Protein AF-0000000084587010 (afdb_homodimer)

Foldseek 3Di:
DDDDDDDDCPDDDDCPPDPPDPPPPVDDDDPPPPPPFQFPLNVLVPDPFQVLVNLLCVLLVCVVVSRPQFAKEFAGETPQQLVVQCVVPVPALSVCSVVVDPDSNNVRSLLLRQQRMFSHADPFPDLPPDPDDWDKDKGFTQHQFADPPPPPDDPPPPDDPPDVNGRFQDHQFLRGGFMKIWTDDPSWIFIRAFQVRHDGWTFDDGWDDGSRYIYTYTHHRRDAFAFQLVCLCPPPFNPVVNLLCDPVNSCCRRPHGLKEFAAAGPQQCVVDDPLRVLVSNLVPLNVVSVVLRQLGMFQQFAQVVVPDDDGRRGFPAPVPQDQWDWTQTSVSDIWIWGADPVGWIAIPVRQWTWDGGFPTHSRGTYTYINHGPDDDPPCSPADWQLSVCSVQQLSVLSVLCVLLVNNLVTVVVDDPWFKEFEGEHPVAVVVVCVPPPVVVCPPPSVVSNQQRQQRMATFDDDQFNDDAQDWGFTRRQDVLQVRGGAIKTKHFADPDDDDDPVCNRGGHQLDQRMAIQNWTFHDRWDDRDRYIYTYTNHRHDDFAAPLVLLVVDPQQVVVSVLCVVLVDDQSHAFKEFEGEGPVQLLLQWLLSLLLVDPDPLSSVQSVLLRQLRIFHGAAADPSQEDDPPPPPPPDPDDPPPPADWDWTATSSGDIKTWGDDPPWIWIAAQFPQTDTWTWDDGFRAHPRHGYIYTHHRRHHLVRWFFQVSSLVSLQQPVLVVLCVLLPNCCLGVVVHDDQDDWPFPDQFPAPDDPVPDPDDPDPDPPPPPDPPDFDKHKAFEGEHPVQCVPPDVVVLSVDSVQSNLLRQLGIFIDTQAFPPDPPRSHSCVCCPPVNVVVVVPPPDQVQVVCCCVDPVVPPDLDDDSPPPPPPDPDPQFSPQPRQALDSRRDQKGKTATSNVVVDVQSIKMWHQPPSNGIWMATRPDRDIWGWDIWRATTNPDPPRQRPPPDDRRNNYTYTYTNHRYRDDDDDPCVVCVVVVVVVVVVVVVVVVVVVVVVVVVVVVVVPVPPDDDDDDVVD/DDDDDDDDDDDDDDDPPDPPDPDDDDDDDDPPPPPPFQFPLNVLVVDPFQPLVNLLCVLLVCVVVSRPQFAKEFAGETPQQLVVQCVVPVPAPSVCSVVVDPDSCNVRSLLLRQQRMASHADPFQDLPPDPDDWDKDKGFTQHQFADDPPPPDPPPPPDDPPDPNGRFQDHQFLRGGFMKIWTDDPSWIFIRAFLVRHDGWTFDDGWDDGSRYIYTYTHHRRDAFAFQLVCLCPPPFNPVVNLLCDPVNSCCRRPHGLKEFAAAGPQQCVVDDPLRVLVSVLVPLNVLSVVLRQLGMFQQFAQVVVPDDDGRRGFPAPVPQDQWDWTQTSVRDIWIWGADPVGWIAIPVRQWTWDGGFPTHSRGTYTYINHRPDDDPPCSPADWQLSVCSVQQLSVLSVLCVLLVNNCVTVVVDDLWFKEFETEHPVAVVVVCVPPPVVVCPPPSVVSNQQRQQRMATFDDDQFNDDAQDWGFTRRQDVLQVRGGAIKTKHFADPDDDDDPVCNRGGHQLDQRIAIQNWTFHDRWDDRNRYIYTYTNHRHDAFAAPLVLLVVDPQQVVVSVLCVVLVDDQSHAFKEFEGEGNVQLLLQWLLSLLLVDPDPLSSVQSVLLRQLRIFHGAAADPSQEDDPPPPPPPPPDDPPPPADWDWTATRSGDIKTWGDDPPWIWIAAQFPQTDTWTWDDGFRAHPRHGYIYTHHRRHHLVRWDFQVSSLVSLQQPVLVVLCVLLPNCCLGVVVHDDFDDWDFQDPDPDPDDDPPDPDDPPPPPPPPPDPPDFDKHKAFEGEHPVQCVVPDVVVLSVDSVQSNLLRQLGIFIDTQAFPPDPPPPPNVVCCPPVNVVVVVVPPDQVQVVCCCVDPVVPPDQDDDSPPPPPPDPPPQFPPQPRQALDSRRDQKGKTATSNVVVDVQSIKMWHQPPSNGIWMATRPDRDIWGFDIWRAITNPDPPRQRPPVDDRRNNYTYTYTNHRYRDDDDDPCVVCVVVVVVVVVVVVVVVVVVVVVVVVVVVVVPPPPDDDDDDDDDD

Structure (mmCIF, N/CA/C/O backbone):
data_AF-0000000084587010-model_v1
#
loop_
_entity.id
_entity.type
_entity.pdbx_description
1 polymer 'Putative carnitine/acyl carnitine carrier protein'
#
loop_
_atom_site.group_PDB
_atom_site.id
_atom_site.type_symbol
_atom_site.label_atom_id
_atom_site.label_alt_id
_atom_site.label_comp_id
_atom_site.label_asym_id
_atom_site.label_entity_id
_atom_site.label_seq_id
_atom_site.pdbx_PDB_ins_code
_atom_site.Cartn_x
_atom_site.Cartn_y
_atom_site.Cartn_z
_atom_site.occupancy
_atom_site.B_iso_or_equiv
_atom_site.auth_seq_id
_atom_site.auth_comp_id
_atom_site.auth_asym_id
_atom_site.auth_atom_id
_atom_site.pdbx_PDB_model_num
ATOM 1 N N . MET A 1 1 ? 37.844 89 -23.688 1 16.59 1 MET A N 1
ATOM 2 C CA . MET A 1 1 ? 38.719 90.125 -23.875 1 16.59 1 MET A CA 1
ATOM 3 C C . MET A 1 1 ? 38.688 91.062 -22.656 1 16.59 1 MET A C 1
ATOM 5 O O . MET A 1 1 ? 39.719 91.438 -22.141 1 16.59 1 MET A O 1
ATOM 9 N N . ARG A 1 2 ? 37.688 91.938 -22.641 1 15.52 2 ARG A N 1
ATOM 10 C CA . ARG A 1 2 ? 37.969 93.375 -22.703 1 15.52 2 ARG A CA 1
ATOM 11 C C . ARG A 1 2 ? 38.469 93.875 -21.359 1 15.52 2 ARG A C 1
ATOM 13 O O . ARG A 1 2 ? 38.25 93.25 -20.328 1 15.52 2 ARG A O 1
ATOM 20 N N . TRP A 1 3 ? 38.719 95.188 -21.328 1 16.2 3 TRP A N 1
ATOM 21 C CA . TRP A 1 3 ? 39.469 96.375 -20.953 1 16.2 3 TRP A CA 1
ATOM 22 C C . TRP A 1 3 ? 39.062 96.875 -19.578 1 16.2 3 TRP A C 1
ATOM 24 O O . TRP A 1 3 ? 39.688 97.812 -19.031 1 16.2 3 TRP A O 1
ATOM 34 N N . ARG A 1 4 ? 37.844 96.688 -19.203 1 17.59 4 ARG A N 1
ATOM 35 C CA . ARG A 1 4 ? 37.281 97.938 -18.688 1 17.59 4 ARG A CA 1
ATOM 36 C C . ARG A 1 4 ? 38.125 98.5 -17.516 1 17.59 4 ARG A C 1
ATOM 38 O O . ARG A 1 4 ? 38.562 97.688 -16.656 1 17.59 4 ARG A O 1
ATOM 45 N N . THR A 1 5 ? 38.531 99.688 -17.359 1 16.12 5 THR A N 1
ATOM 46 C CA . THR A 1 5 ? 39.469 100.812 -17.156 1 16.12 5 THR A CA 1
ATOM 47 C C . THR A 1 5 ? 39.75 101 -15.664 1 16.12 5 THR A C 1
ATOM 49 O O . THR A 1 5 ? 40.906 101 -15.242 1 16.12 5 THR A O 1
ATOM 52 N N . LEU A 1 6 ? 39.375 102.188 -14.977 1 16.53 6 LEU A N 1
ATOM 53 C CA . LEU A 1 6 ? 40.156 103.375 -14.578 1 16.53 6 LEU A CA 1
ATOM 54 C C . LEU A 1 6 ? 40.5 103.312 -13.094 1 16.53 6 LEU A C 1
ATOM 56 O O . LEU A 1 6 ? 39.938 102.5 -12.352 1 16.53 6 LEU A O 1
ATOM 60 N N . ALA A 1 7 ? 40.75 104.562 -12.297 1 15.64 7 ALA A N 1
ATOM 61 C CA . ALA A 1 7 ? 41.719 105.5 -11.656 1 15.64 7 ALA A CA 1
ATOM 62 C C . ALA A 1 7 ? 41.562 105.438 -10.141 1 15.64 7 ALA A C 1
ATOM 64 O O . ALA A 1 7 ? 42.469 105.875 -9.414 1 15.64 7 ALA A O 1
ATOM 65 N N . ASN A 1 8 ? 40.438 105.188 -9.555 1 15.95 8 ASN A N 1
ATOM 66 C CA . ASN A 1 8 ? 40.188 106.125 -8.469 1 15.95 8 ASN A CA 1
ATOM 67 C C . ASN A 1 8 ? 41.25 106 -7.371 1 15.95 8 ASN A C 1
ATOM 69 O O . ASN A 1 8 ? 41.594 104.875 -6.961 1 15.95 8 ASN A O 1
ATOM 73 N N . VAL A 1 9 ? 42.094 107.062 -6.945 1 16.36 9 VAL A N 1
ATOM 74 C CA . VAL A 1 9 ? 43.25 107.688 -6.32 1 16.36 9 VAL A CA 1
ATOM 75 C C . VAL A 1 9 ? 43.188 107.5 -4.805 1 16.36 9 VAL A C 1
ATOM 77 O O . VAL A 1 9 ? 44.125 107.812 -4.09 1 16.36 9 VAL A O 1
ATOM 80 N N . LEU A 1 10 ? 42.219 106.875 -4.164 1 15.8 10 LEU A N 1
ATOM 81 C CA . LEU A 1 10 ? 42.031 107.5 -2.848 1 15.8 10 LEU A CA 1
ATOM 82 C C . LEU A 1 10 ? 43.281 107.312 -1.981 1 15.8 10 LEU A C 1
ATOM 84 O O . LEU A 1 10 ? 43.719 106.188 -1.798 1 15.8 10 LEU A O 1
ATOM 88 N N . LEU A 1 11 ? 44.156 108.312 -1.588 1 16.02 11 LEU A N 1
ATOM 89 C CA . LEU A 1 11 ? 45.406 108.875 -1.077 1 16.02 11 LEU A CA 1
ATOM 90 C C . LEU A 1 11 ? 45.625 108.438 0.374 1 16.02 11 LEU A C 1
ATOM 92 O O . LEU A 1 11 ? 46.75 108.312 0.821 1 16.02 11 LEU A O 1
ATOM 96 N N . ALA A 1 12 ? 44.625 108.312 1.252 1 17.12 12 ALA A N 1
ATOM 97 C CA . ALA A 1 12 ? 44.875 109.125 2.443 1 17.12 12 ALA A CA 1
ATOM 98 C C . ALA A 1 12 ? 46.062 108.625 3.229 1 17.12 12 ALA A C 1
ATOM 100 O O . ALA A 1 12 ? 46.5 107.5 3.033 1 17.12 12 ALA A O 1
ATOM 101 N N . GLY A 1 13 ? 46.344 109.125 4.574 1 17.53 13 GLY A N 1
ATOM 102 C CA . GLY A 1 13 ? 47.25 109.812 5.453 1 17.53 13 GLY A CA 1
ATOM 103 C C . GLY A 1 13 ? 48 108.875 6.402 1 17.53 13 GLY A C 1
ATOM 104 O O . GLY A 1 13 ? 47.375 108.312 7.293 1 17.53 13 GLY A O 1
ATOM 105 N N . SER A 1 14 ? 48.688 108 5.957 1 16.58 14 SER A N 1
ATOM 106 C CA . SER A 1 14 ? 49.375 107 6.816 1 16.58 14 SER A CA 1
ATOM 107 C C . SER A 1 14 ? 50.312 107.75 7.809 1 16.58 14 SER A C 1
ATOM 109 O O . SER A 1 14 ? 51.125 108.562 7.418 1 16.58 14 SER A O 1
ATOM 111 N N . VAL A 1 15 ? 49.844 107.812 9.078 1 18.08 15 VAL A N 1
ATOM 112 C CA . VAL A 1 15 ? 50.281 108.5 10.297 1 18.08 15 VAL A CA 1
ATOM 113 C C . VAL A 1 15 ? 51.688 108 10.664 1 18.08 15 VAL A C 1
ATOM 115 O O . VAL A 1 15 ? 51.875 106.75 10.836 1 18.08 15 VAL A O 1
ATOM 118 N N . LEU A 1 16 ? 52.688 108.688 10.242 1 17.11 16 LEU A N 1
ATOM 119 C CA . LEU A 1 16 ? 54.125 108.438 10.414 1 17.11 16 LEU A CA 1
ATOM 120 C C . LEU A 1 16 ? 54.5 108.562 11.883 1 17.11 16 LEU A C 1
ATOM 122 O O . LEU A 1 16 ? 54.531 109.688 12.438 1 17.11 16 LEU A O 1
ATOM 126 N N . ALA A 1 17 ? 53.844 107.875 12.781 1 18.14 17 ALA A N 1
ATOM 127 C CA . ALA A 1 17 ? 54.188 108.125 14.172 1 18.14 17 ALA A CA 1
ATOM 128 C C . ALA A 1 17 ? 55.688 107.938 14.383 1 18.14 17 ALA A C 1
ATOM 130 O O . ALA A 1 17 ? 56.312 107.062 13.828 1 18.14 17 ALA A O 1
ATOM 131 N N . GLU A 1 18 ? 56.281 109.062 14.711 1 17.73 18 GLU A N 1
ATOM 132 C CA . GLU A 1 18 ? 57.688 109.438 14.961 1 17.73 18 GLU A CA 1
ATOM 133 C C . GLU A 1 18 ? 58.312 108.562 16.016 1 17.73 18 GLU A C 1
ATOM 135 O O . GLU A 1 18 ? 57.688 108.25 17.016 1 17.73 18 GLU A O 1
ATOM 140 N N . GLN A 1 19 ? 59.375 107.875 15.633 1 18.05 19 GLN A N 1
ATOM 141 C CA . GLN A 1 19 ? 60.344 107 16.234 1 18.05 19 GLN A CA 1
ATOM 142 C C . GLN A 1 19 ? 61.094 107.688 17.375 1 18.05 19 GLN A C 1
ATOM 144 O O . GLN A 1 19 ? 61.938 108.562 17.141 1 18.05 19 GLN A O 1
ATOM 149 N N . LYS A 1 20 ? 60.375 108.125 18.406 1 20.05 20 LYS A N 1
ATOM 150 C CA . LYS A 1 20 ? 61.156 108.875 19.375 1 20.05 20 LYS A CA 1
ATOM 151 C C . LYS A 1 20 ? 62.344 108.062 19.891 1 20.05 20 LYS A C 1
ATOM 153 O O . LYS A 1 20 ? 62.219 106.875 20.188 1 20.05 20 LYS A O 1
ATOM 158 N N . PRO A 1 21 ? 63.5 108.5 19.625 1 19 21 PRO A N 1
ATOM 159 C CA . PRO A 1 21 ? 64.812 107.875 19.906 1 19 21 PRO A CA 1
ATOM 160 C C . PRO A 1 21 ? 65 107.625 21.391 1 19 21 PRO A C 1
ATOM 162 O O . PRO A 1 21 ? 64.375 108.25 22.25 1 19 21 PRO A O 1
ATOM 165 N N . LEU A 1 22 ? 65.5 106.5 21.672 1 19.14 22 LEU A N 1
ATOM 166 C CA . LEU A 1 22 ? 65.875 105.688 22.859 1 19.14 22 LEU A CA 1
ATOM 167 C C . LEU A 1 22 ? 66.938 106.5 23.656 1 19.14 22 LEU A C 1
ATOM 169 O O . LEU A 1 22 ? 68.062 106.562 23.25 1 19.14 22 LEU A O 1
ATOM 173 N N . GLU A 1 23 ? 66.688 107.688 24.031 1 20.34 23 GLU A N 1
ATOM 174 C CA . GLU A 1 23 ? 67.75 108.438 24.703 1 20.34 23 GLU A CA 1
ATOM 175 C C . GLU A 1 23 ? 68.25 107.625 25.906 1 20.34 23 GLU A C 1
ATOM 177 O O . GLU A 1 23 ? 67.5 106.938 26.609 1 20.34 23 GLU A O 1
ATOM 182 N N . SER A 1 24 ? 69.625 107.375 25.938 1 20.41 24 SER A N 1
ATOM 183 C CA . SER A 1 24 ? 70.562 106.625 26.719 1 20.41 24 SER A CA 1
ATOM 184 C C . SER A 1 24 ? 70.625 107.125 28.156 1 20.41 24 SER A C 1
ATOM 186 O O . SER A 1 24 ? 71.125 108.188 28.438 1 20.41 24 SER A O 1
ATOM 188 N N . ALA A 1 25 ? 69.5 107.188 28.812 1 20.58 25 ALA A N 1
ATOM 189 C CA . ALA A 1 25 ? 69.688 107.688 30.172 1 20.58 25 ALA A CA 1
ATOM 190 C C . ALA A 1 25 ? 70.688 106.875 30.953 1 20.58 25 ALA A C 1
ATOM 192 O O . ALA A 1 25 ? 70.625 105.625 30.984 1 20.58 25 ALA A O 1
ATOM 193 N N . HIS A 1 26 ? 71.875 107.25 31.172 1 23.05 26 HIS A N 1
ATOM 194 C CA . HIS A 1 26 ? 73.062 106.75 31.859 1 23.05 26 HIS A CA 1
ATOM 195 C C . HIS A 1 26 ? 72.812 106.438 33.312 1 23.05 26 HIS A C 1
ATOM 197 O O . HIS A 1 26 ? 73.688 106.125 34.062 1 23.05 26 HIS A O 1
ATOM 203 N N . GLY A 1 27 ? 71.562 106.75 33.812 1 21.31 27 GLY A N 1
ATOM 204 C CA . GLY A 1 27 ? 71.562 106.875 35.281 1 21.31 27 GLY A CA 1
ATOM 205 C C . GLY A 1 27 ? 72 105.625 36 1 21.31 27 GLY A C 1
ATOM 206 O O . GLY A 1 27 ? 72.125 104.562 35.375 1 21.31 27 GLY A O 1
ATOM 207 N N . ASP A 1 28 ? 72.062 105.75 37.406 1 25.56 28 ASP A N 1
ATOM 208 C CA . ASP A 1 28 ? 72.75 105.125 38.531 1 25.56 28 ASP A CA 1
ATOM 209 C C . ASP A 1 28 ? 72.25 103.688 38.75 1 25.56 28 ASP A C 1
ATOM 211 O O . ASP A 1 28 ? 71.062 103.375 38.562 1 25.56 28 ASP A O 1
ATOM 215 N N . ASP A 1 29 ? 73.125 102.625 38.781 1 24.02 29 ASP A N 1
ATOM 216 C CA . ASP A 1 29 ? 73.25 101.188 38.656 1 24.02 29 ASP A CA 1
ATOM 217 C C . ASP A 1 29 ? 72.625 100.438 39.875 1 24.02 29 ASP A C 1
ATOM 219 O O . ASP A 1 29 ? 73.375 99.875 40.688 1 24.02 29 ASP A O 1
ATOM 223 N N . SER A 1 30 ? 71.688 101.062 40.719 1 26.66 30 SER A N 1
ATOM 224 C CA . SER A 1 30 ? 71.438 100.188 41.844 1 26.66 30 SER A CA 1
ATOM 225 C C . SER A 1 30 ? 70.812 98.812 41.406 1 26.66 30 SER A C 1
ATOM 227 O O . SER A 1 30 ? 70.062 98.812 40.438 1 26.66 30 SER A O 1
ATOM 229 N N . VAL A 1 31 ? 71.438 97.688 41.688 1 26.09 31 VAL A N 1
ATOM 230 C CA . VAL A 1 31 ? 71.188 96.25 41.438 1 26.09 31 VAL A CA 1
ATOM 231 C C . VAL A 1 31 ? 69.812 95.875 41.906 1 26.09 31 VAL A C 1
ATOM 233 O O . VAL A 1 31 ? 69.5 96 43.094 1 26.09 31 VAL A O 1
ATOM 236 N N . GLU A 1 32 ? 68.75 96.25 41.25 1 26.64 32 GLU A N 1
ATOM 237 C CA . GLU A 1 32 ? 67.438 95.75 41.531 1 26.64 32 GLU A CA 1
ATOM 238 C C . GLU A 1 32 ? 67.438 94.25 41.656 1 26.64 32 GLU A C 1
ATOM 240 O O . GLU A 1 32 ? 67.938 93.562 40.781 1 26.64 32 GLU A O 1
ATOM 245 N N . GLU A 1 33 ? 67.375 93.688 42.875 1 30.77 33 GLU A N 1
ATOM 246 C CA . GLU A 1 33 ? 67.125 92.312 43.188 1 30.77 33 GLU A CA 1
ATOM 247 C C . GLU A 1 33 ? 66.062 91.688 42.312 1 30.77 33 GLU A C 1
ATOM 249 O O . GLU A 1 33 ? 65 92.188 42.219 1 30.77 33 GLU A O 1
ATOM 254 N N . HIS A 1 34 ? 66.438 91.062 41.219 1 31.98 34 HIS A N 1
ATOM 255 C CA . HIS A 1 34 ? 65.625 90.312 40.312 1 31.98 34 HIS A CA 1
ATOM 256 C C . HIS A 1 34 ? 64.688 89.375 41.094 1 31.98 34 HIS A C 1
ATOM 258 O O . HIS A 1 34 ? 65.188 88.5 41.812 1 31.98 34 HIS A O 1
ATOM 264 N N . VAL A 1 35 ? 63.719 89.812 41.719 1 37.66 35 VAL A N 1
ATOM 265 C CA . VAL A 1 35 ? 62.625 89 42.281 1 37.66 35 VAL A CA 1
ATOM 266 C C . VAL A 1 35 ? 62.281 87.875 41.281 1 37.66 35 VAL A C 1
ATOM 268 O O . VAL A 1 35 ? 61.938 88.188 40.125 1 37.66 35 VAL A O 1
ATOM 271 N N . PHE A 1 36 ? 62.781 86.75 41.344 1 43.16 36 PHE A N 1
ATOM 272 C CA . PHE A 1 36 ? 62.531 85.5 40.625 1 43.16 36 PHE A CA 1
ATOM 273 C C . PHE A 1 36 ? 61.031 85.312 40.406 1 43.16 36 PHE A C 1
ATOM 275 O O . PHE A 1 36 ? 60.25 85.312 41.344 1 43.16 36 PHE A O 1
ATOM 282 N N . ARG A 1 37 ? 60.438 85.562 39.344 1 57.5 37 ARG A N 1
ATOM 283 C CA . ARG A 1 37 ? 59.094 85.375 38.844 1 57.5 37 ARG A CA 1
ATOM 284 C C . ARG A 1 37 ? 58.656 83.938 39.031 1 57.5 37 ARG A C 1
ATOM 286 O O . ARG A 1 37 ? 59.312 83 38.562 1 57.5 37 ARG A O 1
ATOM 293 N N . LYS A 1 38 ? 57.844 83.375 39.969 1 77.12 38 LYS A N 1
ATOM 294 C CA . LYS A 1 38 ? 57.344 82.062 40.312 1 77.12 38 LYS A CA 1
ATOM 295 C C . LYS A 1 38 ? 56.281 81.562 39.312 1 77.12 38 LYS A C 1
ATOM 297 O O . LYS A 1 38 ? 55.219 82.188 39.219 1 77.12 38 LYS A O 1
ATOM 302 N N . THR A 1 39 ? 56.625 80.688 38.375 1 83.94 39 THR A N 1
ATOM 303 C CA . THR A 1 39 ? 55.719 80.125 37.375 1 83.94 39 THR A CA 1
ATOM 304 C C . THR A 1 39 ? 54.781 79.062 38 1 83.94 39 THR A C 1
ATOM 306 O O . THR A 1 39 ? 54.938 78.75 39.188 1 83.94 39 THR A O 1
ATOM 309 N N . ILE A 1 40 ? 53.719 78.625 37.281 1 88.75 40 ILE A N 1
ATOM 310 C CA . ILE A 1 40 ? 52.781 77.625 37.75 1 88.75 40 ILE A CA 1
ATOM 311 C C . ILE A 1 40 ? 53.531 76.375 38.188 1 88.75 40 ILE A C 1
ATOM 313 O O . ILE A 1 40 ? 53.219 75.75 39.188 1 88.75 40 ILE A O 1
ATOM 317 N N . ILE A 1 41 ? 54.594 76 37.5 1 89.19 41 ILE A N 1
ATOM 318 C CA . ILE A 1 41 ? 55.406 74.812 37.812 1 89.19 41 ILE A CA 1
ATOM 319 C C . ILE A 1 41 ? 56.125 75 39.156 1 89.19 41 ILE A C 1
ATOM 321 O O . ILE A 1 41 ? 56.219 74.062 39.969 1 89.19 41 ILE A O 1
ATOM 325 N N . ASP A 1 42 ? 56.469 76.25 39.406 1 86.12 42 ASP A N 1
ATOM 326 C CA . ASP A 1 42 ? 57.156 76.562 40.656 1 86.12 42 ASP A CA 1
ATOM 327 C C . ASP A 1 42 ? 56.188 76.438 41.844 1 86.12 42 ASP A C 1
ATOM 329 O O . ASP A 1 42 ? 56.562 76 42.906 1 86.12 42 ASP A O 1
ATOM 333 N N . VAL A 1 43 ? 55.094 76.938 41.562 1 89.38 43 VAL A N 1
ATOM 334 C CA . VAL A 1 43 ? 54.094 76.875 42.594 1 89.38 43 VAL A CA 1
ATOM 335 C C . VAL A 1 43 ? 53.75 75.438 42.906 1 89.38 43 VAL A C 1
ATOM 337 O O . VAL A 1 43 ? 53.625 75 44.062 1 89.38 43 VAL A O 1
ATOM 340 N N . LEU A 1 44 ? 53.594 74.625 41.906 1 91.31 44 LEU A N 1
ATOM 341 C CA . LEU A 1 44 ? 53.281 73.188 42.094 1 91.31 44 LEU A CA 1
ATOM 342 C C . LEU A 1 44 ? 54.438 72.438 42.781 1 91.31 44 LEU A C 1
ATOM 344 O O . LEU A 1 44 ? 54.219 71.625 43.625 1 91.31 44 LEU A O 1
ATOM 348 N N . SER A 1 45 ? 55.656 72.812 42.469 1 88.56 45 SER A N 1
ATOM 349 C CA . SER A 1 45 ? 56.844 72.188 43.031 1 88.56 45 SER A CA 1
ATOM 350 C C . SER A 1 45 ? 57.031 72.562 44.5 1 88.56 45 SER A C 1
ATOM 352 O O . SER A 1 45 ? 57.594 71.812 45.281 1 88.56 45 SER A O 1
ATOM 354 N N . ALA A 1 46 ? 56.562 73.75 44.875 1 88 46 ALA A N 1
ATOM 355 C CA . ALA A 1 46 ? 56.75 74.25 46.219 1 88 46 ALA A CA 1
ATOM 356 C C . ALA A 1 46 ? 55.719 73.688 47.188 1 88 46 ALA A C 1
ATOM 358 O O . ALA A 1 46 ? 55.906 73.688 48.406 1 88 46 ALA A O 1
ATOM 359 N N . ASP A 1 47 ? 54.719 73.125 46.688 1 89.38 47 ASP A N 1
ATOM 360 C CA . ASP A 1 47 ? 53.656 72.625 47.531 1 89.38 47 ASP A CA 1
ATOM 361 C C . ASP A 1 47 ? 53.656 71.062 47.469 1 89.38 47 ASP A C 1
ATOM 363 O O . ASP A 1 47 ? 53.438 70.5 46.406 1 89.38 47 ASP A O 1
ATOM 367 N N . LYS A 1 48 ? 53.844 70.438 48.594 1 89.38 48 LYS A N 1
ATOM 368 C CA . LYS A 1 48 ? 53.969 69 48.688 1 89.38 48 LYS A CA 1
ATOM 369 C C . LYS A 1 48 ? 52.625 68.312 48.344 1 89.38 48 LYS A C 1
ATOM 371 O O . LYS A 1 48 ? 52.594 67.062 48.094 1 89.38 48 LYS A O 1
ATOM 376 N N . ASP A 1 49 ? 51.625 69 48.281 1 91.38 49 ASP A N 1
ATOM 377 C CA . ASP A 1 49 ? 50.312 68.438 48 1 91.38 49 ASP A CA 1
ATOM 378 C C . ASP A 1 49 ? 50.125 68.188 46.5 1 91.38 49 ASP A C 1
ATOM 380 O O . ASP A 1 49 ? 49.125 67.562 46.094 1 91.38 49 ASP A O 1
ATOM 384 N N . TYR A 1 50 ? 51.062 68.625 45.594 1 93.38 50 TYR A N 1
ATOM 385 C CA . TYR A 1 50 ? 50.875 68.562 44.156 1 93.38 50 TYR A CA 1
ATOM 386 C C . TYR A 1 50 ? 51.969 67.688 43.5 1 93.38 50 TYR A C 1
ATOM 388 O O . TYR A 1 50 ? 52.25 67.875 42.312 1 93.38 50 TYR A O 1
ATOM 396 N N . THR A 1 51 ? 52.531 66.812 44.25 1 91.31 51 THR A N 1
ATOM 397 C CA . THR A 1 51 ? 53.625 66 43.719 1 91.31 51 THR A CA 1
ATOM 398 C C . THR A 1 51 ? 53.156 65.062 42.625 1 91.31 51 THR A C 1
ATOM 400 O O . THR A 1 51 ? 53.812 64.938 41.594 1 91.31 51 THR A O 1
ATOM 403 N N . LEU A 1 52 ? 52.031 64.5 42.812 1 90.31 52 LEU A N 1
ATOM 404 C CA . LEU A 1 52 ? 51.5 63.594 41.781 1 90.31 52 LEU A CA 1
ATOM 405 C C . LEU A 1 52 ? 51.094 64.375 40.531 1 90.31 52 LEU A C 1
ATOM 407 O O . LEU A 1 52 ? 51.25 63.875 39.438 1 90.31 52 LEU A O 1
ATOM 411 N N . LEU A 1 53 ? 50.469 65.5 40.688 1 92.81 53 LEU A N 1
ATOM 412 C CA . LEU A 1 53 ? 50.125 66.312 39.531 1 92.81 53 LEU A CA 1
ATOM 413 C C . LEU A 1 53 ? 51.344 66.75 38.75 1 92.81 53 LEU A C 1
ATOM 415 O O . LEU A 1 53 ? 51.344 66.75 37.531 1 92.81 53 LEU A O 1
ATOM 419 N N . LEU A 1 54 ? 52.406 67.125 39.5 1 90.31 54 LEU A N 1
ATOM 420 C CA . LEU A 1 54 ? 53.656 67.5 38.844 1 90.31 54 LEU A CA 1
ATOM 421 C C . LEU A 1 54 ? 54.219 66.312 38.062 1 90.31 54 LEU A C 1
ATOM 423 O O . LEU A 1 54 ? 54.719 66.5 36.938 1 90.31 54 LEU A O 1
ATOM 427 N N . GLN A 1 55 ? 54.062 65.125 38.562 1 88 55 GLN A N 1
ATOM 428 C CA . GLN A 1 55 ? 54.5 63.938 37.844 1 88 55 GLN A CA 1
ATOM 429 C C . GLN A 1 55 ? 53.656 63.719 36.594 1 88 55 GLN A C 1
ATOM 431 O O . GLN A 1 55 ? 54.188 63.344 35.562 1 88 55 GLN A O 1
ATOM 436 N N . ALA A 1 56 ? 52.406 63.969 36.75 1 87.81 56 ALA A N 1
ATOM 437 C CA . ALA A 1 56 ? 51.5 63.812 35.594 1 87.81 56 ALA A CA 1
ATOM 438 C C . ALA A 1 56 ? 51.844 64.812 34.5 1 87.81 56 ALA A C 1
ATOM 440 O O . ALA A 1 56 ? 51.875 64.438 33.312 1 87.81 56 ALA A O 1
ATOM 441 N N . VAL A 1 57 ? 52.125 66 34.844 1 88.69 57 VAL A N 1
ATOM 442 C CA . VAL A 1 57 ? 52.469 67.062 33.906 1 88.69 57 VAL A CA 1
ATOM 443 C C . VAL A 1 57 ? 53.781 66.75 33.219 1 88.69 57 VAL A C 1
ATOM 445 O O . VAL A 1 57 ? 53.938 66.938 32 1 88.69 57 VAL A O 1
ATOM 448 N N . GLN A 1 58 ? 54.656 66.188 33.969 1 85.56 58 GLN A N 1
ATOM 449 C CA . GLN A 1 58 ? 55.938 65.75 33.375 1 85.56 58 GLN A CA 1
ATOM 450 C C . GLN A 1 58 ? 55.781 64.625 32.438 1 85.56 58 GLN A C 1
ATOM 452 O O . GLN A 1 58 ? 56.344 64.625 31.328 1 85.56 58 GLN A O 1
ATOM 457 N N . ARG A 1 59 ? 55 63.75 32.875 1 85.19 59 ARG A N 1
ATOM 458 C CA . ARG A 1 59 ? 54.75 62.594 32.031 1 85.19 59 ARG A CA 1
ATOM 459 C C . ARG A 1 59 ? 54 62.969 30.75 1 85.19 59 ARG A C 1
ATOM 461 O O . ARG A 1 59 ? 54.219 62.375 29.688 1 85.19 59 ARG A O 1
ATOM 468 N N . ALA A 1 60 ? 53.156 63.875 30.828 1 82.94 60 ALA A N 1
ATOM 469 C CA . ALA A 1 60 ? 52.406 64.375 29.672 1 82.94 60 ALA A CA 1
ATOM 470 C C . ALA A 1 60 ? 53.25 65.312 28.844 1 82.94 60 ALA A C 1
ATOM 472 O O . ALA A 1 60 ? 52.812 65.812 27.781 1 82.94 60 ALA A O 1
ATOM 473 N N . ARG A 1 61 ? 54.469 65.688 29.328 1 81.25 61 ARG A N 1
ATOM 474 C CA . ARG A 1 61 ? 55.375 66.562 28.656 1 81.25 61 ARG A CA 1
ATOM 475 C C . ARG A 1 61 ? 54.781 67.938 28.5 1 81.25 61 ARG A C 1
ATOM 477 O O . ARG A 1 61 ? 54.875 68.562 27.438 1 81.25 61 ARG A O 1
ATOM 484 N N . LEU A 1 62 ? 54.125 68.438 29.516 1 86.69 62 LEU A N 1
ATOM 485 C CA . LEU A 1 62 ? 53.406 69.688 29.438 1 86.69 62 LEU A CA 1
ATOM 486 C C . LEU A 1 62 ? 54.188 70.75 30.188 1 86.69 62 LEU A C 1
ATOM 488 O O . LEU A 1 62 ? 53.719 71.938 30.297 1 86.69 62 LEU A O 1
ATOM 492 N N . VAL A 1 63 ? 55.344 70.5 30.656 1 85.94 63 VAL A N 1
ATOM 493 C CA . VAL A 1 63 ? 56.094 71.5 31.422 1 85.94 63 VAL A CA 1
ATOM 494 C C . VAL A 1 63 ? 56.406 72.75 30.531 1 85.94 63 VAL A C 1
ATOM 496 O O . VAL A 1 63 ? 56.156 73.875 30.922 1 85.94 63 VAL A O 1
ATOM 499 N N . PRO A 1 64 ? 56.906 72.438 29.344 1 81 64 PRO A N 1
ATOM 500 C CA . PRO A 1 64 ? 57.156 73.562 28.5 1 81 64 PRO A CA 1
ATOM 501 C C . PRO A 1 64 ? 55.875 74.375 28.172 1 81 64 PRO A C 1
ATOM 503 O O . PRO A 1 64 ? 55.906 75.562 28.078 1 81 64 PRO A O 1
ATOM 506 N N . THR A 1 65 ? 54.812 73.625 28.031 1 83.44 65 THR A N 1
ATOM 507 C CA . THR A 1 65 ? 53.531 74.312 27.719 1 83.44 65 THR A CA 1
ATOM 508 C C . THR A 1 65 ? 53.062 75.188 28.875 1 83.44 65 THR A C 1
ATOM 510 O O . THR A 1 65 ? 52.688 76.312 28.672 1 83.44 65 THR A O 1
ATOM 513 N N . LEU A 1 66 ? 53.094 74.688 30.031 1 85.62 66 LEU A N 1
ATOM 514 C CA . LEU A 1 66 ? 52.656 75.438 31.203 1 85.62 66 LEU A CA 1
ATOM 515 C C . LEU A 1 66 ? 53.531 76.688 31.453 1 85.62 66 LEU A C 1
ATOM 517 O O . LEU A 1 66 ? 53.062 77.688 31.953 1 85.62 66 LEU A O 1
ATOM 521 N N . ASN A 1 67 ? 54.781 76.562 31.062 1 80 67 ASN A N 1
ATOM 522 C CA . ASN A 1 67 ? 55.688 77.688 31.25 1 80 67 ASN A CA 1
ATOM 523 C C . ASN A 1 67 ? 55.438 78.812 30.219 1 80 67 ASN A C 1
ATOM 525 O O . ASN A 1 67 ? 55.75 79.938 30.453 1 80 67 ASN A O 1
ATOM 529 N N . ARG A 1 68 ? 54.938 78.375 29.156 1 77.12 68 ARG A N 1
ATOM 530 C CA . ARG A 1 68 ? 54.719 79.312 28.062 1 77.12 68 ARG A CA 1
ATOM 531 C C . ARG A 1 68 ? 53.344 79.938 28.156 1 77.12 68 ARG A C 1
ATOM 533 O O . ARG A 1 68 ? 53.094 81 27.594 1 77.12 68 ARG A O 1
ATOM 540 N N . LEU A 1 69 ? 52.438 79.312 28.844 1 77.94 69 LEU A N 1
ATOM 541 C CA . LEU A 1 69 ? 51.094 79.812 28.953 1 77.94 69 LEU A CA 1
ATOM 542 C C . LEU A 1 69 ? 51.094 81.125 29.75 1 77.94 69 LEU A C 1
ATOM 544 O O . LEU A 1 69 ? 51.844 81.312 30.703 1 77.94 69 LEU A O 1
ATOM 548 N N . ASN A 1 70 ? 50.5 82.25 29.141 1 74.75 70 ASN A N 1
ATOM 549 C CA . ASN A 1 70 ? 50.375 83.562 29.812 1 74.75 70 ASN A CA 1
ATOM 550 C C . ASN A 1 70 ? 48.938 83.812 30.281 1 74.75 70 ASN A C 1
ATOM 552 O O . ASN A 1 70 ? 48.031 83.938 29.469 1 74.75 70 ASN A O 1
ATOM 556 N N . GLY A 1 71 ? 48.781 83.75 31.656 1 77.81 71 GLY A N 1
ATOM 557 C CA . GLY A 1 71 ? 47.5 84.125 32.25 1 77.81 71 GLY A CA 1
ATOM 558 C C . GLY A 1 71 ? 46.531 82.938 32.312 1 77.81 71 GLY A C 1
ATOM 559 O O . GLY A 1 71 ? 45.344 83.125 32.094 1 77.81 71 GLY A O 1
ATOM 560 N N . SER A 1 72 ? 47 81.75 32.719 1 84.19 72 SER A N 1
ATOM 561 C CA . SER A 1 72 ? 46.125 80.562 32.75 1 84.19 72 SER A CA 1
ATOM 562 C C . SER A 1 72 ? 45.75 80.25 34.188 1 84.19 72 SER A C 1
ATOM 564 O O . SER A 1 72 ? 46.438 80.625 35.125 1 84.19 72 SER A O 1
ATOM 566 N N . THR A 1 73 ? 44.625 79.625 34.375 1 88.38 73 THR A N 1
ATOM 567 C CA . THR A 1 73 ? 44.188 79.125 35.656 1 88.38 73 THR A CA 1
ATOM 568 C C . THR A 1 73 ? 44.219 77.562 35.625 1 88.38 73 THR A C 1
ATOM 570 O O . THR A 1 73 ? 43.625 76.938 34.75 1 88.38 73 THR A O 1
ATOM 573 N N . LEU A 1 74 ? 45 77 36.5 1 91.06 74 LEU A N 1
ATOM 574 C CA . LEU A 1 74 ? 45.094 75.562 36.625 1 91.06 74 LEU A CA 1
ATOM 575 C C . LEU A 1 74 ? 44.281 75.062 37.812 1 91.06 74 LEU A C 1
ATOM 577 O O . LEU A 1 74 ? 44.562 75.438 38.969 1 91.06 74 LEU A O 1
ATOM 581 N N . PHE A 1 75 ? 43.281 74.312 37.594 1 92.19 75 PHE A N 1
ATOM 582 C CA . PHE A 1 75 ? 42.625 73.562 38.688 1 92.19 75 PHE A CA 1
ATOM 583 C C . PHE A 1 75 ? 43.469 72.312 39.031 1 92.19 75 PHE A C 1
ATOM 585 O O . PHE A 1 75 ? 43.438 71.312 38.344 1 92.19 75 PHE A O 1
ATOM 592 N N . ALA A 1 76 ? 44.156 72.438 40.156 1 92.5 76 ALA A N 1
ATOM 593 C CA . ALA A 1 76 ? 45.125 71.438 40.5 1 92.5 76 ALA A CA 1
ATOM 594 C C . ALA A 1 76 ? 44.562 70.375 41.5 1 92.5 76 ALA A C 1
ATOM 596 O O . ALA A 1 76 ? 44.281 70.75 42.656 1 92.5 76 ALA A O 1
ATOM 597 N N . PRO A 1 77 ? 44.375 69.25 40.969 1 93.75 77 PRO A N 1
ATOM 598 C CA . PRO A 1 77 ? 43.969 68.25 41.938 1 93.75 77 PRO A CA 1
ATOM 599 C C . PRO A 1 77 ? 45.062 67.875 42.938 1 93.75 77 PRO A C 1
ATOM 601 O O . PRO A 1 77 ? 46.219 67.812 42.562 1 93.75 77 PRO A O 1
ATOM 604 N N . THR A 1 78 ? 44.688 67.688 44.125 1 93.12 78 THR A N 1
ATOM 605 C CA . THR A 1 78 ? 45.625 67.312 45.188 1 93.12 78 THR A CA 1
ATOM 606 C C . THR A 1 78 ? 46.031 65.875 45.062 1 93.12 78 THR A C 1
ATOM 608 O O . THR A 1 78 ? 45.438 65.062 44.281 1 93.12 78 THR A O 1
ATOM 611 N N . ASN A 1 79 ? 47.062 65.438 45.812 1 91.88 79 ASN A N 1
ATOM 612 C CA . ASN A 1 79 ? 47.5 64.062 45.812 1 91.88 79 ASN A CA 1
ATOM 613 C C . ASN A 1 79 ? 46.375 63.125 46.25 1 91.88 79 ASN A C 1
ATOM 615 O O . ASN A 1 79 ? 46.156 62.062 45.625 1 91.88 79 ASN A O 1
ATOM 619 N N . ALA A 1 80 ? 45.656 63.562 47.219 1 91.75 80 ALA A N 1
ATOM 620 C CA . ALA A 1 80 ? 44.531 62.75 47.688 1 91.75 80 ALA A CA 1
ATOM 621 C C . ALA A 1 80 ? 43.469 62.625 46.625 1 91.75 80 ALA A C 1
ATOM 623 O O . ALA A 1 80 ? 42.844 61.562 46.469 1 91.75 80 ALA A O 1
ATOM 624 N N . ALA A 1 81 ? 43.25 63.688 45.938 1 93.12 81 ALA A N 1
ATOM 625 C CA . ALA A 1 81 ? 42.281 63.719 44.875 1 93.12 81 ALA A CA 1
ATOM 626 C C . ALA A 1 81 ? 42.656 62.75 43.75 1 93.12 81 ALA A C 1
ATOM 628 O O . ALA A 1 81 ? 41.812 61.969 43.25 1 93.12 81 ALA A O 1
ATOM 629 N N . ILE A 1 82 ? 43.875 62.656 43.281 1 92.5 82 ILE A N 1
ATOM 630 C CA . ILE A 1 82 ? 44.375 61.812 42.219 1 92.5 82 ILE A CA 1
ATOM 631 C C . ILE A 1 82 ? 44.312 60.344 42.625 1 92.5 82 ILE A C 1
ATOM 633 O O . ILE A 1 82 ? 43.938 59.469 41.844 1 92.5 82 ILE A O 1
ATOM 637 N N . GLU A 1 83 ? 44.594 60.062 43.875 1 90.88 83 GLU A N 1
ATOM 638 C CA . GLU A 1 83 ? 44.531 58.688 44.406 1 90.88 83 GLU A CA 1
ATOM 639 C C . GLU A 1 83 ? 43.062 58.188 44.438 1 90.88 83 GLU A C 1
ATOM 641 O O . GLU A 1 83 ? 42.812 57.062 44.031 1 90.88 83 GLU A O 1
ATOM 646 N N . ARG A 1 84 ? 42.25 59 44.812 1 91.25 84 ARG A N 1
ATOM 647 C CA . ARG A 1 84 ? 40.844 58.625 44.844 1 91.25 84 ARG A CA 1
ATOM 648 C C . ARG A 1 84 ? 40.312 58.375 43.438 1 91.25 84 ARG A C 1
ATOM 650 O O . ARG A 1 84 ? 39.562 57.406 43.219 1 91.25 84 ARG A O 1
ATOM 657 N N . TYR A 1 85 ? 40.656 59.25 42.531 1 91.25 85 TYR A N 1
ATOM 658 C CA . TYR A 1 85 ? 40.219 59.094 41.156 1 91.25 85 TYR A CA 1
ATOM 659 C C . TYR A 1 85 ? 40.781 57.812 40.531 1 91.25 85 TYR A C 1
ATOM 661 O O . TYR A 1 85 ? 40.094 57.125 39.812 1 91.25 85 TYR A O 1
ATOM 669 N N . ALA A 1 86 ? 41.969 57.531 40.812 1 88.44 86 ALA A N 1
ATOM 670 C CA . ALA A 1 86 ? 42.625 56.344 40.281 1 88.44 86 ALA A CA 1
ATOM 671 C C . ALA A 1 86 ? 42 55.094 40.844 1 88.44 86 ALA A C 1
ATOM 673 O O . ALA A 1 86 ? 41.906 54.062 40.156 1 88.44 86 ALA A O 1
ATOM 674 N N . GLU A 1 87 ? 41.5 55.156 41.969 1 87.81 87 GLU A N 1
ATOM 675 C CA . GLU A 1 87 ? 40.844 54.031 42.594 1 87.81 87 GLU A CA 1
ATOM 676 C C . GLU A 1 87 ? 39.469 53.781 41.938 1 87.81 87 GLU A C 1
ATOM 678 O O . GLU A 1 87 ? 39.094 52.625 41.688 1 87.81 87 GLU A O 1
ATOM 683 N N . SER A 1 88 ? 38.875 54.844 41.656 1 88.31 88 SER A N 1
ATOM 684 C CA . SER A 1 88 ? 37.531 54.719 41.094 1 88.31 88 SER A CA 1
ATOM 685 C C . SER A 1 88 ? 37.594 54.438 39.594 1 88.31 88 SER A C 1
ATOM 687 O O . SER A 1 88 ? 36.625 53.875 39.031 1 88.31 88 SER A O 1
ATOM 689 N N . HIS A 1 89 ? 38.719 54.844 38.969 1 88.5 89 HIS A N 1
ATOM 690 C CA . HIS A 1 89 ? 38.906 54.625 37.531 1 88.5 89 HIS A CA 1
ATOM 691 C C . HIS A 1 89 ? 40.219 53.906 37.25 1 88.5 89 HIS A C 1
ATOM 693 O O . HIS A 1 89 ? 41.156 54.5 36.75 1 88.5 89 HIS A O 1
ATOM 699 N N . PRO A 1 90 ? 40.156 52.625 37.406 1 82.12 90 PRO A N 1
ATOM 700 C CA . PRO A 1 90 ? 41.406 51.875 37.312 1 82.12 90 PRO A CA 1
ATOM 701 C C . PRO A 1 90 ? 41.969 51.875 35.875 1 82.12 90 PRO A C 1
ATOM 703 O O . PRO A 1 90 ? 43.188 51.688 35.688 1 82.12 90 PRO A O 1
ATOM 706 N N . ASP A 1 91 ? 41.156 52.094 34.969 1 78.38 91 ASP A N 1
ATOM 707 C CA . ASP A 1 91 ? 41.625 52.031 33.594 1 78.38 91 ASP A CA 1
ATOM 708 C C . ASP A 1 91 ? 42.031 53.438 33.094 1 78.38 91 ASP A C 1
ATOM 710 O O . ASP A 1 91 ? 42.375 53.594 31.906 1 78.38 91 ASP A O 1
ATOM 714 N N . SER A 1 92 ? 42.156 54.344 33.938 1 82.25 92 SER A N 1
ATOM 715 C CA . SER A 1 92 ? 42.438 55.719 33.5 1 82.25 92 SER A CA 1
ATOM 716 C C . SER A 1 92 ? 43.938 55.969 33.438 1 82.25 92 SER A C 1
ATOM 718 O O . SER A 1 92 ? 44.719 55.219 34.031 1 82.25 92 SER A O 1
ATOM 720 N N . ALA A 1 93 ? 44.312 57 32.688 1 81.5 93 ALA A N 1
ATOM 721 C CA . ALA A 1 93 ? 45.719 57.375 32.594 1 81.5 93 ALA A CA 1
ATOM 722 C C . ALA A 1 93 ? 46.25 57.844 33.938 1 81.5 93 ALA A C 1
ATOM 724 O O . ALA A 1 93 ? 47.469 57.719 34.219 1 81.5 93 ALA A O 1
ATOM 725 N N . TRP A 1 94 ? 45.406 58.219 34.875 1 85.69 94 TRP A N 1
ATOM 726 C CA . TRP A 1 94 ? 45.812 58.688 36.188 1 85.69 94 TRP A CA 1
ATOM 727 C C . TRP A 1 94 ? 46.219 57.5 37.062 1 85.69 94 TRP A C 1
ATOM 729 O O . TRP A 1 94 ? 47.125 57.594 37.875 1 85.69 94 TRP A O 1
ATOM 739 N N . ALA A 1 95 ? 45.5 56.375 36.812 1 83.31 95 ALA A N 1
ATOM 740 C CA . ALA A 1 95 ? 45.844 55.156 37.531 1 83.31 95 ALA A CA 1
ATOM 741 C C . ALA A 1 95 ? 47.188 54.625 37.094 1 83.31 95 ALA A C 1
ATOM 743 O O . ALA A 1 95 ? 47.969 54.125 37.906 1 83.31 95 ALA A O 1
ATOM 744 N N . SER A 1 96 ? 47.438 54.781 35.781 1 79.75 96 SER A N 1
ATOM 745 C CA . SER A 1 96 ? 48.719 54.344 35.25 1 79.75 96 SER A CA 1
ATOM 746 C C . SER A 1 96 ? 49.875 55.156 35.812 1 79.75 96 SER A C 1
ATOM 748 O O . SER A 1 96 ? 51 54.656 35.906 1 79.75 96 SER A O 1
ATOM 750 N N . LEU A 1 97 ? 49.656 56.406 36.125 1 76.88 97 LEU A N 1
ATOM 751 C CA . LEU A 1 97 ? 50.656 57.281 36.719 1 76.88 97 LEU A CA 1
ATOM 752 C C . LEU A 1 97 ? 51.094 56.719 38.062 1 76.88 97 LEU A C 1
ATOM 754 O O . LEU A 1 97 ? 52.281 56.781 38.406 1 76.88 97 LEU A O 1
ATOM 758 N N . LEU A 1 98 ? 50.125 56.094 38.719 1 74.88 98 LEU A N 1
ATOM 759 C CA . LEU A 1 98 ? 50.438 55.562 40.062 1 74.88 98 LEU A CA 1
ATOM 760 C C . LEU A 1 98 ? 51.094 54.188 39.969 1 74.88 98 LEU A C 1
ATOM 762 O O . LEU A 1 98 ? 51.938 53.844 40.812 1 74.88 98 LEU A O 1
ATOM 766 N N . GLU A 1 99 ? 50.625 53.312 39 1 69.75 99 GLU A N 1
ATOM 767 C CA . GLU A 1 99 ? 51.156 51.938 38.906 1 69.75 99 GLU A CA 1
ATOM 768 C C . GLU A 1 99 ? 52.438 51.906 38.062 1 69.75 99 GLU A C 1
ATOM 770 O O . GLU A 1 99 ? 53.125 50.875 38 1 69.75 99 GLU A O 1
ATOM 775 N N . SER A 1 100 ? 53.156 52.938 37.688 1 59.25 100 SER A N 1
ATOM 776 C CA . SER A 1 100 ? 54.375 53 36.906 1 59.25 100 SER A CA 1
ATOM 777 C C . SER A 1 100 ? 54.281 52.062 35.688 1 59.25 100 SER A C 1
ATOM 779 O O . SER A 1 100 ? 55.25 51.375 35.375 1 59.25 100 SER A O 1
ATOM 781 N N . THR A 1 101 ? 53.062 51.719 35.125 1 56.78 101 THR A N 1
ATOM 782 C CA . THR A 1 101 ? 53.031 50.844 33.969 1 56.78 101 THR A CA 1
ATOM 783 C C . THR A 1 101 ? 53.375 51.625 32.688 1 56.78 101 THR A C 1
ATOM 785 O O . THR A 1 101 ? 52.969 52.781 32.531 1 56.78 101 THR A O 1
ATOM 788 N N . PRO A 1 102 ? 54.344 51.156 31.797 1 51.25 102 PRO A N 1
ATOM 789 C CA . PRO A 1 102 ? 54.875 51.781 30.609 1 51.25 102 PRO A CA 1
ATOM 790 C C . PRO A 1 102 ? 53.812 52.062 29.547 1 51.25 102 PRO A C 1
ATOM 792 O O . PRO A 1 102 ? 54.125 52.188 28.359 1 51.25 102 PRO A O 1
ATOM 795 N N . THR A 1 103 ? 52.594 51.938 29.75 1 51.78 103 THR A N 1
ATOM 796 C CA . THR A 1 103 ? 51.719 52.188 28.594 1 51.78 103 THR A CA 1
ATOM 797 C C . THR A 1 103 ? 51.781 53.656 28.188 1 51.78 103 THR A C 1
ATOM 799 O O . THR A 1 103 ? 52.094 54.531 29.016 1 51.78 103 THR A O 1
ATOM 802 N N . ASN A 1 104 ? 51.906 54 26.875 1 51.06 104 ASN A N 1
ATOM 803 C CA . ASN A 1 104 ? 52 55.312 26.266 1 51.06 104 ASN A CA 1
ATOM 804 C C . ASN A 1 104 ? 50.812 56.219 26.625 1 51.06 104 ASN A C 1
ATOM 806 O O . ASN A 1 104 ? 49.906 56.375 25.797 1 51.06 104 ASN A O 1
ATOM 810 N N . PRO A 1 105 ? 50.469 56.406 27.891 1 62.03 105 PRO A N 1
ATOM 811 C CA . PRO A 1 105 ? 49.312 57.188 28.328 1 62.03 105 PRO A CA 1
ATOM 812 C C . PRO A 1 105 ? 49.469 58.656 28.047 1 62.03 105 PRO A C 1
ATOM 814 O O . PRO A 1 105 ? 48.656 59.469 28.547 1 62.03 105 PRO A O 1
ATOM 817 N N . HIS A 1 106 ? 50.312 59.062 27.125 1 71.25 106 HIS A N 1
ATOM 818 C CA . HIS A 1 106 ? 50.719 60.469 27.109 1 71.25 106 HIS A CA 1
ATOM 819 C C . HIS A 1 106 ? 49.625 61.375 26.547 1 71.25 106 HIS A C 1
ATOM 821 O O . HIS A 1 106 ? 49.312 62.406 27.094 1 71.25 106 HIS A O 1
ATOM 827 N N . ASN A 1 107 ? 49.031 60.75 25.609 1 75.94 107 ASN A N 1
ATOM 828 C CA . ASN A 1 107 ? 48.062 61.625 24.969 1 75.94 107 ASN A CA 1
ATOM 829 C C . ASN A 1 107 ? 46.781 61.781 25.812 1 75.94 107 ASN A C 1
ATOM 831 O O . ASN A 1 107 ? 46.25 62.875 25.922 1 75.94 107 ASN A O 1
ATOM 835 N N . GLU A 1 108 ? 46.375 60.688 26.453 1 79.94 108 GLU A N 1
ATOM 836 C CA . GLU A 1 108 ? 45.156 60.75 27.281 1 79.94 108 GLU A CA 1
ATOM 837 C C . GLU A 1 108 ? 45.344 61.656 28.484 1 79.94 108 GLU A C 1
ATOM 839 O O . GLU A 1 108 ? 44.469 62.406 28.844 1 79.94 108 GLU A O 1
ATOM 844 N N . LEU A 1 109 ? 46.469 61.531 29.031 1 84.38 109 LEU A N 1
ATOM 845 C CA . LEU A 1 109 ? 46.781 62.344 30.188 1 84.38 109 LEU A CA 1
ATOM 846 C C . LEU A 1 109 ? 46.875 63.812 29.797 1 84.38 109 LEU A C 1
ATOM 848 O O . LEU A 1 109 ? 46.438 64.688 30.531 1 84.38 109 LEU A O 1
ATOM 852 N N . ARG A 1 110 ? 47.5 64.062 28.719 1 84.5 110 ARG A N 1
ATOM 853 C CA . ARG A 1 110 ? 47.594 65.438 28.219 1 84.5 110 ARG A CA 1
ATOM 854 C C . ARG A 1 110 ? 46.219 66.062 28.031 1 84.5 110 ARG A C 1
ATOM 856 O O . ARG A 1 110 ? 45.969 67.188 28.484 1 84.5 110 ARG A O 1
ATOM 863 N N . GLN A 1 111 ? 45.344 65.312 27.438 1 84.38 111 GLN A N 1
ATOM 864 C CA . GLN A 1 111 ? 44 65.812 27.203 1 84.38 111 GLN A CA 1
ATOM 865 C C . GLN A 1 111 ? 43.281 66.062 28.516 1 84.38 111 GLN A C 1
ATOM 867 O O . GLN A 1 111 ? 42.562 67.062 28.656 1 84.38 111 GLN A O 1
ATOM 872 N N . HIS A 1 112 ? 43.5 65.25 29.391 1 89.06 112 HIS A N 1
ATOM 873 C CA . HIS A 1 112 ? 42.844 65.438 30.688 1 89.06 112 HIS A CA 1
ATOM 874 C C . HIS A 1 112 ? 43.375 66.688 31.422 1 89.06 112 HIS A C 1
ATOM 876 O O . HIS A 1 112 ? 42.594 67.438 32.031 1 89.06 112 HIS A O 1
ATOM 882 N N . VAL A 1 113 ? 44.656 66.938 31.359 1 89.12 113 VAL A N 1
ATOM 883 C CA . VAL A 1 113 ? 45.25 68.062 32.031 1 89.12 113 VAL A CA 1
ATOM 884 C C . VAL A 1 113 ? 44.812 69.375 31.328 1 89.12 113 VAL A C 1
ATOM 886 O O . VAL A 1 113 ? 44.562 70.375 32 1 89.12 113 VAL A O 1
ATOM 889 N N . PHE A 1 114 ? 44.688 69.25 30.078 1 89.25 114 PHE A N 1
ATOM 890 C CA . PHE A 1 114 ? 44.188 70.438 29.359 1 89.25 114 PHE A CA 1
ATOM 891 C C . PHE A 1 114 ? 42.781 70.812 29.812 1 89.25 114 PHE A C 1
ATOM 893 O O . PHE A 1 114 ? 42.438 72 29.812 1 89.25 114 PHE A O 1
ATOM 900 N N . TYR A 1 115 ? 42 69.812 30.203 1 91.88 115 TYR A N 1
ATOM 901 C CA . TYR A 1 115 ? 40.656 70.125 30.672 1 91.88 115 TYR A CA 1
ATOM 902 C C . TYR A 1 115 ? 40.688 70.75 32.062 1 91.88 115 TYR A C 1
ATOM 904 O O . TYR A 1 115 ? 39.688 71.375 32.469 1 91.88 115 TYR A O 1
ATOM 912 N N . HIS A 1 116 ? 41.844 70.75 32.75 1 92.38 116 HIS A N 1
ATOM 913 C CA . HIS A 1 116 ? 42 71.375 34.031 1 92.38 116 HIS A CA 1
ATOM 914 C C . HIS A 1 116 ? 42.562 72.812 33.875 1 92.38 116 HIS A C 1
ATOM 916 O O . HIS A 1 116 ? 42.75 73.5 34.875 1 92.38 116 HIS A O 1
ATOM 922 N N . LEU A 1 117 ? 42.75 73.188 32.656 1 89.81 117 LEU A N 1
ATOM 923 C CA . LEU A 1 117 ? 43.406 74.5 32.406 1 89.81 117 LEU A CA 1
ATOM 924 C C . LEU A 1 117 ? 42.438 75.438 31.703 1 89.81 117 LEU A C 1
ATOM 926 O O . LEU A 1 117 ? 41.812 75.062 30.719 1 89.81 117 LEU A O 1
ATOM 930 N N . LEU A 1 118 ? 42.312 76.562 32.25 1 86.44 118 LEU A N 1
ATOM 931 C CA . LEU A 1 118 ? 41.594 77.625 31.578 1 86.44 118 LEU A CA 1
ATOM 932 C C . LEU A 1 118 ? 42.531 78.5 30.766 1 86.44 118 LEU A C 1
ATOM 934 O O . LEU A 1 118 ? 43.719 78.625 31.094 1 86.44 118 LEU A O 1
ATOM 938 N N . ASN A 1 119 ? 42 79.125 29.672 1 74.38 119 ASN A N 1
ATOM 939 C CA . ASN A 1 119 ? 42.875 79.938 28.828 1 74.38 119 ASN A CA 1
ATOM 940 C C . ASN A 1 119 ? 42.969 81.375 29.359 1 74.38 119 ASN A C 1
ATOM 942 O O . ASN A 1 119 ? 43.5 82.25 28.672 1 74.38 119 ASN A O 1
ATOM 946 N N . TYR A 1 120 ? 42.438 81.625 30.438 1 76.56 120 TYR A N 1
ATOM 947 C CA . TYR A 1 120 ? 42.531 82.938 31.047 1 76.56 120 TYR A CA 1
ATOM 948 C C . TYR A 1 120 ? 42.625 82.875 32.562 1 76.56 120 TYR A C 1
ATOM 950 O O . TYR A 1 120 ? 42.344 81.812 33.125 1 76.56 120 TYR A O 1
ATOM 958 N N . THR A 1 121 ? 43.156 83.938 33.094 1 70.81 121 THR A N 1
ATOM 959 C CA . THR A 1 121 ? 43.25 84 34.562 1 70.81 121 THR A CA 1
ATOM 960 C C . THR A 1 121 ? 41.906 84.312 35.188 1 70.81 121 THR A C 1
ATOM 962 O O . THR A 1 121 ? 41.344 85.375 34.938 1 70.81 121 THR A O 1
ATOM 965 N N . ALA A 1 122 ? 41.25 83.312 35.719 1 68.25 122 ALA A N 1
ATOM 966 C CA . ALA A 1 122 ? 39.938 83.5 36.312 1 68.25 122 ALA A CA 1
ATOM 967 C C . ALA A 1 122 ? 40.031 84.375 37.562 1 68.25 122 ALA A C 1
ATOM 969 O O . ALA A 1 122 ? 41.062 84.375 38.25 1 68.25 122 ALA A O 1
ATOM 970 N N . THR A 1 123 ? 39.156 85.375 37.75 1 59.5 123 THR A N 1
ATOM 971 C CA . THR A 1 123 ? 39.125 86.25 38.938 1 59.5 123 THR A CA 1
ATOM 972 C C . THR A 1 123 ? 39.125 85.375 40.188 1 59.5 123 THR A C 1
ATOM 974 O O . THR A 1 123 ? 38.562 84.25 40.219 1 59.5 123 THR A O 1
ATOM 977 N N . PRO A 1 124 ? 39.906 85.75 41.188 1 52.69 124 PRO A N 1
ATOM 978 C CA . PRO A 1 124 ? 40.156 85 42.438 1 52.69 124 PRO A CA 1
ATOM 979 C C . PRO A 1 124 ? 38.875 84.438 43.062 1 52.69 124 PRO A C 1
ATOM 981 O O . PRO A 1 124 ? 37.812 85.125 42.969 1 52.69 124 PRO A O 1
ATOM 984 N N . THR A 1 125 ? 38.719 83.25 43.094 1 49.25 125 THR A N 1
ATOM 985 C CA . THR A 1 125 ? 37.625 82.562 43.75 1 49.25 125 THR A CA 1
ATOM 986 C C . THR A 1 125 ? 37.594 82.875 45.25 1 49.25 125 THR A C 1
ATOM 988 O O . THR A 1 125 ? 37.125 82.125 46.062 1 49.25 125 THR A O 1
ATOM 991 N N . THR A 1 126 ? 38.25 83.812 45.75 1 43.12 126 THR A N 1
ATOM 992 C CA . THR A 1 126 ? 38.062 84 47.219 1 43.12 126 THR A CA 1
ATOM 993 C C . THR A 1 126 ? 36.625 84.375 47.531 1 43.12 126 THR A C 1
ATOM 995 O O . THR A 1 126 ? 35.906 84.938 46.688 1 43.12 126 THR A O 1
ATOM 998 N N . SER A 1 127 ? 36.125 84.188 48.812 1 43.16 127 SER A N 1
ATOM 999 C CA . SER A 1 127 ? 34.781 84.438 49.344 1 43.16 127 SER A CA 1
ATOM 1000 C C . SER A 1 127 ? 34.281 85.812 49 1 43.16 127 SER A C 1
ATOM 1002 O O . SER A 1 127 ? 33.094 86.062 48.844 1 43.16 127 SER A O 1
ATOM 1004 N N . LYS A 1 128 ? 35.125 86.75 49.156 1 42.72 128 LYS A N 1
ATOM 1005 C CA . LYS A 1 128 ? 34.594 88.125 49.156 1 42.72 128 LYS A CA 1
ATOM 1006 C C . LYS A 1 128 ? 34.25 88.562 47.719 1 42.72 128 LYS A C 1
ATOM 1008 O O . LYS A 1 128 ? 33.406 89.438 47.531 1 42.72 128 LYS A O 1
ATOM 1013 N N . ASP A 1 129 ? 35 88.25 46.812 1 41.66 129 ASP A N 1
ATOM 1014 C CA . ASP A 1 129 ? 34.781 88.875 45.5 1 41.66 129 ASP A CA 1
ATOM 1015 C C . ASP A 1 129 ? 33.875 88 44.625 1 41.66 129 ASP A C 1
ATOM 1017 O O . ASP A 1 129 ? 33.781 88.188 43.406 1 41.66 129 ASP A O 1
ATOM 1021 N N . LEU A 1 130 ? 33.562 86.875 45.094 1 43.34 130 LEU A N 1
ATOM 1022 C CA . LEU A 1 130 ? 32.688 86.062 44.219 1 43.34 130 LEU A CA 1
ATOM 1023 C C . LEU A 1 130 ? 31.328 86.75 44.094 1 43.34 130 LEU A C 1
ATOM 1025 O O . LEU A 1 130 ? 30.781 87.25 45.094 1 43.34 130 LEU A O 1
ATOM 1029 N N . PRO A 1 131 ? 30.984 87.25 43 1 42.91 131 PRO A N 1
ATOM 1030 C CA . PRO A 1 131 ? 29.641 87.812 42.906 1 42.91 131 PRO A CA 1
ATOM 1031 C C . PRO A 1 131 ? 28.594 87.062 43.719 1 42.91 131 PRO A C 1
ATOM 1033 O O . PRO A 1 131 ? 28.812 85.938 44.062 1 42.91 131 PRO A O 1
ATOM 1036 N N . ALA A 1 132 ? 27.562 87.812 44.25 1 42.75 132 ALA A N 1
ATOM 1037 C CA . ALA A 1 132 ? 26.375 87.312 44.969 1 42.75 132 ALA A CA 1
ATOM 1038 C C . ALA A 1 132 ? 25.953 85.938 44.406 1 42.75 132 ALA A C 1
ATOM 1040 O O . ALA A 1 132 ? 26.234 85.625 43.25 1 42.75 132 ALA A O 1
ATOM 1041 N N . ALA A 1 133 ? 25.312 85.125 45.25 1 45.91 133 ALA A N 1
ATOM 1042 C CA . ALA A 1 133 ? 24.812 83.75 45.156 1 45.91 133 ALA A CA 1
ATOM 1043 C C . ALA A 1 133 ? 24.219 83.438 43.75 1 45.91 133 ALA A C 1
ATOM 1045 O O . ALA A 1 133 ? 23.844 84.438 43.062 1 45.91 133 ALA A O 1
ATOM 1046 N N . PRO A 1 134 ? 23.516 82.375 43.375 1 51.78 134 PRO A N 1
ATOM 1047 C CA . PRO A 1 134 ? 23.812 81.062 42.688 1 51.78 134 PRO A CA 1
ATOM 1048 C C . PRO A 1 134 ? 24.312 81.312 41.281 1 51.78 134 PRO A C 1
ATOM 1050 O O . PRO A 1 134 ? 23.891 80.562 40.375 1 51.78 134 PRO A O 1
ATOM 1053 N N . ALA A 1 135 ? 25.078 82.062 40.844 1 63.09 135 ALA A N 1
ATOM 1054 C CA . ALA A 1 135 ? 25.359 82.312 39.438 1 63.09 135 ALA A CA 1
ATOM 1055 C C . ALA A 1 135 ? 26.375 81.312 38.875 1 63.09 135 ALA A C 1
ATOM 1057 O O . ALA A 1 135 ? 27.422 81.125 39.5 1 63.09 135 ALA A O 1
ATOM 1058 N N . THR A 1 136 ? 25.984 80.188 38.094 1 78.12 136 THR A N 1
ATOM 1059 C CA . THR A 1 136 ? 26.859 79.25 37.375 1 78.12 136 THR A CA 1
ATOM 1060 C C . THR A 1 136 ? 27.516 79.938 36.188 1 78.12 136 THR A C 1
ATOM 1062 O O . THR A 1 136 ? 26.844 80.562 35.344 1 78.12 136 THR A O 1
ATOM 1065 N N . TYR A 1 137 ? 28.812 80 36.25 1 81.38 137 TYR A N 1
ATOM 1066 C CA . TYR A 1 137 ? 29.562 80.625 35.125 1 81.38 137 TYR A CA 1
ATOM 1067 C C . TYR A 1 137 ? 30.188 79.5 34.281 1 81.38 137 TYR A C 1
ATOM 1069 O O . TYR A 1 137 ? 30.688 78.5 34.781 1 81.38 137 TYR A O 1
ATOM 1077 N N . THR A 1 138 ? 30.125 79.75 33 1 87.25 138 THR A N 1
ATOM 1078 C CA . THR A 1 138 ? 30.734 78.812 32.031 1 87.25 138 THR A CA 1
ATOM 1079 C C . THR A 1 138 ? 32.094 79.312 31.562 1 87.25 138 THR A C 1
ATOM 1081 O O . THR A 1 138 ? 32.219 80.5 31.219 1 87.25 138 THR A O 1
ATOM 1084 N N . HIS A 1 139 ? 33.125 78.5 31.656 1 87.94 139 HIS A N 1
ATOM 1085 C CA . HIS A 1 139 ? 34.469 78.875 31.234 1 87.94 139 HIS A CA 1
ATOM 1086 C C . HIS A 1 139 ? 34.938 77.938 30.094 1 87.94 139 HIS A C 1
ATOM 1088 O O . HIS A 1 139 ? 34.531 76.812 30.016 1 87.94 139 HIS A O 1
ATOM 1094 N N . LYS A 1 140 ? 35.75 78.438 29.219 1 88.94 140 LYS A N 1
ATOM 1095 C CA . LYS A 1 140 ? 36.375 77.625 28.141 1 88.94 140 LYS A CA 1
ATOM 1096 C C . LYS A 1 140 ? 37.719 77.125 28.578 1 88.94 140 LYS A C 1
ATOM 1098 O O . LYS A 1 140 ? 38.531 77.812 29.188 1 88.94 140 LYS A O 1
ATOM 1103 N N . THR A 1 141 ? 37.906 75.875 28.344 1 90.44 141 THR A N 1
ATOM 1104 C CA . THR A 1 141 ? 39.156 75.25 28.734 1 90.44 141 THR A CA 1
ATOM 1105 C C . THR A 1 141 ? 40.125 75.188 27.562 1 90.44 141 THR A C 1
ATOM 1107 O O . THR A 1 141 ? 39.844 75.75 26.5 1 90.44 141 THR A O 1
ATOM 1110 N N . LEU A 1 142 ? 41.25 74.562 27.766 1 88.81 142 LEU A N 1
ATOM 1111 C CA . LEU A 1 142 ? 42.25 74.438 26.703 1 88.81 142 LEU A CA 1
ATOM 1112 C C . LEU A 1 142 ? 42.125 73.062 26.062 1 88.81 142 LEU A C 1
ATOM 1114 O O . LEU A 1 142 ? 42.938 72.688 25.219 1 88.81 142 LEU A O 1
ATOM 1118 N N . HIS A 1 143 ? 41.125 72.375 26.5 1 89.81 143 HIS A N 1
ATOM 1119 C CA . HIS A 1 143 ? 40.906 71.062 25.969 1 89.81 143 HIS A CA 1
ATOM 1120 C C . HIS A 1 143 ? 40.094 71.062 24.688 1 89.81 143 HIS A C 1
ATOM 1122 O O . HIS A 1 143 ? 38.938 71.5 24.703 1 89.81 143 HIS A O 1
ATOM 1128 N N . PHE A 1 144 ? 40.656 70.625 23.578 1 87.56 144 PHE A N 1
ATOM 1129 C CA . PHE A 1 144 ? 40 70.438 22.297 1 87.56 144 PHE A CA 1
ATOM 1130 C C . PHE A 1 144 ? 39.875 68.938 22 1 87.56 144 PHE A C 1
ATOM 1132 O O . PHE A 1 144 ? 40.812 68.312 21.547 1 87.56 144 PHE A O 1
ATOM 1139 N N . PRO A 1 145 ? 38.688 68.438 22.281 1 88 145 PRO A N 1
ATOM 1140 C CA . PRO A 1 145 ? 38.531 67 22.125 1 88 145 PRO A CA 1
ATOM 1141 C C . PRO A 1 145 ? 38.875 66.5 20.719 1 88 145 PRO A C 1
ATOM 1143 O O . PRO A 1 145 ? 38.5 67.125 19.734 1 88 145 PRO A O 1
ATOM 1146 N N . GLN A 1 146 ? 39.625 65.375 20.656 1 79 146 GLN A N 1
ATOM 1147 C CA . GLN A 1 146 ? 40.031 64.812 19.375 1 79 146 GLN A CA 1
ATOM 1148 C C . GLN A 1 146 ? 39.438 63.438 19.203 1 79 146 GLN A C 1
ATOM 1150 O O . GLN A 1 146 ? 39.125 62.75 20.172 1 79 146 GLN A O 1
ATOM 1155 N N . ALA A 1 147 ? 39.031 63.094 17.953 1 71.56 147 ALA A N 1
ATOM 1156 C CA . ALA A 1 147 ? 38.531 61.75 17.625 1 71.56 147 ALA A CA 1
ATOM 1157 C C . ALA A 1 147 ? 39.562 60.688 17.969 1 71.56 147 ALA A C 1
ATOM 1159 O O . ALA A 1 147 ? 40.781 60.906 17.828 1 71.56 147 ALA A O 1
ATOM 1160 N N . PRO A 1 148 ? 39.125 59.656 18.734 1 57.03 148 PRO A N 1
ATOM 1161 C CA . PRO A 1 148 ? 40.125 58.594 18.969 1 57.03 148 PRO A CA 1
ATOM 1162 C C . PRO A 1 148 ? 40.844 58.188 17.688 1 57.03 148 PRO A C 1
ATOM 1164 O O . PRO A 1 148 ? 40.219 58.188 16.609 1 57.03 148 PRO A O 1
ATOM 1167 N N . GLU A 1 149 ? 42.125 58.469 17.562 1 47 149 GLU A N 1
ATOM 1168 C CA . GLU A 1 149 ? 42.906 58.031 16.422 1 47 149 GLU A CA 1
ATOM 1169 C C . GLU A 1 149 ? 42.5 56.625 15.969 1 47 149 GLU A C 1
ATOM 1171 O O . GLU A 1 149 ? 42.469 55.688 16.766 1 47 149 GLU A O 1
ATOM 1176 N N . ASP A 1 150 ? 41.531 56.531 15.203 1 43.06 150 ASP A N 1
ATOM 1177 C CA . ASP A 1 150 ? 41.469 55.219 14.609 1 43.06 150 ASP A CA 1
ATOM 1178 C C . ASP A 1 150 ? 42.844 54.75 14.133 1 43.06 150 ASP A C 1
ATOM 1180 O O . ASP A 1 150 ? 43.531 55.5 13.469 1 43.06 150 ASP A O 1
ATOM 1184 N N . GLY A 1 151 ? 43.656 54.031 14.859 1 38.5 151 GLY A N 1
ATOM 1185 C CA . GLY A 1 151 ? 44.938 53.406 14.586 1 38.5 151 GLY A CA 1
ATOM 1186 C C . GLY A 1 151 ? 45.406 53.594 13.156 1 38.5 151 GLY A C 1
ATOM 1187 O O . GLY A 1 151 ? 46.438 53.062 12.766 1 38.5 151 GLY A O 1
ATOM 1188 N N . SER A 1 152 ? 44.562 53.781 12.234 1 39.09 152 SER A N 1
ATOM 1189 C CA . SER A 1 152 ? 45.031 53.5 10.883 1 39.09 152 SER A CA 1
ATOM 1190 C C . SER A 1 152 ? 46.031 54.531 10.391 1 39.09 152 SER A C 1
ATOM 1192 O O . SER A 1 152 ? 46.656 54.344 9.352 1 39.09 152 SER A O 1
ATOM 1194 N N . GLY A 1 153 ? 45.812 55.875 10.508 1 36.5 153 GLY A N 1
ATOM 1195 C CA . GLY A 1 153 ? 46.688 56.625 9.609 1 36.5 153 GLY A CA 1
ATOM 1196 C C . GLY A 1 153 ? 48.094 56.812 10.141 1 36.5 153 GLY A C 1
ATOM 1197 O O . GLY A 1 153 ? 48.312 56.75 11.359 1 36.5 153 GLY A O 1
ATOM 1198 N N . PRO A 1 154 ? 49.125 56.406 9.359 1 36.78 154 PRO A N 1
ATOM 1199 C CA . PRO A 1 154 ? 50.531 56.531 9.742 1 36.78 154 PRO A CA 1
ATOM 1200 C C . PRO A 1 154 ? 50.875 57.906 10.328 1 36.78 154 PRO A C 1
ATOM 1202 O O . PRO A 1 154 ? 50.188 58.906 9.984 1 36.78 154 PRO A O 1
ATOM 1205 N N . PRO A 1 155 ? 51.438 58 11.461 1 37.38 155 PRO A N 1
ATOM 1206 C CA . PRO A 1 155 ? 51.875 59.281 11.984 1 37.38 155 PRO A CA 1
ATOM 1207 C C . PRO A 1 155 ? 52.531 60.156 10.906 1 37.38 155 PRO A C 1
ATOM 1209 O O . PRO A 1 155 ? 53.312 59.688 10.109 1 37.38 155 PRO A O 1
ATOM 1212 N N . SER A 1 156 ? 51.812 61.062 10.297 1 38.47 156 SER A N 1
ATOM 1213 C CA . SER A 1 156 ? 52.469 61.938 9.344 1 38.47 156 SER A CA 1
ATOM 1214 C C . SER A 1 156 ? 53.812 62.406 9.883 1 38.47 156 SER A C 1
ATOM 1216 O O . SER A 1 156 ? 53.938 62.688 11.078 1 38.47 156 SER A O 1
ATOM 1218 N N . HIS A 1 157 ? 54.938 62.062 9.312 1 37.72 157 HIS A N 1
ATOM 1219 C CA . HIS A 1 157 ? 56.312 62.469 9.633 1 37.72 157 HIS A CA 1
ATOM 1220 C C . HIS A 1 157 ? 56.406 64 9.719 1 37.72 157 HIS A C 1
ATOM 1222 O O . HIS A 1 157 ? 57.5 64.562 9.922 1 37.72 157 HIS A O 1
ATOM 1228 N N . GLU A 1 158 ? 55.469 64.812 9.125 1 39.19 158 GLU A N 1
ATOM 1229 C CA . GLU A 1 158 ? 55.781 66.25 9.078 1 39.19 158 GLU A CA 1
ATOM 1230 C C . GLU A 1 158 ? 55.625 66.875 10.461 1 39.19 158 GLU A C 1
ATOM 1232 O O . GLU A 1 158 ? 54.688 66.562 11.195 1 39.19 158 GLU A O 1
ATOM 1237 N N . PRO A 1 159 ? 56.781 67.438 10.953 1 39.34 159 PRO A N 1
ATOM 1238 C CA . PRO A 1 159 ? 56.719 68.062 12.273 1 39.34 159 PRO A CA 1
ATOM 1239 C C . PRO A 1 159 ? 55.5 69 12.445 1 39.34 159 PRO A C 1
ATOM 1241 O O . PRO A 1 159 ? 55.125 69.688 11.508 1 39.34 159 PRO A O 1
ATOM 1244 N N . PRO A 1 160 ? 54.594 68.625 13.258 1 44.25 160 PRO A N 1
ATOM 1245 C CA . PRO A 1 160 ? 53.438 69.5 13.383 1 44.25 160 PRO A CA 1
ATOM 1246 C C . PRO A 1 160 ? 53.812 70.938 13.523 1 44.25 160 PRO A C 1
ATOM 1248 O O . PRO A 1 160 ? 54.906 71.25 14.031 1 44.25 160 PRO A O 1
ATOM 1251 N N . ASN A 1 161 ? 53.5 71.875 12.578 1 44.09 161 ASN A N 1
ATOM 1252 C CA . ASN A 1 161 ? 53.844 73.25 12.562 1 44.09 161 ASN A CA 1
ATOM 1253 C C . ASN A 1 161 ? 53.75 73.875 13.953 1 44.09 161 ASN A C 1
ATOM 1255 O O . ASN A 1 161 ? 54.062 75.062 14.141 1 44.09 161 ASN A O 1
ATOM 1259 N N . LEU A 1 162 ? 52.781 73.562 14.742 1 48.03 162 LEU A N 1
ATOM 1260 C CA . LEU A 1 162 ? 52.656 74.188 16.078 1 48.03 162 LEU A CA 1
ATOM 1261 C C . LEU A 1 162 ? 53.438 73.375 17.094 1 48.03 162 LEU A C 1
ATOM 1263 O O . LEU A 1 162 ? 53.625 72.125 16.938 1 48.03 162 LEU A O 1
ATOM 1267 N N . PRO A 1 163 ? 54.188 74.062 17.938 1 50.06 163 PRO A N 1
ATOM 1268 C CA . PRO A 1 163 ? 54.906 73.312 18.938 1 50.06 163 PRO A CA 1
ATOM 1269 C C . PRO A 1 163 ? 54.094 72.125 19.516 1 50.06 163 PRO A C 1
ATOM 1271 O O . PRO A 1 163 ? 52.875 72.25 19.75 1 50.06 163 PRO A O 1
ATOM 1274 N N . PRO A 1 164 ? 54.406 71 19.328 1 52.34 164 PRO A N 1
ATOM 1275 C CA . PRO A 1 164 ? 53.719 69.688 19.562 1 52.34 164 PRO A CA 1
ATOM 1276 C C . PRO A 1 164 ? 52.906 69.688 20.859 1 52.34 164 PRO A C 1
ATOM 1278 O O . PRO A 1 164 ? 51.969 68.938 20.984 1 52.34 164 PRO A O 1
ATOM 1281 N N . TRP A 1 165 ? 53.156 70.688 21.734 1 61.59 165 TRP A N 1
ATOM 1282 C CA . TRP A 1 165 ? 52.531 70.5 23.062 1 61.59 165 TRP A CA 1
ATOM 1283 C C . TRP A 1 165 ? 51.438 71.5 23.297 1 61.59 165 TRP A C 1
ATOM 1285 O O . TRP A 1 165 ? 50.906 71.625 24.406 1 61.59 165 TRP A O 1
ATOM 1295 N N . MET A 1 166 ? 51.188 72.25 22.25 1 64 166 MET A N 1
ATOM 1296 C CA . MET A 1 166 ? 50.125 73.25 22.484 1 64 166 MET A CA 1
ATOM 1297 C C . MET A 1 166 ? 48.781 72.75 21.984 1 64 166 MET A C 1
ATOM 1299 O O . MET A 1 166 ? 48.719 72 21.016 1 64 166 MET A O 1
ATOM 1303 N N . PRO A 1 167 ? 47.719 73 22.688 1 70.94 167 PRO A N 1
ATOM 1304 C CA . PRO A 1 167 ? 46.406 72.562 22.266 1 70.94 167 PRO A CA 1
ATOM 1305 C C . PRO A 1 167 ? 46.031 73.062 20.859 1 70.94 167 PRO A C 1
ATOM 1307 O O . PRO A 1 167 ? 46.281 74.188 20.516 1 70.94 167 PRO A O 1
ATOM 1310 N N . LEU A 1 168 ? 45.812 72.312 19.875 1 65.69 168 LEU A N 1
ATOM 1311 C CA . LEU A 1 168 ? 45.469 72.625 18.5 1 65.69 168 LEU A CA 1
ATOM 1312 C C . LEU A 1 168 ? 43.969 72.875 18.375 1 65.69 168 LEU A C 1
ATOM 1314 O O . LEU A 1 168 ? 43.156 72.062 18.781 1 65.69 168 LEU A O 1
ATOM 1318 N N . PRO A 1 169 ? 43.688 74.25 17.969 1 72.06 169 PRO A N 1
ATOM 1319 C CA . PRO A 1 169 ? 42.281 74.5 17.672 1 72.06 169 PRO A CA 1
ATOM 1320 C C . PRO A 1 169 ? 41.75 73.625 16.547 1 72.06 169 PRO A C 1
ATOM 1322 O O . PRO A 1 169 ? 42.469 73.375 15.57 1 72.06 169 PRO A O 1
ATOM 1325 N N . GLY A 1 170 ? 40.75 72.688 16.844 1 75.75 170 GLY A N 1
ATOM 1326 C CA . GLY A 1 170 ? 40.094 71.688 16.031 1 75.75 170 GLY A CA 1
ATOM 1327 C C . GLY A 1 170 ? 39.5 70.562 16.828 1 75.75 170 GLY A C 1
ATOM 1328 O O . GLY A 1 170 ? 39.25 70.688 18.031 1 75.75 170 GLY A O 1
ATOM 1329 N N . GLY A 1 171 ? 38.969 69.625 16.141 1 78.88 171 GLY A N 1
ATOM 1330 C CA . GLY A 1 171 ? 38.469 68.438 16.844 1 78.88 171 GLY A CA 1
ATOM 1331 C C . GLY A 1 171 ? 37 68.188 16.672 1 78.88 171 GLY A C 1
ATOM 1332 O O . GLY A 1 171 ? 36.438 68.562 15.633 1 78.88 171 GLY A O 1
ATOM 1333 N N . LEU A 1 172 ? 36.5 67.688 17.797 1 88.19 172 LEU A N 1
ATOM 1334 C CA . LEU A 1 172 ? 35.156 67.188 17.703 1 88.19 172 LEU A CA 1
ATOM 1335 C C . LEU A 1 172 ? 34.125 68.25 18.094 1 88.19 172 LEU A C 1
ATOM 1337 O O . LEU A 1 172 ? 32.938 68 18.094 1 88.19 172 LEU A O 1
ATOM 1341 N N . LEU A 1 173 ? 34.562 69.5 18.391 1 90.5 173 LEU A N 1
ATOM 1342 C CA . LEU A 1 173 ? 33.656 70.562 18.781 1 90.5 173 LEU A CA 1
ATOM 1343 C C . LEU A 1 173 ? 33.812 71.75 17.859 1 90.5 173 LEU A C 1
ATOM 1345 O O . LEU A 1 173 ? 33.844 72.938 18.312 1 90.5 173 LEU A O 1
ATOM 1349 N N . ALA A 1 174 ? 33.969 71.5 16.625 1 86.75 174 ALA A N 1
ATOM 1350 C CA . ALA A 1 174 ? 34 72.562 15.57 1 86.75 174 ALA A CA 1
ATOM 1351 C C . ALA A 1 174 ? 35.094 73.562 15.859 1 86.75 174 ALA A C 1
ATOM 1353 O O . ALA A 1 174 ? 34.844 74.75 15.695 1 86.75 174 ALA A O 1
ATOM 1354 N N . GLY A 1 175 ? 36.156 73.188 16.438 1 82.5 175 GLY A N 1
ATOM 1355 C CA . GLY A 1 175 ? 37.281 74.062 16.672 1 82.5 175 GLY A CA 1
ATOM 1356 C C . GLY A 1 175 ? 37.219 74.812 17.984 1 82.5 175 GLY A C 1
ATOM 1357 O O . GLY A 1 175 ? 38.062 75.625 18.281 1 82.5 175 GLY A O 1
ATOM 1358 N N . GLU A 1 176 ? 36.25 74.625 18.719 1 86 176 GLU A N 1
ATOM 1359 C CA . GLU A 1 176 ? 36.125 75.25 20.031 1 86 176 GLU A CA 1
ATOM 1360 C C . GLU A 1 176 ? 36.562 74.312 21.156 1 86 176 GLU A C 1
ATOM 1362 O O . GLU A 1 176 ? 36.469 73.125 21.016 1 86 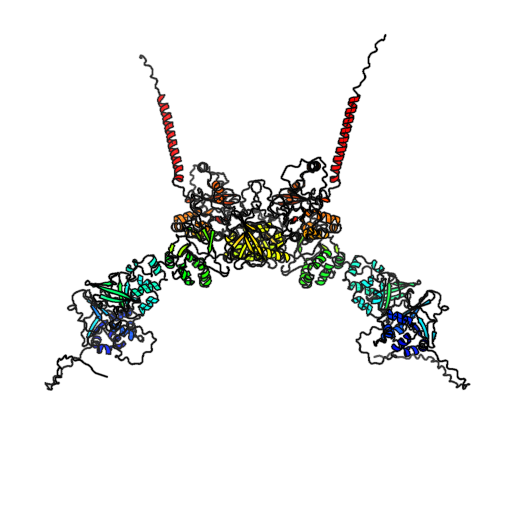176 GLU A O 1
ATOM 1367 N N . PRO A 1 177 ? 37.062 74.938 22.188 1 88.31 177 PRO A N 1
ATOM 1368 C CA . PRO A 1 177 ? 37.438 74.062 23.328 1 88.31 177 PRO A CA 1
ATOM 1369 C C . PRO A 1 177 ? 36.25 73.625 24.156 1 88.31 177 PRO A C 1
ATOM 1371 O O . PRO A 1 177 ? 35.156 74.25 24.062 1 88.31 177 PRO A O 1
ATOM 1374 N N . GLN A 1 178 ? 36.469 72.688 24.953 1 91.25 178 GLN A N 1
ATOM 1375 C CA . GLN A 1 178 ? 35.438 72.188 25.844 1 91.25 178 GLN A CA 1
ATOM 1376 C C . GLN A 1 178 ? 35.156 73.188 26.969 1 91.25 178 GLN A C 1
ATOM 1378 O O . GLN A 1 178 ? 36.031 73.938 27.344 1 91.25 178 GLN A O 1
ATOM 1383 N N . ARG A 1 179 ? 33.969 73.125 27.484 1 90.62 179 ARG A N 1
ATOM 1384 C CA . ARG A 1 179 ? 33.5 74.062 28.516 1 90.62 179 ARG A CA 1
ATOM 1385 C C . ARG A 1 179 ? 33.469 73.375 29.875 1 90.62 179 ARG A C 1
ATOM 1387 O O . ARG A 1 179 ? 33.344 72.125 29.969 1 90.62 179 ARG A O 1
ATOM 1394 N N . VAL A 1 180 ? 33.719 74.125 30.922 1 90.69 180 VAL A N 1
ATOM 1395 C CA . VAL A 1 180 ? 33.594 73.688 32.312 1 90.69 180 VAL A CA 1
ATOM 1396 C C . VAL A 1 180 ? 32.812 74.75 33.094 1 90.69 180 VAL A C 1
ATOM 1398 O O . VAL A 1 180 ? 32.969 75.938 32.906 1 90.69 180 VAL A O 1
ATOM 1401 N N . ARG A 1 181 ? 31.969 74.25 34 1 89.12 181 ARG A N 1
ATOM 1402 C CA . ARG A 1 181 ? 31.125 75.125 34.781 1 89.12 181 ARG A CA 1
ATOM 1403 C C . ARG A 1 181 ? 31.641 75.25 36.219 1 89.12 181 ARG A C 1
ATOM 1405 O O . ARG A 1 181 ? 32.094 74.25 36.812 1 89.12 181 ARG A O 1
ATOM 1412 N N . VAL A 1 182 ? 31.516 76.5 36.719 1 86.44 182 VAL A N 1
ATOM 1413 C CA . VAL A 1 182 ? 31.906 76.75 38.125 1 86.44 182 VAL A CA 1
ATOM 1414 C C . VAL A 1 182 ? 30.766 77.438 38.844 1 86.44 182 VAL A C 1
ATOM 1416 O O . VAL A 1 182 ? 30.125 78.375 38.312 1 86.44 182 VAL A O 1
ATOM 1419 N N . THR A 1 183 ? 30.438 76.875 39.938 1 85.19 183 THR A N 1
ATOM 1420 C CA . THR A 1 183 ? 29.359 77.5 40.719 1 85.19 183 THR A CA 1
ATOM 1421 C C . THR A 1 183 ? 29.781 77.688 42.156 1 85.19 183 THR A C 1
ATOM 1423 O O . THR A 1 183 ? 30.797 77.125 42.594 1 85.19 183 THR A O 1
ATOM 1426 N N . TRP A 1 184 ? 29.062 78.625 42.781 1 82.06 184 TRP A N 1
ATOM 1427 C CA . TRP A 1 184 ? 29.234 78.812 44.219 1 82.06 184 TRP A CA 1
ATOM 1428 C C . TRP A 1 184 ? 28.047 78.25 45 1 82.06 184 TRP A C 1
ATOM 1430 O O . TRP A 1 184 ? 26.906 78.625 44.781 1 82.06 184 TRP A O 1
ATOM 1440 N N . ARG A 1 185 ? 28.375 77.25 45.656 1 79.44 185 ARG A N 1
ATOM 1441 C CA . ARG A 1 185 ? 27.344 76.562 46.438 1 79.44 185 ARG A CA 1
ATOM 1442 C C . ARG A 1 185 ? 27.891 76.125 47.781 1 79.44 185 ARG A C 1
ATOM 1444 O O . ARG A 1 185 ? 29.031 75.688 47.906 1 79.44 185 ARG A O 1
ATOM 1451 N N . ASP A 1 186 ? 27.062 76.188 48.812 1 78.88 186 ASP A N 1
ATOM 1452 C CA . ASP A 1 186 ? 27.391 75.688 50.156 1 78.88 186 ASP A CA 1
ATOM 1453 C C . ASP A 1 186 ? 28.672 76.375 50.656 1 78.88 186 ASP A C 1
ATOM 1455 O O . ASP A 1 186 ? 29.578 75.688 51.188 1 78.88 186 ASP A O 1
ATOM 1459 N N . ASP A 1 187 ? 28.859 77.562 50.312 1 74.88 187 ASP A N 1
ATOM 1460 C CA . ASP A 1 187 ? 29.953 78.438 50.812 1 74.88 187 ASP A CA 1
ATOM 1461 C C . ASP A 1 187 ? 31.297 77.938 50.25 1 74.88 187 ASP A C 1
ATOM 1463 O O . ASP A 1 187 ? 32.312 78.062 50.906 1 74.88 187 ASP A O 1
ATOM 1467 N N . ALA A 1 188 ? 31.25 77.312 49.219 1 80.38 188 ALA A N 1
ATOM 1468 C CA . ALA A 1 188 ? 32.469 76.875 48.531 1 80.38 188 ALA A CA 1
ATOM 1469 C C . ALA A 1 188 ? 32.281 76.938 47 1 80.38 188 ALA A C 1
ATOM 1471 O O . ALA A 1 188 ? 31.156 76.938 46.531 1 80.38 188 ALA A O 1
ATOM 1472 N N . ALA A 1 189 ? 33.438 77.062 46.375 1 84.31 189 ALA A N 1
ATOM 1473 C CA . ALA A 1 189 ? 33.406 77 44.906 1 84.31 189 ALA A CA 1
ATOM 1474 C C . ALA A 1 189 ? 33.469 75.562 44.406 1 84.31 189 ALA A C 1
ATOM 1476 O O . ALA A 1 189 ? 34.219 74.75 44.938 1 84.31 189 ALA A O 1
ATOM 1477 N N . TRP A 1 190 ? 32.594 75.25 43.562 1 88.56 190 TRP A N 1
ATOM 1478 C CA . TRP A 1 190 ? 32.562 73.938 42.938 1 88.56 190 TRP A CA 1
ATOM 1479 C C . TRP A 1 190 ? 32.844 74.062 41.438 1 88.56 190 TRP A C 1
ATOM 1481 O O . TRP A 1 190 ? 32.312 74.875 40.75 1 88.56 190 TRP A O 1
ATOM 1491 N N . VAL A 1 191 ? 33.781 73.188 41 1 89 191 VAL A N 1
ATOM 1492 C CA . VAL A 1 191 ? 34.156 73.188 39.594 1 89 191 VAL A CA 1
ATOM 1493 C C . VAL A 1 191 ? 33.562 72 38.875 1 89 191 VAL A C 1
ATOM 1495 O O . VAL A 1 191 ? 33.438 70.938 39.469 1 89 191 VAL A O 1
ATOM 1498 N N . ALA A 1 192 ? 33.25 72.188 37.531 1 90.62 192 ALA A N 1
ATOM 1499 C CA . ALA A 1 192 ? 32.719 71.125 36.688 1 90.62 192 ALA A CA 1
ATOM 1500 C C . ALA A 1 192 ? 31.359 70.625 37.156 1 90.62 192 ALA A C 1
ATOM 1502 O O . ALA A 1 192 ? 31.125 69.438 37.25 1 90.62 192 ALA A O 1
ATOM 1503 N N . VAL A 1 193 ? 30.562 71.5 37.5 1 86.94 193 VAL A N 1
ATOM 1504 C CA . VAL A 1 193 ? 29.219 71.188 37.969 1 86.94 193 VAL A CA 1
ATOM 1505 C C . VAL A 1 193 ? 28.281 71 36.781 1 86.94 193 VAL A C 1
ATOM 1507 O O . VAL A 1 193 ? 28.609 71.375 35.656 1 86.94 193 VAL A O 1
ATOM 1510 N N . SER A 1 194 ? 27.219 70.375 37.062 1 85.25 194 SER A N 1
ATOM 1511 C CA . SER A 1 194 ? 26.188 70.188 36.031 1 85.25 194 SER A CA 1
ATOM 1512 C C . SER A 1 194 ? 25.516 71.5 35.719 1 85.25 194 SER A C 1
ATOM 1514 O O . SER A 1 194 ? 25.844 72.562 36.281 1 85.25 194 SER A O 1
ATOM 1516 N N . GLU A 1 195 ? 24.578 71.438 34.75 1 78.75 195 GLU A N 1
ATOM 1517 C CA . GLU A 1 195 ? 23.859 72.625 34.312 1 78.75 195 GLU A CA 1
ATOM 1518 C C . GLU A 1 195 ? 23.047 73.25 35.438 1 78.75 195 GLU A C 1
ATOM 1520 O O . GLU A 1 195 ? 22.828 74.438 35.469 1 78.75 195 GLU A O 1
ATOM 1525 N N . GLN A 1 196 ? 22.656 72.375 36.375 1 78.06 196 GLN A N 1
ATOM 1526 C CA . GLN A 1 196 ? 21.859 72.875 37.5 1 78.06 196 GLN A CA 1
ATOM 1527 C C . GLN A 1 196 ? 22.734 73.188 38.688 1 78.06 196 GLN A C 1
ATOM 1529 O O . GLN A 1 196 ? 22.234 73.5 39.781 1 78.06 196 GLN A O 1
ATOM 1534 N N . GLY A 1 197 ? 23.969 73.125 38.438 1 79.19 197 GLY A N 1
ATOM 1535 C CA . GLY A 1 197 ? 24.906 73.438 39.5 1 79.19 197 GLY A CA 1
ATOM 1536 C C . GLY A 1 197 ? 25.094 72.312 40.5 1 79.19 197 GLY A C 1
ATOM 1537 O O . GLY A 1 197 ? 25.562 72.5 41.594 1 79.19 197 GLY A O 1
ATOM 1538 N N . LYS A 1 198 ? 24.656 71.188 40 1 83 198 LYS A N 1
ATOM 1539 C CA . LYS A 1 198 ? 24.766 70.062 40.906 1 83 198 LYS A CA 1
ATOM 1540 C C . LYS A 1 198 ? 26.047 69.25 40.625 1 83 198 LYS A C 1
ATOM 1542 O O . LYS A 1 198 ? 26.672 69.438 39.562 1 83 198 LYS A O 1
ATOM 1547 N N . ASN A 1 199 ? 26.453 68.5 41.562 1 83 199 ASN A N 1
ATOM 1548 C CA . ASN A 1 199 ? 27.672 67.688 41.469 1 83 199 ASN A CA 1
ATOM 1549 C C . ASN A 1 199 ? 28.906 68.562 41.312 1 83 199 ASN A C 1
ATOM 1551 O O . ASN A 1 199 ? 28.875 69.812 41.594 1 83 199 ASN A O 1
ATOM 1555 N N . GLY A 1 200 ? 30.047 68 41 1 86.81 200 GLY A N 1
ATOM 1556 C CA . GLY A 1 200 ? 31.266 68.75 40.781 1 86.81 200 GLY A CA 1
ATOM 1557 C C . GLY A 1 200 ? 32.344 68.438 41.812 1 86.81 200 GLY A C 1
ATOM 1558 O O . GLY A 1 200 ? 32.156 67.562 42.656 1 86.81 200 GLY A O 1
ATOM 1559 N N . VAL A 1 201 ? 33.406 69.25 41.562 1 91.38 201 VAL A N 1
ATOM 1560 C CA . VAL A 1 201 ? 34.594 69.062 42.406 1 91.38 201 VAL A CA 1
ATOM 1561 C C . VAL A 1 201 ? 34.781 70.312 43.281 1 91.38 201 VAL A C 1
ATOM 1563 O O . VAL A 1 201 ? 34.781 71.438 42.781 1 91.38 201 VAL A O 1
ATOM 1566 N N . LYS A 1 202 ? 34.969 70.125 44.531 1 89.62 202 LYS A N 1
ATOM 1567 C CA . LYS A 1 202 ? 35.094 71.25 45.5 1 89.62 202 LYS A CA 1
ATOM 1568 C C . LYS A 1 202 ? 36.5 71.812 45.469 1 89.62 202 LYS A C 1
ATOM 1570 O O . LYS A 1 202 ? 37.469 71.125 45.375 1 89.62 202 LYS A O 1
ATOM 1575 N N . VAL A 1 203 ? 36.5 73.125 45.562 1 88.56 203 VAL A N 1
ATOM 1576 C CA . VAL A 1 203 ? 37.781 73.812 45.719 1 88.56 203 VAL A CA 1
ATOM 1577 C C . VAL A 1 203 ? 38.188 73.75 47.188 1 88.56 203 VAL A C 1
ATOM 1579 O O . VAL A 1 203 ? 37.438 74.188 48.062 1 88.56 203 VAL A O 1
ATOM 1582 N N . VAL A 1 204 ? 39.312 73.25 47.562 1 87.88 204 VAL A N 1
ATOM 1583 C CA . VAL A 1 204 ? 39.719 73 48.938 1 87.88 204 VAL A CA 1
ATOM 1584 C C . VAL A 1 204 ? 40.875 73.938 49.312 1 87.88 204 VAL A C 1
ATOM 1586 O O . VAL A 1 204 ? 41.125 74.125 50.5 1 87.88 204 VAL A O 1
ATOM 1589 N N . LYS A 1 205 ? 41.719 74.312 48.406 1 84.94 205 LYS A N 1
ATOM 1590 C CA . LYS A 1 205 ? 42.844 75.125 48.75 1 84.94 205 LYS A CA 1
ATOM 1591 C C . LYS A 1 205 ? 42.688 76.562 48.188 1 84.94 205 LYS A C 1
ATOM 1593 O O . LYS A 1 205 ? 42 76.75 47.188 1 84.94 205 LYS A O 1
ATOM 1598 N N . ASN A 1 206 ? 43.312 77.5 48.969 1 75.81 206 ASN A N 1
ATOM 1599 C CA . ASN A 1 206 ? 43.281 78.875 48.5 1 75.81 206 ASN A CA 1
ATOM 1600 C C . ASN A 1 206 ? 44.094 79.062 47.219 1 75.81 206 ASN A C 1
ATOM 1602 O O . ASN A 1 206 ? 45.031 78.312 46.969 1 75.81 206 ASN A O 1
ATOM 1606 N N . ASP A 1 207 ? 43.688 80 46.375 1 79.81 207 ASP A N 1
ATOM 1607 C CA . ASP A 1 207 ? 44.344 80.25 45.094 1 79.81 207 ASP A CA 1
ATOM 1608 C C . ASP A 1 207 ? 45.75 80.875 45.312 1 79.81 207 ASP A C 1
ATOM 1610 O O . ASP A 1 207 ? 45.938 81.625 46.219 1 79.81 207 ASP A O 1
ATOM 1614 N N . VAL A 1 208 ? 46.625 80.312 44.625 1 85.25 208 VAL A N 1
ATOM 1615 C CA . VAL A 1 208 ? 48 80.812 44.656 1 85.25 208 VAL A CA 1
ATOM 1616 C C . VAL A 1 208 ? 48.344 81.5 43.312 1 85.25 208 VAL A C 1
ATOM 1618 O O . VAL A 1 208 ? 48.125 80.875 42.25 1 85.25 208 VAL A O 1
ATOM 1621 N N . GLU A 1 209 ? 48.719 82.688 43.406 1 83.12 209 GLU A N 1
ATOM 1622 C CA . GLU A 1 209 ? 49.031 83.438 42.188 1 83.12 209 GLU A CA 1
ATOM 1623 C C . GLU A 1 209 ? 50.438 83.188 41.719 1 83.12 209 GLU A C 1
ATOM 1625 O O . GLU A 1 209 ? 51.375 83.125 42.5 1 83.12 209 GLU A O 1
ATOM 1630 N N . ALA A 1 210 ? 50.531 82.75 40.531 1 84.62 210 ALA A N 1
ATOM 1631 C CA . ALA A 1 210 ? 51.844 82.625 39.844 1 84.62 210 ALA A CA 1
ATOM 1632 C C . ALA A 1 210 ? 52.062 83.75 38.844 1 84.62 210 ALA A C 1
ATOM 1634 O O . ALA A 1 210 ? 51.156 84.5 38.531 1 84.62 210 ALA A O 1
ATOM 1635 N N . SER A 1 211 ? 53.281 83.938 38.344 1 82.12 211 SER A N 1
ATOM 1636 C CA . SER A 1 211 ? 53.594 85 37.375 1 82.12 211 SER A CA 1
ATOM 1637 C C . SER A 1 211 ? 52.844 84.812 36.062 1 82.12 211 SER A C 1
ATOM 1639 O O . SER A 1 211 ? 52.531 85.75 35.375 1 82.12 211 SER A O 1
ATOM 1641 N N . ASN A 1 212 ? 52.594 83.625 35.75 1 81.56 212 ASN A N 1
ATOM 1642 C CA . ASN A 1 212 ? 51.938 83.312 34.469 1 81.56 212 ASN A CA 1
ATOM 1643 C C . ASN A 1 212 ? 50.562 82.75 34.688 1 81.56 212 ASN A C 1
ATOM 1645 O O . ASN A 1 212 ? 50 82.125 33.781 1 81.56 212 ASN A O 1
ATOM 1649 N N . GLY A 1 213 ? 50.062 82.812 35.844 1 84.56 213 GLY A N 1
ATOM 1650 C CA . GLY A 1 213 ? 48.719 82.25 36.031 1 84.56 213 GLY A CA 1
ATOM 1651 C C . GLY A 1 213 ? 48.344 82.125 37.5 1 84.56 213 GLY A C 1
ATOM 1652 O O . GLY A 1 213 ? 48.906 82.75 38.375 1 84.56 213 GLY A O 1
ATOM 1653 N N . ARG A 1 214 ? 47.281 81.312 37.688 1 88.06 214 ARG A N 1
ATOM 1654 C CA . ARG A 1 214 ? 46.75 81 39.031 1 88.06 214 ARG A CA 1
ATOM 1655 C C . ARG A 1 214 ? 46.562 79.5 39.219 1 88.06 214 ARG A C 1
ATOM 1657 O O . ARG A 1 214 ? 46.125 78.812 38.281 1 88.06 214 ARG A O 1
ATOM 1664 N N . VAL A 1 215 ? 46.875 79 40.406 1 89.56 215 VAL A N 1
ATOM 1665 C CA . VAL A 1 215 ? 46.688 77.562 40.75 1 89.56 215 VAL A CA 1
ATOM 1666 C C . VAL A 1 215 ? 45.594 77.5 41.812 1 89.56 215 VAL A C 1
ATOM 1668 O O . VAL A 1 215 ? 45.688 78.125 42.875 1 89.56 215 VAL A O 1
ATOM 1671 N N . VAL A 1 216 ? 44.531 76.75 41.5 1 89.75 216 VAL A N 1
ATOM 1672 C CA . VAL A 1 216 ? 43.406 76.5 42.406 1 89.75 216 VAL A CA 1
ATOM 1673 C C . VAL A 1 216 ? 43.375 75 42.781 1 89.75 216 VAL A C 1
ATOM 1675 O O . VAL A 1 216 ? 43.219 74.125 41.906 1 89.75 216 VAL A O 1
ATOM 1678 N N . GLY A 1 217 ? 43.531 74.688 44.062 1 89.69 217 GLY A N 1
ATOM 1679 C CA . GLY A 1 217 ? 43.531 73.312 44.531 1 89.69 217 GLY A CA 1
ATOM 1680 C C . GLY A 1 217 ? 42.125 72.75 44.594 1 89.69 217 GLY A C 1
ATOM 1681 O O . GLY A 1 217 ? 41.219 73.312 45.219 1 89.69 217 GLY A O 1
ATOM 1682 N N . ILE A 1 218 ? 41.875 71.562 43.969 1 91.88 218 ILE A N 1
ATOM 1683 C CA . ILE A 1 218 ? 40.562 70.938 43.969 1 91.88 218 ILE A CA 1
ATOM 1684 C C . ILE A 1 218 ? 40.656 69.562 44.594 1 91.88 218 ILE A C 1
ATOM 1686 O O . ILE A 1 218 ? 41.719 68.938 44.656 1 91.88 218 ILE A O 1
ATOM 1690 N N . ASP A 1 219 ? 39.594 69.062 45.031 1 91.56 219 ASP A N 1
ATOM 1691 C CA . ASP A 1 219 ? 39.531 67.812 45.844 1 91.56 219 ASP A CA 1
ATOM 1692 C C . ASP A 1 219 ? 39.312 66.562 45 1 91.56 219 ASP A C 1
ATOM 1694 O O . ASP A 1 219 ? 39.125 65.5 45.562 1 91.56 219 ASP A O 1
ATOM 1698 N N . ASP A 1 220 ? 39.219 66.688 43.75 1 91.12 220 ASP A N 1
ATOM 1699 C CA . ASP A 1 220 ? 39.062 65.562 42.844 1 91.12 220 ASP A CA 1
ATOM 1700 C C . ASP A 1 220 ? 39.531 65.938 41.438 1 91.12 220 ASP A C 1
ATOM 1702 O O . ASP A 1 220 ? 39.656 67.125 41.125 1 91.12 220 ASP A O 1
ATOM 1706 N N . VAL A 1 221 ? 39.781 64.875 40.656 1 92.25 221 VAL A N 1
ATOM 1707 C CA . VAL A 1 221 ? 40.125 65.062 39.25 1 92.25 221 VAL A CA 1
ATOM 1708 C C . VAL A 1 221 ? 38.844 65.375 38.438 1 92.25 221 VAL A C 1
ATOM 1710 O O . VAL A 1 221 ? 37.844 64.688 38.625 1 92.25 221 VAL A O 1
ATOM 1713 N N . ILE A 1 222 ? 38.844 66.375 37.656 1 91.44 222 ILE A N 1
ATOM 1714 C CA . ILE A 1 222 ? 37.688 66.688 36.781 1 91.44 222 ILE A CA 1
ATOM 1715 C C . ILE A 1 222 ? 37.594 65.625 35.688 1 91.44 222 ILE A C 1
ATOM 1717 O O . ILE A 1 222 ? 38.531 65.5 34.906 1 91.44 222 ILE A O 1
ATOM 1721 N N . SER A 1 223 ? 36.562 64.938 35.625 1 89.81 223 SER A N 1
ATOM 1722 C CA . SER A 1 223 ? 36.375 63.875 34.625 1 89.81 223 SER A CA 1
ATOM 1723 C C . SER A 1 223 ? 36.094 64.5 33.25 1 89.81 223 SER A C 1
ATOM 1725 O O . SER A 1 223 ? 35.406 65.5 33.125 1 89.81 223 SER A O 1
ATOM 1727 N N . LEU A 1 224 ? 36.625 63.812 32.219 1 89 224 LEU A N 1
ATOM 1728 C CA . LEU A 1 224 ? 36.375 64.25 30.844 1 89 224 LEU A CA 1
ATOM 1729 C C . LEU A 1 224 ? 34.938 63.906 30.438 1 89 224 LEU A C 1
ATOM 1731 O O . LEU A 1 224 ? 34.406 62.875 30.812 1 89 224 LEU A O 1
ATOM 1735 N N . PRO A 1 225 ? 34.25 64.812 29.734 1 90.38 225 PRO A N 1
ATOM 1736 C CA . PRO A 1 225 ? 32.938 64.5 29.219 1 90.38 225 PRO A CA 1
ATOM 1737 C C . PRO A 1 225 ? 32.938 63.281 28.266 1 90.38 225 PRO A C 1
ATOM 1739 O O . PRO A 1 225 ? 33.875 63.125 27.484 1 90.38 225 PRO A O 1
ATOM 1742 N N . LYS A 1 226 ? 31.984 62.438 28.406 1 90.12 226 LYS A N 1
ATOM 1743 C CA . LYS A 1 226 ? 31.859 61.25 27.547 1 90.12 226 LYS A CA 1
ATOM 1744 C C . LYS A 1 226 ? 31.234 61.625 26.203 1 90.12 226 LYS A C 1
ATOM 1746 O O . LYS A 1 226 ? 30.812 62.75 26 1 90.12 226 LYS A O 1
ATOM 1751 N N . ASN A 1 227 ? 31.281 60.625 25.234 1 91 227 ASN A N 1
ATOM 1752 C CA . ASN A 1 227 ? 30.625 60.875 23.953 1 91 227 ASN A CA 1
ATOM 1753 C C . ASN A 1 227 ? 29.109 60.938 24.094 1 91 227 ASN A C 1
ATOM 1755 O O . ASN A 1 227 ? 28.562 60.562 25.141 1 91 227 ASN A O 1
ATOM 1759 N N . LEU A 1 228 ? 28.453 61.375 23.141 1 93.75 228 LEU A N 1
ATOM 1760 C CA . LEU A 1 228 ? 27.031 61.625 23.188 1 93.75 228 LEU A CA 1
ATOM 1761 C C . LEU A 1 228 ? 26.266 60.312 23.422 1 93.75 228 LEU A C 1
ATOM 1763 O O . LEU A 1 228 ? 25.25 60.312 24.125 1 93.75 228 LEU A O 1
ATOM 1767 N N . ALA A 1 229 ? 26.688 59.188 22.828 1 93.38 229 ALA A N 1
ATOM 1768 C CA . ALA A 1 229 ? 26.031 57.906 23.031 1 93.38 229 ALA A CA 1
ATOM 1769 C C . ALA A 1 229 ? 26.031 57.5 24.5 1 93.38 229 ALA A C 1
ATOM 1771 O O . ALA A 1 229 ? 25.016 57.094 25.047 1 93.38 229 ALA A O 1
ATOM 1772 N N . ASP A 1 230 ? 27.141 57.688 25.141 1 92.38 230 ASP A N 1
ATOM 1773 C CA . ASP A 1 230 ? 27.281 57.312 26.562 1 92.38 230 ASP A CA 1
ATOM 1774 C C . ASP A 1 230 ? 26.5 58.281 27.453 1 92.38 230 ASP A C 1
ATOM 1776 O O . ASP A 1 230 ? 25.953 57.875 28.469 1 92.38 230 ASP A O 1
ATOM 1780 N N . VAL A 1 231 ? 26.547 59.531 27.031 1 92.75 231 VAL A N 1
ATOM 1781 C CA . VAL A 1 231 ? 25.812 60.531 27.797 1 92.75 231 VAL A CA 1
ATOM 1782 C C . VAL A 1 231 ? 24.312 60.188 27.812 1 92.75 231 VAL A C 1
ATOM 1784 O O . VAL A 1 231 ? 23.672 60.25 28.859 1 92.75 231 VAL A O 1
ATOM 1787 N N . ILE A 1 232 ? 23.812 59.75 26.734 1 94.12 232 ILE A N 1
ATOM 1788 C CA . ILE A 1 232 ? 22.406 59.375 26.625 1 94.12 232 ILE A CA 1
ATOM 1789 C C . ILE A 1 232 ? 22.125 58.125 27.453 1 94.12 232 ILE A C 1
ATOM 1791 O O . ILE A 1 232 ? 21.125 58.062 28.172 1 94.12 232 ILE A O 1
ATOM 1795 N N . ARG A 1 233 ? 22.938 57.156 27.438 1 91.69 233 ARG A N 1
ATOM 1796 C CA . ARG A 1 233 ? 22.75 55.875 28.109 1 91.69 233 ARG A CA 1
ATOM 1797 C C . ARG A 1 233 ? 22.719 56.062 29.625 1 91.69 233 ARG A C 1
ATOM 1799 O O . ARG A 1 233 ? 22.031 55.344 30.344 1 91.69 233 ARG A O 1
ATOM 1806 N N . HIS A 1 234 ? 23.438 57.125 30.094 1 88.56 234 HIS A N 1
ATOM 1807 C CA . HIS A 1 234 ? 23.562 57.25 31.531 1 88.56 234 HIS A CA 1
ATOM 1808 C C . HIS A 1 234 ? 22.719 58.438 32.031 1 88.56 234 HIS A C 1
ATOM 1810 O O . HIS A 1 234 ? 22.703 58.719 33.25 1 88.56 234 HIS A O 1
ATOM 1816 N N . HIS A 1 235 ? 22.016 59.031 31.188 1 89.62 235 HIS A N 1
ATOM 1817 C CA . HIS A 1 235 ? 21.172 60.156 31.609 1 89.62 235 HIS A CA 1
ATOM 1818 C C . HIS A 1 235 ? 19.891 59.656 32.25 1 89.62 235 HIS A C 1
ATOM 1820 O O . HIS A 1 235 ? 19.188 58.812 31.703 1 89.62 235 HIS A O 1
ATOM 1826 N N . PRO A 1 236 ? 19.547 60 33.344 1 88.12 236 PRO A N 1
ATOM 1827 C CA . PRO A 1 236 ? 18.391 59.5 34.094 1 88.12 236 PRO A CA 1
ATOM 1828 C C . PRO A 1 236 ? 17.062 59.781 33.438 1 88.12 236 PRO A C 1
ATOM 1830 O O . PRO A 1 236 ? 16.078 59.062 33.594 1 88.12 236 PRO A O 1
ATOM 1833 N N . SER A 1 237 ? 16.969 60.875 32.656 1 91.31 237 SER A N 1
ATOM 1834 C CA . SER A 1 237 ? 15.688 61.25 32.062 1 91.31 237 SER A CA 1
ATOM 1835 C C . SER A 1 237 ? 15.57 60.781 30.625 1 91.31 237 SER A C 1
ATOM 1837 O O . SER A 1 237 ? 14.648 61.188 29.906 1 91.31 237 SER A O 1
ATOM 1839 N N . LEU A 1 238 ? 16.531 60.031 30.188 1 93.94 238 LEU A N 1
ATOM 1840 C CA . LEU A 1 238 ? 16.531 59.625 28.781 1 93.94 238 LEU A CA 1
ATOM 1841 C C . LEU A 1 238 ? 16.547 58.094 28.672 1 93.94 238 LEU A C 1
ATOM 1843 O O . LEU A 1 238 ? 17.25 57.531 27.844 1 93.94 238 LEU A O 1
ATOM 1847 N N . LYS A 1 239 ? 15.781 57.5 29.453 1 92.31 239 LYS A N 1
ATOM 1848 C CA . LYS A 1 239 ? 15.727 56.031 29.453 1 92.31 239 LYS A CA 1
ATOM 1849 C C . LYS A 1 239 ? 15.055 55.531 28.188 1 92.31 239 LYS A C 1
ATOM 1851 O O . LYS A 1 239 ? 15.516 54.562 27.594 1 92.31 239 LYS A O 1
ATOM 1856 N N . THR A 1 240 ? 13.938 56.094 27.812 1 90.94 240 THR A N 1
ATOM 1857 C CA . THR A 1 240 ? 13.203 55.656 26.641 1 90.94 240 THR A CA 1
ATOM 1858 C C . THR A 1 240 ? 14.055 55.812 25.375 1 90.94 240 THR A C 1
ATOM 1860 O O . THR A 1 240 ? 14.094 54.906 24.547 1 90.94 240 THR A O 1
ATOM 1863 N N . LEU A 1 241 ? 14.68 56.969 25.297 1 91.25 241 LEU A N 1
ATOM 1864 C CA . LEU A 1 241 ? 15.547 57.156 24.156 1 91.25 241 LEU A CA 1
ATOM 1865 C C . LEU A 1 241 ? 16.688 56.156 24.141 1 91.25 241 LEU A C 1
ATOM 1867 O O . LEU A 1 241 ? 17.062 55.656 23.078 1 91.25 241 LEU A O 1
ATOM 1871 N N . SER A 1 242 ? 17.281 55.844 25.266 1 92.31 242 SER A N 1
ATOM 1872 C CA . SER A 1 242 ? 18.359 54.844 25.359 1 92.31 242 SER A CA 1
ATOM 1873 C C . SER A 1 242 ? 17.906 53.5 24.844 1 92.31 242 SER A C 1
ATOM 1875 O O . SER A 1 242 ? 18.688 52.75 24.234 1 92.31 242 SER A O 1
ATOM 1877 N N . GLN A 1 243 ? 16.656 53.188 25 1 89.62 243 GLN A N 1
ATOM 1878 C CA . GLN A 1 243 ? 16.109 51.906 24.531 1 89.62 243 GLN A CA 1
ATOM 1879 C C . GLN A 1 243 ? 15.914 51.938 23.016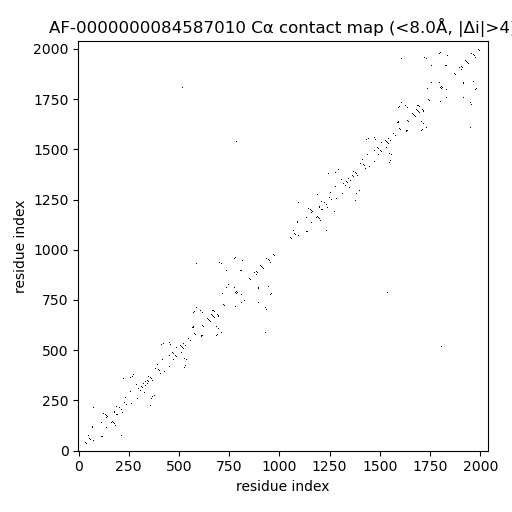 1 89.62 243 GLN A C 1
ATOM 1881 O O . GLN A 1 243 ? 15.977 50.875 22.375 1 89.62 243 GLN A O 1
ATOM 1886 N N . TYR A 1 244 ? 15.688 53.031 22.453 1 90 244 TYR A N 1
ATOM 1887 C CA . TYR A 1 244 ? 15.391 53.125 21.031 1 90 244 TYR A CA 1
ATOM 1888 C C . TYR A 1 244 ? 16.656 53.375 20.219 1 90 244 TYR A C 1
ATOM 1890 O O . TYR A 1 244 ? 16.609 53.531 19 1 90 244 TYR A O 1
ATOM 1898 N N . ILE A 1 245 ? 17.859 53.375 20.875 1 90.31 245 ILE A N 1
ATOM 1899 C CA . ILE A 1 245 ? 19.125 53.562 20.156 1 90.31 245 ILE A CA 1
ATOM 1900 C C . ILE A 1 245 ? 19.484 52.312 19.391 1 90.31 245 ILE A C 1
ATOM 1902 O O . ILE A 1 245 ? 19.75 51.25 20 1 90.31 245 ILE A O 1
ATOM 1906 N N . THR A 1 246 ? 19.359 52.312 18.078 1 88.25 246 THR A N 1
ATOM 1907 C CA . THR A 1 246 ? 19.75 51.25 17.188 1 88.25 246 THR A CA 1
ATOM 1908 C C . THR A 1 246 ? 21.25 51.281 16.922 1 88.25 246 THR A C 1
ATOM 1910 O O . THR A 1 246 ? 21.922 52.281 17.219 1 88.25 246 THR A O 1
ATOM 1913 N N . PRO A 1 247 ? 21.812 50.25 16.391 1 87.5 247 PRO A N 1
ATOM 1914 C CA . PRO A 1 247 ? 23.25 50.25 16.078 1 87.5 247 PRO A CA 1
ATOM 1915 C C . PRO A 1 247 ? 23.641 51.375 15.133 1 87.5 247 PRO A C 1
ATOM 1917 O O . PRO A 1 247 ? 24.719 51.969 15.273 1 87.5 247 PRO A O 1
ATOM 1920 N N . THR A 1 248 ? 22.75 51.719 14.266 1 88.06 248 THR A N 1
ATOM 1921 C CA . THR A 1 248 ? 23.047 52.812 13.344 1 88.06 248 THR A CA 1
ATOM 1922 C C . THR A 1 248 ? 23.031 54.156 14.07 1 88.06 248 THR A C 1
ATOM 1924 O O . THR A 1 248 ? 23.906 55 13.836 1 88.06 248 THR A O 1
ATOM 1927 N N . ILE A 1 249 ? 22.094 54.344 14.93 1 91.06 249 ILE A N 1
ATOM 1928 C CA . ILE A 1 249 ? 22.016 55.562 15.695 1 91.06 249 ILE A CA 1
ATOM 1929 C C . ILE A 1 249 ? 23.203 55.688 16.641 1 91.06 249 ILE A C 1
ATOM 1931 O O . ILE A 1 249 ? 23.797 56.75 16.797 1 91.06 249 ILE A O 1
ATOM 1935 N N . GLU A 1 250 ? 23.594 54.594 17.203 1 91.19 250 GLU A N 1
ATOM 1936 C CA . GLU A 1 250 ? 24.734 54.594 18.109 1 91.19 250 GLU A CA 1
ATOM 1937 C C . GLU A 1 250 ? 26.016 55 17.391 1 91.19 250 GLU A C 1
ATOM 1939 O O . GLU A 1 250 ? 26.828 55.75 17.922 1 91.19 250 GLU A O 1
ATOM 1944 N N . ARG A 1 251 ? 26.156 54.469 16.172 1 89.69 251 ARG A N 1
ATOM 1945 C CA . ARG A 1 251 ? 27.344 54.812 15.398 1 89.69 251 ARG A CA 1
ATOM 1946 C C . ARG A 1 251 ? 27.359 56.312 15.078 1 89.69 251 ARG A C 1
ATOM 1948 O O . ARG A 1 251 ? 28.406 56.969 15.125 1 89.69 251 ARG A O 1
ATOM 1955 N N . THR A 1 252 ? 26.219 56.875 14.828 1 89.25 252 THR A N 1
ATOM 1956 C CA . THR A 1 252 ? 26.125 58.281 14.539 1 89.25 252 THR A CA 1
ATOM 1957 C C . THR A 1 252 ? 26.422 59.125 15.789 1 89.25 252 THR A C 1
ATOM 1959 O O . THR A 1 252 ? 27.141 60.125 15.719 1 89.25 252 THR A O 1
ATOM 1962 N N . LEU A 1 253 ? 25.953 58.719 16.859 1 91.56 253 LEU A N 1
ATOM 1963 C CA . LEU A 1 253 ? 26.109 59.438 18.125 1 91.56 253 LEU A CA 1
ATOM 1964 C C . LEU A 1 253 ? 27.562 59.406 18.594 1 91.56 253 LEU A C 1
ATOM 1966 O O . LEU A 1 253 ? 28.031 60.312 19.25 1 91.56 253 LEU A O 1
ATOM 1970 N N . THR A 1 254 ? 28.219 58.375 18.25 1 87.88 254 THR A N 1
ATOM 1971 C CA . THR A 1 254 ? 29.578 58.188 18.734 1 87.88 254 THR A CA 1
ATOM 1972 C C . THR A 1 254 ? 30.578 58.875 17.812 1 87.88 254 THR A C 1
ATOM 1974 O O . THR A 1 254 ? 31.562 59.438 18.281 1 87.88 254 THR A O 1
ATOM 1977 N N . ASN A 1 255 ? 30.266 58.844 16.531 1 83.19 255 ASN A N 1
ATOM 1978 C CA . ASN A 1 255 ? 31.328 59.188 15.586 1 83.19 255 ASN A CA 1
ATOM 1979 C C . ASN A 1 255 ? 31.078 60.531 14.93 1 83.19 255 ASN A C 1
ATOM 1981 O O . ASN A 1 255 ? 31.984 61.094 14.305 1 83.19 255 ASN A O 1
ATOM 1985 N N . THR A 1 256 ? 29.984 61.062 15.039 1 87.25 256 THR A N 1
ATOM 1986 C CA . THR A 1 256 ? 29.703 62.312 14.352 1 87.25 256 THR A CA 1
ATOM 1987 C C . THR A 1 256 ? 30.234 63.5 15.156 1 87.25 256 THR A C 1
ATOM 1989 O O . THR A 1 256 ? 29.906 63.625 16.344 1 87.25 256 THR A O 1
ATOM 1992 N N . PRO A 1 257 ? 31.062 64.375 14.508 1 88.44 257 PRO A N 1
ATOM 1993 C CA . PRO A 1 257 ? 31.609 65.5 15.219 1 88.44 257 PRO A CA 1
ATOM 1994 C C . PRO A 1 257 ? 30.625 66.688 15.281 1 88.44 257 PRO A C 1
ATOM 1996 O O . PRO A 1 257 ? 29.75 66.812 14.414 1 88.44 257 PRO A O 1
ATOM 1999 N N . HIS A 1 258 ? 30.766 67.562 16.312 1 89.94 258 HIS A N 1
ATOM 2000 C CA . HIS A 1 258 ? 30.062 68.812 16.547 1 89.94 258 HIS A CA 1
ATOM 2001 C C . HIS A 1 258 ? 28.547 68.625 16.469 1 89.94 258 HIS A C 1
ATOM 2003 O O . HIS A 1 258 ? 27.844 69.438 15.844 1 89.94 258 HIS A O 1
ATOM 2009 N N . LEU A 1 259 ? 28.094 67.5 17 1 92.19 259 LEU A N 1
ATOM 2010 C CA . LEU A 1 259 ? 26.672 67.188 16.984 1 92.19 259 LEU A CA 1
ATOM 2011 C C . LEU A 1 259 ? 25.938 67.875 18.109 1 92.19 259 LEU A C 1
ATOM 2013 O O . LEU A 1 259 ? 26.438 67.938 19.234 1 92.19 259 LEU A O 1
ATOM 2017 N N . THR A 1 260 ? 24.844 68.5 17.797 1 93.69 260 THR A N 1
ATOM 2018 C CA . THR A 1 260 ? 23.938 69.062 18.781 1 93.69 260 THR A CA 1
ATOM 2019 C C . THR A 1 260 ? 22.625 68.312 18.828 1 93.69 260 THR A C 1
ATOM 2021 O O . THR A 1 260 ? 21.969 68.125 17.797 1 93.69 260 THR A O 1
ATOM 2024 N N . LEU A 1 261 ? 22.312 67.875 19.953 1 94.5 261 LEU A N 1
ATOM 2025 C CA . LEU A 1 261 ? 21.125 67.062 20.094 1 94.5 261 LEU A CA 1
ATOM 2026 C C . LEU A 1 261 ? 20.047 67.75 20.891 1 94.5 261 LEU A C 1
ATOM 2028 O O . LEU A 1 261 ? 20.344 68.375 21.906 1 94.5 261 LEU A O 1
ATOM 2032 N N . PHE A 1 262 ? 18.828 67.75 20.375 1 93.5 262 PHE A N 1
ATOM 2033 C CA . PHE A 1 262 ? 17.625 68.188 21.078 1 93.5 262 PHE A CA 1
ATOM 2034 C C . PHE A 1 262 ? 16.719 67 21.359 1 93.5 262 PHE A C 1
ATOM 2036 O O . PHE A 1 262 ? 15.75 66.812 20.625 1 93.5 262 PHE A O 1
ATOM 2043 N N . VAL A 1 263 ? 17 66.312 22.375 1 93.88 263 VAL A N 1
ATOM 2044 C CA . VAL A 1 263 ? 16.375 65 22.562 1 93.88 263 VAL A CA 1
ATOM 2045 C C . VAL A 1 263 ? 15.219 65.125 23.547 1 93.88 263 VAL A C 1
ATOM 2047 O O . VAL A 1 263 ? 15.297 65.875 24.516 1 93.88 263 VAL A O 1
ATOM 2050 N N . PRO A 1 264 ? 14.227 64.375 23.328 1 92.44 264 PRO A N 1
ATOM 2051 C CA . PRO A 1 264 ? 13.062 64.375 24.219 1 92.44 264 PRO A CA 1
ATOM 2052 C C . PRO A 1 264 ? 13.305 63.625 25.516 1 92.44 264 PRO A C 1
ATOM 2054 O O . PRO A 1 264 ? 13.984 62.594 25.516 1 92.44 264 PRO A O 1
ATOM 2057 N N . ASP A 1 265 ? 12.758 64.188 26.609 1 92.62 265 ASP A N 1
ATOM 2058 C CA . ASP A 1 265 ? 12.812 63.438 27.891 1 92.62 265 ASP A CA 1
ATOM 2059 C C . ASP A 1 265 ? 11.828 62.281 27.922 1 92.62 265 ASP A C 1
ATOM 2061 O O . ASP A 1 265 ? 11.055 62.094 26.969 1 92.62 265 ASP A O 1
ATOM 2065 N N . ASP A 1 266 ? 11.859 61.469 28.906 1 92.94 266 ASP A N 1
ATOM 2066 C CA . ASP A 1 266 ? 11.07 60.25 29 1 92.94 266 ASP A CA 1
ATOM 2067 C C . ASP A 1 266 ? 9.578 60.562 28.891 1 92.94 266 ASP A C 1
ATOM 2069 O O . ASP A 1 266 ? 8.82 59.812 28.266 1 92.94 266 ASP A O 1
ATOM 2073 N N . LYS A 1 267 ? 9.086 61.625 29.406 1 89.81 267 LYS A N 1
ATOM 2074 C CA . LYS A 1 267 ? 7.672 61.969 29.422 1 89.81 267 LYS A CA 1
ATOM 2075 C C . LYS A 1 267 ? 7.195 62.406 28.047 1 89.81 267 LYS A C 1
ATOM 2077 O O . LYS A 1 267 ? 6.012 62.281 27.719 1 89.81 267 LYS A O 1
ATOM 2082 N N . ALA A 1 268 ? 8.125 62.938 27.297 1 89 268 ALA A N 1
ATOM 2083 C CA . ALA A 1 268 ? 7.785 63.406 25.953 1 89 268 ALA A CA 1
ATOM 2084 C C . ALA A 1 268 ? 7.305 62.281 25.062 1 89 268 ALA A C 1
ATOM 2086 O O . ALA A 1 268 ? 6.531 62.5 24.125 1 89 268 ALA A O 1
ATOM 2087 N N . TRP A 1 269 ? 7.652 61.094 25.375 1 88.19 269 TRP A N 1
ATOM 2088 C CA . TRP A 1 269 ? 7.312 59.938 24.547 1 88.19 269 TRP A CA 1
ATOM 2089 C C . TRP A 1 269 ? 5.891 59.469 24.844 1 88.19 269 TRP A C 1
ATOM 2091 O O . TRP A 1 269 ? 5.328 58.656 24.078 1 88.19 269 TRP A O 1
ATOM 2101 N N . ASP A 1 270 ? 5.305 59.875 25.859 1 82.25 270 ASP A N 1
ATOM 2102 C CA . ASP A 1 270 ? 3.971 59.438 26.266 1 82.25 270 ASP A CA 1
ATOM 2103 C C . ASP A 1 270 ? 2.898 60 25.328 1 82.25 270 ASP A C 1
ATOM 2105 O O . ASP A 1 270 ? 1.756 59.531 25.344 1 82.25 270 ASP A O 1
ATOM 2109 N N . VAL A 1 271 ? 3.346 60.938 24.5 1 77 271 VAL A N 1
ATOM 2110 C CA . VAL A 1 271 ? 2.396 61.531 23.562 1 77 271 VAL A CA 1
ATOM 2111 C C . VAL A 1 271 ? 2.082 60.531 22.453 1 77 271 VAL A C 1
ATOM 2113 O O . VAL A 1 271 ? 1.032 60.625 21.812 1 77 271 VAL A O 1
ATOM 2116 N N . LEU A 1 272 ? 2.887 59.562 22.312 1 79 272 LEU A N 1
ATOM 2117 C CA . LEU A 1 272 ? 2.691 58.562 21.25 1 79 272 LEU A CA 1
ATOM 2118 C C . LEU A 1 272 ? 1.508 57.656 21.578 1 79 272 LEU A C 1
ATOM 2120 O O . LEU A 1 272 ? 1.295 57.312 22.734 1 79 272 LEU A O 1
ATOM 2124 N N . LYS A 1 273 ? 0.808 57.344 20.547 1 75.69 273 LYS A N 1
ATOM 2125 C CA . LYS A 1 273 ? -0.284 56.406 20.672 1 75.69 273 LYS A CA 1
ATOM 2126 C C . LYS A 1 273 ? 0.247 55 20.984 1 75.69 273 LYS A C 1
ATOM 2128 O O . LYS A 1 273 ? 1.391 54.688 20.656 1 75.69 273 LYS A O 1
ATOM 2133 N N . PRO A 1 274 ? -0.609 54.312 21.688 1 73.5 274 PRO A N 1
ATOM 2134 C CA . PRO A 1 274 ? -0.162 52.969 22.062 1 73.5 274 PRO A CA 1
ATOM 2135 C C . PRO A 1 274 ? 0.327 52.156 20.875 1 73.5 274 PRO A C 1
ATOM 2137 O O . PRO A 1 274 ? 1.33 51.438 20.969 1 73.5 274 PRO A O 1
ATOM 2140 N N . MET A 1 275 ? -0.289 52.312 19.766 1 71.94 275 MET A N 1
ATOM 2141 C CA . MET A 1 275 ? 0.112 51.562 18.578 1 71.94 275 MET A CA 1
ATOM 2142 C C . MET A 1 275 ? 1.469 52.031 18.062 1 71.94 275 MET A C 1
ATOM 2144 O O . MET A 1 275 ? 2.271 51.219 17.594 1 71.94 275 MET A O 1
ATOM 2148 N N . GLU A 1 276 ? 1.619 53.25 18.188 1 74.19 276 GLU A N 1
ATOM 2149 C CA . GLU A 1 276 ? 2.889 53.844 17.75 1 74.19 276 GLU A CA 1
ATOM 2150 C C . GLU A 1 276 ? 4.039 53.375 18.641 1 74.19 276 GLU A C 1
ATOM 2152 O O . GLU A 1 276 ? 5.133 53.094 18.156 1 74.19 276 GLU A O 1
ATOM 2157 N N . LYS A 1 277 ? 3.717 53.281 19.891 1 76.62 277 LYS A N 1
ATOM 2158 C CA . LYS A 1 277 ? 4.734 52.812 20.828 1 76.62 277 LYS A CA 1
ATOM 2159 C C . LYS A 1 277 ? 5.086 51.344 20.562 1 76.62 277 LYS A C 1
ATOM 2161 O O . LYS A 1 277 ? 6.258 50.969 20.609 1 76.62 277 LYS A O 1
ATOM 2166 N N . LEU A 1 278 ? 4.062 50.656 20.266 1 76 278 LEU A N 1
ATOM 2167 C CA . LEU A 1 278 ? 4.285 49.25 19.984 1 76 278 LEU A CA 1
ATOM 2168 C C . LEU A 1 278 ? 5.141 49.062 18.734 1 76 278 LEU A C 1
ATOM 2170 O O . LEU A 1 278 ? 5.984 48.156 18.672 1 76 278 LEU A O 1
ATOM 2174 N N . TRP A 1 279 ? 4.902 49.906 17.75 1 76.94 279 TRP A N 1
ATOM 2175 C CA . TRP A 1 279 ? 5.691 49.844 16.531 1 76.94 279 TRP A CA 1
ATOM 2176 C C . TRP A 1 279 ? 7.16 50.156 16.812 1 76.94 279 TRP A C 1
ATOM 2178 O O . TRP A 1 279 ? 8.047 49.438 16.359 1 76.94 279 TRP A O 1
ATOM 2188 N N . LEU A 1 280 ? 7.312 51.156 17.625 1 80.81 280 LEU A N 1
ATOM 2189 C CA . LEU A 1 280 ? 8.688 51.562 17.938 1 80.81 280 LEU A CA 1
ATOM 2190 C C . LEU A 1 280 ? 9.383 50.5 18.781 1 80.81 280 LEU A C 1
ATOM 2192 O O . LEU A 1 280 ? 10.594 50.281 18.641 1 80.81 280 LEU A O 1
ATOM 2196 N N . ASP A 1 281 ? 8.609 49.75 19.562 1 79.25 281 ASP A N 1
ATOM 2197 C CA . ASP A 1 281 ? 9.156 48.719 20.438 1 79.25 281 ASP A CA 1
ATOM 2198 C C . ASP A 1 281 ? 9.352 47.406 19.688 1 79.25 281 ASP A C 1
ATOM 2200 O O . ASP A 1 281 ? 9.922 46.438 20.234 1 79.25 281 ASP A O 1
ATOM 2204 N N . SER A 1 282 ? 8.844 47.281 18.531 1 74.81 282 SER A N 1
ATOM 2205 C CA . SER A 1 282 ? 8.805 46 17.797 1 74.81 282 SER A CA 1
ATOM 2206 C C . SER A 1 282 ? 10.203 45.594 17.359 1 74.81 282 SER A C 1
ATOM 2208 O O . SER A 1 282 ? 10.453 44.406 17.125 1 74.81 282 SER A O 1
ATOM 2210 N N . GLY A 1 283 ? 11.203 46.469 17.234 1 73.88 283 GLY A N 1
ATOM 2211 C CA . GLY A 1 283 ? 12.523 46.156 16.703 1 73.88 283 GLY A CA 1
ATOM 2212 C C . GLY A 1 283 ? 12.609 46.312 15.195 1 73.88 283 GLY A C 1
ATOM 2213 O O . GLY A 1 283 ? 13.703 46.25 14.617 1 73.88 283 GLY A O 1
ATOM 2214 N N . TYR A 1 284 ? 11.453 46.562 14.539 1 74.88 284 TYR A N 1
ATOM 2215 C CA . TYR A 1 284 ? 11.453 46.656 13.086 1 74.88 284 TYR A CA 1
ATOM 2216 C C . TYR A 1 284 ? 11.328 48.125 12.633 1 74.88 284 TYR A C 1
ATOM 2218 O O . TYR A 1 284 ? 11.234 48.406 11.43 1 74.88 284 TYR A O 1
ATOM 2226 N N . ALA A 1 285 ? 11.367 49 13.539 1 78.69 285 ALA A N 1
ATOM 2227 C CA . ALA A 1 285 ? 11.156 50.406 13.219 1 78.69 285 ALA A CA 1
ATOM 2228 C C . ALA A 1 285 ? 12.484 51.156 13.062 1 78.69 285 ALA A C 1
ATOM 2230 O O . ALA A 1 285 ? 12.594 52.312 13.398 1 78.69 285 ALA A O 1
ATOM 2231 N N . GLU A 1 286 ? 13.531 50.5 12.648 1 79 286 GLU A N 1
ATOM 2232 C CA . GLU A 1 286 ? 14.852 51.125 12.562 1 79 286 GLU A CA 1
ATOM 2233 C C . GLU A 1 286 ? 14.805 52.406 11.727 1 79 286 GLU A C 1
ATOM 2235 O O . GLU A 1 286 ? 15.375 53.406 12.109 1 79 286 GLU A O 1
ATOM 2240 N N . GLN A 1 287 ? 14.102 52.344 10.578 1 76.62 287 GLN A N 1
ATOM 2241 C CA . GLN A 1 287 ? 14.062 53.5 9.688 1 76.62 287 GLN A CA 1
ATOM 2242 C C . GLN A 1 287 ? 13.281 54.656 10.312 1 76.62 287 GLN A C 1
ATOM 2244 O O . GLN A 1 287 ? 13.68 55.812 10.203 1 76.62 287 GLN A O 1
ATOM 2249 N N . ASP A 1 288 ? 12.203 54.312 10.914 1 80.12 288 ASP A N 1
ATOM 2250 C CA . ASP A 1 288 ? 11.398 55.344 11.555 1 80.12 288 ASP A CA 1
ATOM 2251 C C . ASP A 1 288 ? 12.141 55.938 12.75 1 80.12 288 ASP A C 1
ATOM 2253 O O . ASP A 1 288 ? 12.078 57.156 12.984 1 80.12 288 ASP A O 1
ATOM 2257 N N . LEU A 1 289 ? 12.781 55.094 13.453 1 86.44 289 LEU A N 1
ATOM 2258 C CA . LEU A 1 289 ? 13.562 55.562 14.586 1 86.44 289 LEU A CA 1
ATOM 2259 C C . LEU A 1 289 ? 14.688 56.5 14.117 1 86.44 289 LEU A C 1
ATOM 2261 O O . LEU A 1 289 ? 14.953 57.531 14.742 1 86.44 289 LEU A O 1
ATOM 2265 N N . MET A 1 290 ? 15.344 56.125 13.047 1 85.69 290 MET A N 1
ATOM 2266 C CA . MET A 1 290 ? 16.391 56.969 12.5 1 85.69 290 MET A CA 1
ATOM 2267 C C . MET A 1 290 ? 15.828 58.312 12.055 1 85.69 290 MET A C 1
ATOM 2269 O O . MET A 1 290 ? 16.469 59.344 12.234 1 85.69 290 MET A O 1
ATOM 2273 N N . ASP A 1 291 ? 14.648 58.25 11.508 1 84.25 291 ASP A N 1
ATOM 2274 C CA . ASP A 1 291 ? 14.016 59.5 11.07 1 84.25 291 ASP A CA 1
ATOM 2275 C C . ASP A 1 291 ? 13.688 60.406 12.266 1 84.25 291 ASP A C 1
ATOM 2277 O O . ASP A 1 291 ? 13.891 61.625 12.219 1 84.25 291 ASP A O 1
ATOM 2281 N N . ILE A 1 292 ? 13.148 59.812 13.258 1 85.06 292 ILE A N 1
ATOM 2282 C CA . ILE A 1 292 ? 12.852 60.562 14.469 1 85.06 292 ILE A CA 1
ATOM 2283 C C . ILE A 1 292 ? 14.133 61.156 15.039 1 85.06 292 ILE A C 1
ATOM 2285 O O . ILE A 1 292 ? 14.188 62.344 15.367 1 85.06 292 ILE A O 1
ATOM 2289 N N . PHE A 1 293 ? 15.195 60.312 15.117 1 90.12 293 PHE A N 1
ATOM 2290 C CA . PHE A 1 293 ? 16.484 60.75 15.641 1 90.12 293 PHE A CA 1
ATOM 2291 C C . PHE A 1 293 ? 17.047 61.906 14.82 1 90.12 293 PHE A C 1
ATOM 2293 O O . PHE A 1 293 ? 17.531 62.906 15.375 1 90.12 293 PHE A O 1
ATOM 2300 N N . ALA A 1 294 ? 16.922 61.844 13.547 1 88.19 294 ALA A N 1
ATOM 2301 C CA . ALA A 1 294 ? 17.516 62.812 12.641 1 88.19 294 ALA A CA 1
ATOM 2302 C C . ALA A 1 294 ? 16.797 64.188 12.773 1 88.19 294 ALA A C 1
ATOM 2304 O O . ALA A 1 294 ? 17.406 65.188 12.547 1 88.19 294 ALA A O 1
ATOM 2305 N N . ARG A 1 295 ? 15.609 64.188 13.164 1 87.75 295 ARG A N 1
ATOM 2306 C CA . ARG A 1 295 ? 14.867 65.375 13.359 1 87.75 295 ARG A CA 1
ATOM 2307 C C . ARG A 1 295 ? 15.289 66.125 14.648 1 87.75 295 ARG A C 1
ATOM 2309 O O . ARG A 1 295 ? 15.078 67.312 14.812 1 87.75 295 ARG A O 1
ATOM 2316 N N . HIS A 1 296 ? 15.875 65.312 15.5 1 92.12 296 HIS A N 1
ATOM 2317 C CA . HIS A 1 296 ? 16.266 65.875 16.797 1 92.12 296 HIS A CA 1
ATOM 2318 C C . HIS A 1 296 ? 17.75 66.188 16.844 1 92.12 296 HIS A C 1
ATOM 2320 O O . HIS A 1 296 ? 18.281 66.625 17.875 1 92.12 296 HIS A O 1
ATOM 2326 N N . ALA A 1 297 ? 18.453 66 15.734 1 91.12 297 ALA A N 1
ATOM 2327 C CA . ALA A 1 297 ? 19.906 66.188 15.695 1 91.12 297 ALA A CA 1
ATOM 2328 C C . ALA A 1 297 ? 20.297 67.188 14.617 1 91.12 297 ALA A C 1
ATOM 2330 O O . ALA A 1 297 ? 19.656 67.25 13.562 1 91.12 297 ALA A O 1
ATOM 2331 N N . THR A 1 298 ? 21.344 68 14.945 1 90.12 298 THR A N 1
ATOM 2332 C CA . THR A 1 298 ? 21.875 69 13.969 1 90.12 298 THR A CA 1
ATOM 2333 C C . THR A 1 298 ? 23.391 69.062 14.094 1 90.12 298 THR A C 1
ATOM 2335 O O . THR A 1 298 ? 23.953 68.875 15.172 1 90.12 298 THR A O 1
ATOM 2338 N N . THR A 1 299 ? 24.062 69.312 13 1 85.06 299 THR A N 1
ATOM 2339 C CA . THR A 1 299 ? 25.5 69.562 13.023 1 85.06 299 THR A CA 1
ATOM 2340 C C . THR A 1 299 ? 25.797 71.062 13.078 1 85.06 299 THR A C 1
ATOM 2342 O O . THR A 1 299 ? 26.938 71.5 12.883 1 85.06 299 THR A O 1
ATOM 2345 N N . GLY A 1 300 ? 24.797 71.875 13.508 1 77.56 300 GLY A N 1
ATOM 2346 C CA . GLY A 1 300 ? 25 73.25 13.711 1 77.56 300 GLY A CA 1
ATOM 2347 C C . GLY A 1 300 ? 24.938 74.062 12.43 1 77.56 300 GLY A C 1
ATOM 2348 O O . GLY A 1 300 ? 25.172 75.312 12.43 1 77.56 300 GLY A O 1
ATOM 2349 N N . GLU A 1 301 ? 24.609 73.438 11.398 1 70.94 301 GLU A N 1
ATOM 2350 C CA . GLU A 1 301 ? 24.516 74.125 10.125 1 70.94 301 GLU A CA 1
ATOM 2351 C C . GLU A 1 301 ? 23.266 75 10.078 1 70.94 301 GLU A C 1
ATOM 2353 O O . GLU A 1 301 ? 22.234 74.688 10.664 1 70.94 301 GLU A O 1
ATOM 2358 N N . LYS A 1 302 ? 23.469 76.25 9.609 1 70.38 302 LYS A N 1
ATOM 2359 C CA . LYS A 1 302 ? 22.328 77.125 9.422 1 70.38 302 LYS A CA 1
ATOM 2360 C C . LYS A 1 302 ? 21.391 76.625 8.336 1 70.38 302 LYS A C 1
ATOM 2362 O O . LYS A 1 302 ? 21.844 75.938 7.414 1 70.38 302 LYS A O 1
ATOM 2367 N N . PRO A 1 303 ? 20.078 76.875 8.445 1 67 303 PRO A N 1
ATOM 2368 C CA . PRO A 1 303 ? 19.141 76.375 7.422 1 67 303 PRO A CA 1
ATOM 2369 C C . PRO A 1 303 ? 19.453 76.938 6.031 1 67 303 PRO A C 1
ATOM 2371 O O . PRO A 1 303 ? 19.938 78.062 5.906 1 67 303 PRO A O 1
ATOM 2374 N N . HIS A 1 304 ? 19.547 76.062 4.93 1 57.47 304 HIS A N 1
ATOM 2375 C CA . HIS A 1 304 ? 19.875 76.375 3.553 1 57.47 304 HIS A CA 1
ATOM 2376 C C . HIS A 1 304 ? 19.156 77.625 3.109 1 57.47 304 HIS A C 1
ATOM 2378 O O . HIS A 1 304 ? 19.656 78.438 2.273 1 57.47 304 HIS A O 1
ATOM 2384 N N . GLU A 1 305 ? 17.938 77.875 3.416 1 55.84 305 GLU A N 1
ATOM 2385 C CA . GLU A 1 305 ? 17.203 79 2.926 1 55.84 305 GLU A CA 1
ATOM 2386 C C . GLU A 1 305 ? 17.875 80.312 3.357 1 55.84 305 GLU A C 1
ATOM 2388 O O . GLU A 1 305 ? 17.641 81.375 2.758 1 55.84 305 GLU A O 1
ATOM 2393 N N . GLU A 1 306 ? 18.594 80.438 4.379 1 54.47 306 GLU A N 1
ATOM 2394 C CA . GLU A 1 306 ? 19.234 81.688 4.812 1 54.47 306 GLU A CA 1
ATOM 2395 C C . GLU A 1 306 ? 20.672 81.75 4.273 1 54.47 306 GLU A C 1
ATOM 2397 O O . GLU A 1 306 ? 21.547 81 4.703 1 54.47 306 GLU A O 1
ATOM 2402 N N . SER A 1 307 ? 20.953 81.938 2.834 1 44.97 307 SER A N 1
ATOM 2403 C CA . SER A 1 307 ? 22.016 81.75 1.85 1 44.97 307 SER A CA 1
ATOM 2404 C C . SER A 1 307 ? 23.297 82.438 2.309 1 44.97 307 SER A C 1
ATOM 2406 O O . SER A 1 307 ? 24.359 82.25 1.702 1 44.97 307 SER A O 1
ATOM 2408 N N . GLY A 1 308 ? 23.312 83.875 2.533 1 39.66 308 GLY A N 1
ATOM 2409 C CA . GLY A 1 308 ? 24.531 84.625 2.26 1 39.66 308 GLY A CA 1
ATOM 2410 C C . GLY A 1 308 ? 25.75 84.062 2.996 1 39.66 308 GLY A C 1
ATOM 2411 O O . GLY A 1 308 ? 26.875 84.5 2.734 1 39.66 308 GLY A O 1
ATOM 2412 N N . PHE A 1 309 ? 25.828 84.125 4.328 1 38.78 309 PHE A N 1
ATOM 2413 C CA . PHE A 1 309 ? 27.047 84.125 5.113 1 38.78 309 PHE A CA 1
ATOM 2414 C C . PHE A 1 309 ? 27.688 82.75 5.176 1 38.78 309 PHE A C 1
ATOM 2416 O O . PHE A 1 309 ? 27.016 81.75 5.055 1 38.78 309 PHE A O 1
ATOM 2423 N N . ALA A 1 310 ? 29.062 82.688 4.883 1 43.28 310 ALA A N 1
ATOM 2424 C CA . ALA A 1 310 ? 30.031 81.625 5.023 1 43.28 310 ALA A CA 1
ATOM 2425 C C . ALA A 1 310 ? 29.641 80.688 6.145 1 43.28 310 ALA A C 1
ATOM 2427 O O . ALA A 1 310 ? 29.234 81.125 7.227 1 43.28 310 ALA A O 1
ATOM 2428 N N . ASP A 1 311 ? 29.109 79.438 6.02 1 50.47 311 ASP A N 1
ATOM 2429 C CA . ASP A 1 311 ? 28.609 78.25 6.688 1 50.47 311 ASP A CA 1
ATOM 2430 C C . ASP A 1 311 ? 29.453 77.875 7.906 1 50.47 311 ASP A C 1
ATOM 2432 O O . ASP A 1 311 ? 30.422 77.125 7.797 1 50.47 311 ASP A O 1
ATOM 2436 N N . ASP A 1 312 ? 29.812 78.625 8.758 1 56.66 312 ASP A N 1
ATOM 2437 C CA . ASP A 1 312 ? 30.656 78.188 9.883 1 56.66 312 ASP A CA 1
ATOM 2438 C C . ASP A 1 312 ? 29.906 77.188 10.781 1 56.66 312 ASP A C 1
ATOM 2440 O O . ASP A 1 312 ? 28.828 77.5 11.305 1 56.66 312 ASP A O 1
ATOM 2444 N N . VAL A 1 313 ? 30.094 75.875 10.742 1 67.25 313 VAL A N 1
ATOM 2445 C CA . VAL A 1 313 ? 29.672 74.75 11.594 1 67.25 313 VAL A CA 1
ATOM 2446 C C . VAL A 1 313 ? 30.016 75.062 13.055 1 67.25 313 VAL A C 1
ATOM 2448 O O . VAL A 1 313 ? 31.156 75.375 13.367 1 67.25 313 VAL A O 1
ATOM 2451 N N . ARG A 1 314 ? 28.906 75.25 13.812 1 78.69 314 ARG A N 1
ATOM 2452 C CA . ARG A 1 314 ? 29.141 75.438 15.234 1 78.69 314 ARG A CA 1
ATOM 2453 C C . ARG A 1 314 ? 28.281 74.5 16.078 1 78.69 314 ARG A C 1
ATOM 2455 O O . ARG A 1 314 ? 27.203 74.125 15.656 1 78.69 314 ARG A O 1
ATOM 2462 N N . VAL A 1 315 ? 28.844 74.062 17.156 1 89.25 315 VAL A N 1
ATOM 2463 C CA . VAL A 1 315 ? 28.062 73.312 18.156 1 89.25 315 VAL A CA 1
ATOM 2464 C C . VAL A 1 315 ? 26.984 74.25 18.75 1 89.25 315 VAL A C 1
ATOM 2466 O O . VAL A 1 315 ? 27.234 75.438 18.938 1 89.25 315 VAL A O 1
ATOM 2469 N N . GLY A 1 316 ? 25.766 73.812 18.891 1 87.06 316 GLY A N 1
ATOM 2470 C CA . GLY A 1 316 ? 24.625 74.562 19.359 1 87.06 316 GLY A CA 1
ATOM 2471 C C . GLY A 1 316 ? 24.656 74.812 20.859 1 87.06 316 GLY A C 1
ATOM 2472 O O . GLY A 1 316 ? 23.719 74.438 21.562 1 87.06 316 GLY A O 1
ATOM 2473 N N . TRP A 1 317 ? 25.719 75.562 21.344 1 88.81 317 TRP A N 1
ATOM 2474 C CA . TRP A 1 317 ? 25.781 76 22.75 1 88.81 317 TRP A CA 1
ATOM 2475 C C . TRP A 1 317 ? 24.703 77 23.078 1 88.81 317 TRP A C 1
ATOM 2477 O O . TRP A 1 317 ? 24.438 77.938 22.266 1 88.81 317 TRP A O 1
ATOM 2487 N N . SER A 1 318 ? 24.094 76.938 24.219 1 87.88 318 SER A N 1
ATOM 2488 C CA . SER A 1 318 ? 23.016 77.812 24.578 1 87.88 318 SER A CA 1
ATOM 2489 C C . SER A 1 318 ? 23.531 79.25 24.625 1 87.88 318 SER A C 1
ATOM 2491 O O . SER A 1 318 ? 22.766 80.25 24.422 1 87.88 318 SER A O 1
ATOM 2493 N N . GLU A 1 319 ? 24.828 79.562 24.875 1 81.75 319 GLU A N 1
ATOM 2494 C CA . GLU A 1 319 ? 25.422 80.875 24.969 1 81.75 319 GLU A CA 1
ATOM 2495 C C . GLU A 1 319 ? 25.375 81.562 23.625 1 81.75 319 GLU A C 1
ATOM 2497 O O . GLU A 1 319 ? 25.406 82.812 23.578 1 81.75 319 GLU A O 1
ATOM 2502 N N . TYR A 1 320 ? 25.344 80.812 22.641 1 82 320 TYR A N 1
ATOM 2503 C CA . TYR A 1 320 ? 25.359 81.375 21.312 1 82 320 TYR A CA 1
ATOM 2504 C C . TYR A 1 320 ? 23.938 81.625 20.797 1 82 320 TYR A C 1
ATOM 2506 O O . TYR A 1 320 ? 23.75 82.188 19.703 1 82 320 TYR A O 1
ATOM 2514 N N . TRP A 1 321 ? 22.984 81.25 21.75 1 84.81 321 TRP A N 1
ATOM 2515 C CA . TRP A 1 321 ? 21.609 81.438 21.297 1 84.81 321 TRP A CA 1
ATOM 2516 C C . TRP A 1 321 ? 21.141 82.875 21.438 1 84.81 321 TRP A C 1
ATOM 2518 O O . TRP A 1 321 ? 21.312 83.438 22.5 1 84.81 321 TRP A O 1
ATOM 2528 N N . GLY A 1 322 ? 20.828 83.625 20.422 1 79.06 322 GLY A N 1
ATOM 2529 C CA . GLY A 1 322 ? 20.188 84.938 20.531 1 79.06 322 GLY A CA 1
ATOM 2530 C C . GLY A 1 322 ? 18.703 84.812 20.766 1 79.06 322 GLY A C 1
ATOM 2531 O O . GLY A 1 322 ? 18.203 83.812 21.281 1 79.06 322 GLY A O 1
ATOM 2532 N N . SER A 1 323 ? 18.062 85.875 20.531 1 81.62 323 SER A N 1
ATOM 2533 C CA . SER A 1 323 ? 16.609 85.875 20.641 1 81.62 323 SER A CA 1
ATOM 2534 C C . SER A 1 323 ? 15.984 84.875 19.656 1 81.62 323 SER A C 1
ATOM 2536 O O . SER A 1 323 ? 15 84.188 19.984 1 81.62 323 SER A O 1
ATOM 2538 N N . GLU A 1 324 ? 16.625 84.75 18.484 1 84.38 324 GLU A N 1
ATOM 2539 C CA . GLU A 1 324 ? 16.188 83.812 17.5 1 84.38 324 GLU A CA 1
ATOM 2540 C C . GLU A 1 324 ? 17.375 83.125 16.828 1 84.38 324 GLU A C 1
ATOM 2542 O O . GLU A 1 324 ? 18.328 83.75 16.422 1 84.38 324 GLU A O 1
ATOM 2547 N N . SER A 1 325 ? 17.438 81.812 17.016 1 84.75 325 SER A N 1
ATOM 2548 C CA . SER A 1 325 ? 18.453 81 16.359 1 84.75 325 SER A CA 1
ATOM 2549 C C . SER A 1 325 ? 17.828 79.875 15.578 1 84.75 325 SER A C 1
ATOM 2551 O O . SER A 1 325 ? 16.781 79.312 15.961 1 84.75 325 SER A O 1
ATOM 2553 N N . SER A 1 326 ? 18.297 79.562 14.375 1 86.12 326 SER A N 1
ATOM 2554 C CA . SER A 1 326 ? 17.781 78.5 13.562 1 86.12 326 SER A CA 1
ATOM 2555 C C . SER A 1 326 ? 18.891 77.562 13.141 1 86.12 326 SER A C 1
ATOM 2557 O O . SER A 1 326 ? 20 77.938 12.852 1 86.12 326 SER A O 1
ATOM 2559 N N . PHE A 1 327 ? 18.609 76.25 13.289 1 86.75 327 PHE A N 1
ATOM 2560 C CA . PHE A 1 327 ? 19.516 75.188 12.859 1 86.75 327 PHE A CA 1
ATOM 2561 C C . PHE A 1 327 ? 18.844 74.25 11.836 1 86.75 327 PHE A C 1
ATOM 2563 O O . PHE A 1 327 ? 17.625 74.188 11.781 1 86.75 327 PHE A O 1
ATOM 2570 N N . GLN A 1 328 ? 19.641 73.625 10.984 1 87.06 328 GLN A N 1
ATOM 2571 C CA . GLN A 1 328 ? 19.156 72.562 10.078 1 87.06 328 GLN A CA 1
ATOM 2572 C C . GLN A 1 328 ? 19.344 71.188 10.695 1 87.06 328 GLN A C 1
ATOM 2574 O O . GLN A 1 328 ? 20.438 70.875 11.133 1 87.06 328 GLN A O 1
ATOM 2579 N N . SER A 1 329 ? 18.281 70.5 10.789 1 87.06 329 SER A N 1
ATOM 2580 C CA . SER A 1 329 ? 18.391 69.125 11.32 1 87.06 329 SER A CA 1
ATOM 2581 C C . SER A 1 329 ? 19.078 68.188 10.32 1 87.06 329 SER A C 1
ATOM 2583 O O . SER A 1 329 ? 19.328 68.625 9.18 1 87.06 329 SER A O 1
ATOM 2585 N N . LEU A 1 330 ? 19.328 66.938 10.773 1 85.44 330 LEU A N 1
ATOM 2586 C CA . LEU A 1 330 ? 19.969 65.938 9.891 1 85.44 330 LEU A CA 1
ATOM 2587 C C . LEU A 1 330 ? 19.031 65.562 8.75 1 85.44 330 LEU A C 1
ATOM 2589 O O . LEU A 1 330 ? 19.484 65.062 7.723 1 85.44 330 LEU A O 1
ATOM 2593 N N . THR A 1 331 ? 17.625 65.625 8.953 1 78.88 331 THR A N 1
ATOM 2594 C CA . THR A 1 331 ? 16.656 65.375 7.895 1 78.88 331 THR A CA 1
ATOM 2595 C C . THR A 1 331 ? 16.375 66.625 7.082 1 78.88 331 THR A C 1
ATOM 2597 O O . THR A 1 331 ? 15.43 66.688 6.289 1 78.88 331 THR A O 1
ATOM 2600 N N . ASP A 1 332 ? 17.031 67.688 7.285 1 75.75 332 ASP A N 1
ATOM 2601 C CA . ASP A 1 332 ? 16.922 68.938 6.57 1 75.75 332 ASP A CA 1
ATOM 2602 C C . ASP A 1 332 ? 15.672 69.75 7.004 1 75.75 332 ASP A C 1
ATOM 2604 O O . ASP A 1 332 ? 15.109 70.5 6.227 1 75.75 332 ASP A O 1
ATOM 2608 N N . SER A 1 333 ? 15.25 69.312 8.133 1 79.06 333 SER A N 1
ATOM 2609 C CA . SER A 1 333 ? 14.18 70.125 8.711 1 79.06 333 SER A CA 1
ATOM 2610 C C . SER A 1 333 ? 14.734 71.312 9.523 1 79.06 333 SER A C 1
ATOM 2612 O O . SER A 1 333 ? 15.867 71.25 10.016 1 79.06 333 SER A O 1
ATOM 2614 N N . LYS A 1 334 ? 13.938 72.312 9.625 1 82.19 334 LYS A N 1
ATOM 2615 C CA . LYS A 1 334 ? 14.359 73.562 10.328 1 82.19 334 LYS A CA 1
ATOM 2616 C C . LYS A 1 334 ? 14.047 73.438 11.812 1 82.19 334 LYS A C 1
ATOM 2618 O O . LYS A 1 334 ? 12.93 73.125 12.203 1 82.19 334 LYS A O 1
ATOM 2623 N N . LEU A 1 335 ? 15.055 73.625 12.586 1 87 335 LEU A N 1
ATOM 2624 C CA . LEU A 1 335 ? 14.93 73.75 14.039 1 87 335 LEU A CA 1
ATOM 2625 C C . LEU A 1 335 ? 15.039 75.25 14.469 1 87 335 LEU A C 1
ATOM 2627 O O . LEU A 1 335 ? 16.125 75.812 14.438 1 87 335 LEU A O 1
ATOM 2631 N N . GLN A 1 336 ? 13.898 75.75 14.852 1 88.19 336 GLN A N 1
ATOM 2632 C CA . GLN A 1 336 ? 13.875 77.188 15.258 1 88.19 336 GLN A CA 1
ATOM 2633 C C . GLN A 1 336 ? 13.82 77.312 16.781 1 88.19 336 GLN A C 1
ATOM 2635 O O . GLN A 1 336 ? 12.93 76.75 17.422 1 88.19 336 GLN A O 1
ATOM 2640 N N . LEU A 1 337 ? 14.82 78.062 17.281 1 89.31 337 LEU A N 1
ATOM 2641 C CA . LEU A 1 337 ? 14.891 78.312 18.719 1 89.31 337 LEU A CA 1
ATOM 2642 C C . LEU A 1 337 ? 14.523 79.75 19.047 1 89.31 337 LEU A C 1
ATOM 2644 O O . LEU A 1 337 ? 14.984 80.625 18.391 1 89.31 337 LEU A O 1
ATOM 2648 N N . THR A 1 338 ? 13.586 79.875 19.859 1 90.12 338 THR A N 1
ATOM 2649 C CA . THR A 1 338 ? 13.219 81.188 20.359 1 90.12 338 THR A CA 1
ATOM 2650 C C . THR A 1 338 ? 13.422 81.25 21.875 1 90.12 338 THR A C 1
ATOM 2652 O O . THR A 1 338 ? 12.828 80.5 22.625 1 90.12 338 THR A O 1
ATOM 2655 N N . THR A 1 339 ? 14.383 82.125 22.219 1 88 339 THR A N 1
ATOM 2656 C CA . THR A 1 339 ? 14.656 82.312 23.641 1 88 339 THR A CA 1
ATOM 2657 C C . THR A 1 339 ? 13.938 83.562 24.172 1 88 339 THR A C 1
ATOM 2659 O O . THR A 1 339 ? 14.117 84.688 23.656 1 88 339 THR A O 1
ATOM 2662 N N . HIS A 1 340 ? 13.172 83.375 25.094 1 83.44 340 HIS A N 1
ATOM 2663 C CA . HIS A 1 340 ? 12.422 84.438 25.703 1 83.44 340 HIS A CA 1
ATOM 2664 C C . HIS A 1 340 ? 13.234 85.125 26.797 1 83.44 340 HIS A C 1
ATOM 2666 O O . HIS A 1 340 ? 14.273 84.625 27.219 1 83.44 340 HIS A O 1
ATOM 2672 N N . SER A 1 341 ? 12.719 86.312 27.156 1 79.19 341 SER A N 1
ATOM 2673 C CA . SER A 1 341 ? 13.406 87.188 28.125 1 79.19 341 SER A CA 1
ATOM 2674 C C . SER A 1 341 ? 13.477 86.5 29.484 1 79.19 341 SER A C 1
ATOM 2676 O O . SER A 1 341 ? 14.383 86.75 30.281 1 79.19 341 SER A O 1
ATOM 2678 N N . ASN A 1 342 ? 12.539 85.625 29.734 1 75.62 342 ASN A N 1
ATOM 2679 C CA . ASN A 1 342 ? 12.547 84.938 31.016 1 75.62 342 ASN A CA 1
ATOM 2680 C C . ASN A 1 342 ? 13.555 83.75 31.031 1 75.62 342 ASN A C 1
ATOM 2682 O O . ASN A 1 342 ? 13.727 83.125 32.062 1 75.62 342 ASN A O 1
ATOM 2686 N N . GLY A 1 343 ? 14.234 83.562 29.969 1 77.88 343 GLY A N 1
ATOM 2687 C CA . GLY A 1 343 ? 15.258 82.5 29.938 1 77.88 343 GLY A CA 1
ATOM 2688 C C . GLY A 1 343 ? 14.766 81.188 29.328 1 77.88 343 GLY A C 1
ATOM 2689 O O . GLY A 1 343 ? 15.547 80.25 29.125 1 77.88 343 GLY A O 1
ATOM 2690 N N . THR A 1 344 ? 13.477 81.125 29.078 1 85.62 344 THR A N 1
ATOM 2691 C CA . THR A 1 344 ? 12.922 79.938 28.5 1 85.62 344 THR A CA 1
ATOM 2692 C C . THR A 1 344 ? 13.125 79.875 26.984 1 85.62 344 THR A C 1
ATOM 2694 O O . THR A 1 344 ? 12.914 80.938 26.312 1 85.62 344 THR A O 1
ATOM 2697 N N . THR A 1 345 ? 13.688 78.812 26.531 1 89.62 345 THR A N 1
ATOM 2698 C CA . THR A 1 345 ? 13.914 78.625 25.094 1 89.62 345 THR A CA 1
ATOM 2699 C C . THR A 1 345 ? 12.914 77.625 24.516 1 89.62 345 THR A C 1
ATOM 2701 O O . THR A 1 345 ? 12.703 76.562 25.062 1 89.62 345 THR A O 1
ATOM 2704 N N . MET A 1 346 ? 12.234 78 23.516 1 90.75 346 MET A N 1
ATOM 2705 C CA . MET A 1 346 ? 11.266 77.188 22.812 1 90.75 346 MET A CA 1
ATOM 2706 C C . MET A 1 346 ? 11.781 76.75 21.438 1 90.75 346 MET A C 1
ATOM 2708 O O . MET A 1 346 ? 12.539 77.5 20.812 1 90.75 346 MET A O 1
ATOM 2712 N N . VAL A 1 347 ? 11.438 75.5 21.172 1 89.31 347 VAL A N 1
ATOM 2713 C CA . VAL A 1 347 ? 11.836 75 19.875 1 89.31 347 VAL A CA 1
ATOM 2714 C C . VAL A 1 347 ? 10.625 74.938 18.938 1 89.31 347 VAL A C 1
ATOM 2716 O O . VAL A 1 347 ? 9.539 74.5 19.328 1 89.31 347 VAL A O 1
ATOM 2719 N N . ASN A 1 348 ? 10.797 75.312 17.594 1 84.75 348 ASN A N 1
ATOM 2720 C CA . ASN A 1 348 ? 9.82 75.312 16.5 1 84.75 348 ASN A CA 1
ATOM 2721 C C . ASN A 1 348 ? 8.5 75.938 16.922 1 84.75 348 ASN A C 1
ATOM 2723 O O . ASN A 1 348 ? 7.445 75.312 16.812 1 84.75 348 ASN A O 1
ATOM 2727 N N . ASP A 1 349 ? 8.5 77.188 17.297 1 79.31 349 ASP A N 1
ATOM 2728 C CA . ASP A 1 349 ? 7.359 78.062 17.578 1 79.31 349 ASP A CA 1
ATOM 2729 C C . ASP A 1 349 ? 6.488 77.438 18.688 1 79.31 349 ASP A C 1
ATOM 2731 O O . ASP A 1 349 ? 5.262 77.375 18.562 1 79.31 349 ASP A O 1
ATOM 2735 N N . GLY A 1 350 ? 7.195 76.875 19.719 1 76.69 350 GLY A N 1
ATOM 2736 C CA . GLY A 1 350 ? 6.457 76.438 20.891 1 76.69 350 GLY A CA 1
ATOM 2737 C C . GLY A 1 350 ? 6.102 75 20.906 1 76.69 350 GLY A C 1
ATOM 2738 O O . GLY A 1 350 ? 5.387 74.5 21.797 1 76.69 350 GLY A O 1
ATOM 2739 N N . ILE A 1 351 ? 6.516 74.188 19.969 1 80.81 351 ILE A N 1
ATOM 2740 C CA . ILE A 1 351 ? 6.223 72.75 19.953 1 80.81 351 ILE A CA 1
ATOM 2741 C C . ILE A 1 351 ? 6.91 72.062 21.125 1 80.81 351 ILE A C 1
ATOM 2743 O O . ILE A 1 351 ? 6.34 71.188 21.75 1 80.81 351 ILE A O 1
ATOM 2747 N N . ALA A 1 352 ? 8.062 72.562 21.406 1 89.06 352 ALA A N 1
ATOM 2748 C CA . ALA A 1 352 ? 8.812 71.938 22.516 1 89.06 352 ALA A CA 1
ATOM 2749 C C . ALA A 1 352 ? 9.539 73 23.312 1 89.06 352 ALA A C 1
ATOM 2751 O O . ALA A 1 352 ? 9.805 74.125 22.797 1 89.06 352 ALA A O 1
ATOM 2752 N N . THR A 1 353 ? 9.734 72.75 24.547 1 91.38 353 THR A N 1
ATOM 2753 C CA . THR A 1 353 ? 10.5 73.625 25.438 1 91.38 353 THR A CA 1
ATOM 2754 C C . THR A 1 353 ? 11.781 72.938 25.891 1 91.38 353 THR A C 1
ATOM 2756 O O . THR A 1 353 ? 11.773 71.75 26.188 1 91.38 353 THR A O 1
ATOM 2759 N N . VAL A 1 354 ? 12.797 73.75 25.891 1 92.06 354 VAL A N 1
ATOM 2760 C CA . VAL A 1 354 ? 14.07 73.188 26.344 1 92.06 354 VAL A CA 1
ATOM 2761 C C . VAL A 1 354 ? 14.086 73.062 27.859 1 92.06 354 VAL A C 1
ATOM 2763 O O . VAL A 1 354 ? 13.867 74.062 28.547 1 92.06 354 VAL A O 1
ATOM 2766 N N . LEU A 1 355 ? 14.227 71.875 28.375 1 90.12 355 LEU A N 1
ATOM 2767 C CA . LEU A 1 355 ? 14.219 71.625 29.812 1 90.12 355 LEU A CA 1
ATOM 2768 C C . LEU A 1 355 ? 15.625 71.75 30.391 1 90.12 355 LEU A C 1
ATOM 2770 O O . LEU A 1 355 ? 15.82 72.375 31.406 1 90.12 355 LEU A O 1
ATOM 2774 N N . GLN A 1 356 ? 16.484 71 29.812 1 89.06 356 GLN A N 1
ATOM 2775 C CA . GLN A 1 356 ? 17.875 71.062 30.219 1 89.06 356 GLN A CA 1
ATOM 2776 C C . GLN A 1 356 ? 18.766 71.5 29.078 1 89.06 356 GLN A C 1
ATOM 2778 O O . GLN A 1 356 ? 18.641 71.062 27.938 1 89.06 356 GLN A O 1
ATOM 2783 N N . LYS A 1 357 ? 19.578 72.5 29.469 1 89.12 357 LYS A N 1
ATOM 2784 C CA . LYS A 1 357 ? 20.469 73.062 28.453 1 89.12 357 LYS A CA 1
ATOM 2785 C C . LYS A 1 357 ? 21.906 72.625 28.688 1 89.12 357 LYS A C 1
ATOM 2787 O O . LYS A 1 357 ? 22.344 72.5 29.844 1 89.12 357 LYS A O 1
ATOM 2792 N N . ASP A 1 358 ? 22.578 72.375 27.609 1 90.88 358 ASP A N 1
ATOM 2793 C CA . ASP A 1 358 ? 24.031 72.25 27.547 1 90.88 358 ASP A CA 1
ATOM 2794 C C . ASP A 1 358 ? 24.547 71.125 28.406 1 90.88 358 ASP A C 1
ATOM 2796 O O . ASP A 1 358 ? 25.297 71.312 29.359 1 90.88 358 ASP A O 1
ATOM 2800 N N . VAL A 1 359 ? 24.141 69.938 28.156 1 92.75 359 VAL A N 1
ATOM 2801 C CA . VAL A 1 359 ? 24.844 68.812 28.688 1 92.75 359 VAL A CA 1
ATOM 2802 C C . VAL A 1 359 ? 26.078 68.5 27.828 1 92.75 359 VAL A C 1
ATOM 2804 O O . VAL A 1 359 ? 25.938 68.125 26.656 1 92.75 359 VAL A O 1
ATOM 2807 N N . TYR A 1 360 ? 27.266 68.75 28.391 1 93.12 360 TYR A N 1
ATOM 2808 C CA . TYR A 1 360 ? 28.5 68.75 27.625 1 93.12 360 TYR A CA 1
ATOM 2809 C C . TYR A 1 360 ? 28.922 67.312 27.297 1 93.12 360 TYR A C 1
ATOM 2811 O O . TYR A 1 360 ? 28.812 66.375 28.141 1 93.12 360 TYR A O 1
ATOM 2819 N N . ALA A 1 361 ? 29.234 67.062 26.047 1 93.12 361 ALA A N 1
ATOM 2820 C CA . ALA A 1 361 ? 29.797 65.812 25.547 1 93.12 361 ALA A CA 1
ATOM 2821 C C . ALA A 1 361 ? 31.094 66.062 24.781 1 93.12 361 ALA A C 1
ATOM 2823 O O . ALA A 1 361 ? 31.422 67.188 24.469 1 93.12 361 ALA A O 1
ATOM 2824 N N . SER A 1 362 ? 31.812 64.938 24.562 1 91 362 SER A N 1
ATOM 2825 C CA . SER A 1 362 ? 33.094 65.125 23.875 1 91 362 SER A CA 1
ATOM 2826 C C . SER A 1 362 ? 32.906 65.5 22.406 1 91 362 SER A C 1
ATOM 2828 O O . SER A 1 362 ? 33.75 66.188 21.828 1 91 362 SER A O 1
ATOM 2830 N N . ASN A 1 363 ? 31.844 65.062 21.844 1 91.88 363 ASN A N 1
ATOM 2831 C CA . ASN A 1 363 ? 31.688 65.312 20.422 1 91.88 363 ASN A CA 1
ATOM 2832 C C . ASN A 1 363 ? 30.469 66.188 20.156 1 91.88 363 ASN A C 1
ATOM 2834 O O . ASN A 1 363 ? 29.953 66.25 19.047 1 91.88 363 ASN A O 1
ATOM 2838 N N . GLY A 1 364 ? 30.031 66.875 21.156 1 92.62 364 GLY A N 1
ATOM 2839 C CA . GLY A 1 364 ? 28.906 67.812 20.953 1 92.62 364 GLY A CA 1
ATOM 2840 C C . GLY A 1 364 ? 28.219 68.188 22.25 1 92.62 364 GLY A C 1
ATOM 2841 O O . GLY A 1 364 ? 28.859 68.25 23.312 1 92.62 364 GLY A O 1
ATOM 2842 N N . VAL A 1 365 ? 26.906 68.625 22.078 1 94.12 365 VAL A N 1
ATOM 2843 C CA . VAL A 1 365 ? 26.141 69.062 23.234 1 94.12 365 VAL A CA 1
ATOM 2844 C C . VAL A 1 365 ? 24.719 68.562 23.156 1 94.12 365 VAL A C 1
ATOM 2846 O O . VAL A 1 365 ? 24.203 68.312 22.062 1 94.12 365 VAL A O 1
ATOM 2849 N N . LEU A 1 366 ? 24.188 68.25 24.297 1 95 366 LEU A N 1
ATOM 2850 C CA . LEU A 1 366 ? 22.859 67.625 24.391 1 95 366 LEU A CA 1
ATOM 2851 C C . LEU A 1 366 ? 21.906 68.562 25.141 1 95 366 LEU A C 1
ATOM 2853 O O . LEU A 1 366 ? 22.281 69.125 26.188 1 95 366 LEU A O 1
ATOM 2857 N N . HIS A 1 367 ? 20.797 68.875 24.547 1 94.19 367 HIS A N 1
ATOM 2858 C CA . HIS A 1 367 ? 19.688 69.562 25.172 1 94.19 367 HIS A CA 1
ATOM 2859 C C . HIS A 1 367 ? 18.453 68.688 25.281 1 94.19 367 HIS A C 1
ATOM 2861 O O . HIS A 1 367 ? 18.172 67.938 24.359 1 94.19 367 HIS A O 1
ATOM 2867 N N . THR A 1 368 ? 17.75 68.688 26.344 1 94.31 368 THR A N 1
ATOM 2868 C CA . THR A 1 368 ? 16.547 67.875 26.469 1 94.31 368 THR A CA 1
ATOM 2869 C C . THR A 1 368 ? 15.297 68.688 26.203 1 94.31 368 THR A C 1
ATOM 2871 O O . THR A 1 368 ? 15.273 69.938 26.484 1 94.31 368 THR A O 1
ATOM 2874 N N . LEU A 1 369 ? 14.32 68.062 25.625 1 93.12 369 LEU A N 1
ATOM 2875 C CA . LEU A 1 369 ? 13.047 68.688 25.266 1 93.12 369 LEU A CA 1
ATOM 2876 C C . LEU A 1 369 ? 11.898 68 26.031 1 93.12 369 LEU A C 1
ATOM 2878 O O . LEU A 1 369 ? 12.008 66.875 26.469 1 93.12 369 LEU A O 1
ATOM 2882 N N . ASP A 1 370 ? 10.828 68.75 26.156 1 91.25 370 ASP A N 1
ATOM 2883 C CA . ASP A 1 370 ? 9.656 68.25 26.844 1 91.25 370 ASP A CA 1
ATOM 2884 C C . ASP A 1 370 ? 8.695 67.562 25.859 1 91.25 370 ASP A C 1
ATOM 2886 O O . ASP A 1 370 ? 7.684 67 26.25 1 91.25 370 ASP A O 1
ATOM 2890 N N . SER A 1 371 ? 8.984 67.688 24.562 1 88.38 371 SER A N 1
ATOM 2891 C CA . SER A 1 371 ? 8.094 67.125 23.547 1 88.38 371 SER A CA 1
ATOM 2892 C C . SER A 1 371 ? 8.891 66.562 22.391 1 88.38 371 SER A C 1
ATOM 2894 O O . SER A 1 371 ? 10.062 66.875 22.203 1 88.38 371 SER A O 1
ATOM 2896 N N . LEU A 1 372 ? 8.188 65.688 21.625 1 86.06 372 LEU A N 1
ATOM 2897 C CA . LEU A 1 372 ? 8.789 65.062 20.438 1 86.06 372 LEU A CA 1
ATOM 2898 C C . LEU A 1 372 ? 8.648 65.938 19.234 1 86.06 372 LEU A C 1
ATOM 2900 O O . LEU A 1 372 ? 7.59 66.562 19.016 1 86.06 372 LEU A O 1
ATOM 2904 N N . LEU A 1 373 ? 9.766 66.125 18.438 1 84.12 373 LEU A N 1
ATOM 2905 C CA . LEU A 1 373 ? 9.766 66.938 17.266 1 84.12 373 LEU A CA 1
ATOM 2906 C C . LEU A 1 373 ? 9.258 66.188 16.047 1 84.12 373 LEU A C 1
ATOM 2908 O O . LEU A 1 373 ? 9.969 66.125 15.047 1 84.12 373 LEU A O 1
ATOM 2912 N N . VAL A 1 374 ? 8.258 65.375 16.109 1 75.69 374 VAL A N 1
ATOM 2913 C CA . VAL A 1 374 ? 7.652 64.688 14.977 1 75.69 374 VAL A CA 1
ATOM 2914 C C . VAL A 1 374 ? 6.348 65.375 14.594 1 75.69 374 VAL A C 1
ATOM 2916 O O . VAL A 1 374 ? 5.496 65.625 15.445 1 75.69 374 VAL A O 1
ATOM 2919 N N . PRO A 1 375 ? 6.363 65.938 13.312 1 58.09 375 PRO A N 1
ATOM 2920 C CA . PRO A 1 375 ? 5.137 66.688 12.914 1 58.09 375 PRO A CA 1
ATOM 2921 C C . PRO A 1 375 ? 3.898 65.75 13.008 1 58.09 375 PRO A C 1
ATOM 2923 O O . PRO A 1 375 ? 3.994 64.562 12.844 1 58.09 375 PRO A O 1
ATOM 2926 N N . SER A 1 376 ? 2.848 66.375 13.484 1 53.72 376 SER A N 1
ATOM 2927 C CA . SER A 1 376 ? 1.55 65.75 13.508 1 53.72 376 SER A CA 1
ATOM 2928 C C . SER A 1 376 ? 1.158 65.25 12.117 1 53.72 376 SER A C 1
ATOM 2930 O O . SER A 1 376 ? 1.324 65.938 11.133 1 53.72 376 SER A O 1
ATOM 2932 N N . GLY A 1 377 ? 0.915 63.875 11.867 1 54.06 377 GLY A N 1
ATOM 2933 C CA . GLY A 1 377 ? 0.495 63.312 10.594 1 54.06 377 GLY A CA 1
ATOM 2934 C C . GLY A 1 377 ? 1.625 62.656 9.836 1 54.06 377 GLY A C 1
ATOM 2935 O O . GLY A 1 377 ? 1.498 62.375 8.641 1 54.06 377 GLY A O 1
ATOM 2936 N N . SER A 1 378 ? 2.736 62.75 10.328 1 56.97 378 SER A N 1
ATOM 2937 C CA . SER A 1 378 ? 3.873 62.125 9.641 1 56.97 378 SER A CA 1
ATOM 2938 C C . SER A 1 378 ? 3.559 60.688 9.211 1 56.97 378 SER A C 1
ATOM 2940 O O . SER A 1 378 ? 2.854 59.969 9.922 1 56.97 378 SER A O 1
ATOM 2942 N N . PRO A 1 379 ? 3.701 60.5 7.863 1 59.22 379 PRO A N 1
ATOM 2943 C CA . PRO A 1 379 ? 3.514 59.156 7.309 1 59.22 379 PRO A CA 1
ATOM 2944 C C . PRO A 1 379 ? 4.164 58.062 8.156 1 59.22 379 PRO A C 1
ATOM 2946 O O . PRO A 1 379 ? 3.871 56.875 7.98 1 59.22 379 PRO A O 1
ATOM 2949 N N . LEU A 1 380 ? 5.07 58.531 8.984 1 59.06 380 LEU A N 1
ATOM 2950 C CA . LEU A 1 380 ? 5.793 57.594 9.828 1 59.06 380 LEU A CA 1
ATOM 2951 C C . LEU A 1 380 ? 4.824 56.781 10.688 1 59.06 380 LEU A C 1
ATOM 2953 O O . LEU A 1 380 ? 5.078 55.625 10.977 1 59.06 380 LEU A O 1
ATOM 2957 N N . PHE A 1 381 ? 3.715 57.5 10.93 1 62.66 381 PHE A N 1
ATOM 2958 C CA . PHE A 1 381 ? 2.818 56.812 11.836 1 62.66 381 PHE A CA 1
ATOM 2959 C C . PHE A 1 381 ? 1.54 56.375 11.117 1 62.66 381 PHE A C 1
ATOM 2961 O O . PHE A 1 381 ? 0.503 56.188 11.75 1 62.66 381 PHE A O 1
ATOM 2968 N N . GLN A 1 382 ? 1.774 56.312 9.789 1 67.81 382 GLN A N 1
ATOM 2969 C CA . GLN A 1 382 ? 0.601 55.844 9.078 1 67.81 382 GLN A CA 1
ATOM 2970 C C . GLN A 1 382 ? 0.317 54.375 9.422 1 67.81 382 GLN A C 1
ATOM 2972 O O . GLN A 1 382 ? 1.245 53.594 9.617 1 67.81 382 GLN A O 1
ATOM 2977 N N . ALA A 1 383 ? -0.926 54.125 9.641 1 69.19 383 ALA A N 1
ATOM 2978 C CA . ALA A 1 383 ? -1.371 52.781 10.008 1 69.19 383 ALA A CA 1
ATOM 2979 C C . ALA A 1 383 ? -1.186 51.781 8.852 1 69.19 383 ALA A C 1
ATOM 2981 O O . ALA A 1 383 ? -1.685 52.031 7.746 1 69.19 383 ALA A O 1
ATOM 2982 N N . THR A 1 384 ? -0.138 50.938 8.859 1 78.69 384 THR A N 1
ATOM 2983 C CA . THR A 1 384 ? 0.056 49.875 7.891 1 78.69 384 THR A CA 1
ATOM 2984 C C . THR A 1 384 ? -0.37 48.531 8.484 1 78.69 384 THR A C 1
ATOM 2986 O O . THR A 1 384 ? -0.568 48.406 9.695 1 78.69 384 THR A O 1
ATOM 2989 N N . ALA A 1 385 ? -0.612 47.625 7.543 1 86.06 385 ALA A N 1
ATOM 2990 C CA . ALA A 1 385 ? -0.98 46.281 8 1 86.06 385 ALA A CA 1
ATOM 2991 C C . ALA A 1 385 ? 0.092 45.719 8.922 1 86.06 385 ALA A C 1
ATOM 2993 O O . ALA A 1 385 ? -0.222 45.031 9.898 1 86.06 385 ALA A O 1
ATOM 2994 N N . GLU A 1 386 ? 1.294 46 8.688 1 83.88 386 GLU A N 1
ATOM 2995 C CA . GLU A 1 386 ? 2.4 45.5 9.5 1 83.88 386 GLU A CA 1
ATOM 2996 C C . GLU A 1 386 ? 2.311 46.031 10.93 1 83.88 386 GLU A C 1
ATOM 2998 O O . GLU A 1 386 ? 2.488 45.281 11.891 1 83.88 386 GLU A O 1
ATOM 3003 N N . LYS A 1 387 ? 2.025 47.281 11.039 1 78.38 387 LYS A N 1
ATOM 3004 C CA . LYS A 1 387 ? 1.935 47.906 12.359 1 78.38 387 LYS A CA 1
ATOM 3005 C C . LYS A 1 387 ? 0.752 47.375 13.148 1 78.38 387 LYS A C 1
ATOM 3007 O O . LYS A 1 387 ? 0.851 47.156 14.359 1 78.38 387 LYS A O 1
ATOM 3012 N N . TRP A 1 388 ? -0.242 47.156 12.43 1 81.5 388 TRP A N 1
ATOM 3013 C CA . TRP A 1 388 ? -1.421 46.625 13.094 1 81.5 388 TRP A CA 1
ATOM 3014 C C . TRP A 1 388 ? -1.183 45.188 13.539 1 81.5 388 TRP A C 1
ATOM 3016 O O . TRP A 1 388 ? -1.681 44.75 14.586 1 81.5 388 TRP A O 1
ATOM 3026 N N . LEU A 1 389 ? -0.522 44.469 12.727 1 88.25 389 LEU A N 1
ATOM 3027 C CA . LEU A 1 389 ? -0.203 43.094 13.102 1 88.25 389 LEU A CA 1
ATOM 3028 C C . LEU A 1 389 ? 0.621 43.062 14.383 1 88.25 389 LEU A C 1
ATOM 3030 O O . LEU A 1 389 ? 0.432 42.188 15.227 1 88.25 389 LEU A O 1
ATOM 3034 N N . LEU A 1 390 ? 1.493 43.938 14.539 1 78.88 390 LEU A N 1
ATOM 3035 C CA . LEU A 1 390 ? 2.281 44.031 15.758 1 78.88 390 LEU A CA 1
ATOM 3036 C C . LEU A 1 390 ? 1.394 44.375 16.953 1 78.88 390 LEU A C 1
ATOM 3038 O O . LEU A 1 390 ? 1.58 43.844 18.047 1 78.88 390 LEU A O 1
ATOM 3042 N N . ALA A 1 391 ? 0.427 45.281 16.688 1 72.69 391 ALA A N 1
ATOM 3043 C CA . ALA A 1 391 ? -0.503 45.688 17.734 1 72.69 391 ALA A CA 1
ATOM 3044 C C . ALA A 1 391 ? -1.395 44.531 18.156 1 72.69 391 ALA A C 1
ATOM 3046 O O . ALA A 1 391 ? -1.822 44.438 19.312 1 72.69 391 ALA A O 1
ATOM 3047 N N . LEU A 1 392 ? -1.637 43.688 17.234 1 76.5 392 LEU A N 1
ATOM 3048 C CA . LEU A 1 392 ? -2.508 42.531 17.484 1 76.5 392 LEU A CA 1
ATOM 3049 C C . LEU A 1 392 ? -1.711 41.375 18.031 1 76.5 392 LEU A C 1
ATOM 3051 O O . LEU A 1 392 ? -2.197 40.219 18.047 1 76.5 392 LEU A O 1
ATOM 3055 N N . ASN A 1 393 ? -0.502 41.594 18.453 1 76.75 393 ASN A N 1
ATOM 3056 C CA . ASN A 1 393 ? 0.36 40.562 19.016 1 76.75 393 ASN A CA 1
ATOM 3057 C C . ASN A 1 393 ? 0.68 39.5 18 1 76.75 393 ASN A C 1
ATOM 3059 O O . ASN A 1 393 ? 0.567 38.281 18.297 1 76.75 393 ASN A O 1
ATOM 3063 N N . ALA A 1 394 ? 0.803 39.844 16.812 1 86.12 394 ALA A N 1
ATOM 3064 C CA . ALA A 1 394 ? 1.265 38.938 15.75 1 86.12 394 ALA A CA 1
ATOM 3065 C C . ALA A 1 394 ? 2.668 39.312 15.281 1 86.12 394 ALA A C 1
ATOM 3067 O O . ALA A 1 394 ? 2.926 39.406 14.078 1 86.12 394 ALA A O 1
ATOM 3068 N N . SER A 1 395 ? 3.514 39.531 16.234 1 80 395 SER A N 1
ATOM 3069 C CA . SER A 1 395 ? 4.871 39.969 15.93 1 80 395 SER A CA 1
ATOM 3070 C C . SER A 1 395 ? 5.691 38.844 15.289 1 80 395 SER A C 1
ATOM 3072 O O . SER A 1 395 ? 6.512 39.094 14.406 1 80 395 SER A O 1
ATOM 3074 N N . VAL A 1 396 ? 5.516 37.656 15.812 1 82.94 396 VAL A N 1
ATOM 3075 C CA . VAL A 1 396 ? 6.258 36.5 15.266 1 82.94 396 VAL A CA 1
ATOM 3076 C C . VAL A 1 396 ? 5.875 36.312 13.797 1 82.94 396 VAL A C 1
ATOM 3078 O O . VAL A 1 396 ? 6.73 36 12.969 1 82.94 396 VAL A O 1
ATOM 3081 N N . PHE A 1 397 ? 4.625 36.438 13.516 1 89.81 397 PHE A N 1
ATOM 3082 C CA . PHE A 1 397 ? 4.148 36.312 12.148 1 89.81 397 PHE A CA 1
ATOM 3083 C C . PHE A 1 397 ? 4.809 37.344 11.242 1 89.81 397 PHE A C 1
ATOM 3085 O O . PHE A 1 397 ? 5.211 37.031 10.125 1 89.81 397 PHE A O 1
ATOM 3092 N N . VAL A 1 398 ? 4.863 38.562 11.719 1 87.19 398 VAL A N 1
ATOM 3093 C CA . VAL A 1 398 ? 5.516 39.625 10.961 1 87.19 398 VAL A CA 1
ATOM 3094 C C . VAL A 1 398 ? 6.988 39.281 10.75 1 87.19 398 VAL A C 1
ATOM 3096 O O . VAL A 1 398 ? 7.527 39.5 9.656 1 87.19 398 VAL A O 1
ATOM 3099 N N . GLY A 1 399 ? 7.648 38.844 11.758 1 83.06 399 GLY A N 1
ATOM 3100 C CA . GLY A 1 399 ? 9.023 38.406 11.617 1 83.06 399 GLY A CA 1
ATOM 3101 C C . GLY A 1 399 ? 9.195 37.312 10.57 1 83.06 399 GLY A C 1
ATOM 3102 O O . GLY A 1 399 ? 10.164 37.312 9.805 1 83.06 399 GLY A O 1
ATOM 3103 N N . MET A 1 400 ? 8.258 36.438 10.523 1 86.19 400 MET A N 1
ATOM 3104 C CA . MET A 1 400 ? 8.289 35.344 9.539 1 86.19 400 MET A CA 1
ATOM 3105 C C . MET A 1 400 ? 8.125 35.906 8.125 1 86.19 400 MET A C 1
ATOM 3107 O O . MET A 1 400 ? 8.781 35.438 7.195 1 86.19 400 MET A O 1
ATOM 3111 N N . LEU A 1 401 ? 7.27 36.844 7.941 1 89.94 401 LEU A N 1
ATOM 3112 C CA . LEU A 1 401 ? 7.059 37.438 6.633 1 89.94 401 LEU A CA 1
ATOM 3113 C C . LEU A 1 401 ? 8.328 38.094 6.133 1 89.94 401 LEU A C 1
ATOM 3115 O O . LEU A 1 401 ? 8.695 37.969 4.961 1 89.94 401 LEU A O 1
ATOM 3119 N N . ARG A 1 402 ? 8.969 38.75 7.008 1 82.69 402 ARG A N 1
ATOM 3120 C CA . ARG A 1 402 ? 10.203 39.438 6.641 1 82.69 402 ARG A CA 1
ATOM 3121 C C . ARG A 1 402 ? 11.305 38.438 6.301 1 82.69 402 ARG A C 1
ATOM 3123 O O . ARG A 1 402 ? 12.047 38.625 5.332 1 82.69 402 ARG A O 1
ATOM 3130 N N . GLU A 1 403 ? 11.414 37.469 7.121 1 82.69 403 GLU A N 1
ATOM 3131 C CA . GLU A 1 403 ? 12.422 36.438 6.879 1 82.69 403 GLU A CA 1
ATOM 3132 C C . GLU A 1 403 ? 12.188 35.75 5.539 1 82.69 403 GLU A C 1
ATOM 3134 O O . GLU A 1 403 ? 13.141 35.375 4.855 1 82.69 403 GLU A O 1
ATOM 3139 N N . ALA A 1 404 ? 10.945 35.594 5.16 1 88.62 404 ALA A N 1
ATOM 3140 C CA . ALA A 1 404 ? 10.602 34.938 3.914 1 88.62 404 ALA A CA 1
ATOM 3141 C C . ALA A 1 404 ? 10.648 35.906 2.734 1 88.62 404 ALA A C 1
ATOM 3143 O O . ALA A 1 404 ? 10.5 35.469 1.58 1 88.62 404 ALA A O 1
ATOM 3144 N N . GLY A 1 405 ? 10.852 37.125 2.879 1 85.62 405 GLY A N 1
ATOM 3145 C CA . GLY A 1 405 ? 10.891 38.125 1.824 1 85.62 405 GLY A CA 1
ATOM 3146 C C . GLY A 1 405 ? 9.516 38.5 1.311 1 85.62 405 GLY A C 1
ATOM 3147 O O . GLY A 1 405 ? 9.352 38.812 0.129 1 85.62 405 GLY A O 1
ATOM 3148 N N . LEU A 1 406 ? 8.477 38.375 2.146 1 90.56 406 LEU A N 1
ATOM 3149 C CA . LEU A 1 406 ? 7.102 38.656 1.742 1 90.56 406 LEU A CA 1
ATOM 3150 C C . LEU A 1 406 ? 6.586 39.906 2.43 1 90.56 406 LEU A C 1
ATOM 3152 O O . LEU A 1 406 ? 5.379 40.062 2.625 1 90.56 406 LEU A O 1
ATOM 3156 N N . ASP A 1 407 ? 7.367 40.781 2.791 1 86.12 407 ASP A N 1
ATOM 3157 C CA . ASP A 1 407 ? 7 42 3.529 1 86.12 407 ASP A CA 1
ATOM 3158 C C . ASP A 1 407 ? 6.176 42.938 2.66 1 86.12 407 ASP A C 1
ATOM 3160 O O . ASP A 1 407 ? 5.48 43.812 3.176 1 86.12 407 ASP A O 1
ATOM 3164 N N . SER A 1 408 ? 6.215 42.781 1.38 1 85.56 408 SER A N 1
ATOM 3165 C CA . SER A 1 408 ? 5.484 43.656 0.472 1 85.56 408 SER A CA 1
ATOM 3166 C C . SER A 1 408 ? 3.977 43.531 0.672 1 85.56 408 SER A C 1
ATOM 3168 O O . SER A 1 408 ? 3.219 44.438 0.336 1 85.56 408 SER A O 1
ATOM 3170 N N . TYR A 1 409 ? 3.527 42.406 1.244 1 89 409 TYR A N 1
ATOM 3171 C CA . TYR A 1 409 ? 2.102 42.219 1.459 1 89 409 TYR A CA 1
ATOM 3172 C C . TYR A 1 409 ? 1.586 43.062 2.607 1 89 409 TYR A C 1
ATOM 3174 O O . TYR A 1 409 ? 0.386 43.344 2.697 1 89 409 TYR A O 1
ATOM 3182 N N . VAL A 1 410 ? 2.521 43.5 3.502 1 86.25 410 VAL A N 1
ATOM 3183 C CA . VAL A 1 410 ? 2.027 44.125 4.719 1 86.25 410 VAL A CA 1
ATOM 3184 C C . VAL A 1 410 ? 2.619 45.531 4.855 1 86.25 410 VAL A C 1
ATOM 3186 O O . VAL A 1 410 ? 2.113 46.344 5.621 1 86.25 410 VAL A O 1
ATOM 3189 N N . ASN A 1 411 ? 3.721 45.812 4.184 1 75.88 411 ASN A N 1
ATOM 3190 C CA . ASN A 1 411 ? 4.41 47.094 4.391 1 75.88 411 ASN A CA 1
ATOM 3191 C C . ASN A 1 411 ? 3.807 48.188 3.537 1 75.88 411 ASN A C 1
ATOM 3193 O O . ASN A 1 411 ? 4.285 49.344 3.562 1 75.88 411 ASN A O 1
ATOM 3197 N N . GLY A 1 412 ? 2.672 47.969 2.885 1 68 412 GLY A N 1
ATOM 3198 C CA . GLY A 1 412 ? 1.984 49 2.141 1 68 412 GLY A CA 1
ATOM 3199 C C . GLY A 1 412 ? 2.641 49.312 0.811 1 68 412 GLY A C 1
ATOM 3200 O O . GLY A 1 412 ? 2.156 50.156 0.059 1 68 412 GLY A O 1
ATOM 3201 N N . THR A 1 413 ? 3.871 48.812 0.694 1 62.25 413 THR A N 1
ATOM 3202 C CA . THR A 1 413 ? 4.598 49.125 -0.527 1 62.25 413 THR A CA 1
ATOM 3203 C C . THR A 1 413 ? 3.947 48.469 -1.738 1 62.25 413 THR A C 1
ATOM 3205 O O . THR A 1 413 ? 4.266 48.812 -2.881 1 62.25 413 THR A O 1
ATOM 3208 N N . GLY A 1 414 ? 3.215 47.5 -1.478 1 58.38 414 GLY A N 1
ATOM 3209 C CA . GLY A 1 414 ? 2.654 46.812 -2.631 1 58.38 414 GLY A CA 1
ATOM 3210 C C . GLY A 1 414 ? 1.627 47.625 -3.379 1 58.38 414 GLY A C 1
ATOM 3211 O O . GLY A 1 414 ? 1.055 48.562 -2.822 1 58.38 414 GLY A O 1
ATOM 3212 N N . LYS A 1 415 ? 1.693 47.531 -4.781 1 60.31 415 LYS A N 1
ATOM 3213 C CA . LYS A 1 415 ? 0.808 48.125 -5.77 1 60.31 415 LYS A CA 1
ATOM 3214 C C . LYS A 1 415 ? -0.657 47.938 -5.387 1 60.31 415 LYS A C 1
ATOM 3216 O O . LYS A 1 415 ? -1.045 46.875 -4.898 1 60.31 415 LYS A O 1
ATOM 3221 N N . ASN A 1 416 ? -1.472 49.031 -5.055 1 65.81 416 ASN A N 1
ATOM 3222 C CA . ASN A 1 416 ? -2.906 49.188 -4.859 1 65.81 416 ASN A CA 1
ATOM 3223 C C . ASN A 1 416 ? -3.643 47.875 -4.879 1 65.81 416 ASN A C 1
ATOM 3225 O O . ASN A 1 416 ? -4.766 47.781 -5.383 1 65.81 416 ASN A O 1
ATOM 3229 N N . LYS A 1 417 ? -2.934 46.781 -4.375 1 84.5 417 LYS A N 1
ATOM 3230 C CA . LYS A 1 417 ? -3.635 45.5 -4.328 1 84.5 417 LYS A CA 1
ATOM 3231 C C . LYS A 1 417 ? -4.262 45.25 -2.955 1 84.5 417 LYS A C 1
ATOM 3233 O O . LYS A 1 417 ? -3.744 45.719 -1.941 1 84.5 417 LYS A O 1
ATOM 3238 N N . GLU A 1 418 ? -5.387 44.688 -2.979 1 90.69 418 GLU A N 1
ATOM 3239 C CA . GLU A 1 418 ? -6.141 44.375 -1.771 1 90.69 418 GLU A CA 1
ATOM 3240 C C . GLU A 1 418 ? -5.82 42.969 -1.271 1 90.69 418 GLU A C 1
ATOM 3242 O O . GLU A 1 418 ? -5.641 42.062 -2.068 1 90.69 418 GLU A O 1
ATOM 3247 N N . TRP A 1 419 ? -5.633 42.938 0.1 1 92.81 419 TRP A N 1
ATOM 3248 C CA . TRP A 1 419 ? -5.258 41.656 0.666 1 92.81 419 TRP A CA 1
ATOM 3249 C C . TRP A 1 419 ? -6.105 41.344 1.891 1 92.81 419 TRP A C 1
ATOM 3251 O O . TRP A 1 419 ? -6.617 42.25 2.557 1 92.81 419 TRP A O 1
ATOM 3261 N N . THR A 1 420 ? -6.316 40.094 2.145 1 95.31 420 THR A N 1
ATOM 3262 C CA . THR A 1 420 ? -6.781 39.531 3.414 1 95.31 420 THR A CA 1
ATOM 3263 C C . THR A 1 420 ? -5.695 38.688 4.07 1 95.31 420 THR A C 1
ATOM 3265 O O . THR A 1 420 ? -5.215 37.719 3.48 1 95.31 420 THR A O 1
ATOM 3268 N N . ILE A 1 421 ? -5.301 39.094 5.23 1 95.31 421 ILE A N 1
ATOM 3269 C CA . ILE A 1 421 ? -4.203 38.406 5.91 1 95.31 421 ILE A CA 1
ATOM 3270 C C . ILE A 1 421 ? -4.742 37.594 7.09 1 95.31 421 ILE A C 1
ATOM 3272 O O . ILE A 1 421 ? -5.484 38.125 7.926 1 95.31 421 ILE A O 1
ATOM 3276 N N . LEU A 1 422 ? -4.402 36.375 7.094 1 94.81 422 LEU A N 1
ATOM 3277 C CA . LEU A 1 422 ? -4.742 35.469 8.188 1 94.81 422 LEU A CA 1
ATOM 3278 C C . LEU A 1 422 ? -3.535 35.25 9.086 1 94.81 422 LEU A C 1
ATOM 3280 O O . LEU A 1 422 ? -2.689 34.375 8.789 1 94.81 422 LEU A O 1
ATOM 3284 N N . ALA A 1 423 ? -3.512 35.875 10.219 1 92.44 423 ALA A N 1
ATOM 3285 C CA . ALA A 1 423 ? -2.318 35.844 11.062 1 92.44 423 ALA A CA 1
ATOM 3286 C C . ALA A 1 423 ? -2.58 35.094 12.359 1 92.44 423 ALA A C 1
ATOM 3288 O O . ALA A 1 423 ? -3.529 35.406 13.086 1 92.44 423 ALA A O 1
ATOM 3289 N N . PRO A 1 424 ? -1.732 34.094 12.602 1 89.12 424 PRO A N 1
ATOM 3290 C CA . PRO A 1 424 ? -1.833 33.438 13.914 1 89.12 424 PRO A CA 1
ATOM 3291 C C . PRO A 1 424 ? -1.303 34.312 15.047 1 89.12 424 PRO A C 1
ATOM 3293 O O . PRO A 1 424 ? -0.347 35.062 14.859 1 89.12 424 PRO A O 1
ATOM 3296 N N . ALA A 1 425 ? -1.858 34.156 16.172 1 77.81 425 ALA A N 1
ATOM 3297 C CA . ALA A 1 425 ? -1.422 34.906 17.344 1 77.81 425 ALA A CA 1
ATOM 3298 C C . ALA A 1 425 ? -0.07 34.406 17.844 1 77.81 425 ALA A C 1
ATOM 3300 O O . ALA A 1 425 ? 0.31 33.25 17.594 1 77.81 425 ALA A O 1
ATOM 3301 N N . ASP A 1 426 ? 0.749 35.25 18.484 1 77.75 426 ASP A N 1
ATOM 3302 C CA . ASP A 1 426 ? 2.094 34.938 18.969 1 77.75 426 ASP A CA 1
ATOM 3303 C C . ASP A 1 426 ? 2.08 33.781 19.953 1 77.75 426 ASP A C 1
ATOM 3305 O O . ASP A 1 426 ? 3.002 32.969 19.969 1 77.75 426 ASP A O 1
ATOM 3309 N N . ASP A 1 427 ? 1.127 33.719 20.797 1 68 427 ASP A N 1
ATOM 3310 C CA . ASP A 1 427 ? 1.082 32.656 21.812 1 68 427 ASP A CA 1
ATOM 3311 C C . ASP A 1 427 ? 1.068 31.281 21.172 1 68 427 ASP A C 1
ATOM 3313 O O . ASP A 1 427 ? 1.706 30.359 21.688 1 68 427 ASP A O 1
ATOM 3317 N N . VAL A 1 428 ? 0.446 31.219 20.094 1 69.81 428 VAL A N 1
ATOM 3318 C CA . VAL A 1 428 ? 0.317 29.922 19.438 1 69.81 428 VAL A CA 1
ATOM 3319 C C . VAL A 1 428 ? 1.596 29.594 18.672 1 69.81 428 VAL A C 1
ATOM 3321 O O . VAL A 1 428 ? 2.072 28.453 18.688 1 69.81 428 VAL A O 1
ATOM 3324 N N . LEU A 1 429 ? 2.08 30.547 17.969 1 73.75 429 LEU A N 1
ATOM 3325 C CA . LEU A 1 429 ? 3.262 30.344 17.141 1 73.75 429 LEU A CA 1
ATOM 3326 C C . LEU A 1 429 ? 4.492 30.078 18 1 73.75 429 LEU A C 1
ATOM 3328 O O . LEU A 1 429 ? 5.363 29.281 17.625 1 73.75 429 LEU A O 1
ATOM 3332 N N . SER A 1 430 ? 4.473 30.688 19.141 1 64.25 430 SER A N 1
ATOM 3333 C CA . SER A 1 430 ? 5.605 30.469 20.031 1 64.25 430 SER A CA 1
ATOM 3334 C C . SER A 1 430 ? 5.637 29.047 20.562 1 64.25 430 SER A C 1
ATOM 3336 O O . SER A 1 430 ? 6.707 28.438 20.688 1 64.25 430 SER A O 1
ATOM 3338 N N . ASP A 1 431 ? 4.547 28.547 20.812 1 59.44 431 ASP A N 1
ATOM 3339 C CA . ASP A 1 431 ? 4.445 27.172 21.297 1 59.44 431 ASP A CA 1
ATOM 3340 C C . ASP A 1 431 ? 4.93 26.188 20.234 1 59.44 431 ASP A C 1
ATOM 3342 O O . ASP A 1 431 ? 5.637 25.219 20.547 1 59.44 431 ASP A O 1
ATOM 3346 N N . ILE A 1 432 ? 4.539 26.438 19.016 1 61.59 432 ILE A N 1
ATOM 3347 C CA . ILE A 1 432 ? 4.918 25.547 17.906 1 61.59 432 ILE A CA 1
ATOM 3348 C C . ILE A 1 432 ? 6.426 25.641 17.672 1 61.59 432 ILE A C 1
ATOM 3350 O O . ILE A 1 432 ? 7.082 24.625 17.422 1 61.59 432 ILE A O 1
ATOM 3354 N N . LEU A 1 433 ? 6.887 26.891 17.781 1 60.72 433 LEU A N 1
ATOM 3355 C CA . LEU A 1 433 ? 8.312 27.109 17.531 1 60.72 433 LEU A CA 1
ATOM 3356 C C . LEU A 1 433 ? 9.156 26.5 18.656 1 60.72 433 LEU A C 1
ATOM 3358 O O . LEU A 1 433 ? 10.273 26.047 18.406 1 60.72 433 LEU A O 1
ATOM 3362 N N . GLN A 1 434 ? 8.594 26.547 19.781 1 53.47 434 GLN A N 1
ATOM 3363 C CA . GLN A 1 434 ? 9.312 25.922 20.875 1 53.47 434 GLN A CA 1
ATOM 3364 C C . GLN A 1 434 ? 9.359 24.406 20.719 1 53.47 434 GLN A C 1
ATOM 3366 O O . GLN A 1 434 ? 10.359 23.766 21.047 1 53.47 434 GLN A O 1
ATOM 3371 N N . ARG A 1 435 ? 8.281 23.781 20.375 1 50.94 435 ARG A N 1
ATOM 3372 C CA . ARG A 1 435 ? 8.211 22.328 20.234 1 50.94 435 ARG A CA 1
ATOM 3373 C C . ARG A 1 435 ? 8.984 21.859 19.016 1 50.94 435 ARG A C 1
ATOM 3375 O O . ARG A 1 435 ? 9.602 20.781 19.031 1 50.94 435 ARG A O 1
ATOM 3382 N N . ARG A 1 436 ? 8.562 22.484 17.891 1 48.81 436 ARG A N 1
ATOM 3383 C CA . ARG A 1 436 ? 9.25 22.078 16.672 1 48.81 436 ARG A CA 1
ATOM 3384 C C . ARG A 1 436 ? 10.625 22.734 16.594 1 48.81 436 ARG A C 1
ATOM 3386 O O . ARG A 1 436 ? 10.789 23.906 16.953 1 48.81 436 ARG A O 1
ATOM 3393 N N . ASP A 1 437 ? 11.633 22.172 17.078 1 38.78 437 ASP A N 1
ATOM 3394 C CA . ASP A 1 437 ? 12.938 22.75 16.797 1 38.78 437 ASP A CA 1
ATOM 3395 C C . ASP A 1 437 ? 12.859 23.781 15.656 1 38.78 437 ASP A C 1
ATOM 3397 O O . ASP A 1 437 ? 12.195 23.531 14.648 1 38.78 437 ASP A O 1
ATOM 3401 N N . LEU A 1 438 ? 13.039 25.125 15.891 1 38.75 438 LEU A N 1
ATOM 3402 C CA . LEU A 1 438 ? 13.227 26.266 15.008 1 38.75 438 LEU A CA 1
ATOM 3403 C C . LEU A 1 438 ? 13.773 25.828 13.656 1 38.75 438 LEU A C 1
ATOM 3405 O O . LEU A 1 438 ? 13.836 26.625 12.711 1 38.75 438 LEU A O 1
ATOM 3409 N N . GLY A 1 439 ? 14.547 24.859 13.703 1 37.56 439 GLY A N 1
ATOM 3410 C CA . GLY A 1 439 ? 15.312 24.484 12.523 1 37.56 439 GLY A CA 1
ATOM 3411 C C . GLY A 1 439 ? 14.445 24.203 11.312 1 37.56 439 GLY A C 1
ATOM 3412 O O . GLY A 1 439 ? 14.953 23.859 10.242 1 37.56 439 GLY A O 1
ATOM 3413 N N . LEU A 1 440 ? 13.258 23.828 11.578 1 40.22 440 LEU A N 1
ATOM 3414 C CA . LEU A 1 440 ? 12.508 23.422 10.398 1 40.22 440 LEU A CA 1
ATOM 3415 C C . LEU A 1 440 ? 12.25 24.609 9.477 1 40.22 440 LEU A C 1
ATOM 3417 O O . LEU A 1 440 ? 12.062 24.438 8.273 1 40.22 440 LEU A O 1
ATOM 3421 N N . PHE A 1 441 ? 11.953 25.781 10.141 1 44.03 441 PHE A N 1
ATOM 3422 C CA . PHE A 1 441 ? 11.734 26.844 9.18 1 44.03 441 PHE A CA 1
ATOM 3423 C C . PHE A 1 441 ? 13.055 27.391 8.656 1 44.03 441 PHE A C 1
ATOM 3425 O O . PHE A 1 441 ? 13.078 28.156 7.688 1 44.03 441 PHE A O 1
ATOM 3432 N N . GLY A 1 442 ? 14.016 27.391 9.586 1 43.28 442 GLY A N 1
ATOM 3433 C CA . GLY A 1 442 ? 15.273 28.016 9.195 1 43.28 442 GLY A CA 1
ATOM 3434 C C . GLY A 1 442 ? 15.766 27.547 7.832 1 43.28 442 GLY A C 1
ATOM 3435 O O . GLY A 1 442 ? 16.25 28.359 7.043 1 43.28 442 GLY A O 1
ATOM 3436 N N . GLY A 1 443 ? 16.031 26.25 7.832 1 46.5 443 GLY A N 1
ATOM 3437 C CA . GLY A 1 443 ? 16.781 25.828 6.656 1 46.5 443 GLY A CA 1
ATOM 3438 C C . GLY A 1 443 ? 15.984 25.969 5.371 1 46.5 443 GLY A C 1
ATOM 3439 O O . GLY A 1 443 ? 16.562 25.984 4.277 1 46.5 443 GLY A O 1
ATOM 3440 N N . ILE A 1 444 ? 14.562 25.906 5.336 1 60.16 444 ILE A N 1
ATOM 3441 C CA . ILE A 1 444 ? 14.18 25.922 3.932 1 60.16 444 ILE A CA 1
ATOM 3442 C C . ILE A 1 444 ? 13.273 27.125 3.662 1 60.16 444 ILE A C 1
ATOM 3444 O O . ILE A 1 444 ? 12.094 27.109 4.008 1 60.16 444 ILE A O 1
ATOM 3448 N N . LYS A 1 445 ? 13.758 28.375 3.525 1 72.94 445 LYS A N 1
ATOM 3449 C CA . LYS A 1 445 ? 13.148 29.609 3.064 1 72.94 445 LYS A CA 1
ATOM 3450 C C . LYS A 1 445 ? 11.984 29.328 2.111 1 72.94 445 LYS A C 1
ATOM 3452 O O . LYS A 1 445 ? 10.938 29.969 2.201 1 72.94 445 LYS A O 1
ATOM 3457 N N . GLU A 1 446 ? 12.172 28.344 1.46 1 83.19 446 GLU A N 1
ATOM 3458 C CA . GLU A 1 446 ? 11.148 28.062 0.459 1 83.19 446 GLU A CA 1
ATOM 3459 C C . GLU A 1 446 ? 9.891 27.484 1.104 1 83.19 446 GLU A C 1
ATOM 3461 O O . GLU A 1 446 ? 8.773 27.797 0.703 1 83.19 446 GLU A O 1
ATOM 3466 N N . GLU A 1 447 ? 10.031 26.688 2.141 1 83.12 447 GLU A N 1
ATOM 3467 C CA . GLU A 1 447 ? 8.883 26.094 2.824 1 83.12 447 GLU A CA 1
ATOM 3468 C C . GLU A 1 447 ? 8.109 27.156 3.615 1 83.12 447 GLU A C 1
ATOM 3470 O O . GLU A 1 447 ? 6.883 27.109 3.688 1 83.12 447 GLU A O 1
ATOM 3475 N N . LEU A 1 448 ? 8.852 28.031 4.148 1 86.56 448 LEU A N 1
ATOM 3476 C CA . LEU A 1 448 ? 8.219 29.125 4.883 1 86.56 448 LEU A CA 1
ATOM 3477 C C . LEU A 1 448 ? 7.441 30.031 3.939 1 86.56 448 LEU A C 1
ATOM 3479 O O . LEU A 1 448 ? 6.348 30.5 4.277 1 86.56 448 LEU A O 1
ATOM 3483 N N . ARG A 1 449 ? 8.008 30.281 2.822 1 90.25 449 ARG A N 1
ATOM 3484 C CA . ARG A 1 449 ? 7.332 31.094 1.817 1 90.25 449 ARG A CA 1
ATOM 3485 C C . ARG A 1 449 ? 6.004 30.469 1.407 1 90.25 449 ARG A C 1
ATOM 3487 O O . ARG A 1 449 ? 4.996 31.156 1.277 1 90.25 449 ARG A O 1
ATOM 3494 N N . LYS A 1 450 ? 6.016 29.172 1.2 1 89.88 450 LYS A N 1
ATOM 3495 C CA . LYS A 1 450 ? 4.801 28.469 0.813 1 89.88 450 LYS A CA 1
ATOM 3496 C C . LYS A 1 450 ? 3.734 28.562 1.9 1 89.88 450 LYS A C 1
ATOM 3498 O O . LYS A 1 450 ? 2.572 28.859 1.612 1 89.88 450 LYS A O 1
ATOM 3503 N N . LEU A 1 451 ? 4.145 28.344 3.115 1 90 451 LEU A N 1
ATOM 3504 C CA . LEU A 1 451 ? 3.211 28.375 4.234 1 90 451 LEU A CA 1
ATOM 3505 C C . LEU A 1 451 ? 2.605 29.766 4.398 1 90 451 LEU A C 1
ATOM 3507 O O . LEU A 1 451 ? 1.394 29.906 4.582 1 90 451 LEU A O 1
ATOM 3511 N N . LEU A 1 452 ? 3.426 30.812 4.305 1 93 452 LEU A N 1
ATOM 3512 C CA . LEU A 1 452 ? 2.965 32.188 4.551 1 93 452 LEU A CA 1
ATOM 3513 C C . LEU A 1 452 ? 2.082 32.656 3.406 1 93 452 LEU A C 1
ATOM 3515 O O . LEU A 1 452 ? 1.143 33.438 3.627 1 93 452 LEU A O 1
ATOM 3519 N N . ARG A 1 453 ? 2.377 32.281 2.219 1 94.81 453 ARG A N 1
ATOM 3520 C CA . ARG A 1 453 ? 1.52 32.625 1.093 1 94.81 453 ARG A CA 1
ATOM 3521 C C . ARG A 1 453 ? 0.142 31.984 1.23 1 94.81 453 ARG A C 1
ATOM 3523 O O . ARG A 1 453 ? -0.832 32.469 0.645 1 94.81 453 ARG A O 1
ATOM 3530 N N . TYR A 1 454 ? 0.108 30.844 1.933 1 95.81 454 TYR A N 1
ATOM 3531 C CA . TYR A 1 454 ? -1.161 30.188 2.211 1 95.81 454 TYR A CA 1
ATOM 3532 C C . TYR A 1 454 ? -1.974 30.969 3.232 1 95.81 454 TYR A C 1
ATOM 3534 O O . TYR A 1 454 ? -3.182 30.766 3.365 1 95.81 454 TYR A O 1
ATOM 3542 N N . HIS A 1 455 ? -1.382 31.984 3.893 1 96.19 455 HIS A N 1
ATOM 3543 C CA . HIS A 1 455 ? -2.043 32.812 4.891 1 96.19 455 HIS A CA 1
ATOM 3544 C C . HIS A 1 455 ? -2.492 34.125 4.289 1 96.19 455 HIS A C 1
ATOM 3546 O O . HIS A 1 455 ? -2.996 35 5 1 96.19 455 HIS A O 1
ATOM 3552 N N . ILE A 1 456 ? -2.287 34.312 3.01 1 95.94 456 ILE A N 1
ATOM 3553 C CA . ILE A 1 456 ? -2.631 35.562 2.34 1 95.94 456 ILE A CA 1
ATOM 3554 C C . ILE A 1 456 ? -3.639 35.312 1.227 1 95.94 456 ILE A C 1
ATOM 3556 O O . ILE A 1 456 ? -3.414 34.438 0.373 1 95.94 456 ILE A O 1
ATOM 3560 N N . ILE A 1 457 ? -4.711 36 1.272 1 96.31 457 ILE A N 1
ATOM 3561 C CA . ILE A 1 457 ? -5.762 35.875 0.27 1 96.31 457 ILE A CA 1
ATOM 3562 C C . ILE A 1 457 ? -5.91 37.188 -0.494 1 96.31 457 ILE A C 1
ATOM 3564 O O . ILE A 1 457 ? -5.977 38.25 0.11 1 96.31 457 ILE A O 1
ATOM 3568 N N . PRO A 1 458 ? -5.988 37.094 -1.822 1 94.38 458 PRO A N 1
ATOM 3569 C CA . PRO A 1 458 ? -6.191 38.312 -2.588 1 94.38 458 PRO A CA 1
ATOM 3570 C C . PRO A 1 458 ? -7.59 38.906 -2.41 1 94.38 458 PRO A C 1
ATOM 3572 O O . PRO A 1 458 ? -8.57 38.156 -2.377 1 94.38 458 PRO A O 1
ATOM 3575 N N . GLY A 1 459 ? -7.668 40.156 -2.215 1 92 459 GLY A N 1
ATOM 3576 C CA . GLY A 1 459 ? -8.93 40.875 -2.059 1 92 459 GLY A CA 1
ATOM 3577 C C . GLY A 1 459 ? -9.328 41.062 -0.609 1 92 459 GLY A C 1
ATOM 3578 O O . GLY A 1 459 ? -8.727 40.5 0.292 1 92 459 GLY A O 1
ATOM 3579 N N . ILE A 1 460 ? -10.203 41.938 -0.411 1 92.69 460 ILE A N 1
ATOM 3580 C CA . ILE A 1 460 ? -10.758 42.188 0.915 1 92.69 460 ILE A CA 1
ATOM 3581 C C . ILE A 1 460 ? -12.016 41.312 1.105 1 92.69 460 ILE A C 1
ATOM 3583 O O . ILE A 1 460 ? -13.016 41.531 0.417 1 92.69 460 ILE A O 1
ATOM 3587 N N . ILE A 1 461 ? -11.906 40.406 1.97 1 93.25 461 ILE A N 1
ATOM 3588 C CA . ILE A 1 461 ? -13.039 39.531 2.234 1 93.25 461 ILE A CA 1
ATOM 3589 C C . ILE A 1 461 ? -13.617 39.844 3.611 1 93.25 461 ILE A C 1
ATOM 3591 O O . ILE A 1 461 ? -13.023 39.5 4.637 1 93.25 461 ILE A O 1
ATOM 3595 N N . LYS A 1 462 ? -14.773 40.344 3.6 1 89.12 462 LYS A N 1
ATOM 3596 C CA . LYS A 1 462 ? -15.453 40.656 4.848 1 89.12 462 LYS A CA 1
ATOM 3597 C C . LYS A 1 462 ? -16.188 39.438 5.41 1 89.12 462 LYS A C 1
ATOM 3599 O O . LYS A 1 462 ? -16.531 38.531 4.668 1 89.12 462 LYS A O 1
ATOM 3604 N N . PRO A 1 463 ? -16.344 39.375 6.715 1 85.56 463 PRO A N 1
ATOM 3605 C CA . PRO A 1 463 ? -17.031 38.25 7.336 1 85.56 463 PRO A CA 1
ATOM 3606 C C . PRO A 1 463 ? -18.422 38.031 6.77 1 85.56 463 PRO A C 1
ATOM 3608 O O . PRO A 1 463 ? -18.891 36.875 6.668 1 85.56 463 PRO A O 1
ATOM 3611 N N . GLU A 1 464 ? -19.109 39.062 6.332 1 81.12 464 GLU A N 1
ATOM 3612 C CA . GLU A 1 464 ? -20.469 38.969 5.84 1 81.12 464 GLU A CA 1
ATOM 3613 C C . GLU A 1 464 ? -20.516 38.312 4.473 1 81.12 464 GLU A C 1
ATOM 3615 O O . GLU A 1 464 ? -21.547 37.75 4.09 1 81.12 464 GLU A O 1
ATOM 3620 N N . ASP A 1 465 ? -19.422 38.406 3.822 1 85.62 465 ASP A N 1
ATOM 3621 C CA . ASP A 1 465 ? -19.359 37.844 2.473 1 85.62 465 ASP A CA 1
ATOM 3622 C C . ASP A 1 465 ? -18.984 36.375 2.502 1 85.62 465 ASP A C 1
ATOM 3624 O O . ASP A 1 465 ? -19 35.688 1.467 1 85.62 465 ASP A O 1
ATOM 3628 N N . LEU A 1 466 ? -18.672 35.875 3.607 1 86.44 466 LEU A N 1
ATOM 3629 C CA . LEU A 1 466 ? -18.188 34.5 3.701 1 86.44 466 LEU A CA 1
ATOM 3630 C C . LEU A 1 466 ? -19.359 33.531 3.867 1 86.44 466 LEU A C 1
ATOM 3632 O O . LEU A 1 466 ? -20.312 33.812 4.582 1 86.44 466 LEU A O 1
ATOM 3636 N N . LEU A 1 467 ? -19.344 32.5 3.066 1 82.44 467 LEU A N 1
ATOM 3637 C CA . LEU A 1 467 ? -20.328 31.438 3.143 1 82.44 467 LEU A CA 1
ATOM 3638 C C . LEU A 1 467 ? -19.703 30.156 3.701 1 82.44 467 LEU A C 1
ATOM 3640 O O . LEU A 1 467 ? -18.5 29.922 3.531 1 82.44 467 LEU A O 1
ATOM 3644 N N . ASP A 1 468 ? -20.562 29.391 4.379 1 79.75 468 ASP A N 1
ATOM 3645 C CA . ASP A 1 468 ? -20.078 28.141 4.938 1 79.75 468 ASP A CA 1
ATOM 3646 C C . ASP A 1 468 ? -19.625 27.188 3.83 1 79.75 468 ASP A C 1
ATOM 3648 O O . ASP A 1 468 ? -20.359 26.953 2.863 1 79.75 468 ASP A O 1
ATOM 3652 N N . GLY A 1 469 ? -18.484 26.656 3.99 1 80.88 469 GLY A N 1
ATOM 3653 C CA . GLY A 1 469 ? -17.969 25.688 3.041 1 80.88 469 GLY A CA 1
ATOM 3654 C C . GLY A 1 469 ? -17.344 26.328 1.819 1 80.88 469 GLY A C 1
ATOM 3655 O O . GLY A 1 469 ? -16.891 25.625 0.909 1 80.88 469 GLY A O 1
ATOM 3656 N N . GLN A 1 470 ? -17.281 27.594 1.813 1 86.94 470 GLN A N 1
ATOM 3657 C CA . GLN A 1 470 ? -16.688 28.312 0.691 1 86.94 470 GLN A CA 1
ATOM 3658 C C . GLN A 1 470 ? -15.203 28.016 0.576 1 86.94 470 GLN A C 1
ATOM 3660 O O . GLN A 1 470 ? -14.516 27.844 1.587 1 86.94 470 GLN A O 1
ATOM 3665 N N . LEU A 1 471 ? -14.766 27.891 -0.688 1 91.19 471 LEU A N 1
ATOM 3666 C CA . LEU A 1 471 ? -13.352 27.672 -0.957 1 91.19 471 LEU A CA 1
ATOM 3667 C C . LEU A 1 471 ? -12.711 28.938 -1.525 1 91.19 471 LEU A C 1
ATOM 3669 O O . LEU A 1 471 ? -13.094 29.406 -2.604 1 91.19 471 LEU A O 1
ATOM 3673 N N . LEU A 1 472 ? -11.758 29.453 -0.789 1 93.38 472 LEU A N 1
ATOM 3674 C CA . LEU A 1 472 ? -11.094 30.688 -1.195 1 93.38 472 LEU A CA 1
ATOM 3675 C C . LEU A 1 472 ? -9.719 30.391 -1.787 1 93.38 472 LEU A C 1
ATOM 3677 O O . LEU A 1 472 ? -9.008 29.5 -1.306 1 93.38 472 LEU A O 1
ATOM 3681 N N . GLY A 1 473 ? -9.367 31.094 -2.85 1 94 473 GLY A N 1
ATOM 3682 C CA . GLY A 1 473 ? -8.031 30.984 -3.408 1 94 473 GLY A CA 1
ATOM 3683 C C . GLY A 1 473 ? -7 31.812 -2.666 1 94 473 GLY A C 1
ATOM 3684 O O . GLY A 1 473 ? -7.223 33 -2.393 1 94 473 GLY A O 1
ATOM 3685 N N . THR A 1 474 ? -5.914 31.219 -2.293 1 96.44 474 THR A N 1
ATOM 3686 C CA . THR A 1 474 ? -4.844 31.922 -1.602 1 96.44 474 THR A CA 1
ATOM 3687 C C . THR A 1 474 ? -3.75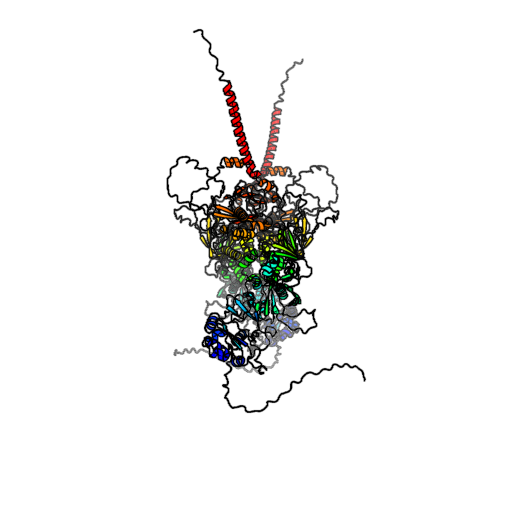4 32.344 -2.584 1 96.44 474 THR A C 1
ATOM 3689 O O . THR A 1 474 ? -3.867 32.094 -3.787 1 96.44 474 THR A O 1
ATOM 3692 N N . GLU A 1 475 ? -2.76 32.938 -2.072 1 95.06 475 GLU A N 1
ATOM 3693 C CA . GLU A 1 475 ? -1.663 33.406 -2.914 1 95.06 475 GLU A CA 1
ATOM 3694 C C . GLU A 1 475 ? -0.667 32.281 -3.195 1 95.06 475 GLU A C 1
ATOM 3696 O O . GLU A 1 475 ? 0.241 32.438 -4.016 1 95.06 475 GLU A O 1
ATOM 3701 N N . LEU A 1 476 ? -0.838 31.219 -2.545 1 95.25 476 LEU A N 1
ATOM 3702 C CA . LEU A 1 476 ? 0.033 30.078 -2.818 1 95.25 476 LEU A CA 1
ATOM 3703 C C . LEU A 1 476 ? -0.334 29.422 -4.145 1 95.25 476 LEU A C 1
ATOM 3705 O O . LEU A 1 476 ? -1.431 28.875 -4.289 1 95.25 476 LEU A O 1
ATOM 3709 N N . ARG A 1 477 ? 0.579 29.422 -5.164 1 93.75 477 ARG A N 1
ATOM 3710 C CA . ARG A 1 477 ? 0.439 28.797 -6.48 1 93.75 477 ARG A CA 1
ATOM 3711 C C . ARG A 1 477 ? 1.546 27.781 -6.727 1 93.75 477 ARG A C 1
ATOM 3713 O O . ARG A 1 477 ? 2.438 28 -7.547 1 93.75 477 ARG A O 1
ATOM 3720 N N . PRO A 1 478 ? 1.413 26.656 -6.137 1 91.12 478 PRO A N 1
ATOM 3721 C CA . PRO A 1 478 ? 2.477 25.656 -6.273 1 91.12 478 PRO A CA 1
ATOM 3722 C C . PRO A 1 478 ? 2.457 24.953 -7.633 1 91.12 478 PRO A C 1
ATOM 3724 O O . PRO A 1 478 ? 1.439 24.984 -8.328 1 91.12 478 PRO A O 1
ATOM 3727 N N . ASP A 1 479 ? 3.555 24.328 -8.047 1 89.44 479 ASP A N 1
ATOM 3728 C CA . ASP A 1 479 ? 3.67 23.562 -9.281 1 89.44 479 ASP A CA 1
ATOM 3729 C C . ASP A 1 479 ? 2.76 22.328 -9.258 1 89.44 479 ASP A C 1
ATOM 3731 O O . ASP A 1 479 ? 2.318 21.859 -10.305 1 89.44 479 ASP A O 1
ATOM 3735 N N . SER A 1 480 ? 2.455 21.938 -8.039 1 90.31 480 SER A N 1
ATOM 3736 C CA . SER A 1 480 ? 1.604 20.766 -7.883 1 90.31 480 SER A CA 1
ATOM 3737 C C . SER A 1 480 ? 0.187 21.031 -8.375 1 90.31 480 SER A C 1
ATOM 3739 O O . SER A 1 480 ? -0.573 20.109 -8.648 1 90.31 480 SER A O 1
ATOM 3741 N N . LEU A 1 481 ? -0.179 22.297 -8.5 1 93.12 481 LEU A N 1
ATOM 3742 C CA . LEU A 1 481 ? -1.499 22.688 -8.992 1 93.12 481 LEU A CA 1
ATOM 3743 C C . LEU A 1 481 ? -1.398 23.359 -10.359 1 93.12 481 LEU A C 1
ATOM 3745 O O . LEU A 1 481 ? -2.336 24.031 -10.797 1 93.12 481 LEU A O 1
ATOM 3749 N N . LYS A 1 482 ? -0.253 23.25 -11.062 1 91.19 482 LYS A N 1
ATOM 3750 C CA . LYS A 1 482 ? -0.006 23.812 -12.383 1 91.19 482 LYS A CA 1
ATOM 3751 C C . LYS A 1 482 ? -0.336 25.312 -12.406 1 91.19 482 LYS A C 1
ATOM 3753 O O . LYS A 1 482 ? -0.988 25.797 -13.336 1 91.19 482 LYS A O 1
ATOM 3758 N N . GLY A 1 483 ? -0.118 26 -11.25 1 88.56 483 GLY A N 1
ATOM 3759 C CA . GLY A 1 483 ? -0.258 27.453 -11.195 1 88.56 483 GLY A CA 1
ATOM 3760 C C . GLY A 1 483 ? -1.586 27.906 -10.617 1 88.56 483 GLY A C 1
ATOM 3761 O O . GLY A 1 483 ? -1.802 29.094 -10.406 1 88.56 483 GLY A O 1
ATOM 3762 N N . ASN A 1 484 ? -2.449 27 -10.406 1 90.62 484 ASN A N 1
ATOM 3763 C CA . ASN A 1 484 ? -3.703 27.375 -9.758 1 90.62 484 ASN A CA 1
ATOM 3764 C C . ASN A 1 484 ? -3.498 27.703 -8.289 1 90.62 484 ASN A C 1
ATOM 3766 O O . ASN A 1 484 ? -2.549 27.219 -7.664 1 90.62 484 ASN A O 1
ATOM 3770 N N . ARG A 1 485 ? -4.355 28.547 -7.781 1 94.38 485 ARG A N 1
ATOM 3771 C CA . ARG A 1 485 ? -4.258 28.938 -6.379 1 94.38 485 ARG A CA 1
ATOM 3772 C C . ARG A 1 485 ? -4.703 27.812 -5.453 1 94.38 485 ARG A C 1
ATOM 3774 O O . ARG A 1 485 ? -5.68 27.109 -5.742 1 94.38 485 ARG A O 1
ATOM 3781 N N . MET A 1 486 ? -3.92 27.656 -4.438 1 94.56 486 MET A N 1
ATOM 3782 C CA . MET A 1 486 ? -4.344 26.703 -3.418 1 94.56 486 MET A CA 1
ATOM 3783 C C . MET A 1 486 ? -5.582 27.203 -2.684 1 94.56 486 MET A C 1
ATOM 3785 O O . MET A 1 486 ? -5.652 28.375 -2.301 1 94.56 486 MET A O 1
ATOM 3789 N N . ARG A 1 487 ? -6.492 26.312 -2.543 1 93.69 487 ARG A N 1
ATOM 3790 C CA . ARG A 1 487 ? -7.773 26.703 -1.966 1 93.69 487 ARG A CA 1
ATOM 3791 C C . ARG A 1 487 ? -7.773 26.516 -0.453 1 93.69 487 ARG A C 1
ATOM 3793 O O . ARG A 1 487 ? -7.023 25.688 0.074 1 93.69 487 ARG A O 1
ATOM 3800 N N . LEU A 1 488 ? -8.578 27.297 0.231 1 93.69 488 LEU A N 1
ATOM 3801 C CA . LEU A 1 488 ? -8.773 27.281 1.677 1 93.69 488 LEU A CA 1
ATOM 3802 C C . LEU A 1 488 ? -10.25 27.219 2.029 1 93.69 488 LEU A C 1
ATOM 3804 O O . LEU A 1 488 ? -11.047 28.031 1.53 1 93.69 488 LEU A O 1
ATOM 3808 N N . LYS A 1 489 ? -10.57 26.297 2.891 1 89.56 489 LYS A N 1
ATOM 3809 C CA . LYS A 1 489 ? -11.977 26.109 3.258 1 89.56 489 LYS A CA 1
ATOM 3810 C C . LYS A 1 489 ? -12.375 27.031 4.402 1 89.56 489 LYS A C 1
ATOM 3812 O O . LYS A 1 489 ? -11.602 27.234 5.344 1 89.56 489 LYS A O 1
ATOM 3817 N N . VAL A 1 490 ? -13.609 27.578 4.27 1 88.38 490 VAL A N 1
ATOM 3818 C CA . VAL A 1 490 ? -14.148 28.469 5.305 1 88.38 490 VAL A CA 1
ATOM 3819 C C . VAL A 1 490 ? -15.336 27.781 5.988 1 88.38 490 VAL A C 1
ATOM 3821 O O . VAL A 1 490 ? -16.156 27.141 5.332 1 88.38 490 VAL A O 1
ATOM 3824 N N . ASP A 1 491 ? -15.305 27.844 7.266 1 80.44 491 ASP A N 1
ATOM 3825 C CA . ASP A 1 491 ? -16.438 27.344 8.055 1 80.44 491 ASP A CA 1
ATOM 3826 C C . ASP A 1 491 ? -17.141 28.484 8.781 1 80.44 491 ASP A C 1
ATOM 3828 O O . ASP A 1 491 ? -16.5 29.297 9.445 1 80.44 491 ASP A O 1
ATOM 3832 N N . VAL A 1 492 ? -18.422 28.609 8.5 1 76.38 492 VAL A N 1
ATOM 3833 C CA . VAL A 1 492 ? -19.219 29.656 9.141 1 76.38 492 VAL A CA 1
ATOM 3834 C C . VAL A 1 492 ? -20.281 29.031 10.023 1 76.38 492 VAL A C 1
ATOM 3836 O O . VAL A 1 492 ? -21 28.125 9.586 1 76.38 492 VAL A O 1
ATOM 3839 N N . VAL A 1 493 ? -20.266 29.219 11.359 1 61.62 493 VAL A N 1
ATOM 3840 C CA . VAL A 1 493 ? -21.297 28.719 12.258 1 61.62 493 VAL A CA 1
ATOM 3841 C C . VAL A 1 493 ? -22.391 29.766 12.422 1 61.62 493 VAL A C 1
ATOM 3843 O O . VAL A 1 493 ? -22.109 30.922 12.766 1 61.62 493 VAL A O 1
ATOM 3846 N N . SER A 1 494 ? -23.516 29.766 11.82 1 52.66 494 SER A N 1
ATOM 3847 C CA . SER A 1 494 ? -24.625 30.703 11.922 1 52.66 494 SER A CA 1
ATOM 3848 C C . SER A 1 494 ? -25.266 30.656 13.305 1 52.66 494 SER A C 1
ATOM 3850 O O . SER A 1 494 ? -25.609 29.578 13.797 1 52.66 494 SER A O 1
ATOM 3852 N N . GLY A 1 495 ? -24.891 31.344 14.398 1 44.66 495 GLY A N 1
ATOM 3853 C CA . GLY A 1 495 ? -25.422 31.469 15.75 1 44.66 495 GLY A CA 1
ATOM 3854 C C . GLY A 1 495 ? -26.938 31.469 15.805 1 44.66 495 GLY A C 1
ATOM 3855 O O . GLY A 1 495 ? -27.516 31.297 16.875 1 44.66 495 GLY A O 1
ATOM 3856 N N . LYS A 1 496 ? -27.766 32.625 15.539 1 39.31 496 LYS A N 1
ATOM 3857 C CA . LYS A 1 496 ? -29.047 32.938 16.156 1 39.31 496 LYS A CA 1
ATOM 3858 C C . LYS A 1 496 ? -30.062 31.828 15.914 1 39.31 496 LYS A C 1
ATOM 3860 O O . LYS A 1 496 ? -30.281 31.422 14.766 1 39.31 496 LYS A O 1
ATOM 3865 N N . LYS A 1 497 ? -30.516 31.312 17.078 1 38.44 497 LYS A N 1
ATOM 3866 C CA . LYS A 1 497 ? -31.703 30.469 17.188 1 38.44 497 LYS A CA 1
ATOM 3867 C C . LYS A 1 497 ? -32.719 30.812 16.109 1 38.44 497 LYS A C 1
ATOM 3869 O O . LYS A 1 497 ? -33.281 29.906 15.461 1 38.44 497 LYS A O 1
ATOM 3874 N N . GLY A 1 498 ? -33.75 31.766 16.422 1 33.19 498 GLY A N 1
ATOM 3875 C CA . GLY A 1 498 ? -35.062 32.219 15.984 1 33.19 498 GLY A CA 1
ATOM 3876 C C . GLY A 1 498 ? -35.031 32.906 14.641 1 33.19 498 GLY A C 1
ATOM 3877 O O . GLY A 1 498 ? -35.938 33.688 14.305 1 33.19 498 GLY A O 1
ATOM 3878 N N . GLY A 1 499 ? -33.938 33.438 14.164 1 31.16 499 GLY A N 1
ATOM 3879 C CA . GLY A 1 499 ? -34.25 34.25 13 1 31.16 499 GLY A CA 1
ATOM 3880 C C . GLY A 1 499 ? -34.875 33.438 11.875 1 31.16 499 GLY A C 1
ATOM 3881 O O . GLY A 1 499 ? -34.781 32.219 11.852 1 31.16 499 GLY A O 1
ATOM 3882 N N . ASP A 1 500 ? -35.906 34.125 11.227 1 29.92 500 ASP A N 1
ATOM 3883 C CA . ASP A 1 500 ? -36.625 33.812 10.008 1 29.92 500 ASP A CA 1
ATOM 3884 C C . ASP A 1 500 ? -35.719 33.062 9.008 1 29.92 500 ASP A C 1
ATOM 3886 O O . ASP A 1 500 ? -34.531 33.375 8.906 1 29.92 500 ASP A O 1
ATOM 3890 N N . PRO A 1 501 ? -36.094 31.906 8.555 1 35.5 501 PRO A N 1
ATOM 3891 C CA . PRO A 1 501 ? -35.438 31.234 7.418 1 35.5 501 PRO A CA 1
ATOM 3892 C C . PRO A 1 501 ? -34.719 32.188 6.496 1 35.5 501 PRO A C 1
ATOM 3894 O O . PRO A 1 501 ? -34.062 31.766 5.543 1 35.5 501 PRO A O 1
ATOM 3897 N N . LYS A 1 502 ? -35.25 33.406 6.453 1 36 502 LYS A N 1
ATOM 3898 C CA . LYS A 1 502 ? -34.812 34.406 5.465 1 36 502 LYS A CA 1
ATOM 3899 C C . LYS A 1 502 ? -33.406 34.906 5.77 1 36 502 LYS A C 1
ATOM 3901 O O . LYS A 1 502 ? -32.844 35.688 5 1 36 502 LYS A O 1
ATOM 3906 N N . THR A 1 503 ? -32.938 34.938 7 1 35.69 503 THR A N 1
ATOM 3907 C CA . THR A 1 503 ? -31.609 35.5 7.25 1 35.69 503 THR A CA 1
ATOM 3908 C C . THR A 1 503 ? -30.531 34.406 7.176 1 35.69 503 THR A C 1
ATOM 3910 O O . THR A 1 503 ? -29.453 34.562 7.734 1 35.69 503 THR A O 1
ATOM 3913 N N . ARG A 1 504 ? -30.719 33.25 6.867 1 40.41 504 ARG A N 1
ATOM 3914 C CA . ARG A 1 504 ? -29.828 32.156 6.547 1 40.41 504 ARG A CA 1
ATOM 3915 C C . ARG A 1 504 ? -28.531 32.656 5.914 1 40.41 504 ARG A C 1
ATOM 3917 O O . ARG A 1 504 ? -27.531 31.938 5.871 1 40.41 504 ARG A O 1
ATOM 3924 N N . GLY A 1 505 ? -28.5 33.719 5.152 1 35.91 505 GLY A N 1
ATOM 3925 C CA . GLY A 1 505 ? -27.422 34.25 4.34 1 35.91 505 GLY A CA 1
ATOM 3926 C C . GLY A 1 505 ? -26.484 35.156 5.117 1 35.91 505 GLY A C 1
ATOM 3927 O O . GLY A 1 505 ? -25.641 35.844 4.531 1 35.91 505 GLY A O 1
ATOM 3928 N N . GLN A 1 506 ? -26.812 35.625 6.293 1 36.97 506 GLN A N 1
ATOM 3929 C CA . GLN A 1 506 ? -26 36.75 6.73 1 36.97 506 GLN A CA 1
ATOM 3930 C C . GLN A 1 506 ? -24.656 36.281 7.27 1 36.97 506 GLN A C 1
ATOM 3932 O O . GLN A 1 506 ? -24.578 35.219 7.918 1 36.97 506 GLN A O 1
ATOM 3937 N N . GLY A 1 507 ? -23.453 36.781 6.758 1 45.22 507 GLY A N 1
ATOM 3938 C CA . GLY A 1 507 ? -22.031 36.656 7.051 1 45.22 507 GLY A CA 1
ATOM 3939 C C . GLY A 1 507 ? -21.734 36.625 8.531 1 45.22 507 GLY A C 1
ATOM 3940 O O . GLY A 1 507 ? -22.594 36.969 9.352 1 45.22 507 GLY A O 1
ATOM 3941 N N . GLY A 1 508 ? -20.938 35.75 9.047 1 49.09 508 GLY A N 1
ATOM 3942 C CA . GLY A 1 508 ? -20.438 35.656 10.406 1 49.09 508 GLY A CA 1
ATOM 3943 C C . GLY A 1 508 ? -20 37 10.977 1 49.09 508 GLY A C 1
ATOM 3944 O O . GLY A 1 508 ? -19.781 37.938 10.227 1 49.09 508 GLY A O 1
ATOM 3945 N N . ALA A 1 509 ? -20.391 37.438 12.18 1 50.22 509 ALA A N 1
ATOM 3946 C CA . ALA A 1 509 ? -19.953 38.625 12.883 1 50.22 509 ALA A CA 1
ATOM 3947 C C . ALA A 1 509 ? -18.422 38.688 12.969 1 50.22 509 ALA A C 1
ATOM 3949 O O . ALA A 1 509 ? -17.844 39.75 13.172 1 50.22 509 ALA A O 1
ATOM 3950 N N . GLY A 1 510 ? -17.688 37.75 12.359 1 52.25 510 GLY A N 1
ATOM 3951 C CA . GLY A 1 510 ? -16.234 37.75 12.273 1 52.25 510 GLY A CA 1
ATOM 3952 C C . GLY A 1 510 ? -15.555 37.438 13.594 1 52.25 510 GLY A C 1
ATOM 3953 O O . GLY A 1 510 ? -14.344 37.625 13.742 1 52.25 510 GLY A O 1
ATOM 3954 N N . ASN A 1 511 ? -16.375 37.312 14.805 1 54.19 511 ASN A N 1
ATOM 3955 C CA . ASN A 1 511 ? -15.742 36.969 16.078 1 54.19 511 ASN A CA 1
ATOM 3956 C C . ASN A 1 511 ? -16.234 35.625 16.609 1 54.19 511 ASN A C 1
ATOM 3958 O O . ASN A 1 511 ? -17.344 35.531 17.125 1 54.19 511 ASN A O 1
ATOM 3962 N N . GLY A 1 512 ? -15.414 34.594 16.469 1 60.09 512 GLY A N 1
ATOM 3963 C CA . GLY A 1 512 ? -15.664 33.25 17.016 1 60.09 512 GLY A CA 1
ATOM 3964 C C . GLY A 1 512 ? -16.578 32.406 16.125 1 60.09 512 GLY A C 1
ATOM 3965 O O . GLY A 1 512 ? -16.844 31.25 16.438 1 60.09 512 GLY A O 1
ATOM 3966 N N . ASP A 1 513 ? -17.141 32.906 15.047 1 69.75 513 ASP A N 1
ATOM 3967 C CA . ASP A 1 513 ? -18.094 32.156 14.242 1 69.75 513 ASP A CA 1
ATOM 3968 C C . ASP A 1 513 ? -17.484 31.781 12.891 1 69.75 513 ASP A C 1
ATOM 3970 O O . ASP A 1 513 ? -18.188 31.297 12 1 69.75 513 ASP A O 1
ATOM 3974 N N . LEU A 1 514 ? -16.25 32.156 12.812 1 79.38 514 LEU A N 1
ATOM 3975 C CA . LEU A 1 514 ? -15.594 31.875 11.539 1 79.38 514 LEU A CA 1
ATOM 3976 C C . LEU A 1 514 ? -14.328 31.062 11.75 1 79.38 514 LEU A C 1
ATOM 3978 O O . LEU A 1 514 ? -13.609 31.25 12.734 1 79.38 514 LEU A O 1
ATOM 3982 N N . ALA A 1 515 ? -14.07 30.172 10.906 1 83.25 515 ALA A N 1
ATOM 3983 C CA . ALA A 1 515 ? -12.82 29.422 10.883 1 83.25 515 ALA A CA 1
ATOM 3984 C C . ALA A 1 515 ? -12.281 29.297 9.453 1 83.25 515 ALA A C 1
ATOM 3986 O O . ALA A 1 515 ? -13.055 29.141 8.508 1 83.25 515 ALA A O 1
ATOM 3987 N N . PHE A 1 516 ? -11.016 29.469 9.344 1 89.19 516 PHE A N 1
ATOM 3988 C CA . PHE A 1 516 ? -10.32 29.266 8.078 1 89.19 516 PHE A CA 1
ATOM 3989 C C . PHE A 1 516 ? -9.445 28.016 8.148 1 89.19 516 PHE A C 1
ATOM 3991 O O . PHE A 1 516 ? -8.523 27.953 8.961 1 89.19 516 PHE A O 1
ATOM 3998 N N . GLY A 1 517 ? -9.633 27.094 7.281 1 85.56 517 GLY A N 1
ATOM 3999 C CA . GLY A 1 517 ? -8.836 25.875 7.289 1 85.56 517 GLY A CA 1
ATOM 4000 C C . GLY A 1 517 ? -8.828 25.188 8.641 1 85.56 517 GLY A C 1
ATOM 4001 O O . GLY A 1 517 ? -7.789 24.703 9.094 1 85.56 517 GLY A O 1
ATOM 4002 N N . GLY A 1 518 ? -9.812 25.359 9.312 1 77.56 518 GLY A N 1
ATOM 4003 C CA . GLY A 1 518 ? -9.906 24.734 10.625 1 77.56 518 GLY A CA 1
ATOM 4004 C C . GLY A 1 518 ? -9.414 25.625 11.75 1 77.56 518 GLY A C 1
ATOM 4005 O O . GLY A 1 518 ? -9.578 25.297 12.922 1 77.56 518 GLY A O 1
ATOM 4006 N N . ALA A 1 519 ? -8.773 26.656 11.422 1 81.88 519 ALA A N 1
ATOM 4007 C CA . ALA A 1 519 ? -8.289 27.609 12.43 1 81.88 519 ALA A CA 1
ATOM 4008 C C . ALA A 1 519 ? -9.352 28.656 12.75 1 81.88 519 ALA A C 1
ATOM 4010 O O . ALA A 1 519 ? -9.789 29.391 11.867 1 81.88 519 ALA A O 1
ATOM 4011 N N . ASN A 1 520 ? -9.648 28.797 13.93 1 79.56 520 ASN A N 1
ATOM 4012 C CA . ASN A 1 520 ? -10.719 29.703 14.336 1 79.56 520 ASN A CA 1
ATOM 4013 C C . ASN A 1 520 ? -10.234 31.156 14.406 1 79.56 520 ASN A C 1
ATOM 4015 O O . ASN A 1 520 ? -9.086 31.406 14.758 1 79.56 520 ASN A O 1
ATOM 4019 N N . VAL A 1 521 ? -11.172 32.031 14.078 1 82.31 521 VAL A N 1
ATOM 4020 C CA . VAL A 1 521 ? -10.906 33.469 14.25 1 82.31 521 VAL A CA 1
ATOM 4021 C C . VAL A 1 521 ? -11.125 33.875 15.703 1 82.31 521 VAL A C 1
ATOM 4023 O O . VAL A 1 521 ? -12.188 33.594 16.281 1 82.31 521 VAL A O 1
ATOM 4026 N N . ILE A 1 522 ? -10.18 34.469 16.312 1 73.56 522 ILE A N 1
ATOM 4027 C CA . ILE A 1 522 ? -10.227 34.656 17.75 1 73.56 522 ILE A CA 1
ATOM 4028 C C . ILE A 1 522 ? -10.539 36.094 18.078 1 73.56 522 ILE A C 1
ATOM 4030 O O . ILE A 1 522 ? -10.734 36.469 19.25 1 73.56 522 ILE A O 1
ATOM 4034 N N . ALA A 1 523 ? -10.484 37.031 17.109 1 71 523 ALA A N 1
ATOM 4035 C CA . ALA A 1 523 ? -10.773 38.438 17.328 1 71 523 ALA A CA 1
ATOM 4036 C C . ALA A 1 523 ? -11.5 39.062 16.125 1 71 523 ALA A C 1
ATOM 4038 O O . ALA A 1 523 ? -11.5 38.5 15.039 1 71 523 ALA A O 1
ATOM 4039 N N . GLU A 1 524 ? -12.133 40.156 16.438 1 75.19 524 GLU A N 1
ATOM 4040 C CA . GLU A 1 524 ? -12.789 40.844 15.336 1 75.19 524 GLU A CA 1
ATOM 4041 C C . GLU A 1 524 ? -11.781 41.312 14.281 1 75.19 524 GLU A C 1
ATOM 4043 O O . GLU A 1 524 ? -10.695 41.781 14.625 1 75.19 524 GLU A O 1
ATOM 4048 N N . PRO A 1 525 ? -12.141 41.062 13.086 1 86.56 525 PRO A N 1
ATOM 4049 C CA . PRO A 1 525 ? -11.227 41.469 12.016 1 86.56 525 PRO A CA 1
ATOM 4050 C C . PRO A 1 525 ? -11 42.969 11.969 1 86.56 525 PRO A C 1
ATOM 4052 O O . PRO A 1 525 ? -11.93 43.75 12.234 1 86.56 525 PRO A O 1
ATOM 4055 N N . VAL A 1 526 ? -9.781 43.375 11.609 1 83.25 526 VAL A N 1
ATOM 4056 C CA . VAL A 1 526 ? -9.414 44.781 11.555 1 83.25 526 VAL A CA 1
ATOM 4057 C C . VAL A 1 526 ? -9.102 45.156 10.109 1 83.25 526 VAL A C 1
ATOM 4059 O O . VAL A 1 526 ? -8.289 44.531 9.445 1 83.25 526 VAL A O 1
ATOM 4062 N N . ARG A 1 527 ? -9.844 46.125 9.641 1 86.25 527 ARG A N 1
ATOM 4063 C CA . ARG A 1 527 ? -9.57 46.625 8.305 1 86.25 527 ARG A CA 1
ATOM 4064 C C . ARG A 1 527 ? -8.602 47.812 8.352 1 86.25 527 ARG A C 1
ATOM 4066 O O . ARG A 1 527 ? -8.82 48.781 9.102 1 86.25 527 ARG A O 1
ATOM 4073 N N . VAL A 1 528 ? -7.504 47.688 7.715 1 82.38 528 VAL A N 1
ATOM 4074 C CA . VAL A 1 528 ? -6.5 48.75 7.594 1 82.38 528 VAL A CA 1
ATOM 4075 C C . VAL A 1 528 ? -6.273 49.062 6.117 1 82.38 528 VAL A C 1
ATOM 4077 O O . VAL A 1 528 ? -5.617 48.312 5.402 1 82.38 528 VAL A O 1
ATOM 4080 N N . ASP A 1 529 ? -6.68 50.188 5.699 1 79.81 529 ASP A N 1
ATOM 4081 C CA . ASP A 1 529 ? -6.539 50.625 4.312 1 79.81 529 ASP A CA 1
ATOM 4082 C C . ASP A 1 529 ? -7.031 49.562 3.348 1 79.81 529 ASP A C 1
ATOM 4084 O O . ASP A 1 529 ? -8.219 49.25 3.32 1 79.81 529 ASP A O 1
ATOM 4088 N N . ASN A 1 530 ? -6.039 48.875 2.586 1 85.81 530 ASN A N 1
ATOM 4089 C CA . ASN A 1 530 ? -6.395 47.875 1.572 1 85.81 530 ASN A CA 1
ATOM 4090 C C . ASN A 1 530 ? -6.18 46.469 2.076 1 85.81 530 ASN A C 1
ATOM 4092 O O . ASN A 1 530 ? -5.984 45.531 1.282 1 85.81 530 ASN A O 1
ATOM 4096 N N . THR A 1 531 ? -6.199 46.344 3.359 1 90.88 531 THR A N 1
ATOM 4097 C CA . THR A 1 531 ? -5.953 45 3.926 1 90.88 531 THR A CA 1
ATOM 4098 C C . THR A 1 531 ? -6.898 44.75 5.09 1 90.88 531 THR A C 1
ATOM 4100 O O . THR A 1 531 ? -7.223 45.656 5.863 1 90.88 531 THR A O 1
ATOM 4103 N N . ILE A 1 532 ? -7.461 43.594 5.137 1 92.25 532 ILE A N 1
ATOM 4104 C CA . ILE A 1 532 ? -8.211 43.125 6.305 1 92.25 532 ILE A CA 1
ATOM 4105 C C . ILE A 1 532 ? -7.453 42 7 1 92.25 532 ILE A C 1
ATOM 4107 O O . ILE A 1 532 ? -6.871 41.156 6.344 1 92.25 532 ILE A O 1
ATOM 4111 N N . ILE A 1 533 ? -7.367 42.094 8.328 1 91.5 533 ILE A N 1
ATOM 4112 C CA . ILE A 1 533 ? -6.566 41.125 9.086 1 91.5 533 ILE A CA 1
ATOM 4113 C C . ILE A 1 533 ? -7.473 40.281 9.977 1 91.5 533 ILE A C 1
ATOM 4115 O O . ILE A 1 533 ? -8.305 40.844 10.711 1 91.5 533 ILE A O 1
ATOM 4119 N N . TYR A 1 534 ? -7.371 39 9.812 1 90.25 534 TYR A N 1
ATOM 4120 C CA . TYR A 1 534 ? -8.016 38.062 10.703 1 90.25 534 TYR A CA 1
ATOM 4121 C C . TYR A 1 534 ? -6.988 37.406 11.625 1 90.25 534 TYR A C 1
ATOM 4123 O O . TYR A 1 534 ? -5.961 36.906 11.164 1 90.25 534 TYR A O 1
ATOM 4131 N N . LEU A 1 535 ? -7.242 37.469 12.93 1 84.44 535 LEU A N 1
ATOM 4132 C CA . LEU A 1 535 ? -6.383 36.75 13.875 1 84.44 535 LEU A CA 1
ATOM 4133 C C . LEU A 1 535 ? -6.875 35.312 14.102 1 84.44 535 LEU A C 1
ATOM 4135 O O . LEU A 1 535 ? -8.047 35.125 14.406 1 84.44 535 LEU A O 1
ATOM 4139 N N . LEU A 1 536 ? -5.934 34.375 13.945 1 84.56 536 LEU A N 1
ATOM 4140 C CA . LEU A 1 536 ? -6.309 32.969 14.016 1 84.56 536 LEU A CA 1
ATOM 4141 C C . LEU A 1 536 ? -5.805 32.344 15.312 1 84.56 536 LEU A C 1
ATOM 4143 O O . LEU A 1 536 ? -4.828 32.812 15.891 1 84.56 536 LEU A O 1
ATOM 4147 N N . SER A 1 537 ? -6.453 31.25 15.672 1 74.75 537 SER A N 1
ATOM 4148 C CA . SER A 1 537 ? -6.109 30.5 16.875 1 74.75 537 SER A CA 1
ATOM 4149 C C . SER A 1 537 ? -4.875 29.625 16.656 1 74.75 537 SER A C 1
ATOM 4151 O O . SER A 1 537 ? -4.203 29.25 17.609 1 74.75 537 SER A O 1
ATOM 4153 N N . ARG A 1 538 ? -4.582 29.234 15.469 1 77.94 538 ARG A N 1
ATOM 4154 C CA . ARG A 1 538 ? -3.422 28.438 15.094 1 77.94 538 ARG A CA 1
ATOM 4155 C C . ARG A 1 538 ? -2.998 28.734 13.656 1 77.94 538 ARG A C 1
ATOM 4157 O O . ARG A 1 538 ? -3.787 29.25 12.867 1 77.94 538 ARG A O 1
ATOM 4164 N N . PRO A 1 539 ? -1.76 28.391 13.438 1 84.62 539 PRO A N 1
ATOM 4165 C CA . PRO A 1 539 ? -1.34 28.578 12.047 1 84.62 539 PRO A CA 1
ATOM 4166 C C . PRO A 1 539 ? -2.02 27.594 11.086 1 84.62 539 PRO A C 1
ATOM 4168 O O . PRO A 1 539 ? -2.369 26.484 11.477 1 84.62 539 PRO A O 1
ATOM 4171 N N . LEU A 1 540 ? -2.223 28.094 9.906 1 89.62 540 LEU A N 1
ATOM 4172 C CA . LEU A 1 540 ? -2.797 27.234 8.875 1 89.62 540 LEU A CA 1
ATOM 4173 C C . LEU A 1 540 ? -1.808 26.141 8.469 1 89.62 540 LEU A C 1
ATOM 4175 O O . LEU A 1 540 ? -0.599 26.391 8.422 1 89.62 540 LEU A O 1
ATOM 4179 N N . SER A 1 541 ? -2.322 25 8.289 1 84.5 541 SER A N 1
ATOM 4180 C CA . SER A 1 541 ? -1.52 23.891 7.781 1 84.5 541 SER A CA 1
ATOM 4181 C C . SER A 1 541 ? -1.82 23.625 6.309 1 84.5 541 SER A C 1
ATOM 4183 O O . SER A 1 541 ? -2.971 23.719 5.879 1 84.5 541 SER A O 1
ATOM 4185 N N . LEU A 1 542 ? -0.779 23.359 5.574 1 89.75 542 LEU A N 1
ATOM 4186 C CA . LEU A 1 542 ? -0.973 23.016 4.172 1 89.75 542 LEU A CA 1
ATOM 4187 C C . LEU A 1 542 ? -1.748 21.703 4.039 1 89.75 542 LEU A C 1
ATOM 4189 O O . LEU A 1 542 ? -1.646 20.828 4.902 1 89.75 542 LEU A O 1
ATOM 4193 N N . PRO A 1 543 ? -2.547 21.609 2.973 1 90.75 543 PRO A N 1
ATOM 4194 C CA . PRO A 1 543 ? -3.23 20.328 2.744 1 90.75 543 PRO A CA 1
ATOM 4195 C C . PRO A 1 543 ? -2.26 19.172 2.508 1 90.75 543 PRO A C 1
ATOM 4197 O O . PRO A 1 543 ? -1.155 19.391 1.998 1 90.75 543 PRO A O 1
ATOM 4200 N N . PRO A 1 544 ? -2.672 18.031 2.9 1 88.94 544 PRO A N 1
ATOM 4201 C CA . PRO A 1 544 ? -1.807 16.859 2.715 1 88.94 544 PRO A CA 1
ATOM 4202 C C . PRO A 1 544 ? -1.756 16.391 1.263 1 88.94 544 PRO A C 1
ATOM 4204 O O . PRO A 1 544 ? -2.543 16.844 0.432 1 88.94 544 PRO A O 1
ATOM 4207 N N . ASP A 1 545 ? -0.75 15.516 0.972 1 89.5 545 ASP A N 1
ATOM 4208 C CA . ASP A 1 545 ? -0.692 14.867 -0.333 1 89.5 545 ASP A CA 1
ATOM 4209 C C . ASP A 1 545 ? -1.93 14.008 -0.572 1 89.5 545 ASP A C 1
ATOM 4211 O O . ASP A 1 545 ? -2.604 13.602 0.377 1 89.5 545 ASP A O 1
ATOM 4215 N N . ALA A 1 546 ? -2.219 13.789 -1.84 1 91.06 546 ALA A N 1
ATOM 4216 C CA . ALA A 1 546 ? -3.428 13.055 -2.207 1 91.06 546 ALA A CA 1
ATOM 4217 C C . ALA A 1 546 ? -3.449 11.672 -1.557 1 91.06 546 ALA A C 1
ATOM 4219 O O . ALA A 1 546 ? -4.477 11.242 -1.024 1 91.06 546 ALA A O 1
ATOM 4220 N N . MET A 1 547 ? -2.352 10.969 -1.593 1 89.44 547 MET A N 1
ATOM 4221 C CA . MET A 1 547 ? -2.279 9.633 -1.008 1 89.44 547 MET A CA 1
ATOM 4222 C C . MET A 1 547 ? -2.477 9.688 0.503 1 89.44 547 MET A C 1
ATOM 4224 O O . MET A 1 547 ? -3.188 8.852 1.071 1 89.44 547 MET A O 1
ATOM 4228 N N . LYS A 1 548 ? -1.903 10.617 1.128 1 87.56 548 LYS A N 1
ATOM 4229 C CA . LYS A 1 548 ? -2.043 10.773 2.572 1 87.56 548 LYS A CA 1
ATOM 4230 C C . LYS A 1 548 ? -3.475 11.141 2.951 1 87.56 548 LYS A C 1
ATOM 4232 O O . LYS A 1 548 ? -3.992 10.68 3.969 1 87.56 548 LYS A O 1
ATOM 4237 N N . ALA A 1 549 ? -4.027 11.984 2.141 1 90.81 549 ALA A N 1
ATOM 4238 C CA . ALA A 1 549 ? -5.418 12.359 2.383 1 90.81 549 ALA A CA 1
ATOM 4239 C C . ALA A 1 549 ? -6.332 11.133 2.318 1 90.81 549 ALA A C 1
ATOM 4241 O O . ALA A 1 549 ? -7.246 10.992 3.131 1 90.81 549 ALA A O 1
ATOM 4242 N N . ALA A 1 550 ? -6.082 10.297 1.392 1 91.69 550 ALA A N 1
ATOM 4243 C CA . ALA A 1 550 ? -6.883 9.086 1.249 1 91.69 550 ALA A CA 1
ATOM 4244 C C . ALA A 1 550 ? -6.664 8.141 2.426 1 91.69 550 ALA A C 1
ATOM 4246 O O . ALA A 1 550 ? -7.59 7.449 2.854 1 91.69 550 ALA A O 1
ATOM 4247 N N . LEU A 1 551 ? -5.457 8.125 2.932 1 88.12 551 LEU A N 1
ATOM 4248 C CA . LEU A 1 551 ? -5.082 7.234 4.023 1 88.12 551 LEU A CA 1
ATOM 4249 C C . LEU A 1 551 ? -5.637 7.734 5.352 1 88.12 551 LEU A C 1
ATOM 4251 O O . LEU A 1 551 ? -5.66 6.992 6.336 1 88.12 551 LEU A O 1
ATOM 4255 N N . ASP A 1 552 ? -6.129 8.914 5.367 1 86.31 552 ASP A N 1
ATOM 4256 C CA . ASP A 1 552 ? -6.566 9.531 6.613 1 86.31 552 ASP A CA 1
ATOM 4257 C C . ASP A 1 552 ? -7.914 8.969 7.059 1 86.31 552 ASP A C 1
ATOM 4259 O O . ASP A 1 552 ? -8.297 9.109 8.227 1 86.31 552 ASP A O 1
ATOM 4263 N N . SER A 1 553 ? -8.523 8.297 6.164 1 86.94 553 SER A N 1
ATOM 4264 C CA . SER A 1 553 ? -9.812 7.703 6.5 1 86.94 553 SER A CA 1
ATOM 4265 C C . SER A 1 553 ? -9.75 6.18 6.441 1 86.94 553 SER A C 1
ATOM 4267 O O . SER A 1 553 ? -9.211 5.613 5.488 1 86.94 553 SER A O 1
ATOM 4269 N N . LEU A 1 554 ? -10.344 5.555 7.484 1 86.75 554 LEU A N 1
ATOM 4270 C CA . LEU A 1 554 ? -10.383 4.098 7.531 1 86.75 554 LEU A CA 1
ATOM 4271 C C . LEU A 1 554 ? -11.344 3.547 6.48 1 86.75 554 LEU A C 1
ATOM 4273 O O . LEU A 1 554 ? -11.32 2.35 6.18 1 86.75 554 LEU A O 1
ATOM 4277 N N . GLU A 1 555 ? -12.094 4.449 5.883 1 88.94 555 GLU A N 1
ATOM 4278 C CA . GLU A 1 555 ? -13.07 4.012 4.887 1 88.94 555 GLU A CA 1
ATOM 4279 C C . GLU A 1 555 ? -12.438 3.91 3.502 1 88.94 555 GLU A C 1
ATOM 4281 O O . GLU A 1 555 ? -13.039 3.375 2.572 1 88.94 555 GLU A O 1
ATOM 4286 N N . HIS A 1 556 ? -11.258 4.387 3.346 1 94.56 556 HIS A N 1
ATOM 4287 C CA . HIS A 1 556 ? -10.609 4.434 2.037 1 94.56 556 HIS A CA 1
ATOM 4288 C C . HIS A 1 556 ? -9.484 3.414 1.942 1 94.56 556 HIS A C 1
ATOM 4290 O O . HIS A 1 556 ? -8.695 3.443 0.997 1 94.56 556 HIS A O 1
ATOM 4296 N N . THR A 1 557 ? -9.453 2.482 2.834 1 92.62 557 THR A N 1
ATOM 4297 C CA . THR A 1 557 ? -8.258 1.661 2.951 1 92.62 557 THR A CA 1
ATOM 4298 C C . THR A 1 557 ? -8.211 0.607 1.849 1 92.62 557 THR A C 1
ATOM 4300 O O . THR A 1 557 ? -7.133 0.197 1.42 1 92.62 557 THR A O 1
ATOM 4303 N N . THR A 1 558 ? -9.344 0.081 1.361 1 94.19 558 THR A N 1
ATOM 4304 C CA . THR A 1 558 ? -9.328 -0.848 0.237 1 94.19 558 THR A CA 1
ATOM 4305 C C . THR A 1 558 ? -8.781 -0.171 -1.016 1 94.19 558 THR A C 1
ATOM 4307 O O . THR A 1 558 ? -7.949 -0.742 -1.723 1 94.19 558 THR A O 1
ATOM 4310 N N . PHE A 1 559 ? -9.227 1.013 -1.266 1 96.44 559 PHE A N 1
ATOM 4311 C CA . PHE A 1 559 ? -8.742 1.772 -2.414 1 96.44 559 PHE A CA 1
ATOM 4312 C C . PHE A 1 559 ? -7.238 1.982 -2.334 1 96.44 559 PHE A C 1
ATOM 4314 O O . PHE A 1 559 ? -6.523 1.778 -3.318 1 96.44 559 PHE A O 1
ATOM 4321 N N . THR A 1 560 ? -6.758 2.404 -1.149 1 94.5 560 THR A N 1
ATOM 4322 C CA . THR A 1 560 ? -5.332 2.684 -1.011 1 94.5 560 THR A CA 1
ATOM 4323 C C . THR A 1 560 ? -4.516 1.399 -1.128 1 94.5 560 THR A C 1
ATOM 4325 O O . THR A 1 560 ? -3.42 1.405 -1.688 1 94.5 560 THR A O 1
ATOM 4328 N N . SER A 1 561 ? -5.051 0.337 -0.575 1 93.88 561 SER A N 1
ATOM 4329 C CA . SER A 1 561 ? -4.367 -0.945 -0.715 1 93.88 561 SER A CA 1
ATOM 4330 C C . SER A 1 561 ? -4.234 -1.342 -2.182 1 93.88 561 SER A C 1
ATOM 4332 O O . SER A 1 561 ? -3.168 -1.789 -2.613 1 93.88 561 SER A O 1
ATOM 4334 N N . LEU A 1 562 ? -5.312 -1.206 -2.939 1 94.56 562 LEU A N 1
ATOM 4335 C CA . LEU A 1 562 ? -5.297 -1.558 -4.355 1 94.56 562 LEU A CA 1
ATOM 4336 C C . LEU A 1 562 ? -4.387 -0.615 -5.137 1 94.56 562 LEU A C 1
ATOM 4338 O O . LEU A 1 562 ? -3.74 -1.029 -6.102 1 94.56 562 LEU A O 1
ATOM 4342 N N . LEU A 1 563 ? -4.34 0.636 -4.742 1 94 563 LEU A N 1
ATOM 4343 C CA . LEU A 1 563 ? -3.449 1.592 -5.387 1 94 563 LEU A CA 1
ATOM 4344 C C . LEU A 1 563 ? -1.99 1.187 -5.199 1 94 563 LEU A C 1
ATOM 4346 O O . LEU A 1 563 ? -1.213 1.19 -6.16 1 94 563 LEU A O 1
ATOM 4350 N N . PHE A 1 564 ? -1.648 0.824 -3.961 1 90.5 564 PHE A N 1
ATOM 4351 C CA . PHE A 1 564 ? -0.281 0.406 -3.676 1 90.5 564 PHE A CA 1
ATOM 4352 C C . PHE A 1 564 ? 0.066 -0.867 -4.438 1 90.5 564 PHE A C 1
ATOM 4354 O O . PHE A 1 564 ? 1.16 -0.986 -4.992 1 90.5 564 PHE A O 1
ATOM 4361 N N . SER A 1 565 ? -0.892 -1.8 -4.508 1 89.19 565 SER A N 1
ATOM 4362 C CA . SER A 1 565 ? -0.654 -3.074 -5.18 1 89.19 565 SER A CA 1
ATOM 4363 C C . SER A 1 565 ? -0.455 -2.881 -6.68 1 89.19 565 SER A C 1
ATOM 4365 O O . SER A 1 565 ? 0.3 -3.623 -7.309 1 89.19 565 SER A O 1
ATOM 4367 N N . SER A 1 566 ? -1.155 -1.932 -7.254 1 91.19 566 SER A N 1
ATOM 4368 C CA . SER A 1 566 ? -1.066 -1.678 -8.688 1 91.19 566 SER A CA 1
ATOM 4369 C C . SER A 1 566 ? 0.221 -0.94 -9.039 1 91.19 566 SER A C 1
ATOM 4371 O O . SER A 1 566 ? 0.646 -0.941 -10.195 1 91.19 566 SER A O 1
ATOM 4373 N N . GLY A 1 567 ? 0.834 -0.202 -8.109 1 87.25 567 GLY A N 1
ATOM 4374 C CA . GLY A 1 567 ? 2.027 0.589 -8.367 1 87.25 567 GLY A CA 1
ATOM 4375 C C . GLY A 1 567 ? 1.729 1.92 -9.031 1 87.25 567 GLY A C 1
ATOM 4376 O O . GLY A 1 567 ? 2.639 2.588 -9.523 1 87.25 567 GLY A O 1
ATOM 4377 N N . LEU A 1 568 ? 0.487 2.309 -8.992 1 89 568 LEU A N 1
ATOM 4378 C CA . LEU A 1 568 ? 0.08 3.559 -9.625 1 89 568 LEU A CA 1
ATOM 4379 C C . LEU A 1 568 ? 0.36 4.746 -8.711 1 89 568 LEU A C 1
ATOM 4381 O O . LEU A 1 568 ? 0.134 4.672 -7.5 1 89 568 LEU A O 1
ATOM 4385 N N . ASN A 1 569 ? 0.878 5.82 -9.273 1 83.56 569 ASN A N 1
ATOM 4386 C CA . ASN A 1 569 ? 1.088 7.07 -8.555 1 83.56 569 ASN A CA 1
ATOM 4387 C C . ASN A 1 569 ? -0.083 8.031 -8.742 1 83.56 569 ASN A C 1
ATOM 4389 O O . ASN A 1 569 ? -0.445 8.359 -9.875 1 83.56 569 ASN A O 1
ATOM 4393 N N . VAL A 1 570 ? -0.677 8.469 -7.656 1 79.69 570 VAL A N 1
ATOM 4394 C CA . VAL A 1 570 ? -1.857 9.32 -7.742 1 79.69 570 VAL A CA 1
ATOM 4395 C C . VAL A 1 570 ? -1.464 10.773 -7.492 1 79.69 570 VAL A C 1
ATOM 4397 O O . VAL A 1 570 ? -2.301 11.68 -7.582 1 79.69 570 VAL A O 1
ATOM 4400 N N . SER A 1 571 ? -0.247 11.039 -7.191 1 78.88 571 SER A N 1
ATOM 4401 C CA . SER A 1 571 ? 0.181 12.406 -6.902 1 78.88 571 SER A CA 1
ATOM 4402 C C . SER A 1 571 ? 0.586 13.141 -8.172 1 78.88 571 SER A C 1
ATOM 4404 O O . SER A 1 571 ? 1.647 13.766 -8.227 1 78.88 571 SER A O 1
ATOM 4406 N N . HIS A 1 572 ? -0.352 13.102 -9.117 1 84.25 572 HIS A N 1
ATOM 4407 C CA . HIS A 1 572 ? -0.165 13.883 -10.336 1 84.25 572 HIS A CA 1
ATOM 4408 C C . HIS A 1 572 ? -0.603 15.328 -10.141 1 84.25 572 HIS A C 1
ATOM 4410 O O . HIS A 1 572 ? -1.555 15.602 -9.398 1 84.25 572 HIS A O 1
ATOM 4416 N N . PRO A 1 573 ? 0.096 16.188 -10.828 1 90.44 573 PRO A N 1
ATOM 4417 C CA . PRO A 1 573 ? -0.267 17.594 -10.648 1 90.44 573 PRO A CA 1
ATOM 4418 C C . PRO A 1 573 ? -1.663 17.922 -11.18 1 90.44 573 PRO A C 1
ATOM 4420 O O . PRO A 1 573 ? -2.078 17.375 -12.203 1 90.44 573 PRO A O 1
ATOM 4423 N N . ALA A 1 574 ? -2.365 18.688 -10.469 1 92.44 574 ALA A N 1
ATOM 4424 C CA . ALA A 1 574 ? -3.676 19.219 -10.836 1 92.44 574 ALA A CA 1
ATOM 4425 C C . ALA A 1 574 ? -4.652 18.094 -11.156 1 92.44 574 ALA A C 1
ATOM 4427 O O . ALA A 1 574 ? -5.188 18.016 -12.266 1 92.44 574 ALA A O 1
ATOM 4428 N N . THR A 1 575 ? -4.832 17.234 -10.273 1 93.19 575 THR A N 1
ATOM 4429 C CA . THR A 1 575 ? -5.766 16.125 -10.422 1 93.19 575 THR A CA 1
ATOM 4430 C C . THR A 1 575 ? -6.738 16.078 -9.242 1 93.19 575 THR A C 1
ATOM 4432 O O . THR A 1 575 ? -6.473 16.656 -8.188 1 93.19 575 THR A O 1
ATOM 4435 N N . THR A 1 576 ? -7.879 15.531 -9.492 1 94.94 576 THR A N 1
ATOM 4436 C CA . THR A 1 576 ? -8.906 15.32 -8.477 1 94.94 576 THR A CA 1
ATOM 4437 C C . THR A 1 576 ? -9.164 13.828 -8.281 1 94.94 576 THR A C 1
ATOM 4439 O O . THR A 1 576 ? -9.438 13.109 -9.25 1 94.94 576 THR A O 1
ATOM 4442 N N . LEU A 1 577 ? -9.039 13.398 -7.086 1 95.75 577 LEU A N 1
ATOM 4443 C CA . LEU A 1 577 ? -9.164 11.984 -6.77 1 95.75 577 LEU A CA 1
ATOM 4444 C C . LEU A 1 577 ? -10.578 11.656 -6.312 1 95.75 577 LEU A C 1
ATOM 4446 O O . LEU A 1 577 ? -11.148 12.359 -5.48 1 95.75 577 LEU A O 1
ATOM 4450 N N . LEU A 1 578 ? -11.211 10.703 -6.918 1 96.19 578 LEU A N 1
ATOM 4451 C CA . LEU A 1 578 ? -12.484 10.133 -6.492 1 96.19 578 LEU A CA 1
ATOM 4452 C C . LEU A 1 578 ? -12.266 8.82 -5.75 1 96.19 578 LEU A C 1
ATOM 4454 O O . LEU A 1 578 ? -11.984 7.789 -6.371 1 96.19 578 LEU A O 1
ATOM 4458 N N . VAL A 1 579 ? -12.438 8.789 -4.438 1 96.69 579 VAL A N 1
ATOM 4459 C CA . VAL A 1 579 ? -12.062 7.625 -3.645 1 96.69 579 VAL A CA 1
ATOM 4460 C C . VAL A 1 579 ? -13.32 6.887 -3.188 1 96.69 579 VAL A C 1
ATOM 4462 O O . VAL A 1 579 ? -14.133 7.434 -2.436 1 96.69 579 VAL A O 1
ATOM 4465 N N . PRO A 1 580 ? -13.469 5.648 -3.646 1 95.69 580 PRO A N 1
ATOM 4466 C CA . PRO A 1 580 ? -14.609 4.859 -3.166 1 95.69 580 PRO A CA 1
ATOM 4467 C C . PRO A 1 580 ? -14.43 4.383 -1.725 1 95.69 580 PRO A C 1
ATOM 4469 O O . PRO A 1 580 ? -13.297 4.164 -1.278 1 95.69 580 PRO A O 1
ATOM 4472 N N . VAL A 1 581 ? -15.523 4.227 -1.072 1 92.56 581 VAL A N 1
ATOM 4473 C CA . VAL A 1 581 ? -15.492 3.68 0.28 1 92.56 581 VAL A CA 1
ATOM 4474 C C . VAL A 1 581 ? -15.227 2.178 0.224 1 92.56 581 VAL A C 1
ATOM 4476 O O . VAL A 1 581 ? -15.398 1.55 -0.824 1 92.56 581 VAL A O 1
ATOM 4479 N N . ASN A 1 582 ? -14.75 1.563 1.294 1 91.5 582 ASN A N 1
ATOM 4480 C CA . ASN A 1 582 ? -14.438 0.14 1.358 1 91.5 582 ASN A CA 1
ATOM 4481 C C . ASN A 1 582 ? -15.641 -0.716 0.977 1 91.5 582 ASN A C 1
ATOM 4483 O O . ASN A 1 582 ? -15.5 -1.729 0.291 1 91.5 582 ASN A O 1
ATOM 4487 N N . GLU A 1 583 ? -16.766 -0.33 1.336 1 86.38 583 GLU A N 1
ATOM 4488 C CA . GLU A 1 583 ? -17.984 -1.096 1.087 1 86.38 583 GLU A CA 1
ATOM 4489 C C . GLU A 1 583 ? -18.297 -1.163 -0.405 1 86.38 583 GLU A C 1
ATOM 4491 O O . GLU A 1 583 ? -18.969 -2.092 -0.862 1 86.38 583 GLU A O 1
ATOM 4496 N N . ALA A 1 584 ? -17.891 -0.151 -1.087 1 90.25 584 ALA A N 1
ATOM 4497 C CA . ALA A 1 584 ? -18.109 -0.131 -2.529 1 90.25 584 ALA A CA 1
ATOM 4498 C C . ALA A 1 584 ? -17.422 -1.305 -3.211 1 90.25 584 ALA A C 1
ATOM 4500 O O . ALA A 1 584 ? -17.984 -1.943 -4.098 1 90.25 584 ALA A O 1
ATOM 4501 N N . PHE A 1 585 ? -16.25 -1.601 -2.781 1 91.88 585 PHE A N 1
ATOM 4502 C CA . PHE A 1 585 ? -15.492 -2.719 -3.342 1 91.88 585 PHE A CA 1
ATOM 4503 C C . PHE A 1 585 ? -16.094 -4.047 -2.896 1 91.88 585 PHE A C 1
ATOM 4505 O O . PHE A 1 585 ? -16.141 -5.004 -3.672 1 91.88 585 PHE A O 1
ATOM 4512 N N . ALA A 1 586 ? -16.469 -4.137 -1.672 1 86.69 586 ALA A N 1
ATOM 4513 C CA . ALA A 1 586 ? -17.094 -5.348 -1.152 1 86.69 586 ALA A CA 1
ATOM 4514 C C . ALA A 1 586 ? -18.391 -5.652 -1.884 1 86.69 586 ALA A C 1
ATOM 4516 O O . ALA A 1 586 ? -18.719 -6.816 -2.129 1 86.69 586 ALA A O 1
ATOM 4517 N N . ALA A 1 587 ? -19.094 -4.609 -2.254 1 84.81 587 ALA A N 1
ATOM 4518 C CA . ALA A 1 587 ? -20.391 -4.77 -2.936 1 84.81 587 ALA A CA 1
ATOM 4519 C C . ALA A 1 587 ? -20.188 -5.367 -4.328 1 84.81 587 ALA A C 1
ATOM 4521 O O . ALA A 1 587 ? -21.062 -6.105 -4.812 1 84.81 587 ALA A O 1
ATOM 4522 N N . ARG A 1 588 ? -19.109 -5.113 -4.941 1 89.81 588 ARG A N 1
ATOM 4523 C CA . ARG A 1 588 ? -18.828 -5.656 -6.27 1 89.81 588 ARG A CA 1
ATOM 4524 C C . ARG A 1 588 ? -18.359 -7.105 -6.188 1 89.81 588 ARG A C 1
ATOM 4526 O O . ARG A 1 588 ? -18.266 -7.793 -7.207 1 89.81 588 ARG A O 1
ATOM 4533 N N . GLY A 1 589 ? -18.078 -7.617 -5.078 1 88.5 589 GLY A N 1
ATOM 4534 C CA . GLY A 1 589 ? -17.828 -9.008 -4.758 1 88.5 589 GLY A CA 1
ATOM 4535 C C . GLY A 1 589 ? -16.734 -9.633 -5.598 1 88.5 589 GLY A C 1
ATOM 4536 O O . GLY A 1 589 ? -15.594 -9.156 -5.59 1 88.5 589 GLY A O 1
ATOM 4537 N N . LEU A 1 590 ? -17.172 -10.609 -6.512 1 92.56 590 LEU A N 1
ATOM 4538 C CA . LEU A 1 590 ? -16.219 -11.406 -7.289 1 92.56 590 LEU A CA 1
ATOM 4539 C C . LEU A 1 590 ? -15.539 -10.547 -8.352 1 92.56 590 LEU A C 1
ATOM 4541 O O . LEU A 1 590 ? -14.438 -10.867 -8.797 1 92.56 590 LEU A O 1
ATOM 4545 N N . ALA A 1 591 ? -16.156 -9.477 -8.758 1 92.44 591 ALA A N 1
ATOM 4546 C CA . ALA A 1 591 ? -15.523 -8.594 -9.727 1 92.44 591 ALA A CA 1
ATOM 4547 C C . ALA A 1 591 ? -14.289 -7.926 -9.133 1 92.44 591 ALA A C 1
ATOM 4549 O O . ALA A 1 591 ? -13.258 -7.809 -9.797 1 92.44 591 ALA A O 1
ATOM 4550 N N . THR A 1 592 ? -14.469 -7.465 -7.895 1 93.31 592 THR A N 1
ATOM 4551 C CA . THR A 1 592 ? -13.32 -6.883 -7.211 1 93.31 592 THR A CA 1
ATOM 4552 C C . THR A 1 592 ? -12.242 -7.934 -6.969 1 93.31 592 THR A C 1
ATOM 4554 O O . THR A 1 592 ? -11.047 -7.652 -7.102 1 93.31 592 THR A O 1
ATOM 4557 N N . LYS A 1 593 ? -12.719 -9.086 -6.555 1 91.69 593 LYS A N 1
ATOM 4558 C CA . LYS A 1 593 ? -11.758 -10.164 -6.34 1 91.69 593 LYS A CA 1
ATOM 4559 C C . LYS A 1 593 ? -10.977 -10.469 -7.613 1 91.69 593 LYS A C 1
ATOM 4561 O O . LYS A 1 593 ? -9.789 -10.781 -7.559 1 91.69 593 LYS A O 1
ATOM 4566 N N . TRP A 1 594 ? -11.648 -10.422 -8.75 1 93.62 594 TRP A N 1
ATOM 4567 C CA . TRP A 1 594 ? -10.961 -10.633 -10.023 1 93.62 594 TRP A CA 1
ATOM 4568 C C . TRP A 1 594 ? -9.875 -9.578 -10.234 1 93.62 594 TRP A C 1
ATOM 4570 O O . TRP A 1 594 ? -8.766 -9.906 -10.664 1 93.62 594 TRP A O 1
ATOM 4580 N N . LEU A 1 595 ? -10.164 -8.328 -9.906 1 93.25 595 LEU A N 1
ATOM 4581 C CA . LEU A 1 595 ? -9.203 -7.242 -10.086 1 93.25 595 LEU A CA 1
ATOM 4582 C C . LEU A 1 595 ? -7.953 -7.473 -9.242 1 93.25 595 LEU A C 1
ATOM 4584 O O . LEU A 1 595 ? -6.887 -6.941 -9.555 1 93.25 595 LEU A O 1
ATOM 4588 N N . MET A 1 596 ? -8.117 -8.242 -8.211 1 90.94 596 MET A N 1
ATOM 4589 C CA . MET A 1 596 ? -7.027 -8.43 -7.262 1 90.94 596 MET A CA 1
ATOM 4590 C C . MET A 1 596 ? -6.184 -9.648 -7.633 1 90.94 596 MET A C 1
ATOM 4592 O O . MET A 1 596 ? -5.16 -9.914 -7.004 1 90.94 596 MET A O 1
ATOM 4596 N N . MET A 1 597 ? -6.578 -10.352 -8.648 1 88.38 597 MET A N 1
ATOM 4597 C CA . MET A 1 597 ? -5.871 -11.57 -9.031 1 88.38 597 MET A CA 1
ATOM 4598 C C . MET A 1 597 ? -4.539 -11.242 -9.695 1 88.38 597 MET A C 1
ATOM 4600 O O . MET A 1 597 ? -4.363 -10.141 -10.227 1 88.38 597 MET A O 1
ATOM 4604 N N . ASP A 1 598 ? -3.607 -12.234 -9.602 1 80.5 598 ASP A N 1
ATOM 4605 C CA . ASP A 1 598 ? -2.287 -12.062 -10.195 1 80.5 598 ASP A CA 1
ATOM 4606 C C . ASP A 1 598 ? -2.283 -12.516 -11.656 1 80.5 598 ASP A C 1
ATOM 4608 O O . ASP A 1 598 ? -1.573 -13.453 -12.023 1 80.5 598 ASP A O 1
ATOM 4612 N N . ASP A 1 599 ? -3.197 -12.023 -12.398 1 81.62 599 ASP A N 1
ATOM 4613 C CA . ASP A 1 599 ? -3.295 -12.227 -13.836 1 81.62 599 ASP A CA 1
ATOM 4614 C C . ASP A 1 599 ? -3.09 -10.922 -14.602 1 81.62 599 ASP A C 1
ATOM 4616 O O . ASP A 1 599 ? -3.418 -9.844 -14.094 1 81.62 599 ASP A O 1
ATOM 4620 N N . ILE A 1 600 ? -2.486 -11.008 -15.734 1 84.56 600 ILE A N 1
ATOM 4621 C CA . ILE A 1 600 ? -2.131 -9.812 -16.5 1 84.56 600 ILE A CA 1
ATOM 4622 C C . ILE A 1 600 ? -3.395 -9.039 -16.859 1 84.56 600 ILE A C 1
ATOM 4624 O O . ILE A 1 600 ? -3.426 -7.809 -16.781 1 84.56 600 ILE A O 1
ATOM 4628 N N . GLU A 1 601 ? -4.379 -9.82 -17.297 1 88.5 601 GLU A N 1
ATOM 4629 C CA . GLU A 1 601 ? -5.621 -9.148 -17.672 1 88.5 601 GLU A CA 1
ATOM 4630 C C . GLU A 1 601 ? -6.273 -8.484 -16.453 1 88.5 601 GLU A C 1
ATOM 4632 O O . GLU A 1 601 ? -6.828 -7.391 -16.562 1 88.5 601 GLU A O 1
ATOM 4637 N N . ALA A 1 602 ? -6.258 -9.133 -15.359 1 91.88 602 ALA A N 1
ATOM 4638 C CA . ALA A 1 602 ? -6.836 -8.602 -14.133 1 91.88 602 ALA A CA 1
ATOM 4639 C C . ALA A 1 602 ? -6.062 -7.371 -13.648 1 91.88 602 ALA A C 1
ATOM 4641 O O . ALA A 1 602 ? -6.664 -6.375 -13.242 1 91.88 602 ALA A O 1
ATOM 4642 N N . GLN A 1 603 ? -4.734 -7.34 -13.812 1 92.25 603 GLN A N 1
ATOM 4643 C CA . GLN A 1 603 ? -3.906 -6.219 -13.375 1 92.25 603 GLN A CA 1
ATOM 4644 C C . GLN A 1 603 ? -4.113 -5 -14.273 1 92.25 603 GLN A C 1
ATOM 4646 O O . GLN A 1 603 ? -4.137 -3.865 -13.797 1 92.25 603 GLN A O 1
ATOM 4651 N N . THR A 1 604 ? -4.219 -5.293 -15.5 1 94.06 604 THR A N 1
ATOM 4652 C CA . THR A 1 604 ? -4.504 -4.199 -16.422 1 94.06 604 THR A CA 1
ATOM 4653 C C . THR A 1 604 ? -5.879 -3.602 -16.141 1 94.06 604 THR A C 1
ATOM 4655 O O . THR A 1 604 ? -6.055 -2.383 -16.203 1 94.06 604 THR A O 1
ATOM 4658 N N . GLY A 1 605 ? -6.801 -4.477 -15.867 1 94.88 605 GLY A N 1
ATOM 4659 C CA . GLY A 1 605 ? -8.125 -3.994 -15.5 1 94.88 605 GLY A CA 1
ATOM 4660 C C . GLY A 1 605 ? -8.125 -3.156 -14.234 1 94.88 605 GLY A C 1
ATOM 4661 O O . GLY A 1 605 ? -8.797 -2.127 -14.172 1 94.88 605 GLY A O 1
ATOM 4662 N N . LEU A 1 606 ? -7.379 -3.59 -13.266 1 95.75 606 LEU A N 1
ATOM 4663 C CA . LEU A 1 606 ? -7.281 -2.854 -12.008 1 95.75 606 LEU A CA 1
ATOM 4664 C C . LEU A 1 606 ? -6.715 -1.456 -12.242 1 95.75 606 LEU A C 1
ATOM 4666 O O . LEU A 1 606 ? -7.25 -0.471 -11.727 1 95.75 606 LEU A O 1
ATOM 4670 N N . LYS A 1 607 ? -5.645 -1.342 -13 1 95.81 607 LYS A N 1
ATOM 4671 C CA . LYS A 1 607 ? -5.031 -0.049 -13.297 1 95.81 607 LYS A CA 1
ATOM 4672 C C . LYS A 1 607 ? -6.012 0.875 -14.008 1 95.81 607 LYS A C 1
ATOM 4674 O O . LYS A 1 607 ? -6.113 2.059 -13.68 1 95.81 607 LYS A O 1
ATOM 4679 N N . ARG A 1 608 ? -6.754 0.336 -14.891 1 95.88 608 ARG A N 1
ATOM 4680 C CA . ARG A 1 608 ? -7.707 1.144 -15.648 1 95.88 608 ARG A CA 1
ATOM 4681 C C . ARG A 1 608 ? -8.844 1.628 -14.75 1 95.88 608 ARG A C 1
ATOM 4683 O O . ARG A 1 608 ? -9.281 2.773 -14.867 1 95.88 608 ARG A O 1
ATOM 4690 N N . VAL A 1 609 ? -9.312 0.764 -13.938 1 96.5 609 VAL A N 1
ATOM 4691 C CA . VAL A 1 609 ? -10.383 1.148 -13.023 1 96.5 609 VAL A CA 1
ATOM 4692 C C . VAL A 1 609 ? -9.891 2.254 -12.094 1 96.5 609 VAL A C 1
ATOM 4694 O O . VAL A 1 609 ? -10.586 3.244 -11.867 1 96.5 609 VAL A O 1
ATOM 4697 N N . LEU A 1 610 ? -8.703 2.131 -11.539 1 96.5 610 LEU A N 1
ATOM 4698 C CA . LEU A 1 610 ? -8.141 3.121 -10.633 1 96.5 610 LEU A CA 1
ATOM 4699 C C . LEU A 1 610 ? -7.887 4.441 -11.352 1 96.5 610 LEU A C 1
ATOM 4701 O O . LEU A 1 610 ? -8.148 5.516 -10.805 1 96.5 610 LEU A O 1
ATOM 4705 N N . MET A 1 611 ? -7.43 4.379 -12.586 1 96.19 611 MET A N 1
ATOM 4706 C CA . MET A 1 611 ? -7.172 5.586 -13.367 1 96.19 611 MET A CA 1
ATOM 4707 C C . MET A 1 611 ? -8.477 6.305 -13.703 1 96.19 611 MET A C 1
ATOM 4709 O O . MET A 1 611 ? -8.484 7.523 -13.883 1 96.19 611 MET A O 1
ATOM 4713 N N . HIS A 1 612 ? -9.562 5.555 -13.75 1 96.69 612 HIS A N 1
ATOM 4714 C CA . HIS A 1 612 ? -10.875 6.145 -14.008 1 96.69 612 HIS A CA 1
ATOM 4715 C C . HIS A 1 612 ? -11.398 6.887 -12.781 1 96.69 612 HIS A C 1
ATOM 4717 O O . HIS A 1 612 ? -12.391 7.602 -12.859 1 96.69 612 HIS A O 1
ATOM 4723 N N . HIS A 1 613 ? -10.688 6.754 -11.664 1 97.06 613 HIS A N 1
ATOM 4724 C CA . HIS A 1 613 ? -11.039 7.449 -10.43 1 97.06 613 HIS A CA 1
ATOM 4725 C C . HIS A 1 613 ? -10.18 8.695 -10.234 1 97.06 613 HIS A C 1
ATOM 4727 O O . HIS A 1 613 ? -10.172 9.289 -9.156 1 97.06 613 HIS A O 1
ATOM 4733 N N . ILE A 1 614 ? -9.445 9.102 -11.227 1 95.94 614 ILE A N 1
ATOM 4734 C CA . ILE A 1 614 ? -8.617 10.305 -11.203 1 95.94 614 ILE A CA 1
ATOM 4735 C C . ILE A 1 614 ? -9.055 11.25 -12.328 1 95.94 614 ILE A C 1
ATOM 4737 O O . ILE A 1 614 ? -8.852 10.953 -13.508 1 95.94 614 ILE A O 1
ATOM 4741 N N . ILE A 1 615 ? -9.648 12.32 -11.922 1 95.31 615 ILE A N 1
ATOM 4742 C CA . ILE A 1 615 ? -10.078 13.328 -12.891 1 95.31 615 ILE A CA 1
ATOM 4743 C C . ILE A 1 615 ? -8.898 14.219 -13.266 1 95.31 615 ILE A C 1
ATOM 4745 O O . ILE A 1 615 ? -8.109 14.617 -12.398 1 95.31 615 ILE A O 1
ATOM 4749 N N . GLU A 1 616 ? -8.867 14.57 -14.531 1 92.5 616 GLU A N 1
ATOM 4750 C CA . GLU A 1 616 ? -7.863 15.531 -14.977 1 92.5 616 GLU A CA 1
ATOM 4751 C C . GLU A 1 616 ? -8.305 16.969 -14.672 1 92.5 616 GLU A C 1
ATOM 4753 O O . GLU A 1 616 ? -9.352 17.406 -15.141 1 92.5 616 GLU A O 1
ATOM 4758 N N . GLY A 1 617 ? -7.473 17.609 -13.766 1 91 617 GLY A N 1
ATOM 4759 C CA . GLY A 1 617 ? -7.789 18.969 -13.375 1 91 617 GLY A CA 1
ATOM 4760 C C . GLY A 1 617 ? -8.242 19.078 -11.93 1 91 617 GLY A C 1
ATOM 4761 O O . GLY A 1 617 ? -8.516 18.078 -11.281 1 91 617 GLY A O 1
ATOM 4762 N N . VAL A 1 618 ? -8.219 20.297 -11.484 1 91.75 618 VAL A N 1
ATOM 4763 C CA . VAL A 1 618 ? -8.68 20.578 -10.133 1 91.75 618 VAL A CA 1
ATOM 4764 C C . VAL A 1 618 ? -10.164 20.938 -10.156 1 91.75 618 VAL A C 1
ATOM 4766 O O . VAL A 1 618 ? -10.547 22 -10.633 1 91.75 618 VAL A O 1
ATOM 4769 N N . VAL A 1 619 ? -10.938 19.984 -9.688 1 91.19 619 VAL A N 1
ATOM 4770 C CA . VAL A 1 619 ? -12.383 20.188 -9.703 1 91.19 619 VAL A CA 1
ATOM 4771 C C . VAL A 1 619 ? -12.914 20.219 -8.273 1 91.19 619 VAL A C 1
ATOM 4773 O O . VAL A 1 619 ? -12.914 19.188 -7.582 1 91.19 619 VAL A O 1
ATOM 4776 N N . VAL A 1 620 ? -13.328 21.391 -7.832 1 88.5 620 VAL A N 1
ATOM 4777 C CA . VAL A 1 620 ? -13.781 21.531 -6.453 1 88.5 620 VAL A CA 1
ATOM 4778 C C . VAL A 1 620 ? -15.125 22.25 -6.426 1 88.5 620 VAL A C 1
ATOM 4780 O O . VAL A 1 620 ? -15.461 23 -7.355 1 88.5 620 VAL A O 1
ATOM 4783 N N . GLY A 1 621 ? -15.883 21.953 -5.367 1 76.06 621 GLY A N 1
ATOM 4784 C CA . GLY A 1 621 ? -17.078 22.703 -5.039 1 76.06 621 GLY A CA 1
ATOM 4785 C C . GLY A 1 621 ? -18.109 22.703 -6.152 1 76.06 621 GLY A C 1
ATOM 4786 O O . GLY A 1 621 ? -18.469 21.656 -6.668 1 76.06 621 GLY A O 1
ATOM 4787 N N . LYS A 1 622 ? -18.469 23.953 -6.559 1 75.62 622 LYS A N 1
ATOM 4788 C CA . LYS A 1 622 ? -19.531 24.188 -7.527 1 75.62 622 LYS A CA 1
ATOM 4789 C C . LYS A 1 622 ? -19.062 23.875 -8.945 1 75.62 622 LYS A C 1
ATOM 4791 O O . LYS A 1 622 ? -19.875 23.766 -9.867 1 75.62 622 LYS A O 1
ATOM 4796 N N . ASP A 1 623 ? -17.812 23.656 -9.109 1 82.19 623 ASP A N 1
ATOM 4797 C CA . ASP A 1 623 ? -17.281 23.344 -10.43 1 82.19 623 ASP A CA 1
ATOM 4798 C C . ASP A 1 623 ? -17.641 21.922 -10.859 1 82.19 623 ASP A C 1
ATOM 4800 O O . ASP A 1 623 ? -17.547 21.594 -12.039 1 82.19 623 ASP A O 1
ATOM 4804 N N . LEU A 1 624 ? -18.062 21.078 -9.906 1 86.81 624 LEU A N 1
ATOM 4805 C CA . LEU A 1 624 ? -18.328 19.672 -10.188 1 86.81 624 LEU A CA 1
ATOM 4806 C C . LEU A 1 624 ? -19.578 19.516 -11.047 1 86.81 624 LEU A C 1
ATOM 4808 O O . LEU A 1 624 ? -19.703 18.547 -11.805 1 86.81 624 LEU A O 1
ATOM 4812 N N . TRP A 1 625 ? -20.5 20.469 -10.875 1 80.88 625 TRP A N 1
ATOM 4813 C CA . TRP A 1 625 ? -21.781 20.344 -11.578 1 80.88 625 TRP A CA 1
ATOM 4814 C C . TRP A 1 625 ? -22.172 21.672 -12.219 1 80.88 625 TRP A C 1
ATOM 4816 O O . TRP A 1 625 ? -21.469 22.672 -12.07 1 80.88 625 TRP A O 1
ATOM 4826 N N . PHE A 1 626 ? -23.156 21.547 -13.141 1 70.75 626 PHE A N 1
ATOM 4827 C CA . PHE A 1 626 ? -23.672 22.766 -13.758 1 70.75 626 PHE A CA 1
ATOM 4828 C C . PHE A 1 626 ? -24.656 23.469 -12.82 1 70.75 626 PHE A C 1
ATOM 4830 O O . PHE A 1 626 ? -25.5 22.812 -12.203 1 70.75 626 PHE A O 1
ATOM 4837 N N . GLU A 1 627 ? -24.25 24.703 -12.328 1 63.06 627 GLU A N 1
ATOM 4838 C CA . GLU A 1 627 ? -25.203 25.484 -11.547 1 63.06 627 GLU A CA 1
ATOM 4839 C C . GLU A 1 627 ? -26.453 25.812 -12.375 1 63.06 627 GLU A C 1
ATOM 4841 O O . GLU A 1 627 ? -26.359 26.047 -13.578 1 63.06 627 GLU A O 1
ATOM 4846 N N . ALA A 1 628 ? -27.594 25.281 -11.992 1 49.28 628 ALA A N 1
ATOM 4847 C CA . ALA A 1 628 ? -28.844 25.688 -12.641 1 49.28 628 ALA A CA 1
ATOM 4848 C C . ALA A 1 628 ? -28.875 27.203 -12.867 1 49.28 628 ALA A C 1
ATOM 4850 O O . ALA A 1 628 ? -28.672 27.984 -11.93 1 49.28 628 ALA A O 1
ATOM 4851 N N . ASP A 1 629 ? -28.391 27.812 -13.844 1 40.06 629 ASP A N 1
ATOM 4852 C CA . ASP A 1 629 ? -28.906 29.156 -14.102 1 40.06 629 ASP A CA 1
ATOM 4853 C C . ASP A 1 629 ? -30.391 29.25 -13.773 1 40.06 629 ASP A C 1
ATOM 4855 O O . ASP A 1 629 ? -31.188 28.391 -14.172 1 40.06 629 ASP A O 1
ATOM 4859 N N . ALA A 1 630 ? -30.828 30.016 -12.727 1 34.81 630 ALA A N 1
ATOM 4860 C CA . ALA A 1 630 ? -32.219 30.359 -12.5 1 34.81 630 ALA A CA 1
ATOM 4861 C C . ALA A 1 630 ? -32.969 30.547 -13.82 1 34.81 630 ALA A C 1
ATOM 4863 O O . ALA A 1 630 ? -34.125 30.172 -13.945 1 34.81 630 ALA A O 1
ATOM 4864 N N . ASN A 1 631 ? -32.562 31.531 -14.781 1 32.38 631 ASN A N 1
ATOM 4865 C CA . ASN A 1 631 ? -33.406 31.906 -15.914 1 32.38 631 ASN A CA 1
ATOM 4866 C C . ASN A 1 631 ? -33.406 30.812 -16.984 1 32.38 631 ASN A C 1
ATOM 4868 O O . ASN A 1 631 ? -34.125 30.938 -17.984 1 32.38 631 ASN A O 1
ATOM 4872 N N . MET A 1 632 ? -32.438 30.328 -17.359 1 28.83 632 MET A N 1
ATOM 4873 C CA . MET A 1 632 ? -32.688 29.5 -18.531 1 28.83 632 MET A CA 1
ATOM 4874 C C . MET A 1 632 ? -33.406 28.203 -18.156 1 28.83 632 MET A C 1
ATOM 4876 O O . MET A 1 632 ? -32.781 27.25 -17.688 1 28.83 632 MET A O 1
ATOM 4880 N N . ALA A 1 633 ? -34.719 28.359 -17.766 1 30.23 633 ALA A N 1
ATOM 4881 C CA . ALA A 1 633 ? -35.812 27.391 -17.969 1 30.23 633 ALA A CA 1
ATOM 4882 C C . ALA A 1 633 ? -35.75 26.766 -19.359 1 30.23 633 ALA A C 1
ATOM 4884 O O . ALA A 1 633 ? -36.5 27.156 -20.25 1 30.23 633 ALA A O 1
ATOM 4885 N N . THR A 1 634 ? -34.844 26.891 -20.25 1 28.69 634 THR A N 1
ATOM 4886 C CA . THR A 1 634 ? -35.219 26.297 -21.531 1 28.69 634 THR A CA 1
ATOM 4887 C C . THR A 1 634 ? -35.875 24.938 -21.312 1 28.69 634 THR A C 1
ATOM 4889 O O . THR A 1 634 ? -35.469 24.172 -20.438 1 28.69 634 THR A O 1
ATOM 4892 N N . LEU A 1 635 ? -37.188 24.922 -21.891 1 26.98 635 LEU A N 1
ATOM 4893 C CA . LEU A 1 635 ? -38.312 24.125 -22.359 1 26.98 635 LEU A CA 1
ATOM 4894 C C . LEU A 1 635 ? -37.812 22.859 -23.062 1 26.98 635 LEU A C 1
ATOM 4896 O O . LEU A 1 635 ? -38.594 22.188 -23.719 1 26.98 635 LEU A O 1
ATOM 4900 N N . ASP A 1 636 ? -36.688 22.406 -23.375 1 28.64 636 ASP A N 1
ATOM 4901 C CA . ASP A 1 636 ? -37 21.391 -24.375 1 28.64 636 ASP A CA 1
ATOM 4902 C C . ASP A 1 636 ? -38.125 20.469 -23.875 1 28.64 636 ASP A C 1
ATOM 4904 O O . ASP A 1 636 ? -38.188 20.188 -22.672 1 28.64 636 ASP A O 1
ATOM 4908 N N . GLU A 1 637 ? -39.312 20.297 -24.516 1 28.8 637 GLU A N 1
ATOM 4909 C CA . GLU A 1 637 ? -40.5 19.469 -24.578 1 28.8 637 GLU A CA 1
ATOM 4910 C C . GLU A 1 637 ? -40.219 18.047 -24.062 1 28.8 637 GLU A C 1
ATOM 4912 O O . GLU A 1 637 ? -41.062 17.438 -23.406 1 28.8 637 GLU A O 1
ATOM 4917 N N . GLY A 1 638 ? -39.5 17.25 -24.875 1 31.72 638 GLY A N 1
ATOM 4918 C CA . GLY A 1 638 ? -39.688 15.828 -24.578 1 31.72 638 GLY A CA 1
ATOM 4919 C C . GLY A 1 638 ? -39.281 15.461 -23.156 1 31.72 638 GLY A C 1
ATOM 4920 O O . GLY A 1 638 ? -38.375 16.062 -22.578 1 31.72 638 GLY A O 1
ATOM 4921 N N . GLY A 1 639 ? -40.156 15.062 -22.156 1 31.81 639 GLY A N 1
ATOM 4922 C CA . GLY A 1 639 ? -40.438 14.82 -20.75 1 31.81 639 GLY A CA 1
ATOM 4923 C C . GLY A 1 639 ? -39.281 14.203 -20 1 31.81 639 GLY A C 1
ATOM 4924 O O . GLY A 1 639 ? -39.406 13.789 -18.844 1 31.81 639 GLY A O 1
ATOM 4925 N N . ASN A 1 640 ? -38.438 13.414 -20.609 1 33.09 640 ASN A N 1
ATOM 4926 C CA . ASN A 1 640 ? -37.625 12.547 -19.75 1 33.09 640 ASN A CA 1
ATOM 4927 C C . ASN A 1 640 ? -36.656 13.359 -18.875 1 33.09 640 ASN A C 1
ATOM 4929 O O . ASN A 1 640 ? -35.906 14.195 -19.391 1 33.09 640 ASN A O 1
ATOM 4933 N N . GLY A 1 641 ? -36.875 13.922 -17.688 1 38.28 641 GLY A N 1
ATOM 4934 C CA . GLY A 1 641 ? -36.281 14.586 -16.531 1 38.28 641 GLY A CA 1
ATOM 4935 C C . GLY A 1 641 ? -34.75 14.445 -16.469 1 38.28 641 GLY A C 1
ATOM 4936 O O . GLY A 1 641 ? -34.188 14.453 -15.391 1 38.28 641 GLY A O 1
ATOM 4937 N N . ASN A 1 642 ? -34.031 14.023 -17.422 1 43.78 642 ASN A N 1
ATOM 4938 C CA . ASN A 1 642 ? -32.594 13.742 -17.312 1 43.78 642 ASN A CA 1
ATOM 4939 C C . ASN A 1 642 ? -31.797 15.016 -17.062 1 43.78 642 ASN A C 1
ATOM 4941 O O . ASN A 1 642 ? -31.734 15.898 -17.922 1 43.78 642 ASN A O 1
ATOM 4945 N N . GLY A 1 643 ? -31.656 15.672 -15.898 1 54.09 643 GLY A N 1
ATOM 4946 C CA . GLY A 1 643 ? -30.797 16.781 -15.508 1 54.09 643 GLY A CA 1
ATOM 4947 C C . GLY A 1 643 ? -29.469 16.781 -16.234 1 54.09 643 GLY A C 1
ATOM 4948 O O . GLY A 1 643 ? -29.062 15.773 -16.812 1 54.09 643 GLY A O 1
ATOM 4949 N N . LYS A 1 644 ? -28.922 18.031 -16.656 1 68.5 644 LYS A N 1
ATOM 4950 C CA . LYS A 1 644 ? -27.672 18.219 -17.391 1 68.5 644 LYS A CA 1
ATOM 4951 C C . LYS A 1 644 ? -26.484 17.625 -16.641 1 68.5 644 LYS A C 1
ATOM 4953 O O . LYS A 1 644 ? -26.312 17.891 -15.445 1 68.5 644 LYS A O 1
ATOM 4958 N N . LYS A 1 645 ? -25.875 16.688 -17.25 1 81.88 645 LYS A N 1
ATOM 4959 C CA . LYS A 1 645 ? -24.688 16.016 -16.734 1 81.88 645 LYS A CA 1
ATOM 4960 C C . LYS A 1 645 ? -23.422 16.703 -17.234 1 81.88 645 LYS A C 1
ATOM 4962 O O . LYS A 1 645 ? -23.297 17 -18.438 1 81.88 645 LYS A O 1
ATOM 4967 N N . LYS A 1 646 ? -22.609 17.188 -16.344 1 88.56 646 LYS A N 1
ATOM 4968 C CA . LYS A 1 646 ? -21.297 17.734 -16.688 1 88.56 646 LYS A CA 1
ATOM 4969 C C . LYS A 1 646 ? -20.25 16.625 -16.781 1 88.56 646 LYS A C 1
ATOM 4971 O O . LYS A 1 646 ? -20.156 15.781 -15.883 1 88.56 646 LYS A O 1
ATOM 4976 N N . SER A 1 647 ? -19.516 16.625 -17.891 1 91.62 647 SER A N 1
ATOM 4977 C CA . SER A 1 647 ? -18.531 15.562 -18.125 1 91.62 647 SER A CA 1
ATOM 4978 C C . SER A 1 647 ? -17.125 16.016 -17.766 1 91.62 647 SER A C 1
ATOM 4980 O O . SER A 1 647 ? -16.75 17.172 -18.031 1 91.62 647 SER A O 1
ATOM 4982 N N . TRP A 1 648 ? -16.359 15.156 -17.156 1 93.88 648 TRP A N 1
ATOM 4983 C CA . TRP A 1 648 ? -14.953 15.383 -16.828 1 93.88 648 TRP A CA 1
ATOM 4984 C C . TRP A 1 648 ? -14.078 14.242 -17.328 1 93.88 648 TRP A C 1
ATOM 4986 O O . TRP A 1 648 ? -14.422 13.07 -17.141 1 93.88 648 TRP A O 1
ATOM 4996 N N . GLY A 1 649 ? -12.938 14.594 -17.906 1 94.06 649 GLY A N 1
ATOM 4997 C CA . GLY A 1 649 ? -11.992 13.586 -18.375 1 94.06 649 GLY A CA 1
ATOM 4998 C C . GLY A 1 649 ? -11.164 12.992 -17.25 1 94.06 649 GLY A C 1
ATOM 4999 O O . GLY A 1 649 ? -10.773 13.695 -16.312 1 94.06 649 GLY A O 1
ATOM 5000 N N . THR A 1 650 ? -10.945 11.68 -17.328 1 94.88 650 THR A N 1
ATOM 5001 C CA . THR A 1 650 ? -10.102 11 -16.344 1 94.88 650 THR A CA 1
ATOM 5002 C C . THR A 1 650 ? -8.75 10.641 -16.953 1 94.88 650 THR A C 1
ATOM 5004 O O . THR A 1 650 ? -8.547 10.781 -18.156 1 94.88 650 THR A O 1
ATOM 5007 N N . VAL A 1 651 ? -7.828 10.234 -16.156 1 93.62 651 VAL A N 1
ATOM 5008 C CA . VAL A 1 651 ? -6.488 9.852 -16.594 1 93.62 651 VAL A CA 1
ATOM 5009 C C . VAL A 1 651 ? -6.562 8.562 -17.422 1 93.62 651 VAL A C 1
ATOM 5011 O O . VAL A 1 651 ? -5.676 8.289 -18.234 1 93.62 651 VAL A O 1
ATOM 5014 N N . GLU A 1 652 ? -7.605 7.711 -17.172 1 93.38 652 GLU A N 1
ATOM 5015 C CA . GLU A 1 652 ? -7.809 6.492 -17.938 1 93.38 652 GLU A CA 1
ATOM 5016 C C . GLU A 1 652 ? -8.133 6.809 -19.406 1 93.38 652 GLU A C 1
ATOM 5018 O O . GLU A 1 652 ? -7.789 6.039 -20.297 1 93.38 652 GLU A O 1
ATOM 5023 N N . GLY A 1 653 ? -8.719 7.891 -19.719 1 91 653 GLY A N 1
ATOM 5024 C CA . GLY A 1 653 ? -9.07 8.266 -21.078 1 91 653 GLY A CA 1
ATOM 5025 C C . GLY A 1 653 ? -10.562 8.445 -21.281 1 91 653 GLY A C 1
ATOM 5026 O O . GLY A 1 653 ? -10.992 9.117 -22.219 1 91 653 GLY A O 1
ATOM 5027 N N . SER A 1 654 ? -11.359 7.785 -20.422 1 92.62 654 SER A N 1
ATOM 5028 C CA . SER A 1 654 ? -12.805 7.941 -20.516 1 92.62 654 SER A CA 1
ATOM 5029 C C . SER A 1 654 ? -13.312 9.008 -19.547 1 92.62 654 SER A C 1
ATOM 5031 O O . SER A 1 654 ? -12.57 9.461 -18.672 1 92.62 654 SER A O 1
ATOM 5033 N N . ASP A 1 655 ? -14.602 9.383 -19.703 1 93.56 655 ASP A N 1
ATOM 5034 C CA . ASP A 1 655 ? -15.117 10.492 -18.906 1 93.56 655 ASP A CA 1
ATOM 5035 C C . ASP A 1 655 ? -16.078 10 -17.828 1 93.56 655 ASP A C 1
ATOM 5037 O O . ASP A 1 655 ? -16.656 8.914 -17.953 1 93.56 655 ASP A O 1
ATOM 5041 N N . VAL A 1 656 ? -16.156 10.758 -16.828 1 94.25 656 VAL A N 1
ATOM 5042 C CA . VAL A 1 656 ? -17.203 10.609 -15.812 1 94.25 656 VAL A CA 1
ATOM 5043 C C . VAL A 1 656 ? -18.188 11.766 -15.906 1 94.25 656 VAL A C 1
ATOM 5045 O O . VAL A 1 656 ? -17.828 12.875 -16.281 1 94.25 656 VAL A O 1
ATOM 5048 N N . ARG A 1 657 ? -19.422 11.5 -15.586 1 92.5 657 ARG A N 1
ATOM 5049 C CA . ARG A 1 657 ? -20.484 12.516 -15.664 1 92.5 657 ARG A CA 1
ATOM 5050 C C . ARG A 1 657 ? -21.062 12.805 -14.289 1 92.5 657 ARG A C 1
ATOM 5052 O O . ARG A 1 657 ? -21.312 11.883 -13.508 1 92.5 657 ARG A O 1
ATOM 5059 N N . VAL A 1 658 ? -21.188 14.055 -13.977 1 91.56 658 VAL A N 1
ATOM 5060 C CA . VAL A 1 658 ? -21.703 14.477 -12.672 1 91.56 658 VAL A CA 1
ATOM 5061 C C . VAL A 1 658 ? -23.031 15.203 -12.852 1 91.56 658 VAL A C 1
ATOM 5063 O O . VAL A 1 658 ? -23.188 16 -13.781 1 91.56 658 VAL A O 1
ATOM 5066 N N . LEU A 1 659 ? -23.984 14.836 -12.023 1 87.5 659 LEU A N 1
ATOM 5067 C CA . LEU A 1 659 ? -25.281 15.484 -12.031 1 87.5 659 LEU A CA 1
ATOM 5068 C C . LEU A 1 659 ? -25.734 15.828 -10.617 1 87.5 659 LEU A C 1
ATOM 5070 O O . LEU A 1 659 ? -25.375 15.125 -9.664 1 87.5 659 LEU A O 1
ATOM 5074 N N . LYS A 1 660 ? -26.297 16.938 -10.453 1 85.06 660 LYS A N 1
ATOM 5075 C CA . LYS A 1 660 ? -26.844 17.344 -9.156 1 85.06 660 LYS A CA 1
ATOM 5076 C C . LYS A 1 660 ? -28.359 17.125 -9.102 1 85.06 660 LYS A C 1
ATOM 5078 O O . LYS A 1 660 ? -29.078 17.594 -9.984 1 85.06 660 LYS A O 1
ATOM 5083 N N . GLU A 1 661 ? -28.719 16.266 -8.258 1 78.12 661 GLU A N 1
ATOM 5084 C CA . GLU A 1 661 ? -30.141 16.031 -7.996 1 78.12 661 GLU A CA 1
ATOM 5085 C C . GLU A 1 661 ? -30.531 16.516 -6.602 1 78.12 661 GLU A C 1
ATOM 5087 O O . GLU A 1 661 ? -30.266 15.836 -5.605 1 78.12 661 GLU A O 1
ATOM 5092 N N . GLY A 1 662 ? -31.203 17.594 -6.547 1 72.44 662 GLY A N 1
ATOM 5093 C CA . GLY A 1 662 ? -31.5 18.156 -5.242 1 72.44 662 GLY A CA 1
ATOM 5094 C C . GLY A 1 662 ? -30.25 18.609 -4.492 1 72.44 662 GLY A C 1
ATOM 5095 O O . GLY A 1 662 ? -29.469 19.406 -4.996 1 72.44 662 GLY A O 1
ATOM 5096 N N . ASP A 1 663 ? -30.078 18 -3.393 1 75.69 663 ASP A N 1
ATOM 5097 C CA . ASP A 1 663 ? -28.938 18.344 -2.57 1 75.69 663 ASP A CA 1
ATOM 5098 C C . ASP A 1 663 ? -27.812 17.312 -2.709 1 75.69 663 ASP A C 1
ATOM 5100 O O . ASP A 1 663 ? -26.719 17.516 -2.197 1 75.69 663 ASP A O 1
ATOM 5104 N N . SER A 1 664 ? -28.125 16.312 -3.535 1 81.12 664 SER A N 1
ATOM 5105 C CA . SER A 1 664 ? -27.125 15.258 -3.689 1 81.12 664 SER A CA 1
ATOM 5106 C C . SER A 1 664 ? -26.406 15.375 -5.023 1 81.12 664 SER A C 1
ATOM 5108 O O . SER A 1 664 ? -27 15.773 -6.027 1 81.12 664 SER A O 1
ATOM 5110 N N . VAL A 1 665 ? -25.172 15.188 -4.941 1 88.25 665 VAL A N 1
ATOM 5111 C CA . VAL A 1 665 ? -24.344 15.172 -6.141 1 88.25 665 VAL A CA 1
ATOM 5112 C C . VAL A 1 665 ? -24.062 13.734 -6.559 1 88.25 665 VAL A C 1
ATOM 5114 O O . VAL A 1 665 ? -23.547 12.945 -5.766 1 88.25 665 VAL A O 1
ATOM 5117 N N . LEU A 1 666 ? -24.484 13.398 -7.777 1 89.56 666 LEU A N 1
ATOM 5118 C CA . LEU A 1 666 ? -24.312 12.039 -8.289 1 89.56 666 LEU A CA 1
ATOM 5119 C C . LEU A 1 666 ? -23.25 12.008 -9.391 1 89.56 666 LEU A C 1
ATOM 5121 O O . LEU A 1 666 ? -23.078 12.984 -10.117 1 89.56 666 LEU A O 1
ATOM 5125 N N . ILE A 1 667 ? -22.547 10.93 -9.445 1 92.56 667 ILE A N 1
ATOM 5126 C CA . ILE A 1 667 ? -21.531 10.734 -10.469 1 92.56 667 ILE A CA 1
ATOM 5127 C C . ILE A 1 667 ? -21.766 9.414 -11.195 1 92.56 667 ILE A C 1
ATOM 5129 O O . ILE A 1 667 ? -22.172 8.422 -10.578 1 92.56 667 ILE A O 1
ATOM 5133 N N . GLU A 1 668 ? -21.578 9.453 -12.477 1 90.38 668 GLU A N 1
ATOM 5134 C CA . GLU A 1 668 ? -21.75 8.273 -13.32 1 90.38 668 GLU A CA 1
ATOM 5135 C C . GLU A 1 668 ? -20.469 7.898 -14.039 1 90.38 668 GLU A C 1
ATOM 5137 O O . GLU A 1 668 ? -19.812 8.758 -14.648 1 90.38 668 GLU A O 1
ATOM 5142 N N . ALA A 1 669 ? -20.141 6.586 -13.859 1 92.19 669 ALA A N 1
ATOM 5143 C CA . ALA A 1 669 ? -18.953 6.09 -14.57 1 92.19 669 ALA A CA 1
ATOM 5144 C C . ALA A 1 669 ? -19.25 5.926 -16.062 1 92.19 669 ALA A C 1
ATOM 5146 O O . ALA A 1 669 ? -20.391 6.027 -16.5 1 92.19 669 ALA A O 1
ATOM 5147 N N . SER A 1 670 ? -18.188 5.719 -16.859 1 88.56 670 SER A N 1
ATOM 5148 C CA . SER A 1 670 ? -18.328 5.613 -18.312 1 88.56 670 SER A CA 1
ATOM 5149 C C . SER A 1 670 ? -18.875 4.246 -18.719 1 88.56 670 SER A C 1
ATOM 5151 O O . SER A 1 670 ? -19.328 4.07 -19.844 1 88.56 670 SER A O 1
ATOM 5153 N N . GLY A 1 671 ? -18.859 3.359 -17.766 1 80.81 671 GLY A N 1
ATOM 5154 C CA . GLY A 1 671 ? -19.344 2.023 -18.094 1 80.81 671 GLY A CA 1
ATOM 5155 C C . GLY A 1 671 ? -20.812 1.979 -18.422 1 80.81 671 GLY A C 1
ATOM 5156 O O . GLY A 1 671 ? -21.609 2.742 -17.859 1 80.81 671 GLY A O 1
ATOM 5157 N N . PRO A 1 672 ? -21.203 1.174 -19.391 1 69.62 672 PRO A N 1
ATOM 5158 C CA . PRO A 1 672 ? -22.578 1.161 -19.875 1 69.62 672 PRO A CA 1
ATOM 5159 C C . PRO A 1 672 ? -23.578 0.71 -18.812 1 69.62 672 PRO A C 1
ATOM 5161 O O . PRO A 1 672 ? -24.734 1.138 -18.844 1 69.62 672 PRO A O 1
ATOM 5164 N N . ASP A 1 673 ? -23.188 -0.148 -17.922 1 66.94 673 ASP A N 1
ATOM 5165 C CA . ASP A 1 673 ? -24.125 -0.731 -16.984 1 66.94 673 ASP A CA 1
ATOM 5166 C C . ASP A 1 673 ? -24.016 -0.062 -15.609 1 66.94 673 ASP A C 1
ATOM 5168 O O . ASP A 1 673 ? -24.484 -0.604 -14.609 1 66.94 673 ASP A O 1
ATOM 5172 N N . GLU A 1 674 ? -23.547 1.207 -15.648 1 75.69 674 GLU A N 1
ATOM 5173 C CA . GLU A 1 674 ? -23.297 1.807 -14.344 1 75.69 674 GLU A CA 1
ATOM 5174 C C . GLU A 1 674 ? -24.359 2.857 -14.008 1 75.69 674 GLU A C 1
ATOM 5176 O O . GLU A 1 674 ? -24.766 3.635 -14.867 1 75.69 674 GLU A O 1
ATOM 5181 N N . SER A 1 675 ? -24.922 2.77 -12.859 1 75.25 675 SER A N 1
ATOM 5182 C CA . SER A 1 675 ? -25.875 3.75 -12.344 1 75.25 675 SER A CA 1
ATOM 5183 C C . SER A 1 675 ? -25.172 4.883 -11.617 1 75.25 675 SER A C 1
ATOM 5185 O O . SER A 1 675 ? -24.031 4.719 -11.156 1 75.25 675 SER A O 1
ATOM 5187 N N . PRO A 1 676 ? -25.844 5.992 -11.625 1 85.19 676 PRO A N 1
ATOM 5188 C CA . PRO A 1 676 ? -25.25 7.102 -10.883 1 85.19 676 PRO A CA 1
ATOM 5189 C C . PRO A 1 676 ? -25.094 6.793 -9.391 1 85.19 676 PRO A C 1
ATOM 5191 O O . PRO A 1 676 ? -25.969 6.156 -8.797 1 85.19 676 PRO A O 1
ATOM 5194 N N . ILE A 1 677 ? -24.016 7.188 -8.922 1 87.5 677 ILE A N 1
ATOM 5195 C CA . ILE A 1 677 ? -23.703 6.949 -7.52 1 87.5 677 ILE A CA 1
ATOM 5196 C C . ILE A 1 677 ? -23.453 8.281 -6.809 1 87.5 677 ILE A C 1
ATOM 5198 O O . ILE A 1 677 ? -22.891 9.211 -7.391 1 87.5 677 ILE A O 1
ATOM 5202 N N . PRO A 1 678 ? -23.812 8.391 -5.609 1 88.69 678 PRO A N 1
ATOM 5203 C CA . PRO A 1 678 ? -23.672 9.664 -4.895 1 88.69 678 PRO A CA 1
ATOM 5204 C C . PRO A 1 678 ? -22.25 9.914 -4.402 1 88.69 678 PRO A C 1
ATOM 5206 O O . PRO A 1 678 ? -21.531 8.969 -4.062 1 88.69 678 PRO A O 1
ATOM 5209 N N . LEU A 1 679 ? -21.891 11.148 -4.363 1 90.94 679 LEU A N 1
ATOM 5210 C CA . LEU A 1 679 ? -20.672 11.609 -3.678 1 90.94 679 LEU A CA 1
ATOM 5211 C C . LEU A 1 679 ? -20.969 11.906 -2.211 1 90.94 679 LEU A C 1
ATOM 5213 O O . LEU A 1 679 ? -21.891 12.656 -1.897 1 90.94 679 LEU A O 1
ATOM 5217 N N . THR A 1 680 ? -20.25 11.328 -1.315 1 86.75 680 THR A N 1
ATOM 5218 C CA . THR A 1 680 ? -20.594 11.391 0.104 1 86.75 680 THR A CA 1
ATOM 5219 C C . THR A 1 680 ? -19.812 12.516 0.788 1 86.75 680 THR A C 1
ATOM 5221 O O . THR A 1 680 ? -20.375 13.242 1.616 1 86.75 680 THR A O 1
ATOM 5224 N N . VAL A 1 681 ? -18.562 12.625 0.662 1 86.94 681 VAL A N 1
ATOM 5225 C CA . VAL A 1 681 ? -17.734 13.703 1.208 1 86.94 681 VAL A CA 1
ATOM 5226 C C . VAL A 1 681 ? -17.109 14.5 0.069 1 86.94 681 VAL A C 1
ATOM 5228 O O . VAL A 1 681 ? -16.469 13.93 -0.816 1 86.94 681 VAL A O 1
ATOM 5231 N N . LEU A 1 682 ? -17.359 15.805 0.171 1 89.25 682 LEU A N 1
ATOM 5232 C CA . LEU A 1 682 ? -16.875 16.656 -0.916 1 89.25 682 LEU A CA 1
ATOM 5233 C C . LEU A 1 682 ? -15.758 17.562 -0.439 1 89.25 682 LEU A C 1
ATOM 5235 O O . LEU A 1 682 ? -15.719 17.938 0.734 1 89.25 682 LEU A O 1
ATOM 5239 N N . ASN A 1 683 ? -14.836 17.797 -1.312 1 90.12 683 ASN A N 1
ATOM 5240 C CA . ASN A 1 683 ? -13.891 18.922 -1.234 1 90.12 683 ASN A CA 1
ATOM 5241 C C . ASN A 1 683 ? -12.867 18.703 -0.128 1 90.12 683 ASN A C 1
ATOM 5243 O O . ASN A 1 683 ? -12.617 19.609 0.674 1 90.12 683 ASN A O 1
ATOM 5247 N N . THR A 1 684 ? -12.391 17.594 0.019 1 90.81 684 THR A N 1
ATOM 5248 C CA . THR A 1 684 ? -11.172 17.422 0.804 1 90.81 684 THR A CA 1
ATOM 5249 C C . THR A 1 684 ? -9.953 17.922 0.023 1 90.81 684 THR A C 1
ATOM 5251 O O . THR A 1 684 ? -9.633 17.375 -1.035 1 90.81 684 THR A O 1
ATOM 5254 N N . LEU A 1 685 ? -9.375 18.922 0.486 1 92.94 685 LEU A N 1
ATOM 5255 C CA . LEU A 1 685 ? -8.297 19.562 -0.264 1 92.94 685 LEU A CA 1
ATOM 5256 C C . LEU A 1 685 ? -7 18.766 -0.119 1 92.94 685 LEU A C 1
ATOM 5258 O O . LEU A 1 685 ? -6.703 18.25 0.96 1 92.94 685 LEU A O 1
ATOM 5262 N N . THR A 1 686 ? -6.293 18.656 -1.201 1 92.81 686 THR A N 1
ATOM 5263 C CA . THR A 1 686 ? -4.98 18.016 -1.244 1 92.81 686 THR A CA 1
ATOM 5264 C C . THR A 1 686 ? -3.951 18.938 -1.892 1 92.81 686 THR A C 1
ATOM 5266 O O . THR A 1 686 ? -4.305 19.969 -2.445 1 92.81 686 THR A O 1
ATOM 5269 N N . LEU A 1 687 ? -2.705 18.578 -1.826 1 91.69 687 LEU A N 1
ATOM 5270 C CA . LEU A 1 687 ? -1.624 19.359 -2.408 1 91.69 687 LEU A CA 1
ATOM 5271 C C . LEU A 1 687 ? -1.742 19.406 -3.928 1 91.69 687 LEU A C 1
ATOM 5273 O O . LEU A 1 687 ? -1.312 20.375 -4.559 1 91.69 687 LEU A O 1
ATOM 5277 N N . THR A 1 688 ? -2.295 18.391 -4.512 1 91.69 688 THR A N 1
ATOM 5278 C CA . THR A 1 688 ? -2.359 18.297 -5.969 1 91.69 688 THR A CA 1
ATOM 5279 C C . THR A 1 688 ? -3.758 18.641 -6.469 1 91.69 688 THR A C 1
ATOM 5281 O O . THR A 1 688 ? -3.992 18.703 -7.68 1 91.69 688 THR A O 1
ATOM 5284 N N . GLY A 1 689 ? -4.676 18.844 -5.566 1 92.38 689 GLY A N 1
ATOM 5285 C CA . GLY A 1 689 ? -6.023 19.203 -5.977 1 92.38 689 GLY A CA 1
ATOM 5286 C C . GLY A 1 689 ? -7.062 18.938 -4.898 1 92.38 689 GLY A C 1
ATOM 5287 O O . GLY A 1 689 ? -7.016 19.547 -3.826 1 92.38 689 GLY A O 1
ATOM 5288 N N . ALA A 1 690 ? -7.957 17.984 -5.285 1 93.56 690 ALA A N 1
ATOM 5289 C CA . ALA A 1 690 ? -9.031 17.688 -4.34 1 93.56 690 ALA A CA 1
ATOM 5290 C C . ALA A 1 690 ? -9.352 16.203 -4.32 1 93.56 690 ALA A C 1
ATOM 5292 O O . ALA A 1 690 ? -8.945 15.461 -5.219 1 93.56 690 ALA A O 1
ATOM 5293 N N . LEU A 1 691 ? -9.93 15.789 -3.223 1 95.12 691 LEU A N 1
ATOM 5294 C CA . LEU A 1 691 ? -10.391 14.422 -3.035 1 95.12 691 LEU A CA 1
ATOM 5295 C C . LEU A 1 691 ? -11.875 14.391 -2.691 1 95.12 691 LEU A C 1
ATOM 5297 O O . LEU A 1 691 ? -12.336 15.125 -1.813 1 95.12 691 LEU A O 1
ATOM 5301 N N . HIS A 1 692 ? -12.656 13.695 -3.498 1 95.25 692 HIS A N 1
ATOM 5302 C CA . HIS A 1 692 ? -14.07 13.453 -3.227 1 95.25 692 HIS A CA 1
ATOM 5303 C C . HIS A 1 692 ? -14.32 11.977 -2.924 1 95.25 692 HIS A C 1
ATOM 5305 O O . HIS A 1 692 ? -13.719 11.102 -3.545 1 95.25 692 HIS A O 1
ATOM 5311 N N . GLU A 1 693 ? -15.133 11.742 -1.941 1 94.75 693 GLU A N 1
ATOM 5312 C CA . GLU A 1 693 ? -15.508 10.375 -1.598 1 94.75 693 GLU A CA 1
ATOM 5313 C C . GLU A 1 693 ? -16.734 9.93 -2.391 1 94.75 693 GLU A C 1
ATOM 5315 O O . GLU A 1 693 ? -17.703 10.68 -2.529 1 94.75 693 GLU A O 1
ATOM 5320 N N . VAL A 1 694 ? -16.609 8.742 -3.004 1 94.25 694 VAL A N 1
ATOM 5321 C CA . VAL A 1 694 ? -17.703 8.188 -3.779 1 94.25 694 VAL A CA 1
ATOM 5322 C C . VAL A 1 694 ? -18.234 6.918 -3.107 1 94.25 694 VAL A C 1
ATOM 5324 O O . VAL A 1 694 ? -17.453 6.152 -2.531 1 94.25 694 VAL A O 1
ATOM 5327 N N . SER A 1 695 ? -19.484 6.609 -3.217 1 90.38 695 SER A N 1
ATOM 5328 C CA . SER A 1 695 ? -20.125 5.484 -2.535 1 90.38 695 SER A CA 1
ATOM 5329 C C . SER A 1 695 ? -19.969 4.195 -3.338 1 90.38 695 SER A C 1
ATOM 5331 O O . SER A 1 695 ? -20.25 3.107 -2.834 1 90.38 695 SER A O 1
ATOM 5333 N N . GLY A 1 696 ? -19.5 4.234 -4.531 1 90.44 696 GLY A N 1
ATOM 5334 C CA . GLY A 1 696 ? -19.344 3.072 -5.387 1 90.44 696 GLY A CA 1
ATOM 5335 C C . GLY A 1 696 ? -18.062 3.113 -6.207 1 90.44 696 GLY A C 1
ATOM 5336 O O . GLY A 1 696 ? -17.375 4.141 -6.25 1 90.44 696 GLY A O 1
ATOM 5337 N N . VAL A 1 697 ? -17.781 1.931 -6.793 1 93.81 697 VAL A N 1
ATOM 5338 C CA . VAL A 1 697 ? -16.609 1.864 -7.668 1 93.81 697 VAL A CA 1
ATOM 5339 C C . VAL A 1 697 ? -16.984 2.33 -9.07 1 93.81 697 VAL A C 1
ATOM 5341 O O . VAL A 1 697 ? -18.016 1.916 -9.617 1 93.81 697 VAL A O 1
ATOM 5344 N N . LEU A 1 698 ? -16.203 3.215 -9.641 1 95 698 LEU A N 1
ATOM 5345 C CA . LEU A 1 698 ? -16.438 3.713 -10.992 1 95 698 LEU A CA 1
ATOM 5346 C C . LEU A 1 698 ? -15.773 2.807 -12.023 1 95 698 LEU A C 1
ATOM 5348 O O . LEU A 1 698 ? -14.555 2.836 -12.195 1 95 698 LEU A O 1
ATOM 5352 N N . TRP A 1 699 ? -16.641 2.088 -12.742 1 92.75 699 TRP A N 1
ATOM 5353 C CA . TRP A 1 699 ? -16.156 1.132 -13.734 1 92.75 699 TRP A CA 1
ATOM 5354 C C . TRP A 1 699 ? -16.094 1.771 -15.117 1 92.75 699 TRP A C 1
ATOM 5356 O O . TRP A 1 699 ? -17.094 2.262 -15.633 1 92.75 699 TRP A O 1
ATOM 5366 N N . PRO A 1 700 ? -14.906 1.782 -15.75 1 94 700 PRO A N 1
ATOM 5367 C CA . PRO A 1 700 ? -14.797 2.357 -17.094 1 94 700 PRO A CA 1
ATOM 5368 C C . PRO A 1 700 ? -15.32 1.422 -18.172 1 94 700 PRO A C 1
ATOM 5370 O O . PRO A 1 700 ? -15.453 0.217 -17.953 1 94 700 PRO A O 1
ATOM 5373 N N . ARG A 1 701 ? -15.562 1.892 -19.328 1 90.19 701 ARG A N 1
ATOM 5374 C CA . ARG A 1 701 ? -16.062 1.11 -20.453 1 90.19 701 ARG A CA 1
ATOM 5375 C C . ARG A 1 701 ? -14.969 0.213 -21.016 1 90.19 701 ARG A C 1
ATOM 5377 O O . ARG A 1 701 ? -15.258 -0.783 -21.688 1 90.19 701 ARG A O 1
ATOM 5384 N N . SER A 1 702 ? -13.688 0.516 -20.719 1 90.19 702 SER A N 1
ATOM 5385 C CA . SER A 1 702 ? -12.555 -0.22 -21.266 1 90.19 702 SER A CA 1
ATOM 5386 C C . SER A 1 702 ? -12.344 -1.544 -20.547 1 90.19 702 SER A C 1
ATOM 5388 O O . SER A 1 702 ? -11.625 -2.418 -21.031 1 90.19 702 SER A O 1
ATOM 5390 N N . VAL A 1 703 ? -12.953 -1.736 -19.375 1 92.44 703 VAL A N 1
ATOM 5391 C CA . VAL A 1 703 ? -12.758 -2.957 -18.594 1 92.44 703 VAL A CA 1
ATOM 5392 C C . VAL A 1 703 ? -14.039 -3.793 -18.609 1 92.44 703 VAL A C 1
ATOM 5394 O O . VAL A 1 703 ? -15.109 -3.309 -18.234 1 92.44 703 VAL A O 1
ATOM 5397 N N . ARG A 1 704 ? -13.891 -5.043 -19.078 1 89.5 704 ARG A N 1
ATOM 5398 C CA . ARG A 1 704 ? -15.016 -5.969 -19.125 1 89.5 704 ARG A CA 1
ATOM 5399 C C . ARG A 1 704 ? -14.742 -7.195 -18.25 1 89.5 704 ARG A C 1
ATOM 5401 O O . ARG A 1 704 ? -13.648 -7.75 -18.281 1 89.5 704 ARG A O 1
ATOM 5408 N N . VAL A 1 705 ? -15.719 -7.527 -17.406 1 91.38 705 VAL A N 1
ATOM 5409 C CA . VAL A 1 705 ? -15.664 -8.719 -16.578 1 91.38 705 VAL A CA 1
ATOM 5410 C C . VAL A 1 705 ? -16.844 -9.641 -16.891 1 91.38 705 VAL A C 1
ATOM 5412 O O . VAL A 1 705 ? -17.984 -9.312 -16.578 1 91.38 705 VAL A O 1
ATOM 5415 N N . GLY A 1 706 ? -16.547 -10.734 -17.469 1 90.56 706 GLY A N 1
ATOM 5416 C CA . GLY A 1 706 ? -17.578 -11.688 -17.844 1 90.56 706 GLY A CA 1
ATOM 5417 C C . GLY A 1 706 ? -17.703 -12.852 -16.875 1 90.56 706 GLY A C 1
ATOM 5418 O O . GLY A 1 706 ? -17.156 -12.805 -15.773 1 90.56 706 GLY A O 1
ATOM 5419 N N . ILE A 1 707 ? -18.469 -13.852 -17.297 1 92.5 707 ILE A N 1
ATOM 5420 C CA . ILE A 1 707 ? -18.734 -15.016 -16.469 1 92.5 707 ILE A CA 1
ATOM 5421 C C . ILE A 1 707 ? -17.438 -15.812 -16.266 1 92.5 707 ILE A C 1
ATOM 5423 O O . ILE A 1 707 ? -17.203 -16.344 -15.18 1 92.5 707 ILE A O 1
ATOM 5427 N N . ARG A 1 708 ? -16.672 -15.891 -17.219 1 90.69 708 ARG A N 1
ATOM 5428 C CA . ARG A 1 708 ? -15.422 -16.641 -17.125 1 90.69 708 ARG A CA 1
ATOM 5429 C C . ARG A 1 708 ? -14.492 -16 -16.094 1 90.69 708 ARG A C 1
ATOM 5431 O O . ARG A 1 708 ? -13.914 -16.703 -15.25 1 90.69 708 ARG A O 1
ATOM 5438 N N . GLU A 1 709 ? -14.328 -14.672 -16.203 1 91.38 709 GLU A N 1
ATOM 5439 C CA . GLU A 1 709 ? -13.477 -13.953 -15.266 1 91.38 709 GLU A CA 1
ATOM 5440 C C . GLU A 1 709 ? -14 -14.086 -13.836 1 91.38 709 GLU A C 1
ATOM 5442 O O . GLU A 1 709 ? -13.227 -14.281 -12.898 1 91.38 709 GLU A O 1
ATOM 5447 N N . LEU A 1 710 ? -15.281 -13.977 -13.703 1 93.88 710 LEU A N 1
ATOM 5448 C CA . LEU A 1 710 ? -15.891 -14.125 -12.391 1 93.88 710 LEU A CA 1
ATOM 5449 C C . LEU A 1 710 ? -15.719 -15.547 -11.859 1 93.88 710 LEU A C 1
ATOM 5451 O O . LEU A 1 710 ? -15.516 -15.742 -10.664 1 93.88 710 LEU A O 1
ATOM 5455 N N . GLY A 1 711 ? -15.828 -16.516 -12.742 1 93 711 GLY A N 1
ATOM 5456 C CA . GLY A 1 711 ? -15.617 -17.891 -12.344 1 93 711 GLY A CA 1
ATOM 5457 C C . GLY A 1 711 ? -14.211 -18.172 -11.859 1 93 711 GLY A C 1
ATOM 5458 O O . GLY A 1 711 ? -14.016 -18.922 -10.898 1 93 711 GLY A O 1
ATOM 5459 N N . LEU A 1 712 ? -13.289 -17.562 -12.508 1 88.06 712 LEU A N 1
ATOM 5460 C CA . LEU A 1 712 ? -11.906 -17.703 -12.078 1 88.06 712 LEU A CA 1
ATOM 5461 C C . LEU A 1 712 ? -11.703 -17.094 -10.688 1 88.06 712 LEU A C 1
ATOM 5463 O O . LEU A 1 712 ? -11 -17.672 -9.852 1 88.06 712 LEU A O 1
ATOM 5467 N N . ALA A 1 713 ? -12.328 -16 -10.516 1 90.31 713 ALA A N 1
ATOM 5468 C CA . ALA A 1 713 ? -12.227 -15.336 -9.219 1 90.31 713 ALA A CA 1
ATOM 5469 C C . ALA A 1 713 ? -12.906 -16.156 -8.125 1 90.31 713 ALA A C 1
ATOM 5471 O O . ALA A 1 713 ? -12.547 -16.047 -6.949 1 90.31 713 ALA A O 1
ATOM 5472 N N . ALA A 1 714 ? -13.859 -16.938 -8.492 1 91.94 714 ALA A N 1
ATOM 5473 C CA . ALA A 1 714 ? -14.594 -17.781 -7.555 1 91.94 714 ALA A CA 1
ATOM 5474 C C . ALA A 1 714 ? -13.852 -19.078 -7.289 1 91.94 714 ALA A C 1
ATOM 5476 O O . ALA A 1 714 ? -14.398 -20 -6.68 1 91.94 714 ALA A O 1
ATOM 5477 N N . ASP A 1 715 ? -12.625 -19.281 -7.781 1 83.31 715 ASP A N 1
ATOM 5478 C CA . ASP A 1 715 ? -11.852 -20.5 -7.637 1 83.31 715 ASP A CA 1
ATOM 5479 C C . ASP A 1 715 ? -12.594 -21.703 -8.219 1 83.31 715 ASP A C 1
ATOM 5481 O O . ASP A 1 715 ? -12.688 -22.75 -7.578 1 83.31 715 ASP A O 1
ATOM 5485 N N . ALA A 1 716 ? -13.227 -21.469 -9.352 1 88.19 716 ALA A N 1
ATOM 5486 C CA . ALA A 1 716 ? -14.047 -22.5 -9.977 1 88.19 716 ALA A CA 1
ATOM 5487 C C . ALA A 1 716 ? -13.453 -22.938 -11.312 1 88.19 716 ALA A C 1
ATOM 5489 O O . ALA A 1 716 ? -14.164 -23.016 -12.32 1 88.19 716 ALA A O 1
ATOM 5490 N N . SER A 1 717 ? -12.234 -23.234 -11.297 1 80.12 717 SER A N 1
ATOM 5491 C CA . SER A 1 717 ? -11.57 -23.656 -12.531 1 80.12 717 SER A CA 1
ATOM 5492 C C . SER A 1 717 ? -12.133 -24.969 -13.047 1 80.12 717 SER A C 1
ATOM 5494 O O . SER A 1 717 ? -12.273 -25.172 -14.25 1 80.12 717 SER A O 1
ATOM 5496 N N . THR A 1 718 ? -12.469 -25.844 -12.133 1 80.5 718 THR A N 1
ATOM 5497 C CA . THR A 1 718 ? -13.016 -27.141 -12.523 1 80.5 718 THR A CA 1
ATOM 5498 C C . THR A 1 718 ? -14.383 -26.969 -13.188 1 80.5 718 THR A C 1
ATOM 5500 O O . THR A 1 718 ? -14.648 -27.562 -14.227 1 80.5 718 THR A O 1
ATOM 5503 N N . MET A 1 719 ? -15.18 -26.172 -12.57 1 89.94 719 MET A N 1
ATOM 5504 C CA . MET A 1 719 ? -16.5 -25.953 -13.156 1 89.94 719 MET A CA 1
ATOM 5505 C C . MET A 1 719 ? -16.391 -25.328 -14.539 1 89.94 719 MET A C 1
ATOM 5507 O O . MET A 1 719 ? -17.141 -25.672 -15.453 1 89.94 719 MET A O 1
ATOM 5511 N N . LEU A 1 720 ? -15.531 -24.406 -14.719 1 88.31 720 LEU A N 1
ATOM 5512 C CA . LEU A 1 720 ? -15.352 -23.75 -16.016 1 88.31 720 LEU A CA 1
ATOM 5513 C C . LEU A 1 720 ? -14.898 -24.75 -17.062 1 88.31 720 LEU A C 1
ATOM 5515 O O . LEU A 1 720 ? -15.336 -24.688 -18.219 1 88.31 720 LEU A O 1
ATOM 5519 N N . ARG A 1 721 ? -14.109 -25.641 -16.656 1 81.44 721 ARG A N 1
ATOM 5520 C CA . ARG A 1 721 ? -13.672 -26.672 -17.594 1 81.44 721 ARG A CA 1
ATOM 5521 C C . ARG A 1 721 ? -14.828 -27.594 -17.953 1 81.44 721 ARG A C 1
ATOM 5523 O O . ARG A 1 721 ? -14.93 -28.031 -19.109 1 81.44 721 ARG A O 1
ATOM 5530 N N . LEU A 1 722 ? -15.57 -27.938 -16.984 1 86.38 722 LEU A N 1
ATOM 5531 C CA . LEU A 1 722 ? -16.719 -28.797 -17.25 1 86.38 722 LEU A CA 1
ATOM 5532 C C . LEU A 1 722 ? -17.703 -28.125 -18.188 1 86.38 722 LEU A C 1
ATOM 5534 O O . LEU A 1 722 ? -18.281 -28.766 -19.062 1 86.38 722 LEU A O 1
ATOM 5538 N N . VAL A 1 723 ? -17.906 -26.844 -18.016 1 91.06 723 VAL A N 1
ATOM 5539 C CA . VAL A 1 723 ? -18.797 -26.094 -18.875 1 91.06 723 VAL A CA 1
ATOM 5540 C C . VAL A 1 723 ? -18.266 -26.109 -20.312 1 91.06 723 VAL A C 1
ATOM 5542 O O . VAL A 1 723 ? -19.031 -26.266 -21.266 1 91.06 723 VAL A O 1
ATOM 5545 N N . GLN A 1 724 ? -17.016 -26.016 -20.469 1 83.75 724 GLN A N 1
ATOM 5546 C CA . GLN A 1 724 ? -16.406 -26.047 -21.781 1 83.75 724 GLN A CA 1
ATOM 5547 C C . GLN A 1 724 ? -16.531 -27.438 -22.422 1 83.75 724 GLN A C 1
ATOM 5549 O O . GLN A 1 724 ? -16.875 -27.562 -23.594 1 83.75 724 GLN A O 1
ATOM 5554 N N . ARG A 1 725 ? -16.281 -28.438 -21.641 1 82 725 ARG A N 1
ATOM 5555 C CA . ARG A 1 725 ? -16.344 -29.812 -22.141 1 82 725 ARG A CA 1
ATOM 5556 C C . ARG A 1 725 ? -17.781 -30.188 -22.516 1 82 725 ARG A C 1
ATOM 5558 O O . ARG A 1 725 ? -18 -30.969 -23.438 1 82 725 ARG A O 1
ATOM 5565 N N . ALA A 1 726 ? -18.719 -29.594 -21.766 1 88 726 ALA A N 1
ATOM 5566 C CA . ALA A 1 726 ? -20.125 -29.875 -22.047 1 88 726 ALA A CA 1
ATOM 5567 C C . ALA A 1 726 ? -20.609 -29.078 -23.25 1 88 726 ALA A C 1
ATOM 5569 O O . ALA A 1 726 ? -21.719 -29.312 -23.75 1 88 726 ALA A O 1
ATOM 5570 N N . GLY A 1 727 ? -19.875 -28.047 -23.734 1 83.81 727 GLY A N 1
ATOM 5571 C CA . GLY A 1 727 ? -20.219 -27.281 -24.922 1 83.81 727 GLY A CA 1
ATOM 5572 C C . GLY A 1 727 ? -21.078 -26.078 -24.609 1 83.81 727 GLY A C 1
ATOM 5573 O O . GLY A 1 727 ? -21.875 -25.641 -25.438 1 83.81 727 GLY A O 1
ATOM 5574 N N . PHE A 1 728 ? -21.062 -25.609 -23.438 1 90.12 728 PHE A N 1
ATOM 5575 C CA . PHE A 1 728 ? -21.891 -24.453 -23.062 1 90.12 728 PHE A CA 1
ATOM 5576 C C . PHE A 1 728 ? -21.062 -23.188 -22.984 1 90.12 728 PHE A C 1
ATOM 5578 O O . PHE A 1 728 ? -21.344 -22.297 -22.172 1 90.12 728 PHE A O 1
ATOM 5585 N N . GLU A 1 729 ? -20.031 -23.031 -23.75 1 85.81 729 GLU A N 1
ATOM 5586 C CA . GLU A 1 729 ? -19.156 -21.859 -23.734 1 85.81 729 GLU A CA 1
ATOM 5587 C C . GLU A 1 729 ? -19.875 -20.625 -24.266 1 85.81 729 GLU A C 1
ATOM 5589 O O . GLU A 1 729 ? -19.422 -19.484 -24.062 1 85.81 729 GLU A O 1
ATOM 5594 N N . GLY A 1 730 ? -20.938 -20.812 -24.75 1 80.5 730 GLY A N 1
ATOM 5595 C CA . GLY A 1 730 ? -21.734 -19.703 -25.266 1 80.5 730 GLY A CA 1
ATOM 5596 C C . GLY A 1 730 ? -22.219 -18.75 -24.188 1 80.5 730 GLY A C 1
ATOM 5597 O O . GLY A 1 730 ? -22.594 -17.609 -24.484 1 80.5 730 GLY A O 1
ATOM 5598 N N . ILE A 1 731 ? -22.188 -19.188 -23 1 84.62 731 ILE A N 1
ATOM 5599 C CA . ILE A 1 731 ? -22.672 -18.344 -21.906 1 84.62 731 ILE A CA 1
ATOM 5600 C C . ILE A 1 731 ? -21.688 -17.203 -21.656 1 84.62 731 ILE A C 1
ATOM 5602 O O . ILE A 1 731 ? -22.047 -16.188 -21.047 1 84.62 731 ILE A O 1
ATOM 5606 N N . TRP A 1 732 ? -20.406 -17.391 -22.078 1 80.75 732 TRP A N 1
ATOM 5607 C CA . TRP A 1 732 ? -19.484 -16.297 -21.812 1 80.75 732 TRP A CA 1
ATOM 5608 C C . TRP A 1 732 ? -18.844 -15.805 -23.109 1 80.75 732 TRP A C 1
ATOM 5610 O O . TRP A 1 732 ? -18.219 -14.742 -23.141 1 80.75 732 TRP A O 1
ATOM 5620 N N . ASN A 1 733 ? -19.016 -16.531 -24.219 1 75.5 733 ASN A N 1
ATOM 5621 C CA . ASN A 1 733 ? -18.438 -16.094 -25.484 1 75.5 733 ASN A CA 1
ATOM 5622 C C . ASN A 1 733 ? -19.422 -15.227 -26.281 1 75.5 733 ASN A C 1
ATOM 5624 O O . ASN A 1 733 ? -19.094 -14.781 -27.375 1 75.5 733 ASN A O 1
ATOM 5628 N N . GLY A 1 734 ? -20.484 -14.914 -25.766 1 69.56 734 GLY A N 1
ATOM 5629 C CA . GLY A 1 734 ? -21.406 -14.016 -26.438 1 69.56 734 GLY A CA 1
ATOM 5630 C C . GLY A 1 734 ? -22.359 -14.734 -27.375 1 69.56 734 GLY A C 1
ATOM 5631 O O . GLY A 1 734 ? -23.344 -14.156 -27.828 1 69.56 734 GLY A O 1
ATOM 5632 N N . THR A 1 735 ? -22.125 -15.992 -27.766 1 69.38 735 THR A N 1
ATOM 5633 C CA . THR A 1 735 ? -22.953 -16.703 -28.734 1 69.38 735 THR A CA 1
ATOM 5634 C C . THR A 1 735 ? -24.266 -17.156 -28.109 1 69.38 735 THR A C 1
ATOM 5636 O O . THR A 1 735 ? -25.25 -17.391 -28.797 1 69.38 735 THR A O 1
ATOM 5639 N N . GLY A 1 736 ? -24.344 -17.062 -26.938 1 72.69 736 GLY A N 1
ATOM 5640 C CA . GLY A 1 736 ? -25.547 -17.469 -26.234 1 72.69 736 GLY A CA 1
ATOM 5641 C C . GLY A 1 736 ? -25.844 -18.953 -26.375 1 72.69 736 GLY A C 1
ATOM 5642 O O . GLY A 1 736 ? -25.172 -19.656 -27.125 1 72.69 736 GLY A O 1
ATOM 5643 N N . ILE A 1 737 ? -26.703 -19.531 -25.531 1 74.94 737 ILE A N 1
ATOM 5644 C CA . ILE A 1 737 ? -27.172 -20.906 -25.578 1 74.94 737 ILE A CA 1
ATOM 5645 C C . ILE A 1 737 ? -28.672 -20.938 -25.828 1 74.94 737 ILE A C 1
ATOM 5647 O O . ILE A 1 737 ? -29.422 -20.109 -25.281 1 74.94 737 ILE A O 1
ATOM 5651 N N . PRO A 1 738 ? -29.078 -21.656 -26.844 1 62.56 738 PRO A N 1
ATOM 5652 C CA . PRO A 1 738 ? -30.516 -21.734 -27.062 1 62.56 738 PRO A CA 1
ATOM 5653 C C . PRO A 1 738 ? -31.281 -22.203 -25.828 1 62.56 738 PRO A C 1
ATOM 5655 O O . PRO A 1 738 ? -30.875 -23.141 -25.156 1 62.56 738 PRO A O 1
ATOM 5658 N N . VAL A 1 739 ? -32.125 -21.281 -25.234 1 62.22 739 VAL A N 1
ATOM 5659 C CA . VAL A 1 739 ? -32.938 -21.609 -24.062 1 62.22 739 VAL A CA 1
ATOM 5660 C C . VAL A 1 739 ? -34.344 -22.016 -24.516 1 62.22 739 VAL A C 1
ATOM 5662 O O . VAL A 1 739 ? -35 -21.266 -25.219 1 62.22 739 VAL A O 1
ATOM 5665 N N . GLU A 1 740 ? -34.75 -23.188 -24.469 1 55.62 740 GLU A N 1
ATOM 5666 C CA . GLU A 1 740 ? -36.125 -23.516 -24.812 1 55.62 740 GLU A CA 1
ATOM 5667 C C . GLU A 1 740 ? -37.125 -22.859 -23.844 1 55.62 740 GLU A C 1
ATOM 5669 O O . GLU A 1 740 ? -37.594 -21.75 -24.094 1 55.62 740 GLU A O 1
ATOM 5674 N N . SER A 1 741 ? -37.875 -23.516 -22.734 1 43.34 741 SER A N 1
ATOM 5675 C CA . SER A 1 741 ? -38.938 -23.031 -21.844 1 43.34 741 SER A CA 1
ATOM 5676 C C . SER A 1 741 ? -38.375 -22.75 -20.453 1 43.34 741 SER A C 1
ATOM 5678 O O . SER A 1 741 ? -37.656 -23.578 -19.891 1 43.34 741 SER A O 1
ATOM 5680 N N . VAL A 1 742 ? -37.938 -21.625 -20.219 1 44.28 742 VAL A N 1
ATOM 5681 C CA . VAL A 1 742 ? -37.531 -21.422 -18.828 1 44.28 742 VAL A CA 1
ATOM 5682 C C . VAL A 1 742 ? -38.688 -20.859 -18.031 1 44.28 742 VAL A C 1
ATOM 5684 O O . VAL A 1 742 ? -39.344 -19.891 -18.453 1 44.28 742 VAL A O 1
ATOM 5687 N N . VAL A 1 743 ? -39.438 -21.516 -17.141 1 33.97 743 VAL A N 1
ATOM 5688 C CA . VAL A 1 743 ? -40.469 -21.016 -16.234 1 33.97 743 VAL A CA 1
ATOM 5689 C C . VAL A 1 743 ? -39.844 -20.062 -15.227 1 33.97 743 VAL A C 1
ATOM 5691 O O . VAL A 1 743 ? -39 -20.453 -14.438 1 33.97 743 VAL A O 1
ATOM 5694 N N . ASN A 1 744 ? -39.531 -18.953 -15.492 1 37.47 744 ASN A N 1
ATOM 5695 C CA . ASN A 1 744 ? -39.125 -18.047 -14.422 1 37.47 744 ASN A CA 1
ATOM 5696 C C . ASN A 1 744 ? -40.312 -17.656 -13.539 1 37.47 744 ASN A C 1
ATOM 5698 O O . ASN A 1 744 ? -41.344 -17.188 -14.031 1 37.47 744 ASN A O 1
ATOM 5702 N N . VAL A 1 745 ? -40.625 -18.328 -12.492 1 30.53 745 VAL A N 1
ATOM 5703 C CA . VAL A 1 745 ? -41.688 -17.938 -11.586 1 30.53 745 VAL A CA 1
ATOM 5704 C C . VAL A 1 745 ? -41.406 -16.547 -11.008 1 30.53 745 VAL A C 1
ATOM 5706 O O . VAL A 1 745 ? -40.594 -16.406 -10.125 1 30.53 745 VAL A O 1
ATOM 5709 N N . TYR A 1 746 ? -41.25 -15.578 -11.742 1 30.22 746 TYR A N 1
ATOM 5710 C CA . TYR A 1 746 ? -41.312 -14.273 -11.086 1 30.22 746 TYR A CA 1
ATOM 5711 C C . TYR A 1 746 ? -42.719 -13.992 -10.586 1 30.22 746 TYR A C 1
ATOM 5713 O O . TYR A 1 746 ? -43.719 -14.414 -11.203 1 30.22 746 TYR A O 1
ATOM 5721 N N . PRO A 1 747 ? -42.938 -13.797 -9.227 1 27.55 747 PRO A N 1
ATOM 5722 C CA . PRO A 1 747 ? -44.312 -13.398 -8.867 1 27.55 747 PRO A CA 1
ATOM 5723 C C . PRO A 1 747 ? -44.875 -12.328 -9.797 1 27.55 747 PRO A C 1
ATOM 5725 O O . PRO A 1 747 ? -44.25 -11.281 -9.992 1 27.55 747 PRO A O 1
ATOM 5728 N N . SER A 1 748 ? -45.469 -12.75 -10.93 1 26.8 748 SER A N 1
ATOM 5729 C CA . SER A 1 748 ? -46.156 -11.828 -11.82 1 26.8 748 SER A CA 1
ATOM 5730 C C . SER A 1 748 ? -47.25 -11.039 -11.078 1 26.8 748 SER A C 1
ATOM 5732 O O . SER A 1 748 ? -48.094 -11.625 -10.398 1 26.8 748 SER A O 1
ATOM 5734 N N . LEU A 1 749 ? -47.031 -9.758 -10.75 1 24.44 749 LEU A N 1
ATOM 5735 C CA . LEU A 1 749 ? -48.062 -8.867 -10.227 1 24.44 749 LEU A CA 1
ATOM 5736 C C . LEU A 1 749 ? -49.312 -8.898 -11.109 1 24.44 749 LEU A C 1
ATOM 5738 O O . LEU A 1 749 ? -50.406 -8.469 -10.688 1 24.44 749 LEU A O 1
ATOM 5742 N N . THR A 1 750 ? -49.25 -8.75 -12.562 1 23.25 750 THR A N 1
ATOM 5743 C CA . THR A 1 750 ? -50.5 -8.297 -13.188 1 23.25 750 THR A CA 1
ATOM 5744 C C . THR A 1 750 ? -51.469 -9.453 -13.359 1 23.25 750 THR A C 1
ATOM 5746 O O . THR A 1 750 ? -51.094 -10.516 -13.859 1 23.25 750 THR A O 1
ATOM 5749 N N . PRO A 1 751 ? -52.75 -9.445 -12.711 1 24.08 751 PRO A N 1
ATOM 5750 C CA . PRO A 1 751 ? -53.906 -10.328 -12.82 1 24.08 751 PRO A CA 1
ATOM 5751 C C . PRO A 1 751 ? -54.438 -10.453 -14.258 1 24.08 751 PRO A C 1
ATOM 5753 O O . PRO A 1 751 ? -55.312 -11.25 -14.531 1 24.08 751 PRO A O 1
ATOM 5756 N N . SER A 1 752 ? -54.094 -9.555 -15.305 1 22.38 752 SER A N 1
ATOM 5757 C CA . SER A 1 752 ? -55.25 -9.336 -16.156 1 22.38 752 SER A CA 1
ATOM 5758 C C . SER A 1 752 ? -55.719 -10.641 -16.797 1 22.38 752 SER A C 1
ATOM 5760 O O . SER A 1 752 ? -56.875 -11.039 -16.625 1 22.38 752 SER A O 1
ATOM 5762 N N . ALA A 1 753 ? -55.938 -10.539 -18.203 1 22.58 753 ALA A N 1
ATOM 5763 C CA . ALA A 1 753 ? -57.062 -10.602 -19.094 1 22.58 753 ALA A CA 1
ATOM 5764 C C . ALA A 1 753 ? -57.219 -12 -19.703 1 22.58 753 ALA A C 1
ATOM 5766 O O . ALA A 1 753 ? -58.219 -12.289 -20.359 1 22.58 753 ALA A O 1
ATOM 5767 N N . LYS A 1 754 ? -56.094 -12.766 -19.875 1 24.64 754 LYS A N 1
ATOM 5768 C CA . LYS A 1 754 ? -56.531 -13.617 -20.984 1 24.64 754 LYS A CA 1
ATOM 5769 C C . LYS A 1 754 ? -57.562 -14.633 -20.531 1 24.64 754 LYS A C 1
ATOM 5771 O O . LYS A 1 754 ? -57.312 -15.836 -20.547 1 24.64 754 LYS A O 1
ATOM 5776 N N . TRP A 1 755 ? -58.219 -14.438 -19.391 1 24.19 755 TRP A N 1
ATOM 5777 C CA . TRP A 1 755 ? -59.25 -15.461 -19.438 1 24.19 755 TRP A CA 1
ATOM 5778 C C . TRP A 1 755 ? -60.094 -15.328 -20.703 1 24.19 755 TRP A C 1
ATOM 5780 O O . TRP A 1 755 ? -61.062 -16.062 -20.891 1 24.19 755 TRP A O 1
ATOM 5790 N N . SER A 1 756 ? -60.062 -14.109 -21.375 1 22.62 756 SER A N 1
ATOM 5791 C CA . SER A 1 756 ? -61.25 -13.977 -22.188 1 22.62 756 SER A CA 1
ATOM 5792 C C . SER A 1 756 ? -61.25 -14.961 -23.359 1 22.62 756 SER A C 1
ATOM 5794 O O . SER A 1 756 ? -62.281 -15.484 -23.75 1 22.62 756 SER A O 1
ATOM 5796 N N . ASN A 1 757 ? -60.375 -14.828 -24.312 1 23.52 757 ASN A N 1
ATOM 5797 C CA . ASN A 1 757 ? -60.812 -15.312 -25.609 1 23.52 757 ASN A CA 1
ATOM 5798 C C . ASN A 1 757 ? -60.812 -16.844 -25.672 1 23.52 757 ASN A C 1
ATOM 5800 O O . ASN A 1 757 ? -59.75 -17.469 -25.719 1 23.52 757 ASN A O 1
ATOM 5804 N N . GLY A 1 758 ? -61.719 -17.5 -24.922 1 24.08 758 GLY A N 1
ATOM 5805 C CA . GLY A 1 758 ? -62.094 -18.891 -25.125 1 24.08 758 GLY A CA 1
ATOM 5806 C C . GLY A 1 758 ? -62.156 -19.297 -26.578 1 24.08 758 GLY A C 1
ATOM 5807 O O . GLY A 1 758 ? -61.344 -20.109 -27.047 1 24.08 758 GLY A O 1
ATOM 5808 N N . TRP A 1 759 ? -63.406 -19.469 -27.141 1 23.75 759 TRP A N 1
ATOM 5809 C CA . TRP A 1 759 ? -63.906 -20.375 -28.156 1 23.75 759 TRP A CA 1
ATOM 5810 C C . TRP A 1 759 ? -63.5 -19.906 -29.547 1 23.75 759 TRP A C 1
ATOM 5812 O O . TRP A 1 759 ? -63.406 -20.719 -30.484 1 23.75 759 TRP A O 1
ATOM 5822 N N . PHE A 1 760 ? -63.812 -18.609 -29.969 1 24.78 760 PHE A N 1
ATOM 5823 C CA . PHE A 1 760 ? -64.062 -18.312 -31.359 1 24.78 760 PHE A CA 1
ATOM 5824 C C . PHE A 1 760 ? -62.781 -18.188 -32.156 1 24.78 760 PHE A C 1
ATOM 5826 O O . PHE A 1 760 ? -61.844 -17.547 -31.688 1 24.78 760 PHE A O 1
ATOM 5833 N N . GLY A 1 761 ? -62.562 -19.141 -33.188 1 23.86 761 GLY A N 1
ATOM 5834 C CA . GLY A 1 761 ? -61.594 -19.594 -34.188 1 23.86 761 GLY A CA 1
ATOM 5835 C C . GLY A 1 761 ? -61.094 -18.469 -35.062 1 23.86 761 GLY A C 1
ATOM 5836 O O . GLY A 1 761 ? -60.531 -18.719 -36.125 1 23.86 761 GLY A O 1
ATOM 5837 N N . GLY A 1 762 ? -61.375 -17.094 -34.844 1 24.36 762 GLY A N 1
ATOM 5838 C CA . GLY A 1 762 ? -61.125 -16.438 -36.094 1 24.36 762 GLY A CA 1
ATOM 5839 C C . GLY A 1 762 ? -59.656 -16.469 -36.5 1 24.36 762 GLY A C 1
ATOM 5840 O O . GLY A 1 762 ? -58.781 -16.422 -35.656 1 24.36 762 GLY A O 1
ATOM 5841 N N . SER A 1 763 ? -59.312 -17.125 -37.656 1 26.5 763 SER A N 1
ATOM 5842 C CA . SER A 1 763 ? -58.156 -17.469 -38.5 1 26.5 763 SER A CA 1
ATOM 5843 C C . SER A 1 763 ? -57.344 -16.234 -38.875 1 26.5 763 SER A C 1
ATOM 5845 O O . SER A 1 763 ? -56.531 -16.281 -39.781 1 26.5 763 SER A O 1
ATOM 5847 N N . GLY A 1 764 ? -57.531 -15 -38.25 1 26.08 764 GLY A N 1
ATOM 5848 C CA . GLY A 1 764 ? -56.844 -14.047 -39.125 1 26.08 764 GLY A CA 1
ATOM 5849 C C . GLY A 1 764 ? -55.344 -14.266 -39.188 1 26.08 764 GLY A C 1
ATOM 5850 O O . GLY A 1 764 ? -54.75 -14.734 -38.219 1 26.08 764 GLY A O 1
ATOM 5851 N N . SER A 1 765 ? -54.812 -14.539 -40.406 1 28.92 765 SER A N 1
ATOM 5852 C CA . SER A 1 765 ? -53.531 -14.852 -41.031 1 28.92 765 SER A CA 1
ATOM 5853 C C . SER A 1 765 ? -52.469 -13.797 -40.719 1 28.92 765 SER A C 1
ATOM 5855 O O . SER A 1 765 ? -51.438 -13.719 -41.406 1 28.92 765 SER A O 1
ATOM 5857 N N . GLY A 1 766 ? -52.781 -12.75 -39.938 1 28.86 766 GLY A N 1
ATOM 5858 C CA . GLY A 1 766 ? -51.719 -11.766 -40.125 1 28.86 766 GLY A CA 1
ATOM 5859 C C . GLY A 1 766 ? -50.344 -12.258 -39.719 1 28.86 766 GLY A C 1
ATOM 5860 O O . GLY A 1 766 ? -50.219 -13.172 -38.906 1 28.86 766 GLY A O 1
ATOM 5861 N N . GLY A 1 767 ? -49.375 -12.117 -40.688 1 31.27 767 GLY A N 1
ATOM 5862 C CA . GLY A 1 767 ? -47.969 -12.406 -40.625 1 31.27 767 GLY A CA 1
ATOM 5863 C C . GLY A 1 767 ? -47.312 -11.93 -39.344 1 31.27 767 GLY A C 1
ATOM 5864 O O . GLY A 1 767 ? -47.156 -10.727 -39.125 1 31.27 767 GLY A O 1
ATOM 5865 N N . SER A 1 768 ? -47.75 -12.43 -38.281 1 31.61 768 SER A N 1
ATOM 5866 C CA . SER A 1 768 ? -47.219 -12.031 -36.969 1 31.61 768 SER A CA 1
ATOM 5867 C C . SER A 1 768 ? -45.719 -12.195 -36.938 1 31.61 768 SER A C 1
ATOM 5869 O O . SER A 1 768 ? -45.188 -13.281 -37.188 1 31.61 768 SER A O 1
ATOM 5871 N N . LYS A 1 769 ? -45.031 -11.086 -37.344 1 38.41 769 LYS A N 1
ATOM 5872 C CA . LYS A 1 769 ? -43.594 -11.055 -37.094 1 38.41 769 LYS A CA 1
ATOM 5873 C C . LYS A 1 769 ? -43.219 -11.742 -35.781 1 38.41 769 LYS A C 1
ATOM 5875 O O . LYS A 1 769 ? -43.812 -11.422 -34.75 1 38.41 769 LYS A O 1
ATOM 5880 N N . LYS A 1 770 ? -42.719 -12.953 -35.938 1 36.69 770 LYS A N 1
ATOM 5881 C CA . LYS A 1 770 ? -42.188 -13.734 -34.812 1 36.69 770 LYS A CA 1
ATOM 5882 C C . LYS A 1 770 ? -41.438 -12.844 -33.844 1 36.69 770 LYS A C 1
ATOM 5884 O O . LYS A 1 770 ? -40.594 -12.055 -34.25 1 36.69 770 LYS A O 1
ATOM 5889 N N . PRO A 1 771 ? -41.875 -12.562 -32.625 1 38.69 771 PRO A N 1
ATOM 5890 C CA . PRO A 1 771 ? -41.094 -11.766 -31.688 1 38.69 771 PRO A CA 1
ATOM 5891 C C . PRO A 1 771 ? -39.656 -12.211 -31.578 1 38.69 771 PRO A C 1
ATOM 5893 O O . PRO A 1 771 ? -39.344 -13.391 -31.766 1 38.69 771 PRO A O 1
ATOM 5896 N N . PRO A 1 772 ? -38.719 -11.266 -32 1 45.91 772 PRO A N 1
ATOM 5897 C CA . PRO A 1 772 ? -37.312 -11.641 -31.891 1 45.91 772 PRO A CA 1
ATOM 5898 C C . PRO A 1 772 ? -37.031 -12.445 -30.625 1 45.91 772 PRO A C 1
ATOM 5900 O O . PRO A 1 772 ? -37.719 -12.305 -29.625 1 45.91 772 PRO A O 1
ATOM 5903 N N . ALA A 1 773 ? -36.406 -13.586 -30.734 1 50.16 773 ALA A N 1
ATOM 5904 C CA . ALA A 1 773 ? -36 -14.508 -29.688 1 50.16 773 ALA A CA 1
ATOM 5905 C C . ALA A 1 773 ? -35.406 -13.758 -28.5 1 50.16 773 ALA A C 1
ATOM 5907 O O . ALA A 1 773 ? -34.594 -12.844 -28.672 1 50.16 773 ALA A O 1
ATOM 5908 N N . PRO A 1 774 ? -36.031 -13.773 -27.281 1 54.28 774 PRO A N 1
ATOM 5909 C CA . PRO A 1 774 ? -35.562 -13.055 -26.094 1 54.28 774 PRO A CA 1
ATOM 5910 C C . PRO A 1 774 ? -34.094 -13.273 -25.812 1 54.28 774 PRO A C 1
ATOM 5912 O O . PRO A 1 774 ? -33.562 -14.359 -26.062 1 54.28 774 PRO A O 1
ATOM 5915 N N . LYS A 1 775 ? -33.344 -12.172 -25.719 1 68.69 775 LYS A N 1
ATOM 5916 C CA . LYS A 1 775 ? -31.938 -12.227 -25.281 1 68.69 775 LYS A CA 1
ATOM 5917 C C . LYS A 1 775 ? -31.844 -12.641 -23.812 1 68.69 775 LYS A C 1
ATOM 5919 O O . LYS A 1 775 ? -32.656 -12.25 -22.984 1 68.69 775 LYS A O 1
ATOM 5924 N N . TRP A 1 776 ? -31.047 -13.664 -23.594 1 76.5 776 TRP A N 1
ATOM 5925 C CA . TRP A 1 776 ? -30.906 -14.242 -22.266 1 76.5 776 TRP A CA 1
ATOM 5926 C C . TRP A 1 776 ? -29.609 -13.812 -21.609 1 76.5 776 TRP A C 1
ATOM 5928 O O . TRP A 1 776 ? -28.609 -13.602 -22.297 1 76.5 776 TRP A O 1
ATOM 5938 N N . THR A 1 777 ? -29.734 -13.492 -20.359 1 81.38 777 THR A N 1
ATOM 5939 C CA . THR A 1 777 ? -28.547 -13.391 -19.531 1 81.38 777 THR A CA 1
ATOM 5940 C C . THR A 1 777 ? -28.375 -14.648 -18.672 1 81.38 777 THR A C 1
ATOM 5942 O O . THR A 1 777 ? -29.359 -15.328 -18.375 1 81.38 777 THR A O 1
ATOM 5945 N N . TYR A 1 778 ? -27.203 -14.945 -18.359 1 89.12 778 TYR A N 1
ATOM 5946 C CA . TYR A 1 778 ? -26.953 -16.203 -17.672 1 89.12 778 TYR A CA 1
ATOM 5947 C C . TYR A 1 778 ? -26.25 -15.984 -16.344 1 89.12 778 TYR A C 1
ATOM 5949 O O . TYR A 1 778 ? -25.422 -15.086 -16.219 1 89.12 778 TYR A O 1
ATOM 5957 N N . THR A 1 779 ? -26.672 -16.703 -15.383 1 92.44 779 THR A N 1
ATOM 5958 C CA . THR A 1 779 ? -25.969 -16.797 -14.102 1 92.44 779 THR A CA 1
ATOM 5959 C C . THR A 1 779 ? -25.453 -18.203 -13.859 1 92.44 779 THR A C 1
ATOM 5961 O O . THR A 1 779 ? -26.203 -19.172 -13.977 1 92.44 779 THR A O 1
ATOM 5964 N N . LEU A 1 780 ? -24.219 -18.312 -13.703 1 95.12 780 LEU A N 1
ATOM 5965 C CA . LEU A 1 780 ? -23.594 -19.609 -13.469 1 95.12 780 LEU A CA 1
ATOM 5966 C C . LEU A 1 780 ? -23.375 -19.844 -11.977 1 95.12 780 LEU A C 1
ATOM 5968 O O . LEU A 1 780 ? -22.812 -19.016 -11.281 1 95.12 780 LEU A O 1
ATOM 5972 N N . LEU A 1 781 ? -23.938 -20.906 -11.469 1 95.94 781 LEU A N 1
ATOM 5973 C CA . LEU A 1 781 ? -23.609 -21.359 -10.117 1 95.94 781 LEU A CA 1
ATOM 5974 C C . LEU A 1 781 ? -22.297 -22.141 -10.109 1 95.94 781 LEU A C 1
ATOM 5976 O O . LEU A 1 781 ? -22.219 -23.234 -10.68 1 95.94 781 LEU A O 1
ATOM 5980 N N . CYS A 1 782 ? -21.344 -21.547 -9.453 1 94.56 782 CYS A N 1
ATOM 5981 C CA . CYS A 1 782 ? -20 -22.094 -9.523 1 94.56 782 CYS A CA 1
ATOM 5982 C C . CYS A 1 782 ? -19.578 -22.703 -8.188 1 94.56 782 CYS A C 1
ATOM 5984 O O . CYS A 1 782 ? -19.203 -21.984 -7.266 1 94.56 782 CYS A O 1
ATOM 5986 N N . PRO A 1 783 ? -19.609 -23.969 -8.102 1 91.62 783 PRO A N 1
ATOM 5987 C CA . PRO A 1 783 ? -18.984 -24.578 -6.914 1 91.62 783 PRO A CA 1
ATOM 5988 C C . PRO A 1 783 ? -17.469 -24.391 -6.871 1 91.62 783 PRO A C 1
ATOM 5990 O O . PRO A 1 783 ? -16.828 -24.359 -7.918 1 91.62 783 PRO A O 1
ATOM 5993 N N . THR A 1 784 ? -16.984 -24.312 -5.738 1 86.5 784 THR A N 1
ATOM 5994 C CA . THR A 1 784 ? -15.539 -24.188 -5.586 1 86.5 784 THR A CA 1
ATOM 5995 C C . THR A 1 784 ? -14.844 -25.484 -6.004 1 86.5 784 THR A C 1
ATOM 5997 O O . THR A 1 784 ? -15.477 -26.547 -6.066 1 86.5 784 THR A O 1
ATOM 6000 N N . ASP A 1 785 ? -13.617 -25.375 -6.359 1 78.5 785 ASP A N 1
ATOM 6001 C CA . ASP A 1 785 ? -12.859 -26.562 -6.746 1 78.5 785 ASP A CA 1
ATOM 6002 C C . ASP A 1 785 ? -12.852 -27.594 -5.625 1 78.5 785 ASP A C 1
ATOM 6004 O O . ASP A 1 785 ? -12.891 -28.797 -5.887 1 78.5 785 ASP A O 1
ATOM 6008 N N . ALA A 1 786 ? -12.875 -27.156 -4.422 1 70.69 786 ALA A N 1
ATOM 6009 C CA . ALA A 1 786 ? -12.883 -28.047 -3.266 1 70.69 786 ALA A CA 1
ATOM 6010 C C . ALA A 1 786 ? -14.188 -28.844 -3.195 1 70.69 786 ALA A C 1
ATOM 6012 O O . ALA A 1 786 ? -14.211 -29.969 -2.719 1 70.69 786 ALA A O 1
ATOM 6013 N N . ALA A 1 787 ? -15.266 -28.234 -3.727 1 79.12 787 ALA A N 1
ATOM 6014 C CA . ALA A 1 787 ? -16.578 -28.875 -3.676 1 79.12 787 ALA A CA 1
ATOM 6015 C C . ALA A 1 787 ? -16.625 -30.125 -4.555 1 79.12 787 ALA A C 1
ATOM 6017 O O . ALA A 1 787 ? -17.438 -31.016 -4.34 1 79.12 787 ALA A O 1
ATOM 6018 N N . PHE A 1 788 ? -15.805 -30.25 -5.5 1 79.25 788 PHE A N 1
ATOM 6019 C CA . PHE A 1 788 ? -15.836 -31.359 -6.453 1 79.25 788 PHE A CA 1
ATOM 6020 C C . PHE A 1 788 ? -15.125 -32.594 -5.883 1 79.25 788 PHE A C 1
ATOM 6022 O O . PHE A 1 788 ? -15.133 -33.656 -6.5 1 79.25 788 PHE A O 1
ATOM 6029 N N . ALA A 1 789 ? -14.562 -32.406 -4.781 1 65.62 789 ALA A N 1
ATOM 6030 C CA . ALA A 1 789 ? -13.945 -33.562 -4.125 1 65.62 789 ALA A CA 1
ATOM 6031 C C . ALA A 1 789 ? -14.984 -34.594 -3.738 1 65.62 789 ALA A C 1
ATOM 6033 O O . ALA A 1 789 ? -14.656 -35.781 -3.557 1 65.62 789 ALA A O 1
ATOM 6034 N N . ARG A 1 790 ? -16.344 -34.125 -3.775 1 62.91 790 ARG A N 1
ATOM 6035 C CA . ARG A 1 790 ? -17.438 -35 -3.346 1 62.91 790 ARG A CA 1
ATOM 6036 C C . ARG A 1 790 ? -18.078 -35.688 -4.539 1 62.91 790 ARG A C 1
ATOM 6038 O O . ARG A 1 790 ? -19 -36.469 -4.375 1 62.91 790 ARG A O 1
ATOM 6045 N N . ILE A 1 791 ? -17.5 -35.406 -5.699 1 70 791 ILE A N 1
ATOM 6046 C CA . ILE A 1 791 ? -18.094 -35.938 -6.922 1 70 791 ILE A CA 1
ATOM 6047 C C . ILE A 1 791 ? -17.078 -36.781 -7.68 1 70 791 ILE A C 1
ATOM 6049 O O . ILE A 1 791 ? -15.891 -36.438 -7.723 1 70 791 ILE A O 1
ATOM 6053 N N . ASN A 1 792 ? -17.531 -37.938 -8.078 1 64.38 792 ASN A N 1
ATOM 6054 C CA . ASN A 1 792 ? -16.703 -38.75 -8.953 1 64.38 792 ASN A CA 1
ATOM 6055 C C . ASN A 1 792 ? -16.562 -38.125 -10.336 1 64.38 792 ASN A C 1
ATOM 6057 O O . ASN A 1 792 ? -17.406 -38.344 -11.211 1 64.38 792 ASN A O 1
ATOM 6061 N N . LEU A 1 793 ? -15.539 -37.438 -10.539 1 71.62 793 LEU A N 1
ATOM 6062 C CA . LEU A 1 793 ? -15.352 -36.656 -11.758 1 71.62 793 LEU A CA 1
ATOM 6063 C C . LEU A 1 793 ? -15.039 -37.562 -12.945 1 71.62 793 LEU A C 1
ATOM 6065 O O . LEU A 1 793 ? -15.406 -37.25 -14.078 1 71.62 793 LEU A O 1
ATOM 6069 N N . THR A 1 794 ? -14.367 -38.719 -12.703 1 62.44 794 THR A N 1
ATOM 6070 C CA . THR A 1 794 ? -14.031 -39.625 -13.789 1 62.44 794 THR A CA 1
ATOM 6071 C C . THR A 1 794 ? -15.297 -40.188 -14.438 1 62.44 794 THR A C 1
ATOM 6073 O O . THR A 1 794 ? -15.398 -40.25 -15.664 1 62.44 794 THR A O 1
ATOM 6076 N N . ARG A 1 795 ? -16.125 -40.562 -13.578 1 66.88 795 ARG A N 1
ATOM 6077 C CA . ARG A 1 795 ? -17.391 -41.062 -14.102 1 66.88 795 ARG A CA 1
ATOM 6078 C C . ARG A 1 795 ? -18.156 -39.969 -14.852 1 66.88 795 ARG A C 1
ATOM 6080 O O . ARG A 1 795 ? -18.734 -40.219 -15.914 1 66.88 795 ARG A O 1
ATOM 6087 N N . LEU A 1 796 ? -18.062 -38.812 -14.352 1 76.94 796 LEU A N 1
ATOM 6088 C CA . LEU A 1 796 ? -18.797 -37.688 -14.961 1 76.94 796 LEU A CA 1
ATOM 6089 C C . LEU A 1 796 ? -18.188 -37.312 -16.312 1 76.94 796 LEU A C 1
ATOM 6091 O O . LEU A 1 796 ? -18.922 -36.969 -17.234 1 76.94 796 LEU A O 1
ATOM 6095 N N . LEU A 1 797 ? -16.922 -37.5 -16.422 1 74.25 797 LEU A N 1
ATOM 6096 C CA . LEU A 1 797 ? -16.266 -37.125 -17.656 1 74.25 797 LEU A CA 1
ATOM 6097 C C . LEU A 1 797 ? -16.438 -38.188 -18.719 1 74.25 797 LEU A C 1
ATOM 6099 O O . LEU A 1 797 ? -16.406 -37.906 -19.922 1 74.25 797 LEU A O 1
ATOM 6103 N N . ASP A 1 798 ? -16.656 -39.406 -18.266 1 72.88 798 ASP A N 1
ATOM 6104 C CA . ASP A 1 798 ? -16.844 -40.5 -19.203 1 72.88 798 ASP A CA 1
ATOM 6105 C C . ASP A 1 798 ? -18.297 -40.562 -19.688 1 72.88 798 ASP A C 1
ATOM 6107 O O . ASP A 1 798 ? -18.562 -41.031 -20.797 1 72.88 798 ASP A O 1
ATOM 6111 N N . ASP A 1 799 ? -19.188 -40.062 -18.812 1 78.88 799 ASP A N 1
ATOM 6112 C CA . ASP A 1 799 ? -20.609 -40.031 -19.156 1 78.88 799 ASP A CA 1
ATOM 6113 C C . ASP A 1 799 ? -21.016 -38.625 -19.625 1 78.88 799 ASP A C 1
ATOM 6115 O O . ASP A 1 799 ? -21.344 -37.781 -18.797 1 78.88 799 ASP A O 1
ATOM 6119 N N . HIS A 1 800 ? -21.141 -38.5 -20.938 1 85.25 800 HIS A N 1
ATOM 6120 C CA . HIS A 1 800 ? -21.406 -37.188 -21.5 1 85.25 800 HIS A CA 1
ATOM 6121 C C . HIS A 1 800 ? -22.797 -36.688 -21.109 1 85.25 800 HIS A C 1
ATOM 6123 O O . HIS A 1 800 ? -23 -35.5 -20.859 1 85.25 800 HIS A O 1
ATOM 6129 N N . GLU A 1 801 ? -23.75 -37.562 -21.078 1 84.12 801 GLU A N 1
ATOM 6130 C CA . GLU A 1 801 ? -25.109 -37.156 -20.75 1 84.12 801 GLU A CA 1
ATOM 6131 C C . GLU A 1 801 ? -25.219 -36.688 -19.297 1 84.12 801 GLU A C 1
ATOM 6133 O O . GLU A 1 801 ? -25.906 -35.719 -19 1 84.12 801 GLU A O 1
ATOM 6138 N N . ALA A 1 802 ? -24.547 -37.406 -18.453 1 87.06 802 ALA A N 1
ATOM 6139 C CA . ALA A 1 802 ? -24.547 -37 -17.047 1 87.06 802 ALA A CA 1
ATOM 6140 C C . ALA A 1 802 ? -23.844 -35.656 -16.875 1 87.06 802 ALA A C 1
ATOM 6142 O O . ALA A 1 802 ? -24.25 -34.844 -16.047 1 87.06 802 ALA A O 1
ATOM 6143 N N . LEU A 1 803 ? -22.812 -35.438 -17.672 1 89.38 803 LEU A N 1
ATOM 6144 C CA . LEU A 1 803 ? -22.062 -34.188 -17.594 1 89.38 803 LEU A CA 1
ATOM 6145 C C . LEU A 1 803 ? -22.938 -33.031 -18.047 1 89.38 803 LEU A C 1
ATOM 6147 O O . LEU A 1 803 ? -22.953 -31.969 -17.406 1 89.38 803 LEU A O 1
ATOM 6151 N N . VAL A 1 804 ? -23.609 -33.219 -19.125 1 90.94 804 VAL A N 1
ATOM 6152 C CA . VAL A 1 804 ? -24.469 -32.156 -19.672 1 90.94 804 VAL A CA 1
ATOM 6153 C C . VAL A 1 804 ? -25.594 -31.844 -18.688 1 90.94 804 VAL A C 1
ATOM 6155 O O . VAL A 1 804 ? -25.922 -30.672 -18.469 1 90.94 804 VAL A O 1
ATOM 6158 N N . ALA A 1 805 ? -26.156 -32.812 -18.047 1 89.94 805 ALA A N 1
ATOM 6159 C CA . ALA A 1 805 ? -27.219 -32.625 -17.078 1 89.94 805 ALA A CA 1
ATOM 6160 C C . ALA A 1 805 ? -26.719 -31.828 -15.867 1 89.94 805 ALA A C 1
ATOM 6162 O O . ALA A 1 805 ? -27.422 -30.953 -15.352 1 89.94 805 ALA A O 1
ATOM 6163 N N . LEU A 1 806 ? -25.594 -32.156 -15.461 1 91.88 806 LEU A N 1
ATOM 6164 C CA . LEU A 1 806 ? -25.016 -31.469 -14.305 1 91.88 806 LEU A CA 1
ATOM 6165 C C . LEU A 1 806 ? -24.766 -30 -14.617 1 91.88 806 LEU A C 1
ATOM 6167 O O . LEU A 1 806 ? -25.078 -29.125 -13.812 1 91.88 806 LEU A O 1
ATOM 6171 N N . VAL A 1 807 ? -24.172 -29.734 -15.766 1 93.25 807 VAL A N 1
ATOM 6172 C CA . VAL A 1 807 ? -23.844 -28.359 -16.141 1 93.25 807 VAL A CA 1
ATOM 6173 C C . VAL A 1 807 ? -25.125 -27.562 -16.344 1 93.25 807 VAL A C 1
ATOM 6175 O O . VAL A 1 807 ? -25.219 -26.406 -15.945 1 93.25 807 VAL A O 1
ATOM 6178 N N . ARG A 1 808 ? -26.109 -28.172 -16.922 1 92.38 808 ARG A N 1
ATOM 6179 C CA . ARG A 1 808 ? -27.391 -27.5 -17.125 1 92.38 808 ARG A CA 1
ATOM 6180 C C . ARG A 1 808 ? -28.016 -27.109 -15.789 1 92.38 808 ARG A C 1
ATOM 6182 O O . ARG A 1 808 ? -28.703 -26.094 -15.688 1 92.38 808 ARG A O 1
ATOM 6189 N N . GLN A 1 809 ? -27.797 -27.922 -14.828 1 93.31 809 GLN A N 1
ATOM 6190 C CA . GLN A 1 809 ? -28.359 -27.672 -13.5 1 93.31 809 GLN A CA 1
ATOM 6191 C C . GLN A 1 809 ? -27.719 -26.453 -12.852 1 93.31 809 GLN A C 1
ATOM 6193 O O . GLN A 1 809 ? -28.281 -25.875 -11.922 1 93.31 809 GLN A O 1
ATOM 6198 N N . HIS A 1 810 ? -26.594 -26.031 -13.344 1 96 810 HIS A N 1
ATOM 6199 C CA . HIS A 1 810 ? -25.844 -24.953 -12.703 1 96 810 HIS A CA 1
ATOM 6200 C C . HIS A 1 810 ? -25.938 -23.672 -13.523 1 96 810 HIS A C 1
ATOM 6202 O O . HIS A 1 810 ? -25.234 -22.688 -13.234 1 96 810 HIS A O 1
ATOM 6208 N N . ILE A 1 811 ? -26.688 -23.625 -14.562 1 93.88 811 ILE A N 1
ATOM 6209 C CA . ILE A 1 811 ? -26.844 -22.422 -15.383 1 93.88 811 ILE A CA 1
ATOM 6210 C C . ILE A 1 811 ? -28.281 -21.922 -15.297 1 93.88 811 ILE A C 1
ATOM 6212 O O . ILE A 1 811 ? -29.219 -22.641 -15.617 1 93.88 811 ILE A O 1
ATOM 6216 N N . VAL A 1 812 ? -28.391 -20.688 -14.844 1 91.06 812 VAL A N 1
ATOM 6217 C CA . VAL A 1 812 ? -29.688 -20.062 -14.695 1 91.06 812 VAL A CA 1
ATOM 6218 C C . VAL A 1 812 ? -29.875 -18.984 -15.766 1 91.06 812 VAL A C 1
ATOM 6220 O O . VAL A 1 812 ? -29.234 -17.922 -15.703 1 91.06 812 VAL A O 1
ATOM 6223 N N . PRO A 1 813 ? -30.734 -19.156 -16.641 1 87.69 813 PRO A N 1
ATOM 6224 C CA . PRO A 1 813 ? -31.016 -18.125 -17.625 1 87.69 813 PRO A CA 1
ATOM 6225 C C . PRO A 1 813 ? -32.125 -17.172 -17.188 1 87.69 813 PRO A C 1
ATOM 6227 O O . PRO A 1 813 ? -33.125 -17.609 -16.609 1 87.69 813 PRO A O 1
ATOM 6230 N N . ILE A 1 814 ? -31.844 -15.969 -17.359 1 78.69 814 ILE A N 1
ATOM 6231 C CA . ILE A 1 814 ? -32.844 -14.953 -17.078 1 78.69 814 ILE A CA 1
ATOM 6232 C C . ILE A 1 814 ? -33.094 -14.117 -18.328 1 78.69 814 ILE A C 1
ATOM 6234 O O . ILE A 1 814 ? -32.156 -13.633 -18.969 1 78.69 814 ILE A O 1
ATOM 6238 N N . PRO A 1 815 ? -34.344 -13.953 -18.703 1 70.75 815 PRO A N 1
ATOM 6239 C CA . PRO A 1 815 ? -34.656 -13.188 -19.906 1 70.75 815 PRO A CA 1
ATOM 6240 C C . PRO A 1 815 ? -34.406 -11.688 -19.734 1 70.75 815 PRO A C 1
ATOM 6242 O O . PRO A 1 815 ? -34.625 -11.148 -18.641 1 70.75 815 PRO A O 1
ATOM 6245 N N . LEU A 1 816 ? -33.812 -11.07 -20.797 1 61.62 816 LEU A N 1
ATOM 6246 C CA . LEU A 1 816 ? -33.562 -9.633 -20.797 1 61.62 816 LEU A CA 1
ATOM 6247 C C . LEU A 1 816 ? -34.812 -8.859 -21.188 1 61.62 816 LEU A C 1
ATOM 6249 O O . LEU A 1 816 ? -35.5 -9.203 -22.141 1 61.62 816 LEU A O 1
ATOM 6253 N N . ALA A 1 817 ? -35.594 -8.258 -20.344 1 48.94 817 ALA A N 1
ATOM 6254 C CA . ALA A 1 817 ? -36.781 -7.496 -20.688 1 48.94 817 ALA A CA 1
ATOM 6255 C C . ALA A 1 817 ? -36.406 -6.195 -21.406 1 48.94 817 ALA A C 1
ATOM 6257 O O . ALA A 1 817 ? -35.5 -5.496 -20.984 1 48.94 817 ALA A O 1
ATOM 6258 N N . GLU A 1 818 ? -36.594 -5.977 -22.734 1 44.03 818 GLU A N 1
ATOM 6259 C CA . GLU A 1 818 ? -36.469 -4.691 -23.422 1 44.03 818 GLU A CA 1
ATOM 6260 C C . GLU A 1 818 ? -37.375 -3.637 -22.781 1 44.03 818 GLU A C 1
ATOM 6262 O O . GLU A 1 818 ? -38.469 -3.951 -22.312 1 44.03 818 GLU A O 1
ATOM 6267 N N . ARG A 1 819 ? -36.875 -2.422 -22.531 1 41.72 819 ARG A N 1
ATOM 6268 C CA . ARG A 1 819 ? -37.594 -1.285 -21.984 1 41.72 819 ARG A CA 1
ATOM 6269 C C . ARG A 1 819 ? -38.969 -1.16 -22.609 1 41.72 819 ARG A C 1
ATOM 6271 O O . ARG A 1 819 ? -39.938 -0.837 -21.938 1 41.72 819 ARG A O 1
ATOM 6278 N N . ASP A 1 820 ? -39.125 -0.912 -23.938 1 35.25 820 ASP A N 1
ATOM 6279 C CA . ASP A 1 820 ? -40.375 -0.464 -24.562 1 35.25 820 ASP A CA 1
ATOM 6280 C C . ASP A 1 820 ? -41.406 -1.564 -24.547 1 35.25 820 ASP A C 1
ATOM 6282 O O . ASP A 1 820 ? -42.531 -1.384 -25.062 1 35.25 820 ASP A O 1
ATOM 6286 N N . SER A 1 821 ? -41.094 -2.742 -24.703 1 32.22 821 SER A N 1
ATOM 6287 C CA . SER A 1 821 ? -42.25 -3.619 -24.891 1 32.22 821 SER A CA 1
ATOM 6288 C C . SER A 1 821 ? -43 -3.807 -23.578 1 32.22 821 SER A C 1
ATOM 6290 O O . SER A 1 821 ? -42.406 -3.885 -22.516 1 32.22 821 SER A O 1
ATOM 6292 N N . GLY A 1 822 ? -44.219 -3.143 -23.469 1 28.52 822 GLY A N 1
ATOM 6293 C CA . GLY A 1 822 ? -45.344 -3.24 -22.547 1 28.52 822 GLY A CA 1
ATOM 6294 C C . GLY A 1 822 ? -45.438 -4.598 -21.875 1 28.52 822 GLY A C 1
ATOM 6295 O O . GLY A 1 822 ? -46.531 -4.984 -21.422 1 28.52 822 GLY A O 1
ATOM 6296 N N . VAL A 1 823 ? -44.656 -5.414 -22.422 1 28.56 823 VAL A N 1
ATOM 6297 C CA . VAL A 1 823 ? -45 -6.727 -21.859 1 28.56 823 VAL A CA 1
ATOM 6298 C C . VAL A 1 823 ? -44.656 -6.746 -20.359 1 28.56 823 VAL A C 1
ATOM 6300 O O . VAL A 1 823 ? -43.469 -6.648 -19.984 1 28.56 823 VAL A O 1
ATOM 6303 N N . GLY A 1 824 ? -45.375 -5.934 -19.625 1 26.55 824 GLY A N 1
ATOM 6304 C CA . GLY A 1 824 ? -45.375 -5.941 -18.172 1 26.55 824 GLY A CA 1
ATOM 6305 C C . GLY A 1 824 ? -45.312 -7.336 -17.578 1 26.55 824 GLY A C 1
ATOM 6306 O O . GLY A 1 824 ? -45.688 -8.312 -18.219 1 26.55 824 GLY A O 1
ATOM 6307 N N . ALA A 1 825 ? -44.312 -7.586 -16.859 1 29.27 825 ALA A N 1
ATOM 6308 C CA . ALA A 1 825 ? -44.219 -8.844 -16.125 1 29.27 825 ALA A CA 1
ATOM 6309 C C . ALA A 1 825 ? -45.594 -9.219 -15.531 1 29.27 825 ALA A C 1
ATOM 6311 O O . ALA A 1 825 ? -46.156 -8.453 -14.758 1 29.27 825 ALA A O 1
ATOM 6312 N N . LYS A 1 826 ? -46.438 -9.797 -16.406 1 27.19 826 LYS A N 1
ATOM 6313 C CA . LYS A 1 826 ? -47.719 -10.352 -15.906 1 27.19 826 LYS A CA 1
ATOM 6314 C C . LYS A 1 826 ? -47.469 -11.172 -14.641 1 27.19 826 LYS A C 1
ATOM 6316 O O . LYS A 1 826 ? -46.531 -11.938 -14.547 1 27.19 826 LYS A O 1
ATOM 6321 N N . ASP A 1 827 ? -48.062 -10.688 -13.539 1 26.88 827 ASP A N 1
ATOM 6322 C CA . ASP A 1 827 ? -48.219 -11.289 -12.219 1 26.88 827 ASP A CA 1
ATOM 6323 C C . ASP A 1 827 ? -48.719 -12.727 -12.328 1 26.88 827 ASP A C 1
ATOM 6325 O O . ASP A 1 827 ? -49.844 -12.961 -12.758 1 26.88 827 ASP A O 1
ATOM 6329 N N . SER A 1 828 ? -48.094 -13.602 -13.039 1 27.16 828 SER A N 1
ATOM 6330 C CA . SER A 1 828 ? -48.75 -14.906 -13.109 1 27.16 828 SER A CA 1
ATOM 6331 C C . SER A 1 828 ? -48.906 -15.516 -11.719 1 27.16 828 SER A C 1
ATOM 6333 O O . SER A 1 828 ? -47.938 -16.062 -11.164 1 27.16 828 SER A O 1
ATOM 6335 N N . THR A 1 829 ? -49.5 -14.836 -10.719 1 29.06 829 THR A N 1
ATOM 6336 C CA . THR A 1 829 ? -49.906 -15.562 -9.531 1 29.06 829 THR A CA 1
ATOM 6337 C C . THR A 1 829 ? -50.812 -16.75 -9.922 1 29.06 829 THR A C 1
ATOM 6339 O O . THR A 1 829 ? -51.406 -17.375 -9.062 1 29.06 829 THR A O 1
ATOM 6342 N N . SER A 1 830 ? -51.188 -16.828 -11.164 1 28.78 830 SER A N 1
ATOM 6343 C CA . SER A 1 830 ? -52.25 -17.844 -11.141 1 28.78 830 SER A CA 1
ATOM 6344 C C . SER A 1 830 ? -51.656 -19.234 -10.945 1 28.78 830 SER A C 1
ATOM 6346 O O . SER A 1 830 ? -50.938 -19.734 -11.805 1 28.78 830 SER A O 1
ATOM 6348 N N . VAL A 1 831 ? -51.219 -19.562 -9.688 1 32.16 831 VAL A N 1
ATOM 6349 C CA . VAL A 1 831 ? -51.125 -21 -9.391 1 32.16 831 VAL A CA 1
ATOM 6350 C C . VAL A 1 831 ? -52.312 -21.734 -10.023 1 32.16 831 VAL A C 1
ATOM 6352 O O . VAL A 1 831 ? -53.469 -21.375 -9.797 1 32.16 831 VAL A O 1
ATOM 6355 N N . SER A 1 832 ? -52.125 -22.047 -11.188 1 35.41 832 SER A N 1
ATOM 6356 C CA . SER A 1 832 ? -53.219 -22.922 -11.633 1 35.41 832 SER A CA 1
ATOM 6357 C C . SER A 1 832 ? -53.781 -23.75 -10.484 1 35.41 832 SER A C 1
ATOM 6359 O O . SER A 1 832 ? -53.094 -23.969 -9.484 1 35.41 832 SER A O 1
ATOM 6361 N N . TRP A 1 833 ? -55 -23.875 -10.391 1 39.66 833 TRP A N 1
ATOM 6362 C CA . TRP A 1 833 ? -55.656 -24.734 -9.398 1 39.66 833 TRP A CA 1
ATOM 6363 C C . TRP A 1 833 ? -54.844 -26.016 -9.211 1 39.66 833 TRP A C 1
ATOM 6365 O O . TRP A 1 833 ? -54.75 -26.547 -8.094 1 39.66 833 TRP A O 1
ATOM 6375 N N . ALA A 1 834 ? -54.281 -26.641 -10.242 1 38.5 834 ALA A N 1
ATOM 6376 C CA . ALA A 1 834 ? -53.5 -27.859 -10.125 1 38.5 834 ALA A CA 1
ATOM 6377 C C . ALA A 1 834 ? -52.156 -27.578 -9.438 1 38.5 834 ALA A C 1
ATOM 6379 O O . ALA A 1 834 ? -51.719 -28.344 -8.562 1 38.5 834 ALA A O 1
ATOM 6380 N N . ASP A 1 835 ? -51.531 -26.516 -9.805 1 40.28 835 ASP A N 1
ATOM 6381 C CA . ASP A 1 835 ? -50.25 -26.188 -9.148 1 40.28 835 ASP A CA 1
ATOM 6382 C C . ASP A 1 835 ? -50.469 -25.703 -7.719 1 40.28 835 ASP A C 1
ATOM 6384 O O . ASP A 1 835 ? -49.719 -26.047 -6.816 1 40.28 835 ASP A O 1
ATOM 6388 N N . TRP A 1 836 ? -51.562 -24.922 -7.457 1 41.56 836 TRP A N 1
ATOM 6389 C CA . TRP A 1 836 ? -52.031 -24.625 -6.109 1 41.56 836 TRP A CA 1
ATOM 6390 C C . TRP A 1 836 ? -52.375 -25.906 -5.355 1 41.56 836 TRP A C 1
ATOM 6392 O O . TRP A 1 836 ? -52 -26.078 -4.199 1 41.56 836 TRP A O 1
ATOM 6402 N N . PHE A 1 837 ? -53.188 -26.797 -6.004 1 39.75 837 PHE A N 1
ATOM 6403 C CA . PHE A 1 837 ? -53.5 -28.094 -5.418 1 39.75 837 PHE A CA 1
ATOM 6404 C C . PHE A 1 837 ? -52.25 -28.922 -5.207 1 39.75 837 PHE A C 1
ATOM 6406 O O . PHE A 1 837 ? -52.062 -29.516 -4.145 1 39.75 837 PHE A O 1
ATOM 6413 N N . LEU A 1 838 ? -51.375 -29.016 -6.133 1 37.88 838 LEU A N 1
ATOM 6414 C CA . LEU A 1 838 ? -50.156 -29.75 -5.992 1 37.88 838 LEU A CA 1
ATOM 6415 C C . LEU A 1 838 ? -49.188 -29.047 -5.02 1 37.88 838 LEU A C 1
ATOM 6417 O O . LEU A 1 838 ? -48.469 -29.703 -4.285 1 37.88 838 LEU A O 1
ATOM 6421 N N . SER A 1 839 ? -49.156 -27.766 -5 1 38.03 839 SER A N 1
ATOM 6422 C CA . SER A 1 839 ? -48.281 -27.078 -4.035 1 38.03 839 SER A CA 1
ATOM 6423 C C . SER A 1 839 ? -48.75 -27.328 -2.605 1 38.03 839 SER A C 1
ATOM 6425 O O . SER A 1 839 ? -47.969 -27.328 -1.674 1 38.03 839 SER A O 1
ATOM 6427 N N . ARG A 1 840 ? -50 -27.359 -2.32 1 36.34 840 ARG A N 1
ATOM 6428 C CA . ARG A 1 840 ? -50.531 -27.672 -0.999 1 36.34 840 ARG A CA 1
ATOM 6429 C C . ARG A 1 840 ? -50.156 -29.078 -0.575 1 36.34 840 ARG A C 1
ATOM 6431 O O . ARG A 1 840 ? -50.094 -29.375 0.619 1 36.34 840 ARG A O 1
ATOM 6438 N N . PHE A 1 841 ? -50.312 -30.016 -1.449 1 36.12 841 PHE A N 1
ATOM 6439 C CA . PHE A 1 841 ? -49.906 -31.375 -1.128 1 36.12 841 PHE A CA 1
ATOM 6440 C C . PHE A 1 841 ? -48.406 -31.531 -1.259 1 36.12 841 PHE A C 1
ATOM 6442 O O . PHE A 1 841 ? -47.844 -32.594 -0.94 1 36.12 841 PHE A O 1
ATOM 6449 N N . ILE A 1 842 ? -47.875 -30.875 -2.195 1 33.81 842 ILE A N 1
ATOM 6450 C CA . ILE A 1 842 ? -46.406 -30.953 -2.156 1 33.81 842 ILE A CA 1
ATOM 6451 C C . ILE A 1 842 ? -45.906 -30.281 -0.882 1 33.81 842 ILE A C 1
ATOM 6453 O O . ILE A 1 842 ? -46.188 -29.125 -0.62 1 33.81 842 ILE A O 1
ATOM 6457 N N . GLN A 1 843 ? -45.688 -31.031 0.139 1 34.28 843 GLN A N 1
ATOM 6458 C CA . GLN A 1 843 ? -45.062 -30.703 1.423 1 34.28 843 GLN A CA 1
ATOM 6459 C C . GLN A 1 843 ? -44.188 -29.469 1.3 1 34.28 843 GLN A C 1
ATOM 6461 O O . GLN A 1 843 ? -43.5 -29.297 0.282 1 34.28 843 GLN A O 1
ATOM 6466 N N . PRO A 1 844 ? -44.531 -28.438 2.031 1 36.44 844 PRO A N 1
ATOM 6467 C CA . PRO A 1 844 ? -43.562 -27.344 2.178 1 36.44 844 PRO A CA 1
ATOM 6468 C C . PRO A 1 844 ? -42.125 -27.781 1.984 1 36.44 844 PRO A C 1
ATOM 6470 O O . PRO A 1 844 ? -41.812 -28.953 2.17 1 36.44 844 PRO A O 1
ATOM 6473 N N . GLU A 1 845 ? -41.344 -26.953 1.188 1 41.75 845 GLU A N 1
ATOM 6474 C CA . GLU A 1 845 ? -39.938 -27.203 0.843 1 41.75 845 GLU A CA 1
ATOM 6475 C C . GLU A 1 845 ? -39.188 -27.812 2.025 1 41.75 845 GLU A C 1
ATOM 6477 O O . GLU A 1 845 ? -39 -27.141 3.051 1 41.75 845 GLU A O 1
ATOM 6482 N N . ARG A 1 846 ? -39.438 -28.891 2.441 1 40.88 846 ARG A N 1
ATOM 6483 C CA . ARG A 1 846 ? -38.75 -29.688 3.467 1 40.88 846 ARG A CA 1
ATOM 6484 C C . ARG A 1 846 ? -37.344 -29.203 3.676 1 40.88 846 ARG A C 1
ATOM 6486 O O . ARG A 1 846 ? -36.75 -29.438 4.73 1 40.88 846 ARG A O 1
ATOM 6493 N N . GLY A 1 847 ? -36.781 -28.516 2.779 1 43.78 847 GLY A N 1
ATOM 6494 C CA . GLY A 1 847 ? -35.375 -28.234 2.77 1 43.78 847 GLY A CA 1
ATOM 6495 C C . GLY A 1 847 ? -35 -27.062 3.652 1 43.78 847 GLY A C 1
ATOM 6496 O O . GLY A 1 847 ? -33.812 -26.922 4.051 1 43.78 847 GLY A O 1
ATOM 6497 N N . ILE A 1 848 ? -35.938 -26.141 3.889 1 47.59 848 ILE A N 1
ATOM 6498 C CA . ILE A 1 848 ? -35.531 -25 4.684 1 47.59 848 ILE A CA 1
ATOM 6499 C C . ILE A 1 848 ? -35.375 -25.406 6.145 1 47.59 848 ILE A C 1
ATOM 6501 O O . ILE A 1 848 ? -34.5 -24.922 6.848 1 47.59 848 ILE A O 1
ATOM 6505 N N . GLU A 1 849 ? -36.25 -26.281 6.668 1 45.09 849 GLU A N 1
ATOM 6506 C CA . GLU A 1 849 ? -36.094 -26.766 8.031 1 45.09 849 GLU A CA 1
ATOM 6507 C C . GLU A 1 849 ? -34.781 -27.531 8.203 1 45.09 849 GLU A C 1
ATOM 6509 O O . GLU A 1 849 ? -34.125 -27.422 9.234 1 45.09 849 GLU A O 1
ATOM 6514 N N . ASN A 1 850 ? -34.469 -28.328 7.246 1 43.62 850 ASN A N 1
ATOM 6515 C CA . ASN A 1 850 ? -33.219 -29.047 7.289 1 43.62 850 ASN A CA 1
ATOM 6516 C C . ASN A 1 850 ? -32 -28.109 7.172 1 43.62 850 ASN A C 1
ATOM 6518 O O . ASN A 1 850 ? -30.938 -28.391 7.707 1 43.62 850 ASN A O 1
ATOM 6522 N N . LEU A 1 851 ? -32.25 -27.094 6.383 1 49.38 851 LEU A N 1
ATOM 6523 C CA . LEU A 1 851 ? -31.188 -26.078 6.297 1 49.38 851 LEU A CA 1
ATOM 6524 C C . LEU A 1 851 ? -30.891 -25.5 7.668 1 49.38 851 LEU A C 1
ATOM 6526 O O . LEU A 1 851 ? -29.719 -25.312 8.031 1 49.38 851 LEU A O 1
ATOM 6530 N N . LEU A 1 852 ? -31.938 -25.172 8.438 1 47.47 852 LEU A N 1
ATOM 6531 C CA . LEU A 1 852 ? -31.734 -24.531 9.727 1 47.47 852 LEU A CA 1
ATOM 6532 C C . LEU A 1 852 ? -31.266 -25.516 10.773 1 47.47 852 LEU A C 1
ATOM 6534 O O . LEU A 1 852 ? -30.625 -25.141 11.75 1 47.47 852 LEU A O 1
ATOM 6538 N N . ASN A 1 853 ? -31.5 -26.828 10.57 1 41 853 ASN A N 1
ATOM 6539 C CA . ASN A 1 853 ? -31.125 -27.844 11.562 1 41 853 ASN A CA 1
ATOM 6540 C C . ASN A 1 853 ? -29.938 -28.672 11.094 1 41 853 ASN A C 1
ATOM 6542 O O . ASN A 1 853 ? -29.375 -29.453 11.867 1 41 853 ASN A O 1
ATOM 6546 N N . GLY A 1 854 ? -29.594 -28.688 9.852 1 42.03 854 GLY A N 1
ATOM 6547 C CA . GLY A 1 854 ? -28.562 -29.578 9.352 1 42.03 854 GLY A CA 1
ATOM 6548 C C . GLY A 1 854 ? -27.172 -29 9.445 1 42.03 854 GLY A C 1
ATOM 6549 O O . GLY A 1 854 ? -26.922 -28.094 10.242 1 42.03 854 GLY A O 1
ATOM 6550 N N . GLU A 1 855 ? -26.234 -29.688 8.727 1 44.38 855 GLU A N 1
ATOM 6551 C CA . GLU A 1 855 ? -24.797 -29.391 8.711 1 44.38 855 GLU A CA 1
ATOM 6552 C C . GLU A 1 855 ? -24.547 -27.922 8.414 1 44.38 855 GLU A C 1
ATOM 6554 O O . GLU A 1 855 ? -23.594 -27.344 8.93 1 44.38 855 GLU A O 1
ATOM 6559 N N . TYR A 1 856 ? -25.453 -27.344 7.699 1 44.06 856 TYR A N 1
ATOM 6560 C CA . TYR A 1 856 ? -25.266 -25.938 7.363 1 44.06 856 TYR A CA 1
ATOM 6561 C C . TYR A 1 856 ? -25.391 -25.062 8.602 1 44.06 856 TYR A C 1
ATOM 6563 O O . TYR A 1 856 ? -24.703 -24.031 8.719 1 44.06 856 TYR A O 1
ATOM 6571 N N . ALA A 1 857 ? -26.203 -25.484 9.477 1 43.12 857 ALA A N 1
ATOM 6572 C CA . ALA A 1 857 ? -26.422 -24.719 10.703 1 43.12 857 ALA A CA 1
ATOM 6573 C C . ALA A 1 857 ? -25.234 -24.828 11.648 1 43.12 857 ALA A C 1
ATOM 6575 O O . ALA A 1 857 ? -25.016 -23.938 12.484 1 43.12 857 ALA A O 1
ATOM 6576 N N . GLN A 1 858 ? -24.531 -25.984 11.508 1 41.81 858 GLN A N 1
ATOM 6577 C CA . GLN A 1 858 ? -23.438 -26.203 12.453 1 41.81 858 GLN A CA 1
ATOM 6578 C C . GLN A 1 858 ? -22.203 -25.406 12.055 1 41.81 858 GLN A C 1
ATOM 6580 O O . GLN A 1 858 ? -21.25 -25.281 12.836 1 41.81 858 GLN A O 1
ATOM 6585 N N . ALA A 1 859 ? -22.188 -25.156 10.852 1 41.78 859 ALA A N 1
ATOM 6586 C CA . ALA A 1 859 ? -20.969 -24.453 10.461 1 41.78 859 ALA A CA 1
ATOM 6587 C C . ALA A 1 859 ? -20.922 -23.047 11.07 1 41.78 859 ALA A C 1
ATOM 6589 O O . ALA A 1 859 ? -21.969 -22.422 11.258 1 41.78 859 ALA A O 1
ATOM 6590 N N . SER A 1 860 ? -19.875 -22.859 11.852 1 41 860 SER A N 1
ATOM 6591 C CA . SER A 1 860 ? -19.672 -21.562 12.484 1 41 860 SER A CA 1
ATOM 6592 C C . SER A 1 860 ? -20.016 -20.422 11.523 1 41 860 SER A C 1
ATOM 6594 O O . SER A 1 860 ? -19.656 -20.469 10.344 1 41 860 SER A O 1
ATOM 6596 N N . PRO A 1 861 ? -21.016 -19.797 11.82 1 34.12 861 PRO A N 1
ATOM 6597 C CA . PRO A 1 861 ? -21.438 -18.641 11.016 1 34.12 861 PRO A CA 1
ATOM 6598 C C . PRO A 1 861 ? -20.25 -17.812 10.523 1 34.12 861 PRO A C 1
ATOM 6600 O O . PRO A 1 861 ? -19.359 -17.453 11.312 1 34.12 861 PRO A O 1
ATOM 6603 N N . ARG A 1 862 ? -19.625 -18.297 9.5 1 35.81 862 ARG A N 1
ATOM 6604 C CA . ARG A 1 862 ? -18.594 -17.406 8.977 1 35.81 862 ARG A CA 1
ATOM 6605 C C . ARG A 1 862 ? -19.109 -15.977 8.906 1 35.81 862 ARG A C 1
ATOM 6607 O O . ARG A 1 862 ? -20.312 -15.734 8.922 1 35.81 862 ARG A O 1
ATOM 6614 N N . VAL A 1 863 ? -18.234 -15.133 8.117 1 34.16 863 VAL A N 1
ATOM 6615 C CA . VAL A 1 863 ? -17.953 -13.719 7.922 1 34.16 863 VAL A CA 1
ATOM 6616 C C . VAL A 1 863 ? -19.156 -13.039 7.266 1 34.16 863 VAL A C 1
ATOM 6618 O O . VAL A 1 863 ? -19.859 -13.656 6.473 1 34.16 863 VAL A O 1
ATOM 6621 N N . ARG A 1 864 ? -19.469 -11.898 7.656 1 34.75 864 ARG A N 1
ATOM 6622 C CA . ARG A 1 864 ? -20.344 -10.773 7.352 1 34.75 864 ARG A CA 1
ATOM 6623 C C . ARG A 1 864 ? -20.359 -10.477 5.855 1 34.75 864 ARG A C 1
ATOM 6625 O O . ARG A 1 864 ? -19.328 -10.125 5.277 1 34.75 864 ARG A O 1
ATOM 6632 N N . LEU A 1 865 ? -20.953 -11.25 5.113 1 31.23 865 LEU A N 1
ATOM 6633 C CA . LEU A 1 865 ? -21.25 -10.508 3.889 1 31.23 865 LEU A CA 1
ATOM 6634 C C . LEU A 1 865 ? -21.766 -9.109 4.203 1 31.23 865 LEU A C 1
ATOM 6636 O O . LEU A 1 865 ? -22.688 -8.953 5.008 1 31.23 865 LEU A O 1
ATOM 6640 N N . HIS A 1 866 ? -20.984 -8.141 4.254 1 31.05 866 HIS A N 1
ATOM 6641 C CA . HIS A 1 866 ? -21.312 -6.734 4.48 1 31.05 866 HIS A CA 1
ATOM 6642 C C . HIS A 1 866 ? -22.641 -6.367 3.828 1 31.05 866 HIS A C 1
ATOM 6644 O O . HIS A 1 866 ? -22.688 -6.086 2.629 1 31.05 866 HIS A O 1
ATOM 6650 N N . SER A 1 867 ? -23.672 -7.078 4.105 1 28.81 867 SER A N 1
ATOM 6651 C CA . SER A 1 867 ? -24.891 -6.445 3.633 1 28.81 867 SER A CA 1
ATOM 6652 C C . SER A 1 867 ? -25.234 -5.211 4.461 1 28.81 867 SER A C 1
ATOM 6654 O O . SER A 1 867 ? -25.25 -5.266 5.691 1 28.81 867 SER A O 1
ATOM 6656 N N . ASN A 1 868 ? -24.891 -4.074 4.102 1 28.88 868 ASN A N 1
ATOM 6657 C CA . ASN A 1 868 ? -25.547 -2.869 4.605 1 28.88 868 ASN A CA 1
ATOM 6658 C C . ASN A 1 868 ? -27.047 -3.068 4.758 1 28.88 868 ASN A C 1
ATOM 6660 O O . ASN A 1 868 ? -27.828 -2.74 3.855 1 28.88 868 ASN A O 1
ATOM 6664 N N . VAL A 1 869 ? -27.547 -4.141 5.324 1 29.39 869 VAL A N 1
ATOM 6665 C CA . VAL A 1 869 ? -28.984 -4.137 5.57 1 29.39 869 VAL A CA 1
ATOM 6666 C C . VAL A 1 869 ? -29.312 -3.172 6.707 1 29.39 869 VAL A C 1
ATOM 6668 O O . VAL A 1 869 ? -28.906 -3.385 7.848 1 29.39 869 VAL A O 1
ATOM 6671 N N . VAL A 1 870 ? -29.469 -1.921 6.434 1 27.19 870 VAL A N 1
ATOM 6672 C CA . VAL A 1 870 ? -30.219 -1.066 7.34 1 27.19 870 VAL A CA 1
ATOM 6673 C C . VAL A 1 870 ? -31.547 -1.739 7.695 1 27.19 870 VAL A C 1
ATOM 6675 O O . VAL A 1 870 ? -32.375 -2.037 6.816 1 27.19 870 VAL A O 1
ATOM 6678 N N . SER A 1 871 ? -31.609 -2.51 8.688 1 26.92 871 SER A N 1
ATOM 6679 C CA . SER A 1 871 ? -32.906 -2.947 9.219 1 26.92 871 SER A CA 1
ATOM 6680 C C . SER A 1 871 ? -33.844 -1.768 9.414 1 26.92 871 SER A C 1
ATOM 6682 O O . SER A 1 871 ? -33.688 -0.971 10.336 1 26.92 871 SER A O 1
ATOM 6684 N N . THR A 1 872 ? -34.312 -0.946 8.5 1 26.31 872 THR A N 1
ATOM 6685 C CA . THR A 1 872 ? -35.531 -0.221 8.836 1 26.31 872 THR A CA 1
ATOM 6686 C C . THR A 1 872 ? -36.594 -1.17 9.391 1 26.31 872 THR A C 1
ATOM 6688 O O . THR A 1 872 ? -36.562 -2.369 9.109 1 26.31 872 THR A O 1
ATOM 6691 N N . GLY A 1 873 ? -37.375 -0.926 10.469 1 26.59 873 GLY A N 1
ATOM 6692 C CA . GLY A 1 873 ? -38.594 -1.54 10.945 1 26.59 873 GLY A CA 1
ATOM 6693 C C . GLY A 1 873 ? -39.375 -2.275 9.859 1 26.59 873 GLY A C 1
ATOM 6694 O O . GLY A 1 873 ? -40.125 -3.209 10.141 1 26.59 873 GLY A O 1
ATOM 6695 N N . ALA A 1 874 ? -40.156 -1.48 8.898 1 25.61 874 ALA A N 1
ATOM 6696 C CA . ALA A 1 874 ? -41.031 -2.23 8 1 25.61 874 ALA A CA 1
ATOM 6697 C C . ALA A 1 874 ? -40.281 -3.367 7.316 1 25.61 874 ALA A C 1
ATOM 6699 O O . ALA A 1 874 ? -39.031 -3.332 7.223 1 25.61 874 ALA A O 1
ATOM 6700 N N . THR A 1 875 ? -41 -4.543 6.992 1 28.67 875 THR A N 1
ATOM 6701 C CA . THR A 1 875 ? -40.844 -5.73 6.16 1 28.67 875 THR A CA 1
ATOM 6702 C C . THR A 1 875 ? -40 -5.418 4.934 1 28.67 875 THR A C 1
ATOM 6704 O O . THR A 1 875 ? -40.375 -5.75 3.809 1 28.67 875 THR A O 1
ATOM 6707 N N . VAL A 1 876 ? -39.656 -4.172 4.773 1 29.58 876 VAL A N 1
ATOM 6708 C CA . VAL A 1 876 ? -39.188 -3.951 3.408 1 29.58 876 VAL A CA 1
ATOM 6709 C C . VAL A 1 876 ? -38.188 -5.031 3.023 1 29.58 876 VAL A C 1
ATOM 6711 O O . VAL A 1 876 ? -37.344 -5.41 3.83 1 29.58 876 VAL A O 1
ATOM 6714 N N . PRO A 1 877 ? -38.531 -5.672 1.846 1 29.86 877 PRO A N 1
ATOM 6715 C CA . PRO A 1 877 ? -37.75 -6.609 1.058 1 29.86 877 PRO A CA 1
ATOM 6716 C C . PRO A 1 877 ? -36.25 -6.297 1.115 1 29.86 877 PRO A C 1
ATOM 6718 O O . PRO A 1 877 ? -35.844 -5.152 1.358 1 29.86 877 PRO A O 1
ATOM 6721 N N . LEU A 1 878 ? -35.5 -7.293 1.431 1 33.16 878 LEU A N 1
ATOM 6722 C CA . LEU A 1 878 ? -34.062 -7.328 1.265 1 33.16 878 LEU A CA 1
ATOM 6723 C C . LEU A 1 878 ? -33.625 -6.465 0.084 1 33.16 878 LEU A C 1
ATOM 6725 O O . LEU A 1 878 ? -34.094 -6.664 -1.04 1 33.16 878 LEU A O 1
ATOM 6729 N N . GLU A 1 879 ? -33.812 -5.113 0.184 1 33.59 879 GLU A N 1
ATOM 6730 C CA . GLU A 1 879 ? -33.344 -4.273 -0.916 1 33.59 879 GLU A CA 1
ATOM 6731 C C . GLU A 1 879 ? -32.344 -5.02 -1.799 1 33.59 879 GLU A C 1
ATOM 6733 O O . GLU A 1 879 ? -31.359 -5.59 -1.302 1 33.59 879 GLU A O 1
ATOM 6738 N N . PRO A 1 880 ? -32.719 -5.395 -2.955 1 35.81 880 PRO A N 1
ATOM 6739 C CA . PRO A 1 880 ? -31.891 -5.848 -4.082 1 35.81 880 PRO A CA 1
ATOM 6740 C C . PRO A 1 880 ? -30.562 -5.09 -4.191 1 35.81 880 PRO A C 1
ATOM 6742 O O . PRO A 1 880 ? -29.969 -5.043 -5.27 1 35.81 880 PRO A O 1
ATOM 6745 N N . ASP A 1 881 ? -30.281 -4.086 -3.422 1 41.34 881 ASP A N 1
ATOM 6746 C CA . ASP A 1 881 ? -29.203 -3.141 -3.68 1 41.34 881 ASP A CA 1
ATOM 6747 C C . ASP A 1 881 ? -27.922 -3.871 -4.082 1 41.34 881 ASP A C 1
ATOM 6749 O O . ASP A 1 881 ? -26.922 -3.236 -4.434 1 41.34 881 ASP A O 1
ATOM 6753 N N . ALA A 1 882 ? -27.688 -5.156 -3.568 1 50.88 882 ALA A N 1
ATOM 6754 C CA . ALA A 1 882 ? -26.391 -5.84 -3.682 1 50.88 882 ALA A CA 1
ATOM 6755 C C . ALA A 1 882 ? -26.188 -6.375 -5.094 1 50.88 882 ALA A C 1
ATOM 6757 O O . ALA A 1 882 ? -27.141 -6.719 -5.785 1 50.88 882 ALA A O 1
ATOM 6758 N N . GLU A 1 883 ? -25.109 -5.734 -5.762 1 69.81 883 GLU A N 1
ATOM 6759 C CA . GLU A 1 883 ? -24.562 -6.211 -7.031 1 69.81 883 GLU A CA 1
ATOM 6760 C C . GLU A 1 883 ? -24.672 -7.727 -7.145 1 69.81 883 GLU A C 1
ATOM 6762 O O . GLU A 1 883 ? -23.672 -8.422 -7.289 1 69.81 883 GLU A O 1
ATOM 6767 N N . THR A 1 884 ? -26.062 -8.18 -6.957 1 78.44 884 THR A N 1
ATOM 6768 C CA . THR A 1 884 ? -26.281 -9.617 -7.117 1 78.44 884 THR A CA 1
ATOM 6769 C C . THR A 1 884 ? -26.562 -9.961 -8.578 1 78.44 884 THR A C 1
ATOM 6771 O O . THR A 1 884 ? -27.219 -9.18 -9.281 1 78.44 884 THR A O 1
ATOM 6774 N N . PRO A 1 885 ? -26.156 -11.047 -8.961 1 86.19 885 PRO A N 1
ATOM 6775 C CA . PRO A 1 885 ? -26.422 -11.453 -10.344 1 86.19 885 PRO A CA 1
ATOM 6776 C C . PRO A 1 885 ? -27.859 -11.906 -10.562 1 86.19 885 PRO A C 1
ATOM 6778 O O . PRO A 1 885 ? -28.328 -11.984 -11.703 1 86.19 885 PRO A O 1
ATOM 6781 N N . LEU A 1 886 ? -28.625 -12.305 -9.453 1 84.56 886 LEU A N 1
ATOM 6782 C CA . LEU A 1 886 ? -30.016 -12.75 -9.523 1 84.56 886 LEU A CA 1
ATOM 6783 C C . LEU A 1 886 ? -30.922 -11.844 -8.695 1 84.56 886 LEU A C 1
ATOM 6785 O O . LEU A 1 886 ? -30.484 -11.266 -7.699 1 84.56 886 LEU A O 1
ATOM 6789 N N . PRO A 1 887 ? -32.094 -11.633 -9.172 1 76.75 887 PRO A N 1
ATOM 6790 C CA . PRO A 1 887 ? -33 -10.789 -8.414 1 76.75 887 PRO A CA 1
ATOM 6791 C C . PRO A 1 887 ? -33.531 -11.477 -7.156 1 76.75 887 PRO A C 1
ATOM 6793 O O . PRO A 1 887 ? -34.625 -12.031 -7.16 1 76.75 887 PRO A O 1
ATOM 6796 N N . LEU A 1 888 ? -32.781 -11.5 -6.125 1 76 888 LEU A N 1
ATOM 6797 C CA . LEU A 1 888 ? -33.156 -12.102 -4.848 1 76 888 LEU A CA 1
ATOM 6798 C C . LEU A 1 888 ? -33.969 -11.117 -3.994 1 76 888 LEU A C 1
ATOM 6800 O O . LEU A 1 888 ? -33.406 -10.445 -3.127 1 76 888 LEU A O 1
ATOM 6804 N N . GLN A 1 889 ? -35.219 -10.93 -4.184 1 62.25 889 GLN A N 1
ATOM 6805 C CA . GLN A 1 889 ? -36.062 -9.914 -3.562 1 62.25 889 GLN A CA 1
ATOM 6806 C C . GLN A 1 889 ? -36.781 -10.461 -2.328 1 62.25 889 GLN A C 1
ATOM 6808 O O . GLN A 1 889 ? -37.219 -9.688 -1.475 1 62.25 889 GLN A O 1
ATOM 6813 N N . SER A 1 890 ? -36.906 -11.828 -2.266 1 64.12 890 SER A N 1
ATOM 6814 C CA . SER A 1 890 ? -37.594 -12.438 -1.13 1 64.12 890 SER A CA 1
ATOM 6815 C C . SER A 1 890 ? -36.656 -13.398 -0.379 1 64.12 890 SER A C 1
ATOM 6817 O O . SER A 1 890 ? -35.531 -13.664 -0.822 1 64.12 890 SER A O 1
ATOM 6819 N N . SER A 1 891 ? -37.219 -13.758 0.831 1 71.56 891 SER A N 1
ATOM 6820 C CA . SER A 1 891 ? -36.469 -14.68 1.647 1 71.56 891 SER A CA 1
ATOM 6821 C C . SER A 1 891 ? -36.281 -16.031 0.955 1 71.56 891 SER A C 1
ATOM 6823 O O . SER A 1 891 ? -35.344 -16.781 1.241 1 71.56 891 SER A O 1
ATOM 6825 N N . THR A 1 892 ? -37.219 -16.312 0.135 1 75.38 892 THR A N 1
ATOM 6826 C CA . THR A 1 892 ? -37.094 -17.5 -0.693 1 75.38 892 THR A CA 1
ATOM 6827 C C . THR A 1 892 ? -37.406 -17.172 -2.154 1 75.38 892 THR A C 1
ATOM 6829 O O . THR A 1 892 ? -38.312 -16.391 -2.451 1 75.38 892 THR A O 1
ATOM 6832 N N . ALA A 1 893 ? -36.531 -17.578 -3.084 1 79.38 893 ALA A N 1
ATOM 6833 C CA . ALA A 1 893 ? -36.688 -17.328 -4.516 1 79.38 893 ALA A CA 1
ATOM 6834 C C . ALA A 1 893 ? -36.406 -18.594 -5.32 1 79.38 893 ALA A C 1
ATOM 6836 O O . ALA A 1 893 ? -35.469 -19.344 -5.023 1 79.38 893 ALA A O 1
ATOM 6837 N N . ARG A 1 894 ? -37.312 -18.875 -6.215 1 85.25 894 ARG A N 1
ATOM 6838 C CA . ARG A 1 894 ? -37.156 -20.031 -7.098 1 85.25 894 ARG A CA 1
ATOM 6839 C C . ARG A 1 894 ? -36.781 -19.594 -8.508 1 85.25 894 ARG A C 1
ATOM 6841 O O . ARG A 1 894 ? -37.312 -18.625 -9.031 1 85.25 894 ARG A O 1
ATOM 6848 N N . PHE A 1 895 ? -35.75 -20.266 -9.07 1 86.94 895 PHE A N 1
ATOM 6849 C CA . PHE A 1 895 ? -35.312 -19.969 -10.43 1 86.94 895 PHE A CA 1
ATOM 6850 C C . PHE A 1 895 ? -35.219 -21.25 -11.258 1 86.94 895 PHE A C 1
ATOM 6852 O O . PHE A 1 895 ? -34.875 -22.312 -10.742 1 86.94 895 PHE A O 1
ATOM 6859 N N . GLY A 1 896 ? -35.531 -21.125 -12.531 1 86.38 896 GLY A N 1
ATOM 6860 C CA . GLY A 1 896 ? -35.344 -22.219 -13.453 1 86.38 896 GLY A CA 1
ATOM 6861 C C . GLY A 1 896 ? -33.938 -22.281 -14 1 86.38 896 GLY A C 1
ATOM 6862 O O . GLY A 1 896 ? -33.281 -21.25 -14.219 1 86.38 896 GLY A O 1
ATOM 6863 N N . THR A 1 897 ? -33.469 -23.547 -14.164 1 91.62 897 THR A N 1
ATOM 6864 C CA . THR A 1 897 ? -32.156 -23.766 -14.805 1 91.62 897 THR A CA 1
ATOM 6865 C C . THR A 1 897 ? -32.344 -24.328 -16.219 1 91.62 897 THR A C 1
ATOM 6867 O O . THR A 1 897 ? -33.469 -24.547 -16.656 1 91.62 897 THR A O 1
ATOM 6870 N N . LEU A 1 898 ? -31.266 -24.484 -16.922 1 89.12 898 LEU A N 1
ATOM 6871 C CA . LEU A 1 898 ? -31.344 -25.094 -18.25 1 89.12 898 LEU A CA 1
ATOM 6872 C C . LEU A 1 898 ? -31.781 -26.547 -18.156 1 89.12 898 LEU A C 1
ATOM 6874 O O . LEU A 1 898 ? -32.188 -27.125 -19.172 1 89.12 898 LEU A O 1
ATOM 6878 N N . GLN A 1 899 ? -31.688 -27.094 -16.953 1 89.12 899 GLN A N 1
ATOM 6879 C CA . GLN A 1 899 ? -32.094 -28.484 -16.734 1 89.12 899 GLN A CA 1
ATOM 6880 C C . GLN A 1 899 ? -33.625 -28.578 -16.531 1 89.12 899 GLN A C 1
ATOM 6882 O O . GLN A 1 899 ? -34.188 -29.656 -16.656 1 89.12 899 GLN A O 1
ATOM 6887 N N . THR A 1 900 ? -34.25 -27.531 -16.297 1 84.5 900 THR A N 1
ATOM 6888 C CA . THR A 1 900 ? -35.688 -27.531 -15.992 1 84.5 900 THR A CA 1
ATOM 6889 C C . THR A 1 900 ? -36.5 -28.062 -17.172 1 84.5 900 THR A C 1
ATOM 6891 O O . THR A 1 900 ? -37.531 -28.719 -16.969 1 84.5 900 THR A O 1
ATOM 6894 N N . SER A 1 901 ? -36.094 -27.812 -18.375 1 79.19 901 SER A N 1
ATOM 6895 C CA . SER A 1 901 ? -36.812 -28.312 -19.547 1 79.19 901 SER A CA 1
ATOM 6896 C C . SER A 1 901 ? -36.625 -29.828 -19.703 1 79.19 901 SER A C 1
ATOM 6898 O O . SER A 1 901 ? -37.438 -30.469 -20.359 1 79.19 901 SER A O 1
ATOM 6900 N N . HIS A 1 902 ? -35.719 -30.406 -19.031 1 81.12 902 HIS A N 1
ATOM 6901 C CA . HIS A 1 902 ? -35.438 -31.828 -19.203 1 81.12 902 HIS A CA 1
ATOM 6902 C C . HIS A 1 902 ? -35.875 -32.625 -17.969 1 81.12 902 HIS A C 1
ATOM 6904 O O . HIS A 1 902 ? -36.031 -33.844 -18.047 1 81.12 902 HIS A O 1
ATOM 6910 N N . SER A 1 903 ? -36 -31.891 -16.875 1 81.5 903 SER A N 1
ATOM 6911 C CA . SER A 1 903 ? -36.438 -32.531 -15.625 1 81.5 903 SER A CA 1
ATOM 6912 C C . SER A 1 903 ? -37.375 -31.656 -14.836 1 81.5 903 SER A C 1
ATOM 6914 O O . SER A 1 903 ? -37.188 -30.438 -14.758 1 81.5 903 SER A O 1
ATOM 6916 N N . THR A 1 904 ? -38.406 -32.219 -14.273 1 77.44 904 THR A N 1
ATOM 6917 C CA . THR A 1 904 ? -39.375 -31.484 -13.477 1 77.44 904 THR A CA 1
ATOM 6918 C C . THR A 1 904 ? -38.75 -30.938 -12.203 1 77.44 904 THR A C 1
ATOM 6920 O O . THR A 1 904 ? -39.281 -30.016 -11.578 1 77.44 904 THR A O 1
ATOM 6923 N N . TYR A 1 905 ? -37.625 -31.531 -11.852 1 80.38 905 TYR A N 1
ATOM 6924 C CA . TYR A 1 905 ? -36.969 -31.078 -10.641 1 80.38 905 TYR A CA 1
ATOM 6925 C C . TYR A 1 905 ? -35.75 -30.234 -10.977 1 80.38 905 TYR A C 1
ATOM 6927 O O . TYR A 1 905 ? -34.812 -30.109 -10.172 1 80.38 905 TYR A O 1
ATOM 6935 N N . GLY A 1 906 ? -35.688 -29.672 -12.086 1 84.19 906 GLY A N 1
ATOM 6936 C CA . GLY A 1 906 ? -34.531 -28.922 -12.547 1 84.19 906 GLY A CA 1
ATOM 6937 C C . GLY A 1 906 ? -34.469 -27.516 -11.969 1 84.19 906 GLY A C 1
ATOM 6938 O O . GLY A 1 906 ? -33.438 -26.828 -12.117 1 84.19 906 GLY A O 1
ATOM 6939 N N . ASP A 1 907 ? -35.438 -27.109 -11.188 1 87.69 907 ASP A N 1
ATOM 6940 C CA . ASP A 1 907 ? -35.469 -25.766 -10.602 1 87.69 907 ASP A CA 1
ATOM 6941 C C . ASP A 1 907 ? -34.562 -25.688 -9.367 1 87.69 907 ASP A C 1
ATOM 6943 O O . ASP A 1 907 ? -34.281 -26.719 -8.734 1 87.69 907 ASP A O 1
ATOM 6947 N N . ILE A 1 908 ? -34.094 -24.469 -9.109 1 91.06 908 ILE A N 1
ATOM 6948 C CA . ILE A 1 908 ? -33.312 -24.266 -7.906 1 91.06 908 ILE A CA 1
ATOM 6949 C C . ILE A 1 908 ? -34.031 -23.297 -6.965 1 91.06 908 ILE A C 1
ATOM 6951 O O . ILE A 1 908 ? -34.812 -22.453 -7.406 1 91.06 908 ILE A O 1
ATOM 6955 N N . VAL A 1 909 ? -33.781 -23.453 -5.691 1 87.19 909 VAL A N 1
ATOM 6956 C CA . VAL A 1 909 ? -34.438 -22.656 -4.664 1 87.19 909 VAL A CA 1
ATOM 6957 C C . VAL A 1 909 ? -33.375 -21.969 -3.795 1 87.19 909 VAL A C 1
ATOM 6959 O O . VAL A 1 909 ? -32.5 -22.641 -3.26 1 87.19 909 VAL A O 1
ATOM 6962 N N . PHE A 1 910 ? -33.469 -20.656 -3.76 1 87.19 910 PHE A N 1
ATOM 6963 C CA . PHE A 1 910 ? -32.625 -19.875 -2.865 1 87.19 910 PHE A CA 1
ATOM 6964 C C . PHE A 1 910 ? -33.375 -19.562 -1.562 1 87.19 910 PHE A C 1
ATOM 6966 O O . PHE A 1 910 ? -34.562 -19.266 -1.567 1 87.19 910 PHE A O 1
ATOM 6973 N N . ALA A 1 911 ? -32.625 -19.641 -0.404 1 81.94 911 ALA A N 1
ATOM 6974 C CA . ALA A 1 911 ? -33.188 -19.297 0.904 1 81.94 911 ALA A CA 1
ATOM 6975 C C . ALA A 1 911 ? -32.188 -18.484 1.731 1 81.94 911 ALA A C 1
ATOM 6977 O O . ALA A 1 911 ? -31 -18.766 1.732 1 81.94 911 ALA A O 1
ATOM 6978 N N . HIS A 1 912 ? -32.75 -17.453 2.311 1 78.38 912 HIS A N 1
ATOM 6979 C CA . HIS A 1 912 ? -31.938 -16.625 3.186 1 78.38 912 HIS A CA 1
ATOM 6980 C C . HIS A 1 912 ? -31.969 -17.141 4.621 1 78.38 912 HIS A C 1
ATOM 6982 O O . HIS A 1 912 ? -33.062 -17.328 5.184 1 78.38 912 HIS A O 1
ATOM 6988 N N . THR A 1 913 ? -30.859 -17.453 5.242 1 66.25 913 THR A N 1
ATOM 6989 C CA . THR A 1 913 ? -30.781 -18.062 6.57 1 66.25 913 THR A CA 1
ATOM 6990 C C . THR A 1 913 ? -30.328 -17.031 7.602 1 66.25 913 THR A C 1
ATOM 6992 O O . THR A 1 913 ? -29.594 -17.359 8.547 1 66.25 913 THR A O 1
ATOM 6995 N N . GLY A 1 914 ? -30.641 -15.82 7.398 1 57.19 914 GLY A N 1
ATOM 6996 C CA . GLY A 1 914 ? -30.281 -14.812 8.383 1 57.19 914 GLY A CA 1
ATOM 6997 C C . GLY A 1 914 ? -28.812 -14.445 8.359 1 57.19 914 GLY A C 1
ATOM 6998 O O . GLY A 1 914 ? -28.281 -14.047 7.312 1 57.19 914 GLY A O 1
ATOM 6999 N N . ASP A 1 915 ? -28.141 -14.914 9.547 1 54.62 915 ASP A N 1
ATOM 7000 C CA . ASP A 1 915 ? -26.75 -14.492 9.75 1 54.62 915 ASP A CA 1
ATOM 7001 C C . ASP A 1 915 ? -25.797 -15.32 8.883 1 54.62 915 ASP A C 1
ATOM 7003 O O . ASP A 1 915 ? -24.656 -14.914 8.641 1 54.62 915 ASP A O 1
ATOM 7007 N N . ARG A 1 916 ? -26.391 -16.375 8.328 1 61 916 ARG A N 1
ATOM 7008 C CA . ARG A 1 916 ? -25.484 -17.234 7.578 1 61 916 ARG A CA 1
ATOM 7009 C C . ARG A 1 916 ? -25.562 -16.953 6.082 1 61 916 ARG A C 1
ATOM 7011 O O . ARG A 1 916 ? -24.859 -17.578 5.289 1 61 916 ARG A O 1
ATOM 7018 N N . GLY A 1 917 ? -26.406 -16.125 5.762 1 73.81 917 GLY A N 1
ATOM 7019 C CA . GLY A 1 917 ? -26.453 -15.711 4.367 1 73.81 917 GLY A CA 1
ATOM 7020 C C . GLY A 1 917 ? -27.438 -16.516 3.539 1 73.81 917 GLY A C 1
ATOM 7021 O O . GLY A 1 917 ? -28.5 -16.906 4.031 1 73.81 917 GLY A O 1
ATOM 7022 N N . TRP A 1 918 ? -27.078 -16.766 2.266 1 82.19 918 TRP A N 1
ATOM 7023 C CA . TRP A 1 918 ? -27.953 -17.422 1.316 1 82.19 918 TRP A CA 1
ATOM 7024 C C . TRP A 1 918 ? -27.531 -18.875 1.105 1 82.19 918 TRP A C 1
ATOM 7026 O O . TRP A 1 918 ? -26.344 -19.203 1.194 1 82.19 918 TRP A O 1
ATOM 7036 N N . ALA A 1 919 ? -28.484 -19.703 0.921 1 87.12 919 ALA A N 1
ATOM 7037 C CA . ALA A 1 919 ? -28.266 -21.094 0.542 1 87.12 919 ALA A CA 1
ATOM 7038 C C . ALA A 1 919 ? -29.094 -21.469 -0.686 1 87.12 919 ALA A C 1
ATOM 7040 O O . ALA A 1 919 ? -30.125 -20.844 -0.966 1 87.12 919 ALA A O 1
ATOM 7041 N N . VAL A 1 920 ? -28.625 -22.375 -1.459 1 90.25 920 VAL A N 1
ATOM 7042 C CA . VAL A 1 920 ? -29.312 -22.781 -2.678 1 90.25 920 VAL A CA 1
ATOM 7043 C C . VAL A 1 920 ? -29.422 -24.312 -2.725 1 90.25 920 VAL A C 1
ATOM 7045 O O . VAL A 1 920 ? -28.516 -25.016 -2.264 1 90.25 920 VAL A O 1
ATOM 7048 N N . THR A 1 921 ? -30.531 -24.844 -3.193 1 89.56 921 THR A N 1
ATOM 7049 C CA . THR A 1 921 ? -30.75 -26.281 -3.367 1 89.56 921 THR A CA 1
ATOM 7050 C C . THR A 1 921 ? -31.562 -26.562 -4.629 1 89.56 921 THR A C 1
ATOM 7052 O O . THR A 1 921 ? -32.062 -25.625 -5.258 1 89.56 921 THR A O 1
ATOM 7055 N N . VAL A 1 922 ? -31.438 -27.812 -5.078 1 89.81 922 VAL A N 1
ATOM 7056 C CA . VAL A 1 922 ? -32.281 -28.281 -6.172 1 89.81 922 VAL A CA 1
ATOM 7057 C C . VAL A 1 922 ? -33.656 -28.625 -5.637 1 89.81 922 VAL A C 1
ATOM 7059 O O . VAL A 1 922 ? -33.781 -29.188 -4.539 1 89.81 922 VAL A O 1
ATOM 7062 N N . LYS A 1 923 ? -34.656 -28.234 -6.402 1 83.69 923 LYS A N 1
ATOM 7063 C CA . LYS A 1 923 ? -36.031 -28.516 -6 1 83.69 923 LYS A CA 1
ATOM 7064 C C . LYS A 1 923 ? -36.219 -30 -5.652 1 83.69 923 LYS A C 1
ATOM 7066 O O . LYS A 1 923 ? -35.906 -30.875 -6.469 1 83.69 923 LYS A O 1
ATOM 7071 N N . GLY A 1 924 ? -36.531 -30.25 -4.461 1 75.25 924 GLY A N 1
ATOM 7072 C CA . GLY A 1 924 ? -36.812 -31.609 -4.023 1 75.25 924 GLY A CA 1
ATOM 7073 C C . GLY A 1 924 ? -35.625 -32.281 -3.352 1 75.25 924 GLY A C 1
ATOM 7074 O O . GLY A 1 924 ? -35.781 -33.281 -2.68 1 75.25 924 GLY A O 1
ATOM 7075 N N . ALA A 1 925 ? -34.469 -31.734 -3.555 1 79.25 925 ALA A N 1
ATOM 7076 C CA . ALA A 1 925 ? -33.25 -32.312 -2.967 1 79.25 925 ALA A CA 1
ATOM 7077 C C . ALA A 1 925 ? -33.094 -31.922 -1.504 1 79.25 925 ALA A C 1
ATOM 7079 O O . ALA A 1 925 ? -33.625 -30.875 -1.087 1 79.25 925 ALA A O 1
ATOM 7080 N N . GLU A 1 926 ? -32.469 -32.688 -0.717 1 72.94 926 GLU A N 1
ATOM 7081 C CA . GLU A 1 926 ? -32.281 -32.438 0.706 1 72.94 926 GLU A CA 1
ATOM 7082 C C . GLU A 1 926 ? -30.984 -31.672 0.958 1 72.94 926 GLU A C 1
ATOM 7084 O O . GLU A 1 926 ? -30.859 -30.953 1.96 1 72.94 926 GLU A O 1
ATOM 7089 N N . GLU A 1 927 ? -30.109 -31.781 0.117 1 77.5 927 GLU A N 1
ATOM 7090 C CA . GLU A 1 927 ? -28.797 -31.172 0.351 1 77.5 927 GLU A CA 1
ATOM 7091 C C . GLU A 1 927 ? -28.781 -29.719 -0.111 1 77.5 927 GLU A C 1
ATOM 7093 O O . GLU A 1 927 ? -29.25 -29.406 -1.208 1 77.5 927 GLU A O 1
ATOM 7098 N N . TRP A 1 928 ? -28.312 -28.812 0.784 1 83.94 928 TRP A N 1
ATOM 7099 C CA . TRP A 1 928 ? -28.219 -27.391 0.484 1 83.94 928 TRP A CA 1
ATOM 7100 C C . TRP A 1 928 ? -26.766 -26.953 0.315 1 83.94 928 TRP A C 1
ATOM 7102 O O . TRP A 1 928 ? -25.875 -27.484 0.986 1 83.94 928 TRP A O 1
ATOM 7112 N N . ALA A 1 929 ? -26.562 -26.062 -0.635 1 86.88 929 ALA A N 1
ATOM 7113 C CA . ALA A 1 929 ? -25.25 -25.438 -0.84 1 86.88 929 ALA A CA 1
ATOM 7114 C C . ALA A 1 929 ? -25.234 -24.016 -0.322 1 86.88 929 ALA A C 1
ATOM 7116 O O . ALA A 1 929 ? -26.172 -23.25 -0.574 1 86.88 929 ALA A O 1
ATOM 7117 N N . GLY A 1 930 ? -24.203 -23.688 0.443 1 85.94 930 GLY A N 1
ATOM 7118 C CA . GLY A 1 930 ? -24.078 -22.312 0.923 1 85.94 930 GLY A CA 1
ATOM 7119 C C . GLY A 1 930 ? -23.469 -21.375 -0.106 1 85.94 930 GLY A C 1
ATOM 7120 O O . GLY A 1 930 ? -22.531 -21.75 -0.825 1 85.94 930 GLY A O 1
ATOM 7121 N N . VAL A 1 931 ? -24.062 -20.203 -0.218 1 88.31 931 VAL A N 1
ATOM 7122 C CA . VAL A 1 931 ? -23.516 -19.188 -1.107 1 88.31 931 VAL A CA 1
ATOM 7123 C C . VAL A 1 931 ? -22.375 -18.453 -0.41 1 88.31 931 VAL A C 1
ATOM 7125 O O . VAL A 1 931 ? -22.547 -17.922 0.688 1 88.31 931 VAL A O 1
ATOM 7128 N N . LYS A 1 932 ? -21.219 -18.469 -1.004 1 85.38 932 LYS A N 1
ATOM 7129 C CA . LYS A 1 932 ? -20.047 -17.859 -0.399 1 85.38 932 LYS A CA 1
ATOM 7130 C C . LYS A 1 932 ? -19.828 -16.438 -0.919 1 85.38 932 LYS A C 1
ATOM 7132 O O . LYS A 1 932 ? -19.438 -15.547 -0.165 1 85.38 932 LYS A O 1
ATOM 7137 N N . ALA A 1 933 ? -20 -16.25 -2.148 1 88.5 933 ALA A N 1
ATOM 7138 C CA . ALA A 1 933 ? -19.812 -14.953 -2.801 1 88.5 933 ALA A CA 1
ATOM 7139 C C . ALA A 1 933 ? -20.578 -14.891 -4.125 1 88.5 933 ALA A C 1
ATOM 7141 O O . ALA A 1 933 ? -21.078 -15.906 -4.605 1 88.5 933 ALA A O 1
ATOM 7142 N N . TRP A 1 934 ? -20.734 -13.734 -4.637 1 91.25 934 TRP A N 1
ATOM 7143 C CA . TRP A 1 934 ? -21.312 -13.586 -5.965 1 91.25 934 TRP A CA 1
ATOM 7144 C C . TRP A 1 934 ? -20.75 -12.359 -6.68 1 91.25 934 TRP A C 1
ATOM 7146 O O . TRP A 1 934 ? -20.031 -11.555 -6.074 1 91.25 934 TRP A O 1
ATOM 7156 N N . GLY A 1 935 ? -20.891 -12.297 -7.895 1 90.44 935 GLY A N 1
ATOM 7157 C CA . GLY A 1 935 ? -20.469 -11.188 -8.734 1 90.44 935 GLY A CA 1
ATOM 7158 C C . GLY A 1 935 ? -21.312 -11.039 -9.984 1 90.44 935 GLY A C 1
ATOM 7159 O O . GLY A 1 935 ? -21.719 -12.031 -10.594 1 90.44 935 GLY A O 1
ATOM 7160 N N . LYS A 1 936 ? -21.547 -9.789 -10.281 1 88.19 936 LYS A N 1
ATOM 7161 C CA . LYS A 1 936 ? -22.281 -9.445 -11.5 1 88.19 936 LYS A CA 1
ATOM 7162 C C . LYS A 1 936 ? -21.312 -9.125 -12.641 1 88.19 936 LYS A C 1
ATOM 7164 O O . LYS A 1 936 ? -20.234 -8.594 -12.414 1 88.19 936 LYS A O 1
ATOM 7169 N N . THR A 1 937 ? -21.766 -9.516 -13.828 1 88.75 937 THR A N 1
ATOM 7170 C CA . THR A 1 937 ? -20.953 -9.18 -14.984 1 88.75 937 THR A CA 1
ATOM 7171 C C . THR A 1 937 ? -20.938 -7.668 -15.211 1 88.75 937 THR A C 1
ATOM 7173 O O . THR A 1 937 ? -21.906 -6.977 -14.883 1 88.75 937 THR A O 1
ATOM 7176 N N . VAL A 1 938 ? -19.812 -7.223 -15.719 1 85.31 938 VAL A N 1
ATOM 7177 C CA . VAL A 1 938 ? -19.672 -5.793 -15.969 1 85.31 938 VAL A CA 1
ATOM 7178 C C . VAL A 1 938 ? -19.266 -5.559 -17.422 1 85.31 938 VAL A C 1
ATOM 7180 O O . VAL A 1 938 ? -18.297 -6.145 -17.906 1 85.31 938 VAL A O 1
ATOM 7183 N N . GLY A 1 939 ? -19.969 -4.738 -18.156 1 75.06 939 GLY A N 1
ATOM 7184 C CA . GLY A 1 939 ? -19.625 -4.293 -19.484 1 75.06 939 GLY A CA 1
ATOM 7185 C C . GLY A 1 939 ? -19.953 -5.316 -20.562 1 75.06 939 GLY A C 1
ATOM 7186 O O . GLY A 1 939 ? -19.375 -5.293 -21.641 1 75.06 939 GLY A O 1
ATOM 7187 N N . VAL A 1 940 ? -20.484 -6.449 -20.359 1 67.12 940 VAL A N 1
ATOM 7188 C CA . VAL A 1 940 ? -20.703 -7.508 -21.344 1 67.12 940 VAL A CA 1
ATOM 7189 C C . VAL A 1 940 ? -22 -7.242 -22.109 1 67.12 940 VAL A C 1
ATOM 7191 O O . VAL A 1 940 ? -22.109 -7.59 -23.281 1 67.12 940 VAL A O 1
ATOM 7194 N N . THR A 1 941 ? -23.062 -7.012 -21.484 1 54.38 941 THR A N 1
ATOM 7195 C CA . THR A 1 941 ? -24.312 -6.922 -22.219 1 54.38 941 THR A CA 1
ATOM 7196 C C . THR A 1 941 ? -24.344 -5.664 -23.094 1 54.38 941 THR A C 1
ATOM 7198 O O . THR A 1 941 ? -24.203 -4.551 -22.578 1 54.38 941 THR A O 1
ATOM 7201 N N . PRO A 1 942 ? -23.859 -5.879 -24.281 1 42.56 942 PRO A N 1
ATOM 7202 C CA . PRO A 1 942 ? -24.094 -4.77 -25.203 1 42.56 942 PRO A CA 1
ATOM 7203 C C . PRO A 1 942 ? -25.516 -4.195 -25.094 1 42.56 942 PRO A C 1
ATOM 7205 O O . PRO A 1 942 ? -26.469 -4.938 -24.859 1 42.56 942 PRO A O 1
ATOM 7208 N N . GLY A 1 943 ? -25.906 -2.834 -25.281 1 40.25 943 GLY A N 1
ATOM 7209 C CA . GLY A 1 943 ? -27.016 -1.924 -25.516 1 40.25 943 GLY A CA 1
ATOM 7210 C C . GLY A 1 943 ? -28.188 -2.133 -24.562 1 40.25 943 GLY A C 1
ATOM 7211 O O . GLY A 1 943 ? -29.016 -1.245 -24.391 1 40.25 943 GLY A O 1
ATOM 7212 N N . ALA A 1 944 ? -28.719 -3.459 -24.516 1 33.06 944 ALA A N 1
ATOM 7213 C CA . ALA A 1 944 ? -30.078 -3.678 -24.016 1 33.06 944 ALA A CA 1
ATOM 7214 C C . ALA A 1 944 ? -30.078 -3.824 -22.5 1 33.06 944 ALA A C 1
ATOM 7216 O O . ALA A 1 944 ? -29.719 -4.879 -21.969 1 33.06 944 ALA A O 1
ATOM 7217 N N . ALA A 1 945 ? -29.547 -3.025 -21.797 1 36.25 945 ALA A N 1
ATOM 7218 C CA . ALA A 1 945 ? -29.75 -3.127 -20.344 1 36.25 945 ALA A CA 1
ATOM 7219 C C . ALA A 1 945 ? -31.203 -3.459 -20.031 1 36.25 945 ALA A C 1
ATOM 7221 O O . ALA A 1 945 ? -32.125 -2.729 -20.422 1 36.25 945 ALA A O 1
ATOM 7222 N N . SER A 1 946 ? -31.578 -4.707 -20.094 1 33.5 946 SER A N 1
ATOM 7223 C CA . SER A 1 946 ? -32.906 -5.129 -19.688 1 33.5 946 SER A CA 1
ATOM 7224 C C . SER A 1 946 ? -33.281 -4.605 -18.297 1 33.5 946 SER A C 1
ATOM 7226 O O . SER A 1 946 ? -32.469 -4.742 -17.359 1 33.5 946 SER A O 1
ATOM 7228 N N . VAL A 1 947 ? -33.781 -3.523 -18.297 1 35.75 947 VAL A N 1
ATOM 7229 C CA . VAL A 1 947 ? -34.312 -2.971 -17.047 1 35.75 947 VAL A CA 1
ATOM 7230 C C . VAL A 1 947 ? -35.375 -3.91 -16.484 1 35.75 947 VAL A C 1
ATOM 7232 O O . VAL A 1 947 ? -36.438 -4.137 -17.109 1 35.75 947 VAL A O 1
ATOM 7235 N N . TYR A 1 948 ? -35.094 -5.188 -16.016 1 29.44 948 TYR A N 1
ATOM 7236 C CA . TYR A 1 948 ? -36.188 -5.812 -15.312 1 29.44 948 TYR A CA 1
ATOM 7237 C C . TYR A 1 948 ? -37.094 -4.758 -14.656 1 29.44 948 TYR A C 1
ATOM 7239 O O . TYR A 1 948 ? -36.625 -3.637 -14.398 1 29.44 948 TYR A O 1
ATOM 7247 N N . ALA A 1 949 ? -38.344 -5.137 -14.469 1 29.66 949 ALA A N 1
ATOM 7248 C CA . ALA A 1 949 ? -39.344 -4.453 -13.656 1 29.66 949 ALA A CA 1
ATOM 7249 C C . ALA A 1 949 ? -38.781 -4.109 -12.273 1 29.66 949 ALA A C 1
ATOM 7251 O O . ALA A 1 949 ? -38.406 -5 -11.516 1 29.66 949 ALA A O 1
ATOM 7252 N N . GLY A 1 950 ? -38.125 -2.83 -11.945 1 34.53 950 GLY A N 1
ATOM 7253 C CA . GLY A 1 950 ? -37.5 -1.884 -11.016 1 34.53 950 GLY A CA 1
ATOM 7254 C C . GLY A 1 950 ? -36.125 -1.409 -11.461 1 34.53 950 GLY A C 1
ATOM 7255 O O . GLY A 1 950 ? -35.75 -1.63 -12.602 1 34.53 950 GLY A O 1
ATOM 7256 N N . GLU A 1 951 ? -35.156 -0.914 -10.414 1 44.22 951 GLU A N 1
ATOM 7257 C CA . GLU A 1 951 ? -34.031 0.009 -10.562 1 44.22 951 GLU A CA 1
ATOM 7258 C C . GLU A 1 951 ? -32.875 -0.646 -11.305 1 44.22 951 GLU A C 1
ATOM 7260 O O . GLU A 1 951 ? -32.344 -0.088 -12.273 1 44.22 951 GLU A O 1
ATOM 7265 N N . SER A 1 952 ? -32 -1.521 -10.789 1 50.75 952 SER A N 1
ATOM 7266 C CA . SER A 1 952 ? -30.641 -1.764 -11.242 1 50.75 952 SER A CA 1
ATOM 7267 C C . SER A 1 952 ? -30.594 -2.855 -12.305 1 50.75 952 SER A C 1
ATOM 7269 O O . SER A 1 952 ? -31.281 -3.873 -12.188 1 50.75 952 SER A O 1
ATOM 7271 N N . PRO A 1 953 ? -30.078 -2.656 -13.625 1 57.38 953 PRO A N 1
ATOM 7272 C CA . PRO A 1 953 ? -29.953 -3.629 -14.711 1 57.38 953 PRO A CA 1
ATOM 7273 C C . PRO A 1 953 ? -29.328 -4.945 -14.258 1 57.38 953 PRO A C 1
ATOM 7275 O O . PRO A 1 953 ? -28.344 -4.941 -13.523 1 57.38 953 PRO A O 1
ATOM 7278 N N . LEU A 1 954 ? -30.109 -6.102 -14.367 1 64.06 954 LEU A N 1
ATOM 7279 C CA . LEU A 1 954 ? -29.547 -7.414 -14.07 1 64.06 954 LEU A CA 1
ATOM 7280 C C . LEU A 1 954 ? -28.75 -7.941 -15.258 1 64.06 954 LEU A C 1
ATOM 7282 O O . LEU A 1 954 ? -29.281 -8.109 -16.344 1 64.06 954 LEU A O 1
ATOM 7286 N N . THR A 1 955 ? -27.406 -8.031 -15.273 1 69.88 955 THR A N 1
ATOM 7287 C CA . THR A 1 955 ? -26.516 -8.469 -16.344 1 69.88 955 THR A CA 1
ATOM 7288 C C . THR A 1 955 ? -26.062 -9.906 -16.109 1 69.88 955 THR A C 1
ATOM 7290 O O . THR A 1 955 ? -25.234 -10.422 -16.875 1 69.88 955 THR A O 1
ATOM 7293 N N . GLY A 1 956 ? -26.703 -10.648 -15.164 1 83.81 956 GLY A N 1
ATOM 7294 C CA . GLY A 1 956 ? -26.203 -11.984 -14.883 1 83.81 956 GLY A CA 1
ATOM 7295 C C . GLY A 1 956 ? -24.875 -11.977 -14.141 1 83.81 956 GLY A C 1
ATOM 7296 O O . GLY A 1 956 ? -24.406 -10.93 -13.695 1 83.81 956 GLY A O 1
ATOM 7297 N N . GLY A 1 957 ? -24.328 -13.141 -13.93 1 91.56 957 GLY A N 1
ATOM 7298 C CA . GLY A 1 957 ? -23.062 -13.219 -13.203 1 91.56 957 GLY A CA 1
ATOM 7299 C C . GLY A 1 957 ? -22.766 -14.602 -12.656 1 91.56 957 GLY A C 1
ATOM 7300 O O . GLY A 1 957 ? -23.078 -15.609 -13.297 1 91.56 957 GLY A O 1
ATOM 7301 N N . VAL A 1 958 ? -22.047 -14.656 -11.617 1 94.62 958 VAL A N 1
ATOM 7302 C CA . VAL A 1 958 ? -21.625 -15.914 -11.008 1 94.62 958 VAL A CA 1
ATOM 7303 C C . VAL A 1 958 ? -21.984 -15.914 -9.523 1 94.62 958 VAL A C 1
ATOM 7305 O O . VAL A 1 958 ? -21.844 -14.898 -8.844 1 94.62 958 VAL A O 1
ATOM 7308 N N . VAL A 1 959 ? -22.531 -17.047 -9.094 1 93.75 959 VAL A N 1
ATOM 7309 C CA . VAL A 1 959 ? -22.75 -17.297 -7.676 1 93.75 959 VAL A CA 1
ATOM 7310 C C . VAL A 1 959 ? -21.844 -18.422 -7.199 1 93.75 959 VAL A C 1
ATOM 7312 O O . VAL A 1 959 ? -21.922 -19.547 -7.703 1 93.75 959 VAL A O 1
ATOM 7315 N N . GLN A 1 960 ? -20.984 -18.125 -6.312 1 94.12 960 GLN A N 1
ATOM 7316 C CA . GLN A 1 960 ? -20.078 -19.125 -5.754 1 94.12 960 GLN A CA 1
ATOM 7317 C C . GLN A 1 960 ? -20.766 -19.953 -4.68 1 94.12 960 GLN A C 1
ATOM 7319 O O . GLN A 1 960 ? -21.328 -19.406 -3.732 1 94.12 960 GLN A O 1
ATOM 7324 N N . ILE A 1 961 ? -20.734 -21.219 -4.832 1 92.25 961 ILE A N 1
ATOM 7325 C CA . ILE A 1 961 ? -21.375 -22.109 -3.875 1 92.25 961 ILE A CA 1
ATOM 7326 C C . ILE A 1 961 ? -20.359 -23.109 -3.33 1 92.25 961 ILE A C 1
ATOM 7328 O O . ILE A 1 961 ? -19.312 -23.344 -3.947 1 92.25 961 ILE A O 1
ATOM 7332 N N . ASP A 1 962 ? -20.641 -23.719 -2.209 1 85.5 962 ASP A N 1
ATOM 7333 C CA . ASP A 1 962 ? -19.656 -24.562 -1.54 1 85.5 962 ASP A CA 1
ATOM 7334 C C . ASP A 1 962 ? -19.938 -26.031 -1.789 1 85.5 962 ASP A C 1
ATOM 7336 O O . ASP A 1 962 ? -19.219 -26.906 -1.282 1 85.5 962 ASP A O 1
ATOM 7340 N N . ARG A 1 963 ? -21 -26.312 -2.561 1 86.25 963 ARG A N 1
ATOM 7341 C CA . ARG A 1 963 ? -21.344 -27.688 -2.891 1 86.25 963 ARG A CA 1
ATOM 7342 C C . ARG A 1 963 ? -21.875 -27.797 -4.316 1 86.25 963 ARG A C 1
ATOM 7344 O O . ARG A 1 963 ? -22.5 -26.875 -4.824 1 86.25 963 ARG A O 1
ATOM 7351 N 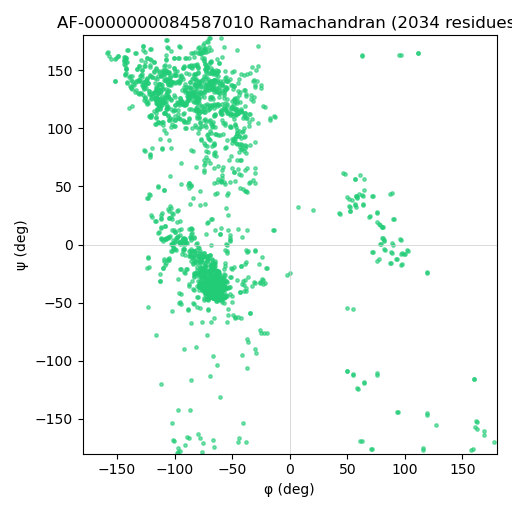N . VAL A 1 964 ? -21.547 -28.953 -4.934 1 89.69 964 VAL A N 1
ATOM 7352 C CA . VAL A 1 964 ? -22.031 -29.188 -6.289 1 89.69 964 VAL A CA 1
ATOM 7353 C C . VAL A 1 964 ? -23.516 -29.594 -6.238 1 89.69 964 VAL A C 1
ATOM 7355 O O . VAL A 1 964 ? -23.922 -30.359 -5.371 1 89.69 964 VAL A O 1
ATOM 7358 N N . LEU A 1 965 ? -24.266 -29.031 -7.113 1 91.94 965 LEU A N 1
ATOM 7359 C CA . LEU A 1 965 ? -25.688 -29.375 -7.211 1 91.94 965 LEU A CA 1
ATOM 7360 C C . LEU A 1 965 ? -25.906 -30.531 -8.172 1 91.94 965 LEU A C 1
ATOM 7362 O O . LEU A 1 965 ? -25.891 -30.344 -9.391 1 91.94 965 LEU A O 1
ATOM 7366 N N . GLU A 1 966 ? -26.156 -31.625 -7.664 1 88.38 966 GLU A N 1
ATOM 7367 C CA . GLU A 1 966 ? -26.438 -32.781 -8.5 1 88.38 966 GLU A CA 1
ATOM 7368 C C . GLU A 1 966 ? -27.906 -32.875 -8.883 1 88.38 966 GLU A C 1
ATOM 7370 O O . GLU A 1 966 ? -28.781 -32.562 -8.062 1 88.38 966 GLU A O 1
ATOM 7375 N N . PRO A 1 967 ? -28.078 -33.156 -10.188 1 87.56 967 PRO A N 1
ATOM 7376 C CA . PRO A 1 967 ? -29.484 -33.312 -10.602 1 87.56 967 PRO A CA 1
ATOM 7377 C C . PRO A 1 967 ? -30.219 -34.375 -9.812 1 87.56 967 PRO A C 1
ATOM 7379 O O . PRO A 1 967 ? -29.656 -35.438 -9.539 1 87.56 967 PRO A O 1
ATOM 7382 N N . TYR A 1 968 ? -31.375 -34.062 -9.359 1 81.44 968 TYR A N 1
ATOM 7383 C CA . TYR A 1 968 ? -32.156 -34.938 -8.492 1 81.44 968 TYR A CA 1
ATOM 7384 C C . TYR A 1 968 ? -33.125 -35.781 -9.312 1 81.44 968 TYR A C 1
ATOM 7386 O O . TYR A 1 968 ? -33.781 -35.281 -10.211 1 81.44 968 TYR A O 1
ATOM 7394 N N . SER A 1 969 ? -32.969 -37.094 -9.195 1 74.94 969 SER A N 1
ATOM 7395 C CA . SER A 1 969 ? -33.969 -38 -9.727 1 74.94 969 SER A CA 1
ATOM 7396 C C . SER A 1 969 ? -34.656 -38.781 -8.609 1 74.94 969 SER A C 1
ATOM 7398 O O . SER A 1 969 ? -34 -39.438 -7.812 1 74.94 969 SER A O 1
ATOM 7400 N N . PRO A 1 970 ? -35.938 -38.375 -8.32 1 65.25 970 PRO A N 1
ATOM 7401 C CA . PRO A 1 970 ? -36.625 -39.062 -7.215 1 65.25 970 PRO A CA 1
ATOM 7402 C C . PRO A 1 970 ? -36.594 -40.562 -7.359 1 65.25 970 PRO A C 1
ATOM 7404 O O . PRO A 1 970 ? -36.438 -41.094 -8.469 1 65.25 970 PRO A O 1
ATOM 7407 N N . SER A 1 971 ? -36.438 -41.219 -6.203 1 63.59 971 SER A N 1
ATOM 7408 C CA . SER A 1 971 ? -36.562 -42.688 -6.203 1 63.59 971 SER A CA 1
ATOM 7409 C C . SER A 1 971 ? -37.875 -43.125 -6.824 1 63.59 971 SER A C 1
ATOM 7411 O O . SER A 1 971 ? -38.875 -42.375 -6.84 1 63.59 971 SER A O 1
ATOM 7413 N N . TRP A 1 972 ? -37.875 -44.219 -7.609 1 61.38 972 TRP A N 1
ATOM 7414 C CA . TRP A 1 972 ? -39.031 -44.781 -8.32 1 61.38 972 TRP A CA 1
ATOM 7415 C C . TRP A 1 972 ? -40.281 -44.75 -7.457 1 61.38 972 TRP A C 1
ATOM 7417 O O . TRP A 1 972 ? -41.375 -44.406 -7.941 1 61.38 972 TRP A O 1
ATOM 7427 N N . TRP A 1 973 ? -40.031 -44.938 -6.18 1 58.28 973 TRP A N 1
ATOM 7428 C CA . TRP A 1 973 ? -41.188 -45.031 -5.301 1 58.28 973 TRP A CA 1
ATOM 7429 C C . TRP A 1 973 ? -41.781 -43.625 -5.07 1 58.28 973 TRP A C 1
ATOM 7431 O O . TRP A 1 973 ? -43.031 -43.5 -5.008 1 58.28 973 TRP A O 1
ATOM 7441 N N . ARG A 1 974 ? -41 -42.625 -5.055 1 60.56 974 ARG A N 1
ATOM 7442 C CA . ARG A 1 974 ? -41.531 -41.281 -4.75 1 60.56 974 ARG A CA 1
ATOM 7443 C C . ARG A 1 974 ? -42.219 -40.688 -5.961 1 60.56 974 ARG A C 1
ATOM 7445 O O . ARG A 1 974 ? -43.156 -39.906 -5.816 1 60.56 974 ARG A O 1
ATOM 7452 N N . GLU A 1 975 ? -41.75 -40.969 -7.094 1 58.34 975 GLU A N 1
ATOM 7453 C CA . GLU A 1 975 ? -42.344 -40.438 -8.32 1 58.34 975 GLU A CA 1
ATOM 7454 C C . GLU A 1 975 ? -43.656 -41.094 -8.641 1 58.34 975 GLU A C 1
ATOM 7456 O O . GLU A 1 975 ? -44.594 -40.438 -9.086 1 58.34 975 GLU A O 1
ATOM 7461 N N . TRP A 1 976 ? -43.688 -42.375 -8.328 1 60.19 976 TRP A N 1
ATOM 7462 C CA . TRP A 1 976 ? -44.812 -43.125 -8.867 1 60.19 976 TRP A CA 1
ATOM 7463 C C . TRP A 1 976 ? -45.844 -43.406 -7.781 1 60.19 976 TRP A C 1
ATOM 7465 O O . TRP A 1 976 ? -47 -43.688 -8.086 1 60.19 976 TRP A O 1
ATOM 7475 N N . VAL A 1 977 ? -45.438 -43.156 -6.582 1 59.16 977 VAL A N 1
ATOM 7476 C CA . VAL A 1 977 ? -46.375 -43.5 -5.527 1 59.16 977 VAL A CA 1
ATOM 7477 C C . VAL A 1 977 ? -47.531 -42.5 -5.504 1 59.16 977 VAL A C 1
ATOM 7479 O O . VAL A 1 977 ? -48.688 -42.906 -5.43 1 59.16 977 VAL A O 1
ATOM 7482 N N . PRO A 1 978 ? -47.219 -41.25 -5.641 1 59.47 978 PRO A N 1
ATOM 7483 C CA . PRO A 1 978 ? -48.406 -40.375 -5.625 1 59.47 978 PRO A CA 1
ATOM 7484 C C . PRO A 1 978 ? -49.312 -40.594 -6.836 1 59.47 978 PRO A C 1
ATOM 7486 O O . PRO A 1 978 ? -50.531 -40.531 -6.707 1 59.47 978 PRO A O 1
ATOM 7489 N N . ALA A 1 979 ? -48.656 -40.781 -7.945 1 59.78 979 ALA A N 1
ATOM 7490 C CA . ALA A 1 979 ? -49.469 -41.094 -9.133 1 59.78 979 ALA A CA 1
ATOM 7491 C C . ALA A 1 979 ? -50.281 -42.375 -8.945 1 59.78 979 ALA A C 1
ATOM 7493 O O . ALA A 1 979 ? -51.469 -42.438 -9.328 1 59.78 979 ALA A O 1
ATOM 7494 N N . LEU A 1 980 ? -49.656 -43.312 -8.273 1 64.62 980 LEU A N 1
ATOM 7495 C CA . LEU A 1 980 ? -50.375 -44.562 -8.008 1 64.62 980 LEU A CA 1
ATOM 7496 C C . LEU A 1 980 ? -51.469 -44.344 -6.953 1 64.62 980 LEU A C 1
ATOM 7498 O O . LEU A 1 980 ? -52.531 -44.938 -7.027 1 64.62 980 LEU A O 1
ATOM 7502 N N . GLY A 1 981 ? -51.188 -43.406 -6.16 1 62.78 981 GLY A N 1
ATOM 7503 C CA . GLY A 1 981 ? -52.219 -43.094 -5.164 1 62.78 981 GLY A CA 1
ATOM 7504 C C . GLY A 1 981 ? -53.406 -42.375 -5.754 1 62.78 981 GLY A C 1
ATOM 7505 O O . GLY A 1 981 ? -54.562 -42.719 -5.438 1 62.78 981 GLY A O 1
ATOM 7506 N N . VAL A 1 982 ? -53.125 -41.469 -6.605 1 62.62 982 VAL A N 1
ATOM 7507 C CA . VAL A 1 982 ? -54.219 -40.781 -7.266 1 62.62 982 VAL A CA 1
ATOM 7508 C C . VAL A 1 982 ? -55 -41.75 -8.156 1 62.62 982 VAL A C 1
ATOM 7510 O O . VAL A 1 982 ? -56.219 -41.719 -8.203 1 62.62 982 VAL A O 1
ATOM 7513 N N . GLY A 1 983 ? -54.219 -42.562 -8.805 1 62.78 983 GLY A N 1
ATOM 7514 C CA . GLY A 1 983 ? -54.875 -43.625 -9.555 1 62.78 983 GLY A CA 1
ATOM 7515 C C . GLY A 1 983 ? -55.719 -44.531 -8.695 1 62.78 983 GLY A C 1
ATOM 7516 O O . GLY A 1 983 ? -56.844 -44.844 -9.047 1 62.78 983 GLY A O 1
ATOM 7517 N N . ALA A 1 984 ? -55.188 -44.812 -7.602 1 68.06 984 ALA A N 1
ATOM 7518 C CA . ALA A 1 984 ? -55.906 -45.688 -6.684 1 68.06 984 ALA A CA 1
ATOM 7519 C C . ALA A 1 984 ? -57.125 -44.969 -6.09 1 68.06 984 ALA A C 1
ATOM 7521 O O . ALA A 1 984 ? -58.219 -45.562 -5.957 1 68.06 984 ALA A O 1
ATOM 7522 N N . ALA A 1 985 ? -56.875 -43.719 -5.875 1 69.62 985 ALA A N 1
ATOM 7523 C CA . ALA A 1 985 ? -58 -42.938 -5.355 1 69.62 985 ALA A CA 1
ATOM 7524 C C . ALA A 1 985 ? -59.062 -42.719 -6.434 1 69.62 985 ALA A C 1
ATOM 7526 O O . ALA A 1 985 ? -60.281 -42.75 -6.145 1 69.62 985 ALA A O 1
ATOM 7527 N N . GLY A 1 986 ? -58.531 -42.594 -7.648 1 67.19 986 GLY A N 1
ATOM 7528 C CA . GLY A 1 986 ? -59.469 -42.531 -8.766 1 67.19 986 GLY A CA 1
ATOM 7529 C C . GLY A 1 986 ? -60.25 -43.812 -8.977 1 67.19 986 GLY A C 1
ATOM 7530 O O . GLY A 1 986 ? -61.469 -43.781 -9.148 1 67.19 986 GLY A O 1
ATOM 7531 N N . VAL A 1 987 ? -59.562 -44.844 -8.875 1 70.44 987 VAL A N 1
ATOM 7532 C CA . VAL A 1 987 ? -60.219 -46.156 -9.023 1 70.44 987 VAL A CA 1
ATOM 7533 C C . VAL A 1 987 ? -61.156 -46.375 -7.852 1 70.44 987 VAL A C 1
ATOM 7535 O O . VAL A 1 987 ? -62.281 -46.844 -8.039 1 70.44 987 VAL A O 1
ATOM 7538 N N . ALA A 1 988 ? -60.781 -45.875 -6.711 1 72.25 988 ALA A N 1
ATOM 7539 C CA . ALA A 1 988 ? -61.625 -46 -5.535 1 72.25 988 ALA A CA 1
ATOM 7540 C C . ALA A 1 988 ? -62.844 -45.094 -5.629 1 72.25 988 ALA A C 1
ATOM 7542 O O . ALA A 1 988 ? -63.969 -45.5 -5.281 1 72.25 988 ALA A O 1
ATOM 7543 N N . SER A 1 989 ? -62.656 -44 -6.215 1 71.31 989 SER A N 1
ATOM 7544 C CA . SER A 1 989 ? -63.781 -43.094 -6.371 1 71.31 989 SER A CA 1
ATOM 7545 C C . SER A 1 989 ? -64.75 -43.562 -7.441 1 71.31 989 SER A C 1
ATOM 7547 O O . SER A 1 989 ? -66 -43.438 -7.281 1 71.31 989 SER A O 1
ATOM 7549 N N . ILE A 1 990 ? -64.125 -44.094 -8.477 1 71.81 990 ILE A N 1
ATOM 7550 C CA . ILE A 1 990 ? -64.938 -44.688 -9.5 1 71.81 990 ILE A CA 1
ATOM 7551 C C . ILE A 1 990 ? -65.688 -45.875 -8.922 1 71.81 990 ILE A C 1
ATOM 7553 O O . ILE A 1 990 ? -66.875 -46.062 -9.172 1 71.81 990 ILE A O 1
ATOM 7557 N N . GLY A 1 991 ? -65 -46.656 -8.078 1 70.44 991 GLY A N 1
ATOM 7558 C CA . GLY A 1 991 ? -65.688 -47.75 -7.398 1 70.44 991 GLY A CA 1
ATOM 7559 C C . GLY A 1 991 ? -66.75 -47.312 -6.438 1 70.44 991 GLY A C 1
ATOM 7560 O O . GLY A 1 991 ? -67.812 -47.906 -6.398 1 70.44 991 GLY A O 1
ATOM 7561 N N . MET A 1 992 ? -66.562 -46.219 -5.812 1 72.75 992 MET A N 1
ATOM 7562 C CA . MET A 1 992 ? -67.562 -45.688 -4.891 1 72.75 992 MET A CA 1
ATOM 7563 C C . MET A 1 992 ? -68.75 -45.125 -5.648 1 72.75 992 MET A C 1
ATOM 7565 O O . MET A 1 992 ? -69.875 -45.281 -5.219 1 72.75 992 MET A O 1
ATOM 7569 N N . LEU A 1 993 ? -68.438 -44.531 -6.758 1 70.88 993 LEU A N 1
ATOM 7570 C CA . LEU A 1 993 ? -69.562 -44.031 -7.594 1 70.88 993 LEU A CA 1
ATOM 7571 C C . LEU A 1 993 ? -70.375 -45.188 -8.141 1 70.88 993 LEU A C 1
ATOM 7573 O O . LEU A 1 993 ? -71.625 -45.125 -8.141 1 70.88 993 LEU A O 1
ATOM 7577 N N . PHE A 1 994 ? -69.688 -46.25 -8.562 1 71.75 994 PHE A N 1
ATOM 7578 C CA . PHE A 1 994 ? -70.375 -47.438 -9.047 1 71.75 994 PHE A CA 1
ATOM 7579 C C . PHE A 1 994 ? -71.125 -48.125 -7.91 1 71.75 994 PHE A C 1
ATOM 7581 O O . PHE A 1 994 ? -72.25 -48.594 -8.086 1 71.75 994 PHE A O 1
ATOM 7588 N N . TRP A 1 995 ? -70.562 -48.062 -6.781 1 73.06 995 TRP A N 1
ATOM 7589 C CA . TRP A 1 995 ? -71.25 -48.625 -5.621 1 73.06 995 TRP A CA 1
ATOM 7590 C C . TRP A 1 995 ? -72.438 -47.781 -5.23 1 73.06 995 TRP A C 1
ATOM 7592 O O . TRP A 1 995 ? -73.5 -48.312 -4.902 1 73.06 995 TRP A O 1
ATOM 7602 N N . GLY A 1 996 ? -72.312 -46.469 -5.473 1 69.62 996 GLY A N 1
ATOM 7603 C CA . GLY A 1 996 ? -73.5 -45.594 -5.254 1 69.62 996 GLY A CA 1
ATOM 7604 C C . GLY A 1 996 ? -74.562 -45.781 -6.285 1 69.62 996 GLY A C 1
ATOM 7605 O O . GLY A 1 996 ? -75.75 -45.812 -5.938 1 69.62 996 GLY A O 1
ATOM 7606 N N . VAL A 1 997 ? -74.25 -46 -7.48 1 67.69 997 VAL A N 1
ATOM 7607 C CA . VAL A 1 997 ? -75.25 -46.25 -8.523 1 67.69 997 VAL A CA 1
ATOM 7608 C C . VAL A 1 997 ? -75.938 -47.594 -8.289 1 67.69 997 VAL A C 1
ATOM 7610 O O . VAL A 1 997 ? -77.188 -47.688 -8.406 1 67.69 997 VAL A O 1
ATOM 7613 N N . VAL A 1 998 ? -75.188 -48.562 -7.902 1 66.88 998 VAL A N 1
ATOM 7614 C CA . VAL A 1 998 ? -75.75 -49.844 -7.617 1 66.88 998 VAL A CA 1
ATOM 7615 C C . VAL A 1 998 ? -76.688 -49.75 -6.383 1 66.88 998 VAL A C 1
ATOM 7617 O O . VAL A 1 998 ? -77.75 -50.312 -6.355 1 66.88 998 VAL A O 1
ATOM 7620 N N . TRP A 1 999 ? -76.375 -48.906 -5.48 1 69.81 999 TRP A N 1
ATOM 7621 C CA . TRP A 1 999 ? -77.188 -48.688 -4.293 1 69.81 999 TRP A CA 1
ATOM 7622 C C . TRP A 1 999 ? -78.438 -47.938 -4.633 1 69.81 999 TRP A C 1
ATOM 7624 O O . TRP A 1 999 ? -79.562 -48.312 -4.195 1 69.81 999 TRP A O 1
ATOM 7634 N N . VAL A 1 1000 ? -78.438 -47.031 -5.578 1 65.38 1000 VAL A N 1
ATOM 7635 C CA . VAL A 1 1000 ? -79.625 -46.281 -5.996 1 65.38 1000 VAL A CA 1
ATOM 7636 C C . VAL A 1 1000 ? -80.5 -47.156 -6.914 1 65.38 1000 VAL A C 1
ATOM 7638 O O . VAL A 1 1000 ? -81.688 -47.188 -6.793 1 65.38 1000 VAL A O 1
ATOM 7641 N N . TRP A 1 1001 ? -79.938 -48 -7.789 1 60.72 1001 TRP A N 1
ATOM 7642 C CA . TRP A 1 1001 ? -80.688 -48.844 -8.68 1 60.72 1001 TRP A CA 1
ATOM 7643 C C . TRP A 1 1001 ? -81.438 -49.938 -7.898 1 60.72 1001 TRP A C 1
ATOM 7645 O O . TRP A 1 1001 ? -82.562 -50.25 -8.148 1 60.72 1001 TRP A O 1
ATOM 7655 N N . LYS A 1 1002 ? -80.812 -50.5 -6.953 1 60.5 1002 LYS A N 1
ATOM 7656 C CA . LYS A 1 1002 ? -81.562 -51.5 -6.16 1 60.5 1002 LYS A CA 1
ATOM 7657 C C . LYS A 1 1002 ? -82.688 -50.875 -5.359 1 60.5 1002 LYS A C 1
ATOM 7659 O O . LYS A 1 1002 ? -83.75 -51.5 -5.148 1 60.5 1002 LYS A O 1
ATOM 7664 N N . ARG A 1 1003 ? -82.562 -49.656 -5.016 1 57.03 1003 ARG A N 1
ATOM 7665 C CA . ARG A 1 1003 ? -83.688 -49.031 -4.277 1 57.03 1003 ARG A CA 1
ATOM 7666 C C . ARG A 1 1003 ? -84.812 -48.688 -5.203 1 57.03 1003 ARG A C 1
ATOM 7668 O O . ARG A 1 1003 ? -86 -48.812 -4.809 1 57.03 1003 ARG A O 1
ATOM 7675 N N . ASP A 1 1004 ? -84.688 -48.312 -6.449 1 51.88 1004 ASP A N 1
ATOM 7676 C CA . ASP A 1 1004 ? -85.75 -47.906 -7.316 1 51.88 1004 ASP A CA 1
ATOM 7677 C C . ASP A 1 1004 ? -86.5 -49.156 -7.879 1 51.88 1004 ASP A C 1
ATOM 7679 O O . ASP A 1 1004 ? -87.625 -49.062 -8.32 1 51.88 1004 ASP A O 1
ATOM 7683 N N . VAL A 1 1005 ? -85.875 -50.312 -8.094 1 47.53 1005 VAL A N 1
ATOM 7684 C CA . VAL A 1 1005 ? -86.625 -51.438 -8.664 1 47.53 1005 VAL A CA 1
ATOM 7685 C C . VAL A 1 1005 ? -87.625 -51.969 -7.641 1 47.53 1005 VAL A C 1
ATOM 7687 O O . VAL A 1 1005 ? -88.5 -52.75 -7.984 1 47.53 1005 VAL A O 1
ATOM 7690 N N . GLN A 1 1006 ? -87.438 -51.75 -6.324 1 39.91 1006 GLN A N 1
ATOM 7691 C CA . GLN A 1 1006 ? -88.438 -52.406 -5.473 1 39.91 1006 GLN A CA 1
ATOM 7692 C C . GLN A 1 1006 ? -89.75 -51.688 -5.57 1 39.91 1006 GLN A C 1
ATOM 7694 O O . GLN A 1 1006 ? -90.812 -52.219 -5.121 1 39.91 1006 GLN A O 1
ATOM 7699 N N . GLU A 1 1007 ? -89.875 -50.375 -5.77 1 36.34 1007 GLU A N 1
ATOM 7700 C CA . GLU A 1 1007 ? -91.125 -49.75 -5.531 1 36.34 1007 GLU A CA 1
ATOM 7701 C C . GLU A 1 1007 ? -92.125 -50 -6.684 1 36.34 1007 GLU A C 1
ATOM 7703 O O . GLU A 1 1007 ? -93.25 -49.5 -6.684 1 36.34 1007 GLU A O 1
ATOM 7708 N N . ALA A 1 1008 ? -91.688 -50.375 -7.859 1 33.28 1008 ALA A N 1
ATOM 7709 C CA . ALA A 1 1008 ? -92.688 -50.406 -8.914 1 33.28 1008 ALA A CA 1
ATOM 7710 C C . ALA A 1 1008 ? -93.625 -51.594 -8.727 1 33.28 1008 ALA A C 1
ATOM 7712 O O . ALA A 1 1008 ? -93.375 -52.688 -9.234 1 33.28 1008 ALA A O 1
ATOM 7713 N N . THR A 1 1009 ? -93.875 -51.875 -7.336 1 29.44 1009 THR A N 1
ATOM 7714 C CA . THR A 1 1009 ? -94.875 -52.906 -7.055 1 29.44 1009 THR A CA 1
ATOM 7715 C C . THR A 1 1009 ? -96.25 -52.562 -7.68 1 29.44 1009 THR A C 1
ATOM 7717 O O . THR A 1 1009 ? -96.812 -51.5 -7.41 1 29.44 1009 THR A O 1
ATOM 7720 N N . TYR A 1 1010 ? -96.562 -53.062 -8.875 1 29.14 1010 TYR A N 1
ATOM 7721 C CA . TYR A 1 1010 ? -97.75 -53.125 -9.695 1 29.14 1010 TYR A CA 1
ATOM 7722 C C . TYR A 1 1010 ? -98.938 -53.594 -8.875 1 29.14 1010 TYR A C 1
ATOM 7724 O O . TYR A 1 1010 ? -98.875 -54.625 -8.211 1 29.14 1010 TYR A O 1
ATOM 7732 N N . GLU A 1 1011 ? -99.688 -52.625 -8.266 1 28.03 1011 GLU A N 1
ATOM 7733 C CA . GLU A 1 1011 ? -101 -52.938 -7.668 1 28.03 1011 GLU A CA 1
ATOM 7734 C C . GLU A 1 1011 ? -101.875 -53.688 -8.648 1 28.03 1011 GLU A C 1
ATOM 7736 O O . GLU A 1 1011 ? -102.062 -53.25 -9.797 1 28.03 1011 GLU A O 1
ATOM 7741 N N . PRO A 1 1012 ? -102.188 -54.906 -8.445 1 29.89 1012 PRO A N 1
ATOM 7742 C CA . PRO A 1 1012 ? -103.125 -55.719 -9.227 1 29.89 1012 PRO A CA 1
ATOM 7743 C C . PRO A 1 1012 ? -104.562 -55.156 -9.188 1 29.89 1012 PRO A C 1
ATOM 7745 O O . PRO A 1 1012 ? -105.062 -54.719 -8.125 1 29.89 1012 PRO A O 1
ATOM 7748 N N . THR A 1 1013 ? -105.062 -54.312 -10.133 1 26.55 1013 THR A N 1
ATOM 7749 C CA . THR A 1 1013 ? -106.438 -54.031 -10.352 1 26.55 1013 THR A CA 1
ATOM 7750 C C . THR A 1 1013 ? -107.312 -55.281 -10.211 1 26.55 1013 THR A C 1
ATOM 7752 O O . THR A 1 1013 ? -106.812 -56.406 -10.414 1 26.55 1013 THR A O 1
ATOM 7755 N N . ASN A 1 1014 ? -108.688 -55.094 -9.633 1 26.06 1014 ASN A N 1
ATOM 7756 C CA . ASN A 1 1014 ? -109.938 -55.75 -9.508 1 26.06 1014 ASN A CA 1
ATOM 7757 C C . ASN A 1 1014 ? -110.438 -56.25 -10.867 1 26.06 1014 ASN A C 1
ATOM 7759 O O . ASN A 1 1014 ? -110.25 -55.594 -11.883 1 26.06 1014 ASN A O 1
ATOM 7763 N N . GLY A 1 1015 ? -110.562 -57.562 -10.961 1 21.86 1015 GLY A N 1
ATOM 7764 C CA . GLY A 1 1015 ? -111.688 -58.375 -11.531 1 21.86 1015 GLY A CA 1
ATOM 7765 C C . GLY A 1 1015 ? -113.062 -57.938 -11.07 1 21.86 1015 GLY A C 1
ATOM 7766 O O . GLY A 1 1015 ? -113.312 -57.906 -9.867 1 21.86 1015 GLY A O 1
ATOM 7767 N N . ASP A 1 1016 ? -113.812 -56.875 -11.781 1 20.81 1016 ASP A N 1
ATOM 7768 C CA . ASP A 1 1016 ? -115.188 -56.938 -12.367 1 20.81 1016 ASP A CA 1
ATOM 7769 C C . ASP A 1 1016 ? -115.5 -58.344 -12.781 1 20.81 1016 ASP A C 1
ATOM 7771 O O . ASP A 1 1016 ? -114.625 -59.156 -13.125 1 20.81 1016 ASP A O 1
ATOM 7775 N N . GLU A 1 1017 ? -116.875 -58.812 -12.516 1 23.03 1017 GLU A N 1
ATOM 7776 C CA . GLU A 1 1017 ? -118.125 -59.188 -13.172 1 23.03 1017 GLU A CA 1
ATOM 7777 C C . GLU A 1 1017 ? -118.5 -58.188 -14.234 1 23.03 1017 GLU A C 1
ATOM 7779 O O . GLU A 1 1017 ? -118.312 -56.969 -14.055 1 23.03 1017 GLU A O 1
ATOM 7784 N N . ASP A 1 1018 ? -118.688 -57.406 -15.398 1 20.09 1018 ASP A N 1
ATOM 7785 C CA . ASP A 1 1018 ? -118.688 -58.125 -16.672 1 20.09 1018 ASP A CA 1
ATOM 7786 C C . ASP A 1 1018 ? -117.438 -58.938 -16.859 1 20.09 1018 ASP A C 1
ATOM 7788 O O . ASP A 1 1018 ? -117.25 -59.656 -17.844 1 20.09 1018 ASP A O 1
ATOM 7792 N N . GLU A 1 1019 ? -117.875 -58.719 -16.125 1 16.95 1019 GLU A N 1
ATOM 7793 C CA . GLU A 1 1019 ? -118.625 -57.5 -16.234 1 16.95 1019 GLU A CA 1
ATOM 7794 C C . GLU A 1 1019 ? -117.75 -56.281 -15.945 1 16.95 1019 GLU A C 1
ATOM 7796 O O . GLU A 1 1019 ? -116.875 -56.312 -15.078 1 16.95 1019 GLU A O 1
ATOM 7801 N N . MET B 1 1 ? 71.625 -80.625 -17.734 1 17 1 MET B N 1
ATOM 7802 C CA . MET B 1 1 ? 72.25 -81.625 -18.578 1 17 1 MET B CA 1
ATOM 7803 C C . MET B 1 1 ? 71.25 -82.25 -19.562 1 17 1 MET B C 1
ATOM 7805 O O . MET B 1 1 ? 71.5 -82.312 -20.766 1 17 1 MET B O 1
ATOM 7809 N N . ARG B 1 2 ? 70.812 -83.5 -19.359 1 16.66 2 ARG B N 1
ATOM 7810 C CA . ARG B 1 2 ? 70.938 -84.812 -19.938 1 16.66 2 ARG B CA 1
ATOM 7811 C C . ARG B 1 2 ? 69.75 -85.125 -20.859 1 16.66 2 ARG B C 1
ATOM 7813 O O . ARG B 1 2 ? 68.75 -84.375 -20.812 1 16.66 2 ARG B O 1
ATOM 7820 N N . TRP B 1 3 ? 69.312 -86.312 -20.844 1 16.33 3 TRP B N 1
ATOM 7821 C CA . TRP B 1 3 ? 69.188 -87.5 -21.719 1 16.33 3 TRP B CA 1
ATOM 7822 C C . TRP B 1 3 ? 67.812 -87.438 -22.422 1 16.33 3 TRP B C 1
ATOM 7824 O O . TRP B 1 3 ? 67.75 -87.625 -23.641 1 16.33 3 TRP B O 1
ATOM 7834 N N . ARG B 1 4 ? 66.688 -87.938 -22 1 15.5 4 ARG B N 1
ATOM 7835 C CA . ARG B 1 4 ? 66.312 -89.25 -22.469 1 15.5 4 ARG B CA 1
ATOM 7836 C C . ARG B 1 4 ? 65.562 -89.188 -23.797 1 15.5 4 ARG B C 1
ATOM 7838 O O . ARG B 1 4 ? 65.125 -88.062 -24.188 1 15.5 4 ARG B O 1
ATOM 7845 N N . THR B 1 5 ? 64.5 -90 -24.156 1 15.41 5 THR B N 1
ATOM 7846 C CA . THR B 1 5 ? 64.188 -91.25 -24.812 1 15.41 5 THR B CA 1
ATOM 7847 C C . THR B 1 5 ? 63.469 -91 -26.125 1 15.41 5 THR B C 1
ATOM 7849 O O . THR B 1 5 ? 63.844 -91.562 -27.156 1 15.41 5 THR B O 1
ATOM 7852 N N . LEU B 1 6 ? 62.219 -91.5 -26.344 1 16.27 6 LEU B N 1
ATOM 7853 C CA . LEU B 1 6 ? 61.812 -92.688 -27.109 1 16.27 6 LEU B CA 1
ATOM 7854 C C . LEU B 1 6 ? 61.531 -92.312 -28.562 1 16.27 6 LEU B C 1
ATOM 7856 O O . LEU B 1 6 ? 61.25 -91.125 -28.875 1 16.27 6 LEU B O 1
ATOM 7860 N N . ALA B 1 7 ? 60.938 -93.312 -29.531 1 15.12 7 ALA B N 1
ATOM 7861 C CA . ALA B 1 7 ? 61.031 -94.312 -30.609 1 15.12 7 ALA B CA 1
ATOM 7862 C C . ALA B 1 7 ? 60.281 -93.812 -31.859 1 15.12 7 ALA B C 1
ATOM 7864 O O . ALA B 1 7 ? 60.812 -93.938 -32.969 1 15.12 7 ALA B O 1
ATOM 7865 N N . ASN B 1 8 ? 59 -93.875 -31.922 1 16.08 8 ASN B N 1
ATOM 7866 C CA . ASN B 1 8 ? 58.312 -94.75 -32.844 1 16.08 8 ASN B CA 1
ATOM 7867 C C . ASN B 1 8 ? 58.469 -94.25 -34.281 1 16.08 8 ASN B C 1
ATOM 7869 O O . ASN B 1 8 ? 58.688 -93.125 -34.531 1 16.08 8 ASN B O 1
ATOM 7873 N N . VAL B 1 9 ? 58.094 -95.188 -35.5 1 15.39 9 VAL B N 1
ATOM 7874 C CA . VAL B 1 9 ? 58.312 -95.938 -36.719 1 15.39 9 VAL B CA 1
ATOM 7875 C C . VAL B 1 9 ? 57.75 -95.188 -37.938 1 15.39 9 VAL B C 1
ATOM 7877 O O . VAL B 1 9 ? 58.375 -95.125 -38.969 1 15.39 9 VAL B O 1
ATOM 7880 N N . LEU B 1 10 ? 56.5 -94.812 -38.062 1 16.25 10 LEU B N 1
ATOM 7881 C CA . LEU B 1 10 ? 55.75 -95.312 -39.219 1 16.25 10 LEU B CA 1
ATOM 7882 C C . LEU B 1 10 ? 56.344 -94.812 -40.531 1 16.25 10 LEU B C 1
ATOM 7884 O O . LEU B 1 10 ? 56.75 -93.688 -40.594 1 16.25 10 LEU B O 1
ATOM 7888 N N . LEU B 1 11 ? 56.438 -95.625 -41.719 1 15.3 11 LEU B N 1
ATOM 7889 C CA . LEU B 1 11 ? 57 -96.125 -42.969 1 15.3 11 LEU B CA 1
ATOM 7890 C C . LEU B 1 11 ? 56.625 -95.188 -44.125 1 15.3 11 LEU B C 1
ATOM 7892 O O . LEU B 1 11 ? 57.5 -94.75 -44.906 1 15.3 11 LEU B O 1
ATOM 7896 N N . ALA B 1 12 ? 55.438 -95.375 -44.812 1 17.09 12 ALA B N 1
ATOM 7897 C CA . ALA B 1 12 ? 55.344 -95.875 -46.188 1 17.09 12 ALA B CA 1
ATOM 7898 C C . ALA B 1 12 ? 55.75 -94.75 -47.188 1 17.09 12 ALA B C 1
ATOM 7900 O O . ALA B 1 12 ? 55.781 -93.562 -46.812 1 17.09 12 ALA B O 1
ATOM 7901 N N . GLY B 1 13 ? 55.562 -94.875 -48.75 1 15.93 13 GLY B N 1
ATOM 7902 C CA . GLY B 1 13 ? 56.094 -95.125 -50.125 1 15.93 13 GLY B CA 1
ATOM 7903 C C . GLY B 1 13 ? 55.812 -93.938 -51.031 1 15.93 13 GLY B C 1
ATOM 7904 O O . GLY B 1 13 ? 56.625 -93.625 -51.906 1 15.93 13 GLY B O 1
ATOM 7905 N N . SER B 1 14 ? 54.562 -93.438 -51.188 1 16.53 14 SER B N 1
ATOM 7906 C CA . SER B 1 14 ? 54.031 -93.438 -52.562 1 16.53 14 SER B CA 1
ATOM 7907 C C . SER B 1 14 ? 54.844 -92.5 -53.438 1 16.53 14 SER B C 1
ATOM 7909 O O . SER B 1 14 ? 55.594 -91.625 -52.969 1 16.53 14 SER B O 1
ATOM 7911 N N . VAL B 1 15 ? 54.312 -92.312 -54.812 1 17.45 15 VAL B N 1
ATOM 7912 C CA . VAL B 1 15 ? 54.594 -92.5 -56.25 1 17.45 15 VAL B CA 1
ATOM 7913 C C . VAL B 1 15 ? 54.969 -91.188 -56.875 1 17.45 15 VAL B C 1
ATOM 7915 O O . VAL B 1 15 ? 54.219 -90.188 -56.812 1 17.45 15 VAL B O 1
ATOM 7918 N N . LEU B 1 16 ? 56.094 -90.75 -56.812 1 17.25 16 LEU B N 1
ATOM 7919 C CA . LEU B 1 16 ? 56.656 -89.625 -57.531 1 17.25 16 LEU B CA 1
ATOM 7920 C C . LEU B 1 16 ? 56.5 -89.812 -59.031 1 17.25 16 LEU B C 1
ATOM 7922 O O . LEU B 1 16 ? 57 -90.812 -59.594 1 17.25 16 LEU B O 1
ATOM 7926 N N . ALA B 1 17 ? 55.281 -89.438 -59.562 1 18.73 17 ALA B N 1
ATOM 7927 C CA . ALA B 1 17 ? 54.906 -89.5 -60.969 1 18.73 17 ALA B CA 1
ATOM 7928 C C . ALA B 1 17 ? 56 -88.875 -61.844 1 18.73 17 ALA B C 1
ATOM 7930 O O . ALA B 1 17 ? 56.5 -87.812 -61.531 1 18.73 17 ALA B O 1
ATOM 7931 N N . GLU B 1 18 ? 56.656 -89.688 -62.5 1 17.23 18 GLU B N 1
ATOM 7932 C CA . GLU B 1 18 ? 57.719 -89.5 -63.5 1 17.23 18 GLU B CA 1
ATOM 7933 C C . GLU B 1 18 ? 57.312 -88.5 -64.562 1 17.23 18 GLU B C 1
ATOM 7935 O O . GLU B 1 18 ? 56.188 -88.5 -65 1 17.23 18 GLU B O 1
ATOM 7940 N N . GLN B 1 19 ? 58.125 -87.5 -64.688 1 18.84 19 GLN B N 1
ATOM 7941 C CA . GLN B 1 19 ? 58.281 -86.375 -65.625 1 18.84 19 GLN B CA 1
ATOM 7942 C C . GLN B 1 19 ? 58.438 -86.875 -67.062 1 18.84 19 GLN B C 1
ATOM 7944 O O . GLN B 1 19 ? 59.469 -87.375 -67.438 1 18.84 19 GLN B O 1
ATOM 7949 N N . LYS B 1 20 ? 57.5 -87.688 -67.5 1 20.06 20 LYS B N 1
ATOM 7950 C CA . LYS B 1 20 ? 57.844 -88.25 -68.812 1 20.06 20 LYS B CA 1
ATOM 7951 C C . LYS B 1 20 ? 58.219 -87.188 -69.812 1 20.06 20 LYS B C 1
ATOM 7953 O O . LYS B 1 20 ? 57.469 -86.188 -70 1 20.06 20 LYS B O 1
ATOM 7958 N N . PRO B 1 21 ? 59.344 -87.125 -70.188 1 18.95 21 PRO B N 1
ATOM 7959 C CA . PRO B 1 21 ? 60 -86.25 -71.125 1 18.95 21 PRO B CA 1
ATOM 7960 C C . PRO B 1 21 ? 59.25 -86.125 -72.5 1 18.95 21 PRO B C 1
ATOM 7962 O O . PRO B 1 21 ? 58.531 -87 -72.875 1 18.95 21 PRO B O 1
ATOM 7965 N N . LEU B 1 22 ? 59.156 -84.938 -73 1 19.73 22 LEU B N 1
ATOM 7966 C CA . LEU B 1 22 ? 58.625 -84.312 -74.188 1 19.73 22 LEU B CA 1
ATOM 7967 C C . LEU B 1 22 ? 59.156 -85 -75.438 1 19.73 22 LEU B C 1
ATOM 7969 O O . LEU B 1 22 ? 60.344 -84.875 -75.812 1 19.73 22 LEU B O 1
ATOM 7973 N N . GLU B 1 23 ? 59 -86.25 -75.5 1 18.89 23 GLU B N 1
ATOM 7974 C CA . GLU B 1 23 ? 59.594 -86.812 -76.688 1 18.89 23 GLU B CA 1
ATOM 7975 C C . GLU B 1 23 ? 59.25 -86 -77.938 1 18.89 23 GLU B C 1
ATOM 7977 O O . GLU B 1 23 ? 58.219 -85.375 -77.938 1 18.89 23 GLU B O 1
ATOM 7982 N N . SER B 1 24 ? 59.906 -86.25 -79 1 20.52 24 SER B N 1
ATOM 7983 C CA . SER B 1 24 ? 60.656 -85.688 -80.125 1 20.52 24 SER B CA 1
ATOM 7984 C C . SER B 1 24 ? 59.719 -85.312 -81.25 1 20.52 24 SER B C 1
ATOM 7986 O O . SER B 1 24 ? 59.781 -84.188 -81.812 1 20.52 24 SER B O 1
ATOM 7988 N N . ALA B 1 25 ? 59 -86.375 -82 1 22.16 25 ALA B N 1
ATOM 7989 C CA . ALA B 1 25 ? 59.312 -86.5 -83.438 1 22.16 25 ALA B CA 1
ATOM 7990 C C . ALA B 1 25 ? 58.312 -85.688 -84.25 1 22.16 25 ALA B C 1
ATOM 7992 O O . ALA B 1 25 ? 57.156 -85.5 -83.875 1 22.16 25 ALA B O 1
ATOM 7993 N N . HIS B 1 26 ? 58.625 -85.062 -85.312 1 21.05 26 HIS B N 1
ATOM 7994 C CA . HIS B 1 26 ? 58.125 -84.5 -86.562 1 21.05 26 HIS B CA 1
ATOM 7995 C C . HIS B 1 26 ? 57.125 -85.438 -87.25 1 21.05 26 HIS B C 1
ATOM 7997 O O . HIS B 1 26 ? 57.531 -86.5 -87.75 1 21.05 26 HIS B O 1
ATOM 8003 N N . GLY B 1 27 ? 55.906 -85.875 -86.688 1 19.02 27 GLY B N 1
ATOM 8004 C CA . GLY B 1 27 ? 55 -86 -87.812 1 19.02 27 GLY B CA 1
ATOM 8005 C C . GLY B 1 27 ? 54.812 -84.75 -88.625 1 19.02 27 GLY B C 1
ATOM 8006 O O . GLY B 1 27 ? 55.25 -83.688 -88.188 1 19.02 27 GLY B O 1
ATOM 8007 N N . ASP B 1 28 ? 54.125 -84.812 -89.875 1 24.72 28 ASP B N 1
ATOM 8008 C CA . ASP B 1 28 ? 53.969 -83.75 -90.875 1 24.72 28 ASP B CA 1
ATOM 8009 C C . ASP B 1 28 ? 53.281 -82.5 -90.312 1 24.72 28 ASP B C 1
ATOM 8011 O O . ASP B 1 28 ? 52.562 -82.625 -89.312 1 24.72 28 ASP B O 1
ATOM 8015 N N . ASP B 1 29 ? 53.375 -81.312 -90.938 1 24.25 29 ASP B N 1
ATOM 8016 C CA . ASP B 1 29 ? 53.219 -79.875 -90.875 1 24.25 29 ASP B CA 1
ATOM 8017 C C . ASP B 1 29 ? 51.75 -79.438 -90.875 1 24.25 29 ASP B C 1
ATOM 8019 O O . ASP B 1 29 ? 51.406 -78.312 -91.25 1 24.25 29 ASP B O 1
ATOM 8023 N N . SER B 1 30 ? 50.688 -80.25 -90.75 1 24.97 30 SER B N 1
ATOM 8024 C CA . SER B 1 30 ? 49.406 -79.625 -91 1 24.97 30 SER B CA 1
ATOM 8025 C C . SER B 1 30 ? 49.156 -78.5 -89.938 1 24.97 30 SER B C 1
ATOM 8027 O O . SER B 1 30 ? 49.438 -78.688 -88.75 1 24.97 30 SER B O 1
ATOM 8029 N N . VAL B 1 31 ? 49 -77.25 -90.312 1 26.12 31 VAL B N 1
ATOM 8030 C CA . VAL B 1 31 ? 48.656 -76 -89.688 1 26.12 31 VAL B CA 1
ATOM 8031 C C . VAL B 1 31 ? 47.375 -76.188 -88.875 1 26.12 31 VAL B C 1
ATOM 8033 O O . VAL B 1 31 ? 46.312 -76.438 -89.438 1 26.12 31 VAL B O 1
ATOM 8036 N N . GLU B 1 32 ? 47.344 -76.75 -87.812 1 26.58 32 GLU B N 1
ATOM 8037 C CA . GLU B 1 32 ? 46.156 -76.75 -86.938 1 26.58 32 GLU B CA 1
ATOM 8038 C C . GLU B 1 32 ? 45.625 -75.375 -86.688 1 26.58 32 GLU B C 1
ATOM 8040 O O . GLU B 1 32 ? 46.375 -74.438 -86.312 1 26.58 32 GLU B O 1
ATOM 8045 N N . GLU B 1 33 ? 44.562 -75 -87.375 1 30.2 33 GLU B N 1
ATOM 8046 C CA . GLU B 1 33 ? 43.75 -73.75 -87.25 1 30.2 33 GLU B CA 1
ATOM 8047 C C . GLU B 1 33 ? 43.531 -73.438 -85.75 1 30.2 33 GLU B C 1
ATOM 8049 O O . GLU B 1 33 ? 43.062 -74.312 -85 1 30.2 33 GLU B O 1
ATOM 8054 N N . HIS B 1 34 ? 44.344 -72.688 -85.125 1 32.19 34 HIS B N 1
ATOM 8055 C CA . HIS B 1 34 ? 44.188 -72.125 -83.75 1 32.19 34 HIS B CA 1
ATOM 8056 C C . HIS B 1 34 ? 42.75 -71.625 -83.562 1 32.19 34 HIS B C 1
ATOM 8058 O O . HIS B 1 34 ? 42.312 -70.75 -84.25 1 32.19 34 HIS B O 1
ATOM 8064 N N . VAL B 1 35 ? 41.781 -72.438 -83.438 1 38.12 35 VAL B N 1
ATOM 8065 C CA . VAL B 1 35 ? 40.438 -72.062 -83 1 38.12 35 VAL B CA 1
ATOM 8066 C C . VAL B 1 35 ? 40.531 -71.062 -81.875 1 38.12 35 VAL B C 1
ATOM 8068 O O . VAL B 1 35 ? 41.156 -71.312 -80.812 1 38.12 35 VAL B O 1
ATOM 8071 N N . PHE B 1 36 ? 40.438 -69.812 -82 1 43.38 36 PHE B N 1
ATOM 8072 C CA . PHE B 1 36 ? 40.438 -68.625 -81.125 1 43.38 36 PHE B CA 1
ATOM 8073 C C . PHE B 1 36 ? 39.5 -68.875 -79.938 1 43.38 36 PHE B C 1
ATOM 8075 O O . PHE B 1 36 ? 38.344 -69.25 -80.125 1 43.38 36 PHE B O 1
ATOM 8082 N N . ARG B 1 37 ? 39.812 -69.188 -78.812 1 58.16 37 ARG B N 1
ATOM 8083 C CA . ARG B 1 37 ? 39.156 -69.312 -77.5 1 58.16 37 ARG B CA 1
ATOM 8084 C C . ARG B 1 37 ? 38.281 -68.125 -77.188 1 58.16 37 ARG B C 1
ATOM 8086 O O . ARG B 1 37 ? 38.781 -66.938 -77.188 1 58.16 37 ARG B O 1
ATOM 8093 N N . LYS B 1 38 ? 36.906 -67.938 -77.312 1 77.12 38 LYS B N 1
ATOM 8094 C CA . LYS B 1 38 ? 35.938 -66.875 -77.125 1 77.12 38 LYS B CA 1
ATOM 8095 C C . LYS B 1 38 ? 35.719 -66.625 -75.625 1 77.12 38 LYS B C 1
ATOM 8097 O O . LYS B 1 38 ? 35.188 -67.5 -74.938 1 77.12 38 LYS B O 1
ATOM 8102 N N . THR B 1 39 ? 36.25 -65.625 -75 1 84.19 39 THR B N 1
ATOM 8103 C CA . THR B 1 39 ? 36.125 -65.188 -73.625 1 84.19 39 THR B CA 1
ATOM 8104 C C . THR B 1 39 ? 34.75 -64.562 -73.375 1 84.19 39 THR B C 1
ATOM 8106 O O . THR B 1 39 ? 34 -64.312 -74.312 1 84.19 39 THR B O 1
ATOM 8109 N N . ILE B 1 40 ? 34.344 -64.375 -72.125 1 88.81 40 ILE B N 1
ATOM 8110 C CA . ILE B 1 40 ? 33.094 -63.719 -71.75 1 88.81 40 ILE B CA 1
ATOM 8111 C C . ILE B 1 40 ? 33 -62.344 -72.375 1 88.81 40 ILE B C 1
ATOM 8113 O O . ILE B 1 40 ? 31.922 -61.969 -72.875 1 88.81 40 ILE B O 1
ATOM 8117 N N . ILE B 1 41 ? 34.062 -61.656 -72.562 1 89.31 41 ILE B N 1
ATOM 8118 C CA . ILE B 1 41 ? 34.094 -60.344 -73.188 1 89.31 41 ILE B CA 1
ATOM 8119 C C . ILE B 1 41 ? 33.781 -60.469 -74.688 1 89.31 41 ILE B C 1
ATOM 8121 O O . ILE B 1 41 ? 33.062 -59.625 -75.25 1 89.31 41 ILE B O 1
ATOM 8125 N N . ASP B 1 42 ? 34.25 -61.531 -75.188 1 86.31 42 ASP B N 1
ATOM 8126 C CA . ASP B 1 42 ? 34 -61.781 -76.625 1 86.31 42 ASP B CA 1
ATOM 8127 C C . ASP B 1 42 ? 32.531 -62.062 -76.875 1 86.31 42 ASP B C 1
ATOM 8129 O O . ASP B 1 42 ? 31.953 -61.625 -77.875 1 86.31 42 ASP B O 1
ATOM 8133 N N . VAL B 1 43 ? 32.031 -62.812 -76 1 89.56 43 VAL B N 1
ATOM 8134 C CA . VAL B 1 43 ? 30.625 -63.156 -76.125 1 89.56 43 VAL B CA 1
ATOM 8135 C C . VAL B 1 43 ? 29.781 -61.875 -76 1 89.56 43 VAL B C 1
ATOM 8137 O O . VAL B 1 43 ? 28.828 -61.688 -76.75 1 89.56 43 VAL B O 1
ATOM 8140 N N . LEU B 1 44 ? 30.109 -61.031 -75 1 91.38 44 LEU B N 1
ATOM 8141 C CA . LEU B 1 44 ? 29.375 -59.781 -74.812 1 91.38 44 LEU B CA 1
ATOM 8142 C C . LEU B 1 44 ? 29.547 -58.844 -76 1 91.38 44 LEU B C 1
ATOM 8144 O O . LEU B 1 44 ? 28.594 -58.188 -76.375 1 91.38 44 LEU B O 1
ATOM 8148 N N . SER B 1 45 ? 30.719 -58.844 -76.625 1 88.62 45 SER B N 1
ATOM 8149 C CA . SER B 1 45 ? 30.984 -57.969 -77.75 1 88.62 45 SER B CA 1
ATOM 8150 C C . SER B 1 45 ? 30.297 -58.438 -79 1 88.62 45 SER B C 1
ATOM 8152 O O . SER B 1 45 ? 29.969 -57.625 -79.875 1 88.62 45 SER B O 1
ATOM 8154 N N . ALA B 1 46 ? 30.047 -59.719 -79.062 1 88.5 46 ALA B N 1
ATOM 8155 C CA . ALA B 1 46 ? 29.438 -60.281 -80.312 1 88.5 46 ALA B CA 1
ATOM 8156 C C . ALA B 1 46 ? 27.922 -60.094 -80.25 1 88.5 46 ALA B C 1
ATOM 8158 O O . ALA B 1 46 ? 27.281 -60.188 -81.312 1 88.5 46 ALA B O 1
ATOM 8159 N N . ASP B 1 47 ? 27.359 -59.844 -79.188 1 89.62 47 ASP B N 1
ATOM 8160 C CA . ASP B 1 47 ? 25.922 -59.719 -79.062 1 89.62 47 ASP B CA 1
ATOM 8161 C C . ASP B 1 47 ? 25.516 -58.25 -78.875 1 89.62 47 ASP B C 1
ATOM 8163 O O . ASP B 1 47 ? 25.906 -57.625 -77.875 1 89.62 47 ASP B O 1
ATOM 8167 N N . LYS B 1 48 ? 24.75 -57.719 -79.75 1 89.56 48 LYS B N 1
ATOM 8168 C CA . LYS B 1 48 ? 24.359 -56.312 -79.75 1 89.56 48 LYS B CA 1
ATOM 8169 C C . LYS B 1 48 ? 23.453 -56 -78.562 1 89.56 48 LYS B C 1
ATOM 8171 O O . LYS B 1 48 ? 23.266 -54.812 -78.188 1 89.56 48 LYS B O 1
ATOM 8176 N N . ASP B 1 49 ? 22.969 -56.938 -77.938 1 91.62 49 ASP B N 1
ATOM 8177 C CA . ASP B 1 49 ? 22.078 -56.719 -76.812 1 91.62 49 ASP B CA 1
ATOM 8178 C C . ASP B 1 49 ? 22.859 -56.406 -75.5 1 91.62 49 ASP B C 1
ATOM 8180 O O . ASP B 1 49 ? 22.266 -56.062 -74.5 1 91.62 49 ASP B O 1
ATOM 8184 N N . TYR B 1 50 ? 24.219 -56.469 -75.5 1 93.44 50 TYR B N 1
ATOM 8185 C CA . TYR B 1 50 ? 25.016 -56.281 -74.312 1 93.44 50 TYR B CA 1
ATOM 8186 C C . TYR B 1 50 ? 25.969 -55.125 -74.438 1 93.44 50 TYR B C 1
ATOM 8188 O O . TYR B 1 50 ? 26.984 -55.031 -73.75 1 93.44 50 TYR B O 1
ATOM 8196 N N . THR B 1 51 ? 25.641 -54.219 -75.25 1 91.5 51 THR B N 1
ATOM 8197 C CA . THR B 1 51 ? 26.531 -53.094 -75.5 1 91.5 51 THR B CA 1
ATOM 8198 C C . THR B 1 51 ? 26.656 -52.219 -74.25 1 91.5 51 THR B C 1
ATOM 8200 O O . THR B 1 51 ? 27.75 -51.75 -73.938 1 91.5 51 THR B O 1
ATOM 8203 N N . LEU B 1 52 ? 25.578 -52 -73.625 1 90.5 52 LEU B N 1
ATOM 8204 C CA . LEU B 1 52 ? 25.609 -51.156 -72.438 1 90.5 52 LEU B CA 1
ATOM 8205 C C . LEU B 1 52 ? 26.344 -51.875 -71.25 1 90.5 52 LEU B C 1
ATOM 8207 O O . LEU B 1 52 ? 27.062 -51.25 -70.5 1 90.5 52 LEU B O 1
ATOM 8211 N N . LEU B 1 53 ? 26.141 -53.125 -71.125 1 92.88 53 LEU B N 1
ATOM 8212 C CA . LEU B 1 53 ? 26.859 -53.906 -70.125 1 92.88 53 LEU B CA 1
ATOM 8213 C C . LEU B 1 53 ? 28.375 -53.875 -70.375 1 92.88 53 LEU B C 1
ATOM 8215 O O . LEU B 1 53 ? 29.172 -53.75 -69.438 1 92.88 53 LEU B O 1
ATOM 8219 N N . LEU B 1 54 ? 28.719 -54 -71.625 1 90.56 54 LEU B N 1
ATOM 8220 C CA . LEU B 1 54 ? 30.125 -53.938 -72 1 90.56 54 LEU B CA 1
ATOM 8221 C C . LEU B 1 54 ? 30.719 -52.562 -71.625 1 90.56 54 LEU B C 1
ATOM 8223 O O . LEU B 1 54 ? 31.844 -52.469 -71.188 1 90.56 54 LEU B O 1
ATOM 8227 N N . GLN B 1 55 ? 29.938 -51.562 -71.875 1 87.94 55 GLN B N 1
ATOM 8228 C CA . GLN B 1 55 ? 30.375 -50.25 -71.438 1 87.94 55 GLN B CA 1
ATOM 8229 C C . GLN B 1 55 ? 30.547 -50.156 -69.938 1 87.94 55 GLN B C 1
ATOM 8231 O O . GLN B 1 55 ? 31.484 -49.531 -69.438 1 87.94 55 GLN B O 1
ATOM 8236 N N . ALA B 1 56 ? 29.625 -50.719 -69.25 1 87.75 56 ALA B N 1
ATOM 8237 C CA . ALA B 1 56 ? 29.703 -50.719 -67.75 1 87.75 56 ALA B CA 1
ATOM 8238 C C . ALA B 1 56 ? 30.938 -51.469 -67.312 1 87.75 56 ALA B C 1
ATOM 8240 O O . ALA B 1 56 ? 31.641 -51 -66.375 1 87.75 56 ALA B O 1
ATOM 8241 N N . VAL B 1 57 ? 31.25 -52.562 -67.875 1 88.81 57 VAL B N 1
ATOM 8242 C CA . VAL B 1 57 ? 32.406 -53.375 -67.5 1 88.81 57 VAL B CA 1
ATOM 8243 C C . VAL B 1 57 ? 33.688 -52.594 -67.812 1 88.81 57 VAL B C 1
ATOM 8245 O O . VAL B 1 57 ? 34.656 -52.656 -67 1 88.81 57 VAL B O 1
ATOM 8248 N N . GLN B 1 58 ? 33.688 -51.906 -68.875 1 85.56 58 GLN B N 1
ATOM 8249 C CA . GLN B 1 58 ? 34.844 -51.125 -69.25 1 85.56 58 GLN B CA 1
ATOM 8250 C C . GLN B 1 58 ? 35 -49.938 -68.25 1 85.56 58 GLN B C 1
ATOM 8252 O O . GLN B 1 58 ? 36.125 -49.688 -67.812 1 85.56 58 GLN B O 1
ATOM 8257 N N . ARG B 1 59 ? 33.938 -49.375 -68 1 85.06 59 ARG B N 1
ATOM 8258 C CA . ARG B 1 59 ? 34 -48.25 -67.062 1 85.06 59 ARG B CA 1
ATOM 8259 C C . ARG B 1 59 ? 34.406 -48.719 -65.688 1 85.06 59 ARG B C 1
ATOM 8261 O O . ARG B 1 59 ? 35.094 -47.969 -65 1 85.06 59 ARG B O 1
ATOM 8268 N N . ALA B 1 60 ? 34 -49.812 -65.312 1 82.94 60 ALA B N 1
ATOM 8269 C CA . ALA B 1 60 ? 34.375 -50.375 -64 1 82.94 60 ALA B CA 1
ATOM 8270 C C . ALA B 1 60 ? 35.781 -50.969 -64 1 82.94 60 ALA B C 1
ATOM 8272 O O . ALA B 1 60 ? 36.281 -51.438 -63 1 82.94 60 ALA B O 1
ATOM 8273 N N . ARG B 1 61 ? 36.406 -51 -65.188 1 81.31 61 ARG B N 1
ATOM 8274 C CA . ARG B 1 61 ? 37.75 -51.531 -65.438 1 81.31 61 ARG B CA 1
ATOM 8275 C C . ARG B 1 61 ? 37.812 -53.031 -65.062 1 81.31 61 ARG B C 1
ATOM 8277 O O . ARG B 1 61 ? 38.75 -53.469 -64.375 1 81.31 61 ARG B O 1
ATOM 8284 N N . LEU B 1 62 ? 36.812 -53.719 -65.438 1 87 62 LEU B N 1
ATOM 8285 C CA . LEU B 1 62 ? 36.719 -55.125 -65.062 1 87 62 LEU B CA 1
ATOM 8286 C C . LEU B 1 62 ? 37.062 -56.031 -66.25 1 87 62 LEU B C 1
ATOM 8288 O O . LEU B 1 62 ? 37 -57.281 -66.125 1 87 62 LEU B O 1
ATOM 8292 N N . VAL B 1 63 ? 37.5 -55.531 -67.312 1 86.06 63 VAL B N 1
ATOM 8293 C CA . VAL B 1 63 ? 37.812 -56.344 -68.5 1 86.06 63 VAL B CA 1
ATOM 8294 C C . VAL B 1 63 ? 38.938 -57.312 -68.188 1 86.06 63 VAL B C 1
ATOM 8296 O O . VAL B 1 63 ? 38.844 -58.531 -68.438 1 86.06 63 VAL B O 1
ATOM 8299 N N . PRO B 1 64 ? 40 -56.781 -67.562 1 81.38 64 PRO B N 1
ATOM 8300 C CA . PRO B 1 64 ? 41.031 -57.719 -67.25 1 81.38 64 PRO B CA 1
ATOM 8301 C C . PRO B 1 64 ? 40.562 -58.781 -66.25 1 81.38 64 PRO B C 1
ATOM 8303 O O . PRO B 1 64 ? 41 -59.938 -66.312 1 81.38 64 PRO B O 1
ATOM 8306 N N . THR B 1 65 ? 39.75 -58.406 -65.375 1 83.94 65 THR B N 1
ATOM 8307 C CA . THR B 1 65 ? 39.219 -59.312 -64.375 1 83.94 65 THR B CA 1
ATOM 8308 C C . THR B 1 65 ? 38.375 -60.406 -65 1 83.94 65 THR B C 1
ATOM 8310 O O . THR B 1 65 ? 38.562 -61.594 -64.75 1 83.94 65 THR B O 1
ATOM 8313 N N . LEU B 1 66 ? 37.5 -60.062 -65.875 1 85.88 66 LEU B N 1
ATOM 8314 C CA . LEU B 1 66 ? 36.625 -61.031 -66.5 1 85.88 66 LEU B CA 1
ATOM 8315 C C . LEU B 1 66 ? 37.438 -61.969 -67.438 1 85.88 66 LEU B C 1
ATOM 8317 O O . LEU B 1 66 ? 37.062 -63.125 -67.625 1 85.88 66 LEU B O 1
ATOM 8321 N N . ASN B 1 67 ? 38.531 -61.5 -67.938 1 80.31 67 ASN B N 1
ATOM 8322 C CA . ASN B 1 67 ? 39.375 -62.312 -68.75 1 80.31 67 ASN B CA 1
ATOM 8323 C C . ASN B 1 67 ? 40.188 -63.312 -67.938 1 80.31 67 ASN B C 1
ATOM 8325 O O . ASN B 1 67 ? 40.562 -64.375 -68.5 1 80.31 67 ASN B O 1
ATOM 8329 N N . ARG B 1 68 ? 40.406 -62.969 -66.812 1 77.69 68 ARG B N 1
ATOM 8330 C CA . ARG B 1 68 ? 41.219 -63.812 -65.938 1 77.69 68 ARG B CA 1
ATOM 8331 C C . ARG B 1 68 ? 40.375 -64.812 -65.188 1 77.69 68 ARG B C 1
ATOM 8333 O O . ARG B 1 68 ? 40.875 -65.875 -64.75 1 77.69 68 ARG B O 1
ATOM 8340 N N . LEU B 1 69 ? 39.125 -64.562 -65.062 1 78.12 69 LEU B N 1
ATOM 8341 C CA . LEU B 1 69 ? 38.25 -65.438 -64.312 1 78.12 69 LEU B CA 1
ATOM 8342 C C . LEU B 1 69 ? 38.094 -66.75 -65.062 1 78.12 69 LEU B C 1
ATOM 8344 O O . LEU B 1 69 ? 38.031 -66.812 -66.25 1 78.12 69 LEU B O 1
ATOM 8348 N N . ASN B 1 70 ? 38.375 -67.938 -64.312 1 74.94 70 ASN B N 1
ATOM 8349 C CA . ASN B 1 70 ? 38.219 -69.25 -64.875 1 74.94 70 ASN B CA 1
ATOM 8350 C C . ASN B 1 70 ? 36.969 -70 -64.375 1 74.94 70 ASN B C 1
ATOM 8352 O O . ASN B 1 70 ? 36.906 -70.312 -63.188 1 74.94 70 ASN B O 1
ATOM 8356 N N . GLY B 1 71 ? 35.938 -70.125 -65.25 1 77.88 71 GLY B N 1
ATOM 8357 C CA . GLY B 1 71 ? 34.75 -70.875 -64.938 1 77.88 71 GLY B CA 1
ATOM 8358 C C . GLY B 1 71 ? 33.719 -70 -64.25 1 77.88 71 GLY B C 1
ATOM 8359 O O . GLY B 1 71 ? 33.062 -70.5 -63.281 1 77.88 71 GLY B O 1
ATOM 8360 N N . SER B 1 72 ? 33.406 -68.812 -64.625 1 84.5 72 SER B N 1
ATOM 8361 C CA . SER B 1 72 ? 32.438 -67.938 -64 1 84.5 72 SER B CA 1
ATOM 8362 C C . SER B 1 72 ? 31.141 -67.812 -64.812 1 84.5 72 SER B C 1
ATOM 8364 O O . SER B 1 72 ? 31.125 -68.125 -66 1 84.5 72 SER B O 1
ATOM 8366 N N . THR B 1 73 ? 30.094 -67.625 -64.125 1 88.38 73 THR B N 1
ATOM 8367 C CA . THR B 1 73 ? 28.797 -67.375 -64.75 1 88.38 73 THR B CA 1
ATOM 8368 C C . THR B 1 73 ? 28.391 -65.875 -64.562 1 88.38 73 THR B C 1
ATOM 8370 O O . THR B 1 73 ? 28.391 -65.375 -63.469 1 88.38 73 THR B O 1
ATOM 8373 N N . LEU B 1 74 ? 28.203 -65.25 -65.688 1 91.31 74 LEU B N 1
ATOM 8374 C CA . LEU B 1 74 ? 27.781 -63.844 -65.625 1 91.31 74 LEU B CA 1
ATOM 8375 C C . LEU B 1 74 ? 26.297 -63.719 -66 1 91.31 74 LEU B C 1
ATOM 8377 O O . LEU B 1 74 ? 25.875 -64.125 -67.062 1 91.31 74 LEU B O 1
ATOM 8381 N N . PHE B 1 75 ? 25.516 -63.25 -65.062 1 92.19 75 PHE B N 1
ATOM 8382 C CA . PHE B 1 75 ? 24.156 -62.844 -65.375 1 92.19 75 PHE B CA 1
ATOM 8383 C C . PHE B 1 75 ? 24.156 -61.469 -66.062 1 92.19 75 PHE B C 1
ATOM 8385 O O . PHE B 1 75 ? 24.312 -60.438 -65.375 1 92.19 75 PHE B O 1
ATOM 8392 N N . ALA B 1 76 ? 23.938 -61.469 -67.312 1 92.56 76 ALA B N 1
ATOM 8393 C CA . ALA B 1 76 ? 24.125 -60.25 -68.125 1 92.56 76 ALA B CA 1
ATOM 8394 C C . ALA B 1 76 ? 22.781 -59.562 -68.375 1 92.56 76 ALA B C 1
ATOM 8396 O O . ALA B 1 76 ? 21.938 -60.094 -69.125 1 92.56 76 ALA B O 1
ATOM 8397 N N . PRO B 1 77 ? 22.688 -58.469 -67.75 1 93.69 77 PRO B N 1
ATOM 8398 C CA . PRO B 1 77 ? 21.484 -57.688 -68.062 1 93.69 77 PRO B CA 1
ATOM 8399 C C . PRO B 1 77 ? 21.5 -57.188 -69.5 1 93.69 77 PRO B C 1
ATOM 8401 O O . PRO B 1 77 ? 22.547 -56.75 -70 1 93.69 77 PRO B O 1
ATOM 8404 N N . THR B 1 78 ? 20.391 -57.219 -70.125 1 93.19 78 THR B N 1
ATOM 8405 C CA . THR B 1 78 ? 20.266 -56.719 -71.5 1 93.19 78 THR B CA 1
ATOM 8406 C C . THR B 1 78 ? 20.219 -55.188 -71.5 1 93.19 78 THR B C 1
ATOM 8408 O O . THR B 1 78 ? 20.094 -54.531 -70.5 1 93.19 78 THR B O 1
ATOM 8411 N N . ASN B 1 79 ? 20.344 -54.594 -72.688 1 91.75 79 ASN B N 1
ATOM 8412 C CA . ASN B 1 79 ? 20.266 -53.125 -72.875 1 91.75 79 ASN B CA 1
ATOM 8413 C C . ASN B 1 79 ? 18.938 -52.594 -72.312 1 91.75 79 ASN B C 1
ATOM 8415 O O . ASN B 1 79 ? 18.891 -51.594 -71.625 1 91.75 79 ASN B O 1
ATOM 8419 N N . ALA B 1 80 ? 17.906 -53.312 -72.625 1 91.94 80 ALA B N 1
ATOM 8420 C CA . ALA B 1 80 ? 16.578 -52.906 -72.188 1 91.94 80 ALA B CA 1
ATOM 8421 C C . ALA B 1 80 ? 16.484 -53 -70.625 1 91.94 80 ALA B C 1
ATOM 8423 O O . ALA B 1 80 ? 15.867 -52.125 -70 1 91.94 80 ALA B O 1
ATOM 8424 N N . ALA B 1 81 ? 17.109 -54 -70.125 1 93.19 81 ALA B N 1
ATOM 8425 C CA . ALA B 1 81 ? 17.125 -54.188 -68.688 1 93.19 81 ALA B CA 1
ATOM 8426 C C . ALA B 1 81 ? 17.844 -53.031 -68 1 93.19 81 ALA B C 1
ATOM 8428 O O . ALA B 1 81 ? 17.359 -52.5 -67 1 93.19 81 ALA B O 1
ATOM 8429 N N . ILE B 1 82 ? 18.969 -52.562 -68.438 1 92.56 82 ILE B N 1
ATOM 8430 C CA . ILE B 1 82 ? 19.797 -51.5 -67.875 1 92.56 82 ILE B CA 1
ATOM 8431 C C . ILE B 1 82 ? 19.078 -50.156 -68 1 92.56 82 ILE B C 1
ATOM 8433 O O . ILE B 1 82 ? 19.094 -49.344 -67.062 1 92.56 82 ILE B O 1
ATOM 8437 N N . GLU B 1 83 ? 18.359 -49.938 -69.062 1 90.94 83 GLU B N 1
ATOM 8438 C CA . GLU B 1 83 ? 17.594 -48.719 -69.25 1 90.94 83 GLU B CA 1
ATOM 8439 C C . GLU B 1 83 ? 16.422 -48.625 -68.25 1 90.94 83 GLU B C 1
ATOM 8441 O O . GLU B 1 83 ? 16.156 -47.594 -67.688 1 90.94 83 GLU B O 1
ATOM 8446 N N . ARG B 1 84 ? 15.812 -49.688 -68.125 1 91.31 84 ARG B N 1
ATOM 8447 C CA . ARG B 1 84 ? 14.695 -49.719 -67.188 1 91.31 84 ARG B CA 1
ATOM 8448 C C . ARG B 1 84 ? 15.172 -49.5 -65.75 1 91.31 84 ARG B C 1
ATOM 8450 O O . ARG B 1 84 ? 14.539 -48.75 -65 1 91.31 84 ARG B O 1
ATOM 8457 N N . TYR B 1 85 ? 16.219 -50.125 -65.375 1 91.25 85 TYR B N 1
ATOM 8458 C CA . TYR B 1 85 ? 16.781 -49.969 -64.062 1 91.25 85 TYR B CA 1
ATOM 8459 C C . TYR B 1 85 ? 17.234 -48.531 -63.812 1 91.25 85 TYR B C 1
ATOM 8461 O O . TYR B 1 85 ? 17.031 -47.969 -62.75 1 91.25 85 TYR B O 1
ATOM 8469 N N . ALA B 1 86 ? 17.812 -47.969 -64.75 1 88.25 86 ALA B N 1
ATOM 8470 C CA . ALA B 1 86 ? 18.297 -46.562 -64.688 1 88.25 86 ALA B CA 1
ATOM 8471 C C . ALA B 1 86 ? 17.125 -45.594 -64.562 1 88.25 86 ALA B C 1
ATOM 8473 O O . ALA B 1 86 ? 17.25 -44.594 -63.844 1 88.25 86 ALA B O 1
ATOM 8474 N N . GLU B 1 87 ? 16.078 -45.938 -65.062 1 87.81 87 GLU B N 1
ATOM 8475 C CA . GLU B 1 87 ? 14.883 -45.094 -64.938 1 87.81 87 GLU B CA 1
ATOM 8476 C C . GLU B 1 87 ? 14.281 -45.188 -63.562 1 87.81 87 GLU B C 1
ATOM 8478 O O . GLU B 1 87 ? 13.859 -44.188 -63 1 87.81 87 GLU B O 1
ATOM 8483 N N . SER B 1 88 ? 14.328 -46.344 -63.094 1 88.38 88 SER B N 1
ATOM 8484 C CA . SER B 1 88 ? 13.719 -46.562 -61.781 1 88.38 88 SER B CA 1
ATOM 8485 C C . SER B 1 88 ? 14.648 -46.094 -60.656 1 88.38 88 SER B C 1
ATOM 8487 O O . SER B 1 88 ? 14.203 -45.781 -59.562 1 88.38 88 SER B O 1
ATOM 8489 N N . HIS B 1 89 ? 16 -46.125 -60.969 1 88.25 89 HIS B N 1
ATOM 8490 C CA . HIS B 1 89 ? 17 -45.719 -59.969 1 88.25 89 HIS B CA 1
ATOM 8491 C C . HIS B 1 89 ? 17.906 -44.625 -60.531 1 88.25 89 HIS B C 1
ATOM 8493 O O . HIS B 1 89 ? 19.078 -44.875 -60.844 1 88.25 89 HIS B O 1
ATOM 8499 N N . PRO B 1 90 ? 17.391 -43.438 -60.5 1 82.12 90 PRO B N 1
ATOM 8500 C CA . PRO B 1 90 ? 18.141 -42.344 -61.156 1 82.12 90 PRO B CA 1
ATOM 8501 C C . PRO B 1 90 ? 19.453 -42.031 -60.469 1 82.12 90 PRO B C 1
ATOM 8503 O O . PRO B 1 90 ? 20.375 -41.5 -61.094 1 82.12 90 PRO B O 1
ATOM 8506 N N . ASP B 1 91 ? 19.562 -42.406 -59.281 1 78.06 91 ASP B N 1
ATOM 8507 C CA . ASP B 1 91 ? 20.766 -42.062 -58.531 1 78.06 91 ASP B CA 1
ATOM 8508 C C . ASP B 1 91 ? 21.766 -43.219 -58.562 1 78.06 91 ASP B C 1
ATOM 8510 O O . ASP B 1 91 ? 22.828 -43.156 -57.938 1 78.06 91 ASP B O 1
ATOM 8514 N N . SER B 1 92 ? 21.562 -44.156 -59.375 1 82.25 92 SER B N 1
ATOM 8515 C CA . SER B 1 92 ? 22.438 -45.312 -59.406 1 82.25 92 SER B CA 1
ATOM 8516 C C . SER B 1 92 ? 23.594 -45.125 -60.375 1 82.25 92 SER B C 1
ATOM 8518 O O . SER B 1 92 ? 23.547 -44.25 -61.25 1 82.25 92 SER B O 1
ATOM 8520 N N . ALA B 1 93 ? 24.641 -45.938 -60.156 1 81.75 93 ALA B N 1
ATOM 8521 C CA . ALA B 1 93 ? 25.797 -45.906 -61.031 1 81.75 93 ALA B CA 1
ATOM 8522 C C . ALA B 1 93 ? 25.422 -46.312 -62.469 1 81.75 93 ALA B C 1
ATOM 8524 O O . ALA B 1 93 ? 26.062 -45.906 -63.438 1 81.75 93 ALA B O 1
ATOM 8525 N N . TRP B 1 94 ? 24.344 -47.031 -62.656 1 85.88 94 TRP B N 1
ATOM 8526 C CA . TRP B 1 94 ? 23.891 -47.469 -63.969 1 85.88 94 TRP B CA 1
ATOM 8527 C C . TRP B 1 94 ? 23.25 -46.344 -64.75 1 85.88 94 TRP B C 1
ATOM 8529 O O . TRP B 1 94 ? 23.406 -46.25 -65.938 1 85.88 94 TRP B O 1
ATOM 8539 N N . ALA B 1 95 ? 22.594 -45.469 -63.938 1 83.25 95 ALA B N 1
ATOM 8540 C CA . ALA B 1 95 ? 22.031 -44.281 -64.562 1 83.25 95 ALA B CA 1
ATOM 8541 C C . ALA B 1 95 ? 23.125 -43.312 -65.062 1 83.25 95 ALA B C 1
ATOM 8543 O O . ALA B 1 95 ? 23 -42.719 -66.125 1 83.25 95 ALA B O 1
ATOM 8544 N N . SER B 1 96 ? 24.203 -43.25 -64.25 1 79.69 96 SER B N 1
ATOM 8545 C CA . SER B 1 96 ? 25.328 -42.406 -64.625 1 79.69 96 SER B CA 1
ATOM 8546 C C . SER B 1 96 ? 26 -42.906 -65.875 1 79.69 96 SER B C 1
ATOM 8548 O O . SER B 1 96 ? 26.594 -42.125 -66.625 1 79.69 96 SER B O 1
ATOM 8550 N N . LEU B 1 97 ? 26.031 -44.219 -66.125 1 76.75 97 LEU B N 1
ATOM 8551 C CA . LEU B 1 97 ? 26.594 -44.812 -67.312 1 76.75 97 LEU B CA 1
ATOM 8552 C C . LEU B 1 97 ? 25.875 -44.312 -68.562 1 76.75 97 LEU B C 1
ATOM 8554 O O . LEU B 1 97 ? 26.516 -44.062 -69.562 1 76.75 97 LEU B O 1
ATOM 8558 N N . LEU B 1 98 ? 24.578 -44.062 -68.375 1 74.56 98 LEU B N 1
ATOM 8559 C CA . LEU B 1 98 ? 23.781 -43.625 -69.5 1 74.56 98 LEU B CA 1
ATOM 8560 C C . LEU B 1 98 ? 23.938 -42.125 -69.688 1 74.56 98 LEU B C 1
ATOM 8562 O O . LEU B 1 98 ? 23.891 -41.656 -70.875 1 74.56 98 LEU B O 1
ATOM 8566 N N . GLU B 1 99 ? 24 -41.281 -68.562 1 69.06 99 GLU B N 1
ATOM 8567 C CA . GLU B 1 99 ? 24.062 -39.844 -68.688 1 69.06 99 GLU B CA 1
ATOM 8568 C C . GLU B 1 99 ? 25.5 -39.344 -68.875 1 69.06 99 GLU B C 1
ATOM 8570 O O . GLU B 1 99 ? 25.734 -38.188 -69.188 1 69.06 99 GLU B O 1
ATOM 8575 N N . SER B 1 100 ? 26.562 -40.125 -69.188 1 59.22 100 SER B N 1
ATOM 8576 C CA . SER B 1 100 ? 27.953 -39.75 -69.375 1 59.22 100 SER B CA 1
ATOM 8577 C C . SER B 1 100 ? 28.422 -38.75 -68.312 1 59.22 100 SER B C 1
ATOM 8579 O O . SER B 1 100 ? 29.156 -37.812 -68.625 1 59.22 100 SER B O 1
ATOM 8581 N N . THR B 1 101 ? 27.859 -38.688 -67.062 1 56.75 101 THR B N 1
ATOM 8582 C CA . THR B 1 101 ? 28.359 -37.75 -66.062 1 56.75 101 THR B CA 1
ATOM 8583 C C . THR B 1 101 ? 29.625 -38.25 -65.438 1 56.75 101 THR B C 1
ATOM 8585 O O . THR B 1 101 ? 29.766 -39.469 -65.188 1 56.75 101 THR B O 1
ATOM 8588 N N . PRO B 1 102 ? 30.781 -37.438 -65.312 1 51.22 102 PRO B N 1
ATOM 8589 C CA . PRO B 1 102 ? 32.125 -37.812 -64.875 1 51.22 102 PRO B CA 1
ATOM 8590 C C . PRO B 1 102 ? 32.125 -38.25 -63.406 1 51.22 102 PRO B C 1
ATOM 8592 O O . PRO B 1 102 ? 33.156 -38.156 -62.719 1 51.22 102 PRO B O 1
ATOM 8595 N N . THR B 1 103 ? 31.125 -38.5 -62.75 1 51.81 103 THR B N 1
ATOM 8596 C CA . THR B 1 103 ? 31.312 -38.875 -61.344 1 51.81 103 THR B CA 1
ATOM 8597 C C . THR B 1 103 ? 32.031 -40.219 -61.219 1 51.81 103 THR B C 1
ATOM 8599 O O . THR B 1 103 ? 31.969 -41.031 -62.125 1 51.81 103 THR B O 1
ATOM 8602 N N . ASN B 1 104 ? 33.062 -40.344 -60.344 1 50.78 104 ASN B N 1
ATOM 8603 C CA . ASN B 1 104 ? 33.906 -41.531 -60.125 1 50.78 104 ASN B CA 1
ATOM 8604 C C . ASN B 1 104 ? 33.094 -42.719 -59.688 1 50.78 104 ASN B C 1
ATOM 8606 O O . ASN B 1 104 ? 33 -43.062 -58.531 1 50.78 104 ASN B O 1
ATOM 8610 N N . PRO B 1 105 ? 32.031 -43.125 -60.469 1 61.94 105 PRO B N 1
ATOM 8611 C CA . PRO B 1 105 ? 31.141 -44.25 -60.125 1 61.94 105 PRO B CA 1
ATOM 8612 C C . PRO B 1 105 ? 31.859 -45.594 -60.188 1 61.94 105 PRO B C 1
ATOM 8614 O O . PRO B 1 105 ? 31.203 -46.625 -60.125 1 61.94 105 PRO B O 1
ATOM 8617 N N . HIS B 1 106 ? 33.156 -45.656 -60.094 1 71 106 HIS B N 1
ATOM 8618 C CA . HIS B 1 106 ? 33.812 -46.875 -60.531 1 71 106 HIS B CA 1
ATOM 8619 C C . HIS B 1 106 ? 33.656 -47.969 -59.5 1 71 106 HIS B C 1
ATOM 8621 O O . HIS B 1 106 ? 33.375 -49.125 -59.844 1 71 106 HIS B O 1
ATOM 8627 N N . ASN B 1 107 ? 33.656 -47.469 -58.344 1 75.75 107 ASN B N 1
ATOM 8628 C CA . ASN B 1 107 ? 33.656 -48.531 -57.312 1 75.75 107 ASN B CA 1
ATOM 8629 C C . ASN B 1 107 ? 32.25 -49.094 -57.156 1 75.75 107 ASN B C 1
ATOM 8631 O O . ASN B 1 107 ? 32.094 -50.312 -57 1 75.75 107 ASN B O 1
ATOM 8635 N N . GLU B 1 108 ? 31.219 -48.25 -57.219 1 79.94 108 GLU B N 1
ATOM 8636 C CA . GLU B 1 108 ? 29.844 -48.719 -57.062 1 79.94 108 GLU B CA 1
ATOM 8637 C C . GLU B 1 108 ? 29.453 -49.656 -58.219 1 79.94 108 GLU B C 1
ATOM 8639 O O . GLU B 1 108 ? 28.797 -50.656 -57.969 1 79.94 108 GLU B O 1
ATOM 8644 N N . LEU B 1 109 ? 29.828 -49.281 -59.344 1 84.25 109 LEU B N 1
ATOM 8645 C CA . LEU B 1 109 ? 29.516 -50.094 -60.5 1 84.25 109 LEU B CA 1
ATOM 8646 C C . LEU B 1 109 ? 30.25 -51.438 -60.438 1 84.25 109 LEU B C 1
ATOM 8648 O O . LEU B 1 109 ? 29.688 -52.469 -60.781 1 84.25 109 LEU B O 1
ATOM 8652 N N . ARG B 1 110 ? 31.422 -51.375 -60.031 1 84.56 110 ARG B N 1
ATOM 8653 C CA . ARG B 1 110 ? 32.219 -52.594 -59.906 1 84.56 110 ARG B CA 1
ATOM 8654 C C . ARG B 1 110 ? 31.531 -53.562 -58.938 1 84.56 110 ARG B C 1
ATOM 8656 O O . ARG B 1 110 ? 31.391 -54.75 -59.25 1 84.56 110 ARG B O 1
ATOM 8663 N N . GLN B 1 111 ? 31.109 -53.062 -57.844 1 84.5 111 GLN B N 1
ATOM 8664 C CA . GLN B 1 111 ? 30.453 -53.906 -56.844 1 84.5 111 GLN B CA 1
ATOM 8665 C C . GLN B 1 111 ? 29.172 -54.5 -57.375 1 84.5 111 GLN B C 1
ATOM 8667 O O . GLN B 1 111 ? 28.859 -55.656 -57.125 1 84.5 111 GLN B O 1
ATOM 8672 N N . HIS B 1 112 ? 28.516 -53.719 -58.062 1 89.12 112 HIS B N 1
ATOM 8673 C CA . HIS B 1 112 ? 27.266 -54.188 -58.625 1 89.12 112 HIS B CA 1
ATOM 8674 C C . HIS B 1 112 ? 27.5 -55.312 -59.656 1 89.12 112 HIS B C 1
ATOM 8676 O O . HIS B 1 112 ? 26.766 -56.281 -59.688 1 89.12 112 HIS B O 1
ATOM 8682 N N . VAL B 1 113 ? 28.484 -55.188 -60.469 1 89.12 113 VAL B N 1
ATOM 8683 C CA . VAL B 1 113 ? 28.781 -56.188 -61.5 1 89.12 113 VAL B CA 1
ATOM 8684 C C . VAL B 1 113 ? 29.281 -57.469 -60.844 1 89.12 113 VAL B C 1
ATOM 8686 O O . VAL B 1 113 ? 28.953 -58.562 -61.281 1 89.12 113 VAL B O 1
ATOM 8689 N N . PHE B 1 114 ? 30.016 -57.281 -59.812 1 89.38 114 PHE B N 1
ATOM 8690 C CA . PHE B 1 114 ? 30.469 -58.438 -59.094 1 89.38 114 PHE B CA 1
ATOM 8691 C C . PHE B 1 114 ? 29.281 -59.25 -58.562 1 89.38 114 PHE B C 1
ATOM 8693 O O . PHE B 1 114 ? 29.359 -60.469 -58.469 1 89.38 114 PHE B O 1
ATOM 8700 N N . TYR B 1 115 ? 28.219 -58.594 -58.219 1 92 115 TYR B N 1
ATOM 8701 C CA . TYR B 1 115 ? 27.031 -59.281 -57.719 1 92 115 TYR B CA 1
ATOM 8702 C C . TYR B 1 115 ? 26.328 -60.031 -58.844 1 92 115 TYR B C 1
ATOM 8704 O O . TYR B 1 115 ? 25.531 -60.938 -58.562 1 92 115 TYR B O 1
ATOM 8712 N N . HIS B 1 116 ? 26.688 -59.781 -60.094 1 92.44 116 HIS B N 1
ATOM 8713 C CA . HIS B 1 116 ? 26.125 -60.469 -61.25 1 92.44 116 HIS B CA 1
ATOM 8714 C C . HIS B 1 116 ? 27.016 -61.656 -61.656 1 92.44 116 HIS B C 1
ATOM 8716 O O . HIS B 1 116 ? 26.688 -62.375 -62.594 1 92.44 116 HIS B O 1
ATOM 8722 N N . LEU B 1 117 ? 28.062 -61.812 -60.906 1 90 117 LEU B N 1
ATOM 8723 C CA . LEU B 1 117 ? 29.031 -62.844 -61.281 1 90 117 LEU B CA 1
ATOM 8724 C C . LEU B 1 117 ? 29.078 -63.938 -60.25 1 90 117 LEU B C 1
ATOM 8726 O O . LEU B 1 117 ? 29.188 -63.656 -59.062 1 90 117 LEU B O 1
ATOM 8730 N N . LEU B 1 118 ? 28.969 -65.125 -60.688 1 86.75 118 LEU B N 1
ATOM 8731 C CA . LEU B 1 118 ? 29.203 -66.312 -59.812 1 86.75 118 LEU B CA 1
ATOM 8732 C C . LEU B 1 118 ? 30.641 -66.75 -59.938 1 86.75 118 LEU B C 1
ATOM 8734 O O . LEU B 1 118 ? 31.281 -66.625 -60.969 1 86.75 118 LEU B O 1
ATOM 8738 N N . ASN B 1 119 ? 31.156 -67.375 -58.844 1 75 119 ASN B N 1
ATOM 8739 C CA . ASN B 1 119 ? 32.531 -67.812 -58.844 1 75 119 ASN B CA 1
ATOM 8740 C C . ASN B 1 119 ? 32.688 -69.188 -59.469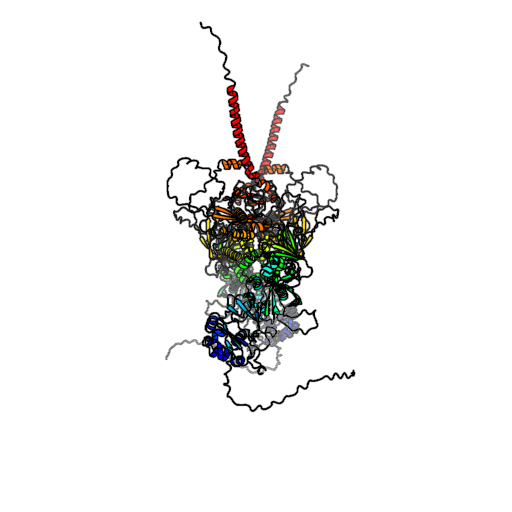 1 75 119 ASN B C 1
ATOM 8742 O O . ASN B 1 119 ? 33.75 -69.812 -59.406 1 75 119 ASN B O 1
ATOM 8746 N N . TYR B 1 120 ? 31.672 -69.75 -59.969 1 76.94 120 TYR B N 1
ATOM 8747 C CA . TYR B 1 120 ? 31.734 -71 -60.656 1 76.94 120 TYR B CA 1
ATOM 8748 C C . TYR B 1 120 ? 30.766 -71.062 -61.844 1 76.94 120 TYR B C 1
ATOM 8750 O O . TYR B 1 120 ? 29.891 -70.188 -61.969 1 76.94 120 TYR B O 1
ATOM 8758 N N . THR B 1 121 ? 31.078 -72 -62.688 1 71.94 121 THR B N 1
ATOM 8759 C CA . THR B 1 121 ? 30.203 -72.188 -63.844 1 71.94 121 THR B CA 1
ATOM 8760 C C . THR B 1 121 ? 28.938 -72.938 -63.469 1 71.94 121 THR B C 1
ATOM 8762 O O . THR B 1 121 ? 29 -74.062 -63.031 1 71.94 121 THR B O 1
ATOM 8765 N N . ALA B 1 122 ? 27.859 -72.188 -63.312 1 69.75 122 ALA B N 1
ATOM 8766 C CA . ALA B 1 122 ? 26.594 -72.812 -62.906 1 69.75 122 ALA B CA 1
ATOM 8767 C C . ALA B 1 122 ? 26.062 -73.75 -64 1 69.75 122 ALA B C 1
ATOM 8769 O O . ALA B 1 122 ? 26.375 -73.562 -65.188 1 69.75 122 ALA B O 1
ATOM 8770 N N . THR B 1 123 ? 25.625 -74.938 -63.656 1 60.44 123 THR B N 1
ATOM 8771 C CA . THR B 1 123 ? 25.047 -75.875 -64.625 1 60.44 123 THR B CA 1
ATOM 8772 C C . THR B 1 123 ? 24 -75.188 -65.5 1 60.44 123 THR B C 1
ATOM 8774 O O . THR B 1 123 ? 23.312 -74.25 -65 1 60.44 123 THR B O 1
ATOM 8777 N N . PRO B 1 124 ? 24.031 -75.438 -66.75 1 53.59 124 PRO B N 1
ATOM 8778 C CA . PRO B 1 124 ? 23.203 -74.812 -67.812 1 53.59 124 PRO B CA 1
ATOM 8779 C C . PRO B 1 124 ? 21.75 -74.625 -67.375 1 53.59 124 PRO B C 1
ATOM 8781 O O . PRO B 1 124 ? 21.219 -75.5 -66.625 1 53.59 124 PRO B O 1
ATOM 8784 N N . THR B 1 125 ? 21.312 -73.5 -67.25 1 50.94 125 THR B N 1
ATOM 8785 C CA . THR B 1 125 ? 19.938 -73.125 -66.938 1 50.94 125 THR B CA 1
ATOM 8786 C C . THR B 1 125 ? 19 -73.625 -68 1 50.94 125 THR B C 1
ATOM 8788 O O . THR B 1 125 ? 17.891 -73.125 -68.188 1 50.94 125 THR B O 1
ATOM 8791 N N . THR B 1 126 ? 19.359 -74.438 -68.938 1 44.34 126 THR B N 1
ATOM 8792 C CA . THR B 1 126 ? 18.344 -74.812 -69.875 1 44.34 126 THR B CA 1
ATOM 8793 C C . THR B 1 126 ? 17.25 -75.688 -69.25 1 44.34 126 THR B C 1
ATOM 8795 O O . THR B 1 126 ? 17.5 -76.312 -68.188 1 44.34 126 THR B O 1
ATOM 8798 N N . SER B 1 127 ? 16.016 -75.812 -69.75 1 43.88 127 SER B N 1
ATOM 8799 C CA . SER B 1 127 ? 14.797 -76.438 -69.312 1 43.88 127 SER B CA 1
ATOM 8800 C C . SER B 1 127 ? 15.078 -77.875 -68.938 1 43.88 127 SER B C 1
ATOM 8802 O O . SER B 1 127 ? 14.43 -78.438 -68 1 43.88 127 SER B O 1
ATOM 8804 N N . LYS B 1 128 ? 15.828 -78.562 -69.688 1 43.94 128 LYS B N 1
ATOM 8805 C CA . LYS B 1 128 ? 15.883 -80.062 -69.5 1 43.94 128 LYS B CA 1
ATOM 8806 C C . LYS B 1 128 ? 16.688 -80.438 -68.312 1 43.94 128 LYS B C 1
ATOM 8808 O O . LYS B 1 128 ? 16.516 -81.5 -67.75 1 43.94 128 LYS B O 1
ATOM 8813 N N . ASP B 1 129 ? 17.734 -79.812 -68.062 1 42.69 129 ASP B N 1
ATOM 8814 C CA . ASP B 1 129 ? 18.625 -80.312 -67 1 42.69 129 ASP B CA 1
ATOM 8815 C C . ASP B 1 129 ? 18.281 -79.625 -65.688 1 42.69 129 ASP B C 1
ATOM 8817 O O . ASP B 1 129 ? 19.062 -79.75 -64.688 1 42.69 129 ASP B O 1
ATOM 8821 N N . LEU B 1 130 ? 17.469 -78.688 -65.688 1 44.09 130 LEU B N 1
ATOM 8822 C CA . LEU B 1 130 ? 17.188 -78.125 -64.375 1 44.09 130 LEU B CA 1
ATOM 8823 C C . LEU B 1 130 ? 16.469 -79.125 -63.469 1 44.09 130 LEU B C 1
ATOM 8825 O O . LEU B 1 130 ? 15.547 -79.812 -63.938 1 44.09 130 LEU B O 1
ATOM 8829 N N . PRO B 1 131 ? 17.047 -79.625 -62.469 1 43.34 131 PRO B N 1
ATOM 8830 C CA . PRO B 1 131 ? 16.312 -80.562 -61.625 1 43.34 131 PRO B CA 1
ATOM 8831 C C . PRO B 1 131 ? 14.836 -80.188 -61.469 1 43.34 131 PRO B C 1
ATOM 8833 O O . PRO B 1 131 ? 14.438 -79.062 -61.75 1 43.34 131 PRO B O 1
ATOM 8836 N N . ALA B 1 132 ? 13.93 -81.25 -61.344 1 42.38 132 ALA B N 1
ATOM 8837 C CA . ALA B 1 132 ? 12.5 -81.188 -61.062 1 42.38 132 ALA B CA 1
ATOM 8838 C C . ALA B 1 132 ? 12.133 -79.938 -60.25 1 42.38 132 ALA B C 1
ATOM 8840 O O . ALA B 1 132 ? 12.992 -79.375 -59.562 1 42.38 132 ALA B O 1
ATOM 8841 N N . ALA B 1 133 ? 10.773 -79.562 -60.031 1 44.5 133 ALA B N 1
ATOM 8842 C CA . ALA B 1 133 ? 10.062 -78.375 -59.531 1 44.5 133 ALA B CA 1
ATOM 8843 C C . ALA B 1 133 ? 10.781 -77.75 -58.312 1 44.5 133 ALA B C 1
ATOM 8845 O O . ALA B 1 133 ? 11.664 -78.438 -57.75 1 44.5 133 ALA B O 1
ATOM 8846 N N . PRO B 1 134 ? 10.016 -76.938 -57.281 1 52 134 PRO B N 1
ATOM 8847 C CA . PRO B 1 134 ? 10.344 -75.562 -56.812 1 52 134 PRO B CA 1
ATOM 8848 C C . PRO B 1 134 ? 11.672 -75.5 -56.062 1 52 134 PRO B C 1
ATOM 8850 O O . PRO B 1 134 ? 11.828 -74.75 -55.094 1 52 134 PRO B O 1
ATOM 8853 N N . ALA B 1 135 ? 12.734 -76.062 -56.406 1 63.72 135 ALA B N 1
ATOM 8854 C CA . ALA B 1 135 ? 13.93 -76.062 -55.562 1 63.72 135 ALA B CA 1
ATOM 8855 C C . ALA B 1 135 ? 14.734 -74.75 -55.719 1 63.72 135 ALA B C 1
ATOM 8857 O O . ALA B 1 135 ? 15 -74.312 -56.844 1 63.72 135 ALA B O 1
ATOM 8858 N N . THR B 1 136 ? 14.664 -73.75 -54.75 1 78.06 136 THR B N 1
ATOM 8859 C CA . THR B 1 136 ? 15.477 -72.5 -54.688 1 78.06 136 THR B CA 1
ATOM 8860 C C . THR B 1 136 ? 16.906 -72.875 -54.312 1 78.06 136 THR B C 1
ATOM 8862 O O . THR B 1 136 ? 17.156 -73.5 -53.312 1 78.06 136 THR B O 1
ATOM 8865 N N . TYR B 1 137 ? 17.797 -72.625 -55.219 1 81.56 137 TYR B N 1
ATOM 8866 C CA . TYR B 1 137 ? 19.203 -72.875 -54.938 1 81.56 137 TYR B CA 1
ATOM 8867 C C . TYR B 1 137 ? 19.922 -71.562 -54.594 1 81.56 137 TYR B C 1
ATOM 8869 O O . TYR B 1 137 ? 19.656 -70.5 -55.188 1 81.56 137 TYR B O 1
ATOM 8877 N N . THR B 1 138 ? 20.766 -71.688 -53.625 1 87.31 138 THR B N 1
ATOM 8878 C CA . THR B 1 138 ? 21.562 -70.5 -53.219 1 87.31 138 THR B CA 1
ATOM 8879 C C . THR B 1 138 ? 22.969 -70.562 -53.812 1 87.31 138 THR B C 1
ATOM 8881 O O . THR B 1 138 ? 23.625 -71.625 -53.75 1 87.31 138 THR B O 1
ATOM 8884 N N . HIS B 1 139 ? 23.391 -69.5 -54.469 1 88.06 139 HIS B N 1
ATOM 8885 C CA . HIS B 1 139 ? 24.719 -69.438 -55.062 1 88.06 139 HIS B CA 1
ATOM 8886 C C . HIS B 1 139 ? 25.547 -68.312 -54.438 1 88.06 139 HIS B C 1
ATOM 8888 O O . HIS B 1 139 ? 25 -67.25 -54 1 88.06 139 HIS B O 1
ATOM 8894 N N . LYS B 1 140 ? 26.828 -68.438 -54.344 1 89.06 140 LYS B N 1
ATOM 8895 C CA . LYS B 1 140 ? 27.766 -67.375 -53.875 1 89.06 140 LYS B CA 1
ATOM 8896 C C . LYS B 1 140 ? 28.266 -66.562 -55.031 1 89.06 140 LYS B C 1
ATOM 8898 O O . LYS B 1 140 ? 28.609 -67.062 -56.094 1 89.06 140 LYS B O 1
ATOM 8903 N N . THR B 1 141 ? 28.219 -65.312 -54.844 1 90.62 141 THR B N 1
ATOM 8904 C CA . THR B 1 141 ? 28.656 -64.375 -55.875 1 90.62 141 THR B CA 1
ATOM 8905 C C . THR B 1 141 ? 30.094 -63.969 -55.625 1 90.62 141 THR B C 1
ATOM 8907 O O . THR B 1 141 ? 30.75 -64.438 -54.719 1 90.62 141 THR B O 1
ATOM 8910 N N . LEU B 1 142 ? 30.578 -63.094 -56.469 1 88.88 142 LEU B N 1
ATOM 8911 C CA . LEU B 1 142 ? 31.922 -62.531 -56.281 1 88.88 142 LEU B CA 1
ATOM 8912 C C . LEU B 1 142 ? 31.891 -61.188 -55.594 1 88.88 142 LEU B C 1
ATOM 8914 O O . LEU B 1 142 ? 32.938 -60.531 -55.438 1 88.88 142 LEU B O 1
ATOM 8918 N N . HIS B 1 143 ? 30.703 -60.906 -55.188 1 89.94 143 HIS B N 1
ATOM 8919 C CA . HIS B 1 143 ? 30.531 -59.625 -54.5 1 89.94 143 HIS B CA 1
ATOM 8920 C C . HIS B 1 143 ? 30.797 -59.75 -53 1 89.94 143 HIS B C 1
ATOM 8922 O O . HIS B 1 143 ? 30.094 -60.469 -52.312 1 89.94 143 HIS B O 1
ATOM 8928 N N . PHE B 1 144 ? 31.828 -59.062 -52.5 1 87.5 144 PHE B N 1
ATOM 8929 C CA . PHE B 1 144 ? 32.156 -58.906 -51.094 1 87.5 144 PHE B CA 1
ATOM 8930 C C . PHE B 1 144 ? 31.844 -57.5 -50.594 1 87.5 144 PHE B C 1
ATOM 8932 O O . PHE B 1 144 ? 32.625 -56.562 -50.844 1 87.5 144 PHE B O 1
ATOM 8939 N N . PRO B 1 145 ? 30.656 -57.375 -50 1 88.12 145 PRO B N 1
ATOM 8940 C CA . PRO B 1 145 ? 30.25 -56.031 -49.625 1 88.12 145 PRO B CA 1
ATOM 8941 C C . PRO B 1 145 ? 31.281 -55.312 -48.75 1 88.12 145 PRO B C 1
ATOM 8943 O O . PRO B 1 145 ? 31.844 -55.938 -47.844 1 88.12 145 PRO B O 1
ATOM 8946 N N . GLN B 1 146 ? 31.562 -54.062 -49.062 1 79.25 146 GLN B N 1
ATOM 8947 C CA . GLN B 1 146 ? 32.531 -53.25 -48.312 1 79.25 146 GLN B CA 1
ATOM 8948 C C . GLN B 1 146 ? 31.844 -52.062 -47.625 1 79.25 146 GLN B C 1
ATOM 8950 O O . GLN B 1 146 ? 30.781 -51.625 -48.094 1 79.25 146 GLN B O 1
ATOM 8955 N N . ALA B 1 147 ? 32.281 -51.719 -46.406 1 71.62 147 ALA B N 1
ATOM 8956 C CA . ALA B 1 147 ? 31.781 -50.531 -45.688 1 71.62 147 ALA B CA 1
ATOM 8957 C C . ALA B 1 147 ? 31.984 -49.281 -46.5 1 71.62 147 ALA B C 1
ATOM 8959 O O . ALA B 1 147 ? 32.969 -49.125 -47.188 1 71.62 147 ALA B O 1
ATOM 8960 N N . PRO B 1 148 ? 30.906 -48.5 -46.625 1 58 148 PRO B N 1
ATOM 8961 C CA . PRO B 1 148 ? 31.156 -47.25 -47.344 1 58 148 PRO B CA 1
ATOM 8962 C C . PRO B 1 148 ? 32.375 -46.5 -46.812 1 58 148 PRO B C 1
ATOM 8964 O O . PRO B 1 148 ? 32.656 -46.562 -45.594 1 58 148 PRO B O 1
ATOM 8967 N N . GLU B 1 149 ? 33.5 -46.406 -47.562 1 47.5 149 GLU B N 1
ATOM 8968 C CA . GLU B 1 149 ? 34.656 -45.625 -47.188 1 47.5 149 GLU B CA 1
ATOM 8969 C C . GLU B 1 149 ? 34.25 -44.344 -46.438 1 47.5 149 GLU B C 1
ATOM 8971 O O . GLU B 1 149 ? 33.469 -43.562 -46.938 1 47.5 149 GLU B O 1
ATOM 8976 N N . ASP B 1 150 ? 34.062 -44.406 -45.188 1 43.72 150 ASP B N 1
ATOM 8977 C CA . ASP B 1 150 ? 34.031 -43.094 -44.594 1 43.72 150 ASP B CA 1
ATOM 8978 C C . ASP B 1 150 ? 35.219 -42.219 -45.094 1 43.72 150 ASP B C 1
ATOM 8980 O O . ASP B 1 150 ? 36.344 -42.688 -45.094 1 43.72 150 ASP B O 1
ATOM 8984 N N . GLY B 1 151 ? 35.188 -41.406 -46.094 1 39.06 151 GLY B N 1
ATOM 8985 C CA . GLY B 1 151 ? 36.094 -40.438 -46.656 1 39.06 151 GLY B CA 1
ATOM 8986 C C . GLY B 1 151 ? 37.406 -40.344 -45.906 1 39.06 151 GLY B C 1
ATOM 8987 O O . GLY B 1 151 ? 38.25 -39.531 -46.25 1 39.06 151 GLY B O 1
ATOM 8988 N N . SER B 1 152 ? 37.469 -40.688 -44.688 1 39.38 152 SER B N 1
ATOM 8989 C CA . SER B 1 152 ? 38.594 -40.125 -43.938 1 39.38 152 SER B CA 1
ATOM 8990 C C . SER B 1 152 ? 39.906 -40.812 -44.312 1 39.38 152 SER B C 1
ATOM 8992 O O . SER B 1 152 ? 40.969 -40.375 -43.969 1 39.38 152 SER B O 1
ATOM 8994 N N . GLY B 1 153 ? 40.031 -42.156 -44.406 1 36.97 153 GLY B N 1
ATOM 8995 C CA . GLY B 1 153 ? 41.438 -42.562 -44.375 1 36.97 153 GLY B CA 1
ATOM 8996 C C . GLY B 1 153 ? 42.156 -42.406 -45.688 1 36.97 153 GLY B C 1
ATOM 8997 O O . GLY B 1 153 ? 41.5 -42.438 -46.75 1 36.97 153 GLY B O 1
ATOM 8998 N N . PRO B 1 154 ? 43.281 -41.656 -45.75 1 37 154 PRO B N 1
ATOM 8999 C CA . PRO B 1 154 ? 44.062 -41.469 -46.969 1 37 154 PRO B CA 1
ATOM 9000 C C . PRO B 1 154 ? 44.281 -42.75 -47.75 1 37 154 PRO B C 1
ATOM 9002 O O . PRO B 1 154 ? 44.312 -43.844 -47.156 1 37 154 PRO B O 1
ATOM 9005 N N . PRO B 1 155 ? 44 -42.781 -49 1 37.72 155 PRO B N 1
ATOM 9006 C CA . PRO B 1 155 ? 44.312 -43.969 -49.781 1 37.72 155 PRO B CA 1
ATOM 9007 C C . PRO B 1 155 ? 45.719 -44.531 -49.469 1 37.72 155 PRO B C 1
ATOM 9009 O O . PRO B 1 155 ? 46.656 -43.75 -49.344 1 37.72 155 PRO B O 1
ATOM 9012 N N . SER B 1 156 ? 45.844 -45.5 -48.656 1 38.72 156 SER B N 1
ATOM 9013 C CA . SER B 1 156 ? 47.188 -46.031 -48.469 1 38.72 156 SER B CA 1
ATOM 9014 C C . SER B 1 156 ? 47.906 -46.219 -49.781 1 38.72 156 SER B C 1
ATOM 9016 O O . SER B 1 156 ? 47.312 -46.562 -50.781 1 38.72 156 SER B O 1
ATOM 9018 N N . HIS B 1 157 ? 48.969 -45.5 -50.062 1 38.12 157 HIS B N 1
ATOM 9019 C CA . HIS B 1 157 ? 49.844 -45.562 -51.25 1 38.12 157 HIS B CA 1
ATOM 9020 C C . HIS B 1 157 ? 50.281 -47 -51.531 1 38.12 157 HIS B C 1
ATOM 9022 O O . HIS B 1 157 ? 51.062 -47.25 -52.438 1 38.12 157 HIS B O 1
ATOM 9028 N N . GLU B 1 158 ? 50.25 -47.938 -50.562 1 39.25 158 GLU B N 1
ATOM 9029 C CA . GLU B 1 158 ? 50.875 -49.219 -50.875 1 39.25 158 GLU B CA 1
ATOM 9030 C C . GLU B 1 158 ? 50.031 -50 -51.875 1 39.25 158 GLU B C 1
ATOM 9032 O O . GLU B 1 158 ? 48.812 -50.062 -51.781 1 39.25 158 GLU B O 1
ATOM 9037 N N . PRO B 1 159 ? 50.688 -50.281 -53.062 1 39.41 159 PRO B N 1
ATOM 9038 C CA . PRO B 1 159 ? 49.938 -51.031 -54.094 1 39.41 159 PRO B CA 1
ATOM 9039 C C . PRO B 1 159 ? 49.219 -52.25 -53.531 1 39.41 159 PRO B C 1
ATOM 9041 O O . PRO B 1 159 ? 49.75 -52.938 -52.656 1 39.41 159 PRO B O 1
ATOM 9044 N N . PRO B 1 160 ? 47.938 -52.25 -53.5 1 44.69 160 PRO B N 1
ATOM 9045 C CA . PRO B 1 160 ? 47.281 -53.438 -52.938 1 44.69 160 PRO B CA 1
ATOM 9046 C C . PRO B 1 160 ? 47.875 -54.75 -53.438 1 44.69 160 PRO B C 1
ATOM 9048 O O . PRO B 1 160 ? 48.375 -54.812 -54.562 1 44.69 160 PRO B O 1
ATOM 9051 N N . ASN B 1 161 ? 48.531 -55.562 -52.625 1 44.59 161 ASN B N 1
ATOM 9052 C CA . ASN B 1 161 ? 49.188 -56.844 -53 1 44.59 161 ASN B CA 1
ATOM 9053 C C . ASN B 1 161 ? 48.344 -57.594 -54.031 1 44.59 161 ASN B C 1
ATOM 9055 O O . ASN B 1 161 ? 48.781 -58.656 -54.5 1 44.59 161 ASN B O 1
ATOM 9059 N N . LEU B 1 162 ? 47.062 -57.594 -53.969 1 48.66 162 LEU B N 1
ATOM 9060 C CA . LEU B 1 162 ? 46.281 -58.344 -54.969 1 48.66 162 LEU B CA 1
ATOM 9061 C C . LEU B 1 162 ? 45.938 -57.438 -56.156 1 48.66 162 LEU B C 1
ATOM 9063 O O . LEU B 1 162 ? 45.844 -56.219 -56.031 1 48.66 162 LEU B O 1
ATOM 9067 N N . PRO B 1 163 ? 46.062 -58 -57.344 1 51.03 163 PRO B N 1
ATOM 9068 C CA . PRO B 1 163 ? 45.719 -57.156 -58.5 1 51.03 163 PRO B CA 1
ATOM 9069 C C . PRO B 1 163 ? 44.469 -56.344 -58.281 1 51.03 163 PRO B C 1
ATOM 9071 O O . PRO B 1 163 ? 43.5 -56.812 -57.688 1 51.03 163 PRO B O 1
ATOM 9074 N N . PRO B 1 164 ? 44.469 -55.125 -58.25 1 53.19 164 PRO B N 1
ATOM 9075 C CA . PRO B 1 164 ? 43.5 -54.125 -57.875 1 53.19 164 PRO B CA 1
ATOM 9076 C C . PRO B 1 164 ? 42.062 -54.469 -58.312 1 53.19 164 PRO B C 1
ATOM 9078 O O . PRO B 1 164 ? 41.094 -54 -57.719 1 53.19 164 PRO B O 1
ATOM 9081 N N . TRP B 1 165 ? 41.906 -55.406 -59.25 1 62.19 165 TRP B N 1
ATOM 9082 C CA . TRP B 1 165 ? 40.562 -55.531 -59.812 1 62.19 165 TRP B CA 1
ATOM 9083 C C . TRP B 1 165 ? 39.906 -56.844 -59.375 1 62.19 165 TRP B C 1
ATOM 9085 O O . TRP B 1 165 ? 38.844 -57.188 -59.875 1 62.19 165 TRP B O 1
ATOM 9095 N N . MET B 1 166 ? 40.594 -57.562 -58.531 1 64.44 166 MET B N 1
ATOM 9096 C CA . MET B 1 166 ? 39.969 -58.812 -58.125 1 64.44 166 MET B CA 1
ATOM 9097 C C . MET B 1 166 ? 39.219 -58.625 -56.812 1 64.44 166 MET B C 1
ATOM 9099 O O . MET B 1 166 ? 39.594 -57.812 -55.969 1 64.44 166 MET B O 1
ATOM 9103 N N . PRO B 1 167 ? 38.062 -59.219 -56.656 1 71.5 167 PRO B N 1
ATOM 9104 C CA . PRO B 1 167 ? 37.281 -59.094 -55.438 1 71.5 167 PRO B CA 1
ATOM 9105 C C . PRO B 1 167 ? 38.062 -59.5 -54.188 1 71.5 167 PRO B C 1
ATOM 9107 O O . PRO B 1 167 ? 38.781 -60.531 -54.219 1 71.5 167 PRO B O 1
ATOM 9110 N N . LEU B 1 168 ? 38.375 -58.75 -53.25 1 66 168 LEU B N 1
ATOM 9111 C CA . LEU B 1 168 ? 39.125 -59.031 -52.031 1 66 168 LEU B CA 1
ATOM 9112 C C . LEU B 1 168 ? 38.219 -59.719 -50.969 1 66 168 LEU B C 1
ATOM 9114 O O . LEU B 1 168 ? 37.156 -59.188 -50.656 1 66 168 LEU B O 1
ATOM 9118 N N . PRO B 1 169 ? 38.656 -61.062 -50.656 1 72.12 169 PRO B N 1
ATOM 9119 C CA . PRO B 1 169 ? 37.938 -61.656 -49.562 1 72.12 169 PRO B CA 1
ATOM 9120 C C . PRO B 1 169 ? 38.031 -60.875 -48.25 1 72.12 169 PRO B C 1
ATOM 9122 O O . PRO B 1 169 ? 39.125 -60.344 -47.938 1 72.12 169 PRO B O 1
ATOM 9125 N N . GLY B 1 170 ? 36.906 -60.281 -47.781 1 75.88 170 GLY B N 1
ATOM 9126 C CA . GLY B 1 170 ? 36.688 -59.438 -46.625 1 75.88 170 GLY B CA 1
ATOM 9127 C C . GLY B 1 170 ? 35.438 -58.594 -46.719 1 75.88 170 GLY B C 1
ATOM 9128 O O . GLY B 1 170 ? 34.531 -58.938 -47.469 1 75.88 170 GLY B O 1
ATOM 9129 N N . GLY B 1 171 ? 35.25 -57.781 -45.75 1 79.19 171 GLY B N 1
ATOM 9130 C CA . GLY B 1 171 ? 34.125 -56.875 -45.812 1 79.19 171 GLY B CA 1
ATOM 9131 C C . GLY B 1 171 ? 33.125 -57.062 -44.688 1 79.19 171 GLY B C 1
ATOM 9132 O O . GLY B 1 171 ? 33.5 -57.469 -43.594 1 79.19 171 GLY B O 1
ATOM 9133 N N . LEU B 1 172 ? 31.875 -56.781 -45.156 1 88.31 172 LEU B N 1
ATOM 9134 C CA . LEU B 1 172 ? 30.828 -56.688 -44.156 1 88.31 172 LEU B CA 1
ATOM 9135 C C . LEU B 1 172 ? 30.156 -58.031 -43.875 1 88.31 172 LEU B C 1
ATOM 9137 O O . LEU B 1 172 ? 29.234 -58.125 -43.062 1 88.31 172 LEU B O 1
ATOM 9141 N N . LEU B 1 173 ? 30.609 -59.125 -44.531 1 90.69 173 LEU B N 1
ATOM 9142 C CA . LEU B 1 173 ? 30.016 -60.438 -44.344 1 90.69 173 LEU B CA 1
ATOM 9143 C C . LEU B 1 173 ? 31.062 -61.469 -43.906 1 90.69 173 LEU B C 1
ATOM 9145 O O . LEU B 1 173 ? 31.094 -62.594 -44.375 1 90.69 173 LEU B O 1
ATOM 9149 N N . ALA B 1 174 ? 31.938 -61.062 -43.062 1 87 174 ALA B N 1
ATOM 9150 C CA . ALA B 1 174 ? 32.938 -61.906 -42.406 1 87 174 ALA B CA 1
ATOM 9151 C C . ALA B 1 174 ? 33.781 -62.625 -43.469 1 87 174 ALA B C 1
ATOM 9153 O O . ALA B 1 174 ? 34.062 -63.812 -43.312 1 87 174 ALA B O 1
ATOM 9154 N N . GLY B 1 175 ? 34.031 -62 -44.531 1 82.94 175 GLY B N 1
ATOM 9155 C CA . GLY B 1 175 ? 34.938 -62.531 -45.531 1 82.94 175 GLY B CA 1
ATOM 9156 C C . GLY B 1 175 ? 34.219 -63.438 -46.562 1 82.94 175 GLY B C 1
ATOM 9157 O O . GLY B 1 175 ? 34.875 -64 -47.438 1 82.94 175 GLY B O 1
ATOM 9158 N N . GLU B 1 176 ? 33 -63.594 -46.469 1 86.38 176 GLU B N 1
ATOM 9159 C CA . GLU B 1 176 ? 32.25 -64.375 -47.406 1 86.38 176 GLU B CA 1
ATOM 9160 C C . GLU B 1 176 ? 31.547 -63.469 -48.438 1 86.38 176 GLU B C 1
ATOM 9162 O O . GLU B 1 176 ? 31.219 -62.344 -48.125 1 86.38 176 GLU B O 1
ATOM 9167 N N . PRO B 1 177 ? 31.391 -64 -49.594 1 88.38 177 PRO B N 1
ATOM 9168 C CA . PRO B 1 177 ? 30.672 -63.219 -50.594 1 88.38 177 PRO B CA 1
ATOM 9169 C C . PRO B 1 177 ? 29.156 -63.219 -50.375 1 88.38 177 PRO B C 1
ATOM 9171 O O . PRO B 1 177 ? 28.641 -64.062 -49.688 1 88.38 177 PRO B O 1
ATOM 9174 N N . GLN B 1 178 ? 28.531 -62.312 -51 1 91.38 178 GLN B N 1
ATOM 9175 C CA . GLN B 1 178 ? 27.078 -62.219 -50.938 1 91.38 178 GLN B CA 1
ATOM 9176 C C . GLN B 1 178 ? 26.422 -63.375 -51.688 1 91.38 178 GLN B C 1
ATOM 9178 O O . GLN B 1 178 ? 27 -63.906 -52.656 1 91.38 178 GLN B O 1
ATOM 9183 N N . ARG B 1 179 ? 25.234 -63.688 -51.312 1 90.81 179 ARG B N 1
ATOM 9184 C CA . ARG B 1 179 ? 24.5 -64.812 -51.875 1 90.81 179 ARG B CA 1
ATOM 9185 C C . ARG B 1 179 ? 23.391 -64.312 -52.812 1 90.81 179 ARG B C 1
ATOM 9187 O O . ARG B 1 179 ? 22.891 -63.188 -52.656 1 90.81 179 ARG B O 1
ATOM 9194 N N . VAL B 1 180 ? 23.094 -65.062 -53.812 1 90.88 180 VAL B N 1
ATOM 9195 C CA . VAL B 1 180 ? 21.953 -64.875 -54.719 1 90.88 180 VAL B CA 1
ATOM 9196 C C . VAL B 1 180 ? 21.172 -66.125 -54.906 1 90.88 180 VAL B C 1
ATOM 9198 O O . VAL B 1 180 ? 21.766 -67.188 -55.031 1 90.88 180 VAL B O 1
ATOM 9201 N N . ARG B 1 181 ? 19.875 -66 -54.969 1 89.19 181 ARG B N 1
ATOM 9202 C CA . ARG B 1 181 ? 19.016 -67.188 -55.125 1 89.19 181 ARG B CA 1
ATOM 9203 C C . ARG B 1 181 ? 18.453 -67.312 -56.531 1 89.19 181 ARG B C 1
ATOM 9205 O O . ARG B 1 181 ? 18.109 -66.25 -57.156 1 89.19 181 ARG B O 1
ATOM 9212 N N . VAL B 1 182 ? 18.406 -68.562 -56.969 1 86.5 182 VAL B N 1
ATOM 9213 C CA . VAL B 1 182 ? 17.844 -68.875 -58.281 1 86.5 182 VAL B CA 1
ATOM 9214 C C . VAL B 1 182 ? 16.75 -69.938 -58.188 1 86.5 182 VAL B C 1
ATOM 9216 O O . VAL B 1 182 ? 16.922 -70.938 -57.469 1 86.5 182 VAL B O 1
ATOM 9219 N N . THR B 1 183 ? 15.656 -69.562 -58.688 1 85.25 183 THR B N 1
ATOM 9220 C CA . THR B 1 183 ? 14.562 -70.5 -58.625 1 85.25 183 THR B CA 1
ATOM 9221 C C . THR B 1 183 ? 13.953 -70.75 -60.031 1 85.25 183 THR B C 1
ATOM 9223 O O . THR B 1 183 ? 14.219 -70 -60.938 1 85.25 183 THR B O 1
ATOM 9226 N N . TRP B 1 184 ? 13.297 -71.938 -60.125 1 82.19 184 TRP B N 1
ATOM 9227 C CA . TRP B 1 184 ? 12.531 -72.188 -61.344 1 82.19 184 TRP B CA 1
ATOM 9228 C C . TRP B 1 184 ? 11.031 -72.062 -61.094 1 82.19 184 TRP B C 1
ATOM 9230 O O . TRP B 1 184 ? 10.477 -72.688 -60.219 1 82.19 184 TRP B O 1
ATOM 9240 N N . ARG B 1 185 ? 10.555 -71.062 -61.656 1 79.56 185 ARG B N 1
ATOM 9241 C CA . ARG B 1 185 ? 9.141 -70.75 -61.5 1 79.56 185 ARG B CA 1
ATOM 9242 C C . ARG B 1 185 ? 8.508 -70.312 -62.812 1 79.56 185 ARG B C 1
ATOM 9244 O O . ARG B 1 185 ? 9.125 -69.625 -63.594 1 79.56 185 ARG B O 1
ATOM 9251 N N . ASP B 1 186 ? 7.266 -70.75 -63.031 1 79 186 ASP B N 1
ATOM 9252 C CA . ASP B 1 186 ? 6.492 -70.375 -64.25 1 79 186 ASP B CA 1
ATOM 9253 C C . ASP B 1 186 ? 7.25 -70.688 -65.5 1 79 186 ASP B C 1
ATOM 9255 O O . ASP B 1 186 ? 7.355 -69.812 -66.375 1 79 186 ASP B O 1
ATOM 9259 N N . ASP B 1 187 ? 7.922 -71.75 -65.5 1 75.31 187 ASP B N 1
ATOM 9260 C CA . ASP B 1 187 ? 8.609 -72.312 -66.688 1 75.31 187 ASP B CA 1
ATOM 9261 C C . ASP B 1 187 ? 9.789 -71.375 -67.062 1 75.31 187 ASP B C 1
ATOM 9263 O O . ASP B 1 187 ? 10.117 -71.312 -68.25 1 75.31 187 ASP B O 1
ATOM 9267 N N . ALA B 1 188 ? 10.25 -70.688 -66.25 1 80.44 188 ALA B N 1
ATOM 9268 C CA . ALA B 1 188 ? 11.445 -69.875 -66.438 1 80.44 188 ALA B CA 1
ATOM 9269 C C . ALA B 1 188 ? 12.328 -69.812 -65.188 1 80.44 188 ALA B C 1
ATOM 9271 O O . ALA B 1 188 ? 11.859 -70.125 -64.125 1 80.44 188 ALA B O 1
ATOM 9272 N N . ALA B 1 189 ? 13.594 -69.562 -65.5 1 84.5 189 ALA B N 1
ATOM 9273 C CA . ALA B 1 189 ? 14.516 -69.375 -64.375 1 84.5 189 ALA B CA 1
ATOM 9274 C C . ALA B 1 189 ? 14.5 -67.938 -63.906 1 84.5 189 ALA B C 1
ATOM 9276 O O . ALA B 1 189 ? 14.453 -67 -64.688 1 84.5 189 ALA B O 1
ATOM 9277 N N . TRP B 1 190 ? 14.32 -67.812 -62.656 1 88.56 190 TRP B N 1
ATOM 9278 C CA . TRP B 1 190 ? 14.352 -66.5 -62 1 88.56 190 TRP B CA 1
ATOM 9279 C C . TRP B 1 190 ? 15.57 -66.312 -61.094 1 88.56 190 TRP B C 1
ATOM 9281 O O . TRP B 1 190 ? 15.875 -67.25 -60.312 1 88.56 190 TRP B O 1
ATOM 9291 N N . VAL B 1 191 ? 16.281 -65.25 -61.281 1 89.06 191 VAL B N 1
ATOM 9292 C CA . VAL B 1 191 ? 17.469 -65 -60.469 1 89.06 191 VAL B CA 1
ATOM 9293 C C . VAL B 1 191 ? 17.188 -63.906 -59.438 1 89.06 191 VAL B C 1
ATOM 9295 O O . VAL B 1 191 ? 16.406 -63 -59.656 1 89.06 191 VAL B O 1
ATOM 9298 N N . ALA B 1 192 ? 17.875 -64.062 -58.25 1 90.75 192 ALA B N 1
ATOM 9299 C CA . ALA B 1 192 ? 17.781 -63.094 -57.125 1 90.75 192 ALA B CA 1
ATOM 9300 C C . ALA B 1 192 ? 16.375 -63.062 -56.562 1 90.75 192 ALA B C 1
ATOM 9302 O O . ALA B 1 192 ? 15.812 -61.969 -56.344 1 90.75 192 ALA B O 1
ATOM 9303 N N . VAL B 1 193 ? 15.836 -64.125 -56.344 1 87.06 193 VAL B N 1
ATOM 9304 C CA . VAL B 1 193 ? 14.492 -64.25 -55.781 1 87.06 193 VAL B CA 1
ATOM 9305 C C . VAL B 1 193 ? 14.562 -64.25 -54.281 1 87.06 193 VAL B C 1
ATOM 9307 O O . VAL B 1 193 ? 15.641 -64.375 -53.688 1 87.06 193 VAL B O 1
ATOM 9310 N N . SER B 1 194 ? 13.477 -63.969 -53.719 1 85.38 194 SER B N 1
ATOM 9311 C CA . SER B 1 194 ? 13.367 -63.969 -52.25 1 85.38 194 SER B CA 1
ATOM 9312 C C . SER B 1 194 ? 13.469 -65.375 -51.688 1 85.38 194 SER B C 1
ATOM 9314 O O . SER B 1 194 ? 13.625 -66.375 -52.469 1 85.38 194 SER B O 1
ATOM 9316 N N . GLU B 1 195 ? 13.43 -65.5 -50.375 1 78.94 195 GLU B N 1
ATOM 9317 C CA . GLU B 1 195 ? 13.562 -66.812 -49.719 1 78.94 195 GLU B CA 1
ATOM 9318 C C . GLU B 1 195 ? 12.406 -67.688 -50.094 1 78.94 195 GLU B C 1
ATOM 9320 O O . GLU B 1 195 ? 12.562 -68.938 -50.125 1 78.94 195 GLU B O 1
ATOM 9325 N N . GLN B 1 196 ? 11.281 -67.125 -50.406 1 78.06 196 GLN B N 1
ATOM 9326 C CA . GLN B 1 196 ? 10.117 -67.875 -50.781 1 78.06 196 GLN B CA 1
ATOM 9327 C C . GLN B 1 196 ? 10.039 -68.062 -52.281 1 78.06 196 GLN B C 1
ATOM 9329 O O . GLN B 1 196 ? 9.047 -68.625 -52.781 1 78.06 196 GLN B O 1
ATOM 9334 N N . GLY B 1 197 ? 11.055 -67.625 -52.906 1 79.44 197 GLY B N 1
ATOM 9335 C CA . GLY B 1 197 ? 11.094 -67.812 -54.344 1 79.44 197 GLY B CA 1
ATOM 9336 C C . GLY B 1 197 ? 10.258 -66.75 -55.062 1 79.44 197 GLY B C 1
ATOM 9337 O O . GLY B 1 197 ? 9.906 -67 -56.25 1 79.44 197 GLY B O 1
ATOM 9338 N N . LYS B 1 198 ? 9.961 -65.75 -54.281 1 83.19 198 LYS B N 1
ATOM 9339 C CA . LYS B 1 198 ? 9.125 -64.75 -54.906 1 83.19 198 LYS B CA 1
ATOM 9340 C C . LYS B 1 198 ? 9.977 -63.594 -55.469 1 83.19 198 LYS B C 1
ATOM 9342 O O . LYS B 1 198 ? 11.156 -63.469 -55.094 1 83.19 198 LYS B O 1
ATOM 9347 N N . ASN B 1 199 ? 9.445 -62.844 -56.375 1 83.5 199 ASN B N 1
ATOM 9348 C CA . ASN B 1 199 ? 10.133 -61.75 -57.031 1 83.5 199 ASN B CA 1
ATOM 9349 C C . ASN B 1 199 ? 11.359 -62.219 -57.781 1 83.5 199 ASN B C 1
ATOM 9351 O O . ASN B 1 199 ? 11.469 -63.406 -58.125 1 83.5 199 ASN B O 1
ATOM 9355 N N . GLY B 1 200 ? 12.219 -61.312 -58.25 1 86.94 200 GLY B N 1
ATOM 9356 C CA . GLY B 1 200 ? 13.43 -61.656 -58.969 1 86.94 200 GLY B CA 1
ATOM 9357 C C . GLY B 1 200 ? 13.422 -61.156 -60.406 1 86.94 200 GLY B C 1
ATOM 9358 O O . GLY B 1 200 ? 12.484 -60.5 -60.812 1 86.94 200 GLY B O 1
ATOM 9359 N N . VAL B 1 201 ? 14.531 -61.625 -61 1 91.44 201 VAL B N 1
ATOM 9360 C CA . VAL B 1 201 ? 14.766 -61.219 -62.406 1 91.44 201 VAL B CA 1
ATOM 9361 C C . VAL B 1 201 ? 14.688 -62.438 -63.312 1 91.44 201 VAL B C 1
ATOM 9363 O O . VAL B 1 201 ? 15.328 -63.469 -63.062 1 91.44 201 VAL B O 1
ATOM 9366 N N . LYS B 1 202 ? 13.945 -62.312 -64.375 1 89.69 202 LYS B N 1
ATOM 9367 C CA . LYS B 1 202 ? 13.695 -63.438 -65.25 1 89.69 202 LYS B CA 1
ATOM 9368 C C . LYS B 1 202 ? 14.859 -63.625 -66.25 1 89.69 202 LYS B C 1
ATOM 9370 O O . LYS B 1 202 ? 15.422 -62.625 -66.75 1 89.69 202 LYS B O 1
ATOM 9375 N N . VAL B 1 203 ? 15.219 -64.875 -66.438 1 88.62 203 VAL B N 1
ATOM 9376 C CA . VAL B 1 203 ? 16.203 -65.188 -67.5 1 88.62 203 VAL B CA 1
ATOM 9377 C C . VAL B 1 203 ? 15.523 -65.188 -68.875 1 88.62 203 VAL B C 1
ATOM 9379 O O . VAL B 1 203 ? 14.547 -65.875 -69.062 1 88.62 203 VAL B O 1
ATOM 9382 N N . VAL B 1 204 ? 15.953 -64.375 -69.812 1 87.75 204 VAL B N 1
ATOM 9383 C CA . VAL B 1 204 ? 15.234 -64.188 -71.062 1 87.75 204 VAL B CA 1
ATOM 9384 C C . VAL B 1 204 ? 16.062 -64.75 -72.25 1 87.75 204 VAL B C 1
ATOM 9386 O O . VAL B 1 204 ? 15.531 -65 -73.312 1 87.75 204 VAL B O 1
ATOM 9389 N N . LYS B 1 205 ? 17.375 -64.812 -72.125 1 85 205 LYS B N 1
ATOM 9390 C CA . LYS B 1 205 ? 18.203 -65.312 -73.188 1 85 205 LYS B CA 1
ATOM 9391 C C . LYS B 1 205 ? 18.828 -66.625 -72.875 1 85 205 LYS B C 1
ATOM 9393 O O . LYS B 1 205 ? 19.078 -66.938 -71.688 1 85 205 LYS B O 1
ATOM 9398 N N . ASN B 1 206 ? 19.047 -67.438 -73.938 1 75.75 206 ASN B N 1
ATOM 9399 C CA . ASN B 1 206 ? 19.703 -68.75 -73.75 1 75.75 206 ASN B CA 1
ATOM 9400 C C . ASN B 1 206 ? 21.156 -68.562 -73.312 1 75.75 206 ASN B C 1
ATOM 9402 O O . ASN B 1 206 ? 21.797 -67.562 -73.688 1 75.75 206 ASN B O 1
ATOM 9406 N N . ASP B 1 207 ? 21.703 -69.438 -72.5 1 79.94 207 ASP B N 1
ATOM 9407 C CA . ASP B 1 207 ? 23.078 -69.375 -72 1 79.94 207 ASP B CA 1
ATOM 9408 C C . ASP B 1 207 ? 24.078 -69.562 -73.125 1 79.94 207 ASP B C 1
ATOM 9410 O O . ASP B 1 207 ? 23.844 -70.375 -74.062 1 79.94 207 ASP B O 1
ATOM 9414 N N . VAL B 1 208 ? 24.984 -68.75 -73.188 1 85.12 208 VAL B N 1
ATOM 9415 C CA . VAL B 1 208 ? 26.078 -68.875 -74.125 1 85.12 208 VAL B CA 1
ATOM 9416 C C . VAL B 1 208 ? 27.375 -69.25 -73.375 1 85.12 208 VAL B C 1
ATOM 9418 O O . VAL B 1 208 ? 27.75 -68.625 -72.438 1 85.12 208 VAL B O 1
ATOM 9421 N N . GLU B 1 209 ? 27.938 -70.312 -73.875 1 83.12 209 GLU B N 1
ATOM 9422 C CA . GLU B 1 209 ? 29.156 -70.812 -73.25 1 83.12 209 GLU B CA 1
ATOM 9423 C C . GLU B 1 209 ? 30.391 -70.062 -73.812 1 83.12 209 GLU B C 1
ATOM 9425 O O . GLU B 1 209 ? 30.5 -69.875 -75 1 83.12 209 GLU B O 1
ATOM 9430 N N . ALA B 1 210 ? 31.125 -69.562 -72.938 1 84.75 210 ALA B N 1
ATOM 9431 C CA . ALA B 1 210 ? 32.438 -69 -73.25 1 84.75 210 ALA B CA 1
ATOM 9432 C C . ALA B 1 210 ? 33.562 -69.875 -72.75 1 84.75 210 ALA B C 1
ATOM 9434 O O . ALA B 1 210 ? 33.344 -70.875 -72.062 1 84.75 210 ALA B O 1
ATOM 9435 N N . SER B 1 211 ? 34.781 -69.688 -73.25 1 82.25 211 SER B N 1
ATOM 9436 C CA . SER B 1 211 ? 35.938 -70.5 -72.812 1 82.25 211 SER B CA 1
ATOM 9437 C C . SER B 1 211 ? 36.219 -70.375 -71.312 1 82.25 211 SER B C 1
ATOM 9439 O O . SER B 1 211 ? 36.719 -71.312 -70.688 1 82.25 211 SER B O 1
ATOM 9441 N N . ASN B 1 212 ? 35.906 -69.312 -70.812 1 82 212 ASN B N 1
ATOM 9442 C CA . ASN B 1 212 ? 36.219 -69.062 -69.375 1 82 212 ASN B CA 1
ATOM 9443 C C . ASN B 1 212 ? 34.938 -68.938 -68.562 1 82 212 ASN B C 1
ATOM 9445 O O . ASN B 1 212 ? 34.969 -68.375 -67.438 1 82 212 ASN B O 1
ATOM 9449 N N . GLY B 1 213 ? 33.844 -69.25 -69.125 1 84.88 213 GLY B N 1
ATOM 9450 C CA . GLY B 1 213 ? 32.625 -69.125 -68.312 1 84.88 213 GLY B CA 1
ATOM 9451 C C . GLY B 1 213 ? 31.375 -69.25 -69.125 1 84.88 213 GLY B C 1
ATOM 9452 O O . GLY B 1 213 ? 31.375 -69.812 -70.25 1 84.88 213 GLY B O 1
ATOM 9453 N N . ARG B 1 214 ? 30.266 -68.75 -68.562 1 88.25 214 ARG B N 1
ATOM 9454 C CA . ARG B 1 214 ? 28.953 -68.75 -69.188 1 88.25 214 ARG B CA 1
ATOM 9455 C C . ARG B 1 214 ? 28.25 -67.438 -69 1 88.25 214 ARG B C 1
ATOM 9457 O O . ARG B 1 214 ? 28.375 -66.812 -67.938 1 88.25 214 ARG B O 1
ATOM 9464 N N . VAL B 1 215 ? 27.547 -67 -70.062 1 89.81 215 VAL B N 1
ATOM 9465 C CA . VAL B 1 215 ? 26.781 -65.75 -70 1 89.81 215 VAL B CA 1
ATOM 9466 C C . VAL B 1 215 ? 25.281 -66.062 -70.062 1 89.81 215 VAL B C 1
ATOM 9468 O O . VAL B 1 215 ? 24.828 -66.688 -71 1 89.81 215 VAL B O 1
ATOM 9471 N N . VAL B 1 216 ? 24.531 -65.625 -69.062 1 89.88 216 VAL B N 1
ATOM 9472 C CA . VAL B 1 216 ? 23.078 -65.812 -69 1 89.88 216 VAL B CA 1
ATOM 9473 C C . VAL B 1 216 ? 22.375 -64.438 -69.062 1 89.88 216 VAL B C 1
ATOM 9475 O O . VAL B 1 216 ? 22.609 -63.562 -68.25 1 89.88 216 VAL B O 1
ATOM 9478 N N . GLY B 1 217 ? 21.578 -64.188 -70.125 1 89.81 217 GLY B N 1
ATOM 9479 C CA . GLY B 1 217 ? 20.891 -62.938 -70.312 1 89.81 217 GLY B CA 1
ATOM 9480 C C . GLY B 1 217 ? 19.688 -62.781 -69.375 1 89.81 217 GLY B C 1
ATOM 9481 O O . GLY B 1 217 ? 18.828 -63.656 -69.312 1 89.81 217 GLY B O 1
ATOM 9482 N N . ILE B 1 218 ? 19.594 -61.688 -68.625 1 91.69 218 ILE B N 1
ATOM 9483 C CA . ILE B 1 218 ? 18.5 -61.438 -67.688 1 91.69 218 ILE B CA 1
ATOM 9484 C C . ILE B 1 218 ? 17.766 -60.156 -68.062 1 91.69 218 ILE B C 1
ATOM 9486 O O . ILE B 1 218 ? 18.328 -59.312 -68.75 1 91.69 218 ILE B O 1
ATOM 9490 N N . ASP B 1 219 ? 16.594 -60.031 -67.625 1 91.69 219 ASP B N 1
ATOM 9491 C CA . ASP B 1 219 ? 15.688 -58.969 -68.125 1 91.69 219 ASP B CA 1
ATOM 9492 C C . ASP B 1 219 ? 15.727 -57.781 -67.188 1 91.69 219 ASP B C 1
ATOM 9494 O O . ASP B 1 219 ? 14.938 -56.844 -67.312 1 91.69 219 ASP B O 1
ATOM 9498 N N . ASP B 1 220 ? 16.484 -57.781 -66.188 1 91.19 220 ASP B N 1
ATOM 9499 C CA . ASP B 1 220 ? 16.656 -56.656 -65.25 1 91.19 220 ASP B CA 1
ATOM 9500 C C . ASP B 1 220 ? 18.016 -56.719 -64.562 1 91.19 220 ASP B C 1
ATOM 9502 O O . ASP B 1 220 ? 18.672 -57.75 -64.562 1 91.19 220 ASP B O 1
ATOM 9506 N N . VAL B 1 221 ? 18.406 -55.562 -64.062 1 92.31 221 VAL B N 1
ATOM 9507 C CA . VAL B 1 221 ? 19.625 -55.531 -63.25 1 92.31 221 VAL B CA 1
ATOM 9508 C C . VAL B 1 221 ? 19.344 -56.062 -61.844 1 92.31 221 VAL B C 1
ATOM 9510 O O . VAL B 1 221 ? 18.328 -55.719 -61.219 1 92.31 221 VAL B O 1
ATOM 9513 N N . ILE B 1 222 ? 20.109 -56.938 -61.344 1 91.56 222 ILE B N 1
ATOM 9514 C CA . ILE B 1 222 ? 19.969 -57.469 -60 1 91.56 222 ILE B CA 1
ATOM 9515 C C . ILE B 1 222 ? 20.344 -56.406 -58.969 1 91.56 222 ILE B C 1
ATOM 9517 O O . ILE B 1 222 ? 21.453 -55.875 -59 1 91.56 222 ILE B O 1
ATOM 9521 N N . SER B 1 223 ? 19.422 -56 -58.156 1 89.88 223 SER B N 1
ATOM 9522 C CA . SER B 1 223 ? 19.672 -54.969 -57.188 1 89.88 223 SER B CA 1
ATOM 9523 C C . SER B 1 223 ? 20.547 -55.469 -56.031 1 89.88 223 SER B C 1
ATOM 9525 O O . SER B 1 223 ? 20.422 -56.625 -55.625 1 89.88 223 SER B O 1
ATOM 9527 N N . LEU B 1 224 ? 21.406 -54.562 -55.531 1 89.12 224 LEU B N 1
ATOM 9528 C CA . LEU B 1 224 ? 22.234 -54.906 -54.406 1 89.12 224 LEU B CA 1
ATOM 9529 C C . LEU B 1 224 ? 21.422 -54.969 -53.125 1 89.12 224 LEU B C 1
ATOM 9531 O O . LEU B 1 224 ? 20.5 -54.156 -52.938 1 89.12 224 LEU B O 1
ATOM 9535 N N . PRO B 1 225 ? 21.625 -55.938 -52.25 1 90.44 225 PRO B N 1
ATOM 9536 C CA . PRO B 1 225 ? 20.938 -55.938 -50.969 1 90.44 225 PRO B CA 1
ATOM 9537 C C . PRO B 1 225 ? 21.234 -54.688 -50.125 1 90.44 225 PRO B C 1
ATOM 9539 O O . PRO B 1 225 ? 22.375 -54.188 -50.156 1 90.44 225 PRO B O 1
ATOM 9542 N N . LYS B 1 226 ? 20.234 -54.188 -49.531 1 89.94 226 LYS B N 1
ATOM 9543 C CA . LYS B 1 226 ? 20.391 -53.031 -48.656 1 89.94 226 LYS B CA 1
ATOM 9544 C C . LYS B 1 226 ? 20.938 -53.406 -47.312 1 89.94 226 LYS B C 1
ATOM 9546 O O . LYS B 1 226 ? 21.094 -54.594 -47 1 89.94 226 LYS B O 1
ATOM 9551 N N . ASN B 1 227 ? 21.312 -52.312 -46.5 1 91.06 227 ASN B N 1
ATOM 9552 C CA . ASN B 1 227 ? 21.781 -52.625 -45.156 1 91.06 227 ASN B CA 1
ATOM 9553 C C . ASN B 1 227 ? 20.656 -53.125 -44.25 1 91.06 227 ASN B C 1
ATOM 9555 O O . ASN B 1 227 ? 19.484 -53.031 -44.625 1 91.06 227 ASN B O 1
ATOM 9559 N N . LEU B 1 228 ? 20.922 -53.594 -43.156 1 93.88 228 LEU B N 1
ATOM 9560 C CA . LEU B 1 228 ? 19.953 -54.25 -42.281 1 93.88 228 LEU B CA 1
ATOM 9561 C C . LEU B 1 228 ? 18.906 -53.25 -41.812 1 93.88 228 LEU B C 1
ATOM 9563 O O . LEU B 1 228 ? 17.734 -53.594 -41.656 1 93.88 228 LEU B O 1
ATOM 9567 N N . ALA B 1 229 ? 19.281 -52 -41.531 1 93.44 229 ALA B N 1
ATOM 9568 C CA . ALA B 1 229 ? 18.344 -50.969 -41.094 1 93.44 229 ALA B CA 1
ATOM 9569 C C . ALA B 1 229 ? 17.266 -50.719 -42.156 1 93.44 229 ALA B C 1
ATOM 9571 O O . ALA B 1 229 ? 16.062 -50.688 -41.812 1 93.44 229 ALA B O 1
ATOM 9572 N N . ASP B 1 230 ? 17.641 -50.656 -43.375 1 92.38 230 ASP B N 1
ATOM 9573 C CA . ASP B 1 230 ? 16.703 -50.438 -44.469 1 92.38 230 ASP B CA 1
ATOM 9574 C C . ASP B 1 230 ? 15.844 -51.656 -44.719 1 92.38 230 ASP B C 1
ATOM 9576 O O . ASP B 1 230 ? 14.664 -51.531 -45.062 1 92.38 230 ASP B O 1
ATOM 9580 N N . VAL B 1 231 ? 16.5 -52.812 -44.562 1 92.81 231 VAL B N 1
ATOM 9581 C CA . VAL B 1 231 ? 15.75 -54.031 -44.781 1 92.81 231 VAL B CA 1
ATOM 9582 C C . VAL B 1 231 ? 14.609 -54.125 -43.781 1 92.81 231 VAL B C 1
ATOM 9584 O O . VAL B 1 231 ? 13.484 -54.469 -44.125 1 92.81 231 VAL B O 1
ATOM 9587 N N . ILE B 1 232 ? 14.852 -53.719 -42.562 1 94.19 232 ILE B N 1
ATOM 9588 C CA . ILE B 1 232 ? 13.836 -53.781 -41.531 1 94.19 232 ILE B CA 1
ATOM 9589 C C . ILE B 1 232 ? 12.742 -52.75 -41.812 1 94.19 232 ILE B C 1
ATOM 9591 O O . ILE B 1 232 ? 11.555 -53.031 -41.688 1 94.19 232 ILE B O 1
ATOM 9595 N N . ARG B 1 233 ? 13.055 -51.594 -42.219 1 91.88 233 ARG B N 1
ATOM 9596 C CA . ARG B 1 233 ? 12.117 -50.5 -42.469 1 91.88 233 ARG B CA 1
ATOM 9597 C C . ARG B 1 233 ? 11.156 -50.844 -43.594 1 91.88 233 ARG B C 1
ATOM 9599 O O . ARG B 1 233 ? 10 -50.406 -43.594 1 91.88 233 ARG B O 1
ATOM 9606 N N . HIS B 1 234 ? 11.625 -51.688 -44.531 1 88.62 234 HIS B N 1
ATOM 9607 C CA . HIS B 1 234 ? 10.797 -51.938 -45.688 1 88.62 234 HIS B CA 1
ATOM 9608 C C . HIS B 1 234 ? 10.203 -53.344 -45.656 1 88.62 234 HIS B C 1
ATOM 9610 O O . HIS B 1 234 ? 9.469 -53.719 -46.562 1 88.62 234 HIS B O 1
ATOM 9616 N N . HIS B 1 235 ? 10.438 -54 -44.625 1 89.69 235 HIS B N 1
ATOM 9617 C CA . HIS B 1 235 ? 9.891 -55.344 -44.5 1 89.69 235 HIS B CA 1
ATOM 9618 C C . HIS B 1 235 ? 8.422 -55.312 -44.062 1 89.69 235 HIS B C 1
ATOM 9620 O O . HIS B 1 235 ? 8.07 -54.656 -43.094 1 89.69 235 HIS B O 1
ATOM 9626 N N . PRO B 1 236 ? 7.551 -55.844 -44.688 1 88.38 236 PRO B N 1
ATOM 9627 C CA . PRO B 1 236 ? 6.113 -55.75 -44.438 1 88.38 236 PRO B CA 1
ATOM 9628 C C . PRO B 1 236 ? 5.719 -56.344 -43.062 1 88.38 236 PRO B C 1
ATOM 9630 O O . PRO B 1 236 ? 4.715 -55.938 -42.5 1 88.38 236 PRO B O 1
ATOM 9633 N N . SER B 1 237 ? 6.43 -57.312 -42.562 1 91.5 237 SER B N 1
ATOM 9634 C CA . SER B 1 237 ? 6.039 -58 -41.312 1 91.5 237 SER B CA 1
ATOM 9635 C C . SER B 1 237 ? 6.789 -57.438 -40.125 1 91.5 237 SER B C 1
ATOM 9637 O O . SER B 1 237 ? 6.723 -57.969 -39.031 1 91.5 237 SER B O 1
ATOM 9639 N N . LEU B 1 238 ? 7.551 -56.406 -40.344 1 94 238 LEU B N 1
ATOM 9640 C CA . LEU B 1 238 ? 8.352 -55.844 -39.281 1 94 238 LEU B CA 1
ATOM 9641 C C . LEU B 1 238 ? 8.016 -54.406 -39.031 1 94 238 LEU B C 1
ATOM 9643 O O . LEU B 1 238 ? 8.914 -53.562 -38.812 1 94 238 LEU B O 1
ATOM 9647 N N . LYS B 1 239 ? 6.797 -54.125 -39.031 1 92.44 239 LYS B N 1
ATOM 9648 C CA . LYS B 1 239 ? 6.355 -52.75 -38.812 1 92.44 239 LYS B CA 1
ATOM 9649 C C . LYS B 1 239 ? 6.578 -52.312 -37.375 1 92.44 239 LYS B C 1
ATOM 9651 O O . LYS B 1 239 ? 7.031 -51.188 -37.125 1 92.44 239 LYS B O 1
ATOM 9656 N N . THR B 1 240 ? 6.215 -53.125 -36.438 1 91.19 240 THR B N 1
ATOM 9657 C CA . THR B 1 240 ? 6.359 -52.781 -35.031 1 91.19 240 THR B CA 1
ATOM 9658 C C . THR B 1 240 ? 7.828 -52.562 -34.656 1 91.19 240 THR B C 1
ATOM 9660 O O . THR B 1 240 ? 8.164 -51.594 -33.969 1 91.19 240 THR B O 1
ATOM 9663 N N . LEU B 1 241 ? 8.625 -53.469 -35.156 1 91.31 241 LEU B N 1
ATOM 9664 C CA . LEU B 1 241 ? 10.047 -53.312 -34.906 1 91.31 241 LEU B CA 1
ATOM 9665 C C . LEU B 1 241 ? 10.57 -52.031 -35.531 1 91.31 241 LEU B C 1
ATOM 9667 O O . LEU B 1 241 ? 11.391 -51.312 -34.938 1 91.31 241 LEU B O 1
ATOM 9671 N N . SER B 1 242 ? 10.141 -51.688 -36.719 1 92.38 242 SER B N 1
ATOM 9672 C CA . SER B 1 242 ? 10.547 -50.438 -37.406 1 92.38 242 SER B CA 1
ATOM 9673 C C . SER B 1 242 ? 10.203 -49.219 -36.562 1 92.38 242 SER B C 1
ATOM 9675 O O . SER B 1 242 ? 10.953 -48.25 -36.531 1 92.38 242 SER B O 1
ATOM 9677 N N . GLN B 1 243 ? 9.156 -49.312 -35.812 1 89.69 243 GLN B N 1
ATOM 9678 C CA . GLN B 1 243 ? 8.734 -48.188 -34.969 1 89.69 243 GLN B CA 1
ATOM 9679 C C . GLN B 1 243 ? 9.609 -48.094 -33.719 1 89.69 243 GLN B C 1
ATOM 9681 O O . GLN B 1 243 ? 9.781 -47 -33.156 1 89.69 243 GLN B O 1
ATOM 9686 N N . TYR B 1 244 ? 10.125 -49.156 -33.281 1 90.19 244 TYR B N 1
ATOM 9687 C CA . TYR B 1 244 ? 10.891 -49.188 -32.031 1 90.19 244 TYR B CA 1
ATOM 9688 C C . TYR B 1 244 ? 12.375 -48.969 -32.312 1 90.19 244 TYR B C 1
ATOM 9690 O O . TYR B 1 244 ? 13.195 -49 -31.375 1 90.19 244 TYR B O 1
ATOM 9698 N N . ILE B 1 245 ? 12.773 -48.719 -33.562 1 90.44 245 ILE B N 1
ATOM 9699 C CA . ILE B 1 245 ? 14.172 -48.469 -33.906 1 90.44 245 ILE B CA 1
ATOM 9700 C C . ILE B 1 245 ? 14.578 -47.094 -33.438 1 90.44 245 ILE B C 1
ATOM 9702 O O . ILE B 1 245 ? 14.086 -46.062 -33.938 1 90.44 245 ILE B O 1
ATOM 9706 N N . THR B 1 246 ? 15.398 -47 -32.406 1 88.31 246 THR B N 1
ATOM 9707 C CA . THR B 1 246 ? 15.961 -45.781 -31.891 1 88.31 246 THR B CA 1
ATOM 9708 C C . THR B 1 246 ? 17.188 -45.375 -32.688 1 88.31 246 THR B C 1
ATOM 9710 O O . THR B 1 246 ? 17.734 -46.156 -33.469 1 88.31 246 THR B O 1
ATOM 9713 N N . PRO B 1 247 ? 17.641 -44.156 -32.531 1 87.44 247 PRO B N 1
ATOM 9714 C CA . PRO B 1 247 ? 18.828 -43.75 -33.281 1 87.44 247 PRO B CA 1
ATOM 9715 C C . PRO B 1 247 ? 20.047 -44.594 -32.938 1 87.44 247 PRO B C 1
ATOM 9717 O O . PRO B 1 247 ? 20.875 -44.875 -33.844 1 87.44 247 PRO B O 1
ATOM 9720 N N . THR B 1 248 ? 20.125 -45.094 -31.766 1 88.19 248 THR B N 1
ATOM 9721 C CA . THR B 1 248 ? 21.25 -45.938 -31.406 1 88.19 248 THR B CA 1
ATOM 9722 C C . THR B 1 248 ? 21.141 -47.312 -32.062 1 88.19 248 THR B C 1
ATOM 9724 O O . THR B 1 248 ? 22.125 -47.844 -32.562 1 88.19 248 THR B O 1
ATOM 9727 N N . ILE B 1 249 ? 19.969 -47.844 -32.094 1 91.19 249 ILE B N 1
ATOM 9728 C CA . ILE B 1 249 ? 19.734 -49.125 -32.75 1 91.19 249 ILE B CA 1
ATOM 9729 C C . ILE B 1 249 ? 19.969 -48.969 -34.25 1 91.19 249 ILE B C 1
ATOM 9731 O O . ILE B 1 249 ? 20.578 -49.844 -34.875 1 91.19 249 ILE B O 1
ATOM 9735 N N . GLU B 1 250 ? 19.562 -47.906 -34.812 1 91.12 250 GLU B N 1
ATOM 9736 C CA . GLU B 1 250 ? 19.75 -47.656 -36.25 1 91.12 250 GLU B CA 1
ATOM 9737 C C . GLU B 1 250 ? 21.234 -47.625 -36.594 1 91.12 250 GLU B C 1
ATOM 9739 O O . GLU B 1 250 ? 21.656 -48.188 -37.594 1 91.12 250 GLU B O 1
ATOM 9744 N N . ARG B 1 251 ? 22 -46.938 -35.75 1 89.5 251 ARG B N 1
ATOM 9745 C CA . ARG B 1 251 ? 23.438 -46.875 -35.969 1 89.5 251 ARG B CA 1
ATOM 9746 C C . ARG B 1 251 ? 24.062 -48.25 -35.906 1 89.5 251 ARG B C 1
ATOM 9748 O O . ARG B 1 251 ? 24.938 -48.562 -36.719 1 89.5 251 ARG B O 1
ATOM 9755 N N . THR B 1 252 ? 23.609 -49.062 -35.031 1 89.25 252 THR B N 1
ATOM 9756 C CA . THR B 1 252 ? 24.141 -50.406 -34.906 1 89.25 252 THR B CA 1
ATOM 9757 C C . THR B 1 252 ? 23.75 -51.25 -36.125 1 89.25 252 THR B C 1
ATOM 9759 O O . THR B 1 252 ? 24.562 -52 -36.656 1 89.25 252 THR B O 1
ATOM 9762 N N . LEU B 1 253 ? 22.594 -51.125 -36.562 1 91.56 253 LEU B N 1
ATOM 9763 C CA . LEU B 1 253 ? 22.078 -51.906 -37.688 1 91.56 253 LEU B CA 1
ATOM 9764 C C . LEU B 1 253 ? 22.766 -51.5 -38.969 1 91.56 253 LEU B C 1
ATOM 9766 O O . LEU B 1 253 ? 22.906 -52.344 -39.875 1 91.56 253 LEU B O 1
ATOM 9770 N N . THR B 1 254 ? 23.156 -50.312 -39.062 1 87.69 254 THR B N 1
ATOM 9771 C CA . THR B 1 254 ? 23.719 -49.812 -40.281 1 87.69 254 THR B CA 1
ATOM 9772 C C . THR B 1 254 ? 25.219 -50.062 -40.344 1 87.69 254 THR B C 1
ATOM 9774 O O . THR B 1 254 ? 25.766 -50.438 -41.406 1 87.69 254 THR B O 1
ATOM 9777 N N . ASN B 1 255 ? 25.844 -50 -39.188 1 83.12 255 ASN B N 1
ATOM 9778 C CA . ASN B 1 255 ? 27.312 -49.938 -39.219 1 83.12 255 ASN B CA 1
ATOM 9779 C C . ASN B 1 255 ? 27.953 -51.219 -38.719 1 83.12 255 ASN B C 1
ATOM 9781 O O . ASN B 1 255 ? 29.141 -51.438 -38.938 1 83.12 255 ASN B O 1
ATOM 9785 N N . THR B 1 256 ? 27.266 -52.031 -38.125 1 87.38 256 THR B N 1
ATOM 9786 C CA . THR B 1 256 ? 27.875 -53.25 -37.594 1 87.38 256 THR B CA 1
ATOM 9787 C C . THR B 1 256 ? 28.031 -54.312 -38.656 1 87.38 256 THR B C 1
ATOM 9789 O O . THR B 1 256 ? 27.078 -54.656 -39.344 1 87.38 256 THR B O 1
ATOM 9792 N N . PRO B 1 257 ? 29.281 -54.844 -38.812 1 88.44 257 PRO B N 1
ATOM 9793 C CA . PRO B 1 257 ? 29.516 -55.875 -39.844 1 88.44 257 PRO B CA 1
ATOM 9794 C C . PRO B 1 257 ? 29.109 -57.25 -39.375 1 88.44 257 PRO B C 1
ATOM 9796 O O . PRO B 1 257 ? 29.109 -57.531 -38.156 1 88.44 257 PRO B O 1
ATOM 9799 N N . HIS B 1 258 ? 28.766 -58.188 -40.312 1 90 258 HIS B N 1
ATOM 9800 C CA . HIS B 1 258 ? 28.453 -59.594 -40.188 1 90 258 HIS B CA 1
ATOM 9801 C C . HIS B 1 258 ? 27.406 -59.812 -39.094 1 90 258 HIS B C 1
ATOM 9803 O O . HIS B 1 258 ? 27.547 -60.75 -38.281 1 90 258 HIS B O 1
ATOM 9809 N N . LEU B 1 259 ? 26.453 -58.938 -39.062 1 92.19 259 LEU B N 1
ATOM 9810 C CA . LEU B 1 259 ? 25.375 -59 -38.062 1 92.19 259 LEU B CA 1
ATOM 9811 C C . LEU B 1 259 ? 24.312 -60 -38.5 1 92.19 259 LEU B C 1
ATOM 9813 O O . LEU B 1 259 ? 23.938 -60.062 -39.656 1 92.19 259 LEU B O 1
ATOM 9817 N N . THR B 1 260 ? 23.906 -60.875 -37.625 1 93.81 260 THR B N 1
ATOM 9818 C CA . THR B 1 260 ? 22.781 -61.781 -37.812 1 93.81 260 THR B CA 1
ATOM 9819 C C . THR B 1 260 ? 21.625 -61.406 -36.875 1 93.81 260 THR B C 1
ATOM 9821 O O . THR B 1 260 ? 21.797 -61.312 -35.688 1 93.81 260 THR B O 1
ATOM 9824 N N . LEU B 1 261 ? 20.547 -61.188 -37.469 1 94.62 261 LEU B N 1
ATOM 9825 C CA . LEU B 1 261 ? 19.391 -60.75 -36.688 1 94.62 261 LEU B CA 1
ATOM 9826 C C . LEU B 1 261 ? 18.312 -61.844 -36.656 1 94.62 261 LEU B C 1
ATOM 9828 O O . LEU B 1 261 ? 18 -62.438 -37.688 1 94.62 261 LEU B O 1
ATOM 9832 N N . PHE B 1 262 ? 17.812 -62.125 -35.469 1 93.56 262 PHE B N 1
ATOM 9833 C CA . PHE B 1 262 ? 16.625 -62.938 -35.25 1 93.56 262 PHE B CA 1
ATOM 9834 C C . PHE B 1 262 ? 15.469 -62.094 -34.719 1 93.56 262 PHE B C 1
ATOM 9836 O O . PHE B 1 262 ? 15.227 -62.062 -33.5 1 93.56 262 PHE B O 1
ATOM 9843 N N . VAL B 1 263 ? 14.805 -61.469 -35.594 1 94.06 263 VAL B N 1
ATOM 9844 C CA . VAL B 1 263 ? 13.891 -60.406 -35.156 1 94.06 263 VAL B CA 1
ATOM 9845 C C . VAL B 1 263 ? 12.461 -60.938 -35.156 1 94.06 263 VAL B C 1
ATOM 9847 O O . VAL B 1 263 ? 12.078 -61.75 -36 1 94.06 263 VAL B O 1
ATOM 9850 N N . PRO B 1 264 ? 11.695 -60.469 -34.219 1 92.62 264 PRO B N 1
ATOM 9851 C CA . PRO B 1 264 ? 10.305 -60.875 -34.125 1 92.62 264 PRO B CA 1
ATOM 9852 C C . PRO B 1 264 ? 9.398 -60.25 -35.156 1 92.62 264 PRO B C 1
ATOM 9854 O O . PRO B 1 264 ? 9.578 -59.062 -35.5 1 92.62 264 PRO B O 1
ATOM 9857 N N . ASP B 1 265 ? 8.43 -61.031 -35.656 1 92.94 265 ASP B N 1
ATOM 9858 C CA . ASP B 1 265 ? 7.43 -60.469 -36.562 1 92.94 265 ASP B CA 1
ATOM 9859 C C . ASP B 1 265 ? 6.402 -59.625 -35.812 1 92.94 265 ASP B C 1
ATOM 9861 O O . ASP B 1 265 ? 6.43 -59.594 -34.562 1 92.94 265 ASP B O 1
ATOM 9865 N N . ASP B 1 266 ? 5.555 -58.938 -36.469 1 93.06 266 ASP B N 1
ATOM 9866 C CA . ASP B 1 266 ? 4.602 -58 -35.875 1 93.06 266 ASP B CA 1
ATOM 9867 C C . ASP B 1 266 ? 3.717 -58.719 -34.844 1 93.06 266 ASP B C 1
ATOM 9869 O O . ASP B 1 266 ? 3.406 -58.125 -33.781 1 93.06 266 ASP B O 1
ATOM 9873 N N . LYS B 1 267 ? 3.318 -59.906 -35 1 89.94 267 LYS B N 1
ATOM 9874 C CA . LYS B 1 267 ? 2.42 -60.656 -34.125 1 89.94 267 LYS B CA 1
ATOM 9875 C C . LYS B 1 267 ? 3.129 -61.062 -32.844 1 89.94 267 LYS B C 1
ATOM 9877 O O . LYS B 1 267 ? 2.486 -61.25 -31.797 1 89.94 267 LYS B O 1
ATOM 9882 N N . ALA B 1 268 ? 4.414 -61.219 -32.938 1 89.19 268 ALA B N 1
ATOM 9883 C CA . ALA B 1 268 ? 5.199 -61.625 -31.781 1 89.19 268 ALA B CA 1
ATOM 9884 C C . ALA B 1 268 ? 5.145 -60.594 -30.672 1 89.19 268 ALA B C 1
ATOM 9886 O O . ALA B 1 268 ? 5.293 -60.906 -29.5 1 89.19 268 ALA B O 1
ATOM 9887 N N . TRP B 1 269 ? 4.855 -59.375 -31 1 88.38 269 TRP B N 1
ATOM 9888 C CA . TRP B 1 269 ? 4.848 -58.281 -30.047 1 88.38 269 TRP B CA 1
ATOM 9889 C C . TRP B 1 269 ? 3.541 -58.281 -29.25 1 88.38 269 TRP B C 1
ATOM 9891 O O . TRP B 1 269 ? 3.438 -57.594 -28.234 1 88.38 269 TRP B O 1
ATOM 9901 N N . ASP B 1 270 ? 2.561 -58.938 -29.641 1 82.56 270 ASP B N 1
ATOM 9902 C CA . ASP B 1 270 ? 1.24 -58.938 -29.016 1 82.56 270 ASP B CA 1
ATOM 9903 C C . ASP B 1 270 ? 1.272 -59.656 -27.672 1 82.56 270 ASP B C 1
ATOM 9905 O O . ASP B 1 270 ? 0.341 -59.531 -26.875 1 82.56 270 ASP B O 1
ATOM 9909 N N . VAL B 1 271 ? 2.387 -60.344 -27.469 1 77.38 271 VAL B N 1
ATOM 9910 C CA . VAL B 1 271 ? 2.516 -61.062 -26.203 1 77.38 271 VAL B CA 1
ATOM 9911 C C . VAL B 1 271 ? 2.76 -60.094 -25.062 1 77.38 271 VAL B C 1
ATOM 9913 O O . VAL B 1 271 ? 2.488 -60.375 -23.906 1 77.38 271 VAL B O 1
ATOM 9916 N N . LEU B 1 272 ? 3.164 -58.938 -25.375 1 79.56 272 LEU B N 1
ATOM 9917 C CA . LEU B 1 272 ? 3.455 -57.938 -24.359 1 79.56 272 LEU B CA 1
ATOM 9918 C C . LEU B 1 272 ? 2.17 -57.438 -23.703 1 79.56 272 LEU B C 1
ATOM 9920 O O . LEU B 1 272 ? 1.148 -57.281 -24.375 1 79.56 272 LEU B O 1
ATOM 9924 N N . LYS B 1 273 ? 2.285 -57.219 -22.422 1 76.75 273 LYS B N 1
ATOM 9925 C CA . LYS B 1 273 ? 1.174 -56.625 -21.688 1 76.75 273 LYS B CA 1
ATOM 9926 C C . LYS B 1 273 ? 0.954 -55.156 -22.109 1 76.75 273 LYS B C 1
ATOM 9928 O O . LYS B 1 273 ? 1.876 -54.5 -22.594 1 76.75 273 LYS B O 1
ATOM 9933 N N . PRO B 1 274 ? -0.313 -54.812 -21.953 1 73.94 274 PRO B N 1
ATOM 9934 C CA . PRO B 1 274 ? -0.624 -53.438 -22.375 1 73.94 274 PRO B CA 1
ATOM 9935 C C . PRO B 1 274 ? 0.29 -52.406 -21.734 1 73.94 274 PRO B C 1
ATOM 9937 O O . PRO B 1 274 ? 0.722 -51.469 -22.391 1 73.94 274 PRO B O 1
ATOM 9940 N N . MET B 1 275 ? 0.649 -52.625 -20.531 1 72.31 275 MET B N 1
ATOM 9941 C CA . MET B 1 275 ? 1.505 -51.656 -19.844 1 72.31 275 MET B CA 1
ATOM 9942 C C . MET B 1 275 ? 2.916 -51.688 -20.422 1 72.31 275 MET B C 1
ATOM 9944 O O . MET B 1 275 ? 3.562 -50.625 -20.516 1 72.31 275 MET B O 1
ATOM 9948 N N . GLU B 1 276 ? 3.275 -52.812 -20.75 1 74.62 276 GLU B N 1
ATOM 9949 C CA . GLU B 1 276 ? 4.605 -52.969 -21.328 1 74.62 276 GLU B CA 1
ATOM 9950 C C . GLU B 1 276 ? 4.68 -52.312 -22.703 1 74.62 276 GLU B C 1
ATOM 9952 O O . GLU B 1 276 ? 5.676 -51.656 -23.031 1 74.62 276 GLU B O 1
ATOM 9957 N N . LYS B 1 277 ? 3.592 -52.438 -23.391 1 77.19 277 LYS B N 1
ATOM 9958 C CA . LYS B 1 277 ? 3.541 -51.812 -24.703 1 77.19 277 LYS B CA 1
ATOM 9959 C C . LYS B 1 277 ? 3.553 -50.281 -24.578 1 77.19 277 LYS B C 1
ATOM 9961 O O . LYS B 1 277 ? 4.234 -49.625 -25.344 1 77.19 277 LYS B O 1
ATOM 9966 N N . LEU B 1 278 ? 2.857 -49.906 -23.594 1 76.12 278 LEU B N 1
ATOM 9967 C CA . LEU B 1 278 ? 2.814 -48.438 -23.375 1 76.12 278 LEU B CA 1
ATOM 9968 C C . LEU B 1 278 ? 4.195 -47.906 -23.016 1 76.12 278 LEU B C 1
ATOM 9970 O O . LEU B 1 278 ? 4.574 -46.812 -23.438 1 76.12 278 LEU B O 1
ATOM 9974 N N . TRP B 1 279 ? 4.902 -48.688 -22.234 1 77.25 279 TRP B N 1
ATOM 9975 C CA . TRP B 1 279 ? 6.262 -48.281 -21.859 1 77.25 279 TRP B CA 1
ATOM 9976 C C . TRP B 1 279 ? 7.164 -48.188 -23.078 1 77.25 279 TRP B C 1
ATOM 9978 O O . TRP B 1 279 ? 7.871 -47.219 -23.266 1 77.25 279 TRP B O 1
ATOM 9988 N N . LEU B 1 280 ? 7.004 -49.188 -23.906 1 81.12 280 LEU B N 1
ATOM 9989 C CA . LEU B 1 280 ? 7.855 -49.219 -25.078 1 81.12 280 LEU B CA 1
ATOM 9990 C C . LEU B 1 280 ? 7.477 -48.094 -26.047 1 81.12 280 LEU B C 1
ATOM 9992 O O . LEU B 1 280 ? 8.344 -47.531 -26.734 1 81.12 280 LEU B O 1
ATOM 9996 N N . ASP B 1 281 ? 6.207 -47.688 -26.031 1 79.81 281 ASP B N 1
ATOM 9997 C CA . ASP B 1 281 ? 5.711 -46.625 -26.922 1 79.81 281 ASP B CA 1
ATOM 9998 C C . ASP B 1 281 ? 5.988 -45.25 -26.344 1 79.81 281 ASP B C 1
ATOM 10000 O O . ASP B 1 281 ? 5.754 -44.25 -27.016 1 79.81 281 ASP B O 1
ATOM 10004 N N . SER B 1 282 ? 6.383 -45.156 -25.156 1 75 282 SER B N 1
ATOM 10005 C CA . SER B 1 282 ? 6.496 -43.906 -24.438 1 75 282 SER B CA 1
ATOM 10006 C C . SER B 1 282 ? 7.629 -43.062 -25 1 75 282 SER B C 1
ATOM 10008 O O . SER B 1 282 ? 7.629 -41.812 -24.859 1 75 282 SER B O 1
ATOM 10010 N N . GLY B 1 283 ? 8.641 -43.594 -25.688 1 74.25 283 GLY B N 1
ATOM 10011 C CA . GLY B 1 283 ? 9.82 -42.875 -26.156 1 74.25 283 GLY B CA 1
ATOM 10012 C C . GLY B 1 283 ? 10.93 -42.844 -25.125 1 74.25 283 GLY B C 1
ATOM 10013 O O . GLY B 1 283 ? 12.047 -42.406 -25.422 1 74.25 283 GLY B O 1
ATOM 10014 N N . TYR B 1 284 ? 10.648 -43.344 -23.906 1 74.94 284 TYR B N 1
ATOM 10015 C CA . TYR B 1 284 ? 11.656 -43.281 -22.844 1 74.94 284 TYR B CA 1
ATOM 10016 C C . TYR B 1 284 ? 12.273 -44.656 -22.594 1 74.94 284 TYR B C 1
ATOM 10018 O O . TYR B 1 284 ? 13.078 -44.812 -21.672 1 74.94 284 TYR B O 1
ATOM 10026 N N . ALA B 1 285 ? 11.945 -45.594 -23.359 1 78.94 285 ALA B N 1
ATOM 10027 C CA . ALA B 1 285 ? 12.398 -46.938 -23.141 1 78.94 285 ALA B CA 1
ATOM 10028 C C . ALA B 1 285 ? 13.625 -47.281 -24 1 78.94 285 ALA B C 1
ATOM 10030 O O . ALA B 1 285 ? 13.797 -48.406 -24.438 1 78.94 285 ALA B O 1
ATOM 10031 N N . GLU B 1 286 ? 14.453 -46.344 -24.328 1 79.25 286 GLU B N 1
ATOM 10032 C CA . GLU B 1 286 ? 15.586 -46.562 -25.219 1 79.25 286 GLU B CA 1
ATOM 10033 C C . GLU B 1 286 ? 16.469 -47.688 -24.703 1 79.25 286 GLU B C 1
ATOM 10035 O O . GLU B 1 286 ? 16.859 -48.562 -25.484 1 79.25 286 GLU B O 1
ATOM 10040 N N . GLN B 1 287 ? 16.75 -47.719 -23.391 1 77 287 GLN B N 1
ATOM 10041 C CA . GLN B 1 287 ? 17.641 -48.75 -22.844 1 77 287 GLN B CA 1
ATOM 10042 C C . GLN B 1 287 ? 17 -50.125 -22.922 1 77 287 GLN B C 1
ATOM 10044 O O . GLN B 1 287 ? 17.672 -51.094 -23.25 1 77 287 GLN B O 1
ATOM 10049 N N . ASP B 1 288 ? 15.75 -50.156 -22.578 1 80.44 288 ASP B N 1
ATOM 10050 C CA . ASP B 1 288 ? 15.062 -51.438 -22.641 1 80.44 288 ASP B CA 1
ATOM 10051 C C . ASP B 1 288 ? 14.945 -51.938 -24.078 1 80.44 288 ASP B C 1
ATOM 10053 O O . ASP B 1 288 ? 15.094 -53.125 -24.344 1 80.44 288 ASP B O 1
ATOM 10057 N N . LEU B 1 289 ? 14.68 -51 -24.938 1 86.56 289 LEU B N 1
ATOM 10058 C CA . LEU B 1 289 ? 14.594 -51.375 -26.344 1 86.56 289 LEU B CA 1
ATOM 10059 C C . LEU B 1 289 ? 15.938 -51.875 -26.844 1 86.56 289 LEU B C 1
ATOM 10061 O O . LEU B 1 289 ? 15.992 -52.844 -27.609 1 86.56 289 LEU B O 1
ATOM 10065 N N . MET B 1 290 ? 17 -51.219 -26.453 1 85.88 290 MET B N 1
ATOM 10066 C CA . MET B 1 290 ? 18.328 -51.688 -26.844 1 85.88 290 MET B CA 1
ATOM 10067 C C . MET B 1 290 ? 18.609 -53.094 -26.297 1 85.88 290 MET B C 1
ATOM 10069 O O . MET B 1 290 ? 19.203 -53.938 -26.969 1 85.88 290 MET B O 1
ATOM 10073 N N . ASP B 1 291 ? 18.156 -53.312 -25.094 1 84.5 291 ASP B N 1
ATOM 10074 C CA . ASP B 1 291 ? 18.344 -54.625 -24.5 1 84.5 291 ASP B CA 1
ATOM 10075 C C . ASP B 1 291 ? 17.578 -55.688 -25.266 1 84.5 291 ASP B C 1
ATOM 10077 O O . ASP B 1 291 ? 18.094 -56.781 -25.516 1 84.5 291 ASP B O 1
ATOM 10081 N N . ILE B 1 292 ? 16.359 -55.375 -25.562 1 85.19 292 ILE B N 1
ATOM 10082 C CA . ILE B 1 292 ? 15.562 -56.312 -26.344 1 85.19 292 ILE B CA 1
ATOM 10083 C C . ILE B 1 292 ? 16.234 -56.594 -27.688 1 85.19 292 ILE B C 1
ATOM 10085 O O . ILE B 1 292 ? 16.391 -57.719 -28.094 1 85.19 292 ILE B O 1
ATOM 10089 N N . PHE B 1 293 ? 16.688 -55.5 -28.344 1 90.19 293 PHE B N 1
ATOM 10090 C CA . PHE B 1 293 ? 17.344 -55.625 -29.641 1 90.19 293 PHE B CA 1
ATOM 10091 C C . PHE B 1 293 ? 18.609 -56.469 -29.531 1 90.19 293 PHE B C 1
ATOM 10093 O O . PHE B 1 293 ? 18.828 -57.344 -30.375 1 90.19 293 PHE B O 1
ATOM 10100 N N . ALA B 1 294 ? 19.359 -56.281 -28.5 1 88.31 294 ALA B N 1
ATOM 10101 C CA . ALA B 1 294 ? 20.641 -56.969 -28.344 1 88.31 294 ALA B CA 1
ATOM 10102 C C . ALA B 1 294 ? 20.438 -58.469 -28.109 1 88.31 294 ALA B C 1
ATOM 10104 O O . ALA B 1 294 ? 21.297 -59.281 -28.453 1 88.31 294 ALA B O 1
ATOM 10105 N N . ARG B 1 295 ? 19.344 -58.844 -27.609 1 87.81 295 ARG B N 1
ATOM 10106 C CA . ARG B 1 295 ? 19.047 -60.25 -27.391 1 87.81 295 ARG B CA 1
ATOM 10107 C C . ARG B 1 295 ? 18.672 -60.938 -28.703 1 87.81 295 ARG B C 1
ATOM 10109 O O . ARG B 1 295 ? 18.734 -62.156 -28.812 1 87.81 295 ARG B O 1
ATOM 10116 N N . HIS B 1 296 ? 18.312 -60.125 -29.625 1 92.25 296 HIS B N 1
ATOM 10117 C CA . HIS B 1 296 ? 17.859 -60.656 -30.906 1 92.25 296 HIS B CA 1
ATOM 10118 C C . HIS B 1 296 ? 18.953 -60.562 -31.953 1 92.25 296 HIS B C 1
ATOM 10120 O O . HIS B 1 296 ? 18.75 -60.906 -33.125 1 92.25 296 HIS B O 1
ATOM 10126 N N . ALA B 1 297 ? 20.125 -60.062 -31.594 1 91.31 297 ALA B N 1
ATOM 10127 C CA . ALA B 1 297 ? 21.219 -59.844 -32.562 1 91.31 297 ALA B CA 1
ATOM 10128 C C . ALA B 1 297 ? 22.484 -60.562 -32.125 1 91.31 297 ALA B C 1
ATOM 10130 O O . ALA B 1 297 ? 22.766 -60.688 -30.938 1 91.31 297 ALA B O 1
ATOM 10131 N N . THR B 1 298 ? 23.219 -61.125 -33.156 1 90.25 298 THR B N 1
ATOM 10132 C CA . THR B 1 298 ? 24.5 -61.75 -32.875 1 90.25 298 THR B CA 1
ATOM 10133 C C . THR B 1 298 ? 25.5 -61.469 -34 1 90.25 298 THR B C 1
ATOM 10135 O O . THR B 1 298 ? 25.109 -61.219 -35.125 1 90.25 298 THR B O 1
ATOM 10138 N N . THR B 1 299 ? 26.781 -61.438 -33.656 1 85.12 299 THR B N 1
ATOM 10139 C CA . THR B 1 299 ? 27.828 -61.25 -34.656 1 85.12 299 THR B CA 1
ATOM 10140 C C . THR B 1 299 ? 28.422 -62.594 -35.062 1 85.12 299 THR B C 1
ATOM 10142 O O . THR B 1 299 ? 29.469 -62.656 -35.719 1 85.12 299 THR B O 1
ATOM 10145 N N . GLY B 1 300 ? 27.641 -63.688 -34.781 1 78.38 300 GLY B N 1
ATOM 10146 C CA . GLY B 1 300 ? 28.031 -65 -35.219 1 78.38 300 GLY B CA 1
ATOM 10147 C C . GLY B 1 300 ? 29.078 -65.625 -34.312 1 78.38 300 GLY B C 1
ATOM 10148 O O . GLY B 1 300 ? 29.594 -66.75 -34.625 1 78.38 300 GLY B O 1
ATOM 10149 N N . GLU B 1 301 ? 29.375 -65 -33.281 1 71.5 301 GLU B N 1
ATOM 10150 C CA . GLU B 1 301 ? 30.344 -65.562 -32.344 1 71.5 301 GLU B CA 1
ATOM 10151 C C . GLU B 1 301 ? 29.75 -66.75 -31.594 1 71.5 301 GLU B C 1
ATOM 10153 O O . GLU B 1 301 ? 28.562 -66.75 -31.297 1 71.5 301 GLU B O 1
ATOM 10158 N N . LYS B 1 302 ? 30.562 -67.875 -31.531 1 71.12 302 LYS B N 1
ATOM 10159 C CA . LYS B 1 302 ? 30.125 -69 -30.719 1 71.12 302 LYS B CA 1
ATOM 10160 C C . LYS B 1 302 ? 30.047 -68.625 -29.25 1 71.12 302 LYS B C 1
ATOM 10162 O O . LYS B 1 302 ? 30.781 -67.75 -28.781 1 71.12 302 LYS B O 1
ATOM 10167 N N . PRO B 1 303 ? 29.141 -69.25 -28.484 1 67.19 303 PRO B N 1
ATOM 10168 C CA . PRO B 1 303 ? 29.031 -68.938 -27.062 1 67.19 303 PRO B CA 1
ATOM 10169 C C . PRO B 1 303 ? 30.312 -69.25 -26.297 1 67.19 303 PRO B C 1
ATOM 10171 O O . PRO B 1 303 ? 31.047 -70.188 -26.641 1 67.19 303 PRO B O 1
ATOM 10174 N N . HIS B 1 304 ? 30.859 -68.25 -25.438 1 57.84 304 HIS B N 1
ATOM 10175 C CA . HIS B 1 304 ? 32.094 -68.312 -24.688 1 57.84 304 HIS B CA 1
ATOM 10176 C C . HIS B 1 304 ? 32.25 -69.688 -24.016 1 57.84 304 HIS B C 1
ATOM 10178 O O . HIS B 1 304 ? 33.344 -70.188 -23.828 1 57.84 304 HIS B O 1
ATOM 10184 N N . GLU B 1 305 ? 31.234 -70.25 -23.469 1 56.47 305 GLU B N 1
ATOM 10185 C CA . GLU B 1 305 ? 31.375 -71.562 -22.75 1 56.47 305 GLU B CA 1
ATOM 10186 C C . GLU B 1 305 ? 31.906 -72.625 -23.656 1 56.47 305 GLU B C 1
ATOM 10188 O O . GLU B 1 305 ? 32.469 -73.625 -23.172 1 56.47 305 GLU B O 1
ATOM 10193 N N . GLU B 1 306 ? 31.766 -72.688 -24.922 1 55.12 306 GLU B N 1
ATOM 10194 C CA . GLU B 1 306 ? 32.25 -73.688 -25.828 1 55.12 306 GLU B CA 1
ATOM 10195 C C . GLU B 1 306 ? 33.594 -73.312 -26.438 1 55.12 306 GLU B C 1
ATOM 10197 O O . GLU B 1 306 ? 33.656 -72.875 -27.594 1 55.12 306 GLU B O 1
ATOM 10202 N N . SER B 1 307 ? 34.688 -72.938 -25.656 1 45.94 307 SER B N 1
ATOM 10203 C CA . SER B 1 307 ? 35.906 -72.125 -25.828 1 45.94 307 SER B CA 1
ATOM 10204 C C . SER B 1 307 ? 36.875 -72.812 -26.812 1 45.94 307 SER B C 1
ATOM 10206 O O . SER B 1 307 ? 37.969 -72.312 -27.031 1 45.94 307 SER B O 1
ATOM 10208 N N . GLY B 1 308 ? 37.031 -74.188 -26.875 1 40.38 308 GLY B N 1
ATOM 10209 C CA . GLY B 1 308 ? 38.312 -74.562 -27.453 1 40.38 308 GLY B CA 1
ATOM 10210 C C . GLY B 1 308 ? 38.594 -73.938 -28.797 1 40.38 308 GLY B C 1
ATOM 10211 O O . GLY B 1 308 ? 39.688 -74 -29.328 1 40.38 308 GLY B O 1
ATOM 10212 N N . PHE B 1 309 ? 37.781 -74.062 -29.828 1 39.62 309 PHE B N 1
ATOM 10213 C CA . PHE B 1 309 ? 38.156 -73.875 -31.219 1 39.62 309 PHE B CA 1
ATOM 10214 C C . PHE B 1 309 ? 38.188 -72.438 -31.578 1 39.62 309 PHE B C 1
ATOM 10216 O O . PHE B 1 309 ? 37.5 -71.625 -30.953 1 39.62 309 PHE B O 1
ATOM 10223 N N . ALA B 1 310 ? 39.281 -72 -32.344 1 43.75 310 ALA B N 1
ATOM 10224 C CA . ALA B 1 310 ? 39.594 -70.688 -32.969 1 43.75 310 ALA B CA 1
ATOM 10225 C C . ALA B 1 310 ? 38.312 -70 -33.406 1 43.75 310 ALA B C 1
ATOM 10227 O O . ALA B 1 310 ? 37.375 -70.625 -33.938 1 43.75 310 ALA B O 1
ATOM 10228 N N . ASP B 1 311 ? 37.719 -68.875 -32.812 1 51.22 311 ASP B N 1
ATOM 10229 C CA . ASP B 1 311 ? 36.656 -67.875 -32.812 1 51.22 311 ASP B CA 1
ATOM 10230 C C . ASP B 1 311 ? 36.344 -67.438 -34.25 1 51.22 311 ASP B C 1
ATOM 10232 O O . ASP B 1 311 ? 36.875 -66.438 -34.75 1 51.22 311 ASP B O 1
ATOM 10236 N N . ASP B 1 312 ? 36.188 -68.125 -35.219 1 57.44 312 ASP B N 1
ATOM 10237 C CA . ASP B 1 312 ? 35.906 -67.562 -36.531 1 57.44 312 ASP B CA 1
ATOM 10238 C C . ASP B 1 312 ? 34.531 -66.938 -36.594 1 57.44 312 ASP B C 1
ATOM 10240 O O . ASP B 1 312 ? 33.531 -67.625 -36.344 1 57.44 312 ASP B O 1
ATOM 10244 N N . VAL B 1 313 ? 34.312 -65.625 -36.562 1 68.5 313 VAL B N 1
ATOM 10245 C CA . VAL B 1 313 ? 33.125 -64.75 -36.781 1 68.5 313 VAL B CA 1
ATOM 10246 C C . VAL B 1 313 ? 32.5 -65.125 -38.125 1 68.5 313 VAL B C 1
ATOM 10248 O O . VAL B 1 313 ? 33.188 -65.188 -39.156 1 68.5 313 VAL B O 1
ATOM 10251 N N . ARG B 1 314 ? 31.266 -65.688 -38.031 1 79.38 314 ARG B N 1
ATOM 10252 C CA . ARG B 1 314 ? 30.562 -65.938 -39.25 1 79.38 314 ARG B CA 1
ATOM 10253 C C . ARG B 1 314 ? 29.156 -65.375 -39.25 1 79.38 314 ARG B C 1
ATOM 10255 O O . ARG B 1 314 ? 28.578 -65.188 -38.156 1 79.38 314 ARG B O 1
ATOM 10262 N N . VAL B 1 315 ? 28.688 -64.938 -40.375 1 89.56 315 VAL B N 1
ATOM 10263 C CA . VAL B 1 315 ? 27.281 -64.625 -40.531 1 89.56 315 VAL B CA 1
ATOM 10264 C C . VAL B 1 315 ? 26.391 -65.812 -40.375 1 89.56 315 VAL B C 1
ATOM 10266 O O . VAL B 1 315 ? 26.75 -66.938 -40.812 1 89.56 315 VAL B O 1
ATOM 10269 N N . GLY B 1 316 ? 25.328 -65.75 -39.594 1 87.38 316 GLY B N 1
ATOM 10270 C CA . GLY B 1 316 ? 24.438 -66.875 -39.281 1 87.38 316 GLY B CA 1
ATOM 10271 C C . GLY B 1 316 ? 23.531 -67.25 -40.438 1 87.38 316 GLY B C 1
ATOM 10272 O O . GLY B 1 316 ? 22.312 -67.25 -40.312 1 87.38 316 GLY B O 1
ATOM 10273 N N . TRP B 1 317 ? 24.156 -67.75 -41.625 1 88.94 317 TRP B N 1
ATOM 10274 C CA . TRP B 1 317 ? 23.391 -68.25 -42.75 1 88.94 317 TRP B CA 1
ATOM 10275 C C . TRP B 1 317 ? 22.703 -69.562 -42.375 1 88.94 317 TRP B C 1
ATOM 10277 O O . TRP B 1 317 ? 23.297 -70.438 -41.719 1 88.94 317 TRP B O 1
ATOM 10287 N N . SER B 1 318 ? 21.5 -69.75 -42.812 1 88 318 SER B N 1
ATOM 10288 C CA . SER B 1 318 ? 20.766 -71 -42.469 1 88 318 SER B CA 1
ATOM 10289 C C . SER B 1 318 ? 21.484 -72.188 -43 1 88 318 SER B C 1
ATOM 10291 O O . SER B 1 318 ? 21.344 -73.312 -42.438 1 88 318 SER B O 1
ATOM 10293 N N . GLU B 1 319 ? 22.312 -72.125 -44.062 1 81.81 319 GLU B N 1
ATOM 10294 C CA . GLU B 1 319 ? 23.031 -73.25 -44.688 1 81.81 319 GLU B CA 1
ATOM 10295 C C . GLU B 1 319 ? 24.078 -73.812 -43.719 1 81.81 319 GLU B C 1
ATOM 10297 O O . GLU B 1 319 ? 24.484 -74.938 -43.844 1 81.81 319 GLU B O 1
ATOM 10302 N N . TYR B 1 320 ? 24.5 -72.938 -42.875 1 82.25 320 TYR B N 1
ATOM 10303 C CA . TYR B 1 320 ? 25.547 -73.375 -41.969 1 82.25 320 TYR B CA 1
ATOM 10304 C C . TYR B 1 320 ? 24.969 -73.938 -40.688 1 82.25 320 TYR B C 1
ATOM 10306 O O . TYR B 1 320 ? 25.703 -74.375 -39.812 1 82.25 320 TYR B O 1
ATOM 10314 N N . TRP B 1 321 ? 23.562 -73.938 -40.719 1 85.06 321 TRP B N 1
ATOM 10315 C CA . TRP B 1 321 ? 22.953 -74.438 -39.5 1 85.06 321 TRP B CA 1
ATOM 10316 C C . TRP B 1 321 ? 22.938 -75.938 -39.469 1 85.06 321 TRP B C 1
ATOM 10318 O O . TRP B 1 321 ? 22.516 -76.625 -40.438 1 85.06 321 TRP B O 1
ATOM 10328 N N . GLY B 1 322 ? 23.594 -76.688 -38.594 1 79.19 322 GLY B N 1
ATOM 10329 C CA . GLY B 1 322 ? 23.438 -78.062 -38.375 1 79.19 322 GLY B CA 1
ATOM 10330 C C . GLY B 1 322 ? 22.219 -78.438 -37.562 1 79.19 322 GLY B C 1
ATOM 10331 O O . GLY B 1 322 ? 21.25 -77.688 -37.5 1 79.19 322 GLY B O 1
ATOM 10332 N N . SER B 1 323 ? 22.203 -79.625 -37.125 1 81.69 323 SER B N 1
ATOM 10333 C CA . SER B 1 323 ? 21.125 -80 -36.219 1 81.69 323 SER B CA 1
ATOM 10334 C C . SER B 1 323 ? 21.062 -79.188 -34.969 1 81.69 323 SER B C 1
ATOM 10336 O O . SER B 1 323 ? 19.969 -78.875 -34.5 1 81.69 323 SER B O 1
ATOM 10338 N N . GLU B 1 324 ? 22.234 -78.812 -34.5 1 84.5 324 GLU B N 1
ATOM 10339 C CA . GLU B 1 324 ? 22.312 -77.875 -33.375 1 84.5 324 GLU B CA 1
ATOM 10340 C C . GLU B 1 324 ? 23.391 -76.812 -33.594 1 84.5 324 GLU B C 1
ATOM 10342 O O . GLU B 1 324 ? 24.516 -77.125 -34 1 84.5 324 GLU B O 1
ATOM 10347 N N . SER B 1 325 ? 22.953 -75.562 -33.625 1 84.81 325 SER B N 1
ATOM 10348 C CA . SER B 1 325 ? 23.875 -74.438 -33.719 1 84.81 325 SER B CA 1
ATOM 10349 C C . SER B 1 325 ? 23.641 -73.438 -32.594 1 84.81 325 SER B C 1
ATOM 10351 O O . SER B 1 325 ? 22.516 -73.25 -32.125 1 84.81 325 SER B O 1
ATOM 10353 N N . SER B 1 326 ? 24.688 -72.938 -32 1 86.5 326 SER B N 1
ATOM 10354 C CA . SER B 1 326 ? 24.562 -71.938 -30.922 1 86.5 326 SER B CA 1
ATOM 10355 C C . SER B 1 326 ? 25.359 -70.688 -31.25 1 86.5 326 SER B C 1
ATOM 10357 O O . SER B 1 326 ? 26.453 -70.75 -31.812 1 86.5 326 SER B O 1
ATOM 10359 N N . PHE B 1 327 ? 24.703 -69.562 -31.031 1 86.81 327 PHE B N 1
ATOM 10360 C CA . PHE B 1 327 ? 25.344 -68.25 -31.203 1 86.81 327 PHE B CA 1
ATOM 10361 C C . PHE B 1 327 ? 25.297 -67.438 -29.906 1 86.81 327 PHE B C 1
ATOM 10363 O O . PHE B 1 327 ? 24.453 -67.688 -29.047 1 86.81 327 PHE B O 1
ATOM 10370 N N . GLN B 1 328 ? 26.25 -66.5 -29.719 1 87.25 328 GLN B N 1
ATOM 10371 C CA . GLN B 1 328 ? 26.219 -65.562 -28.625 1 87.25 328 GLN B CA 1
ATOM 10372 C C . GLN B 1 328 ? 25.562 -64.25 -29.047 1 87.25 328 GLN B C 1
ATOM 10374 O O . GLN B 1 328 ? 25.938 -63.656 -30.047 1 87.25 328 GLN B O 1
ATOM 10379 N N . SER B 1 329 ? 24.547 -63.875 -28.328 1 87.31 329 SER B N 1
ATOM 10380 C CA . SER B 1 329 ? 23.906 -62.625 -28.641 1 87.31 329 SER B CA 1
ATOM 10381 C C . SER B 1 329 ? 24.781 -61.438 -28.25 1 87.31 329 SER B C 1
ATOM 10383 O O . SER B 1 329 ? 25.828 -61.625 -27.625 1 87.31 329 SER B O 1
ATOM 10385 N N . LEU B 1 330 ? 24.281 -60.188 -28.625 1 85.5 330 LEU B N 1
ATOM 10386 C CA . LEU B 1 330 ? 25.047 -59 -28.281 1 85.5 330 LEU B CA 1
ATOM 10387 C C . LEU B 1 330 ? 25.047 -58.75 -26.781 1 85.5 330 LEU B C 1
ATOM 10389 O O . LEU B 1 330 ? 25.906 -58.031 -26.266 1 85.5 330 LEU B O 1
ATOM 10393 N N . THR B 1 331 ? 23.953 -59.219 -25.984 1 78.56 331 THR B N 1
ATOM 10394 C CA . THR B 1 331 ? 23.906 -59.125 -24.531 1 78.56 331 THR B CA 1
ATOM 10395 C C . THR B 1 331 ? 24.594 -60.312 -23.891 1 78.56 331 THR B C 1
ATOM 10397 O O . THR B 1 331 ? 24.484 -60.531 -22.688 1 78.56 331 THR B O 1
ATOM 10400 N N . ASP B 1 332 ? 25.234 -61.188 -24.594 1 75.31 332 ASP B N 1
ATOM 10401 C CA . ASP B 1 332 ? 25.984 -62.344 -24.141 1 75.31 332 ASP B CA 1
ATOM 10402 C C . ASP B 1 332 ? 25.031 -63.469 -23.719 1 75.31 332 ASP B C 1
ATOM 10404 O O . ASP B 1 332 ? 25.375 -64.312 -22.859 1 75.31 332 ASP B O 1
ATOM 10408 N N . SER B 1 333 ? 23.875 -63.312 -24.203 1 79.31 333 SER B N 1
ATOM 10409 C CA . SER B 1 333 ? 22.969 -64.438 -24.016 1 79.31 333 SER B CA 1
ATOM 10410 C C . SER B 1 333 ? 23.141 -65.5 -25.125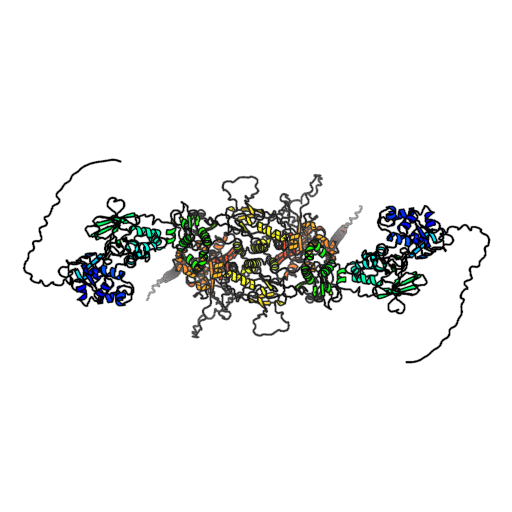 1 79.31 333 SER B C 1
ATOM 10412 O O . SER B 1 333 ? 23.578 -65.188 -26.234 1 79.31 333 SER B O 1
ATOM 10414 N N . LYS B 1 334 ? 22.812 -66.75 -24.781 1 82.5 334 LYS B N 1
ATOM 10415 C CA . LYS B 1 334 ? 22.984 -67.812 -25.719 1 82.5 334 LYS B CA 1
ATOM 10416 C C . LYS B 1 334 ? 21.75 -68 -26.609 1 82.5 334 LYS B C 1
ATOM 10418 O O . LYS B 1 334 ? 20.625 -68 -26.109 1 82.5 334 LYS B O 1
ATOM 10423 N N . LEU B 1 335 ? 21.984 -68 -27.875 1 87.31 335 LEU B N 1
ATOM 10424 C CA . LEU B 1 335 ? 20.969 -68.312 -28.875 1 87.31 335 LEU B CA 1
ATOM 10425 C C . LEU B 1 335 ? 21.172 -69.688 -29.438 1 87.31 335 LEU B C 1
ATOM 10427 O O . LEU B 1 335 ? 22.109 -69.938 -30.188 1 87.31 335 LEU B O 1
ATOM 10431 N N . GLN B 1 336 ? 20.266 -70.562 -29.016 1 88.5 336 GLN B N 1
ATOM 10432 C CA . GLN B 1 336 ? 20.375 -71.938 -29.453 1 88.5 336 GLN B CA 1
ATOM 10433 C C . GLN B 1 336 ? 19.359 -72.25 -30.562 1 88.5 336 GLN B C 1
ATOM 10435 O O . GLN B 1 336 ? 18.156 -72.062 -30.391 1 88.5 336 GLN B O 1
ATOM 10440 N N . LEU B 1 337 ? 19.906 -72.75 -31.688 1 89.56 337 LEU B N 1
ATOM 10441 C CA . LEU B 1 337 ? 19.078 -73.062 -32.812 1 89.56 337 LEU B CA 1
ATOM 10442 C C . LEU B 1 337 ? 19 -74.625 -33 1 89.56 337 LEU B C 1
ATOM 10444 O O . LEU B 1 337 ? 20.016 -75.312 -32.906 1 89.56 337 LEU B O 1
ATOM 10448 N N . THR B 1 338 ? 17.844 -75.062 -32.969 1 90.38 338 THR B N 1
ATOM 10449 C CA . THR B 1 338 ? 17.625 -76.5 -33.25 1 90.38 338 THR B CA 1
ATOM 10450 C C . THR B 1 338 ? 16.797 -76.688 -34.5 1 90.38 338 THR B C 1
ATOM 10452 O O . THR B 1 338 ? 15.664 -76.188 -34.594 1 90.38 338 THR B O 1
ATOM 10455 N N . THR B 1 339 ? 17.484 -77.25 -35.5 1 88.25 339 THR B N 1
ATOM 10456 C CA . THR B 1 339 ? 16.781 -77.5 -36.781 1 88.25 339 THR B CA 1
ATOM 10457 C C . THR B 1 339 ? 16.266 -78.938 -36.844 1 88.25 339 THR B C 1
ATOM 10459 O O . THR B 1 339 ? 17.047 -79.875 -36.688 1 88.25 339 THR B O 1
ATOM 10462 N N . HIS B 1 340 ? 15.078 -79.062 -36.969 1 83.69 340 HIS B N 1
ATOM 10463 C CA . HIS B 1 340 ? 14.461 -80.375 -37.062 1 83.69 340 HIS B CA 1
ATOM 10464 C C . HIS B 1 340 ? 14.5 -80.938 -38.5 1 83.69 340 HIS B C 1
ATOM 10466 O O . HIS B 1 340 ? 14.797 -80.188 -39.438 1 83.69 340 HIS B O 1
ATOM 10472 N N . SER B 1 341 ? 14.234 -82.25 -38.562 1 79.31 341 SER B N 1
ATOM 10473 C CA . SER B 1 341 ? 14.312 -82.938 -39.844 1 79.31 341 SER B CA 1
ATOM 10474 C C . SER B 1 341 ? 13.273 -82.438 -40.812 1 79.31 341 SER B C 1
ATOM 10476 O O . SER B 1 341 ? 13.461 -82.5 -42.031 1 79.31 341 SER B O 1
ATOM 10478 N N . ASN B 1 342 ? 12.211 -81.875 -40.281 1 75.69 342 ASN B N 1
ATOM 10479 C CA . ASN B 1 342 ? 11.18 -81.375 -41.156 1 75.69 342 ASN B CA 1
ATOM 10480 C C . ASN B 1 342 ? 11.547 -79.938 -41.719 1 75.69 342 ASN B C 1
ATOM 10482 O O . ASN B 1 342 ? 10.805 -79.375 -42.531 1 75.69 342 ASN B O 1
ATOM 10486 N N . GLY B 1 343 ? 12.656 -79.438 -41.344 1 77.81 343 GLY B N 1
ATOM 10487 C CA . GLY B 1 343 ? 13.102 -78.188 -41.875 1 77.81 343 GLY B CA 1
ATOM 10488 C C . GLY B 1 343 ? 12.797 -77 -40.969 1 77.81 343 GLY B C 1
ATOM 10489 O O . GLY B 1 343 ? 13.227 -75.875 -41.219 1 77.81 343 GLY B O 1
ATOM 10490 N N . THR B 1 344 ? 12.047 -77.25 -39.906 1 85.94 344 THR B N 1
ATOM 10491 C CA . THR B 1 344 ? 11.703 -76.188 -38.969 1 85.94 344 THR B CA 1
ATOM 10492 C C . THR B 1 344 ? 12.836 -76 -37.969 1 85.94 344 THR B C 1
ATOM 10494 O O . THR B 1 344 ? 13.414 -76.938 -37.469 1 85.94 344 THR B O 1
ATOM 10497 N N . THR B 1 345 ? 13.219 -74.75 -37.906 1 90.06 345 THR B N 1
ATOM 10498 C CA . THR B 1 345 ? 14.273 -74.375 -36.938 1 90.06 345 THR B CA 1
ATOM 10499 C C . THR B 1 345 ? 13.688 -73.625 -35.75 1 90.06 345 THR B C 1
ATOM 10501 O O . THR B 1 345 ? 12.883 -72.688 -35.875 1 90.06 345 THR B O 1
ATOM 10504 N N . MET B 1 346 ? 13.992 -74.062 -34.594 1 91.19 346 MET B N 1
ATOM 10505 C CA . MET B 1 346 ? 13.539 -73.5 -33.344 1 91.19 346 MET B CA 1
ATOM 10506 C C . MET B 1 346 ? 14.688 -72.812 -32.625 1 91.19 346 MET B C 1
ATOM 10508 O O . MET B 1 346 ? 15.836 -73.25 -32.719 1 91.19 346 MET B O 1
ATOM 10512 N N . VAL B 1 347 ? 14.297 -71.688 -32.031 1 89.62 347 VAL B N 1
ATOM 10513 C CA . VAL B 1 347 ? 15.281 -70.938 -31.281 1 89.62 347 VAL B CA 1
ATOM 10514 C C . VAL B 1 347 ? 15.047 -71.125 -29.781 1 89.62 347 VAL B C 1
ATOM 10516 O O . VAL B 1 347 ? 13.914 -71.062 -29.312 1 89.62 347 VAL B O 1
ATOM 10519 N N . ASN B 1 348 ? 16.156 -71.312 -28.953 1 85.19 348 ASN B N 1
ATOM 10520 C CA . ASN B 1 348 ? 16.203 -71.438 -27.5 1 85.19 348 ASN B CA 1
ATOM 10521 C C . ASN B 1 348 ? 15.172 -72.438 -27 1 85.19 348 ASN B C 1
ATOM 10523 O O . ASN B 1 348 ? 14.336 -72.125 -26.156 1 85.19 348 ASN B O 1
ATOM 10527 N N . ASP B 1 349 ? 15.266 -73.688 -27.422 1 79.44 349 ASP B N 1
ATOM 10528 C CA . ASP B 1 349 ? 14.516 -74.875 -26.969 1 79.44 349 ASP B CA 1
ATOM 10529 C C . ASP B 1 349 ? 13.016 -74.625 -27.141 1 79.44 349 ASP B C 1
ATOM 10531 O O . ASP B 1 349 ? 12.234 -74.938 -26.234 1 79.44 349 ASP B O 1
ATOM 10535 N N . GLY B 1 350 ? 12.672 -74 -28.312 1 76.88 350 GLY B N 1
ATOM 10536 C CA . GLY B 1 350 ? 11.266 -73.938 -28.656 1 76.88 350 GLY B CA 1
ATOM 10537 C C . GLY B 1 350 ? 10.602 -72.625 -28.266 1 76.88 350 GLY B C 1
ATOM 10538 O O . GLY B 1 350 ? 9.383 -72.5 -28.406 1 76.88 350 GLY B O 1
ATOM 10539 N N . ILE B 1 351 ? 11.289 -71.625 -27.734 1 81.06 351 ILE B N 1
ATOM 10540 C CA . ILE B 1 351 ? 10.703 -70.375 -27.375 1 81.06 351 ILE B CA 1
ATOM 10541 C C . ILE B 1 351 ? 10.211 -69.625 -28.625 1 81.06 351 ILE B C 1
ATOM 10543 O O . ILE B 1 351 ? 9.148 -69 -28.609 1 81.06 351 ILE B O 1
ATOM 10547 N N . ALA B 1 352 ? 10.953 -69.812 -29.641 1 89.44 352 ALA B N 1
ATOM 10548 C CA . ALA B 1 352 ? 10.586 -69.125 -30.891 1 89.44 352 ALA B CA 1
ATOM 10549 C C . ALA B 1 352 ? 10.859 -70.062 -32.094 1 89.44 352 ALA B C 1
ATOM 10551 O O . ALA B 1 352 ? 11.68 -70.938 -32 1 89.44 352 ALA B O 1
ATOM 10552 N N . THR B 1 353 ? 10.086 -69.812 -33.094 1 91.38 353 THR B N 1
ATOM 10553 C CA . THR B 1 353 ? 10.273 -70.562 -34.375 1 91.38 353 THR B CA 1
ATOM 10554 C C . THR B 1 353 ? 10.664 -69.562 -35.469 1 91.38 353 THR B C 1
ATOM 10556 O O . THR B 1 353 ? 10.141 -68.438 -35.562 1 91.38 353 THR B O 1
ATOM 10559 N N . VAL B 1 354 ? 11.625 -70.062 -36.25 1 92.25 354 VAL B N 1
ATOM 10560 C CA . VAL B 1 354 ? 12.062 -69.25 -37.344 1 92.25 354 VAL B CA 1
ATOM 10561 C C . VAL B 1 354 ? 11.031 -69.312 -38.469 1 92.25 354 VAL B C 1
ATOM 10563 O O . VAL B 1 354 ? 10.703 -70.375 -38.969 1 92.25 354 VAL B O 1
ATOM 10566 N N . LEU B 1 355 ? 10.453 -68.125 -38.812 1 90.38 355 LEU B N 1
ATOM 10567 C CA . LEU B 1 355 ? 9.43 -68.062 -39.844 1 90.38 355 LEU B CA 1
ATOM 10568 C C . LEU B 1 355 ? 10.062 -67.875 -41.219 1 90.38 355 LEU B C 1
ATOM 10570 O O . LEU B 1 355 ? 9.703 -68.5 -42.188 1 90.38 355 LEU B O 1
ATOM 10574 N N . GLN B 1 356 ? 10.828 -66.812 -41.281 1 89.31 356 GLN B N 1
ATOM 10575 C CA . GLN B 1 356 ? 11.547 -66.5 -42.531 1 89.31 356 GLN B CA 1
ATOM 10576 C C . GLN B 1 356 ? 13.062 -66.625 -42.312 1 89.31 356 GLN B C 1
ATOM 10578 O O . GLN B 1 356 ? 13.586 -66.062 -41.344 1 89.31 356 GLN B O 1
ATOM 10583 N N . LYS B 1 357 ? 13.648 -67.375 -43.25 1 89.19 357 LYS B N 1
ATOM 10584 C CA . LYS B 1 357 ? 15.094 -67.562 -43.156 1 89.19 357 LYS B CA 1
ATOM 10585 C C . LYS B 1 357 ? 15.82 -66.75 -44.219 1 89.19 357 LYS B C 1
ATOM 10587 O O . LYS B 1 357 ? 15.32 -66.625 -45.344 1 89.19 357 LYS B O 1
ATOM 10592 N N . ASP B 1 358 ? 16.938 -66.188 -43.812 1 91.06 358 ASP B N 1
ATOM 10593 C CA . ASP B 1 358 ? 17.969 -65.688 -44.719 1 91.06 358 ASP B CA 1
ATOM 10594 C C . ASP B 1 358 ? 17.438 -64.5 -45.562 1 91.06 358 ASP B C 1
ATOM 10596 O O . ASP B 1 358 ? 17.391 -64.625 -46.781 1 91.06 358 ASP B O 1
ATOM 10600 N N . VAL B 1 359 ? 16.984 -63.5 -45 1 92.81 359 VAL B N 1
ATOM 10601 C CA . VAL B 1 359 ? 16.812 -62.25 -45.719 1 92.81 359 VAL B CA 1
ATOM 10602 C C . VAL B 1 359 ? 18.156 -61.531 -45.844 1 92.81 359 VAL B C 1
ATOM 10604 O O . VAL B 1 359 ? 18.719 -61.094 -44.875 1 92.81 359 VAL B O 1
ATOM 10607 N N . TYR B 1 360 ? 18.688 -61.5 -47.094 1 93.25 360 TYR B N 1
ATOM 10608 C CA . TYR B 1 360 ? 20.062 -61.062 -47.344 1 93.25 360 TYR B CA 1
ATOM 10609 C C . TYR B 1 360 ? 20.172 -59.562 -47.188 1 93.25 360 TYR B C 1
ATOM 10611 O O . TYR B 1 360 ? 19.297 -58.812 -47.656 1 93.25 360 TYR B O 1
ATOM 10619 N N . ALA B 1 361 ? 21.156 -59.125 -46.469 1 93.19 361 ALA B N 1
ATOM 10620 C CA . ALA B 1 361 ? 21.531 -57.719 -46.344 1 93.19 361 ALA B CA 1
ATOM 10621 C C . ALA B 1 361 ? 23.016 -57.531 -46.656 1 93.19 361 ALA B C 1
ATOM 10623 O O . ALA B 1 361 ? 23.766 -58.469 -46.75 1 93.19 361 ALA B O 1
ATOM 10624 N N . SER B 1 362 ? 23.359 -56.25 -46.812 1 91.12 362 SER B N 1
ATOM 10625 C CA . SER B 1 362 ? 24.734 -55.938 -47.188 1 91.12 362 SER B CA 1
ATOM 10626 C C . SER B 1 362 ? 25.688 -56.219 -46 1 91.12 362 SER B C 1
ATOM 10628 O O . SER B 1 362 ? 26.844 -56.562 -46.188 1 91.12 362 SER B O 1
ATOM 10630 N N . ASN B 1 363 ? 25.188 -56.031 -44.844 1 92 363 ASN B N 1
ATOM 10631 C CA . ASN B 1 363 ? 26.094 -56.188 -43.719 1 92 363 ASN B CA 1
ATOM 10632 C C . ASN B 1 363 ? 25.672 -57.344 -42.812 1 92 363 ASN B C 1
ATOM 10634 O O . ASN B 1 363 ? 26.047 -57.406 -41.656 1 92 363 ASN B O 1
ATOM 10638 N N . GLY B 1 364 ? 24.891 -58.219 -43.344 1 92.81 364 GLY B N 1
ATOM 10639 C CA . GLY B 1 364 ? 24.484 -59.375 -42.531 1 92.81 364 GLY B CA 1
ATOM 10640 C C . GLY B 1 364 ? 23.266 -60.094 -43.094 1 92.81 364 GLY B C 1
ATOM 10641 O O . GLY B 1 364 ? 23.031 -60.062 -44.312 1 92.81 364 GLY B O 1
ATOM 10642 N N . VAL B 1 365 ? 22.578 -60.875 -42.156 1 94.19 365 VAL B N 1
ATOM 10643 C CA . VAL B 1 365 ? 21.406 -61.625 -42.562 1 94.19 365 VAL B CA 1
ATOM 10644 C C . VAL B 1 365 ? 20.312 -61.5 -41.5 1 94.19 365 VAL B C 1
ATOM 10646 O O . VAL B 1 365 ? 20.609 -61.312 -40.312 1 94.19 365 VAL B O 1
ATOM 10649 N N . LEU B 1 366 ? 19.094 -61.469 -41.969 1 95.06 366 LEU B N 1
ATOM 10650 C CA . LEU B 1 366 ? 17.938 -61.281 -41.094 1 95.06 366 LEU B CA 1
ATOM 10651 C C . LEU B 1 366 ? 17.031 -62.5 -41.125 1 95.06 366 LEU B C 1
ATOM 10653 O O . LEU B 1 366 ? 16.75 -63.031 -42.188 1 95.06 366 LEU B O 1
ATOM 10657 N N . HIS B 1 367 ? 16.734 -63.062 -40 1 94.25 367 HIS B N 1
ATOM 10658 C CA . HIS B 1 367 ? 15.742 -64.125 -39.812 1 94.25 367 HIS B CA 1
ATOM 10659 C C . HIS B 1 367 ? 14.57 -63.625 -38.969 1 94.25 367 HIS B C 1
ATOM 10661 O O . HIS B 1 367 ? 14.758 -62.875 -38 1 94.25 367 HIS B O 1
ATOM 10667 N N . THR B 1 368 ? 13.367 -63.938 -39.281 1 94.5 368 THR B N 1
ATOM 10668 C CA . THR B 1 368 ? 12.219 -63.5 -38.5 1 94.5 368 THR B CA 1
ATOM 10669 C C . THR B 1 368 ? 11.742 -64.625 -37.562 1 94.5 368 THR B C 1
ATOM 10671 O O . THR B 1 368 ? 11.867 -65.812 -37.875 1 94.5 368 THR B O 1
ATOM 10674 N N . LEU B 1 369 ? 11.273 -64.188 -36.406 1 93.38 369 LEU B N 1
ATOM 10675 C CA . LEU B 1 369 ? 10.789 -65.125 -35.375 1 93.38 369 LEU B CA 1
ATOM 10676 C C . LEU B 1 369 ? 9.305 -64.875 -35.094 1 93.38 369 LEU B C 1
ATOM 10678 O O . LEU B 1 369 ? 8.773 -63.812 -35.375 1 93.38 369 LEU B O 1
ATOM 10682 N N . ASP B 1 370 ? 8.68 -65.938 -34.562 1 91.44 370 ASP B N 1
ATOM 10683 C CA . ASP B 1 370 ? 7.262 -65.812 -34.25 1 91.44 370 ASP B CA 1
ATOM 10684 C C . ASP B 1 370 ? 7.066 -65.375 -32.812 1 91.44 370 ASP B C 1
ATOM 10686 O O . ASP B 1 370 ? 5.934 -65.125 -32.375 1 91.44 370 ASP B O 1
ATOM 10690 N N . SER B 1 371 ? 8.148 -65.25 -32.062 1 88.5 371 SER B N 1
ATOM 10691 C CA . SER B 1 371 ? 8.047 -64.875 -30.656 1 88.5 371 SER B CA 1
ATOM 10692 C C . SER B 1 371 ? 9.211 -63.969 -30.234 1 88.5 371 SER B C 1
ATOM 10694 O O . SER B 1 371 ? 10.242 -63.938 -30.906 1 88.5 371 SER B O 1
ATOM 10696 N N . LEU B 1 372 ? 8.984 -63.219 -29.125 1 86.25 372 LEU B N 1
ATOM 10697 C CA . LEU B 1 372 ? 10.016 -62.344 -28.578 1 86.25 372 LEU B CA 1
ATOM 10698 C C . LEU B 1 372 ? 10.977 -63.125 -27.688 1 86.25 372 LEU B C 1
ATOM 10700 O O . LEU B 1 372 ? 10.547 -64 -26.906 1 86.25 372 LEU B O 1
ATOM 10704 N N . LEU B 1 373 ? 12.312 -62.875 -27.844 1 84.31 373 LEU B N 1
ATOM 10705 C CA . LEU B 1 373 ? 13.328 -63.594 -27.078 1 84.31 373 LEU B CA 1
ATOM 10706 C C . LEU B 1 373 ? 13.578 -62.906 -25.734 1 84.31 373 LEU B C 1
ATOM 10708 O O . LEU B 1 373 ? 14.719 -62.531 -25.438 1 84.31 373 LEU B O 1
ATOM 10712 N N . VAL B 1 374 ? 12.625 -62.312 -25.062 1 76 374 VAL B N 1
ATOM 10713 C CA . VAL B 1 374 ? 12.766 -61.719 -23.734 1 76 374 VAL B CA 1
ATOM 10714 C C . VAL B 1 374 ? 12.281 -62.719 -22.672 1 76 374 VAL B C 1
ATOM 10716 O O . VAL B 1 374 ? 11.18 -63.25 -22.781 1 76 374 VAL B O 1
ATOM 10719 N N . PRO B 1 375 ? 13.281 -63.156 -21.812 1 58.44 375 PRO B N 1
ATOM 10720 C CA . PRO B 1 375 ? 12.867 -64.125 -20.797 1 58.44 375 PRO B CA 1
ATOM 10721 C C . PRO B 1 375 ? 11.703 -63.625 -19.938 1 58.44 375 PRO B C 1
ATOM 10723 O O . PRO B 1 375 ? 11.555 -62.406 -19.734 1 58.44 375 PRO B O 1
ATOM 10726 N N . SER B 1 376 ? 10.812 -64.562 -19.656 1 54.03 376 SER B N 1
ATOM 10727 C CA . SER B 1 376 ? 9.711 -64.25 -18.75 1 54.03 376 SER B CA 1
ATOM 10728 C C . SER B 1 376 ? 10.219 -63.75 -17.406 1 54.03 376 SER B C 1
ATOM 10730 O O . SER B 1 376 ? 11.18 -64.312 -16.859 1 54.03 376 SER B O 1
ATOM 10732 N N . GLY B 1 377 ? 9.852 -62.5 -16.906 1 54.72 377 GLY B N 1
ATOM 10733 C CA . GLY B 1 377 ? 10.25 -61.969 -15.625 1 54.72 377 GLY B CA 1
ATOM 10734 C C . GLY B 1 377 ? 11.375 -60.938 -15.734 1 54.72 377 GLY B C 1
ATOM 10735 O O . GLY B 1 377 ? 12.016 -60.625 -14.734 1 54.72 377 GLY B O 1
ATOM 10736 N N . SER B 1 378 ? 11.852 -60.781 -16.844 1 57.66 378 SER B N 1
ATOM 10737 C CA . SER B 1 378 ? 12.945 -59.812 -17.031 1 57.66 378 SER B CA 1
ATOM 10738 C C . SER B 1 378 ? 12.641 -58.5 -16.328 1 57.66 378 SER B C 1
ATOM 10740 O O . SER B 1 378 ? 11.5 -58.031 -16.312 1 57.66 378 SER B O 1
ATOM 10742 N N . PRO B 1 379 ? 13.594 -58.156 -15.406 1 59.88 379 PRO B N 1
ATOM 10743 C CA . PRO B 1 379 ? 13.492 -56.844 -14.719 1 59.88 379 PRO B CA 1
ATOM 10744 C C . PRO B 1 379 ? 13.102 -55.719 -15.648 1 59.88 379 PRO B C 1
ATOM 10746 O O . PRO B 1 379 ? 12.703 -54.656 -15.188 1 59.88 379 PRO B O 1
ATOM 10749 N N . LEU B 1 380 ? 13.289 -56 -16.938 1 59.62 380 LEU B N 1
ATOM 10750 C CA . LEU B 1 380 ? 12.977 -54.969 -17.922 1 59.62 380 LEU B CA 1
ATOM 10751 C C . LEU B 1 380 ? 11.523 -54.531 -17.812 1 59.62 380 LEU B C 1
ATOM 10753 O O . LEU B 1 380 ? 11.203 -53.344 -18.062 1 59.62 380 LEU B O 1
ATOM 10757 N N . PHE B 1 381 ? 10.766 -55.531 -17.344 1 63.22 381 PHE B N 1
ATOM 10758 C CA . PHE B 1 381 ? 9.352 -55.188 -17.312 1 63.22 381 PHE B CA 1
ATOM 10759 C C . PHE B 1 381 ? 8.836 -55.062 -15.883 1 63.22 381 PHE B C 1
ATOM 10761 O O . PHE B 1 381 ? 7.641 -55.188 -15.633 1 63.22 381 PHE B O 1
ATOM 10768 N N . GLN B 1 382 ? 9.875 -54.812 -15.055 1 68.25 382 GLN B N 1
ATOM 10769 C CA . GLN B 1 382 ? 9.422 -54.625 -13.688 1 68.25 382 GLN B CA 1
ATOM 10770 C C . GLN B 1 382 ? 8.594 -53.344 -13.57 1 68.25 382 GLN B C 1
ATOM 10772 O O . GLN B 1 382 ? 8.883 -52.344 -14.242 1 68.25 382 GLN B O 1
ATOM 10777 N N . ALA B 1 383 ? 7.512 -53.438 -12.852 1 69.31 383 ALA B N 1
ATOM 10778 C CA . ALA B 1 383 ? 6.598 -52.312 -12.648 1 69.31 383 ALA B CA 1
ATOM 10779 C C . ALA B 1 383 ? 7.254 -51.219 -11.828 1 69.31 383 ALA B C 1
ATOM 10781 O O . ALA B 1 383 ? 7.754 -51.469 -10.727 1 69.31 383 ALA B O 1
ATOM 10782 N N . THR B 1 384 ? 7.723 -50.125 -12.438 1 78.81 384 THR B N 1
ATOM 10783 C CA . THR B 1 384 ? 8.219 -48.938 -11.742 1 78.81 384 THR B CA 1
ATOM 10784 C C . THR B 1 384 ? 7.156 -47.844 -11.734 1 78.81 384 THR B C 1
ATOM 10786 O O . THR B 1 384 ? 6.168 -47.906 -12.469 1 78.81 384 THR B O 1
ATOM 10789 N N . ALA B 1 385 ? 7.383 -46.938 -10.789 1 86.19 385 ALA B N 1
ATOM 10790 C CA . ALA B 1 385 ? 6.457 -45.812 -10.727 1 86.19 385 ALA B CA 1
ATOM 10791 C C . ALA B 1 385 ? 6.402 -45.062 -12.055 1 86.19 385 ALA B C 1
ATOM 10793 O O . ALA B 1 385 ? 5.336 -44.594 -12.469 1 86.19 385 ALA B O 1
ATOM 10794 N N . GLU B 1 386 ? 7.465 -44.969 -12.727 1 83.94 386 GLU B N 1
ATOM 10795 C CA . GLU B 1 386 ? 7.531 -44.281 -14.016 1 83.94 386 GLU B CA 1
ATOM 10796 C C . GLU B 1 386 ? 6.645 -44.969 -15.055 1 83.94 386 GLU B C 1
ATOM 10798 O O . GLU B 1 386 ? 5.891 -44.312 -15.773 1 83.94 386 GLU B O 1
ATOM 10803 N N . LYS B 1 387 ? 6.711 -46.25 -15.078 1 78.38 387 LYS B N 1
ATOM 10804 C CA . LYS B 1 387 ? 5.926 -47.031 -16.047 1 78.38 387 LYS B CA 1
ATOM 10805 C C . LYS B 1 387 ? 4.434 -46.906 -15.75 1 78.38 387 LYS B C 1
ATOM 10807 O O . LYS B 1 387 ? 3.619 -46.812 -16.672 1 78.38 387 LYS B O 1
ATOM 10812 N N . TRP B 1 388 ? 4.191 -46.938 -14.531 1 81.69 388 TRP B N 1
ATOM 10813 C CA . TRP B 1 388 ? 2.787 -46.812 -14.148 1 81.69 388 TRP B CA 1
ATOM 10814 C C . TRP B 1 388 ? 2.254 -45.406 -14.469 1 81.69 388 TRP B C 1
ATOM 10816 O O . TRP B 1 388 ? 1.091 -45.25 -14.852 1 81.69 388 TRP B O 1
ATOM 10826 N N . LEU B 1 389 ? 3.061 -44.469 -14.258 1 88.31 389 LEU B N 1
ATOM 10827 C CA . LEU B 1 389 ? 2.645 -43.094 -14.594 1 88.31 389 LEU B CA 1
ATOM 10828 C C . LEU B 1 389 ? 2.322 -42.969 -16.078 1 88.31 389 LEU B C 1
ATOM 10830 O O . LEU B 1 389 ? 1.376 -42.281 -16.469 1 88.31 389 LEU B O 1
ATOM 10834 N N . LEU B 1 390 ? 3.039 -43.594 -16.875 1 79 390 LEU B N 1
ATOM 10835 C CA . LEU B 1 390 ? 2.766 -43.594 -18.312 1 79 390 LEU B CA 1
ATOM 10836 C C . LEU B 1 390 ? 1.444 -44.312 -18.609 1 79 390 LEU B C 1
ATOM 10838 O O . LEU B 1 390 ? 0.677 -43.875 -19.453 1 79 390 LEU B O 1
ATOM 10842 N N . ALA B 1 391 ? 1.229 -45.406 -17.859 1 72.69 391 ALA B N 1
ATOM 10843 C CA . ALA B 1 391 ? -0.006 -46.156 -18.031 1 72.69 391 ALA B CA 1
ATOM 10844 C C . ALA B 1 391 ? -1.219 -45.344 -17.609 1 72.69 391 ALA B C 1
ATOM 10846 O O . ALA B 1 391 ? -2.314 -45.5 -18.141 1 72.69 391 ALA B O 1
ATOM 10847 N N . LEU B 1 392 ? -0.984 -44.531 -16.672 1 76.31 392 LEU B N 1
ATOM 10848 C CA . LEU B 1 392 ? -2.066 -43.688 -16.141 1 76.31 392 LEU B CA 1
ATOM 10849 C C . LEU B 1 392 ? -2.221 -42.406 -16.953 1 76.31 392 LEU B C 1
ATOM 10851 O O . LEU B 1 392 ? -2.869 -41.469 -16.5 1 76.31 392 LEU B O 1
ATOM 10855 N N . ASN B 1 393 ? -1.615 -42.344 -18.094 1 76.69 393 ASN B N 1
ATOM 10856 C CA . ASN B 1 393 ? -1.7 -41.188 -18.984 1 76.69 393 ASN B CA 1
ATOM 10857 C C . ASN B 1 393 ? -1.091 -39.938 -18.328 1 76.69 393 ASN B C 1
ATOM 10859 O O . ASN B 1 393 ? -1.698 -38.875 -18.344 1 76.69 393 ASN B O 1
ATOM 10863 N N . ALA B 1 394 ? -0.099 -40.125 -17.594 1 86.06 394 ALA B N 1
ATOM 10864 C CA . ALA B 1 394 ? 0.682 -39.031 -17.031 1 86.06 394 ALA B CA 1
ATOM 10865 C C . ALA B 1 394 ? 2.059 -38.938 -17.688 1 86.06 394 ALA B C 1
ATOM 10867 O O . ALA B 1 394 ? 3.072 -38.812 -17 1 86.06 394 ALA B O 1
ATOM 10868 N N . SER B 1 395 ? 2.047 -39 -18.969 1 79.88 395 SER B N 1
ATOM 10869 C CA . SER B 1 395 ? 3.293 -39.031 -19.719 1 79.88 395 SER B CA 1
ATOM 10870 C C . SER B 1 395 ? 3.98 -37.688 -19.703 1 79.88 395 SER B C 1
ATOM 10872 O O . SER B 1 395 ? 5.211 -37.594 -19.641 1 79.88 395 SER B O 1
ATOM 10874 N N . VAL B 1 396 ? 3.178 -36.625 -19.828 1 82.69 396 VAL B N 1
ATOM 10875 C CA . VAL B 1 396 ? 3.748 -35.281 -19.812 1 82.69 396 VAL B CA 1
ATOM 10876 C C . VAL B 1 396 ? 4.426 -35.031 -18.469 1 82.69 396 VAL B C 1
ATOM 10878 O O . VAL B 1 396 ? 5.492 -34.406 -18.406 1 82.69 396 VAL B O 1
ATOM 10881 N N . PHE B 1 397 ? 3.803 -35.469 -17.453 1 89.88 397 PHE B N 1
ATOM 10882 C CA . PHE B 1 397 ? 4.375 -35.344 -16.109 1 89.88 397 PHE B CA 1
ATOM 10883 C C . PHE B 1 397 ? 5.719 -36.031 -16.016 1 89.88 397 PHE B C 1
ATOM 10885 O O . PHE B 1 397 ? 6.672 -35.5 -15.453 1 89.88 397 PHE B O 1
ATOM 10892 N N . VAL B 1 398 ? 5.77 -37.25 -16.531 1 87.25 398 VAL B N 1
ATOM 10893 C CA . VAL B 1 398 ? 7.02 -38 -16.547 1 87.25 398 VAL B CA 1
ATOM 10894 C C . VAL B 1 398 ? 8.07 -37.219 -17.359 1 87.25 398 VAL B C 1
ATOM 10896 O O . VAL B 1 398 ? 9.234 -37.156 -16.953 1 87.25 398 VAL B O 1
ATOM 10899 N N . GLY B 1 399 ? 7.711 -36.75 -18.484 1 83 399 GLY B N 1
ATOM 10900 C CA . GLY B 1 399 ? 8.617 -35.938 -19.266 1 83 399 GLY B CA 1
ATOM 10901 C C . GLY B 1 399 ? 9.148 -34.719 -18.516 1 83 399 GLY B C 1
ATOM 10902 O O . GLY B 1 399 ? 10.328 -34.375 -18.609 1 83 399 GLY B O 1
ATOM 10903 N N . MET B 1 400 ? 8.305 -34.156 -17.734 1 86.12 400 MET B N 1
ATOM 10904 C CA . MET B 1 400 ? 8.703 -33 -16.922 1 86.12 400 MET B CA 1
ATOM 10905 C C . MET B 1 400 ? 9.703 -33.406 -15.859 1 86.12 400 MET B C 1
ATOM 10907 O O . MET B 1 400 ? 10.656 -32.688 -15.578 1 86.12 400 MET B O 1
ATOM 10911 N N . LEU B 1 401 ? 9.492 -34.5 -15.234 1 89.94 401 LEU B N 1
ATOM 10912 C CA . LEU B 1 401 ? 10.406 -35 -14.211 1 89.94 401 LEU B CA 1
ATOM 10913 C C . LEU B 1 401 ? 11.797 -35.25 -14.797 1 89.94 401 LEU B C 1
ATOM 10915 O O . LEU B 1 401 ? 12.805 -34.875 -14.18 1 89.94 401 LEU B O 1
ATOM 10919 N N . ARG B 1 402 ? 11.805 -35.75 -15.938 1 82.69 402 ARG B N 1
ATOM 10920 C CA . ARG B 1 402 ? 13.086 -36.062 -16.594 1 82.69 402 ARG B CA 1
ATOM 10921 C C . ARG B 1 402 ? 13.797 -34.75 -16.984 1 82.69 402 ARG B C 1
ATOM 10923 O O . ARG B 1 402 ? 15.008 -34.625 -16.797 1 82.69 402 ARG B O 1
ATOM 10930 N N . GLU B 1 403 ? 13.047 -33.906 -17.547 1 82.81 403 GLU B N 1
ATOM 10931 C CA . GLU B 1 403 ? 13.609 -32.625 -17.938 1 82.81 403 GLU B CA 1
ATOM 10932 C C . GLU B 1 403 ? 14.18 -31.875 -16.734 1 82.81 403 GLU B C 1
ATOM 10934 O O . GLU B 1 403 ? 15.195 -31.188 -16.844 1 82.81 403 GLU B O 1
ATOM 10939 N N . ALA B 1 404 ? 13.547 -32.031 -15.594 1 88.62 404 ALA B N 1
ATOM 10940 C CA . ALA B 1 404 ? 13.977 -31.328 -14.375 1 88.62 404 ALA B CA 1
ATOM 10941 C C . ALA B 1 404 ? 15.078 -32.125 -13.664 1 88.62 404 ALA B C 1
ATOM 10943 O O . ALA B 1 404 ? 15.656 -31.641 -12.688 1 88.62 404 ALA B O 1
ATOM 10944 N N . GLY B 1 405 ? 15.469 -33.25 -14.047 1 85.81 405 GLY B N 1
ATOM 10945 C CA . GLY B 1 405 ? 16.484 -34.062 -13.422 1 85.81 405 GLY B CA 1
ATOM 10946 C C . GLY B 1 405 ? 16.016 -34.75 -12.156 1 85.81 405 GLY B C 1
ATOM 10947 O O . GLY B 1 405 ? 16.797 -34.969 -11.234 1 85.81 405 GLY B O 1
ATOM 10948 N N . LEU B 1 406 ? 14.703 -35.031 -12.047 1 90.69 406 LEU B N 1
ATOM 10949 C CA . LEU B 1 406 ? 14.125 -35.625 -10.852 1 90.69 406 LEU B CA 1
ATOM 10950 C C . LEU B 1 406 ? 13.648 -37.062 -11.141 1 90.69 406 LEU B C 1
ATOM 10952 O O . LEU B 1 406 ? 12.734 -37.562 -10.477 1 90.69 406 LEU B O 1
ATOM 10956 N N . ASP B 1 407 ? 14.156 -37.688 -12.023 1 86.25 407 ASP B N 1
ATOM 10957 C CA . ASP B 1 407 ? 13.734 -39.031 -12.445 1 86.25 407 ASP B CA 1
ATOM 10958 C C . ASP B 1 407 ? 14.031 -40.062 -11.359 1 86.25 407 ASP B C 1
ATOM 10960 O O . ASP B 1 407 ? 13.445 -41.156 -11.367 1 86.25 407 ASP B O 1
ATOM 10964 N N . SER B 1 408 ? 14.891 -39.75 -10.453 1 85.69 408 SER B N 1
ATOM 10965 C CA . SER B 1 408 ? 15.25 -40.688 -9.391 1 85.69 408 SER B CA 1
ATOM 10966 C C . SER B 1 408 ? 14.055 -41 -8.5 1 85.69 408 SER B C 1
ATOM 10968 O O . SER B 1 408 ? 14.016 -42.062 -7.84 1 85.69 408 SER B O 1
ATOM 10970 N N . TYR B 1 409 ? 13.062 -40.125 -8.469 1 89.12 409 TYR B N 1
ATOM 10971 C CA . TYR B 1 409 ? 11.883 -40.344 -7.629 1 89.12 409 TYR B CA 1
ATOM 10972 C C . TYR B 1 409 ? 10.984 -41.438 -8.211 1 89.12 409 TYR B C 1
ATOM 10974 O O . TYR B 1 409 ? 10.18 -42.031 -7.488 1 89.12 409 TYR B O 1
ATOM 10982 N N . VAL B 1 410 ? 11.125 -41.656 -9.539 1 86.38 410 VAL B N 1
ATOM 10983 C CA . VAL B 1 410 ? 10.133 -42.531 -10.148 1 86.38 410 VAL B CA 1
ATOM 10984 C C . VAL B 1 410 ? 10.82 -43.719 -10.812 1 86.38 410 VAL B C 1
ATOM 10986 O O . VAL B 1 410 ? 10.18 -44.719 -11.125 1 86.38 410 VAL B O 1
ATOM 10989 N N . ASN B 1 411 ? 12.102 -43.625 -11.109 1 75.81 411 ASN B N 1
ATOM 10990 C CA . ASN B 1 411 ? 12.766 -44.688 -11.875 1 75.81 411 ASN B CA 1
ATOM 10991 C C . ASN B 1 411 ? 13.25 -45.812 -10.977 1 75.81 411 ASN B C 1
ATOM 10993 O O . ASN B 1 411 ? 13.867 -46.781 -11.445 1 75.81 411 ASN B O 1
ATOM 10997 N N . GLY B 1 412 ? 12.867 -45.812 -9.695 1 68 412 GLY B N 1
ATOM 10998 C CA . GLY B 1 412 ? 13.195 -46.938 -8.805 1 68 412 GLY B CA 1
ATOM 10999 C C . GLY B 1 412 ? 14.633 -46.906 -8.328 1 68 412 GLY B C 1
ATOM 11000 O O . GLY B 1 412 ? 15.055 -47.75 -7.547 1 68 412 GLY B O 1
ATOM 11001 N N . THR B 1 413 ? 15.414 -46.031 -9 1 62.56 413 THR B N 1
ATOM 11002 C CA . THR B 1 413 ? 16.828 -46 -8.641 1 62.56 413 THR B CA 1
ATOM 11003 C C . THR B 1 413 ? 17.031 -45.438 -7.25 1 62.56 413 THR B C 1
ATOM 11005 O O . THR B 1 413 ? 18.109 -45.531 -6.676 1 62.56 413 THR B O 1
ATOM 11008 N N . GLY B 1 414 ? 16.062 -44.75 -6.816 1 58.5 414 GLY B N 1
ATOM 11009 C CA . GLY B 1 414 ? 16.281 -44.125 -5.52 1 58.5 414 GLY B CA 1
ATOM 11010 C C . GLY B 1 414 ? 16.312 -45.094 -4.375 1 58.5 414 GLY B C 1
ATOM 11011 O O . GLY B 1 414 ? 15.812 -46.219 -4.5 1 58.5 414 GLY B O 1
ATOM 11012 N N . LYS B 1 415 ? 17.297 -44.812 -3.4 1 59.41 415 LYS B N 1
ATOM 11013 C CA . LYS B 1 415 ? 17.578 -45.531 -2.16 1 59.41 415 LYS B CA 1
ATOM 11014 C C . LYS B 1 415 ? 16.312 -45.812 -1.368 1 59.41 415 LYS B C 1
ATOM 11016 O O . LYS B 1 415 ? 15.648 -44.875 -0.91 1 59.41 415 LYS B O 1
ATOM 11021 N N . ASN B 1 416 ? 15.719 -47.094 -1.36 1 66 416 ASN B N 1
ATOM 11022 C CA . ASN B 1 416 ? 14.672 -47.688 -0.53 1 66 416 ASN B CA 1
ATOM 11023 C C . ASN B 1 416 ? 13.82 -46.594 0.146 1 66 416 ASN B C 1
ATOM 11025 O O . ASN B 1 416 ? 13.383 -46.781 1.283 1 66 416 ASN B O 1
ATOM 11029 N N . LYS B 1 417 ? 13.688 -45.406 -0.522 1 84.44 417 LYS B N 1
ATOM 11030 C CA . LYS B 1 417 ? 12.828 -44.406 0.072 1 84.44 417 LYS B CA 1
ATOM 11031 C C . LYS B 1 417 ? 11.398 -44.5 -0.464 1 84.44 417 LYS B C 1
ATOM 11033 O O . LYS B 1 417 ? 11.188 -44.906 -1.604 1 84.44 417 LYS B O 1
ATOM 11038 N N . GLU B 1 418 ? 10.508 -44.281 0.394 1 90.56 418 GLU B N 1
ATOM 11039 C CA . GLU B 1 418 ? 9.086 -44.312 0.072 1 90.56 418 GLU B CA 1
ATOM 11040 C C . GLU B 1 418 ? 8.578 -42.938 -0.355 1 90.56 418 GLU B C 1
ATOM 11042 O O . GLU B 1 418 ? 8.984 -41.938 0.206 1 90.56 418 GLU B O 1
ATOM 11047 N N . TRP B 1 419 ? 7.77 -43.031 -1.467 1 92.81 419 TRP B N 1
ATOM 11048 C CA . TRP B 1 419 ? 7.281 -41.75 -1.986 1 92.81 419 TRP B CA 1
ATOM 11049 C C . TRP B 1 419 ? 5.781 -41.812 -2.256 1 92.81 419 TRP B C 1
ATOM 11051 O O . TRP B 1 419 ? 5.227 -42.875 -2.488 1 92.81 419 TRP B O 1
ATOM 11061 N N . THR B 1 420 ? 5.129 -40.688 -2.154 1 95.38 420 THR B N 1
ATOM 11062 C CA . THR B 1 420 ? 3.797 -40.438 -2.693 1 95.38 420 THR B CA 1
ATOM 11063 C C . THR B 1 420 ? 3.855 -39.406 -3.814 1 95.38 420 THR B C 1
ATOM 11065 O O . THR B 1 420 ? 4.32 -38.281 -3.607 1 95.38 420 THR B O 1
ATOM 11068 N N . ILE B 1 421 ? 3.438 -39.812 -4.969 1 95.31 421 ILE B N 1
ATOM 11069 C CA . ILE B 1 421 ? 3.531 -38.938 -6.133 1 95.31 421 ILE B CA 1
ATOM 11070 C C . ILE B 1 421 ? 2.139 -38.469 -6.523 1 95.31 421 ILE B C 1
ATOM 11072 O O . ILE B 1 421 ? 1.213 -39.25 -6.676 1 95.31 421 ILE B O 1
ATOM 11076 N N . LEU B 1 422 ? 2.033 -37.188 -6.621 1 94.88 422 LEU B N 1
ATOM 11077 C CA . LEU B 1 422 ? 0.813 -36.531 -7.078 1 94.88 422 LEU B CA 1
ATOM 11078 C C . LEU B 1 422 ? 0.951 -36.062 -8.523 1 94.88 422 LEU B C 1
ATOM 11080 O O . LEU B 1 422 ? 1.506 -35 -8.797 1 94.88 422 LEU B O 1
ATOM 11084 N N . ALA B 1 423 ? 0.378 -36.812 -9.43 1 92.5 423 ALA B N 1
ATOM 11085 C CA . ALA B 1 423 ? 0.604 -36.531 -10.844 1 92.5 423 ALA B CA 1
ATOM 11086 C C . ALA B 1 423 ? -0.666 -36.031 -11.523 1 92.5 423 ALA B C 1
ATOM 11088 O O . ALA B 1 423 ? -1.72 -36.656 -11.438 1 92.5 423 ALA B O 1
ATOM 11089 N N . PRO B 1 424 ? -0.531 -34.875 -12.172 1 89.06 424 PRO B N 1
ATOM 11090 C CA . PRO B 1 424 ? -1.669 -34.406 -12.977 1 89.06 424 PRO B CA 1
ATOM 11091 C C . PRO B 1 424 ? -1.85 -35.219 -14.258 1 89.06 424 PRO B C 1
ATOM 11093 O O . PRO B 1 424 ? -0.866 -35.656 -14.859 1 89.06 424 PRO B O 1
ATOM 11096 N N . ALA B 1 425 ? -3.033 -35.344 -14.672 1 77.75 425 ALA B N 1
ATOM 11097 C CA . ALA B 1 425 ? -3.332 -36.062 -15.898 1 77.75 425 ALA B CA 1
ATOM 11098 C C . ALA B 1 425 ? -2.893 -35.281 -17.125 1 77.75 425 ALA B C 1
ATOM 11100 O O . ALA B 1 425 ? -2.773 -34.062 -17.078 1 77.75 425 ALA B O 1
ATOM 11101 N N . ASP B 1 426 ? -2.539 -35.938 -18.234 1 77.69 426 ASP B N 1
ATOM 11102 C CA . ASP B 1 426 ? -2.033 -35.344 -19.469 1 77.69 426 ASP B CA 1
ATOM 11103 C C . ASP B 1 426 ? -3.031 -34.312 -20.047 1 77.69 426 ASP B C 1
ATOM 11105 O O . ASP B 1 426 ? -2.639 -33.281 -20.578 1 77.69 426 ASP B O 1
ATOM 11109 N N . ASP B 1 427 ? -4.27 -34.625 -20 1 67.94 427 ASP B N 1
ATOM 11110 C CA . ASP B 1 427 ? -5.277 -33.75 -20.594 1 67.94 427 ASP B CA 1
ATOM 11111 C C . ASP B 1 427 ? -5.238 -32.344 -19.984 1 67.94 427 ASP B C 1
ATOM 11113 O O . ASP B 1 427 ? -5.383 -31.344 -20.688 1 67.94 427 ASP B O 1
ATOM 11117 N N . VAL B 1 428 ? -4.965 -32.344 -18.766 1 69.69 428 VAL B N 1
ATOM 11118 C CA . VAL B 1 428 ? -4.969 -31.062 -18.062 1 69.69 428 VAL B CA 1
ATOM 11119 C C . VAL B 1 428 ? -3.664 -30.312 -18.344 1 69.69 428 VAL B C 1
ATOM 11121 O O . VAL B 1 428 ? -3.67 -29.109 -18.562 1 69.69 428 VAL B O 1
ATOM 11124 N N . LEU B 1 429 ? -2.594 -31.016 -18.266 1 73.44 429 LEU B N 1
ATOM 11125 C CA . LEU B 1 429 ? -1.284 -30.391 -18.453 1 73.44 429 LEU B CA 1
ATOM 11126 C C . LEU B 1 429 ? -1.112 -29.891 -19.875 1 73.44 429 LEU B C 1
ATOM 11128 O O . LEU B 1 429 ? -0.483 -28.859 -20.109 1 73.44 429 LEU B O 1
ATOM 11132 N N . SER B 1 430 ? -1.729 -30.609 -20.75 1 63.78 430 SER B N 1
ATOM 11133 C CA . SER B 1 430 ? -1.628 -30.188 -22.141 1 63.78 430 SER B CA 1
ATOM 11134 C C . SER B 1 430 ? -2.365 -28.875 -22.391 1 63.78 430 SER B C 1
ATOM 11136 O O . SER B 1 430 ? -1.891 -28.031 -23.141 1 63.78 430 SER B O 1
ATOM 11138 N N . ASP B 1 431 ? -3.406 -28.719 -21.781 1 59.22 431 ASP B N 1
ATOM 11139 C CA . ASP B 1 431 ? -4.18 -27.484 -21.891 1 59.22 431 ASP B CA 1
ATOM 11140 C C . ASP B 1 431 ? -3.4 -26.297 -21.359 1 59.22 431 ASP B C 1
ATOM 11142 O O . ASP B 1 431 ? -3.404 -25.219 -21.953 1 59.22 431 ASP B O 1
ATOM 11146 N N . ILE B 1 432 ? -2.762 -26.516 -20.234 1 61.53 432 ILE B N 1
ATOM 11147 C CA . ILE B 1 432 ? -1.993 -25.453 -19.609 1 61.53 432 ILE B CA 1
ATOM 11148 C C . ILE B 1 432 ? -0.787 -25.094 -20.469 1 61.53 432 ILE B C 1
ATOM 11150 O O . ILE B 1 432 ? -0.446 -23.922 -20.625 1 61.53 432 ILE B O 1
ATOM 11154 N N . LEU B 1 433 ? -0.213 -26.188 -21 1 60.56 433 LEU B N 1
ATOM 11155 C CA . LEU B 1 433 ? 0.975 -25.969 -21.828 1 60.56 433 LEU B CA 1
ATOM 11156 C C . LEU B 1 433 ? 0.616 -25.281 -23.141 1 60.56 433 LEU B C 1
ATOM 11158 O O . LEU B 1 433 ? 1.412 -24.516 -23.672 1 60.56 433 LEU B O 1
ATOM 11162 N N . GLN B 1 434 ? -0.523 -25.594 -23.578 1 53.5 434 GLN B N 1
ATOM 11163 C CA . GLN B 1 434 ? -0.96 -24.922 -24.797 1 53.5 434 GLN B CA 1
ATOM 11164 C C . GLN B 1 434 ? -1.234 -23.438 -24.547 1 53.5 434 GLN B C 1
ATOM 11166 O O . GLN B 1 434 ? -0.953 -22.594 -25.391 1 53.5 434 GLN B O 1
ATOM 11171 N N . ARG B 1 435 ? -1.911 -23.094 -23.5 1 50.5 435 ARG B N 1
ATOM 11172 C CA . ARG B 1 435 ? -2.26 -21.719 -23.188 1 50.5 435 ARG B CA 1
ATOM 11173 C C . ARG B 1 435 ? -1.028 -20.922 -22.766 1 50.5 435 ARG B C 1
ATOM 11175 O O . ARG B 1 435 ? -0.911 -19.734 -23.094 1 50.5 435 ARG B O 1
ATOM 11182 N N . ARG B 1 436 ? -0.405 -21.484 -21.734 1 48.84 436 ARG B N 1
ATOM 11183 C CA . ARG B 1 436 ? 0.775 -20.766 -21.266 1 48.84 436 ARG B CA 1
ATOM 11184 C C . ARG B 1 436 ? 1.966 -21.016 -22.188 1 48.84 436 ARG B C 1
ATOM 11186 O O . ARG B 1 436 ? 2.15 -22.125 -22.688 1 48.84 436 ARG B O 1
ATOM 11193 N N . ASP B 1 437 ? 2.197 -20.266 -23.172 1 38.44 437 ASP B N 1
ATOM 11194 C CA . ASP B 1 437 ? 3.453 -20.422 -23.906 1 38.44 437 ASP B CA 1
ATOM 11195 C C . ASP B 1 437 ? 4.43 -21.297 -23.125 1 38.44 437 ASP B C 1
ATOM 11197 O O . ASP B 1 437 ? 4.57 -21.141 -21.906 1 38.44 437 ASP B O 1
ATOM 11201 N N . LEU B 1 438 ? 4.762 -22.578 -23.547 1 38.81 438 LEU B N 1
ATOM 11202 C CA . LEU B 1 438 ? 5.805 -23.516 -23.141 1 38.81 438 LEU B CA 1
ATOM 11203 C C . LEU B 1 438 ? 6.957 -22.781 -22.453 1 38.81 438 LEU B C 1
ATOM 11205 O O . LEU B 1 438 ? 7.859 -23.406 -21.906 1 38.81 438 LEU B O 1
ATOM 11209 N N . GLY B 1 439 ? 7.172 -21.625 -22.891 1 37.66 439 GLY B N 1
ATOM 11210 C CA . GLY B 1 439 ? 8.375 -20.922 -22.484 1 37.66 439 GLY B CA 1
ATOM 11211 C C . GLY B 1 439 ? 8.492 -20.766 -20.984 1 37.66 439 GLY B C 1
ATOM 11212 O O . GLY B 1 439 ? 9.453 -20.172 -20.484 1 37.66 439 GLY B O 1
ATOM 11213 N N . LEU B 1 440 ? 7.387 -20.781 -20.344 1 40.38 440 LEU B N 1
ATOM 11214 C CA . LEU B 1 440 ? 7.535 -20.5 -18.922 1 40.38 440 LEU B CA 1
ATOM 11215 C C . LEU B 1 440 ? 8.312 -21.609 -18.234 1 40.38 440 LEU B C 1
ATOM 11217 O O . LEU B 1 440 ? 8.969 -21.375 -17.219 1 40.38 440 LEU B O 1
ATOM 11221 N N . PHE B 1 441 ? 7.973 -22.875 -18.656 1 44.44 441 PHE B N 1
ATOM 11222 C CA . PHE B 1 441 ? 8.766 -23.875 -17.938 1 44.44 441 PHE B CA 1
ATOM 11223 C C . PHE B 1 441 ? 10.156 -24 -18.547 1 44.44 441 PHE B C 1
ATOM 11225 O O . PHE B 1 441 ? 11.039 -24.641 -17.969 1 44.44 441 PHE B O 1
ATOM 11232 N N . GLY B 1 442 ? 10.148 -23.844 -19.875 1 43.19 442 GLY B N 1
ATOM 11233 C CA . GLY B 1 442 ? 11.422 -24.062 -20.547 1 43.19 442 GLY B CA 1
ATOM 11234 C C . GLY B 1 442 ? 12.578 -23.344 -19.891 1 43.19 442 GLY B C 1
ATOM 11235 O O . GLY B 1 442 ? 13.68 -23.891 -19.781 1 43.19 442 GLY B O 1
ATOM 11236 N N . GLY B 1 443 ? 12.406 -22 -19.922 1 46.78 443 GLY 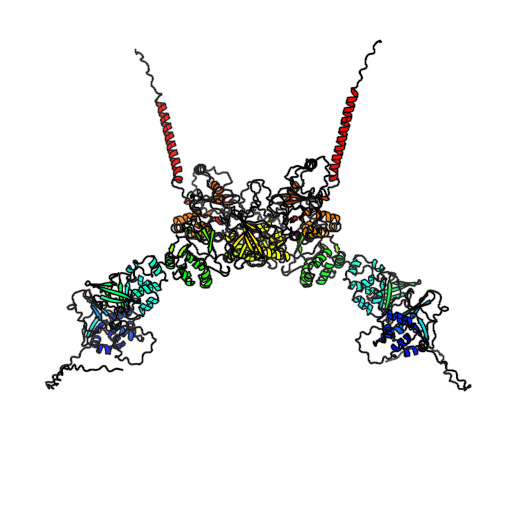B N 1
ATOM 11237 C CA . GLY B 1 443 ? 13.648 -21.312 -19.609 1 46.78 443 GLY B CA 1
ATOM 11238 C C . GLY B 1 443 ? 14.102 -21.531 -18.188 1 46.78 443 GLY B C 1
ATOM 11239 O O . GLY B 1 443 ? 15.281 -21.344 -17.875 1 46.78 443 GLY B O 1
ATOM 11240 N N . ILE B 1 444 ? 13.195 -21.781 -17.094 1 59.75 444 ILE B N 1
ATOM 11241 C CA . ILE B 1 444 ? 13.992 -21.781 -15.875 1 59.75 444 ILE B CA 1
ATOM 11242 C C . ILE B 1 444 ? 13.875 -23.141 -15.188 1 59.75 444 ILE B C 1
ATOM 11244 O O . ILE B 1 444 ? 12.836 -23.469 -14.602 1 59.75 444 ILE B O 1
ATOM 11248 N N . LYS B 1 445 ? 14.625 -24.188 -15.539 1 73.44 445 LYS B N 1
ATOM 11249 C CA . LYS B 1 445 ? 14.859 -25.484 -14.922 1 73.44 445 LYS B CA 1
ATOM 11250 C C . LYS B 1 445 ? 14.641 -25.438 -13.414 1 73.44 445 LYS B C 1
ATOM 11252 O O . LYS B 1 445 ? 14.031 -26.328 -12.828 1 73.44 445 LYS B O 1
ATOM 11257 N N . GLU B 1 446 ? 14.938 -24.359 -12.945 1 83.12 446 GLU B N 1
ATOM 11258 C CA . GLU B 1 446 ? 14.844 -24.266 -11.492 1 83.12 446 GLU B CA 1
ATOM 11259 C C . GLU B 1 446 ? 13.391 -24.109 -11.047 1 83.12 446 GLU B C 1
ATOM 11261 O O . GLU B 1 446 ? 12.992 -24.688 -10.023 1 83.12 446 GLU B O 1
ATOM 11266 N N . GLU B 1 447 ? 12.555 -23.438 -11.812 1 83.06 447 GLU B N 1
ATOM 11267 C CA . GLU B 1 447 ? 11.148 -23.266 -11.453 1 83.06 447 GLU B CA 1
ATOM 11268 C C . GLU B 1 447 ? 10.367 -24.562 -11.617 1 83.06 447 GLU B C 1
ATOM 11270 O O . GLU B 1 447 ? 9.477 -24.859 -10.828 1 83.06 447 GLU B O 1
ATOM 11275 N N . LEU B 1 448 ? 10.758 -25.266 -12.602 1 86.5 448 LEU B N 1
ATOM 11276 C CA . LEU B 1 448 ? 10.125 -26.562 -12.82 1 86.5 448 LEU B CA 1
ATOM 11277 C C . LEU B 1 448 ? 10.492 -27.531 -11.711 1 86.5 448 LEU B C 1
ATOM 11279 O O . LEU B 1 448 ? 9.641 -28.312 -11.258 1 86.5 448 LEU B O 1
ATOM 11283 N N . ARG B 1 449 ? 11.703 -27.5 -11.328 1 90.25 449 ARG B N 1
ATOM 11284 C CA . ARG B 1 449 ? 12.148 -28.344 -10.227 1 90.25 449 ARG B CA 1
ATOM 11285 C C . ARG B 1 449 ? 11.352 -28.062 -8.953 1 90.25 449 ARG B C 1
ATOM 11287 O O . ARG B 1 449 ? 10.938 -28.984 -8.258 1 90.25 449 ARG B O 1
ATOM 11294 N N . LYS B 1 450 ? 11.156 -26.797 -8.672 1 89.88 450 LYS B N 1
ATOM 11295 C CA . LYS B 1 450 ? 10.398 -26.406 -7.484 1 89.88 450 LYS B CA 1
ATOM 11296 C C . LYS B 1 450 ? 8.961 -26.906 -7.555 1 89.88 450 LYS B C 1
ATOM 11298 O O . LYS B 1 450 ? 8.453 -27.484 -6.59 1 89.88 450 LYS B O 1
ATOM 11303 N N . LEU B 1 451 ? 8.352 -26.734 -8.68 1 89.94 451 LEU B N 1
ATOM 11304 C CA . LEU B 1 451 ? 6.961 -27.141 -8.859 1 89.94 451 LEU B CA 1
ATOM 11305 C C . LEU B 1 451 ? 6.82 -28.656 -8.719 1 89.94 451 LEU B C 1
ATOM 11307 O O . LEU B 1 451 ? 5.91 -29.141 -8.031 1 89.94 451 LEU B O 1
ATOM 11311 N N . LEU B 1 452 ? 7.719 -29.406 -9.32 1 93 452 LEU B N 1
ATOM 11312 C CA . LEU B 1 452 ? 7.613 -30.859 -9.328 1 93 452 LEU B CA 1
ATOM 11313 C C . LEU B 1 452 ? 7.926 -31.438 -7.953 1 93 452 LEU B C 1
ATOM 11315 O O . LEU B 1 452 ? 7.348 -32.469 -7.555 1 93 452 LEU B O 1
ATOM 11319 N N . ARG B 1 453 ? 8.828 -30.859 -7.258 1 94.69 453 ARG B N 1
ATOM 11320 C CA . ARG B 1 453 ? 9.109 -31.297 -5.898 1 94.69 453 ARG B CA 1
ATOM 11321 C C . ARG B 1 453 ? 7.91 -31.078 -4.988 1 94.69 453 ARG B C 1
ATOM 11323 O O . ARG B 1 453 ? 7.785 -31.734 -3.947 1 94.69 453 ARG B O 1
ATOM 11330 N N . TYR B 1 454 ? 7.102 -30.078 -5.348 1 95.81 454 TYR B N 1
ATOM 11331 C CA . TYR B 1 454 ? 5.871 -29.828 -4.609 1 95.81 454 TYR B CA 1
ATOM 11332 C C . TYR B 1 454 ? 4.836 -30.906 -4.883 1 95.81 454 TYR B C 1
ATOM 11334 O O . TYR B 1 454 ? 3.861 -31.047 -4.141 1 95.81 454 TYR B O 1
ATOM 11342 N N . HIS B 1 455 ? 5.066 -31.781 -5.867 1 96.12 455 HIS B N 1
ATOM 11343 C CA . HIS B 1 455 ? 4.168 -32.875 -6.23 1 96.12 455 HIS B CA 1
ATOM 11344 C C . HIS B 1 455 ? 4.641 -34.188 -5.641 1 96.12 455 HIS B C 1
ATOM 11346 O O . HIS B 1 455 ? 4.051 -35.25 -5.914 1 96.12 455 HIS B O 1
ATOM 11352 N N . ILE B 1 456 ? 5.691 -34.188 -4.883 1 95.94 456 ILE B N 1
ATOM 11353 C CA . ILE B 1 456 ? 6.258 -35.406 -4.305 1 95.94 456 ILE B CA 1
ATOM 11354 C C . ILE B 1 456 ? 6.258 -35.281 -2.781 1 95.94 456 ILE B C 1
ATOM 11356 O O . ILE B 1 456 ? 6.75 -34.312 -2.221 1 95.94 456 ILE B O 1
ATOM 11360 N N . ILE B 1 457 ? 5.684 -36.25 -2.162 1 96.31 457 ILE B N 1
ATOM 11361 C CA . ILE B 1 457 ? 5.617 -36.312 -0.706 1 96.31 457 ILE B CA 1
ATOM 11362 C C . ILE B 1 457 ? 6.402 -37.5 -0.199 1 96.31 457 ILE B C 1
ATOM 11364 O O . ILE B 1 457 ? 6.238 -38.625 -0.711 1 96.31 457 ILE B O 1
ATOM 11368 N N . PRO B 1 458 ? 7.23 -37.312 0.824 1 94.31 458 PRO B N 1
ATOM 11369 C CA . PRO B 1 458 ? 7.953 -38.469 1.379 1 94.31 458 PRO B CA 1
ATOM 11370 C C . PRO B 1 458 ? 7.043 -39.406 2.141 1 94.31 458 PRO B C 1
ATOM 11372 O O . PRO B 1 458 ? 6.148 -38.969 2.867 1 94.31 458 PRO B O 1
ATOM 11375 N N . GLY B 1 459 ? 7.199 -40.656 1.905 1 92.06 459 GLY B N 1
ATOM 11376 C CA . GLY B 1 459 ? 6.43 -41.688 2.578 1 92.06 459 GLY B CA 1
ATOM 11377 C C . GLY B 1 459 ? 5.227 -42.156 1.774 1 92.06 459 GLY B C 1
ATOM 11378 O O . GLY B 1 459 ? 4.871 -41.531 0.77 1 92.06 459 GLY B O 1
ATOM 11379 N N . ILE B 1 460 ? 4.73 -43.25 2.139 1 92.75 460 ILE B N 1
ATOM 11380 C CA . ILE B 1 460 ? 3.514 -43.781 1.534 1 92.75 460 ILE B CA 1
ATOM 11381 C C . ILE B 1 460 ? 2.299 -43.344 2.344 1 92.75 460 ILE B C 1
ATOM 11383 O O . ILE B 1 460 ? 2.143 -43.719 3.506 1 92.75 460 ILE B O 1
ATOM 11387 N N . ILE B 1 461 ? 1.539 -42.531 1.743 1 93.31 461 ILE B N 1
ATOM 11388 C CA . ILE B 1 461 ? 0.35 -42.031 2.422 1 93.31 461 ILE B CA 1
ATOM 11389 C C . ILE B 1 461 ? -0.901 -42.625 1.79 1 93.31 461 ILE B C 1
ATOM 11391 O O . ILE B 1 461 ? -1.276 -42.25 0.673 1 93.31 461 ILE B O 1
ATOM 11395 N N . LYS B 1 462 ? -1.538 -43.406 2.531 1 89.19 462 LYS B N 1
ATOM 11396 C CA . LYS B 1 462 ? -2.764 -44.031 2.059 1 89.19 462 LYS B CA 1
ATOM 11397 C C . LYS B 1 462 ? -3.975 -43.125 2.287 1 89.19 462 LYS B C 1
ATOM 11399 O O . LYS B 1 462 ? -3.953 -42.281 3.162 1 89.19 462 LYS B O 1
ATOM 11404 N N . PRO B 1 463 ? -4.988 -43.281 1.461 1 85.81 463 PRO B N 1
ATOM 11405 C CA . PRO B 1 463 ? -6.188 -42.469 1.61 1 85.81 463 PRO B CA 1
ATOM 11406 C C . PRO B 1 463 ? -6.812 -42.562 3 1 85.81 463 PRO B C 1
ATOM 11408 O O . PRO B 1 463 ? -7.363 -41.594 3.514 1 85.81 463 PRO B O 1
ATOM 11411 N N . GLU B 1 464 ? -6.684 -43.688 3.654 1 81.44 464 GLU B N 1
ATOM 11412 C CA . GLU B 1 464 ? -7.297 -43.906 4.961 1 81.44 464 GLU B CA 1
ATOM 11413 C C . GLU B 1 464 ? -6.582 -43.125 6.055 1 81.44 464 GLU B C 1
ATOM 11415 O O . GLU B 1 464 ? -7.164 -42.844 7.098 1 81.44 464 GLU B O 1
ATOM 11420 N N . ASP B 1 465 ? -5.367 -42.844 5.762 1 85.75 465 ASP B N 1
ATOM 11421 C CA . ASP B 1 465 ? -4.559 -42.156 6.762 1 85.75 465 ASP B CA 1
ATOM 11422 C C . ASP B 1 465 ? -4.727 -40.656 6.645 1 85.75 465 ASP B C 1
ATOM 11424 O O . ASP B 1 465 ? -4.203 -39.906 7.469 1 85.75 465 ASP B O 1
ATOM 11428 N N . LEU B 1 466 ? -5.414 -40.219 5.688 1 86.5 466 LEU B N 1
ATOM 11429 C CA . LEU B 1 466 ? -5.527 -38.781 5.445 1 86.5 466 LEU B CA 1
ATOM 11430 C C . LEU B 1 466 ? -6.695 -38.188 6.227 1 86.5 466 LEU B C 1
ATOM 11432 O O . LEU B 1 466 ? -7.758 -38.812 6.332 1 86.5 466 LEU B O 1
ATOM 11436 N N . LEU B 1 467 ? -6.418 -37.125 6.914 1 82.38 467 LEU B N 1
ATOM 11437 C CA . LEU B 1 467 ? -7.43 -36.375 7.648 1 82.38 467 LEU B CA 1
ATOM 11438 C C . LEU B 1 467 ? -7.738 -35.062 6.961 1 82.38 467 LEU B C 1
ATOM 11440 O O . LEU B 1 467 ? -6.875 -34.469 6.285 1 82.38 467 LEU B O 1
ATOM 11444 N N . ASP B 1 468 ? -8.992 -34.625 7.148 1 79.81 468 ASP B N 1
ATOM 11445 C CA . ASP B 1 468 ? -9.383 -33.375 6.551 1 79.81 468 ASP B CA 1
ATOM 11446 C C . ASP B 1 468 ? -8.586 -32.219 7.148 1 79.81 468 ASP B C 1
ATOM 11448 O O . ASP B 1 468 ? -8.484 -32.094 8.367 1 79.81 468 ASP B O 1
ATOM 11452 N N . GLY B 1 469 ? -8.07 -31.406 6.32 1 80.88 469 GLY B N 1
ATOM 11453 C CA . GLY B 1 469 ? -7.332 -30.234 6.754 1 80.88 469 GLY B CA 1
ATOM 11454 C C . GLY B 1 469 ? -5.895 -30.531 7.137 1 80.88 469 GLY B C 1
ATOM 11455 O O . GLY B 1 469 ? -5.16 -29.641 7.57 1 80.88 469 GLY B O 1
ATOM 11456 N N . GLN B 1 470 ? -5.512 -31.734 6.965 1 87.19 470 GLN B N 1
ATOM 11457 C CA . GLN B 1 470 ? -4.148 -32.125 7.289 1 87.19 470 GLN B CA 1
ATOM 11458 C C . GLN B 1 470 ? -3.137 -31.422 6.387 1 87.19 470 GLN B C 1
ATOM 11460 O O . GLN B 1 470 ? -3.41 -31.188 5.211 1 87.19 470 GLN B O 1
ATOM 11465 N N . LEU B 1 471 ? -2.018 -31.047 7.02 1 91.25 471 LEU B N 1
ATOM 11466 C CA . LEU B 1 471 ? -0.929 -30.422 6.27 1 91.25 471 LEU B CA 1
ATOM 11467 C C . LEU B 1 471 ? 0.236 -31.391 6.105 1 91.25 471 LEU B C 1
ATOM 11469 O O . LEU B 1 471 ? 0.84 -31.828 7.09 1 91.25 471 LEU B O 1
ATOM 11473 N N . LEU B 1 472 ? 0.515 -31.703 4.863 1 93.44 472 LEU B N 1
ATOM 11474 C CA . LEU B 1 472 ? 1.582 -32.656 4.559 1 93.44 472 LEU B CA 1
ATOM 11475 C C . LEU B 1 472 ? 2.836 -31.922 4.086 1 93.44 472 LEU B C 1
ATOM 11477 O O . LEU B 1 472 ? 2.748 -30.938 3.354 1 93.44 472 LEU B O 1
ATOM 11481 N N . GLY B 1 473 ? 3.996 -32.406 4.535 1 94 473 GLY B N 1
ATOM 11482 C CA . GLY B 1 473 ? 5.254 -31.859 4.043 1 94 473 GLY B CA 1
ATOM 11483 C C . GLY B 1 473 ? 5.676 -32.438 2.711 1 94 473 GLY B C 1
ATOM 11484 O O . GLY B 1 473 ? 5.66 -33.656 2.535 1 94 473 GLY B O 1
ATOM 11485 N N . THR B 1 474 ? 5.984 -31.625 1.767 1 96.44 474 THR B N 1
ATOM 11486 C CA . THR B 1 474 ? 6.438 -32.094 0.457 1 96.44 474 THR B CA 1
ATOM 11487 C C . THR B 1 474 ? 7.961 -32.062 0.375 1 96.44 474 THR B C 1
ATOM 11489 O O . THR B 1 474 ? 8.641 -31.734 1.349 1 96.44 474 THR B O 1
ATOM 11492 N N . GLU B 1 475 ? 8.453 -32.438 -0.734 1 95.06 475 GLU B N 1
ATOM 11493 C CA . GLU B 1 475 ? 9.906 -32.469 -0.925 1 95.06 475 GLU B CA 1
ATOM 11494 C C . GLU B 1 475 ? 10.461 -31.109 -1.281 1 95.06 475 GLU B C 1
ATOM 11496 O O . GLU B 1 475 ? 11.68 -30.922 -1.352 1 95.06 475 GLU B O 1
ATOM 11501 N N . LEU B 1 476 ? 9.602 -30.203 -1.519 1 95.19 476 LEU B N 1
ATOM 11502 C CA . LEU B 1 476 ? 10.07 -28.844 -1.789 1 95.19 476 LEU B CA 1
ATOM 11503 C C . LEU B 1 476 ? 10.539 -28.172 -0.508 1 95.19 476 LEU B C 1
ATOM 11505 O O . LEU B 1 476 ? 9.75 -27.938 0.404 1 95.19 476 LEU B O 1
ATOM 11509 N N . ARG B 1 477 ? 11.867 -27.797 -0.382 1 93.69 477 ARG B N 1
ATOM 11510 C CA . ARG B 1 477 ? 12.5 -27.109 0.732 1 93.69 477 ARG B CA 1
ATOM 11511 C C . ARG B 1 477 ? 13.141 -25.797 0.268 1 93.69 477 ARG B C 1
ATOM 11513 O O . ARG B 1 477 ? 14.367 -25.688 0.224 1 93.69 477 ARG B O 1
ATOM 11520 N N . PRO B 1 478 ? 12.328 -24.828 0.04 1 91 478 PRO B N 1
ATOM 11521 C CA . PRO B 1 478 ? 12.867 -23.562 -0.474 1 91 478 PRO B CA 1
ATOM 11522 C C . PRO B 1 478 ? 13.594 -22.75 0.596 1 91 478 PRO B C 1
ATOM 11524 O O . PRO B 1 478 ? 13.398 -22.984 1.791 1 91 478 PRO B O 1
ATOM 11527 N N . ASP B 1 479 ? 14.453 -21.812 0.215 1 89.5 479 ASP B N 1
ATOM 11528 C CA . ASP B 1 479 ? 15.172 -20.906 1.113 1 89.5 479 ASP B CA 1
ATOM 11529 C C . ASP B 1 479 ? 14.203 -19.984 1.853 1 89.5 479 ASP B C 1
ATOM 11531 O O . ASP B 1 479 ? 14.484 -19.531 2.965 1 89.5 479 ASP B O 1
ATOM 11535 N N . SER B 1 480 ? 13.047 -19.828 1.221 1 90.31 480 SER B N 1
ATOM 11536 C CA . SER B 1 480 ? 12.047 -18.953 1.825 1 90.31 480 SER B CA 1
ATOM 11537 C C . SER B 1 480 ? 11.5 -19.547 3.117 1 90.31 480 SER B C 1
ATOM 11539 O O . SER B 1 480 ? 10.93 -18.828 3.941 1 90.31 480 SER B O 1
ATOM 11541 N N . LEU B 1 481 ? 11.688 -20.844 3.322 1 93.19 481 LEU B N 1
ATOM 11542 C CA . LEU B 1 481 ? 11.234 -21.516 4.535 1 93.19 481 LEU B CA 1
ATOM 11543 C C . LEU B 1 481 ? 12.414 -21.969 5.379 1 93.19 481 LEU B C 1
ATOM 11545 O O . LEU B 1 481 ? 12.258 -22.812 6.266 1 93.19 481 LEU B O 1
ATOM 11549 N N . LYS B 1 482 ? 13.648 -21.469 5.121 1 91.06 482 LYS B N 1
ATOM 11550 C CA . LYS B 1 482 ? 14.875 -21.797 5.844 1 91.06 482 LYS B CA 1
ATOM 11551 C C . LYS B 1 482 ? 15.07 -23.312 5.926 1 91.06 482 LYS B C 1
ATOM 11553 O O . LYS B 1 482 ? 15.398 -23.844 6.992 1 91.06 482 LYS B O 1
ATOM 11558 N N . GLY B 1 483 ? 14.617 -24.062 4.863 1 88.44 483 GLY B N 1
ATOM 11559 C CA . GLY B 1 483 ? 14.883 -25.484 4.77 1 88.44 483 GLY B CA 1
ATOM 11560 C C . GLY B 1 483 ? 13.711 -26.344 5.203 1 88.44 483 GLY B C 1
ATOM 11561 O O . GLY B 1 483 ? 13.75 -27.562 5.074 1 88.44 483 GLY B O 1
ATOM 11562 N N . ASN B 1 484 ? 12.727 -25.734 5.734 1 90.69 484 ASN B N 1
ATOM 11563 C CA . ASN B 1 484 ? 11.539 -26.5 6.082 1 90.69 484 ASN B CA 1
ATOM 11564 C C . ASN B 1 484 ? 10.766 -26.922 4.836 1 90.69 484 ASN B C 1
ATOM 11566 O O . ASN B 1 484 ? 10.844 -26.266 3.797 1 90.69 484 ASN B O 1
ATOM 11570 N N . ARG B 1 485 ? 10.062 -28.016 4.973 1 94.44 485 ARG B N 1
ATOM 11571 C CA . ARG B 1 485 ? 9.281 -28.531 3.85 1 94.44 485 ARG B CA 1
ATOM 11572 C C . ARG B 1 485 ? 8.039 -27.688 3.609 1 94.44 485 ARG B C 1
ATOM 11574 O O . ARG B 1 485 ? 7.379 -27.266 4.559 1 94.44 485 ARG B O 1
ATOM 11581 N N . MET B 1 486 ? 7.848 -27.438 2.35 1 94.62 486 MET B N 1
ATOM 11582 C CA . MET B 1 486 ? 6.602 -26.75 2.008 1 94.62 486 MET B CA 1
ATOM 11583 C C . MET B 1 486 ? 5.398 -27.656 2.268 1 94.62 486 MET B C 1
ATOM 11585 O O . MET B 1 486 ? 5.414 -28.828 1.915 1 94.62 486 MET B O 1
ATOM 11589 N N . ARG B 1 487 ? 4.43 -27.062 2.893 1 93.75 487 ARG B N 1
ATOM 11590 C CA . ARG B 1 487 ? 3.277 -27.859 3.305 1 93.75 487 ARG B CA 1
ATOM 11591 C C . ARG B 1 487 ? 2.193 -27.844 2.232 1 93.75 487 ARG B C 1
ATOM 11593 O O . ARG B 1 487 ? 2.113 -26.906 1.435 1 93.75 487 ARG B O 1
ATOM 11600 N N . LEU B 1 488 ? 1.391 -28.891 2.205 1 93.75 488 LEU B N 1
ATOM 11601 C CA . LEU B 1 488 ? 0.27 -29.078 1.292 1 93.75 488 LEU B CA 1
ATOM 11602 C C . LEU B 1 488 ? -0.992 -29.469 2.055 1 93.75 488 LEU B C 1
ATOM 11604 O O . LEU B 1 488 ? -0.969 -30.391 2.867 1 93.75 488 LEU B O 1
ATOM 11608 N N . LYS B 1 489 ? -2.045 -28.766 1.749 1 89.5 489 LYS B N 1
ATOM 11609 C CA . LYS B 1 489 ? -3.297 -29.016 2.459 1 89.5 489 LYS B CA 1
ATOM 11610 C C . LYS B 1 489 ? -4.098 -30.125 1.801 1 89.5 489 LYS B C 1
ATOM 11612 O O . LYS B 1 489 ? -4.156 -30.219 0.573 1 89.5 489 LYS B O 1
ATOM 11617 N N . VAL B 1 490 ? -4.688 -30.969 2.686 1 88.38 490 VAL B N 1
ATOM 11618 C CA . VAL B 1 490 ? -5.516 -32.062 2.211 1 88.38 490 VAL B CA 1
ATOM 11619 C C . VAL B 1 490 ? -6.973 -31.828 2.602 1 88.38 490 VAL B C 1
ATOM 11621 O O . VAL B 1 490 ? -7.258 -31.375 3.711 1 88.38 490 VAL B O 1
ATOM 11624 N N . ASP B 1 491 ? -7.816 -32.031 1.646 1 80.38 491 ASP B N 1
ATOM 11625 C CA . ASP B 1 491 ? -9.25 -31.938 1.902 1 80.38 491 ASP B CA 1
ATOM 11626 C C . ASP B 1 491 ? -9.914 -33.312 1.73 1 80.38 491 ASP B C 1
ATOM 11628 O O . ASP B 1 491 ? -9.711 -33.969 0.718 1 80.38 491 ASP B O 1
ATOM 11632 N N . VAL B 1 492 ? -10.555 -33.75 2.801 1 76.38 492 VAL B N 1
ATOM 11633 C CA . VAL B 1 492 ? -11.242 -35.062 2.768 1 76.38 492 VAL B CA 1
ATOM 11634 C C . VAL B 1 492 ? -12.742 -34.844 2.928 1 76.38 492 VAL B C 1
ATOM 11636 O O . VAL B 1 492 ? -13.18 -34.125 3.824 1 76.38 492 VAL B O 1
ATOM 11639 N N . VAL B 1 493 ? -13.586 -35.188 1.924 1 60.94 493 VAL B N 1
ATOM 11640 C CA . VAL B 1 493 ? -15.039 -35.094 2.029 1 60.94 493 VAL B CA 1
ATOM 11641 C C . VAL B 1 493 ? -15.617 -36.406 2.553 1 60.94 493 VAL B C 1
ATOM 11643 O O . VAL B 1 493 ? -15.336 -37.469 2.002 1 60.94 493 VAL B O 1
ATOM 11646 N N . SER B 1 494 ? -15.977 -36.625 3.762 1 52.66 494 SER B N 1
ATOM 11647 C CA . SER B 1 494 ? -16.547 -37.812 4.336 1 52.66 494 SER B CA 1
ATOM 11648 C C . SER B 1 494 ? -17.938 -38.094 3.771 1 52.66 494 SER B C 1
ATOM 11650 O O . SER B 1 494 ? -18.797 -37.219 3.748 1 52.66 494 SER B O 1
ATOM 11652 N N . GLY B 1 495 ? -18.25 -38.781 2.676 1 44.59 495 GLY B N 1
ATOM 11653 C CA . GLY B 1 495 ? -19.469 -39.219 2.033 1 44.59 495 GLY B CA 1
ATOM 11654 C C . GLY B 1 495 ? -20.562 -39.625 3.02 1 44.59 495 GLY B C 1
ATOM 11655 O O . GLY B 1 495 ? -21.75 -39.625 2.674 1 44.59 495 GLY B O 1
ATOM 11656 N N . LYS B 1 496 ? -20.672 -40.938 3.645 1 39.34 496 LYS B N 1
ATOM 11657 C CA . LYS B 1 496 ? -21.891 -41.625 4.047 1 39.34 496 LYS B CA 1
ATOM 11658 C C . LYS B 1 496 ? -22.656 -40.844 5.09 1 39.34 496 LYS B C 1
ATOM 11660 O O . LYS B 1 496 ? -22.094 -40.406 6.109 1 39.34 496 LYS B O 1
ATOM 11665 N N . LYS B 1 497 ? -23.891 -40.531 4.66 1 38.25 497 LYS B N 1
ATOM 11666 C CA . LYS B 1 497 ? -24.953 -40.031 5.535 1 38.25 497 LYS B CA 1
ATOM 11667 C C . LYS B 1 497 ? -24.781 -40.594 6.957 1 38.25 497 LYS B C 1
ATOM 11669 O O . LYS B 1 497 ? -24.938 -39.844 7.926 1 38.25 497 LYS B O 1
ATOM 11674 N N . GLY B 1 498 ? -25.406 -41.812 7.281 1 33.16 498 GLY B N 1
ATOM 11675 C CA . GLY B 1 498 ? -25.859 -42.562 8.43 1 33.16 498 GLY B CA 1
ATOM 11676 C C . GLY B 1 498 ? -24.719 -43.094 9.289 1 33.16 498 GLY B C 1
ATOM 11677 O O . GLY B 1 498 ? -24.906 -44.031 10.07 1 33.16 498 GLY B O 1
ATOM 11678 N N . GLY B 1 499 ? -23.5 -43.188 8.797 1 31.19 499 GLY B N 1
ATOM 11679 C CA . GLY B 1 499 ? -22.688 -43.906 9.781 1 31.19 499 GLY B CA 1
ATOM 11680 C C . GLY B 1 499 ? -22.562 -43.125 11.086 1 31.19 499 GLY B C 1
ATOM 11681 O O . GLY B 1 499 ? -22.828 -41.938 11.141 1 31.19 499 GLY B O 1
ATOM 11682 N N . ASP B 1 500 ? -22.625 -43.938 12.195 1 30.34 500 ASP B N 1
ATOM 11683 C CA . ASP B 1 500 ? -22.391 -43.625 13.602 1 30.34 500 ASP B CA 1
ATOM 11684 C C . ASP B 1 500 ? -21.297 -42.562 13.75 1 30.34 500 ASP B C 1
ATOM 11686 O O . ASP B 1 500 ? -20.344 -42.531 12.969 1 30.34 500 ASP B O 1
ATOM 11690 N N . PRO B 1 501 ? -21.562 -41.469 14.43 1 35.78 501 PRO B N 1
ATOM 11691 C CA . PRO B 1 501 ? -20.547 -40.5 14.844 1 35.78 501 PRO B CA 1
ATOM 11692 C C . PRO B 1 501 ? -19.141 -41.125 14.922 1 35.78 501 PRO B C 1
ATOM 11694 O O . PRO B 1 501 ? -18.172 -40.406 15.133 1 35.78 501 PRO B O 1
ATOM 11697 N N . LYS B 1 502 ? -19.172 -42.375 15.227 1 36.59 502 LYS B N 1
ATOM 11698 C CA . LYS B 1 502 ? -17.938 -43.094 15.57 1 36.59 502 LYS B CA 1
ATOM 11699 C C . LYS B 1 502 ? -17.047 -43.25 14.336 1 36.59 502 LYS B C 1
ATOM 11701 O O . LYS B 1 502 ? -15.914 -43.75 14.445 1 36.59 502 LYS B O 1
ATOM 11706 N N . THR B 1 503 ? -17.531 -43.344 13.125 1 35.53 503 THR B N 1
ATOM 11707 C CA . THR B 1 503 ? -16.672 -43.562 11.977 1 35.53 503 THR B CA 1
ATOM 11708 C C . THR B 1 503 ? -16.203 -42.219 11.383 1 35.53 503 THR B C 1
ATOM 11710 O O . THR B 1 503 ? -15.797 -42.188 10.219 1 35.53 503 THR B O 1
ATOM 11713 N N . ARG B 1 504 ? -16.453 -41.125 11.812 1 40.5 504 ARG B N 1
ATOM 11714 C CA . ARG B 1 504 ? -15.938 -39.781 11.5 1 40.5 504 ARG B CA 1
ATOM 11715 C C . ARG B 1 504 ? -14.477 -39.875 11.062 1 40.5 504 ARG B C 1
ATOM 11717 O O . ARG B 1 504 ? -13.969 -38.938 10.445 1 40.5 504 ARG B O 1
ATOM 11724 N N . GLY B 1 505 ? -13.656 -40.781 11.523 1 36.16 505 GLY B N 1
ATOM 11725 C CA . GLY B 1 505 ? -12.227 -40.938 11.336 1 36.16 505 GLY B CA 1
ATOM 11726 C C . GLY B 1 505 ? -11.867 -41.656 10.055 1 36.16 505 GLY B C 1
ATOM 11727 O O . GLY B 1 505 ? -10.711 -42.031 9.852 1 36.16 505 GLY B O 1
ATOM 11728 N N . GLN B 1 506 ? -12.781 -42.344 9.391 1 37.59 506 GLN B N 1
ATOM 11729 C CA . GLN B 1 506 ? -12.227 -43.25 8.406 1 37.59 506 GLN B CA 1
ATOM 11730 C C . GLN B 1 506 ? -11.828 -42.531 7.129 1 37.59 506 GLN B C 1
ATOM 11732 O O . GLN B 1 506 ? -12.508 -41.594 6.703 1 37.59 506 GLN B O 1
ATOM 11737 N N . GLY B 1 507 ? -10.531 -42.656 6.594 1 46.03 507 GLY B N 1
ATOM 11738 C CA . GLY B 1 507 ? -9.812 -42.219 5.41 1 46.03 507 GLY B CA 1
ATOM 11739 C C . GLY B 1 507 ? -10.633 -42.281 4.141 1 46.03 507 GLY B C 1
ATOM 11740 O O . GLY B 1 507 ? -11.703 -42.906 4.129 1 46.03 507 GLY B O 1
ATOM 11741 N N . GLY B 1 508 ? -10.672 -41.312 3.307 1 49.84 508 GLY B N 1
ATOM 11742 C CA . GLY B 1 508 ? -11.297 -41.25 1.996 1 49.84 508 GLY B CA 1
ATOM 11743 C C . GLY B 1 508 ? -11.023 -42.469 1.146 1 49.84 508 GLY B C 1
ATOM 11744 O O . GLY B 1 508 ? -10.109 -43.25 1.446 1 49.84 508 GLY B O 1
ATOM 11745 N N . ALA B 1 509 ? -11.984 -43.125 0.485 1 50.75 509 ALA B N 1
ATOM 11746 C CA . ALA B 1 509 ? -11.828 -44.219 -0.46 1 50.75 509 ALA B CA 1
ATOM 11747 C C . ALA B 1 509 ? -10.828 -43.875 -1.558 1 50.75 509 ALA B C 1
ATOM 11749 O O . ALA B 1 509 ? -10.273 -44.75 -2.215 1 50.75 509 ALA B O 1
ATOM 11750 N N . GLY B 1 510 ? -10.164 -42.688 -1.514 1 52.59 510 GLY B N 1
ATOM 11751 C CA . GLY B 1 510 ? -9.109 -42.281 -2.43 1 52.59 510 GLY B CA 1
ATOM 11752 C C . GLY B 1 510 ? -9.625 -41.938 -3.818 1 52.59 510 GLY B C 1
ATOM 11753 O O . GLY B 1 510 ? -8.852 -41.875 -4.773 1 52.59 510 GLY B O 1
ATOM 11754 N N . ASN B 1 511 ? -11.047 -42.188 -4.105 1 54.81 511 ASN B N 1
ATOM 11755 C CA . ASN B 1 511 ? -11.57 -41.844 -5.426 1 54.81 511 ASN B CA 1
ATOM 11756 C C . ASN B 1 511 ? -12.648 -40.75 -5.34 1 54.81 511 ASN B C 1
ATOM 11758 O O . ASN B 1 511 ? -13.773 -41.031 -4.938 1 54.81 511 ASN B O 1
ATOM 11762 N N . GLY B 1 512 ? -12.305 -39.531 -5.691 1 60.28 512 GLY B N 1
ATOM 11763 C CA . GLY B 1 512 ? -13.227 -38.406 -5.766 1 60.28 512 GLY B CA 1
ATOM 11764 C C . GLY B 1 512 ? -13.492 -37.75 -4.414 1 60.28 512 GLY B C 1
ATOM 11765 O O . GLY B 1 512 ? -14.25 -36.781 -4.32 1 60.28 512 GLY B O 1
ATOM 11766 N N . ASP B 1 513 ? -12.977 -38.25 -3.311 1 69.5 513 ASP B N 1
ATOM 11767 C CA . ASP B 1 513 ? -13.281 -37.688 -1.989 1 69.5 513 ASP B CA 1
ATOM 11768 C C . ASP B 1 513 ? -12.055 -37.031 -1.38 1 69.5 513 ASP B C 1
ATOM 11770 O O . ASP B 1 513 ? -12.047 -36.688 -0.195 1 69.5 513 ASP B O 1
ATOM 11774 N N . LEU B 1 514 ? -11.062 -37.031 -2.203 1 79.5 514 LEU B N 1
ATOM 11775 C CA . LEU B 1 514 ? -9.82 -36.438 -1.704 1 79.5 514 LEU B CA 1
ATOM 11776 C C . LEU B 1 514 ? -9.328 -35.344 -2.627 1 79.5 514 LEU B C 1
ATOM 11778 O O . LEU B 1 514 ? -9.453 -35.438 -3.85 1 79.5 514 LEU B O 1
ATOM 11782 N N . ALA B 1 515 ? -8.828 -34.312 -2.092 1 83.12 515 ALA B N 1
ATOM 11783 C CA . ALA B 1 515 ? -8.172 -33.25 -2.844 1 83.12 515 ALA B CA 1
ATOM 11784 C C . ALA B 1 515 ? -6.871 -32.812 -2.168 1 83.12 515 ALA B C 1
ATOM 11786 O O . ALA B 1 515 ? -6.789 -32.781 -0.938 1 83.12 515 ALA B O 1
ATOM 11787 N N . PHE B 1 516 ? -5.887 -32.625 -2.969 1 89.25 516 PHE B N 1
ATOM 11788 C CA . PHE B 1 516 ? -4.609 -32.094 -2.506 1 89.25 516 PHE B CA 1
ATOM 11789 C C . PHE B 1 516 ? -4.402 -30.688 -3.016 1 89.25 516 PHE B C 1
ATOM 11791 O O . PHE B 1 516 ? -4.355 -30.453 -4.227 1 89.25 516 PHE B O 1
ATOM 11798 N N . GLY B 1 517 ? -4.18 -29.766 -2.156 1 85.5 517 GLY B N 1
ATOM 11799 C CA . GLY B 1 517 ? -3.98 -28.375 -2.566 1 85.5 517 GLY B CA 1
ATOM 11800 C C . GLY B 1 517 ? -5.082 -27.859 -3.469 1 85.5 517 GLY B C 1
ATOM 11801 O O . GLY B 1 517 ? -4.812 -27.172 -4.453 1 85.5 517 GLY B O 1
ATOM 11802 N N . GLY B 1 518 ? -6.168 -28.375 -3.312 1 77.5 518 GLY B N 1
ATOM 11803 C CA . GLY B 1 518 ? -7.297 -27.938 -4.125 1 77.5 518 GLY B CA 1
ATOM 11804 C C . GLY B 1 518 ? -7.484 -28.781 -5.371 1 77.5 518 GLY B C 1
ATOM 11805 O O . GLY B 1 518 ? -8.484 -28.641 -6.078 1 77.5 518 GLY B O 1
ATOM 11806 N N . ALA B 1 519 ? -6.543 -29.562 -5.688 1 81.69 519 ALA B N 1
ATOM 11807 C CA . ALA B 1 519 ? -6.645 -30.453 -6.844 1 81.69 519 ALA B CA 1
ATOM 11808 C C . ALA B 1 519 ? -7.297 -31.766 -6.469 1 81.69 519 ALA B C 1
ATOM 11810 O O . ALA B 1 519 ? -6.793 -32.5 -5.605 1 81.69 519 ALA B O 1
ATOM 11811 N N . ASN B 1 520 ? -8.258 -32.125 -7.141 1 79.12 520 ASN B N 1
ATOM 11812 C CA . ASN B 1 520 ? -9.016 -33.344 -6.809 1 79.12 520 ASN B CA 1
ATOM 11813 C C . ASN B 1 520 ? -8.344 -34.594 -7.348 1 79.12 520 ASN B C 1
ATOM 11815 O O . ASN B 1 520 ? -7.727 -34.562 -8.414 1 79.12 520 ASN B O 1
ATOM 11819 N N . VAL B 1 521 ? -8.516 -35.656 -6.57 1 82.31 521 VAL B N 1
ATOM 11820 C CA . VAL B 1 521 ? -8.055 -36.969 -7.039 1 82.31 521 VAL B CA 1
ATOM 11821 C C . VAL B 1 521 ? -9.094 -37.562 -7.984 1 82.31 521 VAL B C 1
ATOM 11823 O O . VAL B 1 521 ? -10.273 -37.656 -7.648 1 82.31 521 VAL B O 1
ATOM 11826 N N . ILE B 1 522 ? -8.688 -37.938 -9.133 1 73.19 522 ILE B N 1
ATOM 11827 C CA . ILE B 1 522 ? -9.656 -38.281 -10.172 1 73.19 522 ILE B CA 1
ATOM 11828 C C . ILE B 1 522 ? -9.695 -39.812 -10.352 1 73.19 522 ILE B C 1
ATOM 11830 O O . ILE B 1 522 ? -10.516 -40.312 -11.109 1 73.19 522 ILE B O 1
ATOM 11834 N N . ALA B 1 523 ? -8.727 -40.562 -9.797 1 71.12 523 ALA B N 1
ATOM 11835 C CA . ALA B 1 523 ? -8.695 -42.031 -9.914 1 71.12 523 ALA B CA 1
ATOM 11836 C C . ALA B 1 523 ? -8.203 -42.656 -8.617 1 71.12 523 ALA B C 1
ATOM 11838 O O . ALA B 1 523 ? -7.621 -42 -7.766 1 71.12 523 ALA B O 1
ATOM 11839 N N . GLU B 1 524 ? -8.547 -43.938 -8.531 1 75.62 524 GLU B N 1
ATOM 11840 C CA . GLU B 1 524 ? -8.055 -44.656 -7.367 1 75.62 524 GLU B CA 1
ATOM 11841 C C . GLU B 1 524 ? -6.527 -44.688 -7.348 1 75.62 524 GLU B C 1
ATOM 11843 O O . GLU B 1 524 ? -5.895 -44.906 -8.383 1 75.62 524 GLU B O 1
ATOM 11848 N N . PRO B 1 525 ? -6.023 -44.438 -6.199 1 86.75 525 PRO B N 1
ATOM 11849 C CA . PRO B 1 525 ? -4.562 -44.438 -6.102 1 86.75 525 PRO B CA 1
ATOM 11850 C C . PRO B 1 525 ? -3.965 -45.812 -6.383 1 86.75 525 PRO B C 1
ATOM 11852 O O . PRO B 1 525 ? -4.562 -46.844 -6.031 1 86.75 525 PRO B O 1
ATOM 11855 N N . VAL B 1 526 ? -2.791 -45.812 -7.004 1 83.31 526 VAL B N 1
ATOM 11856 C CA . VAL B 1 526 ? -2.113 -47.062 -7.371 1 83.31 526 VAL B CA 1
ATOM 11857 C C . VAL B 1 526 ? -0.812 -47.188 -6.582 1 83.31 526 VAL B C 1
ATOM 11859 O O . VAL B 1 526 ? 0.017 -46.281 -6.586 1 83.31 526 VAL B O 1
ATOM 11862 N N . ARG B 1 527 ? -0.742 -48.25 -5.844 1 86.5 527 ARG B N 1
ATOM 11863 C CA . ARG B 1 527 ? 0.499 -48.531 -5.121 1 86.5 527 ARG B CA 1
ATOM 11864 C C . ARG B 1 527 ? 1.443 -49.375 -5.949 1 86.5 527 ARG B C 1
ATOM 11866 O O . ARG B 1 527 ? 1.05 -50.438 -6.453 1 86.5 527 ARG B O 1
ATOM 11873 N N . VAL B 1 528 ? 2.598 -48.906 -6.223 1 82.56 528 VAL B N 1
ATOM 11874 C CA . VAL B 1 528 ? 3.648 -49.625 -6.934 1 82.56 528 VAL B CA 1
ATOM 11875 C C . VAL B 1 528 ? 4.895 -49.688 -6.059 1 82.56 528 VAL B C 1
ATOM 11877 O O . VAL B 1 528 ? 5.625 -48.719 -5.902 1 82.56 528 VAL B O 1
ATOM 11880 N N . ASP B 1 529 ? 5.203 -50.844 -5.602 1 80 529 ASP B N 1
ATOM 11881 C CA . ASP B 1 529 ? 6.359 -51.062 -4.742 1 80 529 ASP B CA 1
ATOM 11882 C C . ASP B 1 529 ? 6.391 -50.062 -3.588 1 80 529 ASP B C 1
ATOM 11884 O O . ASP B 1 529 ? 5.52 -50.094 -2.719 1 80 529 ASP B O 1
ATOM 11888 N N . ASN B 1 530 ? 7.398 -49.062 -3.633 1 85.88 530 ASN B N 1
ATOM 11889 C CA . ASN B 1 530 ? 7.578 -48.094 -2.547 1 85.88 530 ASN B CA 1
ATOM 11890 C C . ASN B 1 530 ? 6.988 -46.75 -2.9 1 85.88 530 ASN B C 1
ATOM 11892 O O . ASN B 1 530 ? 7.406 -45.719 -2.352 1 85.88 530 ASN B O 1
ATOM 11896 N N . THR B 1 531 ? 6.078 -46.781 -3.812 1 90.88 531 THR B N 1
ATOM 11897 C CA . THR B 1 531 ? 5.5 -45.5 -4.246 1 90.88 531 THR B CA 1
ATOM 11898 C C . THR B 1 531 ? 3.988 -45.625 -4.41 1 90.88 531 THR B C 1
ATOM 11900 O O . THR B 1 531 ? 3.49 -46.656 -4.852 1 90.88 531 THR B O 1
ATOM 11903 N N . ILE B 1 532 ? 3.262 -44.688 -3.932 1 92.25 532 ILE B N 1
ATOM 11904 C CA . ILE B 1 532 ? 1.834 -44.594 -4.211 1 92.25 532 ILE B CA 1
ATOM 11905 C C . ILE B 1 532 ? 1.566 -43.375 -5.109 1 92.25 532 ILE B C 1
ATOM 11907 O O . ILE B 1 532 ? 2.168 -42.312 -4.93 1 92.25 532 ILE B O 1
ATOM 11911 N N . ILE B 1 533 ? 0.742 -43.594 -6.133 1 91.56 533 ILE B N 1
ATOM 11912 C CA . ILE B 1 533 ? 0.504 -42.531 -7.125 1 91.56 533 ILE B CA 1
ATOM 11913 C C . ILE B 1 533 ? -0.95 -42.094 -7.051 1 91.56 533 ILE B C 1
ATOM 11915 O O . ILE B 1 533 ? -1.869 -42.906 -7.078 1 91.56 533 ILE B O 1
ATOM 11919 N N . TYR B 1 534 ? -1.115 -40.812 -6.855 1 90.31 534 TYR B N 1
ATOM 11920 C CA . TYR B 1 534 ? -2.42 -40.188 -6.961 1 90.31 534 TYR B CA 1
ATOM 11921 C C . TYR B 1 534 ? -2.531 -39.375 -8.25 1 90.31 534 TYR B C 1
ATOM 11923 O O . TYR B 1 534 ? -1.652 -38.562 -8.562 1 90.31 534 TYR B O 1
ATOM 11931 N N . LEU B 1 535 ? -3.568 -39.625 -9.023 1 84.5 535 LEU B N 1
ATOM 11932 C CA . LEU B 1 535 ? -3.822 -38.844 -10.211 1 84.5 535 LEU B CA 1
ATOM 11933 C C . LEU B 1 535 ? -4.699 -37.625 -9.883 1 84.5 535 LEU B C 1
ATOM 11935 O O . LEU B 1 535 ? -5.773 -37.781 -9.289 1 84.5 535 LEU B O 1
ATOM 11939 N N . LEU B 1 536 ? -4.215 -36.438 -10.305 1 84.5 536 LEU B N 1
ATOM 11940 C CA . LEU B 1 536 ? -4.906 -35.219 -9.945 1 84.5 536 LEU B CA 1
ATOM 11941 C C . LEU B 1 536 ? -5.617 -34.625 -11.156 1 84.5 536 LEU B C 1
ATOM 11943 O O . LEU B 1 536 ? -5.223 -34.875 -12.297 1 84.5 536 LEU B O 1
ATOM 11947 N N . SER B 1 537 ? -6.605 -33.781 -10.852 1 74.5 537 SER B N 1
ATOM 11948 C CA . SER B 1 537 ? -7.402 -33.125 -11.867 1 74.5 537 SER B CA 1
ATOM 11949 C C . SER B 1 537 ? -6.645 -31.922 -12.461 1 74.5 537 SER B C 1
ATOM 11951 O O . SER B 1 537 ? -6.941 -31.484 -13.57 1 74.5 537 SER B O 1
ATOM 11953 N N . ARG B 1 538 ? -5.746 -31.328 -11.758 1 77.81 538 ARG B N 1
ATOM 11954 C CA . ARG B 1 538 ? -4.918 -30.219 -12.188 1 77.81 538 ARG B CA 1
ATOM 11955 C C . ARG B 1 538 ? -3.572 -30.219 -11.477 1 77.81 538 ARG B C 1
ATOM 11957 O O . ARG B 1 538 ? -3.426 -30.844 -10.422 1 77.81 538 ARG B O 1
ATOM 11964 N N . PRO B 1 539 ? -2.68 -29.516 -12.117 1 84.38 539 PRO B N 1
ATOM 11965 C CA . PRO B 1 539 ? -1.396 -29.422 -11.414 1 84.38 539 PRO B CA 1
ATOM 11966 C C . PRO B 1 539 ? -1.472 -28.562 -10.148 1 84.38 539 PRO B C 1
ATOM 11968 O O . PRO B 1 539 ? -2.283 -27.641 -10.07 1 84.38 539 PRO B O 1
ATOM 11971 N N . LEU B 1 540 ? -0.661 -28.969 -9.219 1 89.56 540 LEU B N 1
ATOM 11972 C CA . LEU B 1 540 ? -0.589 -28.188 -7.992 1 89.56 540 LEU B CA 1
ATOM 11973 C C . LEU B 1 540 ? 0.065 -26.844 -8.25 1 89.56 540 LEU B C 1
ATOM 11975 O O . LEU B 1 540 ? 0.98 -26.734 -9.062 1 89.56 540 LEU B O 1
ATOM 11979 N N . SER B 1 541 ? -0.485 -25.859 -7.641 1 84.38 541 SER B N 1
ATOM 11980 C CA . SER B 1 541 ? 0.106 -24.516 -7.699 1 84.38 541 SER B CA 1
ATOM 11981 C C . SER B 1 541 ? 0.835 -24.188 -6.402 1 84.38 541 SER B C 1
ATOM 11983 O O . SER B 1 541 ? 0.38 -24.547 -5.316 1 84.38 541 SER B O 1
ATOM 11985 N N . LEU B 1 542 ? 1.97 -23.578 -6.551 1 89.69 542 LEU B N 1
ATOM 11986 C CA . LEU B 1 542 ? 2.701 -23.141 -5.367 1 89.69 542 LEU B CA 1
ATOM 11987 C C . LEU B 1 542 ? 1.909 -22.094 -4.594 1 89.69 542 LEU B C 1
ATOM 11989 O O . LEU B 1 542 ? 1.149 -21.328 -5.188 1 89.69 542 LEU B O 1
ATOM 11993 N N . PRO B 1 543 ? 2.062 -22.094 -3.275 1 90.75 543 PRO B N 1
ATOM 11994 C CA . PRO B 1 543 ? 1.406 -21.047 -2.5 1 90.75 543 PRO B CA 1
ATOM 11995 C C . PRO B 1 543 ? 1.907 -19.641 -2.863 1 90.75 543 PRO B C 1
ATOM 11997 O O . PRO B 1 543 ? 3.059 -19.484 -3.275 1 90.75 543 PRO B O 1
ATOM 12000 N N . PRO B 1 544 ? 1.051 -18.703 -2.734 1 89 544 PRO B N 1
ATOM 12001 C CA . PRO B 1 544 ? 1.445 -17.328 -3.062 1 89 544 PRO B CA 1
ATOM 12002 C C . PRO B 1 544 ? 2.34 -16.703 -1.997 1 89 544 PRO B C 1
ATOM 12004 O O . PRO B 1 544 ? 2.51 -17.266 -0.916 1 89 544 PRO B O 1
ATOM 12007 N N . ASP B 1 545 ? 2.98 -15.555 -2.377 1 89.62 545 ASP B N 1
ATOM 12008 C CA . ASP B 1 545 ? 3.73 -14.773 -1.401 1 89.62 545 ASP B CA 1
ATOM 12009 C C . ASP B 1 545 ? 2.818 -14.266 -0.287 1 89.62 545 ASP B C 1
ATOM 12011 O O . ASP B 1 545 ? 1.604 -14.172 -0.466 1 89.62 545 ASP B O 1
ATOM 12015 N N . ALA B 1 546 ? 3.428 -13.992 0.852 1 91.25 546 ALA B N 1
ATOM 12016 C CA . ALA B 1 546 ? 2.66 -13.578 2.023 1 91.25 546 ALA B CA 1
ATOM 12017 C C . ALA B 1 546 ? 1.82 -12.344 1.723 1 91.25 546 ALA B C 1
ATOM 12019 O O . ALA B 1 546 ? 0.643 -12.281 2.084 1 91.25 546 ALA B O 1
ATOM 12020 N N . MET B 1 547 ? 2.398 -11.359 1.085 1 89.62 547 MET B N 1
ATOM 12021 C CA . MET B 1 547 ? 1.684 -10.125 0.762 1 89.62 547 MET B CA 1
ATOM 12022 C C . MET B 1 547 ? 0.535 -10.406 -0.202 1 89.62 547 MET B C 1
ATOM 12024 O O . MET B 1 547 ? -0.565 -9.875 -0.03 1 89.62 547 MET B O 1
ATOM 12028 N N . LYS B 1 548 ? 0.746 -11.203 -1.142 1 87.69 548 LYS B N 1
ATOM 12029 C CA . LYS B 1 548 ? -0.293 -11.555 -2.107 1 87.69 548 LYS B CA 1
ATOM 12030 C C . LYS B 1 548 ? -1.417 -12.344 -1.446 1 87.69 548 LYS B C 1
ATOM 12032 O O . LYS B 1 548 ? -2.59 -12.156 -1.776 1 87.69 548 LYS B O 1
ATOM 12037 N N . ALA B 1 549 ? -1.001 -13.211 -0.579 1 90.88 549 ALA B N 1
ATOM 12038 C CA . ALA B 1 549 ? -2.008 -13.977 0.155 1 90.88 549 ALA B CA 1
ATOM 12039 C C . ALA B 1 549 ? -2.916 -13.047 0.96 1 90.88 549 ALA B C 1
ATOM 12041 O O . ALA B 1 549 ? -4.133 -13.258 1.014 1 90.88 549 ALA B O 1
ATOM 12042 N N . ALA B 1 550 ? -2.344 -12.086 1.556 1 91.75 550 ALA B N 1
ATOM 12043 C CA . ALA B 1 550 ? -3.123 -11.133 2.342 1 91.75 550 ALA B CA 1
ATOM 12044 C C . ALA B 1 550 ? -4.035 -10.297 1.447 1 91.75 550 ALA B C 1
ATOM 12046 O O . ALA B 1 550 ? -5.145 -9.93 1.849 1 91.75 550 ALA B O 1
ATOM 12047 N N . LEU B 1 551 ? -3.576 -10.008 0.252 1 88.31 551 LEU B N 1
ATOM 12048 C CA . LEU B 1 551 ? -4.312 -9.172 -0.69 1 88.31 551 LEU B CA 1
ATOM 12049 C C . LEU B 1 551 ? -5.457 -9.953 -1.33 1 88.31 551 LEU B C 1
ATOM 12051 O O . LEU B 1 551 ? -6.344 -9.367 -1.95 1 88.31 551 LEU B O 1
ATOM 12055 N N . ASP B 1 552 ? -5.48 -11.211 -1.128 1 86.5 552 ASP B N 1
ATOM 12056 C CA . ASP B 1 552 ? -6.461 -12.062 -1.801 1 86.5 552 ASP B CA 1
ATOM 12057 C C . ASP B 1 552 ? -7.836 -11.938 -1.144 1 86.5 552 ASP B C 1
ATOM 12059 O O . ASP B 1 552 ? -8.852 -12.305 -1.741 1 86.5 552 ASP B O 1
ATOM 12063 N N . SER B 1 553 ? -7.82 -11.375 -0.01 1 87.06 553 SER B N 1
ATOM 12064 C CA . SER B 1 553 ? -9.086 -11.195 0.691 1 87.06 553 SER B CA 1
ATOM 12065 C C . SER B 1 553 ? -9.422 -9.719 0.863 1 87.06 553 SER B C 1
ATOM 12067 O O . SER B 1 553 ? -8.555 -8.922 1.236 1 87.06 553 SER B O 1
ATOM 12069 N N . LEU B 1 554 ? -10.711 -9.391 0.587 1 86.94 554 LEU B N 1
ATOM 12070 C CA . LEU B 1 554 ? -11.172 -8.016 0.742 1 86.94 554 LEU B CA 1
ATOM 12071 C C . LEU B 1 554 ? -11.25 -7.633 2.217 1 86.94 554 LEU B C 1
ATOM 12073 O O . LEU B 1 554 ? -11.359 -6.449 2.549 1 86.94 554 LEU B O 1
ATOM 12077 N N . GLU B 1 555 ? -11.102 -8.633 3.066 1 89 555 GLU B N 1
ATOM 12078 C CA . GLU B 1 555 ? -11.195 -8.367 4.5 1 89 555 GLU B CA 1
ATOM 12079 C C . GLU B 1 555 ? -9.852 -7.953 5.078 1 89 555 GLU B C 1
ATOM 12081 O O . GLU B 1 555 ? -9.773 -7.508 6.227 1 89 555 GLU B O 1
ATOM 12086 N N . HIS B 1 556 ? -8.812 -8.07 4.332 1 94.62 556 HIS B N 1
ATOM 12087 C CA . HIS B 1 556 ? -7.473 -7.793 4.832 1 94.62 556 HIS B CA 1
ATOM 12088 C C . HIS B 1 556 ? -6.922 -6.496 4.246 1 94.62 556 HIS B C 1
ATOM 12090 O O . HIS B 1 556 ? -5.73 -6.207 4.375 1 94.62 556 HIS B O 1
ATOM 12096 N N . THR B 1 557 ? -7.773 -5.699 3.684 1 92.69 557 THR B N 1
ATOM 12097 C CA . THR B 1 557 ? -7.266 -4.598 2.871 1 92.69 557 THR B CA 1
ATOM 12098 C C . THR B 1 557 ? -6.77 -3.457 3.754 1 92.69 557 THR B C 1
ATOM 12100 O O . THR B 1 557 ? -5.855 -2.723 3.373 1 92.69 557 THR B O 1
ATOM 12103 N N . THR B 1 558 ? -7.352 -3.213 4.945 1 94.19 558 THR B N 1
ATOM 12104 C CA . THR B 1 558 ? -6.824 -2.195 5.848 1 94.19 558 THR B CA 1
ATOM 12105 C C . THR B 1 558 ? -5.414 -2.555 6.301 1 94.19 558 THR B C 1
ATOM 12107 O O . THR B 1 558 ? -4.523 -1.703 6.305 1 94.19 558 THR B O 1
ATOM 12110 N N . PHE B 1 559 ? -5.223 -3.768 6.645 1 96.44 559 PHE B N 1
ATOM 12111 C CA . PHE B 1 559 ? -3.904 -4.234 7.062 1 96.44 559 PHE B CA 1
ATOM 12112 C C . PHE B 1 559 ? -2.881 -4.031 5.949 1 96.44 559 PHE B C 1
ATOM 12114 O O . PHE B 1 559 ? -1.782 -3.529 6.195 1 96.44 559 PHE B O 1
ATOM 12121 N N . THR B 1 560 ? -3.248 -4.445 4.723 1 94.56 560 THR B N 1
ATOM 12122 C CA . THR B 1 560 ? -2.303 -4.34 3.615 1 94.56 560 THR B CA 1
ATOM 12123 C C . THR B 1 560 ? -2.021 -2.875 3.287 1 94.56 560 THR B C 1
ATOM 12125 O O . THR B 1 560 ? -0.893 -2.518 2.939 1 94.56 560 THR B O 1
ATOM 12128 N N . SER B 1 561 ? -3.051 -2.062 3.373 1 93.88 561 SER B N 1
ATOM 12129 C CA . SER B 1 561 ? -2.842 -0.635 3.152 1 93.88 561 SER B CA 1
ATOM 12130 C C . SER B 1 561 ? -1.855 -0.057 4.16 1 93.88 561 SER B C 1
ATOM 12132 O O . SER B 1 561 ? -0.959 0.706 3.795 1 93.88 561 SER B O 1
ATOM 12134 N N . LEU B 1 562 ? -2.027 -0.397 5.438 1 94.5 562 LEU B N 1
ATOM 12135 C CA . LEU B 1 562 ? -1.144 0.098 6.484 1 94.5 562 LEU B CA 1
ATOM 12136 C C . LEU B 1 562 ? 0.263 -0.466 6.324 1 94.5 562 LEU B C 1
ATOM 12138 O O . LEU B 1 562 ? 1.248 0.214 6.621 1 94.5 562 LEU B O 1
ATOM 12142 N N . LEU B 1 563 ? 0.367 -1.686 5.855 1 94 563 LEU B N 1
ATOM 12143 C CA . LEU B 1 563 ? 1.674 -2.283 5.605 1 94 563 LEU B CA 1
ATOM 12144 C C . LEU B 1 563 ? 2.422 -1.521 4.516 1 94 563 LEU B C 1
ATOM 12146 O O . LEU B 1 563 ? 3.604 -1.207 4.672 1 94 563 LEU B O 1
ATOM 12150 N N . PHE B 1 564 ? 1.695 -1.229 3.434 1 90.5 564 PHE B N 1
ATOM 12151 C CA . PHE B 1 564 ? 2.311 -0.487 2.34 1 90.5 564 PHE B CA 1
ATOM 12152 C C . PHE B 1 564 ? 2.721 0.909 2.795 1 90.5 564 PHE B C 1
ATOM 12154 O O . PHE B 1 564 ? 3.809 1.383 2.461 1 90.5 564 PHE B O 1
ATOM 12161 N N . SER B 1 565 ? 1.868 1.558 3.6 1 89.19 565 SER B N 1
ATOM 12162 C CA . SER B 1 565 ? 2.143 2.914 4.062 1 89.19 565 SER B CA 1
ATOM 12163 C C . SER B 1 565 ? 3.355 2.947 4.988 1 89.19 565 SER B C 1
ATOM 12165 O O . SER B 1 565 ? 4.098 3.932 5.008 1 89.19 565 SER B O 1
ATOM 12167 N N . SER B 1 566 ? 3.537 1.913 5.777 1 91.31 566 SER B N 1
ATOM 12168 C CA . SER B 1 566 ? 4.648 1.852 6.723 1 91.31 566 SER B CA 1
ATOM 12169 C C . SER B 1 566 ? 5.961 1.541 6.012 1 91.31 566 SER B C 1
ATOM 12171 O O . SER B 1 566 ? 7.039 1.79 6.555 1 91.31 566 SER B O 1
ATOM 12173 N N . GLY B 1 567 ? 5.934 0.901 4.84 1 87.31 567 GLY B N 1
ATOM 12174 C CA . GLY B 1 567 ? 7.133 0.504 4.121 1 87.31 567 GLY B CA 1
ATOM 12175 C C . GLY B 1 567 ? 7.754 -0.772 4.656 1 87.31 567 GLY B C 1
ATOM 12176 O O . GLY B 1 567 ? 8.891 -1.108 4.309 1 87.31 567 GLY B O 1
ATOM 12177 N N . LEU B 1 568 ? 7 -1.481 5.438 1 89.25 568 LEU B N 1
ATOM 12178 C CA . LEU B 1 568 ? 7.504 -2.713 6.035 1 89.25 568 LEU B CA 1
ATOM 12179 C C . LEU B 1 568 ? 7.395 -3.877 5.055 1 89.25 568 LEU B C 1
ATOM 12181 O O . LEU B 1 568 ? 6.391 -4.004 4.344 1 89.25 568 LEU B O 1
ATOM 12185 N N . ASN B 1 569 ? 8.414 -4.699 4.992 1 83.75 569 ASN B N 1
ATOM 12186 C CA . ASN B 1 569 ? 8.406 -5.918 4.188 1 83.75 569 ASN B CA 1
ATOM 12187 C C . ASN B 1 569 ? 8.008 -7.137 5.016 1 83.75 569 ASN B C 1
ATOM 12189 O O . ASN B 1 569 ? 8.633 -7.43 6.035 1 83.75 569 ASN B O 1
ATOM 12193 N N . VAL B 1 570 ? 6.98 -7.844 4.59 1 79.94 570 VAL B N 1
ATOM 12194 C CA . VAL B 1 570 ? 6.473 -8.977 5.359 1 79.94 570 VAL B CA 1
ATOM 12195 C C . VAL B 1 570 ? 6.98 -10.281 4.754 1 79.94 570 VAL B C 1
ATOM 12197 O O . VAL B 1 570 ? 6.734 -11.359 5.297 1 79.94 570 VAL B O 1
ATOM 12200 N N . SER B 1 571 ? 7.668 -10.227 3.672 1 78.81 571 SER B N 1
ATOM 12201 C CA . SER B 1 571 ? 8.141 -11.445 3.018 1 78.81 571 SER B CA 1
ATOM 12202 C C . SER B 1 571 ? 9.484 -11.891 3.584 1 78.81 571 SER B C 1
ATOM 12204 O O . SER B 1 571 ? 10.422 -12.156 2.832 1 78.81 571 SER B O 1
ATOM 12206 N N . HIS B 1 572 ? 9.477 -12.016 4.918 1 84.25 572 HIS B N 1
ATOM 12207 C CA . HIS B 1 572 ? 10.648 -12.578 5.59 1 84.25 572 HIS B CA 1
ATOM 12208 C C . HIS B 1 572 ? 10.617 -14.102 5.578 1 84.25 572 HIS B C 1
ATOM 12210 O O . HIS B 1 572 ? 9.539 -14.703 5.66 1 84.25 572 HIS B O 1
ATOM 12216 N N . PRO B 1 573 ? 11.789 -14.648 5.492 1 90.31 573 PRO B N 1
ATOM 12217 C CA . PRO B 1 573 ? 11.805 -16.109 5.453 1 90.31 573 PRO B CA 1
ATOM 12218 C C . PRO B 1 573 ? 11.312 -16.75 6.75 1 90.31 573 PRO B C 1
ATOM 12220 O O . PRO B 1 573 ? 11.57 -16.219 7.836 1 90.31 573 PRO B O 1
ATOM 12223 N N . ALA B 1 574 ? 10.562 -17.75 6.633 1 92.44 574 ALA B N 1
ATOM 12224 C CA . ALA B 1 574 ? 10.07 -18.578 7.73 1 92.44 574 ALA B CA 1
ATOM 12225 C C . ALA B 1 574 ? 9.32 -17.734 8.758 1 92.44 574 ALA B C 1
ATOM 12227 O O . ALA B 1 574 ? 9.695 -17.688 9.93 1 92.44 574 ALA B O 1
ATOM 12228 N N . THR B 1 575 ? 8.359 -17.062 8.336 1 93.12 575 THR B N 1
ATOM 12229 C CA . THR B 1 575 ? 7.52 -16.234 9.203 1 93.12 575 THR B CA 1
ATOM 12230 C C . THR B 1 575 ? 6.047 -16.594 9.031 1 93.12 575 THR B C 1
ATOM 12232 O O . THR B 1 575 ? 5.664 -17.203 8.023 1 93.12 575 THR B O 1
ATOM 12235 N N . THR B 1 576 ? 5.301 -16.359 10.055 1 95 576 THR B N 1
ATOM 12236 C CA . THR B 1 576 ? 3.855 -16.547 10.047 1 95 576 THR B CA 1
ATOM 12237 C C . THR B 1 576 ? 3.135 -15.219 10.25 1 95 576 THR B C 1
ATOM 12239 O O . THR B 1 576 ? 3.414 -14.5 11.211 1 95 576 THR B O 1
ATOM 12242 N N . LEU B 1 577 ? 2.285 -14.914 9.344 1 95.75 577 LEU B N 1
ATOM 12243 C CA . LEU B 1 577 ? 1.594 -13.633 9.359 1 95.75 577 LEU B CA 1
ATOM 12244 C C . LEU B 1 577 ? 0.231 -13.758 10.031 1 95.75 577 LEU B C 1
ATOM 12246 O O . LEU B 1 577 ? -0.526 -14.688 9.742 1 95.75 577 LEU B O 1
ATOM 12250 N N . LEU B 1 578 ? -0.041 -12.953 11.008 1 96.25 578 LEU B N 1
ATOM 12251 C CA . LEU B 1 578 ? -1.351 -12.805 11.633 1 96.25 578 LEU B CA 1
ATOM 12252 C C . LEU B 1 578 ? -2.072 -11.57 11.094 1 96.25 578 LEU B C 1
ATOM 12254 O O . LEU B 1 578 ? -1.732 -10.445 11.453 1 96.25 578 LEU B O 1
ATOM 12258 N N . VAL B 1 579 ? -3.098 -11.742 10.258 1 96.62 579 VAL B N 1
ATOM 12259 C CA . VAL B 1 579 ? -3.707 -10.617 9.562 1 96.62 579 VAL B CA 1
ATOM 12260 C C . VAL B 1 579 ? -5.07 -10.305 10.172 1 96.62 579 VAL B C 1
ATOM 12262 O O . VAL B 1 579 ? -5.98 -11.141 10.133 1 96.62 579 VAL B O 1
ATOM 12265 N N . PRO B 1 580 ? -5.188 -9.094 10.75 1 95.75 580 PRO B N 1
ATOM 12266 C CA . PRO B 1 580 ? -6.504 -8.711 11.266 1 95.75 580 PRO B CA 1
ATOM 12267 C C . PRO B 1 580 ? -7.496 -8.367 10.164 1 95.75 580 PRO B C 1
ATOM 12269 O O . PRO B 1 580 ? -7.098 -7.902 9.086 1 95.75 580 PRO B O 1
ATOM 12272 N N . VAL B 1 581 ? -8.727 -8.594 10.445 1 92.69 581 VAL B N 1
ATOM 12273 C CA . VAL B 1 581 ? -9.789 -8.219 9.516 1 92.69 581 VAL B CA 1
ATOM 12274 C C . VAL B 1 581 ? -9.984 -6.703 9.547 1 92.69 581 VAL B C 1
ATOM 12276 O O . VAL B 1 581 ? -9.555 -6.031 10.484 1 92.69 581 VAL B O 1
ATOM 12279 N N . ASN B 1 582 ? -10.555 -6.098 8.523 1 91.56 582 ASN B N 1
ATOM 12280 C CA . ASN B 1 582 ? -10.781 -4.66 8.422 1 91.56 582 ASN B CA 1
ATOM 12281 C C . ASN B 1 582 ? -11.57 -4.133 9.617 1 91.56 582 ASN B C 1
ATOM 12283 O O . ASN B 1 582 ? -11.281 -3.049 10.125 1 91.56 582 ASN B O 1
ATOM 12287 N N . GLU B 1 583 ? -12.477 -4.84 10.078 1 86.44 583 GLU B N 1
ATOM 12288 C CA . GLU B 1 583 ? -13.336 -4.418 11.18 1 86.44 583 GLU B CA 1
ATOM 12289 C C . GLU B 1 583 ? -12.547 -4.273 12.477 1 86.44 583 GLU B C 1
ATOM 12291 O O . GLU B 1 583 ? -12.938 -3.52 13.367 1 86.44 583 GLU B O 1
ATOM 12296 N N . ALA B 1 584 ? -11.516 -5.059 12.578 1 90.25 584 ALA B N 1
ATOM 12297 C CA . ALA B 1 584 ? -10.672 -4.98 13.773 1 90.25 584 ALA B CA 1
ATOM 12298 C C . ALA B 1 584 ? -10.055 -3.594 13.922 1 90.25 584 ALA B C 1
ATOM 12300 O O . ALA B 1 584 ? -10.008 -3.041 15.023 1 90.25 584 ALA B O 1
ATOM 12301 N N . PHE B 1 585 ? -9.641 -3.033 12.828 1 91.81 585 PHE B N 1
ATOM 12302 C CA . PHE B 1 585 ? -9.055 -1.696 12.844 1 91.81 585 PHE B CA 1
ATOM 12303 C C . PHE B 1 585 ? -10.125 -0.64 13.086 1 91.81 585 PHE B C 1
ATOM 12305 O O . PHE B 1 585 ? -9.891 0.349 13.781 1 91.81 585 PHE B O 1
ATOM 12312 N N . ALA B 1 586 ? -11.25 -0.794 12.477 1 86.62 586 ALA B N 1
ATOM 12313 C CA . ALA B 1 586 ? -12.359 0.136 12.664 1 86.62 586 ALA B CA 1
ATOM 12314 C C . ALA B 1 586 ? -12.82 0.149 14.117 1 86.62 586 ALA B C 1
ATOM 12316 O O . ALA B 1 586 ? -13.195 1.197 14.648 1 86.62 586 ALA B O 1
ATOM 12317 N N . ALA B 1 587 ? -12.75 -0.994 14.758 1 84.75 587 ALA B N 1
ATOM 12318 C CA . ALA B 1 587 ? -13.195 -1.118 16.141 1 84.75 587 ALA B CA 1
ATOM 12319 C C . ALA B 1 587 ? -12.281 -0.337 17.078 1 84.75 587 ALA B C 1
ATOM 12321 O O . ALA B 1 587 ? -12.734 0.184 18.109 1 84.75 587 ALA B O 1
ATOM 12322 N N . ARG B 1 588 ? -11.055 -0.207 16.75 1 89.81 588 ARG B N 1
ATOM 12323 C CA . ARG B 1 588 ? -10.109 0.534 17.578 1 89.81 588 ARG B CA 1
ATOM 12324 C C . ARG B 1 588 ? -10.25 2.037 17.359 1 89.81 588 ARG B C 1
ATOM 12326 O O . ARG B 1 588 ? -9.672 2.834 18.094 1 89.81 588 ARG B O 1
ATOM 12333 N N . GLY B 1 589 ? -10.969 2.477 16.422 1 88.5 589 GLY B N 1
ATOM 12334 C CA . GLY B 1 589 ? -11.398 3.842 16.188 1 88.5 589 GLY B CA 1
ATOM 12335 C C . GLY B 1 589 ? -10.25 4.832 16.109 1 88.5 589 GLY B C 1
ATOM 12336 O O . GLY B 1 589 ? -9.359 4.688 15.266 1 88.5 589 GLY B O 1
ATOM 12337 N N . LEU B 1 590 ? -10.188 5.75 17.172 1 92.56 590 LEU B N 1
ATOM 12338 C CA . LEU B 1 590 ? -9.227 6.852 17.172 1 92.56 590 LEU B CA 1
ATOM 12339 C C . LEU B 1 590 ? -7.809 6.34 17.375 1 92.56 590 LEU B C 1
ATOM 12341 O O . LEU B 1 590 ? -6.844 6.996 16.969 1 92.56 590 LEU B O 1
ATOM 12345 N N . ALA B 1 591 ? -7.664 5.191 17.969 1 92.56 591 ALA B N 1
ATOM 12346 C CA . ALA B 1 591 ? -6.324 4.629 18.141 1 92.56 591 ALA B CA 1
ATOM 12347 C C . ALA B 1 591 ? -5.715 4.262 16.781 1 92.56 591 ALA B C 1
ATOM 12349 O O . ALA B 1 591 ? -4.531 4.512 16.547 1 92.56 591 ALA B O 1
ATOM 12350 N N . THR B 1 592 ? -6.555 3.629 15.969 1 93.38 592 THR B N 1
ATOM 12351 C CA . THR B 1 592 ? -6.086 3.309 14.625 1 93.38 592 THR B CA 1
ATOM 12352 C C . THR B 1 592 ? -5.809 4.582 13.828 1 93.38 592 THR B C 1
ATOM 12354 O O . THR B 1 592 ? -4.836 4.656 13.078 1 93.38 592 THR B O 1
ATOM 12357 N N . LYS B 1 593 ? -6.734 5.516 13.984 1 91.62 593 LYS B N 1
ATOM 12358 C CA . LYS B 1 593 ? -6.527 6.785 13.297 1 91.62 593 LYS B CA 1
ATOM 12359 C C . LYS B 1 593 ? -5.211 7.43 13.711 1 91.62 593 LYS B C 1
ATOM 12361 O O . LYS B 1 593 ? -4.527 8.047 12.891 1 91.62 593 LYS B O 1
ATOM 12366 N N . TRP B 1 594 ? -4.863 7.328 14.984 1 93.75 594 TRP B N 1
ATOM 12367 C CA . TRP B 1 594 ? -3.586 7.855 15.453 1 93.75 594 TRP B CA 1
ATOM 12368 C C . TRP B 1 594 ? -2.422 7.168 14.75 1 93.75 594 TRP B C 1
ATOM 12370 O O . TRP B 1 594 ? -1.461 7.824 14.336 1 93.75 594 TRP B O 1
ATOM 12380 N N . LEU B 1 595 ? -2.504 5.859 14.57 1 93.31 595 LEU B N 1
ATOM 12381 C CA . LEU B 1 595 ? -1.439 5.102 13.922 1 93.31 595 LEU B CA 1
ATOM 12382 C C . LEU B 1 595 ? -1.229 5.57 12.484 1 93.31 595 LEU B C 1
ATOM 12384 O O . LEU B 1 595 ? -0.146 5.395 11.922 1 93.31 595 LEU B O 1
ATOM 12388 N N . MET B 1 596 ? -2.266 6.145 11.938 1 90.94 596 MET B N 1
ATOM 12389 C CA . MET B 1 596 ? -2.225 6.52 10.523 1 90.94 596 MET B CA 1
ATOM 12390 C C . MET B 1 596 ? -1.729 7.949 10.359 1 90.94 596 MET B C 1
ATOM 12392 O O . MET B 1 596 ? -1.536 8.414 9.234 1 90.94 596 MET B O 1
ATOM 12396 N N . MET B 1 597 ? -1.496 8.625 11.438 1 88.5 597 MET B N 1
ATOM 12397 C CA . MET B 1 597 ? -1.085 10.031 11.375 1 88.5 597 MET B CA 1
ATOM 12398 C C . MET B 1 597 ? 0.363 10.148 10.906 1 88.5 597 MET B C 1
ATOM 12400 O O . MET B 1 597 ? 1.142 9.203 11.039 1 88.5 597 MET B O 1
ATOM 12404 N N . ASP B 1 598 ? 0.674 11.336 10.312 1 80.5 598 ASP B N 1
ATOM 12405 C CA . ASP B 1 598 ? 2.021 11.594 9.812 1 80.5 598 ASP B CA 1
ATOM 12406 C C . ASP B 1 598 ? 2.908 12.18 10.914 1 80.5 598 ASP B C 1
ATOM 12408 O O . ASP B 1 598 ? 3.426 13.289 10.773 1 80.5 598 ASP B O 1
ATOM 12412 N N . ASP B 1 599 ? 2.893 11.578 12.031 1 81.81 599 ASP B N 1
ATOM 12413 C CA . ASP B 1 599 ? 3.76 11.914 13.156 1 81.81 599 ASP B CA 1
ATOM 12414 C C . ASP B 1 599 ? 4.777 10.805 13.422 1 81.81 599 ASP B C 1
ATOM 12416 O O . ASP B 1 599 ? 4.504 9.633 13.164 1 81.81 599 ASP B O 1
ATOM 12420 N N . ILE B 1 600 ? 5.945 11.188 13.844 1 84.88 600 ILE B N 1
ATOM 12421 C CA . ILE B 1 600 ? 7.027 10.227 14.008 1 84.88 600 ILE B CA 1
ATOM 12422 C C . ILE B 1 600 ? 6.633 9.18 15.055 1 84.88 600 ILE B C 1
ATOM 12424 O O . ILE B 1 600 ? 6.891 7.988 14.875 1 84.88 600 ILE B O 1
ATOM 12428 N N . GLU B 1 601 ? 6.051 9.711 16.125 1 88.81 601 GLU B N 1
ATOM 12429 C CA . GLU B 1 601 ? 5.645 8.773 17.156 1 88.81 601 GLU B CA 1
ATOM 12430 C C . GLU B 1 601 ? 4.555 7.828 16.656 1 88.81 601 GLU B C 1
ATOM 12432 O O . GLU B 1 601 ? 4.559 6.641 16.984 1 88.81 601 GLU B O 1
ATOM 12437 N N . ALA B 1 602 ? 3.652 8.32 15.93 1 91.94 602 ALA B N 1
ATOM 12438 C CA . ALA B 1 602 ? 2.568 7.512 15.375 1 91.94 602 ALA B CA 1
ATOM 12439 C C . ALA B 1 602 ? 3.1 6.5 14.367 1 91.94 602 ALA B C 1
ATOM 12441 O O . ALA B 1 602 ? 2.691 5.336 14.367 1 91.94 602 ALA B O 1
ATOM 12442 N N . GLN B 1 603 ? 4.109 6.852 13.57 1 92.38 603 GLN B N 1
ATOM 12443 C CA . GLN B 1 603 ? 4.684 5.961 12.562 1 92.38 603 GLN B CA 1
ATOM 12444 C C . GLN B 1 603 ? 5.484 4.84 13.219 1 92.38 603 GLN B C 1
ATOM 12446 O O . GLN B 1 603 ? 5.453 3.695 12.758 1 92.38 603 GLN B O 1
ATOM 12451 N N . THR B 1 604 ? 6.176 5.223 14.195 1 94.25 604 THR B N 1
ATOM 12452 C CA . THR B 1 604 ? 6.914 4.203 14.938 1 94.25 604 THR B CA 1
ATOM 12453 C C . THR B 1 604 ? 5.957 3.223 15.609 1 94.25 604 THR B C 1
ATOM 12455 O O . THR B 1 604 ? 6.211 2.018 15.633 1 94.25 604 THR B O 1
ATOM 12458 N N . GLY B 1 605 ? 4.902 3.775 16.141 1 94.94 605 GLY B N 1
ATOM 12459 C CA . GLY B 1 605 ? 3.893 2.91 16.734 1 94.94 605 GLY B CA 1
ATOM 12460 C C . GLY B 1 605 ? 3.258 1.969 15.727 1 94.94 605 GLY B C 1
ATOM 12461 O O . GLY B 1 605 ? 3.037 0.792 16.016 1 94.94 605 GLY B O 1
ATOM 12462 N N . LEU B 1 606 ? 2.977 2.475 14.555 1 95.81 606 LEU B N 1
ATOM 12463 C CA . LEU B 1 606 ? 2.387 1.655 13.508 1 95.81 606 LEU B CA 1
ATOM 12464 C C . LEU B 1 606 ? 3.312 0.504 13.125 1 95.81 606 LEU B C 1
ATOM 12466 O O . LEU B 1 606 ? 2.871 -0.642 13.008 1 95.81 606 LEU B O 1
ATOM 12470 N N . LYS B 1 607 ? 4.582 0.778 12.93 1 95.88 607 LYS B N 1
ATOM 12471 C CA . LYS B 1 607 ? 5.551 -0.256 12.578 1 95.88 607 LYS B CA 1
ATOM 12472 C C . LYS B 1 607 ? 5.629 -1.328 13.664 1 95.88 607 LYS B C 1
ATOM 12474 O O . LYS B 1 607 ? 5.652 -2.523 13.359 1 95.88 607 LYS B O 1
ATOM 12479 N N . ARG B 1 608 ? 5.59 -0.922 14.867 1 95.88 608 ARG B N 1
ATOM 12480 C CA . ARG B 1 608 ? 5.68 -1.871 15.969 1 95.88 608 ARG B CA 1
ATOM 12481 C C . ARG B 1 608 ? 4.434 -2.744 16.047 1 95.88 608 ARG B C 1
ATOM 12483 O O . ARG B 1 608 ? 4.527 -3.947 16.297 1 95.88 608 ARG B O 1
ATOM 12490 N N . VAL B 1 609 ? 3.324 -2.143 15.883 1 96.56 609 VAL B N 1
ATOM 12491 C CA . VAL B 1 609 ? 2.082 -2.904 15.914 1 96.56 609 VAL B CA 1
ATOM 12492 C C . VAL B 1 609 ? 2.08 -3.93 14.781 1 96.56 609 VAL B C 1
ATOM 12494 O O . VAL B 1 609 ? 1.731 -5.094 14.984 1 96.56 609 VAL B O 1
ATOM 12497 N N . LEU B 1 610 ? 2.471 -3.553 13.578 1 96.62 610 LEU B N 1
ATOM 12498 C CA . LEU B 1 610 ? 2.498 -4.449 12.43 1 96.62 610 LEU B CA 1
ATOM 12499 C C . LEU B 1 610 ? 3.525 -5.559 12.625 1 96.62 610 LEU B C 1
ATOM 12501 O O . LEU B 1 610 ? 3.27 -6.715 12.289 1 96.62 610 LEU B O 1
ATOM 12505 N N . MET B 1 611 ? 4.66 -5.223 13.211 1 96.25 611 MET B N 1
ATOM 12506 C CA . MET B 1 611 ? 5.699 -6.219 13.461 1 96.25 611 MET B CA 1
ATOM 12507 C C . MET B 1 611 ? 5.242 -7.227 14.516 1 96.25 611 MET B C 1
ATOM 12509 O O . MET B 1 611 ? 5.691 -8.375 14.516 1 96.25 611 MET B O 1
ATOM 12513 N N . HIS B 1 612 ? 4.34 -6.809 15.375 1 96.69 612 HIS B N 1
ATOM 12514 C CA . HIS B 1 612 ? 3.789 -7.703 16.391 1 96.69 612 HIS B CA 1
ATOM 12515 C C . HIS B 1 612 ? 2.803 -8.688 15.773 1 96.69 612 HIS B C 1
ATOM 12517 O O . HIS B 1 612 ? 2.379 -9.641 16.438 1 96.69 612 HIS B O 1
ATOM 12523 N N . HIS B 1 613 ? 2.484 -8.508 14.508 1 97.06 613 HIS B N 1
ATOM 12524 C CA . HIS B 1 613 ? 1.596 -9.406 13.781 1 97.06 613 HIS B CA 1
ATOM 12525 C C . HIS B 1 613 ? 2.387 -10.383 12.914 1 97.06 613 HIS B C 1
ATOM 12527 O O . HIS B 1 613 ? 1.814 -11.07 12.07 1 97.06 613 HIS B O 1
ATOM 12533 N N . ILE B 1 614 ? 3.662 -10.445 13.086 1 95.94 614 ILE B N 1
ATOM 12534 C CA . ILE B 1 614 ? 4.535 -11.375 12.375 1 95.94 614 ILE B CA 1
ATOM 12535 C C . ILE B 1 614 ? 5.262 -12.273 13.375 1 95.94 614 ILE B C 1
ATOM 12537 O O . ILE B 1 614 ? 6.121 -11.805 14.125 1 95.94 614 ILE B O 1
ATOM 12541 N N . ILE B 1 615 ? 4.883 -13.508 13.367 1 95.31 615 ILE B N 1
ATOM 12542 C CA . ILE B 1 615 ? 5.527 -14.469 14.242 1 95.31 615 ILE B CA 1
ATOM 12543 C C . ILE B 1 615 ? 6.824 -14.961 13.609 1 95.31 615 ILE B C 1
ATOM 12545 O O . ILE B 1 615 ? 6.879 -15.219 12.406 1 95.31 615 ILE B O 1
ATOM 12549 N N . GLU B 1 616 ? 7.805 -15.148 14.461 1 92.5 616 GLU B N 1
ATOM 12550 C CA . GLU B 1 616 ? 9.055 -15.742 13.992 1 92.5 616 GLU B CA 1
ATOM 12551 C C . GLU B 1 616 ? 8.945 -17.266 13.914 1 92.5 616 GLU B C 1
ATOM 12553 O O . GLU B 1 616 ? 8.664 -17.922 14.922 1 92.5 616 GLU B O 1
ATOM 12558 N N . GLY B 1 617 ? 9.062 -17.75 12.609 1 91.06 617 GLY B N 1
ATOM 12559 C CA . GLY B 1 617 ? 8.953 -19.172 12.391 1 91.06 617 GLY B CA 1
ATOM 12560 C C . GLY B 1 617 ? 7.695 -19.578 11.648 1 91.06 617 GLY B C 1
ATOM 12561 O O . GLY B 1 617 ? 6.789 -18.75 11.477 1 91.06 617 GLY B O 1
ATOM 12562 N N . VAL B 1 618 ? 7.738 -20.781 11.188 1 91.81 618 VAL B N 1
ATOM 12563 C CA . VAL B 1 618 ? 6.578 -21.328 10.492 1 91.81 618 VAL B CA 1
ATOM 12564 C C . VAL B 1 618 ? 5.688 -22.078 11.484 1 91.81 618 VAL B C 1
ATOM 12566 O O . VAL B 1 618 ? 6.059 -23.141 11.977 1 91.81 618 VAL B O 1
ATOM 12569 N N . VAL B 1 619 ? 4.582 -21.453 11.781 1 91.31 619 VAL B N 1
ATOM 12570 C CA . VAL B 1 619 ? 3.668 -22.031 12.75 1 91.31 619 VAL B CA 1
ATOM 12571 C C . VAL B 1 619 ? 2.34 -22.375 12.078 1 91.31 619 VAL B C 1
ATOM 12573 O O . VAL B 1 619 ? 1.585 -21.469 11.695 1 91.31 619 VAL B O 1
ATOM 12576 N N . VAL B 1 620 ? 2.08 -23.656 11.906 1 88.81 620 VAL B N 1
ATOM 12577 C CA . VAL B 1 620 ? 0.871 -24.062 11.203 1 88.81 620 VAL B CA 1
ATOM 12578 C C . VAL B 1 620 ? 0.139 -25.125 12.016 1 88.81 620 VAL B C 1
ATOM 12580 O O . VAL B 1 620 ? 0.747 -25.812 12.844 1 88.81 620 VAL B O 1
ATOM 12583 N N . GLY B 1 621 ? -1.17 -25.156 11.797 1 76.38 621 GLY B N 1
ATOM 12584 C CA . GLY B 1 621 ? -1.997 -26.25 12.297 1 76.38 621 GLY B CA 1
ATOM 12585 C C . GLY B 1 621 ? -1.944 -26.406 13.805 1 76.38 621 GLY B C 1
ATOM 12586 O O . GLY B 1 621 ? -2.137 -25.438 14.539 1 76.38 621 GLY B O 1
ATOM 12587 N N . LYS B 1 622 ? -1.575 -27.656 14.211 1 76 622 LYS B N 1
ATOM 12588 C CA . LYS B 1 622 ? -1.584 -28.047 15.617 1 76 622 LYS B CA 1
ATOM 12589 C C . LYS B 1 622 ? -0.382 -27.469 16.359 1 76 622 LYS B C 1
ATOM 12591 O O . LYS B 1 622 ? -0.343 -27.484 17.594 1 76 622 LYS B O 1
ATOM 12596 N N . ASP B 1 623 ? 0.52 -26.891 15.641 1 82.56 623 ASP B N 1
ATOM 12597 C CA . ASP B 1 623 ? 1.702 -26.312 16.281 1 82.56 623 ASP B CA 1
ATOM 12598 C C . ASP B 1 623 ? 1.359 -25 16.984 1 82.56 623 ASP B C 1
ATOM 12600 O O . ASP B 1 623 ? 2.137 -24.531 17.812 1 82.56 623 ASP B O 1
ATOM 12604 N N . LEU B 1 624 ? 0.198 -24.422 16.688 1 87.12 624 LEU B N 1
ATOM 12605 C CA . LEU B 1 624 ? -0.175 -23.109 17.219 1 87.12 624 LEU B CA 1
ATOM 12606 C C . LEU B 1 624 ? -0.472 -23.203 18.719 1 87.12 624 LEU B C 1
ATOM 12608 O O . LEU B 1 624 ? -0.297 -22.234 19.453 1 87.12 624 LEU B O 1
ATOM 12612 N N . TRP B 1 625 ? -0.96 -24.375 19.109 1 81.75 625 TRP B N 1
ATOM 12613 C CA . TRP B 1 625 ? -1.371 -24.516 20.5 1 81.75 625 TRP B CA 1
ATOM 12614 C C . TRP B 1 625 ? -0.829 -25.812 21.094 1 81.75 625 TRP B C 1
ATOM 12616 O O . TRP B 1 625 ? -0.193 -26.609 20.391 1 81.75 625 TRP B O 1
ATOM 12626 N N . PHE B 1 626 ? -0.891 -25.859 22.438 1 71.75 626 PHE B N 1
ATOM 12627 C CA . PHE B 1 626 ? -0.491 -27.078 23.094 1 71.75 626 PHE B CA 1
ATOM 12628 C C . PHE B 1 626 ? -1.6 -28.125 23.016 1 71.75 626 PHE B C 1
ATOM 12630 O O . PHE B 1 626 ? -2.773 -27.812 23.219 1 71.75 626 PHE B O 1
ATOM 12637 N N . GLU B 1 627 ? -1.357 -29.266 22.25 1 63.66 627 GLU B N 1
ATOM 12638 C CA . GLU B 1 627 ? -2.328 -30.359 22.25 1 63.66 627 GLU B CA 1
ATOM 12639 C C . GLU B 1 627 ? -2.527 -30.906 23.672 1 63.66 627 GLU B C 1
ATOM 12641 O O . GLU B 1 627 ? -1.581 -30.969 24.453 1 63.66 627 GLU B O 1
ATOM 12646 N N . ALA B 1 628 ? -3.707 -30.766 24.219 1 49.5 628 ALA B N 1
ATOM 12647 C CA . ALA B 1 628 ? -4.008 -31.406 25.5 1 49.5 628 ALA B CA 1
ATOM 12648 C C . ALA B 1 628 ? -3.463 -32.844 25.531 1 49.5 628 ALA B C 1
ATOM 12650 O O . ALA B 1 628 ? -3.738 -33.625 24.625 1 49.5 628 ALA B O 1
ATOM 12651 N N . ASP B 1 629 ? -2.287 -33.188 25.828 1 41 629 ASP B N 1
ATOM 12652 C CA . ASP B 1 629 ? -2.096 -34.562 26.219 1 41 629 ASP B CA 1
ATOM 12653 C C . ASP B 1 629 ? -3.311 -35.094 26.984 1 41 629 ASP B C 1
ATOM 12655 O O . ASP B 1 629 ? -3.828 -34.438 27.875 1 41 629 ASP B O 1
ATOM 12659 N N . ALA B 1 630 ? -4.109 -36.062 26.438 1 35.31 630 ALA B N 1
ATOM 12660 C CA . ALA B 1 630 ? -5.141 -36.781 27.172 1 35.31 630 ALA B CA 1
ATOM 12661 C C . ALA B 1 630 ? -4.727 -37 28.625 1 35.31 630 ALA B C 1
ATOM 12663 O O . ALA B 1 630 ? -5.562 -36.938 29.531 1 35.31 630 ALA B O 1
ATOM 12664 N N . ASN B 1 631 ? -3.537 -37.719 28.938 1 32.56 631 ASN B N 1
ATOM 12665 C CA . ASN B 1 631 ? -3.252 -38.156 30.297 1 32.56 631 ASN B CA 1
ATOM 12666 C C . ASN B 1 631 ? -2.855 -37 31.203 1 32.56 631 ASN B C 1
ATOM 12668 O O . ASN B 1 631 ? -2.627 -37.188 32.406 1 32.56 631 ASN B O 1
ATOM 12672 N N . MET B 1 632 ? -2.08 -36.219 30.859 1 29.02 632 MET B N 1
ATOM 12673 C CA . MET B 1 632 ? -1.663 -35.344 31.953 1 29.02 632 MET B CA 1
ATOM 12674 C C . MET B 1 632 ? -2.76 -34.344 32.281 1 29.02 632 MET B C 1
ATOM 12676 O O . MET B 1 632 ? -2.906 -33.312 31.625 1 29.02 632 MET B O 1
ATOM 12680 N N . ALA B 1 633 ? -3.891 -34.875 32.938 1 30.25 633 ALA B N 1
ATOM 12681 C CA . ALA B 1 633 ? -4.75 -34.188 33.875 1 30.25 633 ALA B CA 1
ATOM 12682 C C . ALA B 1 633 ? -3.926 -33.406 34.875 1 30.25 633 ALA B C 1
ATOM 12684 O O . ALA B 1 633 ? -3.607 -33.875 35.969 1 30.25 633 ALA B O 1
ATOM 12685 N N . THR B 1 634 ? -2.699 -33.094 34.875 1 29.03 634 THR B N 1
ATOM 12686 C CA . THR B 1 634 ? -2.24 -32.438 36.062 1 29.03 634 THR B CA 1
ATOM 12687 C C . THR B 1 634 ? -3.229 -31.359 36.5 1 29.03 634 THR B C 1
ATOM 12689 O O . THR B 1 634 ? -3.725 -30.594 35.688 1 29.03 634 THR B O 1
ATOM 12692 N N . LEU B 1 635 ? -3.828 -31.703 37.719 1 27.39 635 LEU B N 1
ATOM 12693 C CA . LEU B 1 635 ? -4.516 -31.125 38.875 1 27.39 635 LEU B CA 1
ATOM 12694 C C . LEU B 1 635 ? -3.916 -29.781 39.25 1 27.39 635 LEU B C 1
ATOM 12696 O O . LEU B 1 635 ? -4.125 -29.281 40.344 1 27.39 635 LEU B O 1
ATOM 12700 N N . ASP B 1 636 ? -3.102 -29 38.656 1 28.94 636 ASP B N 1
ATOM 12701 C CA . ASP B 1 636 ? -2.832 -28 39.719 1 28.94 636 ASP B CA 1
ATOM 12702 C C . ASP B 1 636 ? -4.129 -27.469 40.312 1 28.94 636 ASP B C 1
ATOM 12704 O O . ASP B 1 636 ? -5.145 -27.375 39.625 1 28.94 636 ASP B O 1
ATOM 12708 N N . GLU B 1 637 ? -4.418 -27.625 41.625 1 29.03 637 GLU B N 1
ATOM 12709 C CA . GLU B 1 637 ? -5.383 -27.156 42.625 1 29.03 637 GLU B CA 1
ATOM 12710 C C . GLU B 1 637 ? -5.973 -25.812 42.25 1 29.03 637 GLU B C 1
ATOM 12712 O O . GLU B 1 637 ? 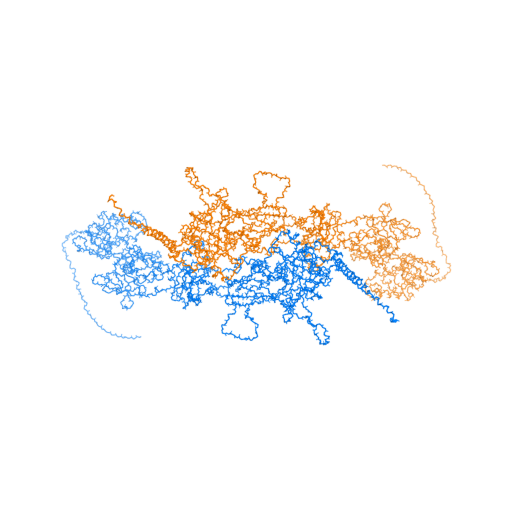-7.168 -25.562 42.438 1 29.03 637 GLU B O 1
ATOM 12717 N N . GLY B 1 638 ? -5.211 -24.734 42.438 1 31.44 638 GLY B N 1
ATOM 12718 C CA . GLY B 1 638 ? -5.945 -23.469 42.531 1 31.44 638 GLY B CA 1
ATOM 12719 C C . GLY B 1 638 ? -6.742 -23.172 41.281 1 31.44 638 GLY B C 1
ATOM 12720 O O . GLY B 1 638 ? -6.352 -23.578 40.156 1 31.44 638 GLY B O 1
ATOM 12721 N N . GLY B 1 639 ? -8.117 -23.141 41.188 1 31.75 639 GLY B N 1
ATOM 12722 C CA . GLY B 1 639 ? -9.336 -23.109 40.375 1 31.75 639 GLY B CA 1
ATOM 12723 C C . GLY B 1 639 ? -9.195 -22.281 39.125 1 31.75 639 GLY B C 1
ATOM 12724 O O . GLY B 1 639 ? -10.188 -22.031 38.438 1 31.75 639 GLY B O 1
ATOM 12725 N N . ASN B 1 640 ? -8.352 -21.266 39.062 1 33.16 640 ASN B N 1
ATOM 12726 C CA . ASN B 1 640 ? -8.594 -20.328 38 1 33.16 640 ASN B CA 1
ATOM 12727 C C . ASN B 1 640 ? -8.328 -20.953 36.625 1 33.16 640 ASN B C 1
ATOM 12729 O O . ASN B 1 640 ? -7.258 -21.531 36.406 1 33.16 640 ASN B O 1
ATOM 12733 N N . GLY B 1 641 ? -9.141 -21.688 35.844 1 38.34 641 GLY B N 1
ATOM 12734 C CA . GLY B 1 641 ? -9.344 -22.297 34.531 1 38.34 641 GLY B CA 1
ATOM 12735 C C . GLY B 1 641 ? -8.383 -21.781 33.5 1 38.34 641 GLY B C 1
ATOM 12736 O O . GLY B 1 641 ? -8.719 -21.719 32.312 1 38.34 641 GLY B O 1
ATOM 12737 N N . ASN B 1 642 ? -7.332 -21.078 33.75 1 43.81 642 ASN B N 1
ATOM 12738 C CA . ASN B 1 642 ? -6.504 -20.469 32.719 1 43.81 642 ASN B CA 1
ATOM 12739 C C . ASN B 1 642 ? -5.805 -21.516 31.859 1 43.81 642 ASN B C 1
ATOM 12741 O O . ASN B 1 642 ? -4.965 -22.266 32.344 1 43.81 642 ASN B O 1
ATOM 12745 N N . GLY B 1 643 ? -6.332 -22.25 30.875 1 54.03 643 GLY B N 1
ATOM 12746 C CA . GLY B 1 643 ? -5.727 -23.125 29.891 1 54.03 643 GLY B CA 1
ATOM 12747 C C . GLY B 1 643 ? -4.324 -22.688 29.5 1 54.03 643 GLY B C 1
ATOM 12748 O O . GLY B 1 643 ? -3.92 -21.562 29.75 1 54.03 643 GLY B O 1
ATOM 12749 N N . LYS B 1 644 ? -3.34 -23.703 29.281 1 68.69 644 LYS B N 1
ATOM 12750 C CA . LYS B 1 644 ? -1.94 -23.484 28.938 1 68.69 644 LYS B CA 1
ATOM 12751 C C . LYS B 1 644 ? -1.817 -22.672 27.641 1 68.69 644 LYS B C 1
ATOM 12753 O O . LYS B 1 644 ? -2.447 -23 26.641 1 68.69 644 LYS B O 1
ATOM 12758 N N . LYS B 1 645 ? -1.264 -21.531 27.781 1 82.06 645 LYS B N 1
ATOM 12759 C CA . LYS B 1 645 ? -0.991 -20.625 26.672 1 82.06 645 LYS B CA 1
ATOM 12760 C C . LYS B 1 645 ? 0.399 -20.875 26.094 1 82.06 645 LYS B C 1
ATOM 12762 O O . LYS B 1 645 ? 1.376 -21 26.844 1 82.06 645 LYS B O 1
ATOM 12767 N N . LYS B 1 646 ? 0.464 -21.219 24.859 1 88.75 646 LYS B N 1
ATOM 12768 C CA . LYS B 1 646 ? 1.738 -21.344 24.156 1 88.75 646 LYS B CA 1
ATOM 12769 C C . LYS B 1 646 ? 2.205 -19.984 23.625 1 88.75 646 LYS B C 1
ATOM 12771 O O . LYS B 1 646 ? 1.433 -19.25 23 1 88.75 646 LYS B O 1
ATOM 12776 N N . SER B 1 647 ? 3.469 -19.656 23.922 1 91.75 647 SER B N 1
ATOM 12777 C CA . SER B 1 647 ? 4 -18.344 23.547 1 91.75 647 SER B CA 1
ATOM 12778 C C . SER B 1 647 ? 4.832 -18.438 22.266 1 91.75 647 SER B C 1
ATOM 12780 O O . SER B 1 647 ? 5.578 -19.406 22.078 1 91.75 647 SER B O 1
ATOM 12782 N N . TRP B 1 648 ? 4.691 -17.484 21.406 1 93.94 648 TRP B N 1
ATOM 12783 C CA . TRP B 1 648 ? 5.477 -17.344 20.188 1 93.94 648 TRP B CA 1
ATOM 12784 C C . TRP B 1 648 ? 6.098 -15.961 20.078 1 93.94 648 TRP B C 1
ATOM 12786 O O . TRP B 1 648 ? 5.426 -14.953 20.328 1 93.94 648 TRP B O 1
ATOM 12796 N N . GLY B 1 649 ? 7.359 -15.914 19.672 1 94.19 649 GLY B N 1
ATOM 12797 C CA . GLY B 1 649 ? 8.031 -14.648 19.484 1 94.19 649 GLY B CA 1
ATOM 12798 C C . GLY B 1 649 ? 7.668 -13.969 18.172 1 94.19 649 GLY B C 1
ATOM 12799 O O . GLY B 1 649 ? 7.504 -14.641 17.141 1 94.19 649 GLY B O 1
ATOM 12800 N N . THR B 1 650 ? 7.52 -12.648 18.219 1 94.94 650 THR B N 1
ATOM 12801 C CA . THR B 1 650 ? 7.234 -11.883 17.016 1 94.94 650 THR B CA 1
ATOM 12802 C C . THR B 1 650 ? 8.469 -11.102 16.562 1 94.94 650 THR B C 1
ATOM 12804 O O . THR B 1 650 ? 9.469 -11.039 17.281 1 94.94 650 THR B O 1
ATOM 12807 N N . VAL B 1 651 ? 8.438 -10.539 15.422 1 93.69 651 VAL B N 1
ATOM 12808 C CA . VAL B 1 651 ? 9.539 -9.75 14.867 1 93.69 651 VAL B CA 1
ATOM 12809 C C . VAL B 1 651 ? 9.695 -8.453 15.648 1 93.69 651 VAL B C 1
ATOM 12811 O O . VAL B 1 651 ? 10.773 -7.859 15.664 1 93.69 651 VAL B O 1
ATOM 12814 N N . GLU B 1 652 ? 8.586 -7.957 16.266 1 93.44 652 GLU B N 1
ATOM 12815 C CA . GLU B 1 652 ? 8.641 -6.758 17.109 1 93.44 652 GLU B CA 1
ATOM 12816 C C . GLU B 1 652 ? 9.508 -6.984 18.344 1 93.44 652 GLU B C 1
ATOM 12818 O O . GLU B 1 652 ? 10.125 -6.047 18.844 1 93.44 652 GLU B O 1
ATOM 12823 N N . GLY B 1 653 ? 9.617 -8.141 18.844 1 91.12 653 GLY B N 1
ATOM 12824 C CA . GLY B 1 653 ? 10.414 -8.438 20.031 1 91.12 653 GLY B CA 1
ATOM 12825 C C . GLY B 1 653 ? 9.594 -8.992 21.172 1 91.12 653 GLY B C 1
ATOM 12826 O O . GLY B 1 653 ? 10.133 -9.656 22.062 1 91.12 653 GLY B O 1
ATOM 12827 N N . SER B 1 654 ? 8.289 -8.688 21.156 1 92.75 654 SER B N 1
ATOM 12828 C CA . SER B 1 654 ? 7.414 -9.219 22.203 1 92.75 654 SER B CA 1
ATOM 12829 C C . SER B 1 654 ? 6.715 -10.492 21.734 1 92.75 654 SER B C 1
ATOM 12831 O O . SER B 1 654 ? 6.75 -10.828 20.547 1 92.75 654 SER B O 1
ATOM 12833 N N . ASP B 1 655 ? 6.027 -11.18 22.688 1 93.62 655 ASP B N 1
ATOM 12834 C CA . ASP B 1 655 ? 5.445 -12.477 22.344 1 93.62 655 ASP B CA 1
ATOM 12835 C C . ASP B 1 655 ? 3.92 -12.391 22.281 1 93.62 655 ASP B C 1
ATOM 12837 O O . ASP B 1 655 ? 3.318 -11.492 22.875 1 93.62 655 ASP B O 1
ATOM 12841 N N . VAL B 1 656 ? 3.396 -13.258 21.516 1 94.38 656 VAL B N 1
ATOM 12842 C CA . VAL B 1 656 ? 1.958 -13.508 21.516 1 94.38 656 VAL B CA 1
ATOM 12843 C C . VAL B 1 656 ? 1.669 -14.875 22.125 1 94.38 656 VAL B C 1
ATOM 12845 O O . VAL B 1 656 ? 2.482 -15.797 22.031 1 94.38 656 VAL B O 1
ATOM 12848 N N . ARG B 1 657 ? 0.556 -15 22.781 1 92.5 657 ARG B N 1
ATOM 12849 C CA . ARG B 1 657 ? 0.177 -16.25 23.438 1 92.5 657 ARG B CA 1
ATOM 12850 C C . ARG B 1 657 ? -1.084 -16.828 22.812 1 92.5 657 ARG B C 1
ATOM 12852 O O . ARG B 1 657 ? -2.041 -16.109 22.531 1 92.5 657 ARG B O 1
ATOM 12859 N N . VAL B 1 658 ? -1.047 -18.109 22.516 1 91.75 658 VAL B N 1
ATOM 12860 C CA . VAL B 1 658 ? -2.17 -18.797 21.891 1 91.75 658 VAL B CA 1
ATOM 12861 C C . VAL B 1 658 ? -2.746 -19.844 22.844 1 91.75 658 VAL B C 1
ATOM 12863 O O . VAL B 1 658 ? -1.998 -20.547 23.531 1 91.75 658 VAL B O 1
ATOM 12866 N N . LEU B 1 659 ? -4.051 -19.844 22.938 1 87.69 659 LEU B N 1
ATOM 12867 C CA . LEU B 1 659 ? -4.754 -20.828 23.766 1 87.69 659 LEU B CA 1
ATOM 12868 C C . LEU B 1 659 ? -5.93 -21.422 23 1 87.69 659 LEU B C 1
ATOM 12870 O O . LEU B 1 659 ? -6.531 -20.766 22.156 1 87.69 659 LEU B O 1
ATOM 12874 N N . LYS B 1 660 ? -6.125 -22.672 23.156 1 85.31 660 LYS B N 1
ATOM 12875 C CA . LYS B 1 660 ? -7.266 -23.344 22.547 1 85.31 660 LYS B CA 1
ATOM 12876 C C . LYS B 1 660 ? -8.383 -23.562 23.562 1 85.31 660 LYS B C 1
ATOM 12878 O O . LYS B 1 660 ? -8.148 -24.109 24.641 1 85.31 660 LYS B O 1
ATOM 12883 N N . GLU B 1 661 ? -9.453 -22.922 23.297 1 78.44 661 GLU B N 1
ATOM 12884 C CA . GLU B 1 661 ? -10.656 -23.109 24.109 1 78.44 661 GLU B CA 1
ATOM 12885 C C . GLU B 1 661 ? -11.742 -23.844 23.312 1 78.44 661 GLU B C 1
ATOM 12887 O O . GLU B 1 661 ? -12.422 -23.234 22.484 1 78.44 661 GLU B O 1
ATOM 12892 N N . GLY B 1 662 ? -11.953 -25.062 23.609 1 72.88 662 GLY B N 1
ATOM 12893 C CA . GLY B 1 662 ? -12.891 -25.828 22.812 1 72.88 662 GLY B CA 1
ATOM 12894 C C . GLY B 1 662 ? -12.438 -26 21.375 1 72.88 662 GLY B C 1
ATOM 12895 O O . GLY B 1 662 ? -11.344 -26.5 21.109 1 72.88 662 GLY B O 1
ATOM 12896 N N . ASP B 1 663 ? -13.242 -25.484 20.531 1 75.88 663 ASP B N 1
ATOM 12897 C CA . ASP B 1 663 ? -12.93 -25.609 19.109 1 75.88 663 ASP B CA 1
ATOM 12898 C C . ASP B 1 663 ? -12.367 -24.297 18.562 1 75.88 663 ASP B C 1
ATOM 12900 O O . ASP B 1 663 ? -11.922 -24.234 17.406 1 75.88 663 ASP B O 1
ATOM 12904 N N . SER B 1 664 ? -12.266 -23.328 19.484 1 81.38 664 SER B N 1
ATOM 12905 C CA . SER B 1 664 ? -11.766 -22.031 19.031 1 81.38 664 SER B CA 1
ATOM 12906 C C . SER B 1 664 ? -10.328 -21.797 19.484 1 81.38 664 SER B C 1
ATOM 12908 O O . SER B 1 664 ? -9.938 -22.234 20.562 1 81.38 664 SER B O 1
ATOM 12910 N N . VAL B 1 665 ? -9.617 -21.281 18.609 1 88.38 665 VAL B N 1
ATOM 12911 C CA . VAL B 1 665 ? -8.234 -20.906 18.906 1 88.38 665 VAL B CA 1
ATOM 12912 C C . VAL B 1 665 ? -8.156 -19.406 19.188 1 88.38 665 VAL B C 1
ATOM 12914 O O . VAL B 1 665 ? -8.57 -18.594 18.344 1 88.38 665 VAL B O 1
ATOM 12917 N N . LEU B 1 666 ? -7.699 -19.062 20.391 1 89.75 666 LEU B N 1
ATOM 12918 C CA . LEU B 1 666 ? -7.602 -17.672 20.797 1 89.75 666 LEU B CA 1
ATOM 12919 C C . LEU B 1 666 ? -6.145 -17.219 20.875 1 89.75 666 LEU B C 1
ATOM 12921 O O . LEU B 1 666 ? -5.262 -18.031 21.156 1 89.75 666 LEU B O 1
ATOM 12925 N N . ILE B 1 667 ? -5.922 -15.992 20.562 1 92.62 667 ILE B N 1
ATOM 12926 C CA . ILE B 1 667 ? -4.582 -15.414 20.625 1 92.62 667 ILE B CA 1
ATOM 12927 C C . ILE B 1 667 ? -4.613 -14.133 21.453 1 92.62 667 ILE B C 1
ATOM 12929 O O . ILE B 1 667 ? -5.574 -13.367 21.391 1 92.62 667 ILE B O 1
ATOM 12933 N N . GLU B 1 668 ? -3.59 -13.961 22.25 1 90.44 668 GLU B N 1
ATOM 12934 C CA . GLU B 1 668 ? -3.463 -12.789 23.109 1 90.44 668 GLU B CA 1
ATOM 12935 C C . GLU B 1 668 ? -2.197 -12 22.781 1 90.44 668 GLU B C 1
ATOM 12937 O O . GLU B 1 668 ? -1.112 -12.578 22.672 1 90.44 668 GLU B O 1
ATOM 12942 N N . ALA B 1 669 ? -2.439 -10.68 22.578 1 92.19 669 ALA B N 1
ATOM 12943 C CA . ALA B 1 669 ? -1.293 -9.812 22.344 1 92.19 669 ALA B CA 1
ATOM 12944 C C . ALA B 1 669 ? -0.513 -9.562 23.625 1 92.19 669 ALA B C 1
ATOM 12946 O O . ALA B 1 669 ? -0.966 -9.93 24.719 1 92.19 669 ALA B O 1
ATOM 12947 N N . SER B 1 670 ? 0.683 -8.977 23.516 1 88.81 670 SER B N 1
ATOM 12948 C CA . SER B 1 670 ? 1.556 -8.75 24.656 1 88.81 670 SER B CA 1
ATOM 12949 C C . SER B 1 670 ? 1.093 -7.543 25.469 1 88.81 670 SER B C 1
ATOM 12951 O O . SER B 1 670 ? 1.5 -7.371 26.625 1 88.81 670 SER B O 1
ATOM 12953 N N . GLY B 1 671 ? 0.209 -6.801 24.875 1 81.25 671 GLY B N 1
ATOM 12954 C CA . GLY B 1 671 ? -0.255 -5.613 25.578 1 81.25 671 GLY B CA 1
ATOM 12955 C C . GLY B 1 671 ? -1.04 -5.93 26.844 1 81.25 671 GLY B C 1
ATOM 12956 O O . GLY B 1 671 ? -1.747 -6.938 26.891 1 81.25 671 GLY B O 1
ATOM 12957 N N . PRO B 1 672 ? -0.868 -5.168 27.891 1 70.38 672 PRO B N 1
ATOM 12958 C CA . PRO B 1 672 ? -1.464 -5.473 29.188 1 70.38 672 PRO B CA 1
ATOM 12959 C C . PRO B 1 672 ? -2.99 -5.445 29.156 1 70.38 672 PRO B C 1
ATOM 12961 O O . PRO B 1 672 ? -3.639 -6.172 29.922 1 70.38 672 PRO B O 1
ATOM 12964 N N . ASP B 1 673 ? -3.582 -4.613 28.344 1 67.12 673 ASP B N 1
ATOM 12965 C CA . ASP B 1 673 ? -5.031 -4.434 28.375 1 67.12 673 ASP B CA 1
ATOM 12966 C C . ASP B 1 673 ? -5.699 -5.188 27.234 1 67.12 673 ASP B C 1
ATOM 12968 O O . ASP B 1 673 ? -6.848 -4.895 26.875 1 67.12 673 ASP B O 1
ATOM 12972 N N . GLU B 1 674 ? -5.012 -6.285 26.797 1 75.62 674 GLU B N 1
ATOM 12973 C CA . GLU B 1 674 ? -5.57 -6.93 25.625 1 75.62 674 GLU B CA 1
ATOM 12974 C C . GLU B 1 674 ? -6.23 -8.258 25.984 1 75.62 674 GLU B C 1
ATOM 12976 O O . GLU B 1 674 ? -5.703 -9.023 26.797 1 75.62 674 GLU B O 1
ATOM 12981 N N . SER B 1 675 ? -7.43 -8.453 25.562 1 75.19 675 SER B N 1
ATOM 12982 C CA . SER B 1 675 ? -8.156 -9.711 25.734 1 75.19 675 SER B CA 1
ATOM 12983 C C . SER B 1 675 ? -7.863 -10.68 24.594 1 75.19 675 SER B C 1
ATOM 12985 O O . SER B 1 675 ? -7.461 -10.266 23.5 1 75.19 675 SER B O 1
ATOM 12987 N N . PRO B 1 676 ? -8.016 -11.938 24.938 1 85.19 676 PRO B N 1
ATOM 12988 C CA . PRO B 1 676 ? -7.812 -12.914 23.859 1 85.19 676 PRO B CA 1
ATOM 12989 C C . PRO B 1 676 ? -8.805 -12.742 22.719 1 85.19 676 PRO B C 1
ATOM 12991 O O . PRO B 1 676 ? -9.977 -12.438 22.953 1 85.19 676 PRO B O 1
ATOM 12994 N N . ILE B 1 677 ? -8.289 -12.875 21.594 1 87.56 677 ILE B N 1
ATOM 12995 C CA . ILE B 1 677 ? -9.102 -12.719 20.391 1 87.56 677 ILE B CA 1
ATOM 12996 C C . ILE B 1 677 ? -9.055 -14 19.562 1 87.56 677 ILE B C 1
ATOM 12998 O O . ILE B 1 677 ? -8.023 -14.672 19.5 1 87.56 677 ILE B O 1
ATOM 13002 N N . PRO B 1 678 ? -10.094 -14.336 18.938 1 88.75 678 PRO B N 1
ATOM 13003 C CA . PRO B 1 678 ? -10.148 -15.594 18.188 1 88.75 678 PRO B CA 1
ATOM 13004 C C . PRO B 1 678 ? -9.453 -15.492 16.828 1 88.75 678 PRO B C 1
ATOM 13006 O O . PRO B 1 678 ? -9.453 -14.43 16.203 1 88.75 678 PRO B O 1
ATOM 13009 N N . LEU B 1 679 ? -8.883 -16.594 16.406 1 91.06 679 LEU B N 1
ATOM 13010 C CA . LEU B 1 679 ? -8.414 -16.766 15.031 1 91.06 679 LEU B CA 1
ATOM 13011 C C . LEU B 1 679 ? -9.531 -17.297 14.141 1 91.06 679 LEU B C 1
ATOM 13013 O O . LEU B 1 679 ? -10.18 -18.297 14.469 1 91.06 679 LEU B O 1
ATOM 13017 N N . THR B 1 680 ? -9.82 -16.641 13.07 1 86.75 680 THR B N 1
ATOM 13018 C CA . THR B 1 680 ? -10.992 -16.953 12.258 1 86.75 680 THR B CA 1
ATOM 13019 C C . THR B 1 680 ? -10.633 -17.891 11.117 1 86.75 680 THR B C 1
ATOM 13021 O O . THR B 1 680 ? -11.367 -18.844 10.82 1 86.75 680 THR B O 1
ATOM 13024 N N . VAL B 1 681 ? -9.672 -17.656 10.336 1 87.12 681 VAL B N 1
ATOM 13025 C CA . VAL B 1 681 ? -9.195 -18.516 9.258 1 87.12 681 VAL B CA 1
ATOM 13026 C C . VAL B 1 681 ? -7.77 -18.969 9.562 1 87.12 681 VAL B C 1
ATOM 13028 O O . VAL B 1 681 ? -6.887 -18.156 9.828 1 87.12 681 VAL B O 1
ATOM 13031 N N . LEU B 1 682 ? -7.652 -20.297 9.516 1 89.31 682 LEU B N 1
ATOM 13032 C CA . LEU B 1 682 ? -6.352 -20.859 9.875 1 89.31 682 LEU B CA 1
ATOM 13033 C C . LEU B 1 682 ? -5.668 -21.484 8.664 1 89.31 682 LEU B C 1
ATOM 13035 O O . LEU B 1 682 ? -6.34 -21.953 7.746 1 89.31 682 LEU B O 1
ATOM 13039 N N . ASN B 1 683 ? -4.383 -21.359 8.633 1 90.19 683 ASN B N 1
ATOM 13040 C CA . ASN B 1 683 ? -3.498 -22.172 7.809 1 90.19 683 ASN B CA 1
ATOM 13041 C C . ASN B 1 683 ? -3.617 -21.812 6.332 1 90.19 683 ASN B C 1
ATOM 13043 O O . ASN B 1 683 ? -3.746 -22.703 5.48 1 90.19 683 ASN B O 1
ATOM 13047 N N . THR B 1 684 ? -3.695 -20.641 6.027 1 90.75 684 THR B N 1
ATOM 13048 C CA . THR B 1 684 ? -3.447 -20.234 4.645 1 90.75 684 THR B CA 1
ATOM 13049 C C . THR B 1 684 ? -1.957 -20.281 4.328 1 90.75 684 THR B C 1
ATOM 13051 O O . THR B 1 684 ? -1.161 -19.562 4.938 1 90.75 684 THR B O 1
ATOM 13054 N N . LEU B 1 685 ? -1.603 -21.125 3.482 1 92.94 685 LEU B N 1
ATOM 13055 C CA . LEU B 1 685 ? -0.186 -21.359 3.217 1 92.94 685 LEU B CA 1
ATOM 13056 C C . LEU B 1 685 ? 0.379 -20.266 2.314 1 92.94 685 LEU B C 1
ATOM 13058 O O . LEU B 1 685 ? -0.294 -19.812 1.387 1 92.94 685 LEU B O 1
ATOM 13062 N N . THR B 1 686 ? 1.561 -19.844 2.629 1 92.75 686 THR B N 1
ATOM 13063 C CA . THR B 1 686 ? 2.303 -18.875 1.838 1 92.75 686 THR B CA 1
ATOM 13064 C C . THR B 1 686 ? 3.695 -19.391 1.501 1 92.75 686 THR B C 1
ATOM 13066 O O . THR B 1 686 ? 4.121 -20.422 2.027 1 92.75 686 THR B O 1
ATOM 13069 N N . LEU B 1 687 ? 4.402 -18.703 0.647 1 91.56 687 LEU B N 1
ATOM 13070 C CA . LEU B 1 687 ? 5.746 -19.109 0.245 1 91.56 687 LEU B CA 1
ATOM 13071 C C . LEU B 1 687 ? 6.715 -19.016 1.42 1 91.56 687 LEU B C 1
ATOM 13073 O O . LEU B 1 687 ? 7.699 -19.75 1.478 1 91.56 687 LEU B O 1
ATOM 13077 N N . THR B 1 688 ? 6.461 -18.125 2.328 1 91.62 688 THR B N 1
ATOM 13078 C CA . THR B 1 688 ? 7.383 -17.891 3.434 1 91.62 688 THR B CA 1
ATOM 13079 C C . THR B 1 688 ? 6.879 -18.547 4.711 1 91.62 688 THR B C 1
ATOM 13081 O O . THR B 1 688 ? 7.559 -18.531 5.738 1 91.62 688 THR B O 1
ATOM 13084 N N . GLY B 1 689 ? 5.691 -19.094 4.66 1 92.31 689 GLY B N 1
ATOM 13085 C CA . GLY B 1 689 ? 5.156 -19.766 5.836 1 92.31 689 GLY B CA 1
ATOM 13086 C C . GLY B 1 689 ? 3.646 -19.922 5.793 1 92.31 689 GLY B C 1
ATOM 13087 O O . GLY B 1 689 ? 3.111 -20.609 4.922 1 92.31 689 GLY B O 1
ATOM 13088 N N . ALA B 1 690 ? 3.041 -19.203 6.801 1 93.62 690 ALA B N 1
ATOM 13089 C CA . ALA B 1 690 ? 1.588 -19.328 6.891 1 93.62 690 ALA B CA 1
ATOM 13090 C C . ALA B 1 690 ? 0.949 -17.984 7.254 1 93.62 690 ALA B C 1
ATOM 13092 O O . ALA B 1 690 ? 1.635 -17.062 7.703 1 93.62 690 ALA B O 1
ATOM 13093 N N . LEU B 1 691 ? -0.307 -17.891 6.898 1 95.12 691 LEU B N 1
ATOM 13094 C CA . LEU B 1 691 ? -1.121 -16.719 7.227 1 95.12 691 LEU B CA 1
ATOM 13095 C C . LEU B 1 691 ? -2.373 -17.125 7.996 1 95.12 691 LEU B C 1
ATOM 13097 O O . LEU B 1 691 ? -3.08 -18.062 7.59 1 95.12 691 LEU B O 1
ATOM 13101 N N . HIS B 1 692 ? -2.537 -16.594 9.195 1 95.31 692 HIS B N 1
ATOM 13102 C CA . HIS B 1 692 ? -3.746 -16.781 9.992 1 95.31 692 HIS B CA 1
ATOM 13103 C C . HIS B 1 692 ? -4.527 -15.469 10.109 1 95.31 692 HIS B C 1
ATOM 13105 O O . HIS B 1 692 ? -3.936 -14.398 10.242 1 95.31 692 HIS B O 1
ATOM 13111 N N . GLU B 1 693 ? -5.812 -15.57 9.969 1 94.81 693 GLU B N 1
ATOM 13112 C CA . GLU B 1 693 ? -6.68 -14.406 10.133 1 94.81 693 GLU B CA 1
ATOM 13113 C C . GLU B 1 693 ? -7.09 -14.227 11.594 1 94.81 693 GLU B C 1
ATOM 13115 O O . GLU B 1 693 ? -7.449 -15.195 12.266 1 94.81 693 GLU B O 1
ATOM 13120 N N . VAL B 1 694 ? -6.895 -12.992 12.086 1 94.25 694 VAL B N 1
ATOM 13121 C CA . VAL B 1 694 ? -7.266 -12.68 13.461 1 94.25 694 VAL B CA 1
ATOM 13122 C C . VAL B 1 694 ? -8.422 -11.688 13.469 1 94.25 694 VAL B C 1
ATOM 13124 O O . VAL B 1 694 ? -8.5 -10.805 12.609 1 94.25 694 VAL B O 1
ATOM 13127 N N . SER B 1 695 ? -9.289 -11.719 14.453 1 90.38 695 SER B N 1
ATOM 13128 C CA . SER B 1 695 ? -10.492 -10.891 14.516 1 90.38 695 SER B CA 1
ATOM 13129 C C . SER B 1 695 ? -10.195 -9.531 15.141 1 90.38 695 SER B C 1
ATOM 13131 O O . SER B 1 695 ? -11.023 -8.625 15.094 1 90.38 695 SER B O 1
ATOM 13133 N N . GLY B 1 696 ? -9.039 -9.305 15.68 1 90.5 696 GLY B N 1
ATOM 13134 C CA . GLY B 1 696 ? -8.664 -8.055 16.312 1 90.5 696 GLY B CA 1
ATOM 13135 C C . GLY B 1 696 ? -7.227 -7.652 16.016 1 90.5 696 GLY B C 1
ATOM 13136 O O . GLY B 1 696 ? -6.453 -8.438 15.469 1 90.5 696 GLY B O 1
ATOM 13137 N N . VAL B 1 697 ? -6.965 -6.387 16.375 1 93.75 697 VAL B N 1
ATOM 13138 C CA . VAL B 1 697 ? -5.598 -5.902 16.219 1 93.75 697 VAL B CA 1
ATOM 13139 C C . VAL B 1 697 ? -4.762 -6.293 17.438 1 93.75 697 VAL B C 1
ATOM 13141 O O . VAL B 1 697 ? -5.199 -6.117 18.578 1 93.75 697 VAL B O 1
ATOM 13144 N N . LEU B 1 698 ? -3.6 -6.855 17.219 1 95.06 698 LEU B N 1
ATOM 13145 C CA . LEU B 1 698 ? -2.697 -7.246 18.297 1 95.06 698 LEU B CA 1
ATOM 13146 C C . LEU B 1 698 ? -1.793 -6.086 18.703 1 95.06 698 LEU B C 1
ATOM 13148 O O . LEU B 1 698 ? -0.846 -5.754 17.984 1 95.06 698 LEU B O 1
ATOM 13152 N N . TRP B 1 699 ? -2.094 -5.559 19.875 1 92.75 699 TRP B N 1
ATOM 13153 C CA . TRP B 1 699 ? -1.355 -4.398 20.375 1 92.75 699 TRP B CA 1
ATOM 13154 C C . TRP B 1 699 ? -0.186 -4.836 21.25 1 92.75 699 TRP B C 1
ATOM 13156 O O . TRP B 1 699 ? -0.377 -5.527 22.25 1 92.75 699 TRP B O 1
ATOM 13166 N N . PRO B 1 700 ? 1.054 -4.449 20.891 1 94.06 700 PRO B N 1
ATOM 13167 C CA . PRO B 1 700 ? 2.207 -4.816 21.719 1 94.06 700 PRO B CA 1
ATOM 13168 C C . PRO B 1 700 ? 2.342 -3.943 22.969 1 94.06 700 PRO B C 1
ATOM 13170 O O . PRO B 1 700 ? 1.767 -2.854 23.031 1 94.06 700 PRO B O 1
ATOM 13173 N N . ARG B 1 701 ? 3.096 -4.324 23.906 1 90.25 701 ARG B N 1
ATOM 13174 C CA . ARG B 1 701 ? 3.316 -3.59 25.141 1 90.25 701 ARG B CA 1
ATOM 13175 C C . ARG B 1 701 ? 4.199 -2.367 24.906 1 90.25 701 ARG B C 1
ATOM 13177 O O . ARG B 1 701 ? 4.18 -1.421 25.703 1 90.25 701 ARG B O 1
ATOM 13184 N N . SER B 1 702 ? 4.934 -2.34 23.797 1 90.44 702 SER B N 1
ATOM 13185 C CA . SER B 1 702 ? 5.875 -1.267 23.5 1 90.44 702 SER B CA 1
ATOM 13186 C C . SER B 1 702 ? 5.156 -0.026 22.984 1 90.44 702 SER B C 1
ATOM 13188 O O . SER B 1 702 ? 5.738 1.061 22.922 1 90.44 702 SER B O 1
ATOM 13190 N N . VAL B 1 703 ? 3.887 -0.142 22.562 1 92.56 703 VAL B N 1
ATOM 13191 C CA . VAL B 1 703 ? 3.156 0.991 22 1 92.56 703 VAL B CA 1
ATOM 13192 C C . VAL B 1 703 ? 2.072 1.44 22.984 1 92.56 703 VAL B C 1
ATOM 13194 O O . VAL B 1 703 ? 1.219 0.646 23.375 1 92.56 703 VAL B O 1
ATOM 13197 N N . ARG B 1 704 ? 2.158 2.74 23.375 1 89.56 704 ARG B N 1
ATOM 13198 C CA . ARG B 1 704 ? 1.169 3.322 24.266 1 89.56 704 ARG B CA 1
ATOM 13199 C C . ARG B 1 704 ? 0.421 4.469 23.594 1 89.56 704 ARG B C 1
ATOM 13201 O O . ARG B 1 704 ? 1.028 5.297 22.922 1 89.56 704 ARG B O 1
ATOM 13208 N N . VAL B 1 705 ? -0.908 4.426 23.688 1 91.5 705 VAL B N 1
ATOM 13209 C CA . VAL B 1 705 ? -1.768 5.488 23.172 1 91.5 705 VAL B CA 1
ATOM 13210 C C . VAL B 1 705 ? -2.598 6.074 24.312 1 91.5 705 VAL B C 1
ATOM 13212 O O . VAL B 1 705 ? -3.492 5.414 24.844 1 91.5 705 VAL B O 1
ATOM 13215 N N . GLY B 1 706 ? -2.314 7.281 24.656 1 90.75 706 GLY B N 1
ATOM 13216 C CA . GLY B 1 706 ? -3.021 7.949 25.734 1 90.75 706 GLY B CA 1
ATOM 13217 C C . GLY B 1 706 ? -4.078 8.922 25.25 1 90.75 706 GLY B C 1
ATOM 13218 O O . GLY B 1 706 ? -4.461 8.898 24.078 1 90.75 706 GLY B O 1
ATOM 13219 N N . ILE B 1 707 ? -4.574 9.719 26.188 1 92.62 707 ILE B N 1
ATOM 13220 C CA . ILE B 1 707 ? -5.645 10.664 25.891 1 92.62 707 ILE B CA 1
ATOM 13221 C C . ILE B 1 707 ? -5.129 11.758 24.953 1 92.62 707 ILE B C 1
ATOM 13223 O O . ILE B 1 707 ? -5.852 12.211 24.062 1 92.62 707 ILE B O 1
ATOM 13227 N N . ARG B 1 708 ? -3.965 12.148 25.141 1 90.94 708 ARG B N 1
ATOM 13228 C CA . ARG B 1 708 ? -3.395 13.188 24.281 1 90.94 708 ARG B CA 1
ATOM 13229 C C . ARG B 1 708 ? -3.297 12.719 22.844 1 90.94 708 ARG B C 1
ATOM 13231 O O . ARG B 1 708 ? -3.662 13.453 21.922 1 90.94 708 ARG B O 1
ATOM 13238 N N . GLU B 1 709 ? -2.748 11.508 22.672 1 91.56 709 GLU B N 1
ATOM 13239 C CA . GLU B 1 709 ? -2.619 10.945 21.328 1 91.56 709 GLU B CA 1
ATOM 13240 C C . GLU B 1 709 ? -3.984 10.758 20.672 1 91.56 709 GLU B C 1
ATOM 13242 O O . GLU B 1 709 ? -4.152 11.055 19.484 1 91.56 709 GLU B O 1
ATOM 13247 N N . LEU B 1 710 ? -4.91 10.297 21.438 1 94 710 LEU B N 1
ATOM 13248 C CA . LEU B 1 710 ? -6.262 10.117 20.922 1 94 710 LEU B CA 1
ATOM 13249 C C . LEU B 1 710 ? -6.895 11.461 20.578 1 94 710 LEU B C 1
ATOM 13251 O O . LEU B 1 710 ? -7.633 11.57 19.594 1 94 710 LEU B O 1
ATOM 13255 N N . GLY B 1 711 ? -6.637 12.469 21.406 1 93.19 711 GLY B N 1
ATOM 13256 C CA . GLY B 1 711 ? -7.148 13.797 21.125 1 93.19 711 GLY B CA 1
ATOM 13257 C C . GLY B 1 711 ? -6.605 14.391 19.844 1 93.19 711 GLY B C 1
ATOM 13258 O O . GLY B 1 711 ? -7.332 15.055 19.094 1 93.19 711 GLY B O 1
ATOM 13259 N N . LEU B 1 712 ? -5.359 14.125 19.609 1 88.38 712 LEU B N 1
ATOM 13260 C CA . LEU B 1 712 ? -4.758 14.594 18.359 1 88.38 712 LEU B CA 1
ATOM 13261 C C . LEU B 1 712 ? -5.402 13.914 17.156 1 88.38 712 LEU B C 1
ATOM 13263 O O . LEU B 1 712 ? -5.652 14.555 16.141 1 88.38 712 LEU B O 1
ATOM 13267 N N . ALA B 1 713 ? -5.664 12.68 17.344 1 90.56 713 ALA B N 1
ATOM 13268 C CA . ALA B 1 713 ? -6.297 11.922 16.266 1 90.56 713 ALA B CA 1
ATOM 13269 C C . ALA B 1 713 ? -7.727 12.406 16.016 1 90.56 713 ALA B C 1
ATOM 13271 O O . ALA B 1 713 ? -8.258 12.258 14.922 1 90.56 713 ALA B O 1
ATOM 13272 N N . ALA B 1 714 ? -8.328 12.922 17.031 1 92.12 714 ALA B N 1
ATOM 13273 C CA . ALA B 1 714 ? -9.695 13.422 16.953 1 92.12 714 ALA B CA 1
ATOM 13274 C C . ALA B 1 714 ? -9.727 14.844 16.391 1 92.12 714 ALA B C 1
ATOM 13276 O O . ALA B 1 714 ? -10.766 15.516 16.422 1 92.12 714 ALA B O 1
ATOM 13277 N N . ASP B 1 715 ? -8.633 15.43 15.938 1 83.62 715 ASP B N 1
ATOM 13278 C CA . ASP B 1 715 ? -8.539 16.797 15.438 1 83.62 715 ASP B CA 1
ATOM 13279 C C . ASP B 1 715 ? -8.977 17.812 16.5 1 83.62 715 ASP B C 1
ATOM 13281 O O . ASP B 1 715 ? -9.75 18.719 16.219 1 83.62 715 ASP B O 1
ATOM 13285 N N . ALA B 1 716 ? -8.562 17.531 17.719 1 88.5 716 ALA B N 1
ATOM 13286 C CA . ALA B 1 716 ? -8.969 18.359 18.844 1 88.5 716 ALA B CA 1
ATOM 13287 C C . ALA B 1 716 ? -7.773 19.094 19.453 1 88.5 716 ALA B C 1
ATOM 13289 O O . ALA B 1 716 ? -7.582 19.078 20.672 1 88.5 716 ALA B O 1
ATOM 13290 N N . SER B 1 717 ? -7.035 19.719 18.625 1 80.56 717 SER B N 1
ATOM 13291 C CA . SER B 1 717 ? -5.855 20.422 19.125 1 80.56 717 SER B CA 1
ATOM 13292 C C . SER B 1 717 ? -6.246 21.594 20.016 1 80.56 717 SER B C 1
ATOM 13294 O O . SER B 1 717 ? -5.57 21.875 21 1 80.56 717 SER B O 1
ATOM 13296 N N . THR B 1 718 ? -7.34 22.234 19.688 1 80.81 718 THR B N 1
ATOM 13297 C CA . THR B 1 718 ? -7.801 23.375 20.484 1 80.81 718 THR B CA 1
ATOM 13298 C C . THR B 1 718 ? -8.227 22.906 21.891 1 80.81 718 THR B C 1
ATOM 13300 O O . THR B 1 718 ? -7.855 23.531 22.891 1 80.81 718 THR B O 1
ATOM 13303 N N . MET B 1 719 ? -8.961 21.859 21.906 1 90.19 719 MET B N 1
ATOM 13304 C CA . MET B 1 719 ? -9.398 21.344 23.203 1 90.19 719 MET B CA 1
ATOM 13305 C C . MET B 1 719 ? -8.203 20.938 24.047 1 90.19 719 MET B C 1
ATOM 13307 O O . MET B 1 719 ? -8.18 21.156 25.266 1 90.19 719 MET B O 1
ATOM 13311 N N . LEU B 1 720 ? -7.25 20.312 23.5 1 88.56 720 LEU B N 1
ATOM 13312 C CA . LEU B 1 720 ? -6.07 19.875 24.234 1 88.56 720 LEU B CA 1
ATOM 13313 C C . LEU B 1 720 ? -5.309 21.078 24.797 1 88.56 720 LEU B C 1
ATOM 13315 O O . LEU B 1 720 ? -4.801 21.031 25.922 1 88.56 720 LEU B O 1
ATOM 13319 N N . ARG B 1 721 ? -5.285 22.094 24.062 1 81.69 721 ARG B N 1
ATOM 13320 C CA . ARG B 1 721 ? -4.641 23.312 24.547 1 81.69 721 ARG B CA 1
ATOM 13321 C C . ARG B 1 721 ? -5.422 23.922 25.703 1 81.69 721 ARG B C 1
ATOM 13323 O O . ARG B 1 721 ? -4.828 24.438 26.656 1 81.69 721 ARG B O 1
ATOM 13330 N N . LEU B 1 722 ? -6.688 23.922 25.547 1 86.56 722 LEU B N 1
ATOM 13331 C CA . LEU B 1 722 ? -7.523 24.469 26.609 1 86.56 722 LEU B CA 1
ATOM 13332 C C . LEU B 1 722 ? -7.355 23.656 27.891 1 86.56 722 LEU B C 1
ATOM 13334 O O . LEU B 1 722 ? -7.332 24.219 29 1 86.56 722 LEU B O 1
ATOM 13338 N N . VAL B 1 723 ? -7.266 22.375 27.766 1 91.38 723 VAL B N 1
ATOM 13339 C CA . VAL B 1 723 ? -7.066 21.5 28.922 1 91.38 723 VAL B CA 1
ATOM 13340 C C . VAL B 1 723 ? -5.734 21.828 29.594 1 91.38 723 VAL B C 1
ATOM 13342 O O . VAL B 1 723 ? -5.648 21.875 30.812 1 91.38 723 VAL B O 1
ATOM 13345 N N . GLN B 1 724 ? -4.762 22.094 28.844 1 84 724 GLN B N 1
ATOM 13346 C CA . GLN B 1 724 ? -3.451 22.453 29.375 1 84 724 GLN B CA 1
ATOM 13347 C C . GLN B 1 724 ? -3.486 23.812 30.062 1 84 724 GLN B C 1
ATOM 13349 O O . GLN B 1 724 ? -2.936 23.969 31.156 1 84 724 GLN B O 1
ATOM 13354 N N . ARG B 1 725 ? -4.125 24.75 29.453 1 82.06 725 ARG B N 1
ATOM 13355 C CA . ARG B 1 725 ? -4.207 26.094 30 1 82.06 725 ARG B CA 1
ATOM 13356 C C . ARG B 1 725 ? -5.02 26.109 31.297 1 82.06 725 ARG B C 1
ATOM 13358 O O . ARG B 1 725 ? -4.758 26.906 32.188 1 82.06 725 ARG B O 1
ATOM 13365 N N . ALA B 1 726 ? -5.988 25.203 31.328 1 88.19 726 ALA B N 1
ATOM 13366 C CA . ALA B 1 726 ? -6.828 25.109 32.531 1 88.19 726 ALA B CA 1
ATOM 13367 C C . ALA B 1 726 ? -6.125 24.344 33.625 1 88.19 726 ALA B C 1
ATOM 13369 O O . ALA B 1 726 ? -6.586 24.344 34.781 1 88.19 726 ALA B O 1
ATOM 13370 N N . GLY B 1 727 ? -5.016 23.641 33.375 1 84.31 727 GLY B N 1
ATOM 13371 C CA . GLY B 1 727 ? -4.234 22.938 34.375 1 84.31 727 GLY B CA 1
ATOM 13372 C C . GLY B 1 727 ? -4.695 21.516 34.594 1 84.31 727 GLY B C 1
ATOM 13373 O O . GLY B 1 727 ? -4.535 20.969 35.688 1 84.31 727 GLY B O 1
ATOM 13374 N N . PHE B 1 728 ? -5.359 20.938 33.688 1 90.31 728 PHE B N 1
ATOM 13375 C CA . PHE B 1 728 ? -5.859 19.578 33.875 1 90.31 728 PHE B CA 1
ATOM 13376 C C . PHE B 1 728 ? -5.004 18.578 33.094 1 90.31 728 PHE B C 1
ATOM 13378 O O . PHE B 1 728 ? -5.508 17.562 32.625 1 90.31 728 PHE B O 1
ATOM 13385 N N . GLU B 1 729 ? -3.734 18.797 32.938 1 86.19 729 GLU B N 1
ATOM 13386 C CA . GLU B 1 729 ? -2.832 17.906 32.188 1 86.19 729 GLU B CA 1
ATOM 13387 C C . GLU B 1 729 ? -2.631 16.594 32.938 1 86.19 729 GLU B C 1
ATOM 13389 O O . GLU B 1 729 ? -2.156 15.609 32.344 1 86.19 729 GLU B O 1
ATOM 13394 N N . GLY B 1 730 ? -3.059 16.531 34.031 1 81.5 730 GLY B N 1
ATOM 13395 C CA . GLY B 1 730 ? -2.932 15.32 34.812 1 81.5 730 GLY B CA 1
ATOM 13396 C C . GLY B 1 730 ? -3.738 14.164 34.281 1 81.5 730 GLY B C 1
ATOM 13397 O O . GLY B 1 730 ? -3.48 13.008 34.625 1 81.5 730 GLY B O 1
ATOM 13398 N N . ILE B 1 731 ? -4.656 14.438 33.438 1 85.12 731 ILE B N 1
ATOM 13399 C CA . ILE B 1 731 ? -5.496 13.375 32.875 1 85.12 731 ILE B CA 1
ATOM 13400 C C . ILE B 1 731 ? -4.691 12.531 31.906 1 85.12 731 ILE B C 1
ATOM 13402 O O . ILE B 1 731 ? -5.074 11.406 31.578 1 85.12 731 ILE B O 1
ATOM 13406 N N . TRP B 1 732 ? -3.586 13.109 31.359 1 81.31 732 TRP B N 1
ATOM 13407 C CA . TRP B 1 732 ? -2.836 12.289 30.406 1 81.31 732 TRP B CA 1
ATOM 13408 C C . TRP B 1 732 ? -1.382 12.148 30.859 1 81.31 732 TRP B C 1
ATOM 13410 O O . TRP B 1 732 ? -0.647 11.312 30.328 1 81.31 732 TRP B O 1
ATOM 13420 N N . ASN B 1 733 ? -0.943 12.914 31.844 1 75.94 733 ASN B N 1
ATOM 13421 C CA . ASN B 1 733 ? 0.438 12.805 32.312 1 75.94 733 ASN B CA 1
ATOM 13422 C C . ASN B 1 733 ? 0.569 11.805 33.438 1 75.94 733 ASN B C 1
ATOM 13424 O O . ASN B 1 733 ? 1.662 11.602 33.969 1 75.94 733 ASN B O 1
ATOM 13428 N N . GLY B 1 734 ? -0.418 11.148 33.781 1 70.56 734 GLY B N 1
ATOM 13429 C CA . GLY B 1 734 ? -0.336 10.109 34.812 1 70.56 734 GLY B CA 1
ATOM 13430 C C . GLY B 1 734 ? -0.535 10.648 36.219 1 70.56 734 GLY B C 1
ATOM 13431 O O . GLY B 1 734 ? -0.736 9.875 37.156 1 70.56 734 GLY B O 1
ATOM 13432 N N . THR B 1 735 ? -0.456 11.953 36.5 1 70.44 735 THR B N 1
ATOM 13433 C CA . THR B 1 735 ? -0.547 12.516 37.844 1 70.44 735 THR B CA 1
ATOM 13434 C C . THR B 1 735 ? -1.994 12.531 38.312 1 70.44 735 THR B C 1
ATOM 13436 O O . THR B 1 735 ? -2.25 12.555 39.531 1 70.44 735 THR B O 1
ATOM 13439 N N . GLY B 1 736 ? -2.828 12.281 37.5 1 73.56 736 GLY B N 1
ATOM 13440 C CA . GLY B 1 736 ? -4.234 12.266 37.875 1 73.56 736 GLY B CA 1
ATOM 13441 C C . GLY B 1 736 ? -4.742 13.617 38.344 1 73.56 736 GLY B C 1
ATOM 13442 O O . GLY B 1 736 ? -3.965 14.555 38.5 1 73.56 736 GLY B O 1
ATOM 13443 N N . ILE B 1 737 ? -6.047 13.828 38.375 1 75.56 737 ILE B N 1
ATOM 13444 C CA . ILE B 1 737 ? -6.707 15.031 38.875 1 75.56 737 ILE B CA 1
ATOM 13445 C C . ILE B 1 737 ? -7.562 14.672 40.094 1 75.56 737 ILE B C 1
ATOM 13447 O O . ILE B 1 737 ? -8.203 13.625 40.125 1 75.56 737 ILE B O 1
ATOM 13451 N N . PRO B 1 738 ? -7.352 15.359 41.156 1 63.31 738 PRO B N 1
ATOM 13452 C CA . PRO B 1 738 ? -8.195 15.078 42.344 1 63.31 738 PRO B CA 1
ATOM 13453 C C . PRO B 1 738 ? -9.688 15.164 42 1 63.31 738 PRO B C 1
ATOM 13455 O O . PRO B 1 738 ? -10.125 16.094 41.344 1 63.31 738 PRO B O 1
ATOM 13458 N N . VAL B 1 739 ? -10.414 13.992 42.062 1 62.94 739 VAL B N 1
ATOM 13459 C CA . VAL B 1 739 ? -11.852 13.938 41.812 1 62.94 739 VAL B CA 1
ATOM 13460 C C . VAL B 1 739 ? -12.602 13.984 43.125 1 62.94 739 VAL B C 1
ATOM 13462 O O . VAL B 1 739 ? -12.359 13.164 44.031 1 62.94 739 VAL B O 1
ATOM 13465 N N . GLU B 1 740 ? -13.266 14.93 43.531 1 55.66 740 GLU B N 1
ATOM 13466 C CA . GLU B 1 740 ? -14.039 14.93 44.75 1 55.66 740 GLU B CA 1
ATOM 13467 C C . GLU B 1 740 ? -15.211 13.953 44.656 1 55.66 740 GLU B C 1
ATOM 13469 O O . GLU B 1 740 ? -15.289 12.992 45.438 1 55.66 740 GLU B O 1
ATOM 13474 N N . SER B 1 741 ? -16.672 14.234 44.281 1 43.91 741 SER B N 1
ATOM 13475 C CA . SER B 1 741 ? -17.875 13.414 44.312 1 43.91 741 SER B CA 1
ATOM 13476 C C . SER B 1 741 ? -18.375 13.141 42.875 1 43.91 741 SER B C 1
ATOM 13478 O O . SER B 1 741 ? -18.516 14.062 42.062 1 43.91 741 SER B O 1
ATOM 13480 N N . VAL B 1 742 ? -17.953 12.094 42.281 1 44.59 742 VAL B N 1
ATOM 13481 C CA . VAL B 1 742 ? -18.578 11.859 40.969 1 44.59 742 VAL B CA 1
ATOM 13482 C C . VAL B 1 742 ? -19.719 10.859 41.125 1 44.59 742 VAL B C 1
ATOM 13484 O O . VAL B 1 742 ? -19.562 9.805 41.719 1 44.59 742 VAL B O 1
ATOM 13487 N N . VAL B 1 743 ? -21.062 11.094 40.969 1 34.56 743 VAL B N 1
ATOM 13488 C CA . VAL B 1 743 ? -22.219 10.203 40.969 1 34.56 743 VAL B CA 1
ATOM 13489 C C . VAL B 1 743 ? -22.266 9.406 39.656 1 34.56 743 VAL B C 1
ATOM 13491 O O . VAL B 1 743 ? -22.359 9.992 38.594 1 34.56 743 VAL B O 1
ATOM 13494 N N . ASN B 1 744 ? -21.703 8.336 39.438 1 38.06 744 ASN B N 1
ATOM 13495 C CA . ASN B 1 744 ? -21.922 7.527 38.25 1 38.06 744 ASN B CA 1
ATOM 13496 C C . ASN B 1 744 ? -23.203 6.707 38.344 1 38.06 744 ASN B C 1
ATOM 13498 O O . ASN B 1 744 ? -23.391 5.965 39.312 1 38.06 744 ASN B O 1
ATOM 13502 N N . VAL B 1 745 ? -24.359 7.051 37.844 1 31.03 745 VAL B N 1
ATOM 13503 C CA . VAL B 1 745 ? -25.594 6.27 37.875 1 31.03 745 VAL B CA 1
ATOM 13504 C C . VAL B 1 745 ? -25.469 5.066 36.938 1 31.03 745 VAL B C 1
ATOM 13506 O O . VAL B 1 745 ? -25.453 5.219 35.719 1 31.03 745 VAL B O 1
ATOM 13509 N N . TYR B 1 746 ? -24.766 4.02 37.156 1 31.45 746 TYR B N 1
ATOM 13510 C CA . TYR B 1 746 ? -24.906 2.77 36.406 1 31.45 746 TYR B CA 1
ATOM 13511 C C . TYR B 1 746 ? -26.203 2.07 36.781 1 31.45 746 TYR B C 1
ATOM 13513 O O . TYR B 1 746 ? -26.656 2.139 37.938 1 31.45 746 TYR B O 1
ATOM 13521 N N . PRO B 1 747 ? -27.188 1.778 35.812 1 28.36 747 PRO B N 1
ATOM 13522 C CA . PRO B 1 747 ? -28.312 0.958 36.219 1 28.36 747 PRO B CA 1
ATOM 13523 C C . PRO B 1 747 ? -27.891 -0.279 37.031 1 28.36 747 PRO B C 1
ATOM 13525 O O . PRO B 1 747 ? -26.984 -1.001 36.594 1 28.36 747 PRO B O 1
ATOM 13528 N N . SER B 1 748 ? -27.922 -0.237 38.281 1 27.83 748 SER B N 1
ATOM 13529 C CA . SER B 1 748 ? -27.672 -1.381 39.156 1 27.83 748 SER B CA 1
ATOM 13530 C C . SER B 1 748 ? -28.656 -2.514 38.875 1 27.83 748 SER B C 1
ATOM 13532 O O . SER B 1 748 ? -29.859 -2.293 38.844 1 27.83 748 SER B O 1
ATOM 13534 N N . LEU B 1 749 ? -28.234 -3.596 38.25 1 24.88 749 LEU B N 1
ATOM 13535 C CA . LEU B 1 749 ? -29.047 -4.812 38.156 1 24.88 749 LEU B CA 1
ATOM 13536 C C . LEU B 1 749 ? -29.594 -5.195 39.531 1 24.88 749 LEU B C 1
ATOM 13538 O O . LEU B 1 749 ? -30.625 -5.852 39.625 1 24.88 749 LEU B O 1
ATOM 13542 N N . THR B 1 750 ? -28.703 -5.492 40.562 1 23.97 750 THR B N 1
ATOM 13543 C CA . THR B 1 750 ? -29.219 -6.398 41.562 1 23.97 750 THR B CA 1
ATOM 13544 C C . THR B 1 750 ? -30.047 -5.641 42.594 1 23.97 750 THR B C 1
ATOM 13546 O O . THR B 1 750 ? -29.641 -4.586 43.094 1 23.97 750 THR B O 1
ATOM 13549 N N . PRO B 1 751 ? -31.359 -5.969 42.844 1 25 751 PRO B N 1
ATOM 13550 C CA . PRO B 1 751 ? -32.375 -5.488 43.75 1 25 751 PRO B CA 1
ATOM 13551 C C . PRO B 1 751 ? -31.969 -5.562 45.219 1 25 751 PRO B C 1
ATOM 13553 O O . PRO B 1 751 ? -32.656 -5.051 46.094 1 25 751 PRO B O 1
ATOM 13556 N N . SER B 1 752 ? -30.984 -6.395 45.656 1 22.66 752 SER B N 1
ATOM 13557 C CA . SER B 1 752 ? -31.375 -7.02 46.938 1 22.66 752 SER B CA 1
ATOM 13558 C C . SER B 1 752 ? -31.406 -6.004 48.062 1 22.66 752 SER B C 1
ATOM 13560 O O . SER B 1 752 ? -32.406 -5.855 48.75 1 22.66 752 SER B O 1
ATOM 13562 N N . ALA B 1 753 ? -30.406 -6.137 49.156 1 21.83 753 ALA B N 1
ATOM 13563 C CA . ALA B 1 753 ? -30.625 -6.484 50.562 1 21.83 753 ALA B CA 1
ATOM 13564 C C . ALA B 1 753 ? -30.734 -5.23 51.406 1 21.83 753 ALA B C 1
ATOM 13566 O O . ALA B 1 753 ? -31.344 -5.262 52.469 1 21.83 753 ALA B O 1
ATOM 13567 N N . LYS B 1 754 ? -29.781 -4.203 51.312 1 24.17 754 LYS B N 1
ATOM 13568 C CA . LYS B 1 754 ? -29.531 -3.697 52.656 1 24.17 754 LYS B CA 1
ATOM 13569 C C . LYS B 1 754 ? -30.656 -2.77 53.125 1 24.17 754 LYS B C 1
ATOM 13571 O O . LYS B 1 754 ? -30.656 -1.582 52.781 1 24.17 754 LYS B O 1
ATOM 13576 N N . TRP B 1 755 ? -31.906 -3.08 52.969 1 23.73 755 TRP B N 1
ATOM 13577 C CA . TRP B 1 755 ? -32.812 -2.305 53.844 1 23.73 755 TRP B CA 1
ATOM 13578 C C . TRP B 1 755 ? -32.312 -2.303 55.281 1 23.73 755 TRP B C 1
ATOM 13580 O O . TRP B 1 755 ? -32.969 -1.715 56.156 1 23.73 755 TRP B O 1
ATOM 13590 N N . SER B 1 756 ? -31.406 -3.271 55.688 1 22.5 756 SER B N 1
ATOM 13591 C CA . SER B 1 756 ? -31.609 -3.559 57.094 1 22.5 756 SER B CA 1
ATOM 13592 C C . SER B 1 756 ? -31.031 -2.445 57.969 1 22.5 756 SER B C 1
ATOM 13594 O O . SER B 1 756 ? -31.625 -2.09 59 1 22.5 756 SER B O 1
ATOM 13596 N N . ASN B 1 757 ? -29.734 -2.184 58.062 1 24.11 757 ASN B N 1
ATOM 13597 C CA . ASN B 1 757 ? -29.25 -1.72 59.375 1 24.11 757 ASN B CA 1
ATOM 13598 C C . ASN B 1 757 ? -29.516 -0.23 59.562 1 24.11 757 ASN B C 1
ATOM 13600 O O . ASN B 1 757 ? -28.844 0.609 58.969 1 24.11 757 ASN B O 1
ATOM 13604 N N . GLY B 1 758 ? -30.812 0.221 59.656 1 24.58 758 GLY B N 1
ATOM 13605 C CA . GLY B 1 758 ? -31.25 1.535 60.094 1 24.58 758 GLY B CA 1
ATOM 13606 C C . GLY B 1 758 ? -30.469 2.049 61.312 1 24.58 758 GLY B C 1
ATOM 13607 O O . GLY B 1 758 ? -29.906 3.137 61.25 1 24.58 758 GLY B O 1
ATOM 13608 N N . TRP B 1 759 ? -31 1.834 62.562 1 24.27 759 TRP B N 1
ATOM 13609 C CA . TRP B 1 759 ? -31.016 2.746 63.688 1 24.27 759 TRP B CA 1
ATOM 13610 C C . TRP B 1 759 ? -29.672 2.736 64.438 1 24.27 759 TRP B C 1
ATOM 13612 O O . TRP B 1 759 ? -29.281 3.725 65.062 1 24.27 759 TRP B O 1
ATOM 13622 N N . PHE B 1 760 ? -29.172 1.508 64.875 1 25.55 760 PHE B N 1
ATOM 13623 C CA . PHE B 1 760 ? -28.359 1.42 66.125 1 25.55 760 PHE B CA 1
ATOM 13624 C C . PHE B 1 760 ? -26.906 1.809 65.812 1 25.55 760 PHE B C 1
ATOM 13626 O O . PHE B 1 760 ? -26.328 1.358 64.812 1 25.55 760 PHE B O 1
ATOM 13633 N N . GLY B 1 761 ? -26.422 2.977 66.5 1 24.34 761 GLY B N 1
ATOM 13634 C CA . GLY B 1 761 ? -25.281 3.863 66.625 1 24.34 761 GLY B CA 1
ATOM 13635 C C . GLY B 1 761 ? -23.984 3.129 66.875 1 24.34 761 GLY B C 1
ATOM 13636 O O . GLY B 1 761 ? -22.984 3.742 67.312 1 24.34 761 GLY B O 1
ATOM 13637 N N . GLY B 1 762 ? -23.828 1.717 66.875 1 25 762 GLY B N 1
ATOM 13638 C CA . GLY B 1 762 ? -22.641 1.437 67.625 1 25 762 GLY B CA 1
ATOM 13639 C C . GLY B 1 762 ? -21.359 1.95 67 1 25 762 GLY B C 1
ATOM 13640 O O . GLY B 1 762 ? -21.219 1.917 65.812 1 25 762 GLY B O 1
ATOM 13641 N N . SER B 1 763 ? -20.688 2.965 67.625 1 27.08 763 SER B N 1
ATOM 13642 C CA . SER B 1 763 ? -19.484 3.766 67.5 1 27.08 763 SER B CA 1
ATOM 13643 C C . SER B 1 763 ? -18.25 2.883 67.375 1 27.08 763 SER B C 1
ATOM 13645 O O . SER B 1 763 ? -17.125 3.314 67.625 1 27.08 763 SER B O 1
ATOM 13647 N N . GLY B 1 764 ? -18.312 1.573 66.875 1 26.61 764 GLY B N 1
ATOM 13648 C CA . GLY B 1 764 ? -17 0.991 67.125 1 26.61 764 GLY B CA 1
ATOM 13649 C C . GLY B 1 764 ? -15.891 1.679 66.312 1 26.61 764 GLY B C 1
ATOM 13650 O O . GLY B 1 764 ? -16.141 2.203 65.25 1 26.61 764 GLY B O 1
ATOM 13651 N N . SER B 1 765 ? -14.867 2.248 67.062 1 29.41 765 SER B N 1
ATOM 13652 C CA . SER B 1 765 ? -13.648 3.037 66.875 1 29.41 765 SER B CA 1
ATOM 13653 C C . SER B 1 765 ? -12.688 2.361 65.875 1 29.41 765 SER B C 1
ATOM 13655 O O . SER B 1 765 ? -11.5 2.703 65.812 1 29.41 765 SER B O 1
ATOM 13657 N N . GLY B 1 766 ? -13.016 1.188 65.312 1 29.22 766 GLY B N 1
ATOM 13658 C CA . GLY B 1 766 ? -11.789 0.622 64.75 1 29.22 766 GLY B CA 1
ATOM 13659 C C . GLY B 1 766 ? -11.172 1.479 63.688 1 29.22 766 GLY B C 1
ATOM 13660 O O . GLY B 1 766 ? -11.844 2.334 63.094 1 29.22 766 GLY B O 1
ATOM 13661 N N . GLY B 1 767 ? -9.82 1.691 63.812 1 32.34 767 GLY B N 1
ATOM 13662 C CA . GLY B 1 767 ? -8.898 2.412 62.969 1 32.34 767 GLY B CA 1
ATOM 13663 C C . GLY B 1 767 ? -9.086 2.094 61.5 1 32.34 767 GLY B C 1
ATOM 13664 O O . GLY B 1 767 ? -8.797 0.979 61.062 1 32.34 767 GLY B O 1
ATOM 13665 N N . SER B 1 768 ? -10.188 2.449 61 1 31.72 768 SER B N 1
ATOM 13666 C CA . SER B 1 768 ? -10.57 2.178 59.625 1 31.72 768 SER B CA 1
ATOM 13667 C C . SER B 1 768 ? -9.539 2.723 58.625 1 31.72 768 SER B C 1
ATOM 13669 O O . SER B 1 768 ? -9.234 3.918 58.625 1 31.72 768 SER B O 1
ATOM 13671 N N . LYS B 1 769 ? -8.484 1.878 58.406 1 37.88 769 LYS B N 1
ATOM 13672 C CA . LYS B 1 769 ? -7.605 2.223 57.312 1 37.88 769 LYS B CA 1
ATOM 13673 C C . LYS B 1 769 ? -8.398 2.848 56.156 1 37.88 769 LYS B C 1
ATOM 13675 O O . LYS B 1 769 ? -9.406 2.293 55.719 1 37.88 769 LYS B O 1
ATOM 13680 N N . LYS B 1 770 ? -8.227 4.18 56.062 1 37.34 770 LYS B N 1
ATOM 13681 C CA . LYS B 1 770 ? -8.805 4.969 54.969 1 37.34 770 LYS B CA 1
ATOM 13682 C C . LYS B 1 770 ? -8.688 4.234 53.656 1 37.34 770 LYS B C 1
ATOM 13684 O O . LYS B 1 770 ? -7.609 3.748 53.281 1 37.34 770 LYS B O 1
ATOM 13689 N N . PRO B 1 771 ? -9.703 3.721 53.062 1 39.41 771 PRO B N 1
ATOM 13690 C CA . PRO B 1 771 ? -9.586 3.082 51.75 1 39.41 771 PRO B CA 1
ATOM 13691 C C . PRO B 1 771 ? -8.773 3.914 50.75 1 39.41 771 PRO B C 1
ATOM 13693 O O . PRO B 1 771 ? -8.766 5.145 50.844 1 39.41 771 PRO B O 1
ATOM 13696 N N . PRO B 1 772 ? -7.594 3.32 50.344 1 46.72 772 PRO B N 1
ATOM 13697 C CA . PRO B 1 772 ? -6.805 4.066 49.375 1 46.72 772 PRO B CA 1
ATOM 13698 C C . PRO B 1 772 ? -7.676 4.785 48.344 1 46.72 772 PRO B C 1
ATOM 13700 O O . PRO B 1 772 ? -8.797 4.352 48.062 1 46.72 772 PRO B O 1
ATOM 13703 N N . ALA B 1 773 ? -7.461 6.074 48.125 1 50.44 773 ALA B N 1
ATOM 13704 C CA . ALA B 1 773 ? -8.156 6.953 47.188 1 50.44 773 ALA B CA 1
ATOM 13705 C C . ALA B 1 773 ? -8.359 6.262 45.844 1 50.44 773 ALA B C 1
ATOM 13707 O O . ALA B 1 773 ? -7.441 5.621 45.312 1 50.44 773 ALA B O 1
ATOM 13708 N N . PRO B 1 774 ? -9.617 5.984 45.406 1 54.72 774 PRO B N 1
ATOM 13709 C CA . PRO B 1 774 ? -9.914 5.293 44.156 1 54.72 774 PRO B CA 1
ATOM 13710 C C . PRO B 1 774 ? -9.148 5.875 42.969 1 54.72 774 PRO B C 1
ATOM 13712 O O . PRO B 1 774 ? -8.922 7.086 42.906 1 54.72 774 PRO B O 1
ATOM 13715 N N . LYS B 1 775 ? -8.414 5.016 42.25 1 68.94 775 LYS B N 1
ATOM 13716 C CA . LYS B 1 775 ? -7.785 5.398 41 1 68.94 775 LYS B CA 1
ATOM 13717 C C . LYS B 1 775 ? -8.828 5.656 39.906 1 68.94 775 LYS B C 1
ATOM 13719 O O . LYS B 1 775 ? -9.844 4.961 39.844 1 68.94 775 LYS B O 1
ATOM 13724 N N . TRP B 1 776 ? -8.727 6.812 39.312 1 76.38 776 TRP B N 1
ATOM 13725 C CA . TRP B 1 776 ? -9.703 7.25 38.344 1 76.38 776 TRP B CA 1
ATOM 13726 C C . TRP B 1 776 ? -9.148 7.113 36.938 1 76.38 776 TRP B C 1
ATOM 13728 O O . TRP B 1 776 ? -7.949 7.27 36.719 1 76.38 776 TRP B O 1
ATOM 13738 N N . THR B 1 777 ? -9.992 6.637 36.062 1 81.44 777 THR B N 1
ATOM 13739 C CA . THR B 1 777 ? -9.742 6.773 34.625 1 81.44 777 THR B CA 1
ATOM 13740 C C . THR B 1 777 ? -10.555 7.926 34.062 1 81.44 777 THR B C 1
ATOM 13742 O O . THR B 1 777 ? -11.602 8.281 34.594 1 81.44 777 THR B O 1
ATOM 13745 N N . TYR B 1 778 ? -10.055 8.492 33.062 1 89.19 778 TYR B N 1
ATOM 13746 C CA . TYR B 1 778 ? -10.695 9.695 32.531 1 89.19 778 TYR B CA 1
ATOM 13747 C C . TYR B 1 778 ? -11.07 9.523 31.062 1 89.19 778 TYR B C 1
ATOM 13749 O O . TYR B 1 778 ? -10.344 8.883 30.312 1 89.19 778 TYR B O 1
ATOM 13757 N N . THR B 1 779 ? -12.203 9.992 30.734 1 92.5 779 THR B N 1
ATOM 13758 C CA . THR B 1 779 ? -12.625 10.117 29.344 1 92.5 779 THR B CA 1
ATOM 13759 C C . THR B 1 779 ? -12.828 11.586 28.969 1 92.5 779 THR B C 1
ATOM 13761 O O . THR B 1 779 ? -13.531 12.312 29.672 1 92.5 779 THR B O 1
ATOM 13764 N N . LEU B 1 780 ? -12.148 12 28.016 1 95.25 780 LEU B N 1
ATOM 13765 C CA . LEU B 1 780 ? -12.234 13.383 27.562 1 95.25 780 LEU B CA 1
ATOM 13766 C C . LEU B 1 780 ? -13.188 13.508 26.375 1 95.25 780 LEU B C 1
ATOM 13768 O O . LEU B 1 780 ? -13.039 12.789 25.391 1 95.25 780 LEU B O 1
ATOM 13772 N N . LEU B 1 781 ? -14.188 14.297 26.5 1 96.06 781 LEU B N 1
ATOM 13773 C CA . LEU B 1 781 ? -15.016 14.68 25.359 1 96.06 781 LEU B CA 1
ATOM 13774 C C . LEU B 1 781 ? -14.344 15.773 24.547 1 96.06 781 LEU B C 1
ATOM 13776 O O . LEU B 1 781 ? -14.188 16.906 25.016 1 96.06 781 LEU B O 1
ATOM 13780 N N . CYS B 1 782 ? -14.016 15.391 23.359 1 94.62 782 CYS B N 1
ATOM 13781 C CA . CYS B 1 782 ? -13.203 16.297 22.547 1 94.62 782 CYS B CA 1
ATOM 13782 C C . CYS B 1 782 ? -14 16.828 21.359 1 94.62 782 CYS B C 1
ATOM 13784 O O . CYS B 1 782 ? -14.172 16.141 20.359 1 94.62 782 CYS B O 1
ATOM 13786 N N . PRO B 1 783 ? -14.414 18.047 21.453 1 91.81 783 PRO B N 1
ATOM 13787 C CA . PRO B 1 783 ? -14.977 18.656 20.25 1 91.81 783 PRO B CA 1
ATOM 13788 C C . PRO B 1 783 ? -13.922 18.875 19.156 1 91.81 783 PRO B C 1
ATOM 13790 O O . PRO B 1 783 ? -12.758 19.141 19.469 1 91.81 783 PRO B O 1
ATOM 13793 N N . THR B 1 784 ? -14.352 18.812 18 1 86.69 784 THR B N 1
ATOM 13794 C CA . THR B 1 784 ? -13.445 19.078 16.891 1 86.69 784 THR B CA 1
ATOM 13795 C C . THR B 1 784 ? -13.047 20.547 16.859 1 86.69 784 THR B C 1
ATOM 13797 O O . THR B 1 784 ? -13.719 21.391 17.453 1 86.69 784 THR B O 1
ATOM 13800 N N . ASP B 1 785 ? -11.953 20.828 16.266 1 79 785 ASP B N 1
ATOM 13801 C CA . ASP B 1 785 ? -11.492 22.203 16.156 1 79 785 ASP B CA 1
ATOM 13802 C C . ASP B 1 785 ? -12.531 23.078 15.453 1 79 785 ASP B C 1
ATOM 13804 O O . ASP B 1 785 ? -12.711 24.25 15.805 1 79 785 ASP B O 1
ATOM 13808 N N . ALA B 1 786 ? -13.258 22.516 14.547 1 71.06 786 ALA B N 1
ATOM 13809 C CA . ALA B 1 786 ? -14.305 23.25 13.828 1 71.06 786 ALA B CA 1
ATOM 13810 C C . ALA B 1 786 ? -15.445 23.641 14.758 1 71.06 786 ALA B C 1
ATOM 13812 O O . ALA B 1 786 ? -16.094 24.656 14.547 1 71.06 786 ALA B O 1
ATOM 13813 N N . ALA B 1 787 ? -15.641 22.828 15.805 1 79.38 787 ALA B N 1
ATOM 13814 C CA . ALA B 1 787 ? -16.734 23.062 16.734 1 79.38 787 ALA B CA 1
ATOM 13815 C C . ALA B 1 787 ? -16.516 24.344 17.547 1 79.38 787 ALA B C 1
ATOM 13817 O O . ALA B 1 787 ? -17.453 24.953 18.047 1 79.38 787 ALA B O 1
ATOM 13818 N N . PHE B 1 788 ? -15.344 24.797 17.672 1 79.44 788 PHE B N 1
ATOM 13819 C CA . PHE B 1 788 ? -15.008 25.953 18.5 1 79.44 788 PHE B CA 1
ATOM 13820 C C . PHE B 1 788 ? -15.258 27.25 17.75 1 79.44 788 PHE B C 1
ATOM 13822 O O . PHE B 1 788 ? -15.141 28.344 18.312 1 79.44 788 PHE B O 1
ATOM 13829 N N . ALA B 1 789 ? -15.594 27.125 16.547 1 66.06 789 ALA B N 1
ATOM 13830 C CA . ALA B 1 789 ? -15.938 28.328 15.773 1 66.06 789 ALA B CA 1
ATOM 13831 C C . ALA B 1 789 ? -17.188 29 16.328 1 66.06 789 ALA B C 1
ATOM 13833 O O . ALA B 1 789 ? -17.406 30.188 16.109 1 66.06 789 ALA B O 1
ATOM 13834 N N . ARG B 1 790 ? -17.953 28.172 17.219 1 63.47 790 ARG B N 1
ATOM 13835 C CA . ARG B 1 790 ? -19.219 28.672 17.75 1 63.47 790 ARG B CA 1
ATOM 13836 C C . ARG B 1 790 ? -19.016 29.297 19.125 1 63.47 790 ARG B C 1
ATOM 13838 O O . ARG B 1 790 ? -19.969 29.812 19.734 1 63.47 790 ARG B O 1
ATOM 13845 N N . ILE B 1 791 ? -17.766 29.312 19.531 1 70.56 791 ILE B N 1
ATOM 13846 C CA . ILE B 1 791 ? -17.469 29.766 20.891 1 70.56 791 ILE B CA 1
ATOM 13847 C C . ILE B 1 791 ? -16.484 30.953 20.828 1 70.56 791 ILE B C 1
ATOM 13849 O O . ILE B 1 791 ? -15.57 30.953 20 1 70.56 791 ILE B O 1
ATOM 13853 N N . ASN B 1 792 ? -16.844 31.969 21.562 1 64.5 792 ASN B N 1
ATOM 13854 C CA . ASN B 1 792 ? -15.898 33.062 21.719 1 64.5 792 ASN B CA 1
ATOM 13855 C C . ASN B 1 792 ? -14.688 32.656 22.562 1 64.5 792 ASN B C 1
ATOM 13857 O O . ASN B 1 792 ? -14.719 32.75 23.797 1 64.5 792 ASN B O 1
ATOM 13861 N N . LEU B 1 793 ? -13.656 32.312 21.922 1 72 793 LEU B N 1
ATOM 13862 C CA . LEU B 1 793 ? -12.477 31.766 22.578 1 72 793 LEU B CA 1
ATOM 13863 C C . LEU B 1 793 ? -11.703 32.844 23.312 1 72 793 LEU B C 1
ATOM 13865 O O . LEU B 1 793 ? -11.086 32.562 24.344 1 72 793 LEU B O 1
ATOM 13869 N N . THR B 1 794 ? -11.742 34.125 22.828 1 62.66 794 THR B N 1
ATOM 13870 C CA . THR B 1 794 ? -11.016 35.188 23.484 1 62.66 794 THR B CA 1
ATOM 13871 C C . THR B 1 794 ? -11.586 35.438 24.875 1 62.66 794 THR B C 1
ATOM 13873 O O . THR B 1 794 ? -10.828 35.594 25.844 1 62.66 794 THR B O 1
ATOM 13876 N N . ARG B 1 795 ? -12.836 35.469 24.859 1 67.81 795 ARG B N 1
ATOM 13877 C CA . ARG B 1 795 ? -13.477 35.656 26.156 1 67.81 795 ARG B CA 1
ATOM 13878 C C . ARG B 1 795 ? -13.172 34.5 27.109 1 67.81 795 ARG B C 1
ATOM 13880 O O . ARG B 1 795 ? -12.914 34.719 28.297 1 67.81 795 ARG B O 1
ATOM 13887 N N . LEU B 1 796 ? -13.125 33.344 26.547 1 77.06 796 LEU B N 1
ATOM 13888 C CA . LEU B 1 796 ? -12.898 32.156 27.344 1 77.06 796 LEU B CA 1
ATOM 13889 C C . LEU B 1 796 ? -11.469 32.125 27.875 1 77.06 796 LEU B C 1
ATOM 13891 O O . LEU B 1 796 ? -11.219 31.672 29 1 77.06 796 LEU B O 1
ATOM 13895 N N . LEU B 1 797 ? -10.586 32.625 27.109 1 74.5 797 LEU B N 1
ATOM 13896 C CA . LEU B 1 797 ? -9.188 32.594 27.516 1 74.5 797 LEU B CA 1
ATOM 13897 C C . LEU B 1 797 ? -8.875 33.688 28.516 1 74.5 797 LEU B C 1
ATOM 13899 O O . LEU B 1 797 ? -7.953 33.562 29.328 1 74.5 797 LEU B O 1
ATOM 13903 N N . ASP B 1 798 ? -9.664 34.75 28.484 1 73 798 ASP B N 1
ATOM 13904 C CA . ASP B 1 798 ? -9.453 35.844 29.406 1 73 798 ASP B CA 1
ATOM 13905 C C . ASP B 1 798 ? -10.117 35.562 30.75 1 73 798 ASP B C 1
ATOM 13907 O O . ASP B 1 798 ? -9.664 36.062 31.781 1 73 798 ASP B O 1
ATOM 13911 N N . ASP B 1 799 ? -11.195 34.75 30.688 1 79 799 ASP B N 1
ATOM 13912 C CA . ASP B 1 799 ? -11.906 34.375 31.891 1 79 799 ASP B CA 1
ATOM 13913 C C . ASP B 1 799 ? -11.484 32.969 32.344 1 79 799 ASP B C 1
ATOM 13915 O O . ASP B 1 799 ? -12.039 31.969 31.906 1 79 799 ASP B O 1
ATOM 13919 N N . HIS B 1 800 ? -10.617 32.938 33.375 1 85.19 800 HIS B N 1
ATOM 13920 C CA . HIS B 1 800 ? -10.062 31.672 33.812 1 85.19 800 HIS B CA 1
ATOM 13921 C C . HIS B 1 800 ? -11.133 30.797 34.438 1 85.19 800 HIS B C 1
ATOM 13923 O O . HIS B 1 800 ? -11.109 29.578 34.25 1 85.19 800 HIS B O 1
ATOM 13929 N N . GLU B 1 801 ? -12.039 31.375 35.156 1 84.19 801 GLU B N 1
ATOM 13930 C CA . GLU B 1 801 ? -13.07 30.562 35.812 1 84.19 801 GLU B CA 1
ATOM 13931 C C . GLU B 1 801 ? -14.008 29.938 34.781 1 84.19 801 GLU B C 1
ATOM 13933 O O . GLU B 1 801 ? -14.406 28.781 34.938 1 84.19 801 GLU B O 1
ATOM 13938 N N . ALA B 1 802 ? -14.336 30.688 33.781 1 87.19 802 ALA B N 1
ATOM 13939 C CA . ALA B 1 802 ? -15.188 30.156 32.75 1 87.19 802 ALA B CA 1
ATOM 13940 C C . ALA B 1 802 ? -14.461 29.047 31.969 1 87.19 802 ALA B C 1
ATOM 13942 O O . ALA B 1 802 ? -15.078 28.062 31.562 1 87.19 802 ALA B O 1
ATOM 13943 N N . LEU B 1 803 ? -13.164 29.203 31.812 1 89.5 803 LEU B N 1
ATOM 13944 C CA . LEU B 1 803 ? -12.359 28.203 31.125 1 89.5 803 LEU B CA 1
ATOM 13945 C C . LEU B 1 803 ? -12.32 26.891 31.906 1 89.5 803 LEU B C 1
ATOM 13947 O O . LEU B 1 803 ? -12.492 25.812 31.344 1 89.5 803 LEU B O 1
ATOM 13951 N N . VAL B 1 804 ? -12.094 27.016 33.156 1 91 804 VAL B N 1
ATOM 13952 C CA . VAL B 1 804 ? -12.016 25.828 34.031 1 91 804 VAL B CA 1
ATOM 13953 C C . VAL B 1 804 ? -13.359 25.109 34.062 1 91 804 VAL B C 1
ATOM 13955 O O . VAL B 1 804 ? -13.414 23.891 34 1 91 804 VAL B O 1
ATOM 13958 N N . ALA B 1 805 ? -14.453 25.828 34.094 1 90 805 ALA B N 1
ATOM 13959 C CA . ALA B 1 805 ? -15.781 25.234 34.094 1 90 805 ALA B CA 1
ATOM 13960 C C . ALA B 1 805 ? -16.062 24.484 32.812 1 90 805 ALA B C 1
ATOM 13962 O O . ALA B 1 805 ? -16.656 23.406 32.812 1 90 805 ALA B O 1
ATOM 13963 N N . LEU B 1 806 ? -15.656 25.062 31.766 1 92.19 806 LEU B N 1
ATOM 13964 C CA . LEU B 1 806 ? -15.875 24.422 30.469 1 92.19 806 LEU B CA 1
ATOM 13965 C C . LEU B 1 806 ? -15.086 23.125 30.359 1 92.19 806 LEU B C 1
ATOM 13967 O O . LEU B 1 806 ? -15.609 22.109 29.891 1 92.19 806 LEU B O 1
ATOM 13971 N N . VAL B 1 807 ? -13.82 23.156 30.75 1 93.31 807 VAL B N 1
ATOM 13972 C CA . VAL B 1 807 ? -12.969 21.984 30.641 1 93.31 807 VAL B CA 1
ATOM 13973 C C . VAL B 1 807 ? -13.477 20.891 31.578 1 93.31 807 VAL B C 1
ATOM 13975 O O . VAL B 1 807 ? -13.484 19.719 31.219 1 93.31 807 VAL B O 1
ATOM 13978 N N . ARG B 1 808 ? -13.914 21.281 32.719 1 92.5 808 ARG B N 1
ATOM 13979 C CA . ARG B 1 808 ? -14.461 20.312 33.688 1 92.5 808 ARG B CA 1
ATOM 13980 C C . ARG B 1 808 ? -15.688 19.625 33.125 1 92.5 808 ARG B C 1
ATOM 13982 O O . ARG B 1 808 ? -15.93 18.438 33.375 1 92.5 808 ARG B O 1
ATOM 13989 N N . GLN B 1 809 ? -16.422 20.344 32.344 1 93.31 809 GLN B N 1
ATOM 13990 C CA . GLN B 1 809 ? -17.641 19.812 31.75 1 93.31 809 GLN B CA 1
ATOM 13991 C C . GLN B 1 809 ? -17.312 18.75 30.703 1 93.31 809 GLN B C 1
ATOM 13993 O O . GLN B 1 809 ? -18.172 17.938 30.359 1 93.31 809 GLN B O 1
ATOM 13998 N N . HIS B 1 810 ? -16.109 18.703 30.25 1 96.12 810 HIS B N 1
ATOM 13999 C CA . HIS B 1 810 ? -15.742 17.797 29.156 1 96.12 810 HIS B CA 1
ATOM 14000 C C . HIS B 1 810 ? -14.891 16.641 29.672 1 96.12 810 HIS B C 1
ATOM 14002 O O . HIS B 1 810 ? -14.359 15.859 28.875 1 96.12 810 HIS B O 1
ATOM 14008 N N . ILE B 1 811 ? -14.672 16.5 30.922 1 93.88 811 ILE B N 1
ATOM 14009 C CA . ILE B 1 811 ? -13.891 15.414 31.484 1 93.88 811 ILE B CA 1
ATOM 14010 C C . ILE B 1 811 ? -14.781 14.523 32.344 1 93.88 811 ILE B C 1
ATOM 14012 O O . ILE B 1 811 ? -15.391 15 33.312 1 93.88 811 ILE B O 1
ATOM 14016 N N . VAL B 1 812 ? -14.828 13.266 31.969 1 91.06 812 VAL B N 1
ATOM 14017 C CA . VAL B 1 812 ? -15.641 12.289 32.688 1 91.06 812 VAL B CA 1
ATOM 14018 C C . VAL B 1 812 ? -14.734 11.336 33.469 1 91.06 812 VAL B C 1
ATOM 14020 O O . VAL B 1 812 ? -14.062 10.492 32.875 1 91.06 812 VAL B O 1
ATOM 14023 N N . PRO B 1 813 ? -14.758 11.367 34.688 1 87.62 813 PRO B N 1
ATOM 14024 C CA . PRO B 1 813 ? -13.992 10.414 35.5 1 87.62 813 PRO B CA 1
ATOM 14025 C C . PRO B 1 813 ? -14.781 9.156 35.844 1 87.62 813 PRO B C 1
ATOM 14027 O O . PRO B 1 813 ? -15.969 9.234 36.156 1 87.62 813 PRO B O 1
ATOM 14030 N N . ILE B 1 814 ? -14.148 8.109 35.625 1 78.69 814 ILE B N 1
ATOM 14031 C CA . ILE B 1 814 ? -14.742 6.832 36.031 1 78.69 814 ILE B CA 1
ATOM 14032 C C . ILE B 1 814 ? -13.82 6.102 37 1 78.69 814 ILE B C 1
ATOM 14034 O O . ILE B 1 814 ? -12.617 5.969 36.75 1 78.69 814 ILE B O 1
ATOM 14038 N N . PRO B 1 815 ? -14.375 5.66 38.125 1 70.81 815 PRO B N 1
ATOM 14039 C CA . PRO B 1 815 ? -13.547 4.973 39.125 1 70.81 815 PRO B CA 1
ATOM 14040 C C . PRO B 1 815 ? -13.086 3.592 38.656 1 70.81 815 PRO B C 1
ATOM 14042 O O . PRO B 1 815 ? -13.836 2.893 37.969 1 70.81 815 PRO B O 1
ATOM 14045 N N . LEU B 1 816 ? -11.758 3.303 38.938 1 61.84 816 LEU B N 1
ATOM 14046 C CA . LEU B 1 816 ? -11.188 2.002 38.625 1 61.84 816 LEU B CA 1
ATOM 14047 C C . LEU B 1 816 ? -11.57 0.959 39.656 1 61.84 816 LEU B C 1
ATOM 14049 O O . LEU B 1 816 ? -11.477 1.215 40.875 1 61.84 816 LEU B O 1
ATOM 14053 N N . ALA B 1 817 ? -12.484 0.105 39.531 1 49.22 817 ALA B N 1
ATOM 14054 C CA . ALA B 1 817 ? -12.852 -0.909 40.5 1 49.22 817 ALA B CA 1
ATOM 14055 C C . ALA B 1 817 ? -11.758 -1.961 40.656 1 49.22 817 ALA B C 1
ATOM 14057 O O . ALA B 1 817 ? -11.203 -2.428 39.656 1 49.22 817 ALA B O 1
ATOM 14058 N N . GLU B 1 818 ? -10.883 -2.018 41.75 1 44.44 818 GLU B N 1
ATOM 14059 C CA . GLU B 1 818 ? -9.977 -3.127 42.031 1 44.44 818 GLU B CA 1
ATOM 14060 C C . GLU B 1 818 ? -10.734 -4.449 42.125 1 44.44 818 GLU B C 1
ATOM 14062 O O . GLU B 1 818 ? -11.875 -4.492 42.594 1 44.44 818 GLU B O 1
ATOM 14067 N N . ARG B 1 819 ? -10.211 -5.496 41.5 1 42.72 819 ARG B N 1
ATOM 14068 C CA . ARG B 1 819 ? -10.781 -6.84 41.5 1 42.72 819 ARG B CA 1
ATOM 14069 C C . ARG B 1 819 ? -11.219 -7.227 42.938 1 42.72 819 ARG B C 1
ATOM 14071 O O . ARG B 1 819 ? -12.266 -7.852 43.094 1 42.72 819 ARG B O 1
ATOM 14078 N N . ASP B 1 820 ? -10.281 -7.316 43.938 1 36.09 820 ASP B N 1
ATOM 14079 C CA . ASP B 1 820 ? -10.531 -7.953 45.219 1 36.09 820 ASP B CA 1
ATOM 14080 C C . ASP B 1 820 ? -11.445 -7.09 46.094 1 36.09 820 ASP B C 1
ATOM 14082 O O . ASP B 1 820 ? -11.758 -7.457 47.219 1 36.09 820 ASP B O 1
ATOM 14086 N N . SER B 1 821 ? -11.305 -5.855 46.094 1 32.88 821 SER B N 1
ATOM 14087 C CA . SER B 1 821 ? -12.07 -5.199 47.156 1 32.88 821 SER B CA 1
ATOM 14088 C C . SER B 1 821 ? -13.57 -5.254 46.875 1 32.88 821 SER B C 1
ATOM 14090 O O . SER B 1 821 ? -13.984 -5.148 45.719 1 32.88 821 SER B O 1
ATOM 14092 N N . GLY B 1 822 ? -14.297 -6.125 47.625 1 29.47 822 GLY B N 1
ATOM 14093 C CA . GLY B 1 822 ? -15.727 -6.277 47.844 1 29.47 822 GLY B CA 1
ATOM 14094 C C . GLY B 1 822 ? -16.5 -4.984 47.656 1 29.47 822 GLY B C 1
ATOM 14095 O O . GLY B 1 822 ? -17.609 -4.84 48.188 1 29.47 822 GLY B O 1
ATOM 14096 N N . VAL B 1 823 ? -15.68 -4 47.688 1 29.08 823 VAL B N 1
ATOM 14097 C CA . VAL B 1 823 ? -16.5 -2.797 47.719 1 29.08 823 VAL B CA 1
ATOM 14098 C C . VAL B 1 823 ? -17.344 -2.719 46.438 1 29.08 823 VAL B C 1
ATOM 14100 O O . VAL B 1 823 ? -16.797 -2.559 45.344 1 29.08 823 VAL B O 1
ATOM 14103 N N . GLY B 1 824 ? -18.219 -3.607 46.344 1 27.48 824 GLY B N 1
ATOM 14104 C CA . GLY B 1 824 ? -19.266 -3.555 45.344 1 27.48 824 GLY B CA 1
ATOM 14105 C C . GLY B 1 824 ? -19.797 -2.154 45.094 1 27.48 824 GLY B C 1
ATOM 14106 O O . GLY B 1 824 ? -19.766 -1.312 46 1 27.48 824 GLY B O 1
ATOM 14107 N N . ALA B 1 825 ? -19.5 -1.628 44.031 1 30.31 825 ALA B N 1
ATOM 14108 C CA . ALA B 1 825 ? -20.188 -0.374 43.719 1 30.31 825 ALA B CA 1
ATOM 14109 C C . ALA B 1 825 ? -21.578 -0.335 44.344 1 30.31 825 ALA B C 1
ATOM 14111 O O . ALA B 1 825 ? -22.391 -1.237 44.125 1 30.31 825 ALA B O 1
ATOM 14112 N N . LYS B 1 826 ? -21.609 0.144 45.594 1 28.3 826 LYS B N 1
ATOM 14113 C CA . LYS B 1 826 ? -22.891 0.428 46.219 1 28.3 826 LYS B CA 1
ATOM 14114 C C . LYS B 1 826 ? -23.891 1.006 45.219 1 28.3 826 LYS B C 1
ATOM 14116 O O . LYS B 1 826 ? -23.531 1.896 44.438 1 28.3 826 LYS B O 1
ATOM 14121 N N . ASP B 1 827 ? -24.828 0.205 44.906 1 27.81 827 ASP B N 1
ATOM 14122 C CA . ASP B 1 827 ? -26.062 0.521 44.188 1 27.81 827 ASP B CA 1
ATOM 14123 C C . ASP B 1 827 ? -26.688 1.816 44.688 1 27.81 827 ASP B C 1
ATOM 14125 O O . ASP B 1 827 ? -27.188 1.866 45.812 1 27.81 827 ASP B O 1
ATOM 14129 N N . SER B 1 828 ? -25.938 2.877 44.812 1 27.33 828 SER B N 1
ATOM 14130 C CA . SER B 1 828 ? -26.703 3.996 45.344 1 27.33 828 SER B CA 1
ATOM 14131 C C . SER B 1 828 ? -27.953 4.273 44.531 1 27.33 828 SER B C 1
ATOM 14133 O O . SER B 1 828 ? -27.906 4.961 43.531 1 27.33 828 SER B O 1
ATOM 14135 N N . THR B 1 829 ? -28.703 3.225 44.156 1 29.91 829 THR B N 1
ATOM 14136 C CA . THR B 1 829 ? -30.031 3.547 43.625 1 29.91 829 THR B CA 1
ATOM 14137 C C . THR B 1 829 ? -30.797 4.414 44.625 1 29.91 829 THR B C 1
ATOM 14139 O O . THR B 1 829 ? -32 4.586 44.5 1 29.91 829 THR B O 1
ATOM 14142 N N . SER B 1 830 ? -30.25 4.621 45.75 1 29.61 830 SER B N 1
ATOM 14143 C CA . SER B 1 830 ? -31.281 5.273 46.562 1 29.61 830 SER B CA 1
ATOM 14144 C C . SER B 1 830 ? -31.562 6.684 46.062 1 29.61 830 SER B C 1
ATOM 14146 O O . SER B 1 830 ? -30.719 7.574 46.156 1 29.61 830 SER B O 1
ATOM 14148 N N . VAL B 1 831 ? -32.219 6.73 44.844 1 32.41 831 VAL B N 1
ATOM 14149 C CA . VAL B 1 831 ? -32.844 8.031 44.656 1 32.41 831 VAL B CA 1
ATOM 14150 C C . VAL B 1 831 ? -33.5 8.477 45.969 1 32.41 831 VAL B C 1
ATOM 14152 O O . VAL B 1 831 ? -34.312 7.738 46.531 1 32.41 831 VAL B O 1
ATOM 14155 N N . SER B 1 832 ? -32.812 9.031 46.719 1 36.62 832 SER B N 1
ATOM 14156 C CA . SER B 1 832 ? -33.562 9.602 47.844 1 36.62 832 SER B CA 1
ATOM 14157 C C . SER B 1 832 ? -34.969 9.977 47.438 1 36.62 832 SER B C 1
ATOM 14159 O O . SER B 1 832 ? -35.25 10.188 46.25 1 36.62 832 SER B O 1
ATOM 14161 N N . TRP B 1 833 ? -35.938 9.688 48.188 1 40.41 833 TRP B N 1
ATOM 14162 C CA . TRP B 1 833 ? -37.312 10.133 47.969 1 40.41 833 TRP B CA 1
ATOM 14163 C C . TRP B 1 833 ? -37.344 11.508 47.312 1 40.41 833 TRP B C 1
ATOM 14165 O O . TRP B 1 833 ? -38.219 11.789 46.469 1 40.41 833 TRP B O 1
ATOM 14175 N N . ALA B 1 834 ? -36.469 12.422 47.594 1 38.56 834 ALA B N 1
ATOM 14176 C CA . ALA B 1 834 ? -36.406 13.75 47 1 38.56 834 ALA B CA 1
ATOM 14177 C C . ALA B 1 834 ? -35.906 13.68 45.562 1 38.56 834 ALA B C 1
ATOM 14179 O O . ALA B 1 834 ? -36.469 14.336 44.688 1 38.56 834 ALA B O 1
ATOM 14180 N N . ASP B 1 835 ? -34.938 12.867 45.312 1 40.94 835 ASP B N 1
ATOM 14181 C CA . ASP B 1 835 ? -34.469 12.758 43.938 1 40.94 835 ASP B CA 1
ATOM 14182 C C . ASP B 1 835 ? -35.469 12 43.062 1 40.94 835 ASP B C 1
ATOM 14184 O O . ASP B 1 835 ? -35.656 12.359 41.906 1 40.94 835 ASP B O 1
ATOM 14188 N N . TRP B 1 836 ? -36.094 10.945 43.531 1 41.78 836 TRP B N 1
ATOM 14189 C CA . TRP B 1 836 ? -37.219 10.289 42.906 1 41.78 836 TRP B CA 1
ATOM 14190 C C . TRP B 1 836 ? -38.375 11.273 42.688 1 41.78 836 TRP B C 1
ATOM 14192 O O . TRP B 1 836 ? -38.969 11.336 41.594 1 41.78 836 TRP B O 1
ATOM 14202 N N . PHE B 1 837 ? -38.781 12.031 43.719 1 40.38 837 PHE B N 1
ATOM 14203 C CA . PHE B 1 837 ? -39.812 13.078 43.625 1 40.38 837 PHE B CA 1
ATOM 14204 C C . PHE B 1 837 ? -39.375 14.156 42.625 1 40.38 837 PHE B C 1
ATOM 14206 O O . PHE B 1 837 ? -40.156 14.586 41.781 1 40.38 837 PHE B O 1
ATOM 14213 N N . LEU B 1 838 ? -38.188 14.602 42.656 1 38.78 838 LEU B N 1
ATOM 14214 C CA . LEU B 1 838 ? -37.688 15.594 41.719 1 38.78 838 LEU B CA 1
ATOM 14215 C C . LEU B 1 838 ? -37.531 15.008 40.344 1 38.78 838 LEU B C 1
ATOM 14217 O O . LEU B 1 838 ? -37.781 15.695 39.344 1 38.78 838 LEU B O 1
ATOM 14221 N N . SER B 1 839 ? -37.156 13.805 40.188 1 39.12 839 SER B N 1
ATOM 14222 C CA . SER B 1 839 ? -37.062 13.203 38.844 1 39.12 839 SER B CA 1
ATOM 14223 C C . SER B 1 839 ? -38.406 13.109 38.188 1 39.12 839 SER B C 1
ATOM 14225 O O . SER B 1 839 ? -38.531 13.172 36.969 1 39.12 839 SER B O 1
ATOM 14227 N N . ARG B 1 840 ? -39.438 12.773 38.844 1 37.06 840 ARG B N 1
ATOM 14228 C CA . ARG B 1 840 ? -40.812 12.727 38.312 1 37.06 840 ARG B CA 1
ATOM 14229 C C . ARG B 1 840 ? -41.25 14.109 37.844 1 37.06 840 ARG B C 1
ATOM 14231 O O . ARG B 1 840 ? -42.125 14.219 37 1 37.06 840 ARG B O 1
ATOM 14238 N N . PHE B 1 841 ? -41.031 15.102 38.625 1 36.31 841 PHE B N 1
ATOM 14239 C CA . PHE B 1 841 ? -41.375 16.453 38.219 1 36.31 841 PHE B CA 1
ATOM 14240 C C . PHE B 1 841 ? -40.344 17 37.25 1 36.31 841 PHE B C 1
ATOM 14242 O O . PHE B 1 841 ? -40.5 18.094 36.688 1 36.31 841 PHE B O 1
ATOM 14249 N N . ILE B 1 842 ? -39.156 16.672 37.438 1 34.31 842 ILE B N 1
ATOM 14250 C CA . ILE B 1 842 ? -38.25 17.094 36.375 1 34.31 842 ILE B CA 1
ATOM 14251 C C . ILE B 1 842 ? -38.625 16.391 35.094 1 34.31 842 ILE B C 1
ATOM 14253 O O . ILE B 1 842 ? -38.656 15.164 35.031 1 34.31 842 ILE B O 1
ATOM 14257 N N . GLN B 1 843 ? -39.406 17.016 34.281 1 34.81 843 GLN B N 1
ATOM 14258 C CA . GLN B 1 843 ? -39.844 16.672 32.906 1 34.81 843 GLN B CA 1
ATOM 14259 C C . GLN B 1 843 ? -38.844 15.734 32.25 1 34.81 843 GLN B C 1
ATOM 14261 O O . GLN B 1 843 ? -37.625 15.859 32.469 1 34.81 843 GLN B O 1
ATOM 14266 N N . PRO B 1 844 ? -39.312 14.562 31.891 1 36.78 844 PRO B N 1
ATOM 14267 C CA . PRO B 1 844 ? -38.5 13.703 31 1 36.78 844 PRO B CA 1
ATOM 14268 C C . PRO B 1 844 ? -37.531 14.5 30.141 1 36.78 844 PRO B C 1
ATOM 14270 O O . PRO B 1 844 ? -37.719 15.695 29.906 1 36.78 844 PRO B O 1
ATOM 14273 N N . GLU B 1 845 ? -36.25 13.953 30.031 1 41.88 845 GLU B N 1
ATOM 14274 C CA . GLU B 1 845 ? -35.125 14.562 29.281 1 41.88 845 GLU B CA 1
ATOM 14275 C C . GLU B 1 845 ? -35.625 15.188 27.984 1 41.88 845 GLU B C 1
ATOM 14277 O O . GLU B 1 845 ? -36.062 14.484 27.078 1 41.88 845 GLU B O 1
ATOM 14282 N N . ARG B 1 846 ? -36.375 16.109 27.969 1 40.88 846 ARG B N 1
ATOM 14283 C CA . ARG B 1 846 ? -36.844 16.922 26.844 1 40.88 846 ARG B CA 1
ATOM 14284 C C . ARG B 1 846 ? -35.906 16.828 25.656 1 40.88 846 ARG B C 1
ATOM 14286 O O . ARG B 1 846 ? -36.312 17.094 24.516 1 40.88 846 ARG B O 1
ATOM 14293 N N . GLY B 1 847 ? -34.719 16.438 25.828 1 43.53 847 GLY B N 1
ATOM 14294 C CA . GLY B 1 847 ? -33.688 16.562 24.828 1 43.53 847 GLY B CA 1
ATOM 14295 C C . GLY B 1 847 ? -33.688 15.445 23.797 1 43.53 847 GLY B C 1
ATOM 14296 O O . GLY B 1 847 ? -33.156 15.602 22.703 1 43.53 847 GLY B O 1
ATOM 14297 N N . ILE B 1 848 ? -34.25 14.289 24.203 1 47.06 848 ILE B N 1
ATOM 14298 C CA . ILE B 1 848 ? -34.188 13.219 23.203 1 47.06 848 ILE B CA 1
ATOM 14299 C C . ILE B 1 848 ? -35.219 13.492 22.109 1 47.06 848 ILE B C 1
ATOM 14301 O O . ILE B 1 848 ? -34.969 13.188 20.938 1 47.06 848 ILE B O 1
ATOM 14305 N N . GLU B 1 849 ? -36.406 14.016 22.422 1 44.41 849 GLU B N 1
ATOM 14306 C CA . GLU B 1 849 ? -37.344 14.375 21.391 1 44.41 849 GLU B CA 1
ATOM 14307 C C . GLU B 1 849 ? -36.812 15.453 20.469 1 44.41 849 GLU B C 1
ATOM 14309 O O . GLU B 1 849 ? -37.031 15.414 19.25 1 44.41 849 GLU B O 1
ATOM 14314 N N . ASN B 1 850 ? -36.156 16.391 21.016 1 43.19 850 ASN B N 1
ATOM 14315 C CA . ASN B 1 850 ? -35.531 17.422 20.203 1 43.19 850 ASN B CA 1
ATOM 14316 C C . ASN B 1 850 ? -34.375 16.875 19.375 1 43.19 850 ASN B C 1
ATOM 14318 O O . ASN B 1 850 ? -34.094 17.375 18.281 1 43.19 850 ASN B O 1
ATOM 14322 N N . LEU B 1 851 ? -33.688 15.953 19.984 1 48.81 851 LEU B N 1
ATOM 14323 C CA . LEU B 1 851 ? -32.656 15.281 19.219 1 48.81 851 LEU B CA 1
ATOM 14324 C C . LEU B 1 851 ? -33.219 14.648 17.953 1 48.81 851 LEU B C 1
ATOM 14326 O O . LEU B 1 851 ? -32.625 14.758 16.875 1 48.81 851 LEU B O 1
ATOM 14330 N N . LEU B 1 852 ? -34.375 13.953 18.094 1 47.12 852 LEU B N 1
ATOM 14331 C CA . LEU B 1 852 ? -34.938 13.234 16.953 1 47.12 852 LEU B CA 1
ATOM 14332 C C . LEU B 1 852 ? -35.625 14.203 15.984 1 47.12 852 LEU B C 1
ATOM 14334 O O . LEU B 1 852 ? -35.75 13.906 14.789 1 47.12 852 LEU B O 1
ATOM 14338 N N . ASN B 1 853 ? -36.031 15.398 16.438 1 40.62 853 ASN B N 1
ATOM 14339 C CA . ASN B 1 853 ? -36.719 16.344 15.578 1 40.62 853 ASN B CA 1
ATOM 14340 C C . ASN B 1 853 ? -35.844 17.531 15.195 1 40.62 853 ASN B C 1
ATOM 14342 O O . ASN B 1 853 ? -36.188 18.328 14.336 1 40.62 853 ASN B O 1
ATOM 14346 N N . GLY B 1 854 ? -34.75 17.781 15.875 1 41.53 854 GLY B N 1
ATOM 14347 C CA . GLY B 1 854 ? -33.969 18.984 15.625 1 41.53 854 GLY B CA 1
ATOM 14348 C C . GLY B 1 854 ? -32.906 18.797 14.539 1 41.53 854 GLY B C 1
ATOM 14349 O O . GLY B 1 854 ? -33.031 17.906 13.688 1 41.53 854 GLY B O 1
ATOM 14350 N N . GLU B 1 855 ? -31.984 19.766 14.508 1 44.12 855 GLU B N 1
ATOM 14351 C CA . GLU B 1 855 ? -30.922 19.875 13.508 1 44.12 855 GLU B CA 1
ATOM 14352 C C . GLU B 1 855 ? -30.141 18.562 13.391 1 44.12 855 GLU B C 1
ATOM 14354 O O . GLU B 1 855 ? -29.672 18.219 12.297 1 44.12 855 GLU B O 1
ATOM 14359 N N . TYR B 1 856 ? -30.109 17.844 14.445 1 44 856 TYR B N 1
ATOM 14360 C CA . TYR B 1 856 ? -29.375 16.594 14.398 1 44 856 TYR B CA 1
ATOM 14361 C C . TYR B 1 856 ? -30.062 15.586 13.492 1 44 856 TYR B C 1
ATOM 14363 O O . TYR B 1 856 ? -29.406 14.781 12.828 1 44 856 TYR B O 1
ATOM 14371 N N . ALA B 1 857 ? -31.359 15.648 13.469 1 42.84 857 ALA B N 1
ATOM 14372 C CA . ALA B 1 857 ? -32.125 14.719 12.656 1 42.84 857 ALA B CA 1
ATOM 14373 C C . ALA B 1 857 ? -32 15.047 11.172 1 42.84 857 ALA B C 1
ATOM 14375 O O . ALA B 1 857 ? -32.188 14.18 10.32 1 42.84 857 ALA B O 1
ATOM 14376 N N . GLN B 1 858 ? -31.734 16.344 10.898 1 41.38 858 GLN B N 1
ATOM 14377 C CA . GLN B 1 858 ? -31.703 16.766 9.5 1 41.38 858 GLN B CA 1
ATOM 14378 C C . GLN B 1 858 ? -30.375 16.375 8.852 1 41.38 858 GLN B C 1
ATOM 14380 O O . GLN B 1 858 ? -30.234 16.438 7.625 1 41.38 858 GLN B O 1
ATOM 14385 N N . ALA B 1 859 ? -29.453 16.219 9.68 1 40.56 859 ALA B N 1
ATOM 14386 C CA . ALA B 1 859 ? -28.172 15.898 9.039 1 40.56 859 ALA B CA 1
ATOM 14387 C C . ALA B 1 859 ? -28.203 14.508 8.414 1 40.56 859 ALA B C 1
ATOM 14389 O O . ALA B 1 859 ? -28.891 13.609 8.914 1 40.56 859 ALA B O 1
ATOM 14390 N N . SER B 1 860 ? -27.984 14.531 7.129 1 40.28 860 SER B N 1
ATOM 14391 C CA . SER B 1 860 ? -27.922 13.281 6.379 1 40.28 860 SER B CA 1
ATOM 14392 C C . SER B 1 860 ? -27.203 12.195 7.172 1 40.28 860 SER B C 1
ATOM 14394 O O . SER B 1 860 ? -26.188 12.453 7.809 1 40.28 860 SER B O 1
ATOM 14396 N N . PRO B 1 861 ? -27.953 11.242 7.516 1 35.31 861 PRO B N 1
ATOM 14397 C CA . PRO B 1 861 ? -27.375 10.133 8.281 1 35.31 861 PRO B CA 1
ATOM 14398 C C . PRO B 1 861 ? -25.984 9.758 7.797 1 35.31 861 PRO B C 1
ATOM 14400 O O . PRO B 1 861 ? -25.766 9.57 6.598 1 35.31 861 PRO B O 1
ATOM 14403 N N . ARG B 1 862 ? -25.078 10.453 8.25 1 36.34 862 ARG B N 1
ATOM 14404 C CA . ARG B 1 862 ? -23.719 10.055 7.891 1 36.34 862 ARG B CA 1
ATOM 14405 C C . ARG B 1 862 ? -23.547 8.547 8.039 1 36.34 862 ARG B C 1
ATOM 14407 O O . ARG B 1 862 ? -24.328 7.887 8.727 1 36.34 862 ARG B O 1
ATOM 14414 N N . VAL B 1 863 ? -22.203 8.172 7.93 1 34.69 863 VAL B N 1
ATOM 14415 C CA . VAL B 1 863 ? -21.453 6.941 7.664 1 34.69 863 VAL B CA 1
ATOM 14416 C C . VAL B 1 863 ? -21.625 5.973 8.828 1 34.69 863 VAL B C 1
ATOM 14418 O O . VAL B 1 863 ? -21.703 6.395 9.984 1 34.69 863 VAL B O 1
ATOM 14421 N N . ARG B 1 864 ? -21.844 4.805 8.586 1 34.34 864 ARG B N 1
ATOM 14422 C CA . ARG B 1 864 ? -21.938 3.549 9.328 1 34.34 864 ARG B CA 1
ATOM 14423 C C . ARG B 1 864 ? -20.812 3.414 10.328 1 34.34 864 ARG B C 1
ATOM 14425 O O . ARG B 1 864 ? -19.625 3.393 9.953 1 34.34 864 ARG B O 1
ATOM 14432 N N . LEU B 1 865 ? -20.906 4.008 11.383 1 31.3 865 LEU B N 1
ATOM 14433 C CA . LEU B 1 865 ? -20.016 3.391 12.359 1 31.3 865 LEU B CA 1
ATOM 14434 C C . LEU B 1 865 ? -20.156 1.872 12.344 1 31.3 865 LEU B C 1
ATOM 14436 O O . LEU B 1 865 ? -21.281 1.352 12.414 1 31.3 865 LEU B O 1
ATOM 14440 N N . HIS B 1 866 ? -19.422 1.172 11.656 1 31 866 HIS B N 1
ATOM 14441 C CA . HIS B 1 866 ? -19.375 -0.284 11.562 1 31 866 HIS B CA 1
ATOM 14442 C C . HIS B 1 866 ? -19.688 -0.929 12.914 1 31 866 HIS B C 1
ATOM 14444 O O . HIS B 1 866 ? -18.781 -1.072 13.75 1 31 866 HIS B O 1
ATOM 14450 N N . SER B 1 867 ? -20.766 -0.61 13.516 1 28.7 867 SER B N 1
ATOM 14451 C CA . SER B 1 867 ? -21.062 -1.487 14.648 1 28.7 867 SER B CA 1
ATOM 14452 C C . SER B 1 867 ? -21.5 -2.869 14.172 1 28.7 867 SER B C 1
ATOM 14454 O O . SER B 1 867 ? -22.375 -2.99 13.312 1 28.7 867 SER B O 1
ATOM 14456 N N . ASN B 1 868 ? -20.688 -3.791 14.055 1 28.67 868 ASN B N 1
ATOM 14457 C CA . ASN B 1 868 ? -21.109 -5.188 14.047 1 28.67 868 ASN B CA 1
ATOM 14458 C C . ASN B 1 868 ? -22.266 -5.438 15.016 1 28.67 868 ASN B C 1
ATOM 14460 O O . ASN B 1 868 ? -22.031 -5.852 16.156 1 28.67 868 ASN B O 1
ATOM 14464 N N . VAL B 1 869 ? -23.312 -4.633 15.078 1 29.38 869 VAL B N 1
ATOM 14465 C CA . VAL B 1 869 ? -24.422 -5.062 15.906 1 29.38 869 VAL B CA 1
ATOM 14466 C C . VAL B 1 869 ? -25.172 -6.195 15.211 1 29.38 869 VAL B C 1
ATOM 14468 O O . VAL B 1 869 ? -25.75 -6.004 14.141 1 29.38 869 VAL B O 1
ATOM 14471 N N . VAL B 1 870 ? -24.766 -7.387 15.367 1 27.09 870 VAL B N 1
ATOM 14472 C CA . VAL B 1 870 ? -25.672 -8.508 15.141 1 27.09 870 VAL B CA 1
ATOM 14473 C C . VAL B 1 870 ? -26.969 -8.266 15.898 1 27.09 870 VAL B C 1
ATOM 14475 O O . VAL B 1 870 ? -26.969 -8.133 17.125 1 27.09 870 VAL B O 1
ATOM 14478 N N . SER B 1 871 ? -27.938 -7.66 15.352 1 26.97 871 SER B N 1
ATOM 14479 C CA . SER B 1 871 ? -29.281 -7.66 15.922 1 26.97 871 SER B CA 1
ATOM 14480 C C . SER B 1 871 ? -29.734 -9.078 16.266 1 26.97 871 SER B C 1
ATOM 14482 O O . SER B 1 871 ? -30.031 -9.867 15.367 1 26.97 871 SER B O 1
ATOM 14484 N N . THR B 1 872 ? -29.219 -9.875 17.172 1 26.61 872 THR B N 1
ATOM 14485 C CA . THR B 1 872 ? -30.062 -10.953 17.672 1 26.61 872 THR B CA 1
ATOM 14486 C C . THR B 1 872 ? -31.438 -10.414 18.078 1 26.61 872 THR B C 1
ATOM 14488 O O . THR B 1 872 ? -31.578 -9.234 18.406 1 26.61 872 THR B O 1
ATOM 14491 N N . GLY B 1 873 ? -32.625 -10.945 17.766 1 26.69 873 GLY B N 1
ATOM 14492 C CA . GLY B 1 873 ? -33.969 -10.766 18.312 1 26.69 873 GLY B CA 1
ATOM 14493 C C . GLY B 1 873 ? -33.969 -10.18 19.703 1 26.69 873 GLY B C 1
ATOM 14494 O O . GLY B 1 873 ? -35 -9.648 20.156 1 26.69 873 GLY B O 1
ATOM 14495 N N . ALA B 1 874 ? -33.625 -11.039 20.859 1 25.41 874 ALA B N 1
ATOM 14496 C CA . ALA B 1 874 ? -33.812 -10.469 22.203 1 25.41 874 ALA B CA 1
ATOM 14497 C C . ALA B 1 874 ? -33.188 -9.086 22.297 1 25.41 874 ALA B C 1
ATOM 14499 O O . ALA B 1 874 ? -32.281 -8.742 21.516 1 25.41 874 ALA B O 1
ATOM 14500 N N . THR B 1 875 ? -33.812 -8.148 23.188 1 28.36 875 THR B N 1
ATOM 14501 C CA . THR B 1 875 ? -33.469 -6.863 23.797 1 28.36 875 THR B CA 1
ATOM 14502 C C . THR B 1 875 ? -31.969 -6.766 24.016 1 28.36 875 THR B C 1
ATOM 14504 O O . THR B 1 875 ? -31.516 -6.586 25.156 1 28.36 875 THR B O 1
ATOM 14507 N N . VAL B 1 876 ? -31.297 -7.805 23.75 1 29.31 876 VAL B N 1
ATOM 14508 C CA . VAL B 1 876 ? -29.969 -7.742 24.359 1 29.31 876 VAL B CA 1
ATOM 14509 C C . VAL B 1 876 ? -29.344 -6.367 24.125 1 29.31 876 VAL B C 1
ATOM 14511 O O . VAL B 1 876 ? -29.453 -5.816 23.016 1 29.31 876 VAL B O 1
ATOM 14514 N N . PRO B 1 877 ? -28.984 -5.758 25.312 1 29.64 877 PRO B N 1
ATOM 14515 C CA . PRO B 1 877 ? -28.156 -4.551 25.469 1 29.64 877 PRO B CA 1
ATOM 14516 C C . PRO B 1 877 ? -27.109 -4.398 24.359 1 29.64 877 PRO B C 1
ATOM 14518 O O . PRO B 1 877 ? -26.703 -5.391 23.766 1 29.64 877 PRO B O 1
ATOM 14521 N N . LEU B 1 878 ? -27.125 -3.275 23.766 1 33.12 878 LEU B N 1
ATOM 14522 C CA . LEU B 1 878 ? -26.047 -2.797 22.906 1 33.12 878 LEU B CA 1
ATOM 14523 C C . LEU B 1 878 ? -24.703 -3.367 23.359 1 33.12 878 LEU B C 1
ATOM 14525 O O . LEU B 1 878 ? -24.297 -3.162 24.5 1 33.12 878 LEU B O 1
ATOM 14529 N N . GLU B 1 879 ? -24.531 -4.73 23.344 1 33.53 879 GLU B N 1
ATOM 14530 C CA . GLU B 1 879 ? -23.234 -5.27 23.75 1 33.53 879 GLU B CA 1
ATOM 14531 C C . GLU B 1 879 ? -22.156 -4.191 23.734 1 33.53 879 GLU B C 1
ATOM 14533 O O . GLU B 1 879 ? -22 -3.477 22.734 1 33.53 879 GLU B O 1
ATOM 14538 N N . PRO B 1 880 ? -21.703 -3.773 24.844 1 35.44 880 PRO B N 1
ATOM 14539 C CA . PRO B 1 880 ? -20.5 -2.984 25.109 1 35.44 880 PRO B CA 1
ATOM 14540 C C . PRO B 1 880 ? -19.328 -3.367 24.203 1 35.44 880 PRO B C 1
ATOM 14542 O O . PRO B 1 880 ? -18.172 -3.121 24.562 1 35.44 880 PRO B O 1
ATOM 14545 N N . ASP B 1 881 ? -19.391 -4.391 23.391 1 41.72 881 ASP B N 1
ATOM 14546 C CA . ASP B 1 881 ? -18.234 -4.996 22.75 1 41.72 881 ASP B CA 1
ATOM 14547 C C . ASP B 1 881 ? -17.25 -3.93 22.266 1 41.72 881 ASP B C 1
ATOM 14549 O O . ASP B 1 881 ? -16.172 -4.254 21.766 1 41.72 881 ASP B O 1
ATOM 14553 N N . ALA B 1 882 ? -17.766 -2.693 21.859 1 51.06 882 ALA B N 1
ATOM 14554 C CA . ALA B 1 882 ? -17.031 -1.688 21.094 1 51.06 882 ALA B CA 1
ATOM 14555 C C . ALA B 1 882 ? -16.031 -0.934 21.969 1 51.06 882 ALA B C 1
ATOM 14557 O O . ALA B 1 882 ? -16.234 -0.798 23.172 1 51.06 882 ALA B O 1
ATOM 14558 N N . GLU B 1 883 ? -14.703 -1.166 21.594 1 70 883 GLU B N 1
ATOM 14559 C CA . GLU B 1 883 ? -13.586 -0.383 22.094 1 70 883 GLU B CA 1
ATOM 14560 C C . GLU B 1 883 ? -14.008 1.05 22.406 1 70 883 GLU B C 1
ATOM 14562 O O . GLU B 1 883 ? -13.422 2.002 21.891 1 70 883 GLU B O 1
ATOM 14567 N N . THR B 1 884 ? -15.203 1.055 23.312 1 78.44 884 THR B N 1
ATOM 14568 C CA . THR B 1 884 ? -15.641 2.383 23.719 1 78.44 884 THR B CA 1
ATOM 14569 C C . THR B 1 884 ? -14.938 2.805 25.016 1 78.44 884 THR B C 1
ATOM 14571 O O . THR B 1 884 ? -14.68 1.973 25.891 1 78.44 884 THR B O 1
ATOM 14574 N N . PRO B 1 885 ? -14.711 4 25.125 1 86.06 885 PRO B N 1
ATOM 14575 C CA . PRO B 1 885 ? -14.055 4.477 26.344 1 86.06 885 PRO B CA 1
ATOM 14576 C C . PRO B 1 885 ? -15 4.535 27.547 1 86.06 885 PRO B C 1
ATOM 14578 O O . PRO B 1 885 ? -14.555 4.602 28.688 1 86.06 885 PRO B O 1
ATOM 14581 N N . LEU B 1 886 ? -16.391 4.594 27.312 1 84.44 886 LEU B N 1
ATOM 14582 C CA . LEU B 1 886 ? -17.391 4.645 28.359 1 84.44 886 LEU B CA 1
ATOM 14583 C C . LEU B 1 886 ? -18.328 3.439 28.281 1 84.44 886 LEU B C 1
ATOM 14585 O O . LEU B 1 886 ? -18.562 2.896 27.188 1 84.44 886 LEU B O 1
ATOM 14589 N N . PRO B 1 887 ? -18.734 2.971 29.391 1 76.69 887 PRO B N 1
ATOM 14590 C CA . PRO B 1 887 ? -19.656 1.83 29.391 1 76.69 887 PRO B CA 1
ATOM 14591 C C . PRO B 1 887 ? -21.047 2.203 28.906 1 76.69 887 PRO B C 1
ATOM 14593 O O . PRO B 1 887 ? -21.953 2.434 29.734 1 76.69 887 PRO B O 1
ATOM 14596 N N . LEU B 1 888 ? -21.266 2.307 27.672 1 75.75 888 LEU B N 1
ATOM 14597 C CA . LEU B 1 888 ? -22.562 2.635 27.078 1 75.75 888 LEU B CA 1
ATOM 14598 C C . LEU B 1 888 ? -23.406 1.382 26.891 1 75.75 888 LEU B C 1
ATOM 14600 O O . LEU B 1 888 ? -23.453 0.8 25.812 1 75.75 888 LEU B O 1
ATOM 14604 N N . GLN B 1 889 ? -24.078 0.876 27.891 1 62.12 889 GLN B N 1
ATOM 14605 C CA . GLN B 1 889 ? -24.781 -0.399 27.906 1 62.12 889 GLN B CA 1
ATOM 14606 C C . GLN B 1 889 ? -26.25 -0.212 27.562 1 62.12 889 GLN B C 1
ATOM 14608 O O . GLN B 1 889 ? -26.938 -1.166 27.172 1 62.12 889 GLN B O 1
ATOM 14613 N N . SER B 1 890 ? -26.766 1.064 27.734 1 64.06 890 SER B N 1
ATOM 14614 C CA . SER B 1 890 ? -28.172 1.333 27.453 1 64.06 890 SER B CA 1
ATOM 14615 C C . SER B 1 890 ? -28.328 2.412 26.391 1 64.06 890 SER B C 1
ATOM 14617 O O . SER B 1 890 ? -27.344 3.029 25.984 1 64.06 890 SER B O 1
ATOM 14619 N N . SER B 1 891 ? -29.641 2.473 25.953 1 71.25 891 SER B N 1
ATOM 14620 C CA . SER B 1 891 ? -29.922 3.479 24.938 1 71.25 891 SER B CA 1
ATOM 14621 C C . SER B 1 891 ? -29.703 4.887 25.484 1 71.25 891 SER B C 1
ATOM 14623 O O . SER B 1 891 ? -29.469 5.824 24.703 1 71.25 891 SER B O 1
ATOM 14625 N N . THR B 1 892 ? -29.859 4.992 26.734 1 75.25 892 THR B N 1
ATOM 14626 C CA . THR B 1 892 ? -29.531 6.258 27.391 1 75.25 892 THR B CA 1
ATOM 14627 C C . THR B 1 892 ? -28.641 6.027 28.609 1 75.25 892 THR B C 1
ATOM 14629 O O . THR B 1 892 ? -28.844 5.062 29.359 1 75.25 892 THR B O 1
ATOM 14632 N N . ALA B 1 893 ? -27.531 6.75 28.719 1 78.88 893 ALA B N 1
ATOM 14633 C CA . ALA B 1 893 ? -26.594 6.629 29.844 1 78.88 893 ALA B CA 1
ATOM 14634 C C . ALA B 1 893 ? -26.203 8.008 30.375 1 78.88 893 ALA B C 1
ATOM 14636 O O . ALA B 1 893 ? -25.984 8.945 29.609 1 78.88 893 ALA B O 1
ATOM 14637 N N . ARG B 1 894 ? -26.25 8.141 31.672 1 84.88 894 ARG B N 1
ATOM 14638 C CA . ARG B 1 894 ? -25.859 9.383 32.312 1 84.88 894 ARG B CA 1
ATOM 14639 C C . ARG B 1 894 ? -24.516 9.227 33.031 1 84.88 894 ARG B C 1
ATOM 14641 O O . ARG B 1 894 ? -24.266 8.211 33.688 1 84.88 894 ARG B O 1
ATOM 14648 N N . PHE B 1 895 ? -23.641 10.211 32.812 1 86.81 895 PHE B N 1
ATOM 14649 C CA . PHE B 1 895 ? -22.328 10.203 33.469 1 86.81 895 PHE B CA 1
ATOM 14650 C C . PHE B 1 895 ? -22.047 11.539 34.125 1 86.81 895 PHE B C 1
ATOM 14652 O O . PHE B 1 895 ? -22.438 12.594 33.625 1 86.81 895 PHE B O 1
ATOM 14659 N N . GLY B 1 896 ? -21.359 11.469 35.25 1 86.25 896 GLY B N 1
ATOM 14660 C CA . GLY B 1 896 ? -20.891 12.68 35.906 1 86.25 896 GLY B CA 1
ATOM 14661 C C . GLY B 1 896 ? -19.578 13.188 35.344 1 86.25 896 GLY B C 1
ATOM 14662 O O . GLY B 1 896 ? -18.719 12.398 34.938 1 86.25 896 GLY B O 1
ATOM 14663 N N . THR B 1 897 ? -19.484 14.555 35.281 1 91.62 897 THR B N 1
ATOM 14664 C CA . THR B 1 897 ? -18.234 15.188 34.875 1 91.62 897 THR B CA 1
ATOM 14665 C C . THR B 1 897 ? -17.547 15.828 36.062 1 91.62 897 THR B C 1
ATOM 14667 O O . THR B 1 897 ? -18.062 15.773 37.188 1 91.62 897 THR B O 1
ATOM 14670 N N . LEU B 1 898 ? -16.391 16.359 35.844 1 89.19 898 LEU B N 1
ATOM 14671 C CA . LEU B 1 898 ? -15.695 17.062 36.906 1 89.19 898 LEU B CA 1
ATOM 14672 C C . LEU B 1 898 ? -16.453 18.328 37.312 1 89.19 898 LEU B C 1
ATOM 14674 O O . LEU B 1 898 ? -16.203 18.891 38.406 1 89.19 898 LEU B O 1
ATOM 14678 N N . GLN B 1 899 ? -17.359 18.75 36.438 1 89.25 899 GLN B N 1
ATOM 14679 C CA . GLN B 1 899 ? -18.172 19.938 36.75 1 89.25 899 GLN B CA 1
ATOM 14680 C C . GLN B 1 899 ? -19.359 19.594 37.625 1 89.25 899 GLN B C 1
ATOM 14682 O O . GLN B 1 899 ? -19.953 20.484 38.25 1 89.25 899 GLN B O 1
ATOM 14687 N N . THR B 1 900 ? -19.641 18.391 37.781 1 84.25 900 THR B N 1
ATOM 14688 C CA . THR B 1 900 ? -20.828 17.953 38.562 1 84.25 900 THR B CA 1
ATOM 14689 C C . THR B 1 900 ? -20.719 18.391 40 1 84.25 900 THR B C 1
ATOM 14691 O O . THR B 1 900 ? -21.734 18.703 40.656 1 84.25 900 THR B O 1
ATOM 14694 N N . SER B 1 901 ? -19.562 18.406 40.562 1 79.44 901 SER B N 1
ATOM 14695 C CA . SER B 1 901 ? -19.391 18.828 41.969 1 79.44 901 SER B CA 1
ATOM 14696 C C . SER B 1 901 ? -19.578 20.328 42.125 1 79.44 901 SER B C 1
ATOM 14698 O O . SER B 1 901 ? -19.859 20.812 43.219 1 79.44 901 SER B O 1
ATOM 14700 N N . HIS B 1 902 ? -19.578 21.047 41.062 1 81.38 902 HIS B N 1
ATOM 14701 C CA . HIS B 1 902 ? -19.656 22.5 41.156 1 81.38 902 HIS B CA 1
ATOM 14702 C C . HIS B 1 902 ? -21 23 40.656 1 81.38 902 HIS B C 1
ATOM 14704 O O . HIS B 1 902 ? -21.391 24.141 40.938 1 81.38 902 HIS B O 1
ATOM 14710 N N . SER B 1 903 ? -21.641 22.141 39.875 1 81.44 903 SER B N 1
ATOM 14711 C CA . SER B 1 903 ? -22.953 22.516 39.344 1 81.44 903 SER B CA 1
ATOM 14712 C C . SER B 1 903 ? -23.906 21.312 39.344 1 81.44 903 SER B C 1
ATOM 14714 O O . SER B 1 903 ? -23.5 20.203 39.031 1 81.44 903 SER B O 1
ATOM 14716 N N . THR B 1 904 ? -25.141 21.516 39.688 1 77.44 904 THR B N 1
ATOM 14717 C CA . THR B 1 904 ? -26.141 20.469 39.688 1 77.44 904 THR B CA 1
ATOM 14718 C C . THR B 1 904 ? -26.438 19.969 38.281 1 77.44 904 THR B C 1
ATOM 14720 O O . THR B 1 904 ? -26.969 18.875 38.094 1 77.44 904 THR B O 1
ATOM 14723 N N . TYR B 1 905 ? -26.078 20.797 37.344 1 80.38 905 TYR B N 1
ATOM 14724 C CA . TYR B 1 905 ? -26.328 20.391 35.938 1 80.38 905 TYR B CA 1
ATOM 14725 C C . TYR B 1 905 ? -25.047 19.953 35.25 1 80.38 905 TYR B C 1
ATOM 14727 O O . TYR B 1 905 ? -24.938 20 34.031 1 80.38 905 TYR B O 1
ATOM 14735 N N . GLY B 1 906 ? -24.109 19.562 36 1 84.06 906 GLY B N 1
ATOM 14736 C CA . GLY B 1 906 ? -22.797 19.203 35.438 1 84.06 906 GLY B CA 1
ATOM 14737 C C . GLY B 1 906 ? -22.766 17.828 34.812 1 84.06 906 GLY B C 1
ATOM 14738 O O . GLY B 1 906 ? -21.781 17.469 34.156 1 84.06 906 GLY B O 1
ATOM 14739 N N . ASP B 1 907 ? -23.859 17.078 34.875 1 87.56 907 ASP B N 1
ATOM 14740 C CA . ASP B 1 907 ? -23.891 15.727 34.312 1 87.56 907 ASP B CA 1
ATOM 14741 C C . ASP B 1 907 ? -24.109 15.766 32.812 1 87.56 907 ASP B C 1
ATOM 14743 O O . ASP B 1 907 ? -24.641 16.75 32.281 1 87.56 907 ASP B O 1
ATOM 14747 N N . ILE B 1 908 ? -23.641 14.688 32.156 1 90.94 908 ILE B N 1
ATOM 14748 C CA . ILE B 1 908 ? -23.875 14.57 30.719 1 90.94 908 ILE B CA 1
ATOM 14749 C C . ILE B 1 908 ? -24.75 13.352 30.438 1 90.94 908 ILE B C 1
ATOM 14751 O O . ILE B 1 908 ? -24.734 12.375 31.188 1 90.94 908 ILE B O 1
ATOM 14755 N N . VAL B 1 909 ? -25.5 13.43 29.375 1 87.12 909 VAL B N 1
ATOM 14756 C CA . VAL B 1 909 ? -26.422 12.367 28.984 1 87.12 909 VAL B CA 1
ATOM 14757 C C . VAL B 1 909 ? -26.109 11.906 27.562 1 87.12 909 VAL B C 1
ATOM 14759 O O . VAL B 1 909 ? -26.062 12.719 26.641 1 87.12 909 VAL B O 1
ATOM 14762 N N . PHE B 1 910 ? -25.859 10.594 27.469 1 87.06 910 PHE B N 1
ATOM 14763 C CA . PHE B 1 910 ? -25.672 9.977 26.156 1 87.06 910 PHE B CA 1
ATOM 14764 C C . PHE B 1 910 ? -26.984 9.344 25.672 1 87.06 910 PHE B C 1
ATOM 14766 O O . PHE B 1 910 ? -27.703 8.734 26.469 1 87.06 910 PHE B O 1
ATOM 14773 N N . ALA B 1 911 ? -27.297 9.5 24.344 1 81.81 911 ALA B N 1
ATOM 14774 C CA . ALA B 1 911 ? -28.469 8.875 23.75 1 81.81 911 ALA B CA 1
ATOM 14775 C C . ALA B 1 911 ? -28.156 8.266 22.391 1 81.81 911 ALA B C 1
ATOM 14777 O O . ALA B 1 911 ? -27.406 8.859 21.609 1 81.81 911 ALA B O 1
ATOM 14778 N N . HIS B 1 912 ? -28.641 7.051 22.25 1 78.19 912 HIS B N 1
ATOM 14779 C CA . HIS B 1 912 ? -28.453 6.387 20.953 1 78.19 912 HIS B CA 1
ATOM 14780 C C . HIS B 1 912 ? -29.609 6.711 20 1 78.19 912 HIS B C 1
ATOM 14782 O O . HIS B 1 912 ? -30.781 6.555 20.359 1 78.19 912 HIS B O 1
ATOM 14788 N N . THR B 1 913 ? -29.359 7.254 18.844 1 66.31 913 THR B N 1
ATOM 14789 C CA . THR B 1 913 ? -30.375 7.707 17.891 1 66.31 913 THR B CA 1
ATOM 14790 C C . THR B 1 913 ? -30.5 6.73 16.719 1 66.31 913 THR B C 1
ATOM 14792 O O . THR B 1 913 ? -30.766 7.141 15.594 1 66.31 913 THR B O 1
ATOM 14795 N N . GLY B 1 914 ? -30.234 5.512 16.938 1 57.56 914 GLY B N 1
ATOM 14796 C CA . GLY B 1 914 ? -30.391 4.539 15.867 1 57.56 914 GLY B CA 1
ATOM 14797 C C . GLY B 1 914 ? -29.281 4.59 14.844 1 57.56 914 GLY B C 1
ATOM 14798 O O . GLY B 1 914 ? -28.109 4.477 15.188 1 57.56 914 GLY B O 1
ATOM 14799 N N . ASP B 1 915 ? -29.781 5.074 13.57 1 54.66 915 ASP B N 1
ATOM 14800 C CA . ASP B 1 915 ? -28.859 5.035 12.438 1 54.66 915 ASP B CA 1
ATOM 14801 C C . ASP B 1 915 ? -27.844 6.176 12.508 1 54.66 915 ASP B C 1
ATOM 14803 O O . ASP B 1 915 ? -26.797 6.125 11.852 1 54.66 915 ASP B O 1
ATOM 14807 N N . ARG B 1 916 ? -28.156 7.082 13.414 1 60.69 916 ARG B N 1
ATOM 14808 C CA . ARG B 1 916 ? -27.266 8.242 13.43 1 60.69 916 ARG B CA 1
ATOM 14809 C C . ARG B 1 916 ? -26.219 8.109 14.531 1 60.69 916 ARG B C 1
ATOM 14811 O O . ARG B 1 916 ? -25.359 8.992 14.688 1 60.69 916 ARG B O 1
ATOM 14818 N N . GLY B 1 917 ? -26.344 7.121 15.266 1 73.88 917 GLY B N 1
ATOM 14819 C CA . GLY B 1 917 ? -25.312 6.867 16.25 1 73.88 917 GLY B CA 1
ATOM 14820 C C . GLY B 1 917 ? -25.625 7.465 17.609 1 73.88 917 GLY B C 1
ATOM 14821 O O . GLY B 1 917 ? -26.781 7.488 18.031 1 73.88 917 GLY B O 1
ATOM 14822 N N . TRP B 1 918 ? -24.578 7.945 18.312 1 82.25 918 TRP B N 1
ATOM 14823 C CA . TRP B 1 918 ? -24.703 8.445 19.672 1 82.25 918 TRP B CA 1
ATOM 14824 C C . TRP B 1 918 ? -24.672 9.969 19.703 1 82.25 918 TRP B C 1
ATOM 14826 O O . TRP B 1 918 ? -24.031 10.602 18.859 1 82.25 918 TRP B O 1
ATOM 14836 N N . ALA B 1 919 ? -25.422 10.523 20.578 1 87.25 919 ALA B N 1
ATOM 14837 C CA . ALA B 1 919 ? -25.391 11.961 20.859 1 87.25 919 ALA B CA 1
ATOM 14838 C C . ALA B 1 919 ? -25.219 12.227 22.344 1 87.25 919 ALA B C 1
ATOM 14840 O O . ALA B 1 919 ? -25.531 11.375 23.172 1 87.25 919 ALA B O 1
ATOM 14841 N N . VAL B 1 920 ? -24.609 13.312 22.688 1 90.31 920 VAL B N 1
ATOM 14842 C CA . VAL B 1 920 ? -24.344 13.656 24.078 1 90.31 920 VAL B CA 1
ATOM 14843 C C . VAL B 1 920 ? -24.797 15.086 24.344 1 90.31 920 VAL B C 1
ATOM 14845 O O . VAL B 1 920 ? -24.703 15.953 23.484 1 90.31 920 VAL B O 1
ATOM 14848 N N . THR B 1 921 ? -25.375 15.352 25.5 1 89.69 921 THR B N 1
ATOM 14849 C CA . THR B 1 921 ? -25.797 16.688 25.922 1 89.69 921 THR B CA 1
ATOM 14850 C C . THR B 1 921 ? -25.547 16.875 27.422 1 89.69 921 THR B C 1
ATOM 14852 O O . THR B 1 921 ? -25.219 15.922 28.125 1 89.69 921 THR B O 1
ATOM 14855 N N . VAL B 1 922 ? -25.5 18.172 27.812 1 89.94 922 VAL B N 1
ATOM 14856 C CA . VAL B 1 922 ? -25.453 18.5 29.219 1 89.94 922 VAL B CA 1
ATOM 14857 C C . VAL B 1 922 ? -26.859 18.391 29.828 1 89.94 922 VAL B C 1
ATOM 14859 O O . VAL B 1 922 ? -27.844 18.766 29.188 1 89.94 922 VAL B O 1
ATOM 14862 N N . LYS B 1 923 ? -26.891 17.828 31 1 83.56 923 LYS B N 1
ATOM 14863 C CA . LYS B 1 923 ? -28.172 17.672 31.688 1 83.56 923 LYS B CA 1
ATOM 14864 C C . LYS B 1 923 ? -28.938 19 31.719 1 83.56 923 LYS B C 1
ATOM 14866 O O . LYS B 1 923 ? -28.406 20.016 32.188 1 83.56 923 LYS B O 1
ATOM 14871 N N . GLY B 1 924 ? -30.047 19.016 31.141 1 75.31 924 GLY B N 1
ATOM 14872 C CA . GLY B 1 924 ? -30.906 20.188 31.172 1 75.31 924 GLY B CA 1
ATOM 14873 C C . GLY B 1 924 ? -30.75 21.078 29.938 1 75.31 924 GLY B C 1
ATOM 14874 O O . GLY B 1 924 ? -31.594 21.938 29.672 1 75.31 924 GLY B O 1
ATOM 14875 N N . ALA B 1 925 ? -29.672 20.906 29.219 1 79.25 925 ALA B N 1
ATOM 14876 C CA . ALA B 1 925 ? -29.422 21.719 28.031 1 79.25 925 ALA B CA 1
ATOM 14877 C C . ALA B 1 925 ? -30.219 21.219 26.828 1 79.25 925 ALA B C 1
ATOM 14879 O O . ALA B 1 925 ? -30.578 20.031 26.766 1 79.25 925 ALA B O 1
ATOM 14880 N N . GLU B 1 926 ? -30.531 22.031 25.922 1 72.88 926 GLU B N 1
ATOM 14881 C CA . GLU B 1 926 ? -31.297 21.672 24.734 1 72.88 926 GLU B CA 1
ATOM 14882 C C . GLU B 1 926 ? -30.391 21.281 23.578 1 72.88 926 GLU B C 1
ATOM 14884 O O . GLU B 1 926 ? -30.797 20.516 22.688 1 72.88 926 GLU B O 1
ATOM 14889 N N . GLU B 1 927 ? -29.25 21.719 23.609 1 77.31 927 GLU B N 1
ATOM 14890 C CA . GLU B 1 927 ? -28.359 21.469 22.469 1 77.31 927 GLU B CA 1
ATOM 14891 C C . GLU B 1 927 ? -27.625 20.141 22.625 1 77.31 927 GLU B C 1
ATOM 14893 O O . GLU B 1 927 ? -27.109 19.828 23.703 1 77.31 927 GLU B O 1
ATOM 14898 N N . TRP B 1 928 ? -27.688 19.312 21.562 1 84 928 TRP B N 1
ATOM 14899 C CA . TRP B 1 928 ? -27.031 18.016 21.562 1 84 928 TRP B CA 1
ATOM 14900 C C . TRP B 1 928 ? -25.812 18.016 20.641 1 84 928 TRP B C 1
ATOM 14902 O O . TRP B 1 928 ? -25.812 18.688 19.594 1 84 928 TRP B O 1
ATOM 14912 N N . ALA B 1 929 ? -24.781 17.312 21.062 1 87 929 ALA B N 1
ATOM 14913 C CA . ALA B 1 929 ? -23.594 17.094 20.25 1 87 929 ALA B CA 1
ATOM 14914 C C . ALA B 1 929 ? -23.547 15.656 19.719 1 87 929 ALA B C 1
ATOM 14916 O O . ALA B 1 929 ? -23.812 14.703 20.453 1 87 929 ALA B O 1
ATOM 14917 N N . GLY B 1 930 ? -23.297 15.547 18.422 1 86 930 GLY B N 1
ATOM 14918 C CA . GLY B 1 930 ? -23.156 14.227 17.828 1 86 930 GLY B CA 1
ATOM 14919 C C . GLY B 1 930 ? -21.781 13.609 18.047 1 86 930 GLY B C 1
ATOM 14920 O O . GLY B 1 930 ? -20.766 14.305 17.969 1 86 930 GLY B O 1
ATOM 14921 N N . VAL B 1 931 ? -21.781 12.328 18.422 1 88.31 931 VAL B N 1
ATOM 14922 C CA . VAL B 1 931 ? -20.531 11.602 18.578 1 88.31 931 VAL B CA 1
ATOM 14923 C C . VAL B 1 931 ? -20.031 11.141 17.203 1 88.31 931 VAL B C 1
ATOM 14925 O O . VAL B 1 931 ? -20.75 10.469 16.469 1 88.31 931 VAL B O 1
ATOM 14928 N N . LYS B 1 932 ? -18.859 11.547 16.844 1 85.44 932 LYS B N 1
ATOM 14929 C CA . LYS B 1 932 ? -18.297 11.211 15.531 1 85.44 932 LYS B CA 1
ATOM 14930 C C . LYS B 1 932 ? -17.422 9.969 15.602 1 85.44 932 LYS B C 1
ATOM 14932 O O . LYS B 1 932 ? -17.422 9.141 14.695 1 85.44 932 LYS B O 1
ATOM 14937 N N . ALA B 1 933 ? -16.641 9.875 16.578 1 88.56 933 ALA B N 1
ATOM 14938 C CA . ALA B 1 933 ? -15.711 8.766 16.781 1 88.56 933 ALA B CA 1
ATOM 14939 C C . ALA B 1 933 ? -15.305 8.648 18.25 1 88.56 933 ALA B C 1
ATOM 14941 O O . ALA B 1 933 ? -15.617 9.523 19.062 1 88.56 933 ALA B O 1
ATOM 14942 N N . TRP B 1 934 ? -14.727 7.559 18.594 1 91.25 934 TRP B N 1
ATOM 14943 C CA . TRP B 1 934 ? -14.18 7.406 19.938 1 91.25 934 TRP B CA 1
ATOM 14944 C C . TRP B 1 934 ? -12.969 6.477 19.938 1 91.25 934 TRP B C 1
ATOM 14946 O O . TRP B 1 934 ? -12.68 5.832 18.922 1 91.25 934 TRP B O 1
ATOM 14956 N N . GLY B 1 935 ? -12.211 6.516 20.906 1 90.5 935 GLY B N 1
ATOM 14957 C CA . GLY B 1 935 ? -11.055 5.664 21.094 1 90.5 935 GLY B CA 1
ATOM 14958 C C . GLY B 1 935 ? -10.719 5.43 22.562 1 90.5 935 GLY B C 1
ATOM 14959 O O . GLY B 1 935 ? -10.844 6.336 23.391 1 90.5 935 GLY B O 1
ATOM 14960 N N . LYS B 1 936 ? -10.344 4.203 22.797 1 88.31 936 LYS B N 1
ATOM 14961 C CA . LYS B 1 936 ? -9.906 3.814 24.141 1 88.31 936 LYS B CA 1
ATOM 14962 C C . LYS B 1 936 ? -8.391 3.902 24.266 1 88.31 936 LYS B C 1
ATOM 14964 O O . LYS B 1 936 ? -7.664 3.666 23.297 1 88.31 936 LYS B O 1
ATOM 14969 N N . THR B 1 937 ? -7.992 4.277 25.469 1 88.75 937 THR B N 1
ATOM 14970 C CA . THR B 1 937 ? -6.555 4.305 25.703 1 88.75 937 THR B CA 1
ATOM 14971 C C . THR B 1 937 ? -5.98 2.891 25.688 1 88.75 937 THR B C 1
ATOM 14973 O O . THR B 1 937 ? -6.672 1.93 26.031 1 88.75 937 THR B O 1
ATOM 14976 N N . VAL B 1 938 ? -4.742 2.824 25.25 1 85.44 938 VAL B N 1
ATOM 14977 C CA . VAL B 1 938 ? -4.082 1.524 25.156 1 85.44 938 VAL B CA 1
ATOM 14978 C C . VAL B 1 938 ? -2.756 1.57 25.922 1 85.44 938 VAL B C 1
ATOM 14980 O O . VAL B 1 938 ? -1.921 2.441 25.672 1 85.44 938 VAL B O 1
ATOM 14983 N N . GLY B 1 939 ? -2.518 0.682 26.828 1 75.38 939 GLY B N 1
ATOM 14984 C CA . GLY B 1 939 ? -1.242 0.501 27.516 1 75.38 939 GLY B CA 1
ATOM 14985 C C . GLY B 1 939 ? -1.007 1.513 28.625 1 75.38 939 GLY B C 1
ATOM 14986 O O . GLY B 1 939 ? 0.138 1.768 29 1 75.38 939 GLY B O 1
ATOM 14987 N N . VAL B 1 940 ? -1.812 2.434 28.953 1 67.75 940 VAL B N 1
ATOM 14988 C CA . VAL B 1 940 ? -1.577 3.5 29.922 1 67.75 940 VAL B CA 1
ATOM 14989 C C . VAL B 1 940 ? -1.873 2.992 31.328 1 67.75 940 VAL B C 1
ATOM 14991 O O . VAL B 1 940 ? -1.242 3.424 32.281 1 67.75 940 VAL B O 1
ATOM 14994 N N . THR B 1 941 ? -2.941 2.41 31.562 1 54.69 941 THR B N 1
ATOM 14995 C CA . THR B 1 941 ? -3.277 2.08 32.938 1 54.69 941 THR B CA 1
ATOM 14996 C C . THR B 1 941 ? -2.383 0.959 33.469 1 54.69 941 THR B C 1
ATOM 14998 O O . THR B 1 941 ? -2.34 -0.129 32.906 1 54.69 941 THR B O 1
ATOM 15001 N N . PRO B 1 942 ? -1.306 1.389 34.062 1 43.28 942 PRO B N 1
ATOM 15002 C CA . PRO B 1 942 ? -0.538 0.369 34.781 1 43.28 942 PRO B CA 1
ATOM 15003 C C . PRO B 1 942 ? -1.422 -0.56 35.594 1 43.28 942 PRO B C 1
ATOM 15005 O O . PRO B 1 942 ? -2.412 -0.114 36.188 1 43.28 942 PRO B O 1
ATOM 15008 N N . GLY B 1 943 ? -1.179 -1.97 35.75 1 40.88 943 GLY B N 1
ATOM 15009 C CA . GLY B 1 943 ? -1.514 -3.115 36.594 1 40.88 943 GLY B CA 1
ATOM 15010 C C . GLY B 1 943 ? -3.008 -3.328 36.719 1 40.88 943 GLY B C 1
ATOM 15011 O O . GLY B 1 943 ? -3.451 -4.41 37.125 1 40.88 943 GLY B O 1
ATOM 15012 N N . ALA B 1 944 ? -3.762 -2.182 37.188 1 33.56 944 ALA B N 1
ATOM 15013 C CA . ALA B 1 944 ? -5.082 -2.375 37.781 1 33.56 944 ALA B CA 1
ATOM 15014 C C . ALA B 1 944 ? -6.164 -2.422 36.688 1 33.56 944 ALA B C 1
ATOM 15016 O O . ALA B 1 944 ? -6.598 -1.382 36.188 1 33.56 944 ALA B O 1
ATOM 15017 N N . ALA B 1 945 ? -6.059 -3.113 35.75 1 36.66 945 ALA B N 1
ATOM 15018 C CA . ALA B 1 945 ? -7.223 -3.234 34.875 1 36.66 945 ALA B CA 1
ATOM 15019 C C . ALA B 1 945 ? -8.508 -3.367 35.656 1 36.66 945 ALA B C 1
ATOM 15021 O O . ALA B 1 945 ? -8.648 -4.285 36.5 1 36.66 945 ALA B O 1
ATOM 15022 N N . SER B 1 946 ? -9.078 -2.264 36.125 1 34.03 946 SER B N 1
ATOM 15023 C CA . SER B 1 946 ? -10.383 -2.285 36.781 1 34.03 946 SER B CA 1
ATOM 15024 C C . SER B 1 946 ? -11.414 -3.037 35.938 1 34.03 946 SER B C 1
ATOM 15026 O O . SER B 1 946 ? -11.547 -2.785 34.75 1 34.03 946 SER B O 1
ATOM 15028 N N . VAL B 1 947 ? -11.477 -4.199 36.188 1 36.72 947 VAL B N 1
ATOM 15029 C CA . VAL B 1 947 ? -12.523 -5.012 35.594 1 36.72 947 VAL B CA 1
ATOM 15030 C C . VAL B 1 947 ? -13.891 -4.473 35.969 1 36.72 947 VAL B C 1
ATOM 15032 O O . VAL B 1 947 ? -14.242 -4.461 37.156 1 36.72 947 VAL B O 1
ATOM 15035 N N . TYR B 1 948 ? -14.359 -3.23 35.594 1 30.34 948 TYR B N 1
ATOM 15036 C CA . TYR B 1 948 ? -15.766 -3.023 35.906 1 30.34 948 TYR B CA 1
ATOM 15037 C C . TYR B 1 948 ? -16.531 -4.344 35.875 1 30.34 948 TYR B C 1
ATOM 15039 O O . TYR B 1 948 ? -16.094 -5.309 35.25 1 30.34 948 TYR B O 1
ATOM 15047 N N . ALA B 1 949 ? -17.578 -4.336 36.719 1 31.34 949 ALA B N 1
ATOM 15048 C CA . ALA B 1 949 ? -18.625 -5.344 36.875 1 31.34 949 ALA B CA 1
ATOM 15049 C C . ALA B 1 949 ? -19.203 -5.734 35.5 1 31.34 949 ALA B C 1
ATOM 15051 O O . ALA B 1 949 ? -19.969 -4.973 34.906 1 31.34 949 ALA B O 1
ATOM 15052 N N . GLY B 1 950 ? -18.375 -6.379 34.406 1 35.47 950 GLY B N 1
ATOM 15053 C CA . GLY B 1 950 ? -18.375 -7.219 33.219 1 35.47 950 GLY B CA 1
ATOM 15054 C C . GLY B 1 950 ? -17 -7.359 32.594 1 35.47 950 GLY B C 1
ATOM 15055 O O . GLY B 1 950 ? -16 -6.93 33.188 1 35.47 950 GLY B O 1
ATOM 15056 N N . GLU B 1 951 ? -16.812 -7.992 31.234 1 44.94 951 GLU B N 1
ATOM 15057 C CA . GLU B 1 951 ? -15.648 -8.594 30.594 1 44.94 951 GLU B CA 1
ATOM 15058 C C . GLU B 1 951 ? -14.562 -7.559 30.328 1 44.94 951 GLU B C 1
ATOM 15060 O O . GLU B 1 951 ? -13.383 -7.816 30.562 1 44.94 951 GLU B O 1
ATOM 15065 N N . SER B 1 952 ? -14.703 -6.547 29.531 1 50.81 952 SER B N 1
ATOM 15066 C CA . SER B 1 952 ? -13.547 -5.879 28.938 1 50.81 952 SER B CA 1
ATOM 15067 C C . SER B 1 952 ? -13.094 -4.695 29.781 1 50.81 952 SER B C 1
ATOM 15069 O O . SER B 1 952 ? -13.922 -3.936 30.281 1 50.81 952 SER B O 1
ATOM 15071 N N . PRO B 1 953 ? -11.805 -4.57 30.312 1 57.34 953 PRO B N 1
ATOM 15072 C CA . PRO B 1 953 ? -11.25 -3.477 31.109 1 57.34 953 PRO B CA 1
ATOM 15073 C C . PRO B 1 953 ? -11.516 -2.104 30.5 1 57.34 953 PRO B C 1
ATOM 15075 O O . PRO B 1 953 ? -11.359 -1.923 29.281 1 57.34 953 PRO B O 1
ATOM 15078 N N . LEU B 1 954 ? -12.305 -1.207 31.234 1 64.06 954 LEU B N 1
ATOM 15079 C CA . LEU B 1 954 ? -12.492 0.168 30.781 1 64.06 954 LEU B CA 1
ATOM 15080 C C . LEU B 1 954 ? -11.281 1.025 31.125 1 64.06 954 LEU B C 1
ATOM 15082 O O . LEU B 1 954 ? -10.93 1.173 32.312 1 64.06 954 LEU B O 1
ATOM 15086 N N . THR B 1 955 ? -10.406 1.486 30.219 1 70.06 955 THR B N 1
ATOM 15087 C CA . THR B 1 955 ? -9.188 2.264 30.422 1 70.06 955 THR B CA 1
ATOM 15088 C C . THR B 1 955 ? -9.422 3.736 30.094 1 70.06 955 THR B C 1
ATOM 15090 O O . THR B 1 955 ? -8.492 4.547 30.141 1 70.06 955 THR B O 1
ATOM 15093 N N . GLY B 1 956 ? -10.711 4.172 29.938 1 83.94 956 GLY B N 1
ATOM 15094 C CA . GLY B 1 956 ? -10.93 5.555 29.531 1 83.94 956 GLY B CA 1
ATOM 15095 C C . GLY B 1 956 ? -10.539 5.824 28.094 1 83.94 956 GLY B C 1
ATOM 15096 O O . GLY B 1 956 ? -10.234 4.895 27.344 1 83.94 956 GLY B O 1
ATOM 15097 N N . GLY B 1 957 ? -10.641 7.062 27.688 1 91.62 957 GLY B N 1
ATOM 15098 C CA . GLY B 1 957 ? -10.305 7.395 26.312 1 91.62 957 GLY B CA 1
ATOM 15099 C C . GLY B 1 957 ? -10.859 8.734 25.875 1 91.62 957 GLY B C 1
ATOM 15100 O O . GLY B 1 957 ? -10.891 9.688 26.656 1 91.62 957 GLY B O 1
ATOM 15101 N N . VAL B 1 958 ? -11.094 8.875 24.625 1 94.69 958 VAL B N 1
ATOM 15102 C CA . VAL B 1 958 ? -11.57 10.117 24.031 1 94.69 958 VAL B CA 1
ATOM 15103 C C . VAL B 1 958 ? -12.836 9.859 23.219 1 94.69 958 VAL B C 1
ATOM 15105 O O . VAL B 1 958 ? -12.938 8.836 22.531 1 94.69 958 VAL B O 1
ATOM 15108 N N . VAL B 1 959 ? -13.805 10.734 23.406 1 93.88 959 VAL B N 1
ATOM 15109 C CA . VAL B 1 959 ? -15 10.758 22.562 1 93.88 959 VAL B CA 1
ATOM 15110 C C . VAL B 1 959 ? -15.023 12.031 21.719 1 93.88 959 VAL B C 1
ATOM 15112 O O . VAL B 1 959 ? -15.039 13.141 22.266 1 93.88 959 VAL B O 1
ATOM 15115 N N . GLN B 1 960 ? -14.969 11.867 20.469 1 94.25 960 GLN B N 1
ATOM 15116 C CA . GLN B 1 960 ? -15.008 13 19.547 1 94.25 960 GLN B CA 1
ATOM 15117 C C . GLN B 1 960 ? -16.438 13.492 19.344 1 94.25 960 GLN B C 1
ATOM 15119 O O . GLN B 1 960 ? -17.312 12.703 18.984 1 94.25 960 GLN B O 1
ATOM 15124 N N . ILE B 1 961 ? -16.656 14.734 19.562 1 92.5 961 ILE B N 1
ATOM 15125 C CA . ILE B 1 961 ? -17.984 15.297 19.422 1 92.5 961 ILE B CA 1
ATOM 15126 C C . ILE B 1 961 ? -17.953 16.469 18.438 1 92.5 961 ILE B C 1
ATOM 15128 O O . ILE B 1 961 ? -16.891 17.062 18.203 1 92.5 961 ILE B O 1
ATOM 15132 N N . ASP B 1 962 ? -19.078 16.859 17.891 1 85.69 962 ASP B N 1
ATOM 15133 C CA . ASP B 1 962 ? -19.094 17.859 16.828 1 85.69 962 ASP B CA 1
ATOM 15134 C C . ASP B 1 962 ? -19.516 19.219 17.375 1 85.69 962 ASP B C 1
ATOM 15136 O O . ASP B 1 962 ? -19.609 20.188 16.609 1 85.69 962 ASP B O 1
ATOM 15140 N N . ARG B 1 963 ? -19.781 19.281 18.688 1 86.56 963 ARG B N 1
ATOM 15141 C CA . ARG B 1 963 ? -20.156 20.547 19.312 1 86.56 963 ARG B CA 1
ATOM 15142 C C . ARG B 1 963 ? -19.562 20.672 20.703 1 86.56 963 ARG B C 1
ATOM 15144 O O . ARG B 1 963 ? -19.375 19.656 21.391 1 86.56 963 ARG B O 1
ATOM 15151 N N . VAL B 1 964 ? -19.234 21.922 21.062 1 89.94 964 VAL B N 1
ATOM 15152 C CA . VAL B 1 964 ? -18.703 22.172 22.406 1 89.94 964 VAL B CA 1
ATOM 15153 C C . VAL B 1 964 ? -19.844 22.141 23.422 1 89.94 964 VAL B C 1
ATOM 15155 O O . VAL B 1 964 ? -20.922 22.672 23.156 1 89.94 964 VAL B O 1
ATOM 15158 N N . LEU B 1 965 ? -19.625 21.5 24.5 1 92.12 965 LEU B N 1
ATOM 15159 C CA . LEU B 1 965 ? -20.594 21.453 25.578 1 92.12 965 LEU B CA 1
ATOM 15160 C C . LEU B 1 965 ? -20.406 22.609 26.547 1 92.12 965 LEU B C 1
ATOM 15162 O O . LEU B 1 965 ? -19.516 22.578 27.406 1 92.12 965 LEU B O 1
ATOM 15166 N N . GLU B 1 966 ? -21.219 23.516 26.484 1 88.5 966 GLU B N 1
ATOM 15167 C CA . GLU B 1 966 ? -21.156 24.656 27.391 1 88.5 966 GLU B CA 1
ATOM 15168 C C . GLU B 1 966 ? -21.906 24.359 28.688 1 88.5 966 GLU B C 1
ATOM 15170 O O . GLU B 1 966 ? -22.969 23.75 28.672 1 88.5 966 GLU B O 1
ATOM 15175 N N . PRO B 1 967 ? -21.219 24.75 29.781 1 87.94 967 PRO B N 1
ATOM 15176 C CA . PRO B 1 967 ? -21.922 24.547 31.062 1 87.94 967 PRO B CA 1
ATOM 15177 C C . PRO B 1 967 ? -23.25 25.281 31.109 1 87.94 967 PRO B C 1
ATOM 15179 O O . PRO B 1 967 ? -23.359 26.422 30.641 1 87.94 967 PRO B O 1
ATOM 15182 N N . TYR B 1 968 ? -24.25 24.625 31.531 1 82 968 TYR B N 1
ATOM 15183 C CA . TYR B 1 968 ? -25.609 25.141 31.547 1 82 968 TYR B CA 1
ATOM 15184 C C . TYR B 1 968 ? -25.938 25.797 32.875 1 82 968 TYR B C 1
ATOM 15186 O O . TYR B 1 968 ? -25.641 25.234 33.938 1 82 968 TYR B O 1
ATOM 15194 N N . SER B 1 969 ? -26.281 27.047 32.844 1 75.5 969 SER B N 1
ATOM 15195 C CA . SER B 1 969 ? -26.844 27.719 34 1 75.5 969 SER B CA 1
ATOM 15196 C C . SER B 1 969 ? -28.281 28.141 33.75 1 75.5 969 SER B C 1
ATOM 15198 O O . SER B 1 969 ? -28.562 28.891 32.812 1 75.5 969 SER B O 1
ATOM 15200 N N . PRO B 1 970 ? -29.25 27.406 34.375 1 65.75 970 PRO B N 1
ATOM 15201 C CA . PRO B 1 970 ? -30.641 27.75 34.094 1 65.75 970 PRO B CA 1
ATOM 15202 C C . PRO B 1 970 ? -30.938 29.219 34.375 1 65.75 970 PRO B C 1
ATOM 15204 O O . PRO B 1 970 ? -30.219 29.875 35.125 1 65.75 970 PRO B O 1
ATOM 15207 N N . SER B 1 971 ? -31.812 29.75 33.5 1 63.94 971 SER B N 1
ATOM 15208 C CA . SER B 1 971 ? -32.281 31.109 33.75 1 63.94 971 SER B CA 1
ATOM 15209 C C . SER B 1 971 ? -32.875 31.25 35.156 1 63.94 971 SER B C 1
ATOM 15211 O O . SER B 1 971 ? -33.312 30.266 35.75 1 63.94 971 SER B O 1
ATOM 15213 N N . TRP B 1 972 ? -32.625 32.375 35.844 1 61.84 972 TRP B N 1
ATOM 15214 C CA . TRP B 1 972 ? -33.062 32.688 37.188 1 61.84 972 TRP B CA 1
ATOM 15215 C C . TRP B 1 972 ? -34.5 32.219 37.438 1 61.84 972 TRP B C 1
ATOM 15217 O O . TRP B 1 972 ? -34.812 31.656 38.469 1 61.84 972 TRP B O 1
ATOM 15227 N N . TRP B 1 973 ? -35.25 32.344 36.344 1 58.22 973 TRP B N 1
ATOM 15228 C CA . TRP B 1 973 ? -36.656 32 36.5 1 58.22 973 TRP B CA 1
ATOM 15229 C C . TRP B 1 973 ? -36.875 30.5 36.594 1 58.22 973 TRP B C 1
ATOM 15231 O O . TRP B 1 973 ? -37.688 30.031 37.375 1 58.22 973 TRP B O 1
ATOM 15241 N N . ARG B 1 974 ? -36.062 29.75 35.938 1 60.72 974 ARG B N 1
ATOM 15242 C CA . ARG B 1 974 ? -36.25 28.312 35.906 1 60.72 974 ARG B CA 1
ATOM 15243 C C . ARG B 1 974 ? -35.75 27.672 37.188 1 60.72 974 ARG B C 1
ATOM 15245 O O . ARG B 1 974 ? -36.25 26.641 37.656 1 60.72 974 ARG B O 1
ATOM 15252 N N . GLU B 1 975 ? -34.719 28.172 37.719 1 58.31 975 GLU B N 1
ATOM 15253 C CA . GLU B 1 975 ? -34.125 27.641 38.938 1 58.31 975 GLU B CA 1
ATOM 15254 C C . GLU B 1 975 ? -35 27.953 40.156 1 58.31 975 GLU B C 1
ATOM 15256 O O . GLU B 1 975 ? -35.125 27.125 41.062 1 58.31 975 GLU B O 1
ATOM 15261 N N . TRP B 1 976 ? -35.594 29.141 40.062 1 60.41 976 TRP B N 1
ATOM 15262 C CA . TRP B 1 976 ? -36.188 29.609 41.312 1 60.41 976 TRP B CA 1
ATOM 15263 C C . TRP B 1 976 ? -37.688 29.469 41.281 1 60.41 976 TRP B C 1
ATOM 15265 O O . TRP B 1 976 ? -38.344 29.469 42.312 1 60.41 976 TRP B O 1
ATOM 15275 N N . VAL B 1 977 ? -38.156 29.234 40.094 1 59 977 VAL B N 1
ATOM 15276 C CA . VAL B 1 977 ? -39.625 29.219 40 1 59 977 VAL B CA 1
ATOM 15277 C C . VAL B 1 977 ? -40.188 27.953 40.656 1 59 977 VAL B C 1
ATOM 15279 O O . VAL B 1 977 ? -41.125 28.016 41.438 1 59 977 VAL B O 1
ATOM 15282 N N . PRO B 1 978 ? -39.562 26.859 40.375 1 59.38 978 PRO B N 1
ATOM 15283 C CA . PRO B 1 978 ? -40.125 25.703 41.062 1 59.38 978 PRO B CA 1
ATOM 15284 C C . PRO B 1 978 ? -40 25.781 42.562 1 59.38 978 PRO B C 1
ATOM 15286 O O . PRO B 1 978 ? -40.906 25.391 43.312 1 59.38 978 PRO B O 1
ATOM 15289 N N . ALA B 1 979 ? -38.875 26.25 42.969 1 59.59 979 ALA B N 1
ATOM 15290 C CA . ALA B 1 979 ? -38.688 26.438 44.406 1 59.59 979 ALA B CA 1
ATOM 15291 C C . ALA B 1 979 ? -39.688 27.422 44.969 1 59.59 979 ALA B C 1
ATOM 15293 O O . ALA B 1 979 ? -40.25 27.203 46.031 1 59.59 979 ALA B O 1
ATOM 15294 N N . LEU B 1 980 ? -39.969 28.422 44.156 1 64.5 980 LEU B N 1
ATOM 15295 C CA . LEU B 1 980 ? -40.969 29.391 44.594 1 64.5 980 LEU B CA 1
ATOM 15296 C C . LEU B 1 980 ? -42.375 28.781 44.531 1 64.5 980 LEU B C 1
ATOM 15298 O O . LEU B 1 980 ? -43.219 29.094 45.375 1 64.5 980 LEU B O 1
ATOM 15302 N N . GLY B 1 981 ? -42.5 27.906 43.656 1 62.75 981 GLY B N 1
ATOM 15303 C CA . GLY B 1 981 ? -43.781 27.219 43.594 1 62.75 981 GLY B CA 1
ATOM 15304 C C . GLY B 1 981 ? -44.031 26.281 44.75 1 62.75 981 GLY B C 1
ATOM 15305 O O . GLY B 1 981 ? -45.125 26.281 45.344 1 62.75 981 GLY B O 1
ATOM 15306 N N . VAL B 1 982 ? -43.031 25.578 45.062 1 62.47 982 VAL B N 1
ATOM 15307 C CA . VAL B 1 982 ? -43.156 24.688 46.219 1 62.47 982 VAL B CA 1
ATOM 15308 C C . VAL B 1 982 ? -43.344 25.5 47.469 1 62.47 982 VAL B C 1
ATOM 15310 O O . VAL B 1 982 ? -44.156 25.141 48.344 1 62.47 982 VAL B O 1
ATOM 15313 N N . GLY B 1 983 ? -42.594 26.578 47.5 1 62.84 983 GLY B N 1
ATOM 15314 C CA . GLY B 1 983 ? -42.812 27.484 48.625 1 62.84 983 GLY B CA 1
ATOM 15315 C C . GLY B 1 983 ? -44.219 28.047 48.656 1 62.84 983 GLY B C 1
ATOM 15316 O O . GLY B 1 983 ? -44.875 28.094 49.719 1 62.84 983 GLY B O 1
ATOM 15317 N N . ALA B 1 984 ? -44.656 28.344 47.531 1 67.31 984 ALA B N 1
ATOM 15318 C CA . ALA B 1 984 ? -46.031 28.906 47.438 1 67.31 984 ALA B CA 1
ATOM 15319 C C . ALA B 1 984 ? -47.062 27.828 47.719 1 67.31 984 ALA B C 1
ATOM 15321 O O . ALA B 1 984 ? -48.062 28.094 48.438 1 67.31 984 ALA B O 1
ATOM 15322 N N . ALA B 1 985 ? -46.719 26.688 47.25 1 69.31 985 ALA B N 1
ATOM 15323 C CA . ALA B 1 985 ? -47.656 25.594 47.531 1 69.31 985 ALA B CA 1
ATOM 15324 C C . ALA B 1 985 ? -47.625 25.219 49 1 69.31 985 ALA B C 1
ATOM 15326 O O . ALA B 1 985 ? -48.656 24.891 49.594 1 69.31 985 ALA B O 1
ATOM 15327 N N . GLY B 1 986 ? -46.406 25.359 49.5 1 67.19 986 GLY B N 1
ATOM 15328 C CA . GLY B 1 986 ? -46.281 25.156 50.938 1 67.19 986 GLY B CA 1
ATOM 15329 C C . GLY B 1 986 ? -47.031 26.203 51.75 1 67.19 986 GLY B C 1
ATOM 15330 O O . GLY B 1 986 ? -47.75 25.875 52.688 1 67.19 986 GLY B O 1
ATOM 15331 N N . VAL B 1 987 ? -46.906 27.375 51.281 1 69.88 987 VAL B N 1
ATOM 15332 C CA . VAL B 1 987 ? -47.594 28.469 51.969 1 69.88 987 VAL B CA 1
ATOM 15333 C C . VAL B 1 987 ? -49.094 28.328 51.75 1 69.88 987 VAL B C 1
ATOM 15335 O O . VAL B 1 987 ? -49.875 28.516 52.688 1 69.88 987 VAL B O 1
ATOM 15338 N N . ALA B 1 988 ? -49.469 27.844 50.594 1 72.31 988 ALA B N 1
ATOM 15339 C CA . ALA B 1 988 ? -50.875 27.641 50.344 1 72.31 988 ALA B CA 1
ATOM 15340 C C . ALA B 1 988 ? -51.438 26.453 51.125 1 72.31 988 ALA B C 1
ATOM 15342 O O . ALA B 1 988 ? -52.562 26.516 51.656 1 72.31 988 ALA B O 1
ATOM 15343 N N . SER B 1 989 ? -50.656 25.531 51.281 1 71.31 989 SER B N 1
ATOM 15344 C CA . SER B 1 989 ? -51.094 24.375 52.031 1 71.31 989 SER B CA 1
ATOM 15345 C C . SER B 1 989 ? -51.188 24.703 53.531 1 71.31 989 SER B C 1
ATOM 15347 O O . SER B 1 989 ? -52.125 24.266 54.219 1 71.31 989 SER B O 1
ATOM 15349 N N . ILE B 1 990 ? -50.219 25.5 53.875 1 72.12 990 ILE B N 1
ATOM 15350 C CA . ILE B 1 990 ? -50.281 25.969 55.281 1 72.12 990 ILE B CA 1
ATOM 15351 C C . ILE B 1 990 ? -51.5 26.875 55.438 1 72.12 990 ILE B C 1
ATOM 15353 O O . ILE B 1 990 ? -52.219 26.781 56.438 1 72.12 990 ILE B O 1
ATOM 15357 N N . GLY B 1 991 ? -51.781 27.672 54.438 1 70.88 991 GLY B N 1
ATOM 15358 C CA . GLY B 1 991 ? -52.969 28.516 54.438 1 70.88 991 GLY B CA 1
ATOM 15359 C C . GLY B 1 991 ? -54.25 27.734 54.406 1 70.88 991 GLY B C 1
ATOM 15360 O O . GLY B 1 991 ? -55.188 28.031 55.156 1 70.88 991 GLY B O 1
ATOM 15361 N N . MET B 1 992 ? -54.25 26.703 53.656 1 73.12 992 MET B N 1
ATOM 15362 C CA . MET B 1 992 ? -55.438 25.859 53.594 1 73.12 992 MET B CA 1
ATOM 15363 C C . MET B 1 992 ? -55.656 25.094 54.875 1 73.12 992 MET B C 1
ATOM 15365 O O . MET B 1 992 ? -56.781 24.906 55.312 1 73.12 992 MET B O 1
ATOM 15369 N N . LEU B 1 993 ? -54.594 24.719 55.469 1 70.81 993 LEU B N 1
ATOM 15370 C CA . LEU B 1 993 ? -54.688 24.062 56.75 1 70.81 993 LEU B CA 1
ATOM 15371 C C . LEU B 1 993 ? -55.219 25.016 57.812 1 70.81 993 LEU B C 1
ATOM 15373 O O . LEU B 1 993 ? -56.062 24.641 58.625 1 70.81 993 LEU B O 1
ATOM 15377 N N . PHE B 1 994 ? -54.781 26.312 57.719 1 72.06 994 PHE B N 1
ATOM 15378 C CA . PHE B 1 994 ? -55.281 27.297 58.656 1 72.06 994 PHE B CA 1
ATOM 15379 C C . PHE B 1 994 ? -56.719 27.672 58.344 1 72.06 994 PHE B C 1
ATOM 15381 O O . PHE B 1 994 ? -57.531 27.875 59.25 1 72.06 994 PHE B O 1
ATOM 15388 N N . TRP B 1 995 ? -57.031 27.641 57.125 1 73 995 TRP B N 1
ATOM 15389 C CA . TRP B 1 995 ? -58.406 27.922 56.719 1 73 995 TRP B CA 1
ATOM 15390 C C . TRP B 1 995 ? -59.344 26.766 57.125 1 73 995 TRP B C 1
ATOM 15392 O O . TRP B 1 995 ? -60.438 26.984 57.625 1 73 995 TRP B O 1
ATOM 15402 N N . GLY B 1 996 ? -58.812 25.594 57.094 1 70.25 996 GLY B N 1
ATOM 15403 C CA . GLY B 1 996 ? -59.531 24.438 57.594 1 70.25 996 GLY B CA 1
ATOM 15404 C C . GLY B 1 996 ? -59.719 24.453 59.094 1 70.25 996 GLY B C 1
ATOM 15405 O O . GLY B 1 996 ? -60.812 24.172 59.594 1 70.25 996 GLY B O 1
ATOM 15406 N N . VAL B 1 997 ? -58.812 24.938 59.812 1 68.5 997 VAL B N 1
ATOM 15407 C CA . VAL B 1 997 ? -58.938 25.062 61.25 1 68.5 997 VAL B CA 1
ATOM 15408 C C . VAL B 1 997 ? -59.906 26.172 61.625 1 68.5 997 VAL B C 1
ATOM 15410 O O . VAL B 1 997 ? -60.75 26 62.5 1 68.5 997 VAL B O 1
ATOM 15413 N N . VAL B 1 998 ? -59.906 27.234 60.844 1 67.31 998 VAL B N 1
ATOM 15414 C CA . VAL B 1 998 ? -60.844 28.328 61.094 1 67.31 998 VAL B CA 1
ATOM 15415 C C . VAL B 1 998 ? -62.25 27.891 60.719 1 67.31 998 VAL B C 1
ATOM 15417 O O . VAL B 1 998 ? -63.219 28.172 61.438 1 67.31 998 VAL B O 1
ATOM 15420 N N . TRP B 1 999 ? -62.438 27.062 59.781 1 70.31 999 TRP B N 1
ATOM 15421 C CA . TRP B 1 999 ? -63.719 26.547 59.344 1 70.31 999 TRP B CA 1
ATOM 15422 C C . TRP B 1 999 ? -64.25 25.562 60.375 1 70.31 999 TRP B C 1
ATOM 15424 O O . TRP B 1 999 ? -65.438 25.625 60.75 1 70.31 999 TRP B O 1
ATOM 15434 N N . VAL B 1 1000 ? -63.469 24.812 61 1 65.88 1000 VAL B N 1
ATOM 15435 C CA . VAL B 1 1000 ? -63.906 23.875 62.031 1 65.88 1000 VAL B CA 1
ATOM 15436 C C . VAL B 1 1000 ? -64.188 24.625 63.312 1 65.88 1000 VAL B C 1
ATOM 15438 O O . VAL B 1 1000 ? -65.188 24.344 64 1 65.88 1000 VAL B O 1
ATOM 15441 N N . TRP B 1 1001 ? -63.562 25.75 63.625 1 61.81 1001 TRP B N 1
ATOM 15442 C CA . TRP B 1 1001 ? -63.781 26.516 64.812 1 61.81 1001 TRP B CA 1
ATOM 15443 C C . TRP B 1 1001 ? -65.062 27.328 64.75 1 61.81 1001 TRP B C 1
ATOM 15445 O O . TRP B 1 1001 ? -65.875 27.391 65.688 1 61.81 1001 TRP B O 1
ATOM 15455 N N . LYS B 1 1002 ? -65.438 27.844 63.656 1 61.25 1002 LYS B N 1
ATOM 15456 C CA . LYS B 1 1002 ? -66.75 28.578 63.531 1 61.25 1002 LYS B CA 1
ATOM 15457 C C . LYS B 1 1002 ? -67.938 27.641 63.562 1 61.25 1002 LYS B C 1
ATOM 15459 O O . LYS B 1 1002 ? -69 28 64.062 1 61.25 1002 LYS B O 1
ATOM 15464 N N . ARG B 1 1003 ? -67.812 26.484 63.125 1 57.97 1003 ARG B N 1
ATOM 15465 C CA . ARG B 1 1003 ? -68.938 25.547 63.188 1 57.97 1003 ARG B CA 1
ATOM 15466 C C . ARG B 1 1003 ? -69.188 25.094 64.625 1 57.97 1003 ARG B C 1
ATOM 15468 O O . ARG B 1 1003 ? -70.375 24.891 65 1 57.97 1003 ARG B O 1
ATOM 15475 N N . ASP B 1 1004 ? -68.312 24.969 65.5 1 52.72 1004 ASP B N 1
ATOM 15476 C CA . ASP B 1 1004 ? -68.5 24.5 66.812 1 52.72 1004 ASP B CA 1
ATOM 15477 C C . ASP B 1 1004 ? -69.062 25.609 67.75 1 52.72 1004 ASP B C 1
ATOM 15479 O O . ASP B 1 1004 ? -69.625 25.344 68.812 1 52.72 1004 ASP B O 1
ATOM 15483 N N . VAL B 1 1005 ? -68.938 26.906 67.5 1 49.03 1005 VAL B N 1
ATOM 15484 C CA . VAL B 1 1005 ? -69.5 27.922 68.438 1 49.03 1005 VAL B CA 1
ATOM 15485 C C . VAL B 1 1005 ? -71 28.094 68.188 1 49.03 1005 VAL B C 1
ATOM 15487 O O . VAL B 1 1005 ? -71.688 28.719 69 1 49.03 1005 VAL B O 1
ATOM 15490 N N . GLN B 1 1006 ? -71.688 27.734 67.062 1 40.41 1006 GLN B N 1
ATOM 15491 C CA . GLN B 1 1006 ? -73.125 27.984 67 1 40.41 1006 GLN B CA 1
ATOM 15492 C C . GLN B 1 1006 ? -73.875 27.031 67.875 1 40.41 1006 GLN B C 1
ATOM 15494 O O . GLN B 1 1006 ? -75.062 27.25 68.125 1 40.41 1006 GLN B O 1
ATOM 15499 N N . GLU B 1 1007 ? -73.562 25.797 68.125 1 36.53 1007 GLU B N 1
ATOM 15500 C CA . GLU B 1 1007 ? -74.562 24.875 68.688 1 36.53 1007 GLU B CA 1
ATOM 15501 C C . GLU B 1 1007 ? -74.75 25.125 70.188 1 36.53 1007 GLU B C 1
ATOM 15503 O O . GLU B 1 1007 ? -75.562 24.453 70.875 1 36.53 1007 GLU B O 1
ATOM 15508 N N . ALA B 1 1008 ? -73.875 25.703 70.938 1 34.59 1008 ALA B N 1
ATOM 15509 C CA . ALA B 1 1008 ? -74.062 25.625 72.438 1 34.59 1008 ALA B CA 1
ATOM 15510 C C . ALA B 1 1008 ? -75.125 26.625 72.875 1 34.59 1008 ALA B C 1
ATOM 15512 O O . ALA B 1 1008 ? -74.75 27.75 73.25 1 34.59 1008 ALA B O 1
ATOM 15513 N N . THR B 1 1009 ? -76.188 26.859 72 1 31.28 1009 THR B N 1
ATOM 15514 C CA . THR B 1 1009 ? -77.188 27.781 72.5 1 31.28 1009 THR B CA 1
ATOM 15515 C C . THR B 1 1009 ? -77.938 27.203 73.688 1 31.28 1009 THR B C 1
ATOM 15517 O O . THR B 1 1009 ? -78.438 26.078 73.625 1 31.28 1009 THR B O 1
ATOM 15520 N N . TYR B 1 1010 ? -77.688 27.656 74.938 1 30.89 1010 TYR B N 1
ATOM 15521 C CA . TYR B 1 1010 ? -78.188 27.609 76.312 1 30.89 1010 TYR B CA 1
ATOM 15522 C C . TYR B 1 1010 ? -79.75 27.844 76.25 1 30.89 1010 TYR B C 1
ATOM 15524 O O . TYR B 1 1010 ? -80.188 28.875 75.75 1 30.89 1010 TYR B O 1
ATOM 15532 N N . GLU B 1 1011 ? -80.562 26.781 76.25 1 28.91 1011 GLU B N 1
ATOM 15533 C CA . GLU B 1 1011 ? -82 26.734 76.438 1 28.91 1011 GLU B CA 1
ATOM 15534 C C . GLU B 1 1011 ? -82.375 27.359 77.75 1 28.91 1011 GLU B C 1
ATOM 15536 O O . GLU B 1 1011 ? -81.75 27.125 78.812 1 28.91 1011 GLU B O 1
ATOM 15541 N N . PRO B 1 1012 ? -83.25 28.328 77.875 1 33.19 1012 PRO B N 1
ATOM 15542 C CA . PRO B 1 1012 ? -83.812 29.016 79.062 1 33.19 1012 PRO B CA 1
ATOM 15543 C C . PRO B 1 1012 ? -84.625 28.109 79.938 1 33.19 1012 PRO B C 1
ATOM 15545 O O . PRO B 1 1012 ? -85.562 27.469 79.5 1 33.19 1012 PRO B O 1
ATOM 15548 N N . THR B 1 1013 ? -84.062 27.266 80.812 1 26.81 1013 THR B N 1
ATOM 15549 C CA . THR B 1 1013 ? -84.812 26.516 81.812 1 26.81 1013 THR B CA 1
ATOM 15550 C C . THR B 1 1013 ? -85.812 27.422 82.5 1 26.81 1013 THR B C 1
ATOM 15552 O O . THR B 1 1013 ? -85.562 28.609 82.75 1 26.81 1013 THR B O 1
ATOM 15555 N N . ASN B 1 1014 ? -87.062 26.891 82.75 1 28.05 1014 ASN B N 1
ATOM 15556 C CA . ASN B 1 1014 ? -88.312 27.266 83.438 1 28.05 1014 ASN B CA 1
ATOM 15557 C C . ASN B 1 1014 ? -88.125 27.625 84.875 1 28.05 1014 ASN B C 1
ATOM 15559 O O . ASN B 1 1014 ? -87.125 27.219 85.5 1 28.05 1014 ASN B O 1
ATOM 15563 N N . GLY B 1 1015 ? -89 28.562 85.438 1 26.84 1015 GLY B N 1
ATOM 15564 C CA . GLY B 1 1015 ? -89.562 29.188 86.688 1 26.84 1015 GLY B CA 1
ATOM 15565 C C . GLY B 1 1015 ? -90.125 28.188 87.625 1 26.84 1015 GLY B C 1
ATOM 15566 O O . GLY B 1 1015 ? -91.375 28.172 87.875 1 26.84 1015 GLY B O 1
ATOM 15567 N N . ASP B 1 1016 ? -89.688 27.047 88 1 24.59 1016 ASP B N 1
ATOM 15568 C CA . ASP B 1 1016 ? -90.375 26.594 89.188 1 24.59 1016 ASP B CA 1
ATOM 15569 C C . ASP B 1 1016 ? -90.25 27.641 90.312 1 24.59 1016 ASP B C 1
ATOM 15571 O O . ASP B 1 1016 ? -89.312 28.422 90.375 1 24.59 1016 ASP B O 1
ATOM 15575 N N . GLU B 1 1017 ? -91.562 27.75 91.188 1 24.95 1017 GLU B N 1
ATOM 15576 C CA . GLU B 1 1017 ? -92.25 28.156 92.375 1 24.95 1017 GLU B CA 1
ATOM 15577 C C . GLU B 1 1017 ? -91.688 27.438 93.625 1 24.95 1017 GLU B C 1
ATOM 15579 O O . GLU B 1 1017 ? -91.688 26.203 93.688 1 24.95 1017 GLU B O 1
ATOM 15584 N N . ASP B 1 1018 ? -90.625 27.297 94.188 1 19 1018 ASP B N 1
ATOM 15585 C CA . ASP B 1 1018 ? -90.562 27.562 95.625 1 19 1018 ASP B CA 1
ATOM 15586 C C . ASP B 1 1018 ? -91.125 28.922 96 1 19 1018 ASP B C 1
ATOM 15588 O O . ASP B 1 1018 ? -90.688 29.938 95.375 1 19 1018 ASP B O 1
ATOM 15592 N N . GLU B 1 1019 ? -92.312 28.234 96.438 1 17.88 1019 GLU B N 1
ATOM 15593 C CA . GLU B 1 1019 ? -92.375 27.344 97.625 1 17.88 1019 GLU B CA 1
ATOM 15594 C C . GLU B 1 1019 ? -91.312 26.234 97.5 1 17.88 1019 GLU B C 1
ATOM 15596 O O . GLU B 1 1019 ? -91.062 25.75 96.375 1 17.88 1019 GLU B O 1
#

Secondary structure (DSSP, 8-state):
---------------------------------------HHHHHHH-GGGHHHHHHHHHTT-HHHHHH-SSEEEEEE-HHHHHHHHHH-TTSHHHHHHHT-----HHHHHHHHHHTEESS------TTSS-STT-PEEEEBS--------TTS----S--SS-TTSPPS-STTTTPPPEEEEEEETTEEEES--TTS-S-EEB-S--EEETTEEEEEESSPPPPPPPHHHHHHH-TT-HHHHHT--HHHHHHHHH-TTEEEEEEPGGGGGGS-HHHHHHHHTS--HHHHHHHHHHTEE-SPPPTTS-SS--------GGG--SEEEEEBTTS-EEEEEE-TTS-EEETTTTEEEEEEEEE-SSEEEEEESS--PPTT-GGG---HHHHHHHTT-HHHHHHHHHHT-GGGTSS-SSS--EEEEEE-HHHHHHHHHHS-THHHHS-HHHHHHHHHTTEEES---GGG--TT-EEE-S---GGGTTPPPEEEEEE----SS--TT-TT----SSSSEEETTEEB-S--EEETTEEEEEESSPPPPPPPHHHHHHT-GGGHHHHHHHHHHT-----TTEEEEEE-HHHHHHTTHHHHHHTSS-HHHHHHHHHHHHTTEEES---GGGGS----SS------S-----PPEEEEBTTSSEEEEEEETTEEEEE-SSTT---EEEEEEEEE-SSEEEEEESS----TT--B-HHHHHHHTT-HHHHHHHHHHT-THHHHSS-------------B---STTS--S--------------PPEEEEEEEE-GGGGGGS-HHHHHH-HHHHHHHHHHTEEEEE---SS-----B------HHHHHHHHHS-S-HHHHHHHHSHHHHS-------------SS-----S-S--SS---SSEEEE--TTTTT-TT--EEEEE-GGG-EEEEETT-S-EEEEEEEEE-BS-S-S-----SSSS----EEEEESS--PPP---HHHHHHHHHHHHHHHHHHHHHHHHHHHHHHHHHHSS---------S--/---------------------------------------HHHHHHH-GGGHHHHHHHHHTT-HHHHHH-SSEEEEEE-HHHHHHHHHH-TTSHHHHHHHT-----HHHHHHHHHTTEESS------TTTS-STT--EEEEBS--------TTS----S--SS-TTS--S-STTTTPPPEEEEEEETTEEEES--TTS-S-EEB-S--EEETTEEEEEESSPPPPPPPHHHHHHH-TT-HHHHHT--HHHHHHHHH-TTEEEEEEPGGGGGGS-HHHHHHHHTS--HHHHHHHHHHTEE-SPPPTTS-SS--------GGG--SEEEEEBTTS-EEEEEE-TTS-EEETTTTEEEEEEEEEETTEEEEEESS----TT-GGG---HHHHHHHTT-HHHHHHHHHHT-GGGTSS-SSS--EEEEEE-HHHHHHHHHHS-THHHHS-HHHHHHHHHTTEEES---GGG--TT-EEE-S---GGGTTPPPEEEEEE----SSS-GGGTT----SSSSEEETTEEB-S--EEETTEEEEEESSPPPPPPPHHHHHHT-GGGHHHHHHHHHHT-----TTEEEEEE-HHHHHHTTHHHHHHTSS-HHHHHHHHHHHHTTEEES---GGGGS----SS-----SS-----PPEEEEBTTSSEEEEEEETTEEEEE-SSTT---EEEEEEEEE-SSEEEEEESS----TT--B-HHHHHHHTT-HHHHHHHHHHT-THHHHSS------------------TT---S--------------PPEEEEEEEE-GGGGGGS-HHHHHH-HHHHHHHHHHTEEEEE---SS------------HHHHHHHHHS-S-HHHHHHHHSHHHHS-------------SS-----S-S--SS---SSEEEE--TTTTT-TT--EEEEE-GGG-EEEEETT-S-EEEEEEEEE-BS-S-S-----SSSS----EEEEESS--PPP---HHHHHHHHHHHHHHHHHHHHHHHHHHHHHHHHHHSS------------

Organism: NCBI:txid1423351

Nearest PDB structures (foldseek):
  5nv6-assembly1_A  TM=2.885E-01  e=2.350E-32  Homo sapiens
  7asg-assembly1_A  TM=2.919E-01  e=2.136E-31  Homo sapiens
  5y6p-assembly1_A1  TM=8.113E-01  e=7.878E-08  Griffithsia pacifica
  1x3b-assembly1_A  TM=8.118E-01  e=8.882E-07  Homo sapiens
  7ezx-assembly1_bP  TM=6.797E-01  e=7.976E-07  Porphyridium purpureum

Solvent-accessible surface area (backbone atoms only — not comparable to full-atom values): 112573 Å² total; per-residue (Å²): 134,86,72,90,79,90,74,89,69,89,73,81,83,80,79,76,77,76,78,76,76,80,74,80,75,78,73,86,82,76,82,71,78,76,74,80,75,46,39,56,66,47,54,40,71,71,36,83,54,23,53,56,49,53,48,50,36,54,64,34,57,34,56,69,41,59,69,64,42,76,31,24,23,34,54,38,34,29,43,68,11,47,53,52,45,20,67,77,33,65,87,36,52,63,23,36,67,73,66,71,54,84,66,87,44,37,64,62,39,36,50,50,53,26,58,34,23,30,70,41,58,66,77,69,79,49,84,82,71,45,73,75,80,76,61,70,44,79,44,55,25,47,19,40,42,64,71,78,74,64,85,70,70,73,79,70,83,65,74,67,88,55,70,86,62,56,74,59,84,28,54,15,32,55,42,39,49,43,74,42,25,36,29,54,53,94,93,35,47,24,39,56,23,47,80,84,57,44,77,57,30,45,51,74,44,78,71,42,81,29,72,31,22,33,41,34,30,22,60,35,63,79,77,78,56,48,40,47,44,56,47,42,64,68,35,86,54,23,53,59,55,46,69,63,56,42,75,68,52,42,50,47,39,59,67,41,58,11,30,22,34,51,41,42,30,51,71,21,58,67,75,50,49,70,58,54,48,46,38,61,68,63,73,77,30,59,67,57,45,50,51,54,51,25,52,30,25,23,51,32,34,60,38,76,88,72,67,83,71,86,80,69,53,35,46,74,50,67,86,75,49,50,60,68,38,60,29,19,21,69,71,70,42,76,43,34,36,39,38,44,94,87,70,53,36,24,34,56,90,62,67,22,41,56,74,43,65,58,44,71,26,39,25,25,36,38,26,34,19,60,27,64,83,64,69,89,80,45,72,82,71,52,84,35,50,49,50,49,34,44,65,64,44,18,48,60,52,52,53,49,31,50,75,48,70,50,40,49,83,28,65,66,71,43,72,98,59,39,28,24,38,55,41,30,34,34,74,45,52,49,52,49,44,66,68,44,64,59,62,66,55,63,77,37,54,66,59,44,37,49,56,54,28,58,32,30,26,75,35,72,75,52,41,52,75,50,50,62,68,36,71,42,56,24,61,25,49,48,74,38,32,74,59,40,51,43,69,40,44,28,45,49,46,85,73,79,85,78,66,59,86,82,59,78,71,65,25,34,90,30,54,8,15,28,21,49,62,57,23,28,25,47,36,66,58,48,76,40,92,55,31,32,39,37,39,23,62,36,73,77,70,80,56,46,48,48,66,56,53,45,57,66,36,87,47,26,20,41,52,50,22,51,36,62,73,66,69,62,80,77,78,45,60,22,24,18,39,50,45,29,34,41,64,22,48,59,44,38,31,25,46,45,46,27,36,58,38,99,40,72,69,26,43,53,39,37,50,43,34,56,28,47,30,28,34,66,36,66,58,50,74,72,67,52,35,70,75,77,58,84,77,73,67,79,63,86,71,82,76,78,82,74,69,73,59,34,75,43,50,20,71,55,70,54,44,37,33,19,31,66,57,88,92,44,45,30,38,25,39,50,17,82,80,49,65,71,34,48,52,76,45,76,62,41,62,24,50,22,33,23,35,31,32,28,60,43,71,50,46,38,64,90,45,69,38,45,45,62,51,30,32,54,46,46,47,11,61,59,52,55,49,50,34,50,75,58,66,55,50,23,71,61,68,74,73,50,66,96,72,86,69,67,66,65,66,56,86,14,76,41,77,76,60,86,75,58,90,71,80,85,72,82,71,81,72,72,82,67,76,71,72,77,77,76,54,69,31,48,28,37,54,32,26,26,38,67,26,48,14,73,37,58,53,49,60,36,69,71,32,60,69,60,36,40,45,34,50,25,46,31,31,31,66,41,75,46,39,63,75,79,57,79,72,59,73,55,8,58,61,71,54,46,69,64,53,46,50,44,51,70,68,41,65,70,74,65,39,59,63,43,45,65,69,33,74,69,50,68,46,71,69,62,79,76,70,81,63,86,68,76,78,61,86,70,84,67,53,59,70,63,79,57,50,48,32,60,92,58,50,54,62,61,42,58,44,28,14,63,22,32,71,80,33,93,39,23,29,34,38,37,37,56,59,71,81,60,38,40,32,38,28,42,47,90,44,75,65,71,21,46,47,77,49,36,12,38,37,36,64,62,77,69,94,64,66,12,42,46,102,65,89,77,61,61,62,10,13,29,37,23,23,61,37,67,68,68,75,64,72,74,55,71,63,67,64,44,42,57,54,49,44,51,49,48,47,46,53,47,48,51,48,48,48,51,50,47,49,54,54,51,52,61,58,59,66,63,66,75,66,77,76,80,80,83,85,65,80,96,58,141,86,77,91,80,94,82,92,78,94,78,93,80,85,81,80,77,75,78,75,72,83,74,83,80,84,69,87,81,81,78,73,78,77,75,77,79,48,38,56,65,49,55,39,70,71,36,82,54,22,51,58,50,51,49,49,36,54,64,36,57,34,57,68,41,59,68,65,42,74,32,23,23,35,54,37,33,28,44,68,12,49,54,52,44,20,67,76,34,66,87,35,53,62,23,36,65,74,65,70,55,86,66,87,44,35,64,63,40,36,48,51,51,26,58,34,23,30,71,42,58,67,76,68,82,51,83,82,70,44,76,75,78,79,61,69,44,81,44,56,26,46,19,38,44,64,72,77,75,67,84,69,70,73,78,71,83,66,74,66,92,53,69,86,65,55,71,60,84,28,53,16,32,54,42,39,49,43,75,42,26,36,28,54,51,94,94,33,48,25,38,57,25,47,79,84,58,43,77,55,33,45,52,75,44,78,72,43,81,29,74,30,22,32,41,33,30,22,61,34,62,81,76,78,56,48,41,47,45,57,49,39,64,68,35,85,55,24,52,59,56,46,70,64,56,42,74,68,53,42,51,48,40,58,66,41,57,11,30,21,34,50,40,45,29,50,72,21,59,67,74,53,49,72,59,55,48,47,39,62,69,64,75,76,33,60,68,56,46,48,51,55,51,24,53,30,25,21,50,32,34,60,38,73,88,72,59,85,66,88,81,67,55,32,47,72,49,68,86,76,52,48,61,68,39,61,30,22,20,68,71,71,42,77,43,34,36,38,38,45,95,88,67,54,35,24,34,57,91,63,66,24,41,56,73,43,65,58,46,72,28,40,26,24,35,37,26,32,20,60,28,63,82,65,68,89,80,45,72,85,69,53,87,34,50,48,50,48,34,45,64,64,44,16,46,60,52,52,52,50,32,51,75,45,69,49,42,49,82,29,63,65,71,44,76,97,58,40,28,23,39,54,41,31,34,34,76,44,53,48,52,48,44,65,69,43,64,57,62,68,54,62,73,39,54,66,59,44,38,50,54,53,27,58,31,30,26,74,35,70,76,52,42,52,74,51,49,64,69,36,72,40,57,24,61,25,50,48,72,38,32,75,59,40,51,43,69,41,45,27,45,50,47,86,75,79,84,80,66,57,87,79,59,78,74,64,24,35,88,29,54,10,16,26,21,49,62,57,25,29,26,48,37,68,58,48,77,40,93,54,32,32,39,37,38,23,62,38,73,78,71,79,56,45,48,50,66,56,55,46,56,66,36,87,46,25,20,43,51,50,24,51,36,62,74,66,67,62,81,77,78,44,60,21,25,17,39,49,45,28,33,40,64,22,50,60,45,37,32,24,48,44,46,26,35,58,38,99,40,71,70,25,42,53,41,37,51,42,32,56,28,47,30,27,34,68,36,66,56,52,74,72,68,52,34,71,73,77,57,85,76,71,67,77,64,83,73,81,77,77,81,73,69,74,61,34,76,44,49,19,71,53,70,55,46,37,32,18,31,67,58,88,93,43,43,30,36,24,38,50,17,83,81,50,66,71,34,47,52,75,45,75,62,41,62,25,50,22,32,24,37,30,32,25,60,42,70,50,47,37,63,88,46,70,39,45,43,61,51,31,32,54,46,46,46,11,61,57,52,54,48,49,34,49,74,56,64,54,49,23,71,62,68,74,71,47,65,95,75,87,68,69,67,67,65,65,88,64,80,80,79,78,71,87,78,61,94,75,80,86,74,81,70,82,73,71,83,67,75,71,72,78,78,75,53,68,30,48,27,38,54,33,26,26,38,65,27,49,12,73,37,58,53,49,61,37,68,72,32,60,68,60,36,40,47,35,49,24,46,30,31,32,65,42,76,44,38,61,81,80,57,77,70,56,79,73,65,73,68,68,53,46,72,64,52,48,54,44,51,70,67,43,67,71,77,65,39,60,62,44,45,66,69,33,74,68,49,68,46,70,69,60,78,75,71,82,64,86,66,76,78,62,88,69,86,67,54,58,69,60,80,57,50,48,30,62,91,56,48,52,63,59,44,51,42,27,14,64,22,32,72,80,31,94,40,22,30,34,37,39,36,57,60,69,81,60,38,42,32,37,28,41,46,90,44,76,65,72,21,46,48,77,49,36,11,39,38,35,65,63,74,70,94,63,64,12,45,47,106,61,87,72,59,62,62,10,13,30,38,24,23,61,37,69,67,67,76,62,74,73,54,73,62,66,64,43,42,58,56,48,44,52,48,46,47,47,50,45,49,52,47,48,52,51,49,50,51,51,54,55,54,61,62,65,67,66,71,77,69,83,74,84,80,81,82,84,74,77,117

Sequence (2038 aa):
MRWRTLANVLLAGSVLAEQKPLESAHGDDSVEEHVFRKTIIDVLSADKDYTLLLQAVQRARLVPTLNRLNGSTLFAPTNAAIERYAESHPDSAWASLLESTPTNPHNELRQHVFYHLLNYTATPTTSKDLPAAPATYTHKTLHFPQAPEDGSGPPSHEPPNLPPWMPLPGGLLAGEPQRVRVTWRDDAAWVAVSEQGKNGVKVVKNDVEASNGRVVGIDDVISLPKNLADVIRHHPSLKTLSQYITPTIERTLTNTPHLTLFVPDDKAWDVLKPMEKLWLDSGYAEQDLMDIFARHATTGEKPHEESGFADDVRVGWSEYWGSESSFQSLTDSKLQLTTHSNGTTMVNDGIATVLQKDVYASNGVLHTLDSLLVPSGSPLFQATAEKWLLALNASVFVGMLREAGLDSYVNGTGKNKEWTILAPADDVLSDILQRRDLGLFGGIKEELRKLLRYHIIPGIIKPEDLLDGQLLGTELRPDSLKGNRMRLKVDVVSGKKGGDPKTRGQGGAGNGDLAFGGANVIAEPVRVDNTIIYLLSRPLSLPPDAMKAALDSLEHTTFTSLLFSSGLNVSHPATTLLVPVNEAFAARGLATKWLMMDDIEAQTGLKRVLMHHIIEGVVVGKDLWFEADANMATLDEGGNGNGKKKSWGTVEGSDVRVLKEGDSVLIEASGPDESPIPLTVLNTLTLTGALHEVSGVLWPRSVRVGIRELGLAADASTMLRLVQRAGFEGIWNGTGIPVESVVNVYPSLTPSAKWSNGWFGGSGSGGSKKPPAPKWTYTLLCPTDAAFARINLTRLLDDHEALVALVRQHIVPIPLAERDSGVGAKDSTSVSWADWFLSRFIQPERGIENLLNGEYAQASPRVRLHSNVVSTGATVPLEPDAETPLPLQSSTARFGTLQTSHSTYGDIVFAHTGDRGWAVTVKGAEEWAGVKAWGKTVGVTPGAASVYAGESPLTGGVVQIDRVLEPYSPSWWREWVPALGVGAAGVASIGMLFWGVVWVWKRDVQEATYEPTNGDEDEMRWRTLANVLLAGSVLAEQKPLESAHGDDSVEEHVFRKTIIDVLSADKDYTLLLQAVQRARLVPTLNRLNGSTLFAPTNAAIERYAESHPDSAWASLLESTPTNPHNELRQHVFYHLLNYTATPTTSKDLPAAPATYTHKTLHFPQAPEDGSGPPSHEPPNLPPWMPLPGGLLAGEPQRVRVTWRDDAAWVAVSEQGKNGVKVVKNDVEASNGRVVGIDDVISLPKNLADVIRHHPSLKTLSQYITPTIERTLTNTPHLTLFVPDDKAWDVLKPMEKLWLDSGYAEQDLMDIFARHATTGEKPHEESGFADDVRVGWSEYWGSESSFQSLTDSKLQLTTHSNGTTMVNDGIATVLQKDVYASNGVLHTLDSLLVPSGSPLFQATAEKWLLALNASVFVGMLREAGLDSYVNGTGKNKEWTILAPADDVLSDILQRRDLGLFGGIKEELRKLLRYHIIPGIIKPEDLLDGQLLGTELRPDSLKGNRMRLKVDVVSGKKGGDPKTRGQGGAGNGDLAFGGANVIAEPVRVDNTIIYLLSRPLSLPPDAMKAALDSLEHTTFTSLLFSSGLNVSHPATTLLVPVNEAFAARGLATKWLMMDDIEAQTGLKRVLMHHIIEGVVVGKDLWFEADANMATLDEGGNGNGKKKSWGTVEGSDVRVLKEGDSVLIEASGPDESPIPLTVLNTLTLTGALHEVSGVLWPRSVRVGIRELGLAADASTMLRLVQRAGFEGIWNGTGIPVESVVNVYPSLTPSAKWSNGWFGGSGSGGSKKPPAPKWTYTLLCPTDAAFARINLTRLLDDHEALVALVRQHIVPIPLAERDSGVGAKDSTSVSWADWFLSRFIQPERGIENLLNGEYAQASPRVRLHSNVVSTGATVPLEPDAETPLPLQSSTARFGTLQTSHSTYGDIVFAHTGDRGWAVTVKGAEEWAGVKAWGKTVGVTPGAASVYAGESPLTGGVVQIDRVLEPYSPSWWREWVPALGVGAAGVASIGMLFWGVVWVWKRDVQEATYEPTNGDEDE

pLDDT: mean 72.01, std 23.1, range [15.12, 97.06]

Radius of gyration: 64.12 Å; Cα contacts (8 Å, |Δi|>4): 3680; chains: 2; bounding box: 192×206×189 Å

InterPro domains:
  IPR000782 FAS1 domain [PF02469] (49-126)
  IPR000782 FAS1 domain [PF02469] (238-375)
  IPR000782 FAS1 domain [PF02469] (394-540)
  IPR000782 FAS1 domain [PF02469] (556-700)
  IPR000782 FAS1 domain [PF02469] (777-813)
  IPR000782 FAS1 domain [PS50213] (37-222)
  IPR000782 FAS1 domain [PS50213] (225-373)
  IPR000782 FAS1 domain [PS50213] (381-540)
  IPR000782 FAS1 domain [PS50213] (543-698)
  IPR000782 FAS1 domain [SM00554] (73-226)
  IPR000782 FAS1 domain [SM00554] (260-376)
  IPR000782 FAS1 domain [SM00554] (420-544)
  IPR000782 FAS1 domain [SM00554] (576-701)
  IPR036378 FAS1 domain superfamily [G3DSA:2.30.180.10] (37-223)
  IPR036378 FAS1 domain superfamily [G3DSA:2.30.180.10] (224-376)
  IPR036378 FAS1 domain superfamily [G3DSA:2.30.180.10] (390-542)
  IPR036378 FAS1 domain superfamily [G3DSA:2.30.180.10] (546-701)
  IPR036378 FAS1 domain superfamily [G3DSA:2.30.180.10] (770-968)
  IPR036378 FAS1 domain superfamily [SSF82153] (34-222)
  IPR036378 FAS1 domain superfamily [SSF82153] (202-375)